Protein 2Z0J (pdb70)

Secondary structure (DSSP, 8-state):
-EEEEESS--TT---SSEEEEE-TTTHHHHHHHHHHTT-SEEEE-SSHHHHHTT--TT-EEEE-BTTBPPTT-SB-S-HHHHHHSS-TTSEEEEE-SSHHHHHHHHHTT-SEEEEE-STTHHHHHHHHHHH-SSEEEEEE--BTTB--HHHHHHHHHHHHHHHHTS--EE-HHHHHHHHHHHH-SSHHHHHHTSHHHHHHHHTT-TTHHHHHT--S-----EEEEEEETTEEEEEE-/-EEEEESS--TT---SSEEEEE-TTTHHHHHHHHHHTT-SEEEEESSHHHHHGGGGSSEEEEE-BTTB--TT-SB-S-HHHHHTSS-TT-EEEEE-SHHHHHHHHHHTT-SEEEEE-STTHHHHHHHHHHH-SSEEEEEE--BTTB--HHHHHHHHHHHHHHHHHS--EE-HHHHHHHHHHHH-S-HHHHHHTSHHHHHHHHTT-TTHHHHHT--S-----EEEEEEETTEEEEEE-/-EEEEESS--TT---SSEEEEE-TTTHHHHHHHHHHTT-SEEEE-SSHHHHHTT--TT-EEEE-BTTB--TT-SB-S-HHHHHHSS-TT-EEEEE-SSHHHHHHHHHTT-SEEEEE-STTHHHHHHHHHHH-SSEEEEEE--BTTB--HHHHHHHHHHHHHHHHTS--EE-HHHHHHHHHHHH-SSHHHHHHHSHHHHHHHHTT-TTHHHHHT--S-----EEEEEEETTEEEEEE-/-EEEEESS--TT---SSEEEEE-TTTHHHHHHHHHHTT-SEEEE-SSHHHHHTTTTSSSEEEE-BTTB--TT-SB-S-HHHHHTSS-TT-EEEEE-SSHHHHHHHHHTT-SEEEEE-STTHHHHHHHHHHH-SSEEEEEE--BTTB--HHHHHHHHHHHHHHHHHS--EE-HHHHHHHHHHHH-SSHHHHHHHSHHHHHHHHTT-TTHHHHHT--S-----EEEEEEETTEEEEEE-/-EEEEESS--TT---SSEEEEE-TTTHHHHHHHHHHTT-SEEEEESSHHHHHTTTTSSEEEE--BTTB--TT-SB-S-HHHHHHS--TT-EEEEE-HHHHHHHHHHHHH-SEEEEE-STTHHHHHHHHHHH-SSEEEEEE--BTTB--HHHHHHHHHHHHHHHHHS--EE-HHHHHHHHHHHH-SSHHHHHHHSHHHHHHHHTT-TTHHHHHT--S-----EEEEEEETTEEEEEE-/-EEEEESS--TT---SSEEEEE-TTTHHHHHHHHHHTT-SEEEEESSHHHHHTTTTSS-EEEE-BTTBPPTT-SB-S-HHHHHHSS-TT-EEEEE-HHHHHHHHHHHTT-SEEEEE-STTHHHHHHHHHHH-SSEEEEEE--BTTB--HHHHHHHHHHHHHHHHHS--EE-HHHHHHHHHHHH-SSHHHHHHHSHHHHHHHHTT-TTHHHHHT--S-----EEEEEEETTEEEEEE-/-EEEEESS--TT---SSEEEEE-TTTHHHHHHHHHHTT-SEEEEESSHHHHHTTTTSS-EEE--BTTB--TTSSB-S-HHHHHHS--TT-EEEEE-HHHHHHHHHHHTT-SEEEEE-STTHHHHHHHHHHH-SSEEEEEE--BTTB--HHHHHHHHHHHHHHHHHS--EE-HHHHHHHHHHHH-SSHHHHHHHSHHHHHHHHTT-TTHHHHHT--S-----EEEEEEETTEEEEEE-/-EEEEESS--TT---SSEEEEE-TTTHHHHHHHHHHTT-SEEEEESSHHHHHTTTTSS-EEE--BTTB--TT-SB-S-HHHHHHSS-TT-EEEEE-HHHHHHHHHHHTT-SEEEEE-STTHHHHHHHHHHH-SSEEEEEE--BTTB--HHHHHHHHHHHHHHHHHS--EE-HHHHHHHHHHHH-SSHHHHHHHSHHHHHHHHTT-TTHHHHHT--S-----EEEEE--EEEE-

Sequence (1892 aa):
MRLRVDVIPGEHLAYPDVVLVVDVIRATTTAAAFLEAGAEALYWTPSLESALAFKDEDVVLAGETGGLKPPRFDLGNSPREALSAQVAGRVVVMSTTNGTKAAHAAARTAKHVLLASLYNAHAAARLARELATEEVAILCAGKEGRAGLDDLYTAGVLAEYLGFLGEVEPEDGARVALAVKRAYPDPLEALSLSAAALALKQVGLEADVPFCAQVAKSAAVPVLRGRVGEALIFKRAMRLRVDVIPGEHLAYPDVVLVVDVIRATTTAAAFLEAGAEALYWTPSLESALAFKDEDVVLAGETGGLKPPRFDLGNSPREALSAQVAGRVVVMSTTNGTKAAHAAARTAKHVLLASLYNAHAAARLARELATEEVAILCAGKEGRAGLDDLYTAGVLAEYLGFLGEVEPEDGARVALAVKRAYPDPLEALSLSAAALALKQVGLEADVPFCAQVAKSAAVPVLRGRVGEALIFKRAMRLRVDVIPGEHLAYPDVVLVVDVIRATTTAAAFLEAGAEALYWTPSLESALAFKDEDVVLAGETGGLKPPRFDLGNSPREALSAQVAGRVVVMSTTNGTKAAHAAARTAKHVLLASLYNAHAAARLARELATEEVAILCAGKEGRAGLDDLYTAGVLAEYLGFLGEVEPEDGARVALAVKRAYPDPLEALSLSAAALALKQVGLEADVPFCAQVAKSAAVPVLRGRVGEALIFKRAMRLRVDVIPGEHLAYPDVVLVVDVIRATTTAAAFLEAGAEALYWTPSLESALAFKDEDVVLAGETGGLKPPRFDLGNSPREALSAQVAGRVVVMSTTNGTKAAHAAARTAKHVLLASLYNAHAAARLARELATEEVAILCAGKEGRAGLDDLYTAGVLAEYLGFLGEVEPEDGARVALAVKRAYPDPLEALSLSAAALALKQVGLEADVPFCAQVAKSAAVPVLRGRVGEALIFKRAMRLRVDVIPGEHLAYPDVVLVVDVIRATTTAAAFLEAGAEALYWTPSLESALAFKDEDVVLAGETGGLKPPRFDLGNSPREALSAQVAGRVVVMSTTNGTKAAHAAARTAKHVLLASLYNAHAAARLARELATEEVAILCAGKEGRAGLDDLYTAGVLAEYLGFLGEVEPEDGARVALAVKRAYPDPLEALSLSAAALALKQVGLEADVPFCAQVAKSAAVPVLRGRVGEALIFKRAMRLRVDVIPGEHLAYPDVVLVVDVIRATTTAAAFLEAGAEALYWTPSLESALAFKDEDVVLAGETGGLKPPRFDLGNSPREALSAQVAGRVVVMSTTNGTKAAHAAARTAKHVLLASLYNAHAAARLARELATEEVAILCAGKEGRAGLDDLYTAGVLAEYLGFLGEVEPEDGARVALAVKRAYPDPLEALSLSAAALALKQVGLEADVPFCAQVAKSAAVPVLRGRVGEALIFKRAMRLRVDVIPGEHLAYPDVVLVVDVIRATTTAAAFLEAGAEALYWTPSLESALAFKDEDVVLAGETGGLKPPRFDLGNSPREALSAQVAGRVVVMSTTNGTKAAHAAARTAKHVLLASLYNAHAAARLARELATEEVAILCAGKEGRAGLDDLYTAGVLAEYLGFLGEVEPEDGARVALAVKRAYPDPLEALSLSAAALALKQVGLEADVPFCAQVAKSAAVPVLRGRVGEALIFKRAMRLRVDVIPGEHLAYPDVVLVVDVIRATTTAAAFLEAGAEALYWTPSLESALAFKDEDVVLAGETGGLKPPRFDLGNSPREALSAQVAGRVVVMSTTNGTKAAHAAARTAKHVLLASLYNAHAAARLARELATEEVAILCAGKEGRAGLDDLYTAGVLAEYLGFLGEVEPEDGARVALAVKRAYPDPLEALSLSAAALALKQVGLEADVPFCAQVAKSAAVPVLRGRLIFKRA

Foldseek 3Di:
DAEAEDQAFDLPDADAEEEAEEDLLPQLLLVLLLVLLAAFKEWQFADPVVLVVPDDVQEAEEEDDLQDTDPPGPYYGFSVCSNVDPRHHHYYYYYYQFRSVRQVSHVVHYPKYKYDAQQAQLLRLVVQLVRGDDYYYYYYRDHDPDGKLLSLLSLLSSLVNNVVVDDYHYDDSNVSSVVSVVVDVQSLVSQCVIPSLVSCVVVVNNVRSVVSRHGNNGNFMFMFDAHDVRITITGTD/DAEAEAQADDLPDADAEAEAEEDLLPQLLLLLLLVLLAAFWEWEFAAPVVLVVCVPPQAAEEEDDLQDTDPSHRYYGFSVCSNPDDRRHHYYYYYYHLRSVQQVSHVVHYPKYKHDAQQQQLLRLVVQVVRDDDYYYYYYSAPDPDGKLLSLLRSLVNLVSNVVVDPYHYDVSNVVSVVSCVVPVQLLVSQCVIPSLVSCVVVPNNVRSVSSSHGNNGNWMWIFDDHDDRITITGTD/DAEAEAQAFDLPDADAEAEAEEDLLPALLLVLLLVLLAAFKEWQFADPVVLVVPDDPQEAEEEDDLQDTDPVGPYYTFSVCSNVDDRRHHYYYYYYQFRSVRQVSHVVHYPKYKYDAQQAQLLRLVVQLVRDDDYYYYYYRAHDPDGKLLSLLRLLSSLVNNVVVDDYDYDDSNVVSVVSVVVDPQSLVSQCVIPSLVSCVVVVNNVRSVVSRHGNNGSWMFMFDDHDVRTGITGTD/DAEAEAQAFDLPDADAEAEAEEDLLPQLVLVLLLVLLAAFKEWQFAAPVVQCVCLVPQAAEEEDDLQATDVSHRYYGQSVCSNVDPRRHGYYYYYYQFRSVRQVSHVVHYPKYKHDAQQAQLLRLVVQVVGDDDYYYYYYRAHDPDGKQLSLLRSLSNLVSNVVVHNYHYDDSNVVSVVSVVVDVQLLVSQCVIPSLVSCVVVPNNVSSVVSSHGNNGNWMWMFDQHDDRITMTGTD/DAEAEALAFDQPDADAEAEAEEDLLPVLVLVLLLVLLAAFKEKEFQAPVVLCVCLVPQEAEEDADLLHDPPSHRYYRQSVCSNPDNRRHHYYYYYDNLSLVRQVRHVVHYPKYKHAAQQAQLLRLVVQVVGDDDYYYYYYSAPDPDGKQLSLLSLLVNLVSNVVVDPYDYDDSNVVSVVSVVVPVQSLVSQCPIPSLVSCVVSPNNVSSVSSRHGNNGNWMWMFDDDDVSMTMTGTD/DAEAEDLAFDLPDADAEEEAEEDLLPALVLVLLLVLLAAQKEWEFQAPVSQCVCVVPQAAEEEEDLQDTDDPHRYYSQNVCSNPDPRHPHYYYYHDNLRCVQQVSHVVHYPKYKYDAQQAQVLRLVVQVVGDDPYYYYHYSDPDPDGKQLSLLSLLSSLVNNVVVDPYDYDDSNVVSVVSVVVDVQSLVSQCVIPSLVSCVVVVNNVSSVVSSHGNNGNFMWIFDQHDRNITMTGTD/DAEAEDQAFDLPDEDAEAEAEEDLLPVLVLVLLLVLLAAQKEKEFQALVVQCVCVVPQEAEEDDDLLHDDPSHRYYGFSVCNNPDNRRHHYYYYHHNQVLSRQVSHVVHYPKYKYDAQQAQLLRLVVQVVGDDDYYYYYYRDPPGDGKQLSLLRLLVNLVNNVVVDPYDYDVSNVVSVVSVVVDVQSLVSQCPIPSLVSCVVSPNNVSSVSSRHGNNGNWMWIFDQADDSITMTGTD/DAEAEAQAFDQPDADAEAEAEEPLLPVLVLVLLLVLLAAAKEAEAQAPVVLLVCLVDFAAEEDDDLLHTDDSHDYYRFNVCSNPDNRRHGYYYYYHNLRCVQQVRHVVHYPWYKYDAQQAQLLRLVVQVVGDDDYYYYHYSDPPPDGKLLSLLRSLVSLVSNVVVDPYDYDDSNVVSVVSVVVDVQSLVSQCPIPSLVSCVSSPNNVSSVVSRHGNNGNFMWIQDDPNMTGTD

Radius of gyration: 44.15 Å; Cα contacts (8 Å, |Δi|>4): 5075; chains: 8; bounding box: 100×85×127 Å

InterPro domains:
  IPR005238 ComB-like [MF_00490] (1-233)
  IPR005238 ComB-like [PF04029] (12-225)
  IPR005238 ComB-like [PTHR37311] (1-225)
  IPR036702 ComB-like superfamily [G3DSA:3.90.1560.10] (1-237)
  IPR036702 ComB-like superfamily [SSF142823] (2-226)

B-factor: mean 16.32, std 8.69, range [4.32, 59.66]

Nearest PDB structures (foldseek):
  2z0j-assembly4_G  TM=9.897E-01  e=1.572E-43  Thermus thermophilus HB8
  1vr0-assembly1_A  TM=9.118E-01  e=2.739E-18  Clostridium acetobutylicum
  2yzo-assembly1_A  TM=9.116E-01  e=6.630E-18  Thermotoga maritima MSB8
  2z0j-assembly4_G  TM=1.004E+00  e=1.680E-49  Thermus thermophilus HB8
  1vr0-assembly1_A  TM=8.993E-01  e=3.366E-17  Clostridium acetobutylicum

Organism: Thermus thermophilus (strain ATCC 27634 / DSM 579 / HB8) (NCBI:txid300852)

Solvent-accessible surface area: 69793 Å² total; per-residue (Å²): 38,102,1,17,3,2,2,6,39,24,141,153,22,51,5,53,1,0,0,0,0,0,9,0,17,10,0,0,0,0,0,0,0,1,1,69,23,34,8,87,4,0,42,0,0,35,36,48,84,0,0,44,2,19,81,79,148,84,34,15,1,0,0,12,70,63,12,87,91,8,118,160,9,84,37,11,6,7,0,100,83,0,69,96,23,157,0,78,60,79,35,0,0,0,2,2,49,36,0,0,100,3,0,33,33,0,13,139,49,19,131,58,0,0,0,0,0,0,8,0,0,64,19,0,0,142,31,0,49,136,52,16,113,72,8,0,0,0,0,0,5,8,116,109,22,74,9,9,0,5,5,0,4,0,0,0,10,0,2,55,43,0,34,137,75,32,146,45,86,36,48,10,2,0,59,0,0,25,3,0,44,155,34,22,122,73,29,73,81,0,0,41,56,0,54,29,1,94,54,10,113,160,59,57,48,69,56,0,8,78,24,0,11,62,46,36,141,8,69,0,4,0,16,43,172,28,129,36,20,57,0,0,34,0,58,108,84,67,86,2,15,2,1,2,7,39,14,164,106,14,55,5,54,1,0,0,0,0,0,8,0,16,11,0,0,0,0,0,0,0,0,1,64,22,34,8,84,5,0,41,1,0,59,48,62,125,3,0,40,74,35,105,128,126,108,20,16,6,0,0,11,48,52,13,4,71,5,22,79,9,88,37,10,6,10,0,100,84,1,70,81,22,160,1,79,53,79,29,0,0,2,6,10,58,42,0,4,137,0,0,48,29,0,14,141,51,20,129,57,4,0,0,0,0,0,8,0,0,60,23,0,0,120,28,0,57,133,55,13,107,69,8,1,0,0,0,0,5,9,117,130,31,74,9,9,0,5,5,0,2,0,0,0,9,0,2,72,36,1,31,145,49,21,151,44,110,33,48,7,2,0,57,0,0,29,2,0,37,134,38,27,109,70,31,75,85,0,0,61,68,1,57,28,6,100,50,11,126,100,20,33,50,81,55,0,8,71,24,0,8,62,48,34,143,10,67,0,5,0,15,36,163,25,145,66,80,103,1,2,32,0,56,106,89,36,102,1,16,2,1,2,8,39,24,145,160,20,53,4,52,1,0,0,0,0,0,9,0,17,11,0,0,0,0,0,0,0,1,1,67,24,34,7,95,5,0,44,0,0,35,39,50,148,20,0,47,84,48,106,107,148,82,34,14,1,0,0,12,74,64,12,86,87,5,117,161,9,82,37,10,6,9,0,99,85,1,73,83,20,142,0,80,53,85,36,0,0,0,3,3,48,36,0,0,93,3,0,33,30,0,14,139,50,19,134,57,1,0,0,0,0,0,8,0,0,64,20,0,0,142,30,0,48,137,54,16,115,71,7,0,0,0,0,0,4,8,117,124,30,75,10,9,0,5,5,0,7,0,0,0,14,0,2,48,45,0,34,139,73,31,143,44,88,34,45,7,2,0,56,0,0,23,3,0,52,153,39,23,77,56,32,73,79,0,0,40,57,0,52,29,1,95,52,10,113,154,61,57,47,72,54,0,5,77,24,0,10,64,46,35,142,8,70,0,4,0,16,42,170,29,130,66,64,93,0,1,34,0,64,107,86,58,97,1,15,2,2,2,8,39,21,140,154,18,53,4,51,1,0,0,0,0,0,8,0,18,11,0,0,0,0,0,0,0,1,2,65,21,34,8,84,4,0,21,0,0,37,48,58,127,15,0,26,81,26,108,136,104,118,18,14,5,0,0,11,69,64,12,84,89,5,124,143,8,85,40,13,4,14,0,59,96,1,71,83,18,160,1,80,59,80,29,0,0,0,6,14,54,33,0,1,126,0,0,33,27,0,16,139,49,20,129,34,2,0,0,0,0,0,10,0,0,61,24,0,0,125,12,0,63,97,15,14,108,72,7,2,0,0,0,0,5,7,116,125,30,74,10,8,0,5,5,0,3,0,0,0,10,0,2,74,33,1,35,147,50,24,152,38,108,37,46,8,2,0,57,0,0,27,3,0,42,149,41,26,93,20,24,33,81,0,0,53,58,0,53,31,6,93,50,10,136,154,60,57,51,84,35,7,8,14,8,0,1,24,24,34,73,6,68,0,5,0,2,43,36,19,112,25,64,102,0,0,2,0,30,112,72,79,106,2,18,3,2,3,11,33,19,137,156,21,56,2,51,1,1,0,0,0,0,14,0,17,31,8,0,0,0,0,0,0,0,1,69,21,33,7,91,4,0,42,0,0,33,42,42,145,32,0,51,83,37,96,130,110,115,23,3,6,0,0,34,82,61,19,92,45,24,62,161,2,46,1,4,16,1,0,62,6,1,68,37,3,78,0,79,58,77,37,0,0,0,9,14,69,44,0,5,118,0,0,50,4,0,14,106,67,20,126,64,5,1,0,0,0,0,8,0,0,63,24,0,0,142,32,0,104,89,58,12,103,68,9,5,0,0,0,0,3,10,135,114,22,73,10,9,0,5,5,0,6,0,0,0,11,1,2,81,48,5,38,153,48,29,151,44,87,38,49,9,2,0,58,0,0,57,4,0,66,143,35,22,125,74,29,71,85,0,0,50,56,0,53,29,6,98,56,16,137,157,66,56,24,84,53,0,6,72,25,0,12,55,55,38,148,7,70,0,6,0,9,39,153,25,124,79,71,114,5,2,25,0,81,112,79,56,103,2,14,3,2,2,7,27,16,170,107,13,52,3,51,1,0,0,0,0,0,15,0,16,10,1,0,0,0,0,0,0,1,0,67,24,33,6,102,2,0,36,0,0,50,47,34,139,23,0,28,85,27,109,135,105,108,19,15,11,0,1,38,71,73,12,88,112,2,138,182,13,83,33,11,9,7,0,112,84,1,66,90,22,167,0,75,50,75,21,0,0,2,1,2,78,41,0,0,134,0,0,54,31,0,17,155,50,20,131,62,5,1,0,0,0,0,8,0,0,20,9,0,0,77,30,0,99,136,54,13,110,72,7,2,0,0,0,0,4,10,135,136,29,73,9,9,0,5,6,0,8,0,0,0,10,0,1,14,36,7,21,25,15,4,142,41,83,32,46,8,2,0,55,0,0,19,2,0,30,118,22,24,127,77,25,60,87,0,0,51,58,0,54,30,7,104,55,9,137,158,48,56,50,83,60,3,8,70,27,0,10,60,61,43,157,7,64,0,5,0,7,40,151,27,134,53,75,126,1,0,29,0,82,110,76,63,106,2,14,3,2,2,2,40,16,57,63,17,58,5,53,1,0,0,0,0,0,16,0,16,26,11,0,0,0,0,0,0,0,1,67,22,33,7,96,2,0,34,0,0,30,39,46,144,15,0,43,77,26,100,126,109,116,21,11,6,0,0,33,79,65,16,128,81,24,131,174,5,79,23,7,25,11,0,109,88,0,69,84,21,167,3,76,56,86,33,0,0,2,14,15,88,54,0,6,129,7,0,23,8,1,11,15,25,2,118,64,6,1,0,0,0,0,4,0,0,26,26,0,0,42,33,0,54,60,60,16,105,69,9,3,0,0,3,0,2,11,136,138,31,72,10,8,0,5,5,0,8,0,0,0,15,0,2,55,22,6,27,40,1,7,124,44,92,38,48,7,2,0,58,0,0,22,5,0,59,145,47,23,122,71,31,68,84,0,0,51,59,0,54,29,6,98,49,14,142,158,68,56,42,82,53,1,6,70,24,0,10,54,49,9,122,6,44,0,5,0,9,38,149,30,44,64,46,98,0,2,27,0,70,105,77,45,104,0,15,3,1,2,15,31,19,143,151,19,53,3,52,2,0,0,0,0,0,15,0,16,24,13,0,0,1,0,0,0,0,0,62,19,38,8,105,3,0,57,2,8,64,31,43,76,39,0,48,75,55,88,143,108,117,24,14,4,0,0,39,82,59,20,134,94,22,121,136,7,84,30,9,29,11,0,128,63,0,69,80,17,156,0,73,54,83,22,0,0,6,13,20,65,31,0,10,124,0,0,98,20,0,34,146,49,20,134,66,7,1,0,0,0,0,7,0,0,68,9,0,0,106,33,0,106,125,62,16,117,70,7,0,0,0,0,0,4,11,124,104,19,74,10,9,0,5,5,0,8,0,0,0,12,0,2,19,52,2,34,160,75,18,148,39,94,36,48,6,2,0,60,0,0,20,6,0,53,146,46,26,124,75,26,60,86,0,0,53,59,0,52,28,6,102,55,13,122,142,58,57,47,80,62,1,6,70,28,0,10,63,60,41,153,6,66,0,5,0,9,40,154,29,224,32,37,0,83,113,78

Structure (mmCIF, N/CA/C/O backbone):
data_2Z0J
#
_entry.id   2Z0J
#
_cell.length_a   89.860
_cell.length_b   65.004
_cell.length_c   176.266
_cell.angle_alpha   90.00
_cell.angle_beta   97.83
_cell.angle_gamma   90.00
#
_symmetry.space_group_name_H-M   'P 1 21 1'
#
loop_
_entity.id
_entity.type
_entity.pdbx_description
1 polymer 'Putative uncharacterized protein TTHA1438'
2 non-polymer 'CALCIUM ION'
3 non-polymer '2-(N-MORPHOLINO)-ETHANESULFONIC ACID'
4 water water
#
loop_
_atom_site.group_PDB
_atom_site.id
_atom_site.type_symbol
_atom_site.label_atom_id
_atom_site.label_alt_id
_atom_site.label_comp_id
_atom_site.label_asym_id
_atom_site.label_entity_id
_atom_site.label_seq_id
_atom_site.pdbx_PDB_ins_code
_atom_site.Cartn_x
_atom_site.Cartn_y
_atom_site.Cartn_z
_atom_site.occupancy
_atom_site.B_iso_or_equiv
_atom_site.auth_seq_id
_atom_site.auth_comp_id
_atom_site.auth_asym_id
_atom_site.auth_atom_id
_atom_site.pdbx_PDB_model_num
ATOM 1 N N . MET A 1 1 ? 11.091 49.930 70.500 1.00 18.19 1 MET A N 1
ATOM 2 C CA . MET A 1 1 ? 12.397 49.259 70.794 1.00 16.38 1 MET A CA 1
ATOM 3 C C . MET A 1 1 ? 12.405 47.883 70.152 1.00 14.98 1 MET A C 1
ATOM 4 O O . MET A 1 1 ? 11.431 47.121 70.249 1.00 15.54 1 MET A O 1
ATOM 9 N N . ARG A 1 2 ? 13.498 47.544 69.504 1.00 12.73 2 ARG A N 1
ATOM 10 C CA . ARG A 1 2 ? 13.591 46.220 68.881 1.00 11.87 2 ARG A CA 1
ATOM 11 C C . ARG A 1 2 ? 13.839 45.241 69.997 1.00 10.75 2 ARG A C 1
ATOM 12 O O . ARG A 1 2 ? 14.534 45.554 70.968 1.00 11.26 2 ARG A O 1
ATOM 20 N N . LEU A 1 3 ? 13.255 44.056 69.841 1.00 9.60 3 LEU A N 1
ATOM 21 C CA . LEU A 1 3 ? 13.423 42.969 70.795 1.00 8.78 3 LEU A CA 1
ATOM 22 C C . LEU A 1 3 ? 13.945 41.807 69.938 1.00 9.44 3 LEU A C 1
ATOM 23 O O . LEU A 1 3 ? 13.306 41.356 68.990 1.00 8.56 3 LEU A O 1
ATOM 28 N N . ARG A 1 4 ? 15.117 41.319 70.316 1.00 7.93 4 ARG A N 1
ATOM 29 C CA . ARG A 1 4 ? 15.772 40.235 69.570 1.00 8.36 4 ARG A CA 1
ATOM 30 C C . ARG A 1 4 ? 16.138 39.089 70.459 1.00 8.51 4 ARG A C 1
ATOM 31 O O . ARG A 1 4 ? 16.481 39.299 71.606 1.00 8.22 4 ARG A O 1
ATOM 39 N N . VAL A 1 5 ? 15.966 37.869 69.974 1.00 6.75 5 VAL A N 1
ATOM 40 C CA . VAL A 1 5 ? 16.492 36.729 70.735 1.00 6.89 5 VAL A CA 1
ATOM 41 C C . VAL A 1 5 ? 17.319 35.937 69.751 1.00 7.18 5 VAL A C 1
ATOM 42 O O . VAL A 1 5 ? 16.851 35.594 68.652 1.00 8.12 5 VAL A O 1
ATOM 46 N N . ASP A 1 6 ? 18.548 35.622 70.167 1.00 6.10 6 ASP A N 1
ATOM 47 C CA . ASP A 1 6 ? 19.431 34.730 69.386 1.00 5.95 6 ASP A CA 1
ATOM 48 C C . ASP A 1 6 ? 19.330 33.393 70.123 1.00 5.80 6 ASP A C 1
ATOM 49 O O . ASP A 1 6 ? 19.687 33.296 71.319 1.00 6.61 6 ASP A O 1
ATOM 54 N N . VAL A 1 7 ? 18.811 32.379 69.452 1.00 6.65 7 VAL A N 1
ATOM 55 C CA . VAL A 1 7 ? 18.548 31.105 70.135 1.00 8.27 7 VAL A CA 1
ATOM 56 C C . VAL A 1 7 ? 19.780 30.316 70.484 1.00 8.84 7 VAL A C 1
ATOM 57 O O . VAL A 1 7 ? 19.701 29.415 71.331 1.00 9.54 7 VAL A O 1
ATOM 61 N N . ILE A 1 8 ? 20.906 30.681 69.854 1.00 8.66 8 ILE A N 1
ATOM 62 C CA . ILE A 1 8 ? 22.197 30.079 70.139 1.00 9.51 8 ILE A CA 1
ATOM 63 C C . ILE A 1 8 ? 23.247 31.149 69.772 1.00 9.26 8 ILE A C 1
ATOM 64 O O . ILE A 1 8 ? 22.940 32.067 68.995 1.00 9.13 8 ILE A O 1
ATOM 69 N N . PRO A 1 9 ? 24.435 31.117 70.388 1.00 8.76 9 PRO A N 1
ATOM 70 C CA . PRO A 1 9 ? 25.463 32.121 70.041 1.00 8.92 9 PRO A CA 1
ATOM 71 C C . PRO A 1 9 ? 26.044 31.738 68.663 1.00 9.00 9 PRO A C 1
ATOM 72 O O . PRO A 1 9 ? 25.836 30.623 68.132 1.00 10.30 9 PRO A O 1
ATOM 76 N N . GLY A 1 10 ? 26.799 32.682 68.129 1.00 10.07 10 GLY A N 1
ATOM 77 C CA . GLY A 1 10 ? 27.498 32.505 66.836 1.00 11.48 10 GLY A CA 1
ATOM 78 C C . GLY A 1 10 ? 28.651 33.463 66.889 1.00 13.64 10 GLY A C 1
ATOM 79 O O . GLY A 1 10 ? 28.504 34.639 67.218 1.00 12.79 10 GLY A O 1
ATOM 80 N N . GLU A 1 11 ? 29.829 32.974 66.478 1.00 16.36 11 GLU A N 1
ATOM 81 C CA . GLU A 1 11 ? 31.013 33.817 66.557 1.00 19.79 11 GLU A CA 1
ATOM 82 C C . GLU A 1 11 ? 30.882 35.159 65.838 1.00 19.15 11 GLU A C 1
ATOM 83 O O . GLU A 1 11 ? 31.380 36.180 66.313 1.00 19.37 11 GLU A O 1
ATOM 89 N N . HIS A 1 12 ? 30.209 35.171 64.698 1.00 17.63 12 HIS A N 1
ATOM 90 C CA . HIS A 1 12 ? 30.056 36.390 63.911 1.00 17.53 12 HIS A CA 1
ATOM 91 C C . HIS A 1 12 ? 28.907 37.281 64.255 1.00 15.97 12 HIS A C 1
ATOM 92 O O . HIS A 1 12 ? 28.757 38.367 63.696 1.00 16.51 12 HIS A O 1
ATOM 99 N N . LEU A 1 13 ? 28.071 36.844 65.188 1.00 13.28 13 LEU A N 1
ATOM 100 C CA . LEU A 1 13 ? 26.919 37.658 65.541 1.00 11.73 13 LEU A CA 1
ATOM 101 C C . LEU A 1 13 ? 27.335 38.893 66.349 1.00 10.93 13 LEU A C 1
ATOM 102 O O . LEU A 1 13 ? 28.187 38.811 67.231 1.00 11.81 13 LEU A O 1
ATOM 107 N N . ALA A 1 14 ? 26.701 40.009 66.018 1.00 10.34 14 ALA A N 1
ATOM 108 C CA . ALA A 1 14 ? 26.963 41.293 66.640 1.00 10.61 14 ALA A CA 1
ATOM 109 C C . ALA A 1 14 ? 25.709 41.851 67.327 1.00 10.46 14 ALA A C 1
ATOM 110 O O . ALA A 1 14 ? 24.598 41.534 66.938 1.00 12.36 14 ALA A O 1
ATOM 112 N N . TYR A 1 15 ? 25.898 42.696 68.337 1.00 9.79 15 TYR A N 1
ATOM 113 C CA . TYR A 1 15 ? 24.781 43.226 69.125 1.00 10.48 15 TYR A CA 1
ATOM 114 C C . TYR A 1 15 ? 24.944 44.708 69.176 1.00 11.31 15 TYR A C 1
ATOM 115 O O . TYR A 1 15 ? 25.946 45.162 69.719 1.00 11.93 15 TYR A O 1
ATOM 124 N N . PRO A 1 16 ? 23.958 45.473 68.680 1.00 10.84 16 PRO A N 1
ATOM 125 C CA . PRO A 1 16 ? 24.122 46.936 68.712 1.00 12.08 16 PRO A CA 1
ATOM 126 C C . PRO A 1 16 ? 23.858 47.652 70.020 1.00 11.71 16 PRO A C 1
ATOM 127 O O . PRO A 1 16 ? 24.306 48.820 70.241 1.00 12.54 16 PRO A O 1
ATOM 131 N N . ASP A 1 17 ? 23.176 46.992 70.949 1.00 10.29 17 ASP A N 1
ATOM 132 C CA . ASP A 1 17 ? 22.820 47.736 72.165 1.00 8.99 17 ASP A CA 1
ATOM 133 C C . ASP A 1 17 ? 22.901 46.835 73.413 1.00 8.18 17 ASP A C 1
ATOM 134 O O . ASP A 1 17 ? 24.007 46.432 73.823 1.00 8.43 17 ASP A O 1
ATOM 139 N N . VAL A 1 18 ? 21.763 46.507 74.034 1.00 7.85 18 VAL A N 1
ATOM 140 C CA . VAL A 1 18 ? 21.787 45.711 75.266 1.00 7.11 18 VAL A CA 1
ATOM 141 C C . VAL A 1 18 ? 21.683 44.224 74.991 1.00 6.93 18 VAL A C 1
ATOM 142 O O . VAL A 1 18 ? 20.936 43.853 74.086 1.00 7.43 18 VAL A O 1
ATOM 146 N N . VAL A 1 19 ? 22.448 43.408 75.725 1.00 6.19 19 VAL A N 1
ATOM 147 C CA . VAL A 1 19 ? 22.300 41.969 75.637 1.00 7.06 19 VAL A CA 1
ATOM 148 C C . VAL A 1 19 ? 22.066 41.388 76.994 1.00 6.86 19 VAL A C 1
ATOM 149 O O . VAL A 1 19 ? 22.820 41.654 77.931 1.00 7.01 19 VAL A O 1
ATOM 153 N N . LEU A 1 20 ? 20.982 40.613 77.134 1.00 6.17 20 LEU A N 1
ATOM 154 C CA . LEU A 1 20 ? 20.700 39.825 78.328 1.00 5.38 20 LEU A CA 1
ATOM 155 C C . LEU A 1 20 ? 21.232 38.411 77.977 1.00 5.22 20 LEU A C 1
ATOM 156 O O . LEU A 1 20 ? 20.694 37.740 77.083 1.00 6.87 20 LEU A O 1
ATOM 161 N N . VAL A 1 21 ? 22.293 37.938 78.637 1.00 4.51 21 VAL A N 1
ATOM 162 C CA . VAL A 1 21 ? 22.820 36.598 78.332 1.00 5.26 21 VAL A CA 1
ATOM 163 C C . VAL A 1 21 ? 22.124 35.623 79.301 1.00 5.12 21 VAL A C 1
ATOM 164 O O . VAL A 1 21 ? 21.997 35.899 80.505 1.00 6.64 21 VAL A O 1
ATOM 168 N N . VAL A 1 22 ? 21.658 34.509 78.734 1.00 5.29 22 VAL A N 1
ATOM 169 C CA . VAL A 1 22 ? 20.902 33.527 79.515 1.00 5.21 22 VAL A CA 1
ATOM 170 C C . VAL A 1 22 ? 21.500 32.128 79.470 1.00 5.77 22 VAL A C 1
ATOM 171 O O . VAL A 1 22 ? 21.730 31.574 78.389 1.00 6.08 22 VAL A O 1
ATOM 175 N N . ASP A 1 23 ? 21.809 31.565 80.643 1.00 5.81 23 ASP A N 1
ATOM 176 C CA . ASP A 1 23 ? 22.218 30.134 80.748 1.00 5.99 23 ASP A CA 1
ATOM 177 C C . ASP A 1 23 ? 21.551 29.761 82.065 1.00 6.05 23 ASP A C 1
ATOM 178 O O . ASP A 1 23 ? 22.156 29.783 83.143 1.00 6.81 23 ASP A O 1
ATOM 183 N N . VAL A 1 24 ? 20.255 29.458 81.960 1.00 5.58 24 VAL A N 1
ATOM 184 C CA . VAL A 1 24 ? 19.431 29.356 83.171 1.00 5.88 24 VAL A CA 1
ATOM 185 C C . VAL A 1 24 ? 19.769 28.135 84.025 1.00 5.70 24 VAL A C 1
ATOM 186 O O . VAL A 1 24 ? 19.718 28.179 85.223 1.00 6.34 24 VAL A O 1
ATOM 190 N N . ILE A 1 25 ? 20.107 27.040 83.369 1.00 5.87 25 ILE A N 1
ATOM 191 C CA . ILE A 1 25 ? 20.581 25.854 84.100 1.00 5.90 25 ILE A CA 1
ATOM 192 C C . ILE A 1 25 ? 22.049 25.725 83.592 1.00 7.00 25 ILE A C 1
ATOM 193 O O . ILE A 1 25 ? 22.296 25.078 82.603 1.00 6.00 25 ILE A O 1
ATOM 198 N N . ARG A 1 26 ? 23.045 26.291 84.277 1.00 6.05 26 ARG A N 1
ATOM 199 C CA . ARG A 1 26 ? 22.894 27.004 85.526 1.00 6.91 26 ARG A CA 1
ATOM 200 C C . ARG A 1 26 ? 23.704 28.295 85.579 1.00 6.69 26 ARG A C 1
ATOM 201 O O . ARG A 1 26 ? 23.445 29.131 86.440 1.00 7.81 26 ARG A O 1
ATOM 209 N N . ALA A 1 27 ? 24.665 28.494 84.683 1.00 5.88 27 ALA A N 1
ATOM 210 C CA . ALA A 1 27 ? 25.572 29.619 84.904 1.00 5.74 27 ALA A CA 1
ATOM 211 C C . ALA A 1 27 ? 25.029 30.985 85.212 1.00 6.44 27 ALA A C 1
ATOM 212 O O . ALA A 1 27 ? 25.570 31.642 86.112 1.00 5.84 27 ALA A O 1
ATOM 214 N N . THR A 1 28 ? 24.029 31.492 84.476 1.00 5.04 28 THR A N 1
ATOM 215 C CA . THR A 1 28 ? 23.585 32.834 84.857 1.00 5.19 28 THR A CA 1
ATOM 216 C C . THR A 1 28 ? 22.758 32.828 86.111 1.00 5.01 28 THR A C 1
ATOM 217 O O . THR A 1 28 ? 22.802 33.865 86.817 1.00 5.95 28 THR A O 1
ATOM 221 N N . THR A 1 29 ? 22.058 31.729 86.452 1.00 4.84 29 THR A N 1
ATOM 222 C CA . THR A 1 29 ? 21.366 31.687 87.766 1.00 5.36 29 THR A CA 1
ATOM 223 C C . THR A 1 29 ? 22.444 31.723 88.880 1.00 5.98 29 THR A C 1
ATOM 224 O O . THR A 1 29 ? 22.307 32.478 89.844 1.00 7.82 29 THR A O 1
ATOM 228 N N . THR A 1 30 ? 23.502 30.911 88.736 1.00 6.54 30 THR A N 1
ATOM 229 C CA . THR A 1 30 ? 24.584 30.843 89.719 1.00 6.79 30 THR A CA 1
ATOM 230 C C . THR A 1 30 ? 25.236 32.225 89.848 1.00 6.24 30 THR A C 1
ATOM 231 O O . THR A 1 30 ? 25.532 32.656 90.970 1.00 6.91 30 THR A O 1
ATOM 235 N N . ALA A 1 31 ? 25.412 32.932 88.739 1.00 6.02 31 ALA A N 1
ATOM 236 C CA . ALA A 1 31 ? 25.980 34.293 88.824 1.00 6.01 31 ALA A CA 1
ATOM 237 C C . ALA A 1 31 ? 25.151 35.195 89.709 1.00 6.94 31 ALA A C 1
ATOM 238 O O . ALA A 1 31 ? 25.695 35.913 90.592 1.00 8.19 31 ALA A O 1
ATOM 240 N N . ALA A 1 32 ? 23.852 35.230 89.470 1.00 6.62 32 ALA A N 1
ATOM 241 C CA . ALA A 1 32 ? 22.997 36.053 90.303 1.00 7.25 32 ALA A CA 1
ATOM 242 C C . ALA A 1 32 ? 23.025 35.608 91.758 1.00 7.90 32 ALA A C 1
ATOM 243 O O . ALA A 1 32 ? 23.020 36.469 92.646 1.00 9.03 32 ALA A O 1
ATOM 245 N N . ALA A 1 33 ? 23.061 34.290 92.015 1.00 7.68 33 ALA A N 1
ATOM 246 C CA . ALA A 1 33 ? 23.068 33.802 93.407 1.00 8.80 33 ALA A CA 1
ATOM 247 C C . ALA A 1 33 ? 24.341 34.278 94.119 1.00 8.83 33 ALA A C 1
ATOM 248 O O . ALA A 1 33 ? 24.305 34.626 95.281 1.00 9.06 33 ALA A O 1
ATOM 250 N N . PHE A 1 34 ? 25.482 34.262 93.429 1.00 7.78 34 PHE A N 1
ATOM 251 C CA . PHE A 1 34 ? 26.705 34.776 94.071 1.00 8.26 34 PHE A CA 1
ATOM 252 C C . PHE A 1 34 ? 26.564 36.225 94.444 1.00 9.48 34 PHE A C 1
ATOM 253 O O . PHE A 1 34 ? 26.988 36.599 95.547 1.00 10.31 34 PHE A O 1
ATOM 261 N N . LEU A 1 35 ? 25.964 37.047 93.558 1.00 8.68 35 LEU A N 1
ATOM 262 C CA . LEU A 1 35 ? 25.785 38.469 93.916 1.00 9.44 35 LEU A CA 1
ATOM 263 C C . LEU A 1 35 ? 24.738 38.597 94.998 1.00 10.58 35 LEU A C 1
ATOM 264 O O . LEU A 1 35 ? 24.878 39.467 95.872 1.00 10.63 35 LEU A O 1
ATOM 269 N N . GLU A 1 36 ? 23.699 37.768 94.994 1.00 10.25 36 GLU A N 1
ATOM 270 C CA . GLU A 1 36 ? 22.710 37.844 96.077 1.00 11.13 36 GLU A CA 1
ATOM 271 C C . GLU A 1 36 ? 23.389 37.535 97.434 1.00 12.03 36 GLU A C 1
ATOM 272 O O . GLU A 1 36 ? 23.013 38.130 98.495 1.00 13.79 36 GLU A O 1
ATOM 278 N N . ALA A 1 37 ? 24.402 36.674 97.412 1.00 12.08 37 ALA A N 1
ATOM 279 C CA . ALA A 1 37 ? 25.170 36.274 98.589 1.00 12.03 37 ALA A CA 1
ATOM 280 C C . ALA A 1 37 ? 26.205 37.340 98.986 1.00 12.46 37 ALA A C 1
ATOM 281 O O . ALA A 1 37 ? 26.922 37.158 99.970 1.00 13.74 37 ALA A O 1
ATOM 283 N N . GLY A 1 38 ? 26.286 38.412 98.231 1.00 11.38 38 GLY A N 1
ATOM 284 C CA . GLY A 1 38 ? 27.185 39.494 98.607 1.00 11.62 38 GLY A CA 1
ATOM 285 C C . GLY A 1 38 ? 28.541 39.559 97.961 1.00 11.84 38 GLY A C 1
ATOM 286 O O . GLY A 1 38 ? 29.374 40.395 98.356 1.00 11.87 38 GLY A O 1
ATOM 287 N N . ALA A 1 39 ? 28.807 38.710 96.972 1.00 11.62 39 ALA A N 1
ATOM 288 C CA . ALA A 1 39 ? 30.095 38.787 96.283 1.00 11.44 39 ALA A CA 1
ATOM 289 C C . ALA A 1 39 ? 30.337 40.198 95.767 1.00 12.48 39 ALA A C 1
ATOM 290 O O . ALA A 1 39 ? 29.415 40.876 95.327 1.00 13.13 39 ALA A O 1
ATOM 292 N N . GLU A 1 40 ? 31.580 40.654 95.827 1.00 12.09 40 GLU A N 1
ATOM 293 C CA . GLU A 1 40 ? 31.909 42.002 95.347 1.00 14.33 40 GLU A CA 1
ATOM 294 C C . GLU A 1 40 ? 31.898 42.072 93.813 1.00 12.58 40 GLU A C 1
ATOM 295 O O . GLU A 1 40 ? 31.494 43.075 93.224 1.00 13.39 40 GLU A O 1
ATOM 301 N N . ALA A 1 41 ? 32.346 40.995 93.165 1.00 10.22 41 ALA A N 1
ATOM 302 C CA . ALA A 1 41 ? 32.409 40.981 91.717 1.00 8.92 41 ALA A CA 1
ATOM 303 C C . ALA A 1 41 ? 32.452 39.561 91.251 1.00 8.36 41 ALA A C 1
ATOM 304 O O . ALA A 1 41 ? 32.862 38.674 92.014 1.00 8.76 41 ALA A O 1
ATOM 306 N N . LEU A 1 42 ? 32.044 39.363 90.008 1.00 7.19 42 LEU A N 1
ATOM 307 C CA . LEU A 1 42 ? 32.189 38.037 89.380 1.00 7.45 42 LEU A CA 1
ATOM 308 C C . LEU A 1 42 ? 33.139 38.254 88.214 1.00 7.36 42 LEU A C 1
ATOM 309 O O . LEU A 1 42 ? 32.890 39.153 87.384 1.00 8.70 42 LEU A O 1
ATOM 314 N N . TYR A 1 43 ? 34.175 37.429 88.099 1.00 6.51 43 TYR A N 1
ATOM 315 C CA . TYR A 1 43 ? 35.115 37.527 86.959 1.00 6.63 43 TYR A CA 1
ATOM 316 C C . TYR A 1 43 ? 34.784 36.297 86.107 1.00 7.24 43 TYR A C 1
ATOM 317 O O . TYR A 1 43 ? 34.988 35.161 86.579 1.00 9.27 43 TYR A O 1
ATOM 326 N N . TRP A 1 44 ? 34.277 36.497 84.896 1.00 6.32 44 TRP A N 1
ATOM 327 C CA . TRP A 1 44 ? 33.875 35.363 84.038 1.00 5.90 44 TRP A CA 1
ATOM 328 C C . TRP A 1 44 ? 34.933 35.171 82.991 1.00 6.49 44 TRP A C 1
ATOM 329 O O . TRP A 1 44 ? 35.182 36.070 82.180 1.00 6.75 44 TRP A O 1
ATOM 340 N N . THR A 1 45 ? 35.541 33.980 82.969 1.00 6.98 45 THR A N 1
ATOM 341 C CA . THR A 1 45 ? 36.583 33.729 81.947 1.00 7.49 45 THR A CA 1
ATOM 342 C C . THR A 1 45 ? 36.036 32.681 80.966 1.00 8.41 45 THR A C 1
ATOM 343 O O . THR A 1 45 ? 35.026 32.034 81.223 1.00 9.53 45 THR A O 1
ATOM 347 N N . PRO A 1 46 ? 36.728 32.501 79.855 1.00 8.34 46 PRO A N 1
ATOM 348 C CA . PRO A 1 46 ? 36.304 31.554 78.826 1.00 9.93 46 PRO A CA 1
ATOM 349 C C . PRO A 1 46 ? 36.940 30.199 78.860 1.00 10.00 46 PRO A C 1
ATOM 350 O O . PRO A 1 46 ? 36.780 29.429 77.890 1.00 11.58 46 PRO A O 1
ATOM 354 N N . SER A 1 47 ? 37.624 29.880 79.941 1.00 9.99 47 SER A N 1
ATOM 355 C CA . SER A 1 47 ? 38.233 28.570 80.102 1.00 9.68 47 SER A CA 1
ATOM 356 C C . SER A 1 47 ? 38.609 28.255 81.519 1.00 9.83 47 SER A C 1
ATOM 357 O O . SER A 1 47 ? 38.868 29.185 82.332 1.00 9.93 47 SER A O 1
ATOM 360 N N . LEU A 1 48 ? 38.728 26.955 81.841 1.00 9.67 48 LEU A N 1
ATOM 361 C CA . LEU A 1 48 ? 39.160 26.559 83.155 1.00 9.54 48 LEU A CA 1
ATOM 362 C C . LEU A 1 48 ? 40.569 27.082 83.462 1.00 9.27 48 LEU A C 1
ATOM 363 O O . LEU A 1 48 ? 40.816 27.591 84.525 1.00 8.59 48 LEU A O 1
ATOM 368 N N . GLU A 1 49 ? 41.449 26.951 82.475 1.00 9.43 49 GLU A N 1
ATOM 369 C CA . GLU A 1 49 ? 42.828 27.368 82.660 1.00 10.43 49 GLU A CA 1
ATOM 370 C C . GLU A 1 49 ? 42.925 28.860 82.982 1.00 8.77 49 GLU A C 1
ATOM 371 O O . GLU A 1 49 ? 43.664 29.272 83.876 1.00 9.07 49 GLU A O 1
ATOM 377 N N . SER A 1 50 ? 42.191 29.679 82.247 1.00 8.24 50 SER A N 1
ATOM 378 C CA . SER A 1 50 ? 42.272 31.119 82.503 1.00 8.58 50 SER A CA 1
ATOM 379 C C . SER A 1 50 ? 41.669 31.467 83.845 1.00 7.91 50 SER A C 1
ATOM 380 O O . SER A 1 50 ? 42.156 32.389 84.510 1.00 9.37 50 SER A O 1
ATOM 383 N N . ALA A 1 51 ? 40.622 30.766 84.278 1.00 7.46 51 ALA A N 1
ATOM 384 C CA . ALA A 1 51 ? 40.060 31.015 85.605 1.00 8.36 51 ALA A CA 1
ATOM 385 C C . ALA A 1 51 ? 41.055 30.682 86.709 1.00 8.84 51 ALA A C 1
ATOM 386 O O . ALA A 1 51 ? 41.234 31.426 87.669 1.00 9.69 51 ALA A O 1
ATOM 388 N N . LEU A 1 52 ? 41.765 29.569 86.538 1.00 8.96 52 LEU A N 1
ATOM 389 C CA . LEU A 1 52 ? 42.747 29.197 87.546 1.00 10.44 52 LEU A CA 1
ATOM 390 C C . LEU A 1 52 ? 43.864 30.234 87.716 1.00 10.83 52 LEU A C 1
ATOM 391 O O . LEU A 1 52 ? 44.445 30.354 88.775 1.00 11.61 52 LEU A O 1
ATOM 396 N N . ALA A 1 53 ? 44.146 30.982 86.653 1.00 10.22 53 ALA A N 1
ATOM 397 C CA . ALA A 1 53 ? 45.220 32.006 86.748 1.00 10.44 53 ALA A CA 1
ATOM 398 C C . ALA A 1 53 ? 44.881 33.090 87.754 1.00 10.90 53 ALA A C 1
ATOM 399 O O . ALA A 1 53 ? 45.756 33.782 88.275 1.00 11.11 53 ALA A O 1
ATOM 401 N N . PHE A 1 54 ? 43.589 33.253 88.064 1.00 10.34 54 PHE A N 1
ATOM 402 C CA . PHE A 1 54 ? 43.168 34.270 88.997 1.00 10.88 54 PHE A CA 1
ATOM 403 C C . PHE A 1 54 ? 43.157 33.841 90.465 1.00 12.26 54 PHE A C 1
ATOM 404 O O . PHE A 1 54 ? 42.778 34.626 91.346 1.00 12.22 54 PHE A O 1
ATOM 412 N N . LYS A 1 55 ? 43.604 32.614 90.752 1.00 12.99 55 LYS A N 1
ATOM 413 C CA . LYS A 1 55 ? 43.698 32.135 92.128 1.00 16.13 55 LYS A CA 1
ATOM 414 C C . LYS A 1 55 ? 44.497 33.128 92.990 1.00 18.13 55 LYS A C 1
ATOM 415 O O . LYS A 1 55 ? 45.571 33.605 92.589 1.00 18.61 55 LYS A O 1
ATOM 421 N N . ASP A 1 56 ? 43.990 33.452 94.163 1.00 19.30 56 ASP A N 1
ATOM 422 C CA . ASP A 1 56 ? 44.683 34.398 95.034 1.00 21.58 56 ASP A CA 1
ATOM 423 C C . ASP A 1 56 ? 44.012 34.328 96.393 1.00 23.18 56 ASP A C 1
ATOM 424 O O . ASP A 1 56 ? 42.924 33.762 96.565 1.00 22.87 56 ASP A O 1
ATOM 429 N N . GLU A 1 57 ? 44.683 34.900 97.377 1.00 24.14 57 GLU A N 1
ATOM 430 C CA . GLU A 1 57 ? 44.122 34.888 98.699 1.00 25.38 57 GLU A CA 1
ATOM 431 C C . GLU A 1 57 ? 42.743 35.525 98.667 1.00 24.62 57 GLU A C 1
ATOM 432 O O . GLU A 1 57 ? 42.545 36.592 98.110 1.00 25.06 57 GLU A O 1
ATOM 438 N N . ASP A 1 58 ? 41.795 34.851 99.284 1.00 24.45 58 ASP A N 1
ATOM 439 C CA . ASP A 1 58 ? 40.419 35.341 99.356 1.00 22.99 58 ASP A CA 1
ATOM 440 C C . ASP A 1 58 ? 39.637 35.432 98.041 1.00 20.40 58 ASP A C 1
ATOM 441 O O . ASP A 1 58 ? 38.596 36.085 98.023 1.00 19.81 58 ASP A O 1
ATOM 446 N N . VAL A 1 59 ? 40.139 34.840 96.959 1.00 16.84 59 VAL A N 1
ATOM 447 C CA . VAL A 1 59 ? 39.393 34.805 95.695 1.00 14.30 59 VAL A CA 1
ATOM 448 C C . VAL A 1 59 ? 38.727 33.409 95.668 1.00 13.39 59 VAL A C 1
ATOM 449 O O . VAL A 1 59 ? 39.380 32.432 96.053 1.00 13.56 59 VAL A O 1
ATOM 453 N N . VAL A 1 60 ? 37.437 33.301 95.287 1.00 11.10 60 VAL A N 1
ATOM 454 C CA . VAL A 1 60 ? 36.750 32.013 95.256 1.00 10.27 60 VAL A CA 1
ATOM 455 C C . VAL A 1 60 ? 36.614 31.563 93.798 1.00 9.90 60 VAL A C 1
ATOM 456 O O . VAL A 1 60 ? 36.181 32.344 92.960 1.00 9.99 60 VAL A O 1
ATOM 460 N N . LEU A 1 61 ? 37.030 30.339 93.496 1.00 9.46 61 LEU A N 1
ATOM 461 C CA . LEU A 1 61 ? 36.978 29.835 92.122 1.00 9.86 61 LEU A CA 1
ATOM 462 C C . LEU A 1 61 ? 35.822 28.872 92.011 1.00 10.56 61 LEU A C 1
ATOM 463 O O . LEU A 1 61 ? 35.725 27.891 92.768 1.00 9.70 61 LEU A O 1
ATOM 468 N N . ALA A 1 62 ? 34.939 29.144 91.061 1.00 8.58 62 ALA A N 1
ATOM 469 C CA . ALA A 1 62 ? 33.761 28.298 90.853 1.00 10.76 62 ALA A CA 1
ATOM 470 C C . ALA A 1 62 ? 33.628 27.940 89.388 1.00 12.50 62 ALA A C 1
ATOM 471 O O . ALA A 1 62 ? 33.988 28.702 88.489 1.00 13.03 62 ALA A O 1
ATOM 473 N N . GLY A 1 63 ? 33.088 26.756 89.118 1.00 13.32 63 GLY A N 1
ATOM 474 C CA . GLY A 1 63 ? 32.927 26.433 87.711 1.00 14.22 63 GLY A CA 1
ATOM 475 C C . GLY A 1 63 ? 32.654 24.991 87.520 1.00 12.35 63 GLY A C 1
ATOM 476 O O . GLY A 1 63 ? 32.409 24.256 88.496 1.00 12.04 63 GLY A O 1
ATOM 477 N N . GLU A 1 64 ? 32.626 24.613 86.256 1.00 11.46 64 GLU A N 1
ATOM 478 C CA . GLU A 1 64 ? 32.365 23.220 85.933 1.00 10.73 64 GLU A CA 1
ATOM 479 C C . GLU A 1 64 ? 32.811 22.829 84.566 1.00 10.69 64 GLU A C 1
ATOM 480 O O . GLU A 1 64 ? 32.952 23.694 83.711 1.00 12.47 64 GLU A O 1
ATOM 486 N N . THR A 1 65 ? 33.072 21.518 84.414 1.00 11.05 65 THR A N 1
ATOM 487 C CA . THR A 1 65 ? 33.184 20.923 83.091 1.00 11.13 65 THR A CA 1
ATOM 488 C C . THR A 1 65 ? 32.315 19.658 83.283 1.00 10.18 65 THR A C 1
ATOM 489 O O . THR A 1 65 ? 32.357 19.016 84.340 1.00 11.07 65 THR A O 1
ATOM 493 N N . GLY A 1 66 ? 31.463 19.377 82.286 1.00 11.48 66 GLY A N 1
ATOM 494 C CA . GLY A 1 66 ? 30.494 18.271 82.386 1.00 11.22 66 GLY A CA 1
ATOM 495 C C . GLY A 1 66 ? 29.534 18.450 83.568 1.00 11.15 66 GLY A C 1
ATOM 496 O O . GLY A 1 66 ? 28.932 17.491 84.068 1.00 11.92 66 GLY A O 1
ATOM 497 N N . GLY A 1 67 ? 29.348 19.706 83.986 1.00 9.96 67 GLY A N 1
ATOM 498 C CA . GLY A 1 67 ? 28.506 20.017 85.129 1.00 9.50 67 GLY A CA 1
ATOM 499 C C . GLY A 1 67 ? 29.130 19.806 86.504 1.00 8.02 67 GLY A C 1
ATOM 500 O O . GLY A 1 67 ? 28.555 20.176 87.521 1.00 8.55 67 GLY A O 1
ATOM 501 N N . LEU A 1 68 ? 30.302 19.189 86.522 1.00 8.68 68 LEU A N 1
ATOM 502 C CA . LEU A 1 68 ? 30.955 18.855 87.777 1.00 9.03 68 LEU A CA 1
ATOM 503 C C . LEU A 1 68 ? 32.060 19.829 88.152 1.00 8.13 68 LEU A C 1
ATOM 504 O O . LEU A 1 68 ? 32.808 20.252 87.305 1.00 8.70 68 LEU A O 1
ATOM 509 N N . LYS A 1 69 ? 32.173 20.104 89.437 1.00 8.06 69 LYS A N 1
ATOM 510 C CA . LYS A 1 69 ? 33.294 20.952 89.908 1.00 8.49 69 LYS A CA 1
ATOM 511 C C . LYS A 1 69 ? 34.645 20.384 89.494 1.00 9.50 69 LYS A C 1
ATOM 512 O O . LYS A 1 69 ? 34.891 19.186 89.724 1.00 9.47 69 LYS A O 1
ATOM 518 N N . PRO A 1 70 ? 35.533 21.193 88.897 1.00 9.72 70 PRO A N 1
ATOM 519 C CA . PRO A 1 70 ? 36.872 20.672 88.517 1.00 10.47 70 PRO A CA 1
ATOM 520 C C . PRO A 1 70 ? 37.650 20.482 89.861 1.00 10.90 70 PRO A C 1
ATOM 521 O O . PRO A 1 70 ? 37.434 21.165 90.866 1.00 10.77 70 PRO A O 1
ATOM 525 N N . PRO A 1 71 ? 38.623 19.543 89.882 1.00 11.99 71 PRO A N 1
ATOM 526 C CA . PRO A 1 71 ? 39.368 19.301 91.121 1.00 13.00 71 PRO A CA 1
ATOM 527 C C . PRO A 1 71 ? 39.988 20.472 91.879 1.00 12.76 71 PRO A C 1
ATOM 528 O O . PRO A 1 71 ? 39.901 20.520 93.115 1.00 14.05 71 PRO A O 1
ATOM 532 N N . ARG A 1 72 ? 40.556 21.415 91.116 1.00 12.70 72 ARG A N 1
ATOM 533 C CA . ARG A 1 72 ? 41.245 22.572 91.702 1.00 13.25 72 ARG A CA 1
ATOM 534 C C . ARG A 1 72 ? 40.355 23.751 92.069 1.00 13.28 72 ARG A C 1
ATOM 535 O O . ARG A 1 72 ? 40.850 24.767 92.535 1.00 14.63 72 ARG A O 1
ATOM 543 N N . PHE A 1 73 ? 39.046 23.638 91.847 1.00 10.98 73 PHE A N 1
ATOM 544 C CA . PHE A 1 73 ? 38.144 24.748 92.161 1.00 10.97 73 PHE A CA 1
ATOM 545 C C . PHE A 1 73 ? 37.547 24.635 93.550 1.00 10.47 73 PHE A C 1
ATOM 546 O O . PHE A 1 73 ? 37.500 23.542 94.171 1.00 10.46 73 PHE A O 1
ATOM 554 N N . ASP A 1 74 ? 37.144 25.766 94.100 1.00 9.63 74 ASP A N 1
ATOM 555 C CA . ASP A 1 74 ? 36.517 25.800 95.416 1.00 10.14 74 ASP A CA 1
ATOM 556 C C . ASP A 1 74 ? 35.032 25.320 95.384 1.00 9.95 74 ASP A C 1
ATOM 557 O O . ASP A 1 74 ? 34.571 24.620 96.300 1.00 11.20 74 ASP A O 1
ATOM 562 N N . LEU A 1 75 ? 34.310 25.711 94.328 1.00 9.42 75 LEU A N 1
ATOM 563 C CA . LEU A 1 75 ? 32.886 25.379 94.163 1.00 9.55 75 LEU A CA 1
ATOM 564 C C . LEU A 1 75 ? 32.621 24.971 92.761 1.00 7.68 75 LEU A C 1
ATOM 565 O O . LEU A 1 75 ? 33.387 25.263 91.860 1.00 7.64 75 LEU A O 1
ATOM 570 N N . GLY A 1 76 ? 31.504 24.253 92.611 1.00 8.50 76 GLY A N 1
ATOM 571 C CA . GLY A 1 76 ? 30.999 23.866 91.299 1.00 8.40 76 GLY A CA 1
ATOM 572 C C . GLY A 1 76 ? 30.064 24.982 90.786 1.00 7.99 76 GLY A C 1
ATOM 573 O O . GLY A 1 76 ? 30.274 26.167 91.115 1.00 8.60 76 GLY A O 1
ATOM 574 N N . ASN A 1 77 ? 29.044 24.586 90.003 1.00 7.24 77 ASN A N 1
ATOM 575 C CA . ASN A 1 77 ? 28.143 25.551 89.386 1.00 6.72 77 ASN A CA 1
ATOM 576 C C . ASN A 1 77 ? 26.754 25.470 89.949 1.00 6.74 77 ASN A C 1
ATOM 577 O O . ASN A 1 77 ? 25.785 25.870 89.262 1.00 7.61 77 ASN A O 1
ATOM 582 N N . SER A 1 78 ? 26.615 25.010 91.185 1.00 6.92 78 SER A N 1
ATOM 583 C CA . SER A 1 78 ? 25.302 24.996 91.805 1.00 6.26 78 SER A CA 1
ATOM 584 C C . SER A 1 78 ? 24.907 26.366 92.319 1.00 6.73 78 SER A C 1
ATOM 585 O O . SER A 1 78 ? 25.633 26.988 93.087 1.00 7.16 78 SER A O 1
ATOM 588 N N . PRO A 1 79 ? 23.713 26.865 91.961 1.00 6.41 79 PRO A N 1
ATOM 589 C CA . PRO A 1 79 ? 23.297 28.172 92.457 1.00 6.80 79 PRO A CA 1
ATOM 590 C C . PRO A 1 79 ? 22.886 28.093 93.932 1.00 7.63 79 PRO A C 1
ATOM 591 O O . PRO A 1 79 ? 22.921 29.086 94.621 1.00 8.45 79 PRO A O 1
ATOM 595 N N . ARG A 1 80 ? 22.495 26.899 94.376 1.00 8.62 80 ARG A N 1
ATOM 596 C CA . ARG A 1 80 ? 22.169 26.725 95.801 1.00 9.23 80 ARG A CA 1
ATOM 597 C C . ARG A 1 80 ? 23.428 26.869 96.622 1.00 9.31 80 ARG A C 1
ATOM 598 O O . ARG A 1 80 ? 23.445 27.569 97.626 1.00 10.35 80 ARG A O 1
ATOM 606 N N . GLU A 1 81 ? 24.488 26.227 96.174 1.00 8.95 81 GLU A N 1
ATOM 607 C CA . GLU A 1 81 ? 25.770 26.343 96.903 1.00 9.76 81 GLU A CA 1
ATOM 608 C C . GLU A 1 81 ? 26.327 27.744 96.756 1.00 9.81 81 GLU A C 1
ATOM 609 O O . GLU A 1 81 ? 26.976 28.264 97.672 1.00 11.41 81 GLU A O 1
ATOM 615 N N . ALA A 1 82 ? 26.093 28.416 95.635 1.00 9.35 82 ALA A N 1
ATOM 616 C CA . ALA A 1 82 ? 26.567 29.769 95.517 1.00 8.38 82 ALA A CA 1
ATOM 617 C C . ALA A 1 82 ? 25.888 30.711 96.518 1.00 9.36 82 ALA A C 1
ATOM 618 O O . ALA A 1 82 ? 26.540 31.506 97.201 1.00 10.61 82 ALA A O 1
ATOM 620 N N . LEU A 1 83 ? 24.584 30.530 96.674 1.00 10.00 83 LEU A N 1
ATOM 621 C CA . LEU A 1 83 ? 23.808 31.403 97.548 1.00 11.59 83 LEU A CA 1
ATOM 622 C C . LEU A 1 83 ? 24.243 31.250 99.002 1.00 11.67 83 LEU A C 1
ATOM 623 O O . LEU A 1 83 ? 24.276 32.243 99.747 1.00 13.42 83 LEU A O 1
ATOM 628 N N . SER A 1 84 ? 24.675 30.049 99.381 1.00 12.29 84 SER A N 1
ATOM 629 C CA . SER A 1 84 ? 25.073 29.834 100.775 1.00 13.64 84 SER A CA 1
ATOM 630 C C . SER A 1 84 ? 26.614 29.897 100.974 1.00 14.05 84 SER A C 1
ATOM 631 O O . SER A 1 84 ? 27.114 29.659 102.072 1.00 14.33 84 SER A O 1
ATOM 634 N N . ALA A 1 85 ? 27.354 30.263 99.939 1.00 12.89 85 ALA A N 1
ATOM 635 C CA . ALA A 1 85 ? 28.819 30.337 100.023 1.00 13.48 85 ALA A CA 1
ATOM 636 C C . ALA A 1 85 ? 29.340 31.550 100.799 1.00 14.24 85 ALA A C 1
ATOM 637 O O . ALA A 1 85 ? 28.701 32.610 100.878 1.00 13.79 85 ALA A O 1
ATOM 639 N N . GLN A 1 86 ? 30.578 31.382 101.268 1.00 14.62 86 GLN A N 1
ATOM 640 C CA . GLN A 1 86 ? 31.246 32.454 102.032 1.00 17.14 86 GLN A CA 1
ATOM 641 C C . GLN A 1 86 ? 31.935 33.337 101.000 1.00 16.36 86 GLN A C 1
ATOM 642 O O . GLN A 1 86 ? 33.115 33.141 100.670 1.00 17.93 86 GLN A O 1
ATOM 648 N N . VAL A 1 87 ? 31.176 34.276 100.449 1.00 14.36 87 VAL A N 1
ATOM 649 C CA . VAL A 1 87 ? 31.680 35.118 99.376 1.00 13.10 87 VAL A CA 1
ATOM 650 C C . VAL A 1 87 ? 31.436 36.594 99.598 1.00 12.26 87 VAL A C 1
ATOM 651 O O . VAL A 1 87 ? 31.791 37.435 98.763 1.00 11.79 87 VAL A O 1
ATOM 655 N N . ALA A 1 88 ? 30.792 36.950 100.707 1.00 12.79 88 ALA A N 1
ATOM 656 C CA . ALA A 1 88 ? 30.560 38.369 100.924 1.00 13.66 88 ALA A CA 1
ATOM 657 C C . ALA A 1 88 ? 31.838 39.215 100.832 1.00 13.85 88 ALA A C 1
ATOM 658 O O . ALA A 1 88 ? 32.897 38.912 101.465 1.00 14.57 88 ALA A O 1
ATOM 660 N N . GLY A 1 89 ? 31.770 40.230 99.991 1.00 13.29 89 GLY A N 1
ATOM 661 C CA . GLY A 1 89 ? 32.920 41.103 99.785 1.00 14.06 89 GLY A CA 1
ATOM 662 C C . GLY A 1 89 ? 34.104 40.526 99.004 1.00 14.59 89 GLY A C 1
ATOM 663 O O . GLY A 1 89 ? 35.167 41.171 98.872 1.00 15.97 89 GLY A O 1
ATOM 664 N N . ARG A 1 90 ? 33.945 39.322 98.445 1.00 14.02 90 ARG A N 1
ATOM 665 C CA . ARG A 1 90 ? 35.036 38.688 97.712 1.00 13.59 90 ARG A CA 1
ATOM 666 C C . ARG A 1 90 ? 34.763 38.651 96.229 1.00 11.78 90 ARG A C 1
ATOM 667 O O . ARG A 1 90 ? 33.641 38.845 95.765 1.00 12.07 90 ARG A O 1
ATOM 675 N N . VAL A 1 91 ? 35.826 38.424 95.474 1.00 10.48 91 VAL A N 1
ATOM 676 C CA . VAL A 1 91 ? 35.736 38.245 94.018 1.00 9.71 91 VAL A CA 1
ATOM 677 C C . VAL A 1 91 ? 35.506 36.741 93.774 1.00 8.23 91 VAL A C 1
ATOM 678 O O . VAL A 1 91 ? 36.187 35.894 94.354 1.00 8.83 91 VAL A O 1
ATOM 682 N N . VAL A 1 92 ? 34.496 36.407 92.972 1.00 7.68 92 VAL A N 1
ATOM 683 C CA . VAL A 1 92 ? 34.228 35.019 92.591 1.00 7.61 92 VAL A CA 1
ATOM 684 C C . VAL A 1 92 ? 34.611 34.898 91.122 1.00 8.43 92 VAL A C 1
ATOM 685 O O . VAL A 1 92 ? 34.105 35.665 90.289 1.00 8.95 92 VAL A O 1
ATOM 689 N N . VAL A 1 93 ? 35.529 33.989 90.780 1.00 7.64 93 VAL A N 1
ATOM 690 C CA . VAL A 1 93 ? 35.954 33.796 89.397 1.00 8.22 93 VAL A CA 1
ATOM 691 C C . VAL A 1 93 ? 35.197 32.581 88.893 1.00 8.30 93 VAL A C 1
ATOM 692 O O . VAL A 1 93 ? 35.188 31.556 89.563 1.00 10.70 93 VAL A O 1
ATOM 696 N N . MET A 1 94 ? 34.553 32.679 87.740 1.00 7.62 94 MET A N 1
ATOM 697 C CA . MET A 1 94 ? 33.854 31.511 87.166 1.00 8.14 94 MET A CA 1
ATOM 698 C C . MET A 1 94 ? 34.204 31.197 85.730 1.00 7.35 94 MET A C 1
ATOM 699 O O . MET A 1 94 ? 34.439 32.097 84.905 1.00 8.19 94 MET A O 1
ATOM 704 N N . SER A 1 95 ? 34.248 29.884 85.444 1.00 7.83 95 SER A N 1
ATOM 705 C CA . SER A 1 95 ? 34.376 29.391 84.045 1.00 8.48 95 SER A CA 1
ATOM 706 C C . SER A 1 95 ? 33.375 28.249 83.939 1.00 8.75 95 SER A C 1
ATOM 707 O O . SER A 1 95 ? 33.392 27.331 84.792 1.00 8.80 95 SER A O 1
ATOM 710 N N . THR A 1 96 ? 32.480 28.321 82.945 1.00 8.80 96 THR A N 1
ATOM 711 C CA . THR A 1 96 ? 31.497 27.236 82.754 1.00 10.44 96 THR A CA 1
ATOM 712 C C . THR A 1 96 ? 31.470 26.833 81.278 1.00 13.24 96 THR A C 1
ATOM 713 O O . THR A 1 96 ? 32.067 27.466 80.430 1.00 15.01 96 THR A O 1
ATOM 717 N N . THR A 1 97 ? 30.795 25.733 80.983 1.00 14.88 97 THR A N 1
ATOM 718 C CA . THR A 1 97 ? 30.722 25.239 79.626 1.00 17.04 97 THR A CA 1
ATOM 719 C C . THR A 1 97 ? 30.029 26.156 78.594 1.00 17.62 97 THR A C 1
ATOM 720 O O . THR A 1 97 ? 30.545 26.383 77.514 1.00 18.74 97 THR A O 1
ATOM 724 N N . ASN A 1 98 ? 28.871 26.679 78.935 1.00 17.50 98 ASN A N 1
ATOM 725 C CA . ASN A 1 98 ? 28.172 27.441 77.910 1.00 17.35 98 ASN A CA 1
ATOM 726 C C . ASN A 1 98 ? 28.065 28.910 78.202 1.00 16.39 98 ASN A C 1
ATOM 727 O O . ASN A 1 98 ? 28.386 29.747 77.351 1.00 18.01 98 ASN A O 1
ATOM 732 N N . GLY A 1 99 ? 27.615 29.224 79.400 1.00 15.42 99 GLY A N 1
ATOM 733 C CA . GLY A 1 99 ? 27.368 30.601 79.723 1.00 14.37 99 GLY A CA 1
ATOM 734 C C . GLY A 1 99 ? 28.525 31.575 79.681 1.00 12.54 99 GLY A C 1
ATOM 735 O O . GLY A 1 99 ? 28.372 32.664 79.130 1.00 12.00 99 GLY A O 1
ATOM 736 N N . THR A 1 100 ? 29.663 31.210 80.273 1.00 12.73 100 THR A N 1
ATOM 737 C CA . THR A 1 100 ? 30.713 32.224 80.346 1.00 11.90 100 THR A CA 1
ATOM 738 C C . THR A 1 100 ? 31.243 32.505 78.965 1.00 11.64 100 THR A C 1
ATOM 739 O O . THR A 1 100 ? 31.569 33.658 78.666 1.00 11.21 100 THR A O 1
ATOM 743 N N . LYS A 1 101 ? 31.270 31.522 78.056 1.00 13.27 101 LYS A N 1
ATOM 744 C CA . LYS A 1 101 ? 31.722 31.789 76.702 1.00 13.86 101 LYS A CA 1
ATOM 745 C C . LYS A 1 101 ? 30.706 32.648 75.924 1.00 12.53 101 LYS A C 1
ATOM 746 O O . LYS A 1 101 ? 31.064 33.540 75.135 1.00 13.43 101 LYS A O 1
ATOM 752 N N . ALA A 1 102 ? 29.423 32.409 76.186 1.00 10.93 102 ALA A N 1
ATOM 753 C CA . ALA A 1 102 ? 28.388 33.210 75.520 1.00 9.93 102 ALA A CA 1
ATOM 754 C C . ALA A 1 102 ? 28.517 34.696 75.913 1.00 10.23 102 ALA A C 1
ATOM 755 O O . ALA A 1 102 ? 28.339 35.618 75.067 1.00 9.95 102 ALA A O 1
ATOM 757 N N . ALA A 1 103 ? 28.842 34.944 77.176 1.00 9.01 103 ALA A N 1
ATOM 758 C CA . ALA A 1 103 ? 29.015 36.335 77.624 1.00 8.63 103 ALA A CA 1
ATOM 759 C C . ALA A 1 103 ? 30.185 36.983 76.903 1.00 8.89 103 ALA A C 1
ATOM 760 O O . ALA A 1 103 ? 30.102 38.139 76.487 1.00 8.27 103 ALA A O 1
ATOM 762 N N . HIS A 1 104 ? 31.281 36.237 76.737 1.00 9.16 104 HIS A N 1
ATOM 763 C CA . HIS A 1 104 ? 32.409 36.770 75.992 1.00 10.08 104 HIS A CA 1
ATOM 764 C C . HIS A 1 104 ? 32.025 37.058 74.529 1.00 10.47 104 HIS A C 1
ATOM 765 O O . HIS A 1 104 ? 32.449 38.058 73.925 1.00 9.77 104 HIS A O 1
ATOM 772 N N . ALA A 1 105 ? 31.195 36.204 73.939 1.00 10.93 105 ALA A N 1
ATOM 773 C CA . ALA A 1 105 ? 30.788 36.443 72.565 1.00 10.95 105 ALA A CA 1
ATOM 774 C C . ALA A 1 105 ? 29.965 37.740 72.471 1.00 10.68 105 ALA A C 1
ATOM 775 O O . ALA A 1 105 ? 30.204 38.570 71.576 1.00 12.27 105 ALA A O 1
ATOM 777 N N . ALA A 1 106 ? 29.028 37.946 73.403 1.00 10.27 106 ALA A N 1
ATOM 778 C CA . ALA A 1 106 ? 28.211 39.132 73.347 1.00 9.53 106 ALA A CA 1
ATOM 779 C C . ALA A 1 106 ? 29.057 40.386 73.605 1.00 10.18 106 ALA A C 1
ATOM 780 O O . ALA A 1 106 ? 28.839 41.393 72.962 1.00 10.15 106 ALA A O 1
ATOM 782 N N . ALA A 1 107 ? 29.994 40.306 74.564 1.00 9.81 107 ALA A N 1
ATOM 783 C CA . ALA A 1 107 ? 30.797 41.469 74.950 1.00 9.97 107 ALA A CA 1
ATOM 784 C C . ALA A 1 107 ? 31.720 41.964 73.877 1.00 10.81 107 ALA A C 1
ATOM 785 O O . ALA A 1 107 ? 32.209 43.060 74.000 1.00 12.11 107 ALA A O 1
ATOM 787 N N . ARG A 1 108 ? 31.901 41.198 72.818 1.00 10.51 108 ARG A N 1
ATOM 788 C CA . ARG A 1 108 ? 32.767 41.694 71.745 1.00 11.66 108 ARG A CA 1
ATOM 789 C C . ARG A 1 108 ? 32.175 42.937 71.110 1.00 11.36 108 ARG A C 1
ATOM 790 O O . ARG A 1 108 ? 32.901 43.831 70.646 1.00 13.65 108 ARG A O 1
ATOM 798 N N . THR A 1 109 ? 30.858 43.024 71.023 1.00 10.92 109 THR A N 1
ATOM 799 C CA . THR A 1 109 ? 30.201 44.149 70.356 1.00 10.19 109 THR A CA 1
ATOM 800 C C . THR A 1 109 ? 29.101 44.889 71.155 1.00 10.65 109 THR A C 1
ATOM 801 O O . THR A 1 109 ? 28.772 46.048 70.866 1.00 11.55 109 THR A O 1
ATOM 805 N N . ALA A 1 110 ? 28.508 44.258 72.180 1.00 10.06 110 ALA A N 1
ATOM 806 C CA . ALA A 1 110 ? 27.394 44.907 72.863 1.00 10.19 110 ALA A CA 1
ATOM 807 C C . ALA A 1 110 ? 27.751 46.177 73.615 1.00 10.07 110 ALA A C 1
ATOM 808 O O . ALA A 1 110 ? 28.867 46.316 74.116 1.00 11.45 110 ALA A O 1
ATOM 810 N N . LYS A 1 111 ? 26.796 47.094 73.673 1.00 10.45 111 LYS A N 1
ATOM 811 C CA . LYS A 1 111 ? 26.965 48.289 74.497 1.00 10.60 111 LYS A CA 1
ATOM 812 C C . LYS A 1 111 ? 26.815 47.900 76.024 1.00 10.65 111 LYS A C 1
ATOM 813 O O . LYS A 1 111 ? 27.532 48.459 76.876 1.00 11.03 111 LYS A O 1
ATOM 819 N N . HIS A 1 112 ? 25.897 46.986 76.359 1.00 9.38 112 HIS A N 1
ATOM 820 C CA . HIS A 1 112 ? 25.685 46.584 77.754 1.00 8.87 112 HIS A CA 1
ATOM 821 C C . HIS A 1 112 ? 25.488 45.096 77.743 1.00 8.16 112 HIS A C 1
ATOM 822 O O . HIS A 1 112 ? 24.803 44.556 76.859 1.00 8.20 112 HIS A O 1
ATOM 829 N N . VAL A 1 113 ? 26.032 44.416 78.742 1.00 8.49 113 VAL A N 1
ATOM 830 C CA . VAL A 1 113 ? 25.843 42.963 78.892 1.00 7.00 113 VAL A CA 1
ATOM 831 C C . VAL A 1 113 ? 25.359 42.691 80.311 1.00 8.07 113 VAL A C 1
ATOM 832 O O . VAL A 1 113 ? 26.008 43.074 81.304 1.00 8.32 113 VAL A O 1
ATOM 836 N N . LEU A 1 114 ? 24.210 42.020 80.442 1.00 6.94 114 LEU A N 1
ATOM 837 C CA . LEU A 1 114 ? 23.597 41.702 81.734 1.00 6.42 114 LEU A CA 1
ATOM 838 C C . LEU A 1 114 ? 23.424 40.210 81.781 1.00 6.95 114 LEU A C 1
ATOM 839 O O . LEU A 1 114 ? 23.156 39.616 80.739 1.00 7.59 114 LEU A O 1
ATOM 844 N N . LEU A 1 115 ? 23.553 39.592 82.976 1.00 6.07 115 LEU A N 1
ATOM 845 C CA . LEU A 1 115 ? 23.384 38.128 83.085 1.00 5.20 115 LEU A CA 1
ATOM 846 C C . LEU A 1 115 ? 22.000 37.892 83.683 1.00 5.45 115 LEU A C 1
ATOM 847 O O . LEU A 1 115 ? 21.703 38.281 84.830 1.00 7.25 115 LEU A O 1
ATOM 852 N N . ALA A 1 116 ? 21.183 37.216 82.889 1.00 6.60 116 ALA A N 1
ATOM 853 C CA . ALA A 1 116 ? 19.786 37.068 83.229 1.00 5.19 116 ALA A CA 1
ATOM 854 C C . ALA A 1 116 ? 19.369 35.618 83.425 1.00 5.59 116 ALA A C 1
ATOM 855 O O . ALA A 1 116 ? 19.893 34.696 82.766 1.00 5.24 116 ALA A O 1
ATOM 857 N N . SER A 1 117 ? 18.339 35.435 84.276 1.00 5.09 117 SER A N 1
ATOM 858 C CA . SER A 1 117 ? 17.852 34.077 84.575 1.00 5.49 117 SER A CA 1
ATOM 859 C C . SER A 1 117 ? 16.395 34.224 85.026 1.00 5.52 117 SER A C 1
ATOM 860 O O . SER A 1 117 ? 15.910 35.334 85.106 1.00 6.75 117 SER A O 1
ATOM 863 N N . LEU A 1 118 ? 15.702 33.106 85.238 1.00 5.38 118 LEU A N 1
ATOM 864 C CA . LEU A 1 118 ? 14.356 33.201 85.808 1.00 6.01 118 LEU A CA 1
ATOM 865 C C . LEU A 1 118 ? 14.461 33.830 87.210 1.00 5.66 118 LEU A C 1
ATOM 866 O O . LEU A 1 118 ? 13.701 34.734 87.558 1.00 6.59 118 LEU A O 1
ATOM 871 N N . TYR A 1 119 ? 15.482 33.398 87.960 1.00 6.55 119 TYR A N 1
ATOM 872 C CA . TYR A 1 119 ? 15.730 33.833 89.340 1.00 6.06 119 TYR A CA 1
ATOM 873 C C . TYR A 1 119 ? 15.763 35.346 89.492 1.00 5.60 119 TYR A C 1
ATOM 874 O O . TYR A 1 119 ? 15.216 35.854 90.458 1.00 7.20 119 TYR A O 1
ATOM 883 N N . ASN A 1 120 ? 16.381 36.059 88.556 1.00 6.26 120 ASN A N 1
ATOM 884 C CA . ASN A 1 120 ? 16.387 37.551 88.636 1.00 5.85 120 ASN A CA 1
ATOM 885 C C . ASN A 1 120 ? 15.668 38.184 87.462 1.00 6.01 120 ASN A C 1
ATOM 886 O O . ASN A 1 120 ? 15.959 39.321 87.098 1.00 7.01 120 ASN A O 1
ATOM 891 N N . ALA A 1 121 ? 14.676 37.475 86.899 1.00 6.40 121 ALA A N 1
ATOM 892 C CA . ALA A 1 121 ? 14.099 37.973 85.660 1.00 6.45 121 ALA A CA 1
ATOM 893 C C . ALA A 1 121 ? 13.523 39.346 85.593 1.00 5.85 121 ALA A C 1
ATOM 894 O O . ALA A 1 121 ? 13.758 40.075 84.623 1.00 7.26 121 ALA A O 1
ATOM 896 N N . HIS A 1 122 ? 12.737 39.695 86.609 1.00 6.26 122 HIS A N 1
ATOM 897 C CA . HIS A 1 122 ? 12.119 41.006 86.495 1.00 6.41 122 HIS A CA 1
ATOM 898 C C . HIS A 1 122 ? 13.124 42.106 86.665 1.00 5.88 122 HIS A C 1
ATOM 899 O O . HIS A 1 122 ? 13.086 43.086 85.914 1.00 7.09 122 HIS A O 1
ATOM 906 N N . ALA A 1 123 ? 14.049 41.954 87.614 1.00 6.97 123 ALA A N 1
ATOM 907 C CA . ALA A 1 123 ? 15.067 43.015 87.794 1.00 6.11 123 ALA A CA 1
ATOM 908 C C . ALA A 1 123 ? 15.939 43.121 86.532 1.00 6.25 123 ALA A C 1
ATOM 909 O O . ALA A 1 123 ? 16.310 44.230 86.089 1.00 7.35 123 ALA A O 1
ATOM 911 N N . ALA A 1 124 ? 16.229 41.980 85.914 1.00 6.63 124 ALA A N 1
ATOM 912 C CA . ALA A 1 124 ? 17.100 42.009 84.744 1.00 6.25 124 ALA A CA 1
ATOM 913 C C . ALA A 1 124 ? 16.375 42.661 83.564 1.00 6.81 124 ALA A C 1
ATOM 914 O O . ALA A 1 124 ? 16.981 43.445 82.814 1.00 7.69 124 ALA A O 1
ATOM 916 N N . ALA A 1 125 ? 15.099 42.278 83.340 1.00 6.89 125 ALA A N 1
ATOM 917 C CA . ALA A 1 125 ? 14.356 42.915 82.265 1.00 6.77 125 ALA A CA 1
ATOM 918 C C . ALA A 1 125 ? 14.186 44.400 82.486 1.00 7.20 125 ALA A C 1
ATOM 919 O O . ALA A 1 125 ? 14.310 45.179 81.530 1.00 7.06 125 ALA A O 1
ATOM 921 N N . ARG A 1 126 ? 13.895 44.809 83.723 1.00 6.69 126 ARG A N 1
ATOM 922 C CA . ARG A 1 126 ? 13.747 46.242 83.998 1.00 7.36 126 ARG A CA 1
ATOM 923 C C . ARG A 1 126 ? 15.031 46.998 83.743 1.00 6.88 126 ARG A C 1
ATOM 924 O O . ARG A 1 126 ? 14.998 48.084 83.167 1.00 8.82 126 ARG A O 1
ATOM 932 N N . LEU A 1 127 ? 16.181 46.459 84.161 1.00 7.82 127 LEU A N 1
ATOM 933 C CA . LEU A 1 127 ? 17.456 47.137 83.898 1.00 7.78 127 LEU A CA 1
ATOM 934 C C . LEU A 1 127 ? 17.778 47.188 82.389 1.00 7.19 127 LEU A C 1
ATOM 935 O O . LEU A 1 127 ? 18.242 48.221 81.880 1.00 8.20 127 LEU A O 1
ATOM 940 N N . ALA A 1 128 ? 17.455 46.106 81.668 1.00 6.83 128 ALA A N 1
ATOM 941 C CA . ALA A 1 128 ? 17.719 46.117 80.210 1.00 6.29 128 ALA A CA 1
ATOM 942 C C . ALA A 1 128 ? 16.890 47.220 79.560 1.00 7.14 128 ALA A C 1
ATOM 943 O O . ALA A 1 128 ? 17.380 47.918 78.707 1.00 7.19 128 ALA A O 1
ATOM 945 N N . ARG A 1 129 ? 15.622 47.322 79.922 1.00 7.73 129 ARG A N 1
ATOM 946 C CA . ARG A 1 129 ? 14.820 48.386 79.294 1.00 7.82 129 ARG A CA 1
ATOM 947 C C . ARG A 1 129 ? 15.321 49.759 79.668 1.00 8.66 129 ARG A C 1
ATOM 948 O O . ARG A 1 129 ? 15.318 50.662 78.822 1.00 8.92 129 ARG A O 1
ATOM 956 N N . GLU A 1 130 ? 15.754 49.921 80.921 1.00 9.09 130 GLU A N 1
ATOM 957 C CA . GLU A 1 130 ? 16.241 51.244 81.342 1.00 10.07 130 GLU A CA 1
ATOM 958 C C . GLU A 1 130 ? 17.499 51.625 80.550 1.00 10.40 130 GLU A C 1
ATOM 959 O O . GLU A 1 130 ? 17.623 52.787 80.139 1.00 11.41 130 GLU A O 1
ATOM 965 N N . LEU A 1 131 ? 18.392 50.683 80.290 1.00 9.24 131 LEU A N 1
ATOM 966 C CA . LEU A 1 131 ? 19.641 51.023 79.619 1.00 9.23 131 LEU A CA 1
ATOM 967 C C . LEU A 1 131 ? 19.537 51.073 78.131 1.00 10.24 131 LEU A C 1
ATOM 968 O O . LEU A 1 131 ? 20.357 51.733 77.508 1.00 11.50 131 LEU A O 1
ATOM 973 N N . ALA A 1 132 ? 18.546 50.386 77.543 1.00 9.70 132 ALA A N 1
ATOM 974 C CA . ALA A 1 132 ? 18.448 50.331 76.098 1.00 10.54 132 ALA A CA 1
ATOM 975 C C . ALA A 1 132 ? 17.941 51.608 75.442 1.00 12.20 132 ALA A C 1
ATOM 976 O O . ALA A 1 132 ? 17.114 52.342 76.048 1.00 12.82 132 ALA A O 1
ATOM 978 N N . THR A 1 133 ? 18.428 51.835 74.227 1.00 12.18 133 THR A N 1
ATOM 979 C CA . THR A 1 133 ? 17.989 53.001 73.461 1.00 15.30 133 THR A CA 1
ATOM 980 C C . THR A 1 133 ? 17.403 52.559 72.112 1.00 15.22 133 THR A C 1
ATOM 981 O O . THR A 1 133 ? 16.484 53.215 71.573 1.00 17.66 133 THR A O 1
ATOM 985 N N . GLU A 1 134 ? 17.906 51.457 71.553 1.00 14.06 134 GLU A N 1
ATOM 986 C CA . GLU A 1 134 ? 17.412 50.933 70.287 1.00 14.02 134 GLU A CA 1
ATOM 987 C C . GLU A 1 134 ? 17.065 49.466 70.284 1.00 12.23 134 GLU A C 1
ATOM 988 O O . GLU A 1 134 ? 16.169 49.056 69.516 1.00 12.22 134 GLU A O 1
ATOM 994 N N . GLU A 1 135 ? 17.707 48.674 71.157 1.00 10.80 135 GLU A N 1
ATOM 995 C CA . GLU A 1 135 ? 17.433 47.247 71.145 1.00 10.80 135 GLU A CA 1
ATOM 996 C C . GLU A 1 135 ? 17.783 46.510 72.398 1.00 9.44 135 GLU A C 1
ATOM 997 O O . GLU A 1 135 ? 18.767 46.817 73.050 1.00 9.65 135 GLU A O 1
ATOM 1003 N N . VAL A 1 136 ? 16.902 45.585 72.767 1.00 8.81 136 VAL A N 1
ATOM 1004 C CA . VAL A 1 136 ? 17.264 44.621 73.815 1.00 7.87 136 VAL A CA 1
ATOM 1005 C C . VAL A 1 136 ? 17.321 43.283 73.093 1.00 7.69 136 VAL A C 1
ATOM 1006 O O . VAL A 1 136 ? 16.318 42.823 72.507 1.00 8.51 136 VAL A O 1
ATOM 1010 N N . ALA A 1 137 ? 18.504 42.664 73.133 1.00 7.10 137 ALA A N 1
ATOM 1011 C CA . ALA A 1 137 ? 18.713 41.322 72.584 1.00 6.23 137 ALA A CA 1
ATOM 1012 C C . ALA A 1 137 ? 18.900 40.377 73.767 1.00 6.48 137 ALA A C 1
ATOM 1013 O O . ALA A 1 137 ? 19.431 40.758 74.811 1.00 8.24 137 ALA A O 1
ATOM 1015 N N . ILE A 1 138 ? 18.453 39.147 73.583 1.00 6.32 138 ILE A N 1
ATOM 1016 C CA . ILE A 1 138 ? 18.618 38.109 74.603 1.00 6.05 138 ILE A CA 1
ATOM 1017 C C . ILE A 1 138 ? 19.401 37.032 73.905 1.00 6.86 138 ILE A C 1
ATOM 1018 O O . ILE A 1 138 ? 18.952 36.514 72.881 1.00 7.49 138 ILE A O 1
ATOM 1023 N N . LEU A 1 139 ? 20.573 36.714 74.466 1.00 5.80 139 LEU A N 1
ATOM 1024 C CA . LEU A 1 139 ? 21.421 35.642 73.899 1.00 6.47 139 LEU A CA 1
ATOM 1025 C C . LEU A 1 139 ? 21.286 34.387 74.734 1.00 6.14 139 LEU A C 1
ATOM 1026 O O . LEU A 1 139 ? 21.694 34.374 75.894 1.00 6.46 139 LEU A O 1
ATOM 1031 N N . CYS A 1 140 ? 20.721 33.349 74.146 1.00 6.35 140 CYS A N 1
ATOM 1032 C CA . CYS A 1 140 ? 20.540 32.042 74.846 1.00 6.55 140 CYS A CA 1
ATOM 1033 C C . CYS A 1 140 ? 21.810 31.240 74.622 1.00 7.72 140 CYS A C 1
ATOM 1034 O O . CYS A 1 140 ? 22.235 31.061 73.466 1.00 9.87 140 CYS A O 1
ATOM 1037 N N . ALA A 1 141 ? 22.460 30.764 75.680 1.00 6.97 141 ALA A N 1
ATOM 1038 C CA . ALA A 1 141 ? 23.695 29.999 75.476 1.00 7.86 141 ALA A CA 1
ATOM 1039 C C . ALA A 1 141 ? 23.476 28.637 74.837 1.00 6.38 141 ALA A C 1
ATOM 1040 O O . ALA A 1 141 ? 24.333 28.161 74.071 1.00 8.82 141 ALA A O 1
ATOM 1042 N N . GLY A 1 142 ? 22.370 27.957 75.134 1.00 7.40 142 GLY A N 1
ATOM 1043 C CA . GLY A 1 142 ? 22.212 26.649 74.502 1.00 8.02 142 GLY A CA 1
ATOM 1044 C C . GLY A 1 142 ? 23.368 25.735 74.913 1.00 9.16 142 GLY A C 1
ATOM 1045 O O . GLY A 1 142 ? 23.990 25.883 75.989 1.00 8.31 142 GLY A O 1
ATOM 1046 N N . LYS A 1 143 ? 23.641 24.750 74.078 1.00 9.40 143 LYS A N 1
ATOM 1047 C CA . LYS A 1 143 ? 24.753 23.841 74.317 1.00 10.96 143 LYS A CA 1
ATOM 1048 C C . LYS A 1 143 ? 25.326 23.374 72.969 1.00 12.29 143 LYS A C 1
ATOM 1049 O O . LYS A 1 143 ? 24.613 22.769 72.143 1.00 11.61 143 LYS A O 1
ATOM 1055 N N . GLU A 1 144 ? 26.599 23.700 72.760 1.00 13.09 144 GLU A N 1
ATOM 1056 C CA . GLU A 1 144 ? 27.318 23.267 71.556 1.00 15.43 144 GLU A CA 1
ATOM 1057 C C . GLU A 1 144 ? 26.571 23.332 70.243 1.00 13.49 144 GLU A C 1
ATOM 1058 O O . GLU A 1 144 ? 26.514 22.356 69.451 1.00 14.19 144 GLU A O 1
ATOM 1064 N N . GLY A 1 145 ? 26.040 24.514 69.985 1.00 12.26 145 GLY A N 1
ATOM 1065 C CA . GLY A 1 145 ? 25.382 24.757 68.723 1.00 11.59 145 GLY A CA 1
ATOM 1066 C C . GLY A 1 145 ? 23.937 24.353 68.615 1.00 9.98 145 GLY A C 1
ATOM 1067 O O . GLY A 1 145 ? 23.396 24.504 67.522 1.00 10.43 145 GLY A O 1
ATOM 1068 N N . ARG A 1 146 ? 23.344 23.876 69.709 1.00 9.79 146 ARG A N 1
ATOM 1069 C CA . ARG A 1 146 ? 21.927 23.490 69.691 1.00 9.73 146 ARG A CA 1
ATOM 1070 C C . ARG A 1 146 ? 21.179 24.263 70.767 1.00 9.30 146 ARG A C 1
ATOM 1071 O O . ARG A 1 146 ? 21.696 24.546 71.861 1.00 10.68 146 ARG A O 1
ATOM 1079 N N . ALA A 1 147 ? 19.961 24.665 70.439 1.00 8.55 147 ALA A N 1
ATOM 1080 C CA . ALA A 1 147 ? 19.176 25.477 71.377 1.00 7.33 147 ALA A CA 1
ATOM 1081 C C . ALA A 1 147 ? 18.630 24.709 72.561 1.00 8.38 147 ALA A C 1
ATOM 1082 O O . ALA A 1 147 ? 18.314 23.528 72.459 1.00 9.95 147 ALA A O 1
ATOM 1084 N N . GLY A 1 148 ? 18.539 25.386 73.701 1.00 7.52 148 GLY A N 1
ATOM 1085 C CA . GLY A 1 148 ? 17.999 24.776 74.914 1.00 8.23 148 GLY A CA 1
ATOM 1086 C C . GLY A 1 148 ? 16.603 25.286 75.194 1.00 7.59 148 GLY A C 1
ATOM 1087 O O . GLY A 1 148 ? 16.317 26.486 75.101 1.00 7.92 148 GLY A O 1
ATOM 1088 N N . LEU A 1 149 ? 15.700 24.362 75.475 1.00 6.60 149 LEU A N 1
ATOM 1089 C CA . LEU A 1 149 ? 14.285 24.689 75.780 1.00 6.18 149 LEU A CA 1
ATOM 1090 C C . LEU A 1 149 ? 14.216 25.580 77.020 1.00 6.64 149 LEU A C 1
ATOM 1091 O O . LEU A 1 149 ? 13.386 26.496 77.095 1.00 6.41 149 LEU A O 1
ATOM 1096 N N . ASP A 1 150 ? 15.100 25.311 77.958 1.00 5.93 150 ASP A N 1
ATOM 1097 C CA . ASP A 1 150 ? 15.118 26.088 79.210 1.00 5.03 150 ASP A CA 1
ATOM 1098 C C . ASP A 1 150 ? 15.583 27.527 78.976 1.00 5.45 150 ASP A C 1
ATOM 1099 O O . ASP A 1 150 ? 14.937 28.432 79.503 1.00 6.23 150 ASP A O 1
ATOM 1104 N N . ASP A 1 151 ? 16.649 27.714 78.189 1.00 6.24 151 ASP A N 1
ATOM 1105 C CA . ASP A 1 151 ? 17.085 29.094 77.920 1.00 5.95 151 ASP A CA 1
ATOM 1106 C C . ASP A 1 151 ? 16.042 29.843 77.100 1.00 4.97 151 ASP A C 1
ATOM 1107 O O . ASP A 1 151 ? 15.771 31.012 77.385 1.00 6.88 151 ASP A O 1
ATOM 1112 N N . LEU A 1 152 ? 15.440 29.176 76.106 1.00 5.95 152 LEU A N 1
ATOM 1113 C CA . LEU A 1 152 ? 14.394 29.865 75.311 1.00 4.97 152 LEU A CA 1
ATOM 1114 C C . LEU A 1 152 ? 13.144 30.179 76.156 1.00 5.11 152 LEU A C 1
ATOM 1115 O O . LEU A 1 152 ? 12.584 31.251 75.970 1.00 5.00 152 LEU A O 1
ATOM 1120 N N . TYR A 1 153 ? 12.729 29.291 77.066 1.00 5.00 153 TYR A N 1
ATOM 1121 C CA . TYR A 1 153 ? 11.600 29.633 77.959 1.00 5.40 153 TYR A CA 1
ATOM 1122 C C . TYR A 1 153 ? 11.973 30.896 78.766 1.00 5.41 153 TYR A C 1
ATOM 1123 O O . TYR A 1 153 ? 11.143 31.823 78.893 1.00 6.32 153 TYR A O 1
ATOM 1132 N N . THR A 1 154 ? 13.193 30.956 79.278 1.00 5.75 154 THR A N 1
ATOM 1133 C CA . THR A 1 154 ? 13.623 32.086 80.089 1.00 5.68 154 THR A CA 1
ATOM 1134 C C . THR A 1 154 ? 13.607 33.353 79.222 1.00 5.66 154 THR A C 1
ATOM 1135 O O . THR A 1 154 ? 13.178 34.419 79.656 1.00 5.73 154 THR A O 1
ATOM 1139 N N . ALA A 1 155 ? 14.143 33.250 77.992 1.00 5.04 155 ALA A N 1
ATOM 1140 C CA . ALA A 1 155 ? 14.078 34.401 77.092 1.00 5.55 155 ALA A CA 1
ATOM 1141 C C . ALA A 1 155 ? 12.623 34.849 76.862 1.00 5.74 155 ALA A C 1
ATOM 1142 O O . ALA A 1 155 ? 12.368 36.065 76.743 1.00 7.25 155 ALA A O 1
ATOM 1144 N N . GLY A 1 156 ? 11.686 33.900 76.801 1.00 6.56 156 GLY A N 1
ATOM 1145 C CA . GLY A 1 156 ? 10.309 34.304 76.623 1.00 6.45 156 GLY A CA 1
ATOM 1146 C C . GLY A 1 156 ? 9.732 35.011 77.848 1.00 5.92 156 GLY A C 1
ATOM 1147 O O . GLY A 1 156 ? 8.978 35.980 77.654 1.00 7.05 156 GLY A O 1
ATOM 1148 N N . VAL A 1 157 ? 10.103 34.598 79.054 1.00 6.11 157 VAL A N 1
ATOM 1149 C CA . VAL A 1 157 ? 9.672 35.296 80.264 1.00 6.04 157 VAL A CA 1
ATOM 1150 C C . VAL A 1 157 ? 10.244 36.728 80.224 1.00 6.80 157 VAL A C 1
ATOM 1151 O O . VAL A 1 157 ? 9.539 37.707 80.502 1.00 7.37 157 VAL A O 1
ATOM 1155 N N . LEU A 1 158 ? 11.521 36.856 79.824 1.00 6.55 158 LEU A N 1
ATOM 1156 C CA . LEU A 1 158 ? 12.106 38.188 79.762 1.00 6.86 158 LEU A CA 1
ATOM 1157 C C . LEU A 1 158 ? 11.450 39.045 78.686 1.00 6.67 158 LEU A C 1
ATOM 1158 O O . LEU A 1 158 ? 11.194 40.267 78.912 1.00 7.16 158 LEU A O 1
ATOM 1163 N N . ALA A 1 159 ? 11.196 38.434 77.512 1.00 6.38 159 ALA A N 1
ATOM 1164 C CA . ALA A 1 159 ? 10.562 39.165 76.397 1.00 7.39 159 ALA A CA 1
ATOM 1165 C C . ALA A 1 159 ? 9.178 39.655 76.805 1.00 8.61 159 ALA A C 1
ATOM 1166 O O . ALA A 1 159 ? 8.799 40.805 76.436 1.00 9.31 159 ALA A O 1
ATOM 1168 N N . GLU A 1 160 ? 8.421 38.833 77.529 1.00 7.69 160 GLU A N 1
ATOM 1169 C CA . GLU A 1 160 ? 7.067 39.224 77.982 1.00 9.07 160 GLU A CA 1
ATOM 1170 C C . GLU A 1 160 ? 7.155 40.390 78.918 1.00 9.68 160 GLU A C 1
ATOM 1171 O O . GLU A 1 160 ? 6.388 41.380 78.799 1.00 10.67 160 GLU A O 1
ATOM 1177 N N . TYR A 1 161 ? 8.105 40.342 79.844 1.00 8.85 161 TYR A N 1
ATOM 1178 C CA . TYR A 1 161 ? 8.220 41.456 80.798 1.00 8.59 161 TYR A CA 1
ATOM 1179 C C . TYR A 1 161 ? 8.638 42.758 80.096 1.00 9.07 161 TYR A C 1
ATOM 1180 O O . TYR A 1 161 ? 8.138 43.859 80.437 1.00 9.07 161 TYR A O 1
ATOM 1189 N N . LEU A 1 162 ? 9.568 42.652 79.122 1.00 8.23 162 LEU A N 1
ATOM 1190 C CA . LEU A 1 162 ? 10.027 43.848 78.414 1.00 8.45 162 LEU A CA 1
ATOM 1191 C C . LEU A 1 162 ? 8.815 44.493 77.727 1.00 9.83 162 LEU A C 1
ATOM 1192 O O . LEU A 1 162 ? 8.711 45.734 77.624 1.00 10.81 162 LEU A O 1
ATOM 1197 N N . GLY A 1 163 ? 7.895 43.658 77.251 1.00 9.70 163 GLY A N 1
ATOM 1198 C CA . GLY A 1 163 ? 6.685 44.190 76.606 1.00 10.42 163 GLY A CA 1
ATOM 1199 C C . GLY A 1 163 ? 5.755 44.944 77.549 1.00 10.89 163 GLY A C 1
ATOM 1200 O O . GLY A 1 163 ? 4.965 45.810 77.090 1.00 12.68 163 GLY A O 1
ATOM 1201 N N . PHE A 1 164 ? 5.814 44.658 78.839 1.00 10.19 164 PHE A N 1
ATOM 1202 C CA . PHE A 1 164 ? 4.998 45.375 79.811 1.00 10.35 164 PHE A CA 1
ATOM 1203 C C . PHE A 1 164 ? 5.518 46.792 79.943 1.00 10.75 164 PHE A C 1
ATOM 1204 O O . PHE A 1 164 ? 4.797 47.672 80.431 1.00 10.85 164 PHE A O 1
ATOM 1212 N N . LEU A 1 165 ? 6.772 47.013 79.580 1.00 9.33 165 LEU A N 1
ATOM 1213 C CA . LEU A 1 165 ? 7.387 48.312 79.763 1.00 10.79 165 LEU A CA 1
ATOM 1214 C C . LEU A 1 165 ? 7.326 49.260 78.597 1.00 11.99 165 LEU A C 1
ATOM 1215 O O . LEU A 1 165 ? 7.779 50.390 78.670 1.00 12.49 165 LEU A O 1
ATOM 1220 N N . GLY A 1 166 ? 6.734 48.815 77.500 1.00 14.87 166 GLY A N 1
ATOM 1221 C CA . GLY A 1 166 ? 6.646 49.703 76.341 1.00 18.12 166 GLY A CA 1
ATOM 1222 C C . GLY A 1 166 ? 6.651 48.940 75.048 1.00 19.59 166 GLY A C 1
ATOM 1223 O O . GLY A 1 166 ? 6.816 47.725 75.053 1.00 19.62 166 GLY A O 1
ATOM 1224 N N . GLU A 1 167 ? 6.583 49.686 73.941 1.00 21.50 167 GLU A N 1
ATOM 1225 C CA . GLU A 1 167 ? 6.547 49.089 72.608 1.00 23.05 167 GLU A CA 1
ATOM 1226 C C . GLU A 1 167 ? 7.726 48.197 72.308 1.00 21.63 167 GLU A C 1
ATOM 1227 O O . GLU A 1 167 ? 8.873 48.592 72.543 1.00 21.56 167 GLU A O 1
ATOM 1233 N N . VAL A 1 168 ? 7.462 47.010 71.776 1.00 20.37 168 VAL A N 1
ATOM 1234 C CA . VAL A 1 168 ? 8.557 46.145 71.351 1.00 18.50 168 VAL A CA 1
ATOM 1235 C C . VAL A 1 168 ? 8.292 45.688 69.926 1.00 17.71 168 VAL A C 1
ATOM 1236 O O . VAL A 1 168 ? 7.131 45.450 69.511 1.00 18.45 168 VAL A O 1
ATOM 1240 N N . GLU A 1 169 ? 9.367 45.605 69.163 1.00 15.02 169 GLU A N 1
ATOM 1241 C CA . GLU A 1 169 ? 9.277 45.114 67.798 1.00 14.67 169 GLU A CA 1
ATOM 1242 C C . GLU A 1 169 ? 10.093 43.814 67.806 1.00 12.52 169 GLU A C 1
ATOM 1243 O O . GLU A 1 169 ? 11.311 43.852 67.649 1.00 11.52 169 GLU A O 1
ATOM 1249 N N . PRO A 1 170 ? 9.410 42.681 67.942 1.00 11.32 170 PRO A N 1
ATOM 1250 C CA . PRO A 1 170 ? 10.133 41.395 67.973 1.00 10.48 170 PRO A CA 1
ATOM 1251 C C . PRO A 1 170 ? 10.572 40.887 66.624 1.00 10.48 170 PRO A C 1
ATOM 1252 O O . PRO A 1 170 ? 9.901 41.179 65.609 1.00 12.08 170 PRO A O 1
ATOM 1256 N N . GLU A 1 171 ? 11.737 40.235 66.577 1.00 8.36 171 GLU A N 1
ATOM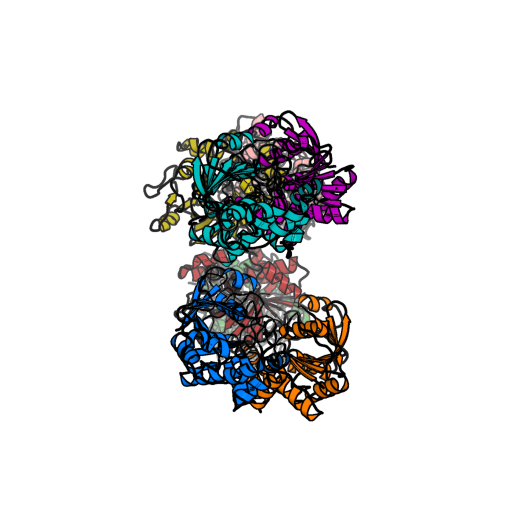 1257 C CA . GLU A 1 171 ? 12.129 39.532 65.377 1.00 8.14 171 GLU A CA 1
ATOM 1258 C C . GLU A 1 171 ? 11.872 38.017 65.550 1.00 7.15 171 GLU A C 1
ATOM 1259 O O . GLU A 1 171 ? 11.168 37.629 66.485 1.00 7.27 171 GLU A O 1
ATOM 1265 N N . ASP A 1 172 ? 12.371 37.193 64.649 1.00 7.43 172 ASP A N 1
ATOM 1266 C CA . ASP A 1 172 ? 11.992 35.773 64.658 1.00 7.21 172 ASP A CA 1
ATOM 1267 C C . ASP A 1 172 ? 12.321 35.078 65.978 1.00 6.45 172 ASP A C 1
ATOM 1268 O O . ASP A 1 172 ? 11.492 34.315 66.546 1.00 6.69 172 ASP A O 1
ATOM 1273 N N . GLY A 1 173 ? 13.533 35.255 66.462 1.00 6.62 173 GLY A N 1
ATOM 1274 C CA . GLY A 1 173 ? 13.892 34.593 67.712 1.00 6.99 173 GLY A CA 1
ATOM 1275 C C . GLY A 1 173 ? 13.026 34.989 68.874 1.00 6.31 173 GLY A C 1
ATOM 1276 O O . GLY A 1 173 ? 12.690 34.153 69.696 1.00 7.03 173 GLY A O 1
ATOM 1277 N N . ALA A 1 174 ? 12.678 36.258 68.952 1.00 6.89 174 ALA A N 1
ATOM 1278 C CA . ALA A 1 174 ? 11.834 36.719 70.038 1.00 6.45 174 ALA A CA 1
ATOM 1279 C C . ALA A 1 174 ? 10.440 36.076 69.930 1.00 6.32 174 ALA A C 1
ATOM 1280 O O . ALA A 1 174 ? 9.817 35.760 70.977 1.00 7.52 174 ALA A O 1
ATOM 1282 N N . ARG A 1 175 ? 9.910 35.914 68.701 1.00 6.65 175 ARG A N 1
ATOM 1283 C CA . ARG A 1 175 ? 8.580 35.262 68.591 1.00 7.17 175 ARG A CA 1
ATOM 1284 C C . ARG A 1 175 ? 8.693 33.787 68.976 1.00 6.49 175 ARG A C 1
ATOM 1285 O O . ARG A 1 175 ? 7.779 33.229 69.568 1.00 7.81 175 ARG A O 1
ATOM 1293 N N . VAL A 1 176 ? 9.816 33.134 68.654 1.00 6.69 176 VAL A N 1
ATOM 1294 C CA . VAL A 1 176 ? 10.021 31.739 69.073 1.00 6.82 176 VAL A CA 1
ATOM 1295 C C . VAL A 1 176 ? 10.063 31.679 70.626 1.00 6.26 176 VAL A C 1
ATOM 1296 O O . VAL A 1 176 ? 9.442 30.834 71.257 1.00 6.29 176 VAL A O 1
ATOM 1300 N N . ALA A 1 177 ? 10.812 32.595 71.262 1.00 6.24 177 ALA A N 1
ATOM 1301 C CA . ALA A 1 177 ? 10.924 32.573 72.730 1.00 6.98 177 ALA A CA 1
ATOM 1302 C C . ALA A 1 177 ? 9.564 32.781 73.373 1.00 6.36 177 ALA A C 1
ATOM 1303 O O . ALA A 1 177 ? 9.213 32.087 74.342 1.00 6.99 177 ALA A O 1
ATOM 1305 N N . LEU A 1 178 ? 8.795 33.736 72.846 1.00 6.13 178 LEU A N 1
ATOM 1306 C CA . LEU A 1 178 ? 7.457 33.972 73.432 1.00 7.13 178 LEU A CA 1
ATOM 1307 C C . LEU A 1 178 ? 6.571 32.758 73.203 1.00 7.01 178 LEU A C 1
ATOM 1308 O O . LEU A 1 178 ? 5.766 32.427 74.072 1.00 7.06 178 LEU A O 1
ATOM 1313 N N . ALA A 1 179 ? 6.725 32.059 72.078 1.00 6.81 179 ALA A N 1
ATOM 1314 C CA . ALA A 1 179 ? 5.902 30.864 71.870 1.00 7.99 179 ALA A CA 1
ATOM 1315 C C . ALA A 1 179 ? 6.246 29.786 72.922 1.00 8.04 179 ALA A C 1
ATOM 1316 O O . ALA A 1 179 ? 5.389 29.068 73.399 1.00 8.56 179 ALA A O 1
ATOM 1318 N N . VAL A 1 180 ? 7.537 29.616 73.214 1.00 7.89 180 VAL A N 1
ATOM 1319 C CA . VAL A 1 180 ? 7.938 28.631 74.225 1.00 7.40 180 VAL A CA 1
ATOM 1320 C C . VAL A 1 180 ? 7.361 29.019 75.585 1.00 6.89 180 VAL A C 1
ATOM 1321 O O . VAL A 1 180 ? 6.867 28.179 76.316 1.00 8.07 180 VAL A O 1
ATOM 1325 N N . LYS A 1 181 ? 7.421 30.302 75.932 1.00 6.69 181 LYS A N 1
ATOM 1326 C CA . LYS A 1 181 ? 6.847 30.733 77.216 1.00 8.26 181 LYS A CA 1
ATOM 1327 C C . LYS A 1 181 ? 5.357 30.378 77.240 1.00 10.27 181 LYS A C 1
ATOM 1328 O O . LYS A 1 181 ? 4.865 29.832 78.236 1.00 9.99 181 LYS A O 1
ATOM 1334 N N . ARG A 1 182 ? 4.634 30.710 76.165 1.00 10.56 182 ARG A N 1
ATOM 1335 C CA . ARG A 1 182 ? 3.179 30.435 76.156 1.00 11.96 182 ARG A CA 1
ATOM 1336 C C . ARG A 1 182 ? 2.850 28.963 76.263 1.00 11.13 182 ARG A C 1
ATOM 1337 O O . ARG A 1 182 ? 1.799 28.566 76.833 1.00 12.13 182 ARG A O 1
ATOM 1345 N N . ALA A 1 183 ? 3.757 28.121 75.790 1.00 8.90 183 ALA A N 1
ATOM 1346 C CA . ALA A 1 183 ? 3.541 26.669 75.808 1.00 9.63 183 ALA A CA 1
ATOM 1347 C C . ALA A 1 183 ? 3.685 26.026 77.189 1.00 8.52 183 ALA A C 1
ATOM 1348 O O . ALA A 1 183 ? 3.249 24.897 77.375 1.00 10.73 183 ALA A O 1
ATOM 1350 N N . TYR A 1 184 ? 4.345 26.716 78.128 1.00 8.87 184 TYR A N 1
ATOM 1351 C CA . TYR A 1 184 ? 4.589 26.169 79.470 1.00 9.37 184 TYR A CA 1
ATOM 1352 C C . TYR A 1 184 ? 4.218 27.120 80.584 1.00 9.97 184 TYR A C 1
ATOM 1353 O O . TYR A 1 184 ? 5.034 27.902 81.011 1.00 11.12 184 TYR A O 1
ATOM 1362 N N . PRO A 1 185 ? 2.989 27.046 81.077 1.00 12.42 185 PRO A N 1
ATOM 1363 C CA . PRO A 1 185 ? 2.482 27.878 82.175 1.00 12.77 185 PRO A CA 1
ATOM 1364 C C . PRO A 1 185 ? 3.319 27.693 83.447 1.00 11.97 185 PRO A C 1
ATOM 1365 O O . PRO A 1 185 ? 3.445 28.648 84.213 1.00 13.80 185 PRO A O 1
ATOM 1369 N N . ASP A 1 186 ? 3.917 26.501 83.634 1.00 10.31 186 ASP A N 1
ATOM 1370 C CA . ASP A 1 186 ? 4.746 26.226 84.818 1.00 10.80 186 ASP A CA 1
ATOM 1371 C C . ASP A 1 186 ? 6.235 26.244 84.380 1.00 9.15 186 ASP A C 1
ATOM 1372 O O . ASP A 1 186 ? 6.640 25.417 83.586 1.00 9.18 186 ASP A O 1
ATOM 1377 N N . PRO A 1 187 ? 7.025 27.197 84.901 1.00 8.55 187 PRO A N 1
ATOM 1378 C CA . PRO A 1 187 ? 8.446 27.259 84.519 1.00 8.71 187 PRO A CA 1
ATOM 1379 C C . PRO A 1 187 ? 9.157 25.964 84.865 1.00 8.13 187 PRO A C 1
ATOM 1380 O O . PRO A 1 187 ? 10.089 25.598 84.150 1.00 8.90 187 PRO A O 1
ATOM 1384 N N . LEU A 1 188 ? 8.755 25.280 85.934 1.00 8.59 188 LEU A N 1
ATOM 1385 C CA . LEU A 1 188 ? 9.437 24.042 86.291 1.00 8.62 188 LEU A CA 1
ATOM 1386 C C . LEU A 1 188 ? 9.243 22.970 85.236 1.00 9.36 188 LEU A C 1
ATOM 1387 O O . LEU A 1 188 ? 10.119 22.088 85.073 1.00 9.23 188 LEU A O 1
ATOM 1392 N N . GLU A 1 189 ? 8.125 23.002 84.501 1.00 9.38 189 GLU A N 1
ATOM 1393 C CA . GLU A 1 189 ? 7.931 21.957 83.463 1.00 10.63 189 GLU A CA 1
ATOM 1394 C C . GLU A 1 189 ? 8.866 22.197 82.293 1.00 10.98 189 GLU A C 1
ATOM 1395 O O . GLU A 1 189 ? 9.505 21.292 81.826 1.00 11.00 189 GLU A O 1
ATOM 1401 N N . ALA A 1 190 ? 8.983 23.443 81.842 1.00 8.89 190 ALA A N 1
ATOM 1402 C CA . ALA A 1 190 ? 9.889 23.732 80.740 1.00 9.86 190 ALA A CA 1
ATOM 1403 C C . ALA A 1 190 ? 11.303 23.344 81.141 1.00 8.60 190 ALA A C 1
ATOM 1404 O O . ALA A 1 190 ? 12.058 22.798 80.336 1.00 10.35 190 ALA A O 1
ATOM 1406 N N . LEU A 1 191 ? 11.692 23.690 82.351 1.00 7.51 191 LEU A N 1
ATOM 1407 C CA . LEU A 1 191 ? 13.045 23.374 82.782 1.00 6.44 191 LEU A CA 1
ATOM 1408 C C . LEU A 1 191 ? 13.284 21.898 83.006 1.00 6.16 191 LEU A C 1
ATOM 1409 O O . LEU A 1 191 ? 14.328 21.375 82.605 1.00 6.78 191 LEU A O 1
ATOM 1414 N N . SER A 1 192 ? 12.331 21.218 83.658 1.00 6.34 192 SER A N 1
ATOM 1415 C CA . SER A 1 192 ? 12.603 19.810 83.945 1.00 6.39 192 SER A CA 1
ATOM 1416 C C . SER A 1 192 ? 12.560 18.899 82.724 1.00 7.38 192 SER A C 1
ATOM 1417 O O . SER A 1 192 ? 13.149 17.824 82.759 1.00 7.52 192 SER A O 1
ATOM 1420 N N . LEU A 1 193 ? 11.872 19.312 81.666 1.00 7.41 193 LEU A N 1
ATOM 1421 C CA . LEU A 1 193 ? 11.895 18.537 80.381 1.00 6.86 193 LEU A CA 1
ATOM 1422 C C . LEU A 1 193 ? 13.172 18.797 79.573 1.00 5.70 193 LEU A C 1
ATOM 1423 O O . LEU A 1 193 ? 13.480 18.064 78.610 1.00 8.56 193 LEU A O 1
ATOM 1428 N N . SER A 1 194 ? 13.904 19.850 79.941 1.00 6.48 194 SER A N 1
ATOM 1429 C CA . SER A 1 194 ? 15.056 20.228 79.146 1.00 6.95 194 SER A CA 1
ATOM 1430 C C . SER A 1 194 ? 16.272 19.315 79.220 1.00 5.42 194 SER A C 1
ATOM 1431 O O . SER A 1 194 ? 16.527 18.691 80.237 1.00 7.30 194 SER A O 1
ATOM 1434 N N . ALA A 1 195 ? 17.038 19.282 78.137 1.00 7.00 195 ALA A N 1
ATOM 1435 C CA . ALA A 1 195 ? 18.261 18.495 78.130 1.00 6.28 195 ALA A CA 1
ATOM 1436 C C . ALA A 1 195 ? 19.193 18.904 79.275 1.00 6.11 195 ALA A C 1
ATOM 1437 O O . ALA A 1 195 ? 19.872 18.021 79.848 1.00 7.08 195 ALA A O 1
ATOM 1439 N N . ALA A 1 196 ? 19.238 20.199 79.625 1.00 6.34 196 ALA A N 1
ATOM 1440 C CA . ALA A 1 196 ? 20.109 20.630 80.699 1.00 6.94 196 ALA A CA 1
ATOM 1441 C C . ALA A 1 196 ? 19.717 20.011 82.018 1.00 7.16 196 ALA A C 1
ATOM 1442 O O . ALA A 1 196 ? 20.592 19.574 82.791 1.00 8.11 196 ALA A O 1
ATOM 1444 N N . ALA A 1 197 ? 18.411 19.876 82.291 1.00 7.54 197 ALA A N 1
ATOM 1445 C CA . ALA A 1 197 ? 17.974 19.241 83.544 1.00 6.54 197 ALA A CA 1
ATOM 1446 C C . ALA A 1 197 ? 18.280 17.763 83.511 1.00 6.82 197 ALA A C 1
ATOM 1447 O O . ALA A 1 197 ? 18.750 17.201 84.549 1.00 8.24 197 ALA A O 1
ATOM 1449 N N . LEU A 1 198 ? 18.068 17.105 82.371 1.00 7.78 198 LEU A N 1
ATOM 1450 C CA . LEU A 1 198 ? 18.346 15.676 82.279 1.00 8.23 198 LEU A CA 1
ATOM 1451 C C . LEU A 1 198 ? 19.847 15.411 82.432 1.00 7.64 198 LEU A C 1
ATOM 1452 O O . LEU A 1 198 ? 20.270 14.376 83.029 1.00 8.72 198 LEU A O 1
ATOM 1457 N N . ALA A 1 199 ? 20.659 16.349 81.947 1.00 7.37 199 ALA A N 1
ATOM 1458 C CA . ALA A 1 199 ? 22.110 16.166 82.090 1.00 7.82 199 ALA A CA 1
ATOM 1459 C C . ALA A 1 199 ? 22.511 16.283 83.547 1.00 8.17 199 ALA A C 1
ATOM 1460 O O . ALA A 1 199 ? 23.445 15.562 83.996 1.00 8.93 199 ALA A O 1
ATOM 1462 N N . LEU A 1 200 ? 21.848 17.126 84.326 1.00 7.41 200 LEU A N 1
ATOM 1463 C CA . LEU A 1 200 ? 22.165 17.208 85.756 1.00 7.50 200 LEU A CA 1
ATOM 1464 C C . LEU A 1 200 ? 21.760 15.898 86.454 1.00 9.18 200 LEU A C 1
ATOM 1465 O O . LEU A 1 200 ? 22.488 15.398 87.332 1.00 9.64 200 LEU A O 1
ATOM 1470 N N . LYS A 1 201 ? 20.612 15.332 86.077 1.00 9.56 201 LYS A N 1
ATOM 1471 C CA . LYS A 1 201 ? 20.174 14.060 86.668 1.00 9.81 201 LYS A CA 1
ATOM 1472 C C . LYS A 1 201 ? 21.201 12.971 86.392 1.00 10.70 201 LYS A C 1
ATOM 1473 O O . LYS A 1 201 ? 21.436 12.121 87.261 1.00 11.23 201 LYS A O 1
ATOM 1479 N N . GLN A 1 202 ? 21.812 12.974 85.221 1.00 10.12 202 GLN A N 1
ATOM 1480 C CA . GLN A 1 202 ? 22.833 11.938 84.926 1.00 10.90 202 GLN A CA 1
ATOM 1481 C C . GLN A 1 202 ? 23.982 11.943 85.932 1.00 10.39 202 GLN A C 1
ATOM 1482 O O . GLN A 1 202 ? 24.618 10.886 86.151 1.00 10.35 202 GLN A O 1
ATOM 1488 N N . VAL A 1 203 ? 24.277 13.111 86.506 1.00 9.52 203 VAL A N 1
ATOM 1489 C CA . VAL A 1 203 ? 25.395 13.228 87.440 1.00 10.02 203 VAL A CA 1
ATOM 1490 C C . VAL A 1 203 ? 25.024 13.594 88.854 1.00 9.71 203 VAL A C 1
ATOM 1491 O O . VAL A 1 203 ? 25.859 14.061 89.618 1.00 11.12 203 VAL A O 1
ATOM 1495 N N . GLY A 1 204 ? 23.751 13.433 89.193 1.00 9.02 204 GLY A N 1
ATOM 1496 C CA . GLY A 1 204 ? 23.286 13.636 90.548 1.00 9.68 204 GLY A CA 1
ATOM 1497 C C . GLY A 1 204 ? 23.151 15.060 91.059 1.00 8.82 204 GLY A C 1
ATOM 1498 O O . GLY A 1 204 ? 23.101 15.288 92.250 1.00 10.08 204 GLY A O 1
ATOM 1499 N N . LEU A 1 205 ? 23.052 16.020 90.133 1.00 8.17 205 LEU A N 1
ATOM 1500 C CA . LEU A 1 205 ? 22.977 17.428 90.519 1.00 8.83 205 LEU A CA 1
ATOM 1501 C C . LEU A 1 205 ? 21.584 18.030 90.287 1.00 7.79 205 LEU A C 1
ATOM 1502 O O . LEU A 1 205 ? 21.395 19.266 90.357 1.00 9.04 205 LEU A O 1
ATOM 1507 N N . GLU A 1 206 ? 20.591 17.181 90.085 1.00 9.28 206 GLU A N 1
ATOM 1508 C CA . GLU A 1 206 ? 19.259 17.697 89.775 1.00 8.79 206 GLU A CA 1
ATOM 1509 C C . GLU A 1 206 ? 18.549 18.524 90.838 1.00 8.01 206 GLU A C 1
ATOM 1510 O O . GLU A 1 206 ? 17.572 19.201 90.516 1.00 7.91 206 GLU A O 1
ATOM 1516 N N . ALA A 1 207 ? 19.078 18.558 92.073 1.00 8.98 207 ALA A N 1
ATOM 1517 C CA . ALA A 1 207 ? 18.458 19.389 93.103 1.00 8.32 207 ALA A CA 1
ATOM 1518 C C . ALA A 1 207 ? 18.562 20.873 92.729 1.00 8.52 207 ALA A C 1
ATOM 1519 O O . ALA A 1 207 ? 17.865 21.717 93.269 1.00 9.72 207 ALA A O 1
ATOM 1521 N N . ASP A 1 208 ? 19.472 21.209 91.804 1.00 7.81 208 ASP A N 1
ATOM 1522 C CA . ASP A 1 208 ? 19.580 22.600 91.377 1.00 7.37 208 ASP A CA 1
ATOM 1523 C C . ASP A 1 208 ? 18.434 23.030 90.439 1.00 7.01 208 ASP A C 1
ATOM 1524 O O . ASP A 1 208 ? 18.191 24.217 90.306 1.00 8.89 208 ASP A O 1
ATOM 1529 N N . VAL A 1 209 ? 17.693 22.086 89.843 1.00 8.10 209 VAL A N 1
ATOM 1530 C CA . VAL A 1 209 ? 16.676 22.524 88.891 1.00 8.15 209 VAL A CA 1
ATOM 1531 C C . VAL A 1 209 ? 15.568 23.358 89.550 1.00 7.78 209 VAL A C 1
ATOM 1532 O O . VAL A 1 209 ? 15.202 24.416 89.021 1.00 7.77 209 VAL A O 1
ATOM 1536 N N . PRO A 1 210 ? 15.030 22.929 90.701 1.00 8.93 210 PRO A N 1
ATOM 1537 C CA . PRO A 1 210 ? 13.986 23.790 91.286 1.00 8.90 210 PRO A CA 1
ATOM 1538 C C . PRO A 1 210 ? 14.464 25.206 91.593 1.00 7.78 210 PRO A C 1
ATOM 1539 O O . PRO A 1 210 ? 13.667 26.178 91.497 1.00 9.96 210 PRO A O 1
ATOM 1543 N N . PHE A 1 211 ? 15.736 25.344 91.993 1.00 7.30 211 PHE A N 1
ATOM 1544 C CA . PHE A 1 211 ? 16.268 26.647 92.301 1.00 6.44 211 PHE A CA 1
ATOM 1545 C C . PHE A 1 211 ? 16.221 27.492 91.020 1.00 6.65 211 PHE A C 1
ATOM 1546 O O . PHE A 1 211 ? 15.865 28.649 91.037 1.00 7.23 211 PHE A O 1
ATOM 1554 N N . CYS A 1 212 ? 16.624 26.864 89.925 1.00 6.38 212 CYS A N 1
ATOM 1555 C CA . CYS A 1 212 ? 16.654 27.571 88.623 1.00 6.94 212 CYS A CA 1
ATOM 1556 C C . CYS A 1 212 ? 15.311 27.945 88.071 1.00 6.21 212 CYS A C 1
ATOM 1557 O O . CYS A 1 212 ? 15.206 28.856 87.232 1.00 7.37 212 CYS A O 1
ATOM 1560 N N . ALA A 1 213 ? 14.266 27.253 88.566 1.00 7.10 213 ALA A N 1
ATOM 1561 C CA . ALA A 1 213 ? 12.908 27.549 88.144 1.00 7.37 213 ALA A CA 1
ATOM 1562 C C . ALA A 1 213 ? 12.225 28.639 88.932 1.00 8.80 213 ALA A C 1
ATOM 1563 O O . ALA A 1 213 ? 11.117 29.010 88.586 1.00 9.82 213 ALA A O 1
ATOM 1565 N N . GLN A 1 214 ? 12.889 29.190 89.948 1.00 7.86 214 GLN A N 1
ATOM 1566 C CA . GLN A 1 214 ? 12.315 30.317 90.718 1.00 7.70 214 GLN A CA 1
ATOM 1567 C C . GLN A 1 214 ? 12.242 31.543 89.825 1.00 8.22 214 GLN A C 1
ATOM 1568 O O . GLN A 1 214 ? 13.195 31.817 89.061 1.00 8.44 214 GLN A O 1
ATOM 1574 N N . VAL A 1 215 ? 11.120 32.250 89.894 1.00 7.83 215 VAL A N 1
ATOM 1575 C CA . VAL A 1 215 ? 10.944 33.431 89.098 1.00 7.97 215 VAL A CA 1
ATOM 1576 C C . VAL A 1 215 ? 10.947 34.694 89.911 1.00 8.64 215 VAL A C 1
ATOM 1577 O O . VAL A 1 215 ? 10.114 34.869 90.828 1.00 9.41 215 VAL A O 1
ATOM 1581 N N . ALA A 1 216 ? 11.905 35.551 89.590 1.00 7.67 216 ALA A N 1
ATOM 1582 C CA . ALA A 1 216 ? 12.024 36.883 90.206 1.00 8.67 216 ALA A CA 1
ATOM 1583 C C . ALA A 1 216 ? 12.115 36.848 91.728 1.00 9.21 216 ALA A C 1
ATOM 1584 O O . ALA A 1 216 ? 11.440 37.634 92.444 1.00 10.72 216 ALA A O 1
ATOM 1586 N N . LYS A 1 217 ? 12.980 35.955 92.231 1.00 9.38 217 LYS A N 1
ATOM 1587 C CA . LYS A 1 217 ? 13.218 35.865 93.685 1.00 10.70 217 LYS A CA 1
ATOM 1588 C C . LYS A 1 217 ? 14.384 36.749 94.086 1.00 10.93 217 LYS A C 1
ATOM 1589 O O . LYS A 1 217 ? 14.568 37.010 95.286 1.00 13.06 217 LYS A O 1
ATOM 1595 N N . SER A 1 218 ? 15.157 37.225 93.118 1.00 10.30 218 SER A N 1
ATOM 1596 C CA . SER A 1 218 ? 16.339 38.083 93.440 1.00 9.46 218 SER A CA 1
ATOM 1597 C C . SER A 1 218 ? 16.353 39.318 92.569 1.00 9.32 218 SER A C 1
ATOM 1598 O O . SER A 1 218 ? 15.978 39.261 91.377 1.00 8.66 218 SER A O 1
ATOM 1601 N N . ALA A 1 219 ? 16.804 40.411 93.153 1.00 8.41 219 ALA A N 1
ATOM 1602 C CA . ALA A 1 219 ? 16.970 41.669 92.436 1.00 8.24 219 ALA A CA 1
ATOM 1603 C C . ALA A 1 219 ? 18.391 41.843 91.939 1.00 8.79 219 ALA A C 1
ATOM 1604 O O . ALA A 1 219 ? 18.729 42.872 91.356 1.00 10.43 219 ALA A O 1
ATOM 1606 N N . ALA A 1 220 ? 19.227 40.853 92.193 1.00 7.85 220 ALA A N 1
ATOM 1607 C CA . ALA A 1 220 ? 20.648 40.989 91.825 1.00 7.05 220 ALA A CA 1
ATOM 1608 C C . ALA A 1 220 ? 20.862 40.744 90.331 1.00 7.44 220 ALA A C 1
ATOM 1609 O O . ALA A 1 220 ? 20.561 39.650 89.851 1.00 8.48 220 ALA A O 1
ATOM 1611 N N . VAL A 1 221 ? 21.354 41.760 89.650 1.00 7.48 221 VAL A N 1
ATOM 1612 C CA . VAL A 1 221 ? 21.639 41.659 88.225 1.00 7.09 221 VAL A CA 1
ATOM 1613 C C . VAL A 1 221 ? 23.103 41.931 87.951 1.00 7.50 221 VAL A C 1
ATOM 1614 O O . VAL A 1 221 ? 23.594 43.063 88.137 1.00 7.88 221 VAL A O 1
ATOM 1618 N N . PRO A 1 222 ? 23.857 40.891 87.563 1.00 7.18 222 PRO A N 1
ATOM 1619 C CA . PRO A 1 222 ? 25.282 41.030 87.218 1.00 6.59 222 PRO A CA 1
ATOM 1620 C C . PRO A 1 222 ? 25.322 41.915 85.932 1.00 6.82 222 PRO A C 1
ATOM 1621 O O . PRO A 1 222 ? 24.679 41.572 84.935 1.00 6.69 222 PRO A O 1
ATOM 1625 N N . VAL A 1 223 ? 26.048 43.035 85.972 1.00 6.56 223 VAL A N 1
ATOM 1626 C CA . VAL A 1 223 ? 26.159 43.909 84.814 1.00 7.07 223 VAL A CA 1
ATOM 1627 C C . VAL A 1 223 ? 27.646 44.052 84.479 1.00 6.44 223 VAL A C 1
ATOM 1628 O O . VAL A 1 223 ? 28.482 44.204 85.398 1.00 7.37 223 VAL A O 1
ATOM 1632 N N . LEU A 1 224 ? 27.997 43.928 83.212 1.00 6.34 224 LEU A N 1
ATOM 1633 C CA . LEU A 1 224 ? 29.375 44.048 82.825 1.00 6.87 224 LEU A CA 1
ATOM 1634 C C . LEU A 1 224 ? 29.887 45.480 83.012 1.00 7.08 224 LEU A C 1
ATOM 1635 O O . LEU A 1 224 ? 29.305 46.432 82.473 1.00 8.58 224 LEU A O 1
ATOM 1640 N N . ARG A 1 225 ? 31.000 45.607 83.737 1.00 8.28 225 ARG A N 1
ATOM 1641 C CA . ARG A 1 225 ? 31.589 46.926 83.949 1.00 8.56 225 ARG A CA 1
ATOM 1642 C C . ARG A 1 225 ? 33.041 47.050 83.604 1.00 9.41 225 ARG A C 1
ATOM 1643 O O . ARG A 1 225 ? 33.609 48.157 83.693 1.00 9.83 225 ARG A O 1
ATOM 1651 N N . GLY A 1 226 ? 33.680 45.944 83.245 1.00 8.04 226 GLY A N 1
ATOM 1652 C CA . GLY A 1 226 ? 35.079 46.047 82.877 1.00 8.78 226 GLY A CA 1
ATOM 1653 C C . GLY A 1 226 ? 35.630 44.712 82.404 1.00 8.34 226 GLY A C 1
ATOM 1654 O O . GLY A 1 226 ? 34.872 43.734 82.218 1.00 8.14 226 GLY A O 1
ATOM 1655 N N . ARG A 1 227 ? 36.944 44.689 82.165 1.00 7.76 227 ARG A N 1
ATOM 1656 C CA . ARG A 1 227 ? 37.610 43.480 81.698 1.00 8.98 227 ARG A CA 1
ATOM 1657 C C . ARG A 1 227 ? 39.040 43.558 82.198 1.00 8.77 227 ARG A C 1
ATOM 1658 O O . ARG A 1 227 ? 39.662 44.633 82.172 1.00 8.89 227 ARG A O 1
ATOM 1666 N N . VAL A 1 228 ? 39.562 42.450 82.674 1.00 7.59 228 VAL A N 1
ATOM 1667 C CA . VAL A 1 228 ? 40.978 42.418 83.104 1.00 8.05 228 VAL A CA 1
ATOM 1668 C C . VAL A 1 228 ? 41.528 41.087 82.569 1.00 8.58 228 VAL A C 1
ATOM 1669 O O . VAL A 1 228 ? 41.067 40.033 82.972 1.00 8.88 228 VAL A O 1
ATOM 1673 N N . GLY A 1 229 ? 42.482 41.160 81.629 1.00 8.53 229 GLY A N 1
ATOM 1674 C CA . GLY A 1 229 ? 42.989 39.913 81.036 1.00 8.07 229 GLY A CA 1
ATOM 1675 C C . GLY A 1 229 ? 41.845 39.161 80.357 1.00 7.78 229 GLY A C 1
ATOM 1676 O O . GLY A 1 229 ? 41.068 39.737 79.615 1.00 9.80 229 GLY A O 1
ATOM 1677 N N . GLU A 1 230 ? 41.719 37.887 80.714 1.00 8.54 230 GLU A N 1
ATOM 1678 C CA . GLU A 1 230 ? 40.690 37.008 80.171 1.00 8.37 230 GLU A CA 1
ATOM 1679 C C . GLU A 1 230 ? 39.378 37.066 80.950 1.00 8.85 230 GLU A C 1
ATOM 1680 O O . GLU A 1 230 ? 38.439 36.362 80.580 1.00 9.07 230 GLU A O 1
ATOM 1686 N N . ALA A 1 231 ? 39.283 37.919 81.978 1.00 7.98 231 ALA A N 1
ATOM 1687 C CA . ALA A 1 231 ? 38.056 38.012 82.759 1.00 8.12 231 ALA A CA 1
ATOM 1688 C C . ALA A 1 231 ? 37.181 39.193 82.410 1.00 8.18 231 ALA A C 1
ATOM 1689 O O . ALA A 1 231 ? 37.630 40.336 82.407 1.00 9.10 231 ALA A O 1
ATOM 1691 N N . LEU A 1 232 ? 35.908 38.900 82.186 1.00 7.31 232 LEU A N 1
ATOM 1692 C CA . LEU A 1 232 ? 34.893 39.945 82.093 1.00 7.20 232 LEU A CA 1
ATOM 1693 C C . LEU A 1 232 ? 34.555 40.233 83.561 1.00 6.81 232 LEU A C 1
ATOM 1694 O O . LEU A 1 232 ? 34.356 39.317 84.397 1.00 6.66 232 LEU A O 1
ATOM 1699 N N . ILE A 1 233 ? 34.468 41.515 83.888 1.00 6.52 233 ILE A N 1
ATOM 1700 C CA . ILE A 1 233 ? 34.146 41.891 85.263 1.00 6.17 233 ILE A CA 1
ATOM 1701 C C . ILE A 1 233 ? 32.707 42.296 85.420 1.00 6.50 233 ILE A C 1
ATOM 1702 O O . ILE A 1 233 ? 32.291 43.332 84.883 1.00 7.42 233 ILE A O 1
ATOM 1707 N N . PHE A 1 234 ? 31.965 41.510 86.180 1.00 6.68 234 PHE A N 1
ATOM 1708 C CA . PHE A 1 234 ? 30.532 41.806 86.440 1.00 6.92 234 PHE A CA 1
ATOM 1709 C C . PHE A 1 234 ? 30.342 42.272 87.866 1.00 7.70 234 PHE A C 1
ATOM 1710 O O . PHE A 1 234 ? 30.943 41.703 88.794 1.00 7.94 234 PHE A O 1
ATOM 1718 N N . LYS A 1 235 ? 29.514 43.316 88.044 1.00 8.03 235 LYS A N 1
ATOM 1719 C CA . LYS A 1 235 ? 29.207 43.820 89.365 1.00 9.00 235 LYS A CA 1
ATOM 1720 C C . LYS A 1 235 ? 27.703 43.801 89.546 1.00 8.41 235 LYS A C 1
ATOM 1721 O O . LYS A 1 235 ? 26.957 43.668 88.580 1.00 8.37 235 LYS A O 1
ATOM 1727 N N . ARG A 1 236 ? 27.245 43.933 90.779 1.00 8.89 236 ARG A N 1
ATOM 1728 C CA . ARG A 1 236 ? 25.808 43.967 91.012 1.00 9.46 236 ARG A CA 1
ATOM 1729 C C . ARG A 1 236 ? 25.300 45.346 90.567 1.00 9.28 236 ARG A C 1
ATOM 1730 O O . ARG A 1 236 ? 25.827 46.372 90.998 1.00 11.14 236 ARG A O 1
ATOM 1738 N N . ALA A 1 237 ? 24.266 45.376 89.727 1.00 9.12 237 ALA A N 1
ATOM 1739 C CA . ALA A 1 237 ? 23.753 46.633 89.263 1.00 9.50 237 ALA A CA 1
ATOM 1740 C C . ALA A 1 237 ? 23.138 47.403 90.392 1.00 11.61 237 ALA A C 1
ATOM 1741 O O . ALA A 1 237 ? 22.543 46.802 91.321 1.00 12.16 237 ALA A O 1
ATOM 1744 N N . MET B 1 1 ? 11.072 5.987 68.901 1.00 23.31 1 MET B N 1
ATOM 1745 C CA . MET B 1 1 ? 11.633 6.736 67.725 1.00 21.50 1 MET B CA 1
ATOM 1746 C C . MET B 1 1 ? 12.012 8.134 68.212 1.00 19.44 1 MET B C 1
ATOM 1747 O O . MET B 1 1 ? 11.132 8.911 68.573 1.00 20.35 1 MET B O 1
ATOM 1752 N N . ARG B 1 2 ? 13.290 8.451 68.230 1.00 17.29 2 ARG B N 1
ATOM 1753 C CA . ARG B 1 2 ? 13.650 9.787 68.687 1.00 15.34 2 ARG B CA 1
ATOM 1754 C C . ARG B 1 2 ? 13.198 10.824 67.654 1.00 13.86 2 ARG B C 1
ATOM 1755 O O . ARG B 1 2 ? 13.251 10.567 66.452 1.00 12.41 2 ARG B O 1
ATOM 1763 N N . LEU B 1 3 ? 12.806 12.000 68.146 1.00 11.71 3 LEU B N 1
ATOM 1764 C CA . LEU B 1 3 ? 12.356 13.114 67.316 1.00 10.31 3 LEU B CA 1
ATOM 1765 C C . LEU B 1 3 ? 13.235 14.318 67.712 1.00 9.02 3 LEU B C 1
ATOM 1766 O O . LEU B 1 3 ? 13.251 14.715 68.858 1.00 11.21 3 LEU B O 1
ATOM 1771 N N . ARG B 1 4 ? 13.989 14.806 66.751 1.00 8.76 4 ARG B N 1
ATOM 1772 C CA . ARG B 1 4 ? 14.968 15.872 67.013 1.00 8.25 4 ARG B CA 1
ATOM 1773 C C . ARG B 1 4 ? 14.792 17.014 66.049 1.00 8.91 4 ARG B C 1
ATOM 1774 O O . ARG B 1 4 ? 14.532 16.788 64.855 1.00 8.71 4 ARG B O 1
ATOM 1782 N N . VAL B 1 5 ? 14.912 18.243 66.551 1.00 7.92 5 VAL B N 1
ATOM 1783 C CA . VAL B 1 5 ? 14.928 19.405 65.650 1.00 8.57 5 VAL B CA 1
ATOM 1784 C C . VAL B 1 5 ? 16.173 20.199 65.948 1.00 7.00 5 VAL B C 1
ATOM 1785 O O . VAL B 1 5 ? 16.447 20.520 67.136 1.00 7.98 5 VAL B O 1
ATOM 1789 N N . ASP B 1 6 ? 16.969 20.480 64.915 1.00 7.01 6 ASP B N 1
ATOM 1790 C CA . ASP B 1 6 ? 18.117 21.401 65.094 1.00 7.23 6 ASP B CA 1
ATOM 1791 C C . ASP B 1 6 ? 17.630 22.712 64.519 1.00 7.40 6 ASP B C 1
ATOM 1792 O O . ASP B 1 6 ? 17.270 22.832 63.337 1.00 7.84 6 ASP B O 1
ATOM 1797 N N . VAL B 1 7 ? 17.597 23.749 65.373 1.00 6.91 7 VAL B N 1
ATOM 1798 C CA . VAL B 1 7 ? 17.043 25.035 64.953 1.00 8.52 7 VAL B CA 1
ATOM 1799 C C . VAL B 1 7 ? 17.879 25.825 63.993 1.00 9.04 7 VAL B C 1
ATOM 1800 O O . VAL B 1 7 ? 17.354 26.728 63.332 1.00 10.41 7 VAL B O 1
ATOM 1804 N N . ILE B 1 8 ? 19.138 25.447 63.875 1.00 9.55 8 ILE B N 1
ATOM 1805 C CA . ILE B 1 8 ? 20.068 26.040 62.921 1.00 11.45 8 ILE B CA 1
ATOM 1806 C C . ILE B 1 8 ? 21.128 24.972 62.622 1.00 10.71 8 ILE B C 1
ATOM 1807 O O . ILE B 1 8 ? 21.340 24.049 63.436 1.00 10.56 8 ILE B O 1
ATOM 1812 N N . PRO B 1 9 ? 21.782 25.029 61.449 1.00 11.13 9 PRO B N 1
ATOM 1813 C CA . PRO B 1 9 ? 22.810 24.008 61.202 1.00 11.85 9 PRO B CA 1
ATOM 1814 C C . PRO B 1 9 ? 24.084 24.326 62.007 1.00 12.18 9 PRO B C 1
ATOM 1815 O O . PRO B 1 9 ? 24.253 25.436 62.535 1.00 13.19 9 PRO B O 1
ATOM 1819 N N . GLY B 1 10 ? 24.968 23.343 62.060 1.00 13.87 10 GLY B N 1
ATOM 1820 C CA . GLY B 1 10 ? 26.253 23.496 62.741 1.00 17.18 10 GLY B CA 1
ATOM 1821 C C . GLY B 1 10 ? 27.241 22.589 62.029 1.00 20.37 10 GLY B C 1
ATOM 1822 O O . GLY B 1 10 ? 26.930 21.434 61.803 1.00 19.02 10 GLY B O 1
ATOM 1823 N N . GLU B 1 11 ? 28.431 23.099 61.715 1.00 23.28 11 GLU B N 1
ATOM 1824 C CA . GLU B 1 11 ? 29.402 22.278 60.989 1.00 25.75 11 GLU B CA 1
ATOM 1825 C C . GLU B 1 11 ? 29.717 20.976 61.696 1.00 24.89 11 GLU B C 1
ATOM 1826 O O . GLU B 1 11 ? 29.921 19.945 61.049 1.00 25.94 11 GLU B O 1
ATOM 1832 N N . HIS B 1 12 ? 29.757 21.030 63.018 1.00 23.56 12 HIS B N 1
ATOM 1833 C CA . HIS B 1 12 ? 30.069 19.870 63.863 1.00 22.42 12 HIS B CA 1
ATOM 1834 C C . HIS B 1 12 ? 28.896 18.924 64.188 1.00 20.16 12 HIS B C 1
ATOM 1835 O O . HIS B 1 12 ? 29.090 17.845 64.757 1.00 20.51 12 HIS B O 1
ATOM 1842 N N . LEU B 1 13 ? 27.667 19.331 63.882 1.00 17.32 13 LEU B N 1
ATOM 1843 C CA . LEU B 1 13 ? 26.550 18.484 64.222 1.00 16.04 13 LEU B CA 1
ATOM 1844 C C . LEU B 1 13 ? 26.452 17.231 63.366 1.00 15.27 13 LEU B C 1
ATOM 1845 O O . LEU B 1 13 ? 26.683 17.269 62.117 1.00 16.85 13 LEU B O 1
ATOM 1850 N N . ALA B 1 14 ? 26.074 16.159 64.032 1.00 14.51 14 ALA B N 1
ATOM 1851 C CA . ALA B 1 14 ? 25.965 14.869 63.377 1.00 15.77 14 ALA B CA 1
ATOM 1852 C C . ALA B 1 14 ? 24.572 14.300 63.478 1.00 15.45 14 ALA B C 1
ATOM 1853 O O . ALA B 1 14 ? 23.882 14.478 64.484 1.00 15.68 14 ALA B O 1
ATOM 1855 N N . TYR B 1 15 ? 24.199 13.558 62.444 1.00 15.50 15 TYR B N 1
ATOM 1856 C CA . TYR B 1 15 ? 22.871 12.933 62.368 1.00 15.25 15 TYR B CA 1
ATOM 1857 C C . TYR B 1 15 ? 22.998 11.435 62.205 1.00 16.06 15 TYR B C 1
ATOM 1858 O O . TYR B 1 15 ? 23.547 10.966 61.214 1.00 16.88 15 TYR B O 1
ATOM 1867 N N . PRO B 1 16 ? 22.465 10.678 63.155 1.00 16.32 16 PRO B N 1
ATOM 1868 C CA . PRO B 1 16 ? 22.581 9.219 63.040 1.00 16.57 16 PRO B CA 1
ATOM 1869 C C . PRO B 1 16 ? 21.638 8.491 62.091 1.00 16.37 16 PRO B C 1
ATOM 1870 O O . PRO B 1 16 ? 21.931 7.349 61.689 1.00 17.28 16 PRO B O 1
ATOM 1874 N N . ASP B 1 17 ? 20.536 9.126 61.688 1.00 14.35 17 ASP B N 1
ATOM 1875 C CA . ASP B 1 17 ? 19.563 8.387 60.883 1.00 13.32 17 ASP B CA 1
ATOM 1876 C C . ASP B 1 17 ? 18.952 9.288 59.803 1.00 11.90 17 ASP B C 1
ATOM 1877 O O . ASP B 1 17 ? 19.648 9.685 58.899 1.00 12.52 17 ASP B O 1
ATOM 1882 N N . VAL B 1 18 ? 17.694 9.663 59.956 1.00 11.75 18 VAL B N 1
ATOM 1883 C CA . VAL B 1 18 ? 17.014 10.448 58.937 1.00 10.23 18 VAL B CA 1
ATOM 1884 C C . VAL B 1 18 ? 17.088 11.937 59.210 1.00 11.12 18 VAL B C 1
ATOM 1885 O O . VAL B 1 18 ? 16.978 12.351 60.378 1.00 10.95 18 VAL B O 1
ATOM 1889 N N . VAL B 1 19 ? 17.232 12.727 58.154 1.00 10.07 19 VAL B N 1
ATOM 1890 C CA . VAL B 1 19 ? 17.206 14.186 58.354 1.00 10.06 19 VAL B CA 1
ATOM 1891 C C . VAL B 1 19 ? 16.283 14.811 57.315 1.00 10.26 19 VAL B C 1
ATOM 1892 O O . VAL B 1 19 ? 16.399 14.545 56.101 1.00 9.47 19 VAL B O 1
ATOM 1896 N N . LEU B 1 20 ? 15.279 15.524 57.828 1.00 8.63 20 LEU B N 1
ATOM 1897 C CA . LEU B 1 20 ? 14.405 16.313 56.980 1.00 8.70 20 LEU B CA 1
ATOM 1898 C C . LEU B 1 20 ? 14.989 17.758 56.954 1.00 8.81 20 LEU B C 1
ATOM 1899 O O . LEU B 1 20 ? 14.953 18.447 57.994 1.00 8.46 20 LEU B O 1
ATOM 1904 N N . VAL B 1 21 ? 15.524 18.208 55.814 1.00 8.48 21 VAL B N 1
ATOM 1905 C CA . VAL B 1 21 ? 16.085 19.575 55.725 1.00 8.71 21 VAL B CA 1
ATOM 1906 C C . VAL B 1 21 ? 14.969 20.541 55.357 1.00 9.52 21 VAL B C 1
ATOM 1907 O O . VAL B 1 21 ? 14.196 20.281 54.435 1.00 9.20 21 VAL B O 1
ATOM 1911 N N . VAL B 1 22 ? 14.871 21.632 56.112 1.00 7.80 22 VAL B N 1
ATOM 1912 C CA . VAL B 1 22 ? 13.818 22.619 55.890 1.00 8.17 22 VAL B CA 1
ATOM 1913 C C . VAL B 1 22 ? 14.306 24.017 55.600 1.00 9.55 22 VAL B C 1
ATOM 1914 O O . VAL B 1 22 ? 15.073 24.583 56.363 1.00 9.81 22 VAL B O 1
ATOM 1918 N N . ASP B 1 23 ? 13.897 24.573 54.452 1.00 8.41 23 ASP B N 1
ATOM 1919 C CA . ASP B 1 23 ? 14.168 25.991 54.110 1.00 8.61 23 ASP B CA 1
ATOM 1920 C C . ASP B 1 23 ? 12.841 26.323 53.423 1.00 9.55 23 ASP B C 1
ATOM 1921 O O . ASP B 1 23 ? 12.692 26.294 52.212 1.00 10.17 23 ASP B O 1
ATOM 1926 N N . VAL B 1 24 ? 11.825 26.601 54.239 1.00 8.25 24 VAL B N 1
ATOM 1927 C CA . VAL B 1 24 ? 10.466 26.714 53.723 1.00 9.36 24 VAL B CA 1
ATOM 1928 C C . VAL B 1 24 ? 10.255 27.942 52.837 1.00 9.40 24 VAL B C 1
ATOM 1929 O O . VAL B 1 24 ? 9.471 27.904 51.885 1.00 10.46 24 VAL B O 1
ATOM 1933 N N . ILE B 1 25 ? 10.916 29.039 53.151 1.00 10.18 25 ILE B N 1
ATOM 1934 C CA . ILE B 1 25 ? 10.843 30.214 52.265 1.00 9.29 25 ILE B CA 1
ATOM 1935 C C . ILE B 1 25 ? 12.297 30.388 51.816 1.00 10.42 25 ILE B C 1
ATOM 1936 O O . ILE B 1 25 ? 13.050 31.040 52.510 1.00 11.70 25 ILE B O 1
ATOM 1941 N N . ARG B 1 26 ? 12.697 29.852 50.656 1.00 9.56 26 ARG B N 1
ATOM 1942 C CA . ARG B 1 26 ? 11.851 29.098 49.717 1.00 9.87 26 ARG B CA 1
ATOM 1943 C C . ARG B 1 26 ? 12.456 27.795 49.218 1.00 11.20 26 ARG B C 1
ATOM 1944 O O . ARG B 1 26 ? 11.729 26.938 48.729 1.00 11.23 26 ARG B O 1
ATOM 1952 N N . ALA B 1 27 ? 13.768 27.620 49.367 1.00 10.55 27 ALA B N 1
ATOM 1953 C CA . ALA B 1 27 ? 14.427 26.481 48.723 1.00 11.15 27 ALA B CA 1
ATOM 1954 C C . ALA B 1 27 ? 13.823 25.094 48.766 1.00 10.48 27 ALA B C 1
ATOM 1955 O O . ALA B 1 27 ? 13.734 24.414 47.734 1.00 11.18 27 ALA B O 1
ATOM 1957 N N . THR B 1 28 ? 13.430 24.630 49.938 1.00 9.53 28 THR B N 1
ATOM 1958 C CA . THR B 1 28 ? 12.859 23.289 49.923 1.00 9.60 28 THR B CA 1
ATOM 1959 C C . THR B 1 28 ? 11.453 23.228 49.378 1.00 9.92 28 THR B C 1
ATOM 1960 O O . THR B 1 28 ? 11.051 22.191 48.841 1.00 9.94 28 THR B O 1
ATOM 1964 N N . THR B 1 29 ? 10.692 24.323 49.477 1.00 9.57 29 THR B N 1
ATOM 1965 C CA . THR B 1 29 ? 9.358 24.364 48.887 1.00 10.37 29 THR B CA 1
ATOM 1966 C C . THR B 1 29 ? 9.591 24.384 47.367 1.00 10.94 29 THR B C 1
ATOM 1967 O O . THR B 1 29 ? 8.940 23.637 46.624 1.00 12.01 29 THR B O 1
ATOM 1971 N N . THR B 1 30 ? 10.541 25.164 46.917 1.00 10.79 30 THR B N 1
ATOM 1972 C CA . THR B 1 30 ? 10.777 25.202 45.480 1.00 11.35 30 THR B CA 1
ATOM 1973 C C . THR B 1 30 ? 11.247 23.828 44.949 1.00 12.21 30 THR B C 1
ATOM 1974 O O . THR B 1 30 ? 10.874 23.385 43.840 1.00 11.65 30 THR B O 1
ATOM 1978 N N . ALA B 1 31 ? 12.087 23.154 45.723 1.00 11.29 31 ALA B N 1
ATOM 1979 C CA . ALA B 1 31 ? 12.566 21.834 45.298 1.00 11.49 31 ALA B CA 1
ATOM 1980 C C . ALA B 1 31 ? 11.389 20.885 45.110 1.00 12.55 31 ALA B C 1
ATOM 1981 O O . ALA B 1 31 ? 11.337 20.137 44.113 1.00 12.77 31 ALA B O 1
ATOM 1983 N N . ALA B 1 32 ? 10.451 20.888 46.049 1.00 12.59 32 ALA B N 1
ATOM 1984 C CA . ALA B 1 32 ? 9.327 19.975 45.914 1.00 13.59 32 ALA B CA 1
ATOM 1985 C C . ALA B 1 32 ? 8.468 20.373 44.717 1.00 14.35 32 ALA B C 1
ATOM 1986 O O . ALA B 1 32 ? 7.930 19.487 44.000 1.00 14.40 32 ALA B O 1
ATOM 1988 N N . ALA B 1 33 ? 8.341 21.672 44.473 1.00 14.00 33 ALA B N 1
ATOM 1989 C CA . ALA B 1 33 ? 7.513 22.144 43.338 1.00 14.97 33 ALA B CA 1
ATOM 1990 C C . ALA B 1 33 ? 8.119 21.703 42.008 1.00 15.81 33 ALA B C 1
ATOM 1991 O O . ALA B 1 33 ? 7.384 21.318 41.062 1.00 15.97 33 ALA B O 1
ATOM 1993 N N . PHE B 1 34 ? 9.441 21.724 41.893 1.00 15.47 34 PHE B N 1
ATOM 1994 C CA . PHE B 1 34 ? 10.035 21.250 40.650 1.00 15.22 34 PHE B CA 1
ATOM 1995 C C . PHE B 1 34 ? 9.741 19.756 40.436 1.00 15.90 34 PHE B C 1
ATOM 1996 O O . PHE B 1 34 ? 9.475 19.340 39.287 1.00 15.91 34 PHE B O 1
ATOM 2004 N N . LEU B 1 35 ? 9.800 18.947 41.488 1.00 15.39 35 LEU B N 1
ATOM 2005 C CA . LEU B 1 35 ? 9.520 17.531 41.337 1.00 16.46 35 LEU B CA 1
ATOM 2006 C C . LEU B 1 35 ? 8.030 17.315 41.119 1.00 17.79 35 LEU B C 1
ATOM 2007 O O . LEU B 1 35 ? 7.637 16.392 40.391 1.00 18.10 35 LEU B O 1
ATOM 2012 N N . GLU B 1 36 ? 7.185 18.155 41.711 1.00 17.81 36 GLU B N 1
ATOM 2013 C CA . GLU B 1 36 ? 5.750 18.030 41.469 1.00 19.41 36 GLU B CA 1
ATOM 2014 C C . GLU B 1 36 ? 5.472 18.335 39.981 1.00 19.98 36 GLU B C 1
ATOM 2015 O O . GLU B 1 36 ? 4.561 17.732 39.381 1.00 20.57 36 GLU B O 1
ATOM 2021 N N . ALA B 1 37 ? 6.268 19.227 39.380 1.00 20.71 37 ALA B N 1
ATOM 2022 C CA . ALA B 1 37 ? 6.124 19.588 37.956 1.00 21.14 37 ALA B CA 1
ATOM 2023 C C . ALA B 1 37 ? 6.710 18.529 37.029 1.00 22.02 37 ALA B C 1
ATOM 2024 O O . ALA B 1 37 ? 6.692 18.680 35.784 1.00 22.09 37 ALA B O 1
ATOM 2026 N N . GLY B 1 38 ? 7.263 17.477 37.625 1.00 21.75 38 GLY B N 1
ATOM 2027 C CA . GLY B 1 38 ? 7.799 16.379 36.834 1.00 21.95 38 GLY B CA 1
ATOM 2028 C C . GLY B 1 38 ? 9.280 16.355 36.524 1.00 21.90 38 GLY B C 1
ATOM 2029 O O . GLY B 1 38 ? 9.691 15.573 35.683 1.00 21.57 38 GLY B O 1
ATOM 2030 N N . ALA B 1 39 ? 10.091 17.205 37.167 1.00 21.80 39 ALA B N 1
ATOM 2031 C CA . ALA B 1 39 ? 11.525 17.189 36.910 1.00 22.91 39 ALA B CA 1
ATOM 2032 C C . ALA B 1 39 ? 12.095 15.820 37.207 1.00 23.65 39 ALA B C 1
ATOM 2033 O O . ALA B 1 39 ? 11.684 15.154 38.152 1.00 23.88 39 ALA B O 1
ATOM 2035 N N . GLU B 1 40 ? 13.032 15.400 36.365 1.00 24.07 40 GLU B N 1
ATOM 2036 C CA . GLU B 1 40 ? 13.712 14.120 36.477 1.00 25.71 40 GLU B CA 1
ATOM 2037 C C . GLU B 1 40 ? 14.599 14.073 37.733 1.00 24.30 40 GLU B C 1
ATOM 2038 O O . GLU B 1 40 ? 14.675 13.072 38.445 1.00 24.45 40 GLU B O 1
ATOM 2044 N N . ALA B 1 41 ? 15.280 15.173 37.994 1.00 21.84 41 ALA B N 1
ATOM 2045 C CA . ALA B 1 41 ? 16.122 15.242 39.167 1.00 20.25 41 ALA B CA 1
ATOM 2046 C C . ALA B 1 41 ? 16.465 16.673 39.460 1.00 18.98 41 ALA B C 1
ATOM 2047 O O . ALA B 1 41 ? 16.373 17.517 38.584 1.00 18.64 41 ALA B O 1
ATOM 2049 N N . LEU B 1 42 ? 16.847 16.949 40.712 1.00 16.93 42 LEU B N 1
ATOM 2050 C CA . LEU B 1 42 ? 17.319 18.270 41.095 1.00 17.16 42 LEU B CA 1
ATOM 2051 C C . LEU B 1 42 ? 18.780 18.117 41.483 1.00 16.35 42 LEU B C 1
ATOM 2052 O O . LEU B 1 42 ? 19.130 17.230 42.263 1.00 16.82 42 LEU B O 1
ATOM 2057 N N . TYR B 1 43 ? 19.628 18.966 40.960 1.00 16.60 43 TYR B N 1
ATOM 2058 C CA . TYR B 1 43 ? 21.030 18.945 41.345 1.00 16.66 43 TYR B CA 1
ATOM 2059 C C . TYR B 1 43 ? 21.241 20.197 42.191 1.00 17.37 43 TYR B C 1
ATOM 2060 O O . TYR B 1 43 ? 21.221 21.315 41.665 1.00 17.81 43 TYR B O 1
ATOM 2069 N N . TRP B 1 44 ? 21.476 20.019 43.482 1.00 16.36 44 TRP B N 1
ATOM 2070 C CA . TRP B 1 44 ? 21.703 21.168 44.363 1.00 17.75 44 TRP B CA 1
ATOM 2071 C C . TRP B 1 44 ? 23.200 21.415 44.436 1.00 19.87 44 TRP B C 1
ATOM 2072 O O . TRP B 1 44 ? 23.953 20.553 44.886 1.00 19.33 44 TRP B O 1
ATOM 2083 N N . THR B 1 45 ? 23.638 22.597 44.014 1.00 21.40 45 THR B N 1
ATOM 2084 C CA . THR B 1 45 ? 25.045 22.945 44.071 1.00 24.80 45 THR B CA 1
ATOM 2085 C C . THR B 1 45 ? 25.343 23.861 45.277 1.00 27.43 45 THR B C 1
ATOM 2086 O O . THR B 1 45 ? 24.444 24.549 45.790 1.00 28.50 45 THR B O 1
ATOM 2090 N N . PRO B 1 46 ? 26.604 23.843 45.764 1.00 29.47 46 PRO B N 1
ATOM 2091 C CA . PRO B 1 46 ? 27.086 24.627 46.916 1.00 30.35 46 PRO B CA 1
ATOM 2092 C C . PRO B 1 46 ? 27.433 26.063 46.625 1.00 31.00 46 PRO B C 1
ATOM 2093 O O . PRO B 1 46 ? 27.729 26.819 47.554 1.00 30.63 46 PRO B O 1
ATOM 2097 N N . SER B 1 47 ? 27.411 26.431 45.351 1.00 31.58 47 SER B N 1
ATOM 2098 C CA . SER B 1 47 ? 27.755 27.786 44.953 1.00 32.70 47 SER B CA 1
ATOM 2099 C C . SER B 1 47 ? 27.202 28.157 43.582 1.00 33.37 47 SER B C 1
ATOM 2100 O O . SER B 1 47 ? 26.887 27.304 42.748 1.00 32.72 47 SER B O 1
ATOM 2103 N N . LEU B 1 48 ? 27.108 29.459 43.354 1.00 33.49 48 LEU B N 1
ATOM 2104 C CA . LEU B 1 48 ? 26.610 29.987 42.107 1.00 34.25 48 LEU B CA 1
ATOM 2105 C C . LEU B 1 48 ? 27.500 29.561 40.922 1.00 35.15 48 LEU B C 1
ATOM 2106 O O . LEU B 1 48 ? 27.015 29.204 39.844 1.00 35.92 48 LEU B O 1
ATOM 2111 N N . GLU B 1 49 ? 28.810 29.605 41.120 1.00 35.66 49 GLU B N 1
ATOM 2112 C CA . GLU B 1 49 ? 29.727 29.231 40.063 1.00 35.23 49 GLU B CA 1
ATOM 2113 C C . GLU B 1 49 ? 29.598 27.745 39.706 1.00 33.89 49 GLU B C 1
ATOM 2114 O O . GLU B 1 49 ? 29.672 27.378 38.532 1.00 33.56 49 GLU B O 1
ATOM 2120 N N . SER B 1 50 ? 29.382 26.898 40.719 1.00 32.87 50 SER B N 1
ATOM 2121 C CA . SER B 1 50 ? 29.238 25.457 40.467 1.00 32.38 50 SER B CA 1
ATOM 2122 C C . SER B 1 50 ? 27.975 25.166 39.657 1.00 32.60 50 SER B C 1
ATOM 2123 O O . SER B 1 50 ? 27.945 24.222 38.853 1.00 31.64 50 SER B O 1
ATOM 2126 N N . ALA B 1 51 ? 26.928 25.965 39.859 1.00 32.61 51 ALA B N 1
ATOM 2127 C CA . ALA B 1 51 ? 25.715 25.751 39.082 1.00 33.66 51 ALA B CA 1
ATOM 2128 C C . ALA B 1 51 ? 25.981 26.285 37.675 1.00 34.40 51 ALA B C 1
ATOM 2129 O O . ALA B 1 51 ? 25.559 25.697 36.700 1.00 34.91 51 ALA B O 1
ATOM 2131 N N . LEU B 1 52 ? 26.712 27.387 37.572 1.00 35.75 52 LEU B N 1
ATOM 2132 C CA . LEU B 1 52 ? 26.993 27.932 36.249 1.00 36.78 52 LEU B CA 1
ATOM 2133 C C . LEU B 1 52 ? 27.774 26.940 35.385 1.00 36.93 52 LEU B C 1
ATOM 2134 O O . LEU B 1 52 ? 27.742 27.030 34.170 1.00 37.58 52 LEU B O 1
ATOM 2139 N N . ALA B 1 53 ? 28.456 25.980 36.005 1.00 38.53 53 ALA B N 1
ATOM 2140 C CA . ALA B 1 53 ? 29.247 24.987 35.260 1.00 38.91 53 ALA B CA 1
ATOM 2141 C C . ALA B 1 53 ? 28.408 24.030 34.385 1.00 38.84 53 ALA B C 1
ATOM 2142 O O . ALA B 1 53 ? 28.874 23.577 33.317 1.00 37.41 53 ALA B O 1
ATOM 2144 N N . PHE B 1 54 ? 27.194 23.704 34.844 1.00 38.16 54 PHE B N 1
ATOM 2145 C CA . PHE B 1 54 ? 26.279 22.829 34.107 1.00 38.79 54 PHE B CA 1
ATOM 2146 C C . PHE B 1 54 ? 25.581 23.687 33.045 1.00 39.76 54 PHE B C 1
ATOM 2147 O O . PHE B 1 54 ? 24.813 23.168 32.235 1.00 39.22 54 PHE B O 1
ATOM 2155 N N . LYS B 1 55 ? 25.843 24.993 33.052 1.00 41.10 55 LYS B N 1
ATOM 2156 C CA . LYS B 1 55 ? 25.153 25.905 32.138 1.00 42.38 55 LYS B CA 1
ATOM 2157 C C . LYS B 1 55 ? 25.232 25.540 30.668 1.00 42.95 55 LYS B C 1
ATOM 2158 O O . LYS B 1 55 ? 24.552 26.149 29.839 1.00 43.23 55 LYS B O 1
ATOM 2164 N N . ASP B 1 56 ? 26.039 24.530 30.355 1.00 44.04 56 ASP B N 1
ATOM 2165 C CA . ASP B 1 56 ? 26.182 24.077 28.981 1.00 44.58 56 ASP B CA 1
ATOM 2166 C C . ASP B 1 56 ? 25.456 22.748 28.769 1.00 44.26 56 ASP B C 1
ATOM 2167 O O . ASP B 1 56 ? 25.092 22.407 27.640 1.00 43.26 56 ASP B O 1
ATOM 2172 N N . GLU B 1 57 ? 25.238 21.996 29.840 1.00 43.26 57 GLU B N 1
ATOM 2173 C CA . GLU B 1 57 ? 24.550 20.732 29.671 1.00 43.07 57 GLU B CA 1
ATOM 2174 C C . GLU B 1 57 ? 23.059 20.935 29.484 1.00 41.88 57 GLU B C 1
ATOM 2175 O O . GLU B 1 57 ? 22.534 22.062 29.534 1.00 42.46 57 GLU B O 1
ATOM 2181 N N . ASP B 1 58 ? 22.381 19.821 29.260 1.00 40.03 58 ASP B N 1
ATOM 2182 C CA . ASP B 1 58 ? 20.960 19.825 29.038 1.00 37.34 58 ASP B CA 1
ATOM 2183 C C . ASP B 1 58 ? 20.230 19.924 30.381 1.00 34.78 58 ASP B C 1
ATOM 2184 O O . ASP B 1 58 ? 19.643 18.960 30.852 1.00 34.09 58 ASP B O 1
ATOM 2189 N N . VAL B 1 59 ? 20.283 21.103 30.987 1.00 31.60 59 VAL B N 1
ATOM 2190 C CA . VAL B 1 59 ? 19.629 21.333 32.266 1.00 29.45 59 VAL B CA 1
ATOM 2191 C C . VAL B 1 59 ? 18.915 22.674 32.284 1.00 28.16 59 VAL B C 1
ATOM 2192 O O . VAL B 1 59 ? 19.065 23.491 31.377 1.00 27.93 59 VAL B O 1
ATOM 2196 N N . VAL B 1 60 ? 18.103 22.880 33.315 1.00 26.76 60 VAL B N 1
ATOM 2197 C CA . VAL B 1 60 ? 17.423 24.146 33.511 1.00 24.50 60 VAL B CA 1
ATOM 2198 C C . VAL B 1 60 ? 18.171 24.707 34.714 1.00 24.54 60 VAL B C 1
ATOM 2199 O O . VAL B 1 60 ? 18.381 23.981 35.686 1.00 23.84 60 VAL B O 1
ATOM 2203 N N . LEU B 1 61 ? 18.620 25.951 34.635 1.00 24.07 61 LEU B N 1
ATOM 2204 C CA . LEU B 1 61 ? 19.366 26.569 35.726 1.00 24.55 61 LEU B CA 1
ATOM 2205 C C . LEU B 1 61 ? 18.404 27.439 36.571 1.00 23.52 61 LEU B C 1
ATOM 2206 O O . LEU B 1 61 ? 17.792 28.396 36.061 1.00 23.56 61 LEU B O 1
ATOM 2211 N N . ALA B 1 62 ? 18.239 27.088 37.856 1.00 21.58 62 ALA B N 1
ATOM 2212 C CA . ALA B 1 62 ? 17.327 27.836 38.724 1.00 20.63 62 ALA B CA 1
ATOM 2213 C C . ALA B 1 62 ? 18.083 28.270 39.970 1.00 20.60 62 ALA B C 1
ATOM 2214 O O . ALA B 1 62 ? 19.029 27.599 40.396 1.00 20.20 62 ALA B O 1
ATOM 2216 N N . GLY B 1 63 ? 17.701 29.395 40.560 1.00 19.63 63 GLY B N 1
ATOM 2217 C CA . GLY B 1 63 ? 18.420 29.809 41.748 1.00 19.28 63 GLY B CA 1
ATOM 2218 C C . GLY B 1 63 ? 18.287 31.287 42.062 1.00 18.32 63 GLY B C 1
ATOM 2219 O O . GLY B 1 63 ? 17.494 32.006 41.423 1.00 18.28 63 GLY B O 1
ATOM 2220 N N . GLU B 1 64 ? 19.082 31.735 43.032 1.00 17.81 64 GLU B N 1
ATOM 2221 C CA . GLU B 1 64 ? 19.002 33.120 43.466 1.00 17.55 64 GLU B CA 1
ATOM 2222 C C . GLU B 1 64 ? 20.203 33.610 44.245 1.00 18.20 64 GLU B C 1
ATOM 2223 O O . GLU B 1 64 ? 20.981 32.810 44.804 1.00 18.62 64 GLU B O 1
ATOM 2229 N N . THR B 1 65 ? 20.392 34.935 44.257 1.00 18.23 65 THR B N 1
ATOM 2230 C CA . THR B 1 65 ? 21.360 35.550 45.189 1.00 18.45 65 THR B CA 1
ATOM 2231 C C . THR B 1 65 ? 20.533 36.728 45.706 1.00 17.57 65 THR B C 1
ATOM 2232 O O . THR B 1 65 ? 19.915 37.456 44.915 1.00 18.18 65 THR B O 1
ATOM 2236 N N . GLY B 1 66 ? 20.466 36.874 47.026 1.00 17.84 66 GLY B N 1
ATOM 2237 C CA . GLY B 1 66 ? 19.647 37.930 47.587 1.00 16.69 66 GLY B CA 1
ATOM 2238 C C . GLY B 1 66 ? 18.177 37.722 47.254 1.00 16.47 66 GLY B C 1
ATOM 2239 O O . GLY B 1 66 ? 17.392 38.659 47.286 1.00 17.06 66 GLY B O 1
ATOM 2240 N N . GLY B 1 67 ? 17.808 36.490 46.910 1.00 15.80 67 GLY B N 1
ATOM 2241 C CA . GLY B 1 67 ? 16.445 36.151 46.565 1.00 14.93 67 GLY B CA 1
ATOM 2242 C C . GLY B 1 67 ? 16.066 36.383 45.102 1.00 14.72 67 GLY B C 1
ATOM 2243 O O . GLY B 1 67 ? 15.018 35.956 44.657 1.00 14.00 67 GLY B O 1
ATOM 2244 N N . LEU B 1 68 ? 16.962 37.041 44.363 1.00 14.91 68 LEU B N 1
ATOM 2245 C CA . LEU B 1 68 ? 16.653 37.394 42.972 1.00 15.90 68 LEU B CA 1
ATOM 2246 C C . LEU B 1 68 ? 17.364 36.502 41.966 1.00 16.60 68 LEU B C 1
ATOM 2247 O O . LEU B 1 68 ? 18.500 36.132 42.161 1.00 16.54 68 LEU B O 1
ATOM 2252 N N . LYS B 1 69 ? 16.674 36.149 40.890 1.00 17.25 69 LYS B N 1
ATOM 2253 C CA . LYS B 1 69 ? 17.325 35.327 39.874 1.00 18.35 69 LYS B CA 1
ATOM 2254 C C . LYS B 1 69 ? 18.617 35.974 39.345 1.00 20.41 69 LYS B C 1
ATOM 2255 O O . LYS B 1 69 ? 18.658 37.211 39.085 1.00 19.92 69 LYS B O 1
ATOM 2261 N N . PRO B 1 70 ? 19.696 35.183 39.173 1.00 21.02 70 PRO B N 1
ATOM 2262 C CA . PRO B 1 70 ? 20.968 35.703 38.640 1.00 22.24 70 PRO B CA 1
ATOM 2263 C C . PRO B 1 70 ? 20.695 35.916 37.142 1.00 23.65 70 PRO B C 1
ATOM 2264 O O . PRO B 1 70 ? 19.922 35.164 36.521 1.00 23.31 70 PRO B O 1
ATOM 2268 N N . PRO B 1 71 ? 21.344 36.926 36.543 1.00 24.68 71 PRO B N 1
ATOM 2269 C CA . PRO B 1 71 ? 21.148 37.224 35.130 1.00 26.33 71 PRO B CA 1
ATOM 2270 C C . PRO B 1 71 ? 21.248 36.035 34.184 1.00 27.22 71 PRO B C 1
ATOM 2271 O O . PRO B 1 71 ? 20.436 35.927 33.262 1.00 27.71 71 PRO B O 1
ATOM 2275 N N . ARG B 1 72 ? 22.217 35.143 34.398 1.00 27.99 72 ARG B N 1
ATOM 2276 C CA . ARG B 1 72 ? 22.407 34.014 33.475 1.00 29.44 72 ARG B CA 1
ATOM 2277 C C . ARG B 1 72 ? 21.560 32.767 33.741 1.00 28.89 72 ARG B C 1
ATOM 2278 O O . ARG B 1 72 ? 21.662 31.771 33.023 1.00 29.77 72 ARG B O 1
ATOM 2286 N N . PHE B 1 73 ? 20.727 32.812 34.773 1.00 27.73 73 PHE B N 1
ATOM 2287 C CA . PHE B 1 73 ? 19.874 31.669 35.078 1.00 26.70 73 PHE B CA 1
ATOM 2288 C C . PHE B 1 73 ? 18.549 31.694 34.339 1.00 25.75 73 PHE B C 1
ATOM 2289 O O . PHE B 1 73 ? 18.044 32.763 33.943 1.00 25.10 73 PHE B O 1
ATOM 2297 N N . ASP B 1 74 ? 17.956 30.518 34.180 1.00 23.88 74 ASP B N 1
ATOM 2298 C CA . ASP B 1 74 ? 16.682 30.384 33.510 1.00 22.72 74 ASP B CA 1
ATOM 2299 C C . ASP B 1 74 ? 15.506 30.788 34.412 1.00 21.81 74 ASP B C 1
ATOM 2300 O O . ASP B 1 74 ? 14.533 31.417 33.979 1.00 21.37 74 ASP B O 1
ATOM 2305 N N . LEU B 1 75 ? 15.609 30.418 35.688 1.00 19.61 75 LEU B N 1
ATOM 2306 C CA . LEU B 1 75 ? 14.574 30.693 36.671 1.00 18.55 75 LEU B CA 1
ATOM 2307 C C . LEU B 1 75 ? 15.194 31.145 37.984 1.00 16.62 75 LEU B C 1
ATOM 2308 O O . LEU B 1 75 ? 16.379 30.901 38.262 1.00 16.37 75 LEU B O 1
ATOM 2313 N N . GLY B 1 76 ? 14.358 31.796 38.782 1.00 16.33 76 GLY B N 1
ATOM 2314 C CA . GLY B 1 76 ? 14.730 32.258 40.102 1.00 15.76 76 GLY B CA 1
ATOM 2315 C C . GLY B 1 76 ? 14.407 31.163 41.113 1.00 15.37 76 GLY B C 1
ATOM 2316 O O . GLY B 1 76 ? 14.441 29.960 40.780 1.00 16.29 76 GLY B O 1
ATOM 2317 N N . ASN B 1 77 ? 14.041 31.580 42.333 1.00 14.60 77 ASN B N 1
ATOM 2318 C CA . ASN B 1 77 ? 13.751 30.582 43.365 1.00 14.01 77 ASN B CA 1
ATOM 2319 C C . ASN B 1 77 ? 12.286 30.599 43.771 1.00 14.01 77 ASN B C 1
ATOM 2320 O O . ASN B 1 77 ? 11.931 30.218 44.887 1.00 13.51 77 ASN B O 1
ATOM 2325 N N . SER B 1 78 ? 11.394 31.058 42.885 1.00 13.58 78 SER B N 1
ATOM 2326 C CA . SER B 1 78 ? 9.965 31.073 43.209 1.00 13.32 78 SER B CA 1
ATOM 2327 C C . SER B 1 78 ? 9.362 29.685 43.068 1.00 13.57 78 SER B C 1
ATOM 2328 O O . SER B 1 78 ? 9.537 29.062 42.015 1.00 14.00 78 SER B O 1
ATOM 2331 N N . PRO B 1 79 ? 8.676 29.168 44.088 1.00 13.12 79 PRO B N 1
ATOM 2332 C CA . PRO B 1 79 ? 8.078 27.820 43.937 1.00 13.82 79 PRO B CA 1
ATOM 2333 C C . PRO B 1 79 ? 6.893 27.838 42.957 1.00 15.40 79 PRO B C 1
ATOM 2334 O O . PRO B 1 79 ? 6.580 26.816 42.368 1.00 14.79 79 PRO B O 1
ATOM 2338 N N . ARG B 1 80 ? 6.241 28.994 42.838 1.00 15.94 80 ARG B N 1
ATOM 2339 C CA . ARG B 1 80 ? 5.106 29.169 41.910 1.00 17.55 80 ARG B CA 1
ATOM 2340 C C . ARG B 1 80 ? 5.636 29.044 40.493 1.00 17.67 80 ARG B C 1
ATOM 2341 O O . ARG B 1 80 ? 5.068 28.294 39.665 1.00 17.39 80 ARG B O 1
ATOM 2349 N N . GLU B 1 81 ? 6.740 29.728 40.206 1.00 17.70 81 GLU B N 1
ATOM 2350 C CA . GLU B 1 81 ? 7.333 29.673 38.869 1.00 17.65 81 GLU B CA 1
ATOM 2351 C C . GLU B 1 81 ? 7.892 28.265 38.632 1.00 17.97 81 GLU B C 1
ATOM 2352 O O . GLU B 1 81 ? 7.870 27.771 37.497 1.00 18.17 81 GLU B O 1
ATOM 2358 N N . ALA B 1 82 ? 8.356 27.585 39.691 1.00 17.65 82 ALA B N 1
ATOM 2359 C CA . ALA B 1 82 ? 8.874 26.219 39.498 1.00 17.32 82 ALA B CA 1
ATOM 2360 C C . ALA B 1 82 ? 7.750 25.235 39.138 1.00 17.92 82 ALA B C 1
ATOM 2361 O O . ALA B 1 82 ? 7.892 24.402 38.211 1.00 19.02 82 ALA B O 1
ATOM 2363 N N . LEU B 1 83 ? 6.625 25.343 39.831 1.00 17.52 83 LEU B N 1
ATOM 2364 C CA . LEU B 1 83 ? 5.518 24.440 39.593 1.00 19.19 83 LEU B CA 1
ATOM 2365 C C . LEU B 1 83 ? 4.931 24.567 38.185 1.00 20.24 83 LEU B C 1
ATOM 2366 O O . LEU B 1 83 ? 4.423 23.591 37.636 1.00 21.89 83 LEU B O 1
ATOM 2371 N N . SER B 1 84 ? 5.039 25.740 37.586 1.00 21.57 84 SER B N 1
ATOM 2372 C CA . SER B 1 84 ? 4.480 25.924 36.251 1.00 22.77 84 SER B CA 1
ATOM 2373 C C . SER B 1 84 ? 5.523 25.897 35.151 1.00 23.80 84 SER B C 1
ATOM 2374 O O . SER B 1 84 ? 5.205 26.119 33.976 1.00 23.80 84 SER B O 1
ATOM 2377 N N . ALA B 1 85 ? 6.769 25.602 35.499 1.00 24.34 85 ALA B N 1
ATOM 2378 C CA . ALA B 1 85 ? 7.813 25.606 34.502 1.00 25.95 85 ALA B CA 1
ATOM 2379 C C . ALA B 1 85 ? 7.805 24.350 33.644 1.00 27.29 85 ALA B C 1
ATOM 2380 O O . ALA B 1 85 ? 7.261 23.316 34.044 1.00 27.07 85 ALA B O 1
ATOM 2382 N N . GLN B 1 86 ? 8.437 24.451 32.471 1.00 28.40 86 GLN B N 1
ATOM 2383 C CA . GLN B 1 86 ? 8.506 23.315 31.560 1.00 29.67 86 GLN B CA 1
ATOM 2384 C C . GLN B 1 86 ? 9.739 22.510 31.921 1.00 28.59 86 GLN B C 1
ATOM 2385 O O . GLN B 1 86 ? 10.808 22.666 31.346 1.00 28.86 86 GLN B O 1
ATOM 2391 N N . VAL B 1 87 ? 9.575 21.635 32.895 1.00 27.48 87 VAL B N 1
ATOM 2392 C CA . VAL B 1 87 ? 10.691 20.860 33.370 1.00 26.38 87 VAL B CA 1
ATOM 2393 C C . VAL B 1 87 ? 10.387 19.376 33.415 1.00 26.48 87 VAL B C 1
ATOM 2394 O O . VAL B 1 87 ? 11.176 18.616 33.953 1.00 26.51 87 VAL B O 1
ATOM 2398 N N . ALA B 1 88 ? 9.259 18.939 32.860 1.00 26.58 88 ALA B N 1
ATOM 2399 C CA . ALA B 1 88 ? 8.952 17.512 32.939 1.00 26.45 88 ALA B CA 1
ATOM 2400 C C . ALA B 1 88 ? 10.070 16.686 32.271 1.00 26.70 88 ALA B C 1
ATOM 2401 O O . ALA B 1 88 ? 10.482 16.960 31.143 1.00 26.40 88 ALA B O 1
ATOM 2403 N N . GLY B 1 89 ? 10.575 15.693 32.992 1.00 26.27 89 GLY B N 1
ATOM 2404 C CA . GLY B 1 89 ? 11.648 14.859 32.479 1.00 27.03 89 GLY B CA 1
ATOM 2405 C C . GLY B 1 89 ? 13.022 15.515 32.400 1.00 27.26 89 GLY B C 1
ATOM 2406 O O . GLY B 1 89 ? 13.965 14.879 31.963 1.00 27.34 89 GLY B O 1
ATOM 2407 N N . ARG B 1 90 ? 13.138 16.775 32.824 1.00 26.91 90 ARG B N 1
ATOM 2408 C CA . ARG B 1 90 ? 14.381 17.541 32.783 1.00 26.55 90 ARG B CA 1
ATOM 2409 C C . ARG B 1 90 ? 15.141 17.553 34.113 1.00 25.31 90 ARG B C 1
ATOM 2410 O O . ARG B 1 90 ? 14.560 17.355 35.172 1.00 24.66 90 ARG B O 1
ATOM 2418 N N . VAL B 1 91 ? 16.438 17.828 34.032 1.00 23.87 91 VAL B N 1
ATOM 2419 C CA . VAL B 1 91 ? 17.274 17.966 35.218 1.00 22.27 91 VAL B CA 1
ATOM 2420 C C . VAL B 1 91 ? 17.308 19.458 35.536 1.00 20.86 91 VAL B C 1
ATOM 2421 O O . VAL B 1 91 ? 17.579 20.289 34.668 1.00 20.59 91 VAL B O 1
ATOM 2425 N N . VAL B 1 92 ? 16.960 19.802 36.768 1.00 19.00 92 VAL B N 1
ATOM 2426 C CA . VAL B 1 92 ? 16.999 21.196 37.178 1.00 18.79 92 VAL B CA 1
ATOM 2427 C C . VAL B 1 92 ? 18.177 21.346 38.130 1.00 18.76 92 VAL B C 1
ATOM 2428 O O . VAL B 1 92 ? 18.314 20.577 39.100 1.00 18.73 92 VAL B O 1
ATOM 2432 N N . VAL B 1 93 ? 19.038 22.316 37.867 1.00 18.92 93 VAL B N 1
ATOM 2433 C CA . VAL B 1 93 ? 20.164 22.611 38.719 1.00 19.93 93 VAL B CA 1
ATOM 2434 C C . VAL B 1 93 ? 19.729 23.805 39.574 1.00 20.91 93 VAL B C 1
ATOM 2435 O O . VAL B 1 93 ? 19.234 24.805 39.057 1.00 21.68 93 VAL B O 1
ATOM 2439 N N . MET B 1 94 ? 19.819 23.672 40.891 1.00 20.37 94 MET B N 1
ATOM 2440 C CA . MET B 1 94 ? 19.470 24.780 41.763 1.00 20.95 94 MET B CA 1
ATOM 2441 C C . MET B 1 94 ? 20.640 25.285 42.569 1.00 21.73 94 MET B C 1
ATOM 2442 O O . MET B 1 94 ? 21.369 24.499 43.176 1.00 21.82 94 MET B O 1
ATOM 2447 N N . SER B 1 95 ? 20.785 26.610 42.623 1.00 22.43 95 SER B N 1
ATOM 2448 C CA . SER B 1 95 ? 21.811 27.239 43.434 1.00 23.64 95 SER B CA 1
ATOM 2449 C C . SER B 1 95 ? 21.127 28.222 44.382 1.00 24.53 95 SER B C 1
ATOM 2450 O O . SER B 1 95 ? 20.697 29.299 43.956 1.00 24.90 95 SER B O 1
ATOM 2453 N N . THR B 1 96 ? 21.016 27.895 45.661 1.00 26.92 96 THR B N 1
ATOM 2454 C CA . THR B 1 96 ? 20.369 28.821 46.581 1.00 29.17 96 THR B CA 1
ATOM 2455 C C . THR B 1 96 ? 21.340 28.969 47.753 1.00 30.79 96 THR B C 1
ATOM 2456 O O . THR B 1 96 ? 22.295 28.195 47.869 1.00 31.15 96 THR B O 1
ATOM 2460 N N . THR B 1 97 ? 21.130 29.983 48.577 1.00 32.28 97 THR B N 1
ATOM 2461 C CA . THR B 1 97 ? 22.004 30.248 49.706 1.00 34.16 97 THR B CA 1
ATOM 2462 C C . THR B 1 97 ? 21.837 29.316 50.940 1.00 33.79 97 THR B C 1
ATOM 2463 O O . THR B 1 97 ? 22.491 28.256 51.024 1.00 34.45 97 THR B O 1
ATOM 2467 N N . ASN B 1 98 ? 20.960 29.716 51.875 1.00 32.77 98 ASN B N 1
ATOM 2468 C CA . ASN B 1 98 ? 20.709 28.990 53.146 1.00 31.11 98 ASN B CA 1
ATOM 2469 C C . ASN B 1 98 ? 20.367 27.495 53.014 1.00 30.29 98 ASN B C 1
ATOM 2470 O O . ASN B 1 98 ? 20.859 26.660 53.786 1.00 28.94 98 ASN B O 1
ATOM 2475 N N . GLY B 1 99 ? 19.530 27.153 52.041 1.00 29.04 99 GLY B N 1
ATOM 2476 C CA . GLY B 1 99 ? 19.133 25.765 51.862 1.00 28.99 99 GLY B CA 1
ATOM 2477 C C . GLY B 1 99 ? 20.228 24.780 51.483 1.00 28.24 99 GLY B C 1
ATOM 2478 O O . GLY B 1 99 ? 20.332 23.689 52.068 1.00 27.48 99 GLY B O 1
ATOM 2479 N N . THR B 1 100 ? 21.071 25.128 50.518 1.00 28.20 100 THR B N 1
ATOM 2480 C CA . THR B 1 100 ? 22.104 24.176 50.121 1.00 27.68 100 THR B CA 1
ATOM 2481 C C . THR B 1 100 ? 23.166 23.940 51.216 1.00 28.70 100 THR B C 1
ATOM 2482 O O . THR B 1 100 ? 23.710 22.851 51.345 1.00 29.16 100 THR B O 1
ATOM 2486 N N . LYS B 1 101 ? 23.463 24.957 52.011 1.00 28.67 101 LYS B N 1
ATOM 2487 C CA . LYS B 1 101 ? 24.429 24.736 53.074 1.00 28.65 101 LYS B CA 1
ATOM 2488 C C . LYS B 1 101 ? 23.903 23.688 54.066 1.00 26.45 101 LYS B C 1
ATOM 2489 O O . LYS B 1 101 ? 24.630 22.802 54.530 1.00 25.67 101 LYS B O 1
ATOM 2495 N N . ALA B 1 102 ? 22.622 23.788 54.374 1.00 24.71 102 ALA B N 1
ATOM 2496 C CA . ALA B 1 102 ? 22.019 22.896 55.357 1.00 22.62 102 ALA B CA 1
ATOM 2497 C C . ALA B 1 102 ? 22.020 21.465 54.831 1.00 21.66 102 ALA B C 1
ATOM 2498 O O . ALA B 1 102 ? 22.385 20.530 55.537 1.00 20.51 102 ALA B O 1
ATOM 2500 N N . ALA B 1 103 ? 21.667 21.299 53.552 1.00 20.61 103 ALA B N 1
ATOM 2501 C CA . ALA B 1 103 ? 21.643 19.942 53.012 1.00 21.31 103 ALA B CA 1
ATOM 2502 C C . ALA B 1 103 ? 23.014 19.305 52.940 1.00 22.08 103 ALA B C 1
ATOM 2503 O O . ALA B 1 103 ? 23.174 18.147 53.268 1.00 21.21 103 ALA B O 1
ATOM 2505 N N . HIS B 1 104 ? 23.998 20.069 52.464 1.00 23.72 104 HIS B N 1
ATOM 2506 C CA . HIS B 1 104 ? 25.361 19.552 52.383 1.00 25.51 104 HIS B CA 1
ATOM 2507 C C . HIS B 1 104 ? 25.842 19.209 53.803 1.00 24.85 104 HIS B C 1
ATOM 2508 O O . HIS B 1 104 ? 26.487 18.189 54.028 1.00 24.78 104 HIS B O 1
ATOM 2515 N N . ALA B 1 105 ? 25.468 20.026 54.790 1.00 23.88 105 ALA B N 1
ATOM 2516 C CA . ALA B 1 105 ? 25.879 19.712 56.154 1.00 23.03 105 ALA B CA 1
ATOM 2517 C C . ALA B 1 105 ? 25.278 18.400 56.671 1.00 22.04 105 ALA B C 1
ATOM 2518 O O . ALA B 1 105 ? 25.988 17.569 57.228 1.00 22.60 105 ALA B O 1
ATOM 2520 N N . ALA B 1 106 ? 23.973 18.213 56.491 1.00 20.98 106 ALA B N 1
ATOM 2521 C CA . ALA B 1 106 ? 23.320 16.998 56.969 1.00 20.21 106 ALA B CA 1
ATOM 2522 C C . ALA B 1 106 ? 23.853 15.761 56.237 1.00 20.87 106 ALA B C 1
ATOM 2523 O O . ALA B 1 106 ? 24.049 14.727 56.847 1.00 20.09 106 ALA B O 1
ATOM 2525 N N . ALA B 1 107 ? 24.096 15.932 54.935 1.00 20.91 107 ALA B N 1
ATOM 2526 C CA . ALA B 1 107 ? 24.543 14.841 54.056 1.00 22.67 107 ALA B CA 1
ATOM 2527 C C . ALA B 1 107 ? 25.895 14.309 54.500 1.00 23.45 107 ALA B C 1
ATOM 2528 O O . ALA B 1 107 ? 26.305 13.203 54.147 1.00 23.40 107 ALA B O 1
ATOM 2530 N N . ARG B 1 108 ? 26.599 15.098 55.294 1.00 24.08 108 ARG B N 1
ATOM 2531 C CA . ARG B 1 108 ? 27.874 14.625 55.768 1.00 25.00 108 ARG B CA 1
ATOM 2532 C C . ARG B 1 108 ? 27.791 13.369 56.610 1.00 24.12 108 ARG B C 1
ATOM 2533 O O . ARG B 1 108 ? 28.675 12.535 56.536 1.00 24.76 108 ARG B O 1
ATOM 2541 N N . THR B 1 109 ? 26.745 13.202 57.430 1.00 22.99 109 THR B N 1
ATOM 2542 C CA . THR B 1 109 ? 26.650 12.017 58.317 1.00 21.20 109 THR B CA 1
ATOM 2543 C C . THR B 1 109 ? 25.344 11.216 58.333 1.00 20.46 109 THR B C 1
ATOM 2544 O O . THR B 1 109 ? 25.320 10.082 58.810 1.00 21.12 109 THR B O 1
ATOM 2548 N N . ALA B 1 110 ? 24.255 11.810 57.827 1.00 19.72 110 ALA B N 1
ATOM 2549 C CA . ALA B 1 110 ? 22.946 11.170 57.861 1.00 17.88 110 ALA B CA 1
ATOM 2550 C C . ALA B 1 110 ? 22.830 9.942 56.991 1.00 17.20 110 ALA B C 1
ATOM 2551 O O . ALA B 1 110 ? 23.523 9.836 55.950 1.00 17.58 110 ALA B O 1
ATOM 2553 N N . LYS B 1 111 ? 21.951 9.038 57.388 1.00 16.13 111 LYS B N 1
ATOM 2554 C CA . LYS B 1 111 ? 21.698 7.871 56.558 1.00 16.86 111 LYS B CA 1
ATOM 2555 C C . LYS B 1 111 ? 20.730 8.261 55.422 1.00 15.79 111 LYS B C 1
ATOM 2556 O O . LYS B 1 111 ? 20.836 7.711 54.310 1.00 16.65 111 LYS B O 1
ATOM 2562 N N . HIS B 1 112 ? 19.779 9.177 55.683 1.00 13.45 112 HIS B N 1
ATOM 2563 C CA . HIS B 1 112 ? 18.791 9.599 54.670 1.00 12.63 112 HIS B CA 1
ATOM 2564 C C . HIS B 1 112 ? 18.589 11.090 54.768 1.00 12.38 112 HIS B C 1
ATOM 2565 O O . HIS B 1 112 ? 18.491 11.607 55.886 1.00 12.55 112 HIS B O 1
ATOM 2572 N N . VAL B 1 113 ? 18.566 11.789 53.635 1.00 11.35 113 VAL B N 1
ATOM 2573 C CA . VAL B 1 113 ? 18.339 13.228 53.626 1.00 10.76 113 VAL B CA 1
ATOM 2574 C C . VAL B 1 113 ? 17.160 13.517 52.721 1.00 11.32 113 VAL B C 1
ATOM 2575 O O . VAL B 1 113 ? 17.168 13.205 51.532 1.00 11.46 113 VAL B O 1
ATOM 2579 N N . LEU B 1 114 ? 16.116 14.112 53.301 1.00 9.88 114 LEU B N 1
ATOM 2580 C CA . LEU B 1 114 ? 14.888 14.449 52.625 1.00 10.37 114 LEU B CA 1
ATOM 2581 C C . LEU B 1 114 ? 14.716 15.963 52.617 1.00 10.94 114 LEU B C 1
ATOM 2582 O O . LEU B 1 114 ? 15.153 16.625 53.575 1.00 11.52 114 LEU B O 1
ATOM 2587 N N . LEU B 1 115 ? 14.128 16.554 51.571 1.00 10.55 115 LEU B N 1
ATOM 2588 C CA . LEU B 1 115 ? 13.916 18.029 51.601 1.00 9.92 115 LEU B CA 1
ATOM 2589 C C . LEU B 1 115 ? 12.444 18.227 51.928 1.00 10.36 115 LEU B C 1
ATOM 2590 O O . LEU B 1 115 ? 11.573 17.789 51.156 1.00 10.63 115 LEU B O 1
ATOM 2595 N N . ALA B 1 116 ? 12.151 18.842 53.087 1.00 8.94 116 ALA B N 1
ATOM 2596 C CA . ALA B 1 116 ? 10.777 19.030 53.591 1.00 9.80 116 ALA B CA 1
ATOM 2597 C C . ALA B 1 116 ? 10.331 20.458 53.640 1.00 9.25 116 ALA B C 1
ATOM 2598 O O . ALA B 1 116 ? 11.143 21.393 53.792 1.00 9.45 116 ALA B O 1
ATOM 2600 N N . SER B 1 117 ? 9.019 20.625 53.584 1.00 9.42 117 SER B N 1
ATOM 2601 C CA . SER B 1 117 ? 8.400 21.946 53.596 1.00 9.65 117 SER B CA 1
ATOM 2602 C C . SER B 1 117 ? 6.963 21.767 54.070 1.00 10.18 117 SER B C 1
ATOM 2603 O O . SER B 1 117 ? 6.525 20.660 54.276 1.00 10.69 117 SER B O 1
ATOM 2606 N N . LEU B 1 118 ? 6.247 22.868 54.241 1.00 10.02 118 LEU B N 1
ATOM 2607 C CA . LEU B 1 118 ? 4.828 22.761 54.607 1.00 10.33 118 LEU B CA 1
ATOM 2608 C C . LEU B 1 118 ? 4.123 22.117 53.386 1.00 10.29 118 LEU B C 1
ATOM 2609 O O . LEU B 1 118 ? 3.282 21.208 53.561 1.00 11.66 118 LEU B O 1
ATOM 2614 N N . TYR B 1 119 ? 4.536 22.552 52.188 1.00 11.30 119 TYR B N 1
ATOM 2615 C CA . TYR B 1 119 ? 3.953 22.088 50.913 1.00 11.87 119 TYR B CA 1
ATOM 2616 C C . TYR B 1 119 ? 3.896 20.560 50.764 1.00 13.03 119 TYR B C 1
ATOM 2617 O O . TYR B 1 119 ? 2.877 20.032 50.271 1.00 13.67 119 TYR B O 1
ATOM 2626 N N . ASN B 1 120 ? 4.925 19.831 51.201 1.00 11.71 120 ASN B N 1
ATOM 2627 C CA . ASN B 1 120 ? 4.916 18.359 51.081 1.00 11.21 120 ASN B CA 1
ATOM 2628 C C . ASN B 1 120 ? 5.025 17.721 52.446 1.00 10.39 120 ASN B C 1
ATOM 2629 O O . ASN B 1 120 ? 5.480 16.572 52.571 1.00 11.66 120 ASN B O 1
ATOM 2634 N N . ALA B 1 121 ? 4.538 18.400 53.503 1.00 10.64 121 ALA B N 1
ATOM 2635 C CA . ALA B 1 121 ? 4.777 17.940 54.848 1.00 11.31 121 ALA B CA 1
ATOM 2636 C C . ALA B 1 121 ? 4.332 16.563 55.228 1.00 11.19 121 ALA B C 1
ATOM 2637 O O . ALA B 1 121 ? 5.089 15.831 55.834 1.00 12.18 121 ALA B O 1
ATOM 2639 N N . HIS B 1 122 ? 3.086 16.196 54.893 1.00 12.92 122 HIS B N 1
ATOM 2640 C CA . HIS B 1 122 ? 2.619 14.890 55.297 1.00 12.53 122 HIS B CA 1
ATOM 2641 C C . HIS B 1 122 ? 3.378 13.761 54.586 1.00 12.65 122 HIS B C 1
ATOM 2642 O O . HIS B 1 122 ? 3.801 12.792 55.219 1.00 12.92 122 HIS B O 1
ATOM 2649 N N . ALA B 1 123 ? 3.632 13.952 53.309 1.00 12.29 123 ALA B N 1
ATOM 2650 C CA . ALA B 1 123 ? 4.356 12.919 52.578 1.00 12.31 123 ALA B CA 1
ATOM 2651 C C . ALA B 1 123 ? 5.816 12.829 53.060 1.00 12.96 123 ALA B C 1
ATOM 2652 O O . ALA B 1 123 ? 6.397 11.751 53.149 1.00 13.16 123 ALA B O 1
ATOM 2654 N N . ALA B 1 124 ? 6.423 13.982 53.320 1.00 12.21 124 ALA B N 1
ATOM 2655 C CA . ALA B 1 124 ? 7.804 13.971 53.780 1.00 11.21 124 ALA B CA 1
ATOM 2656 C C . ALA B 1 124 ? 7.897 13.284 55.166 1.00 11.21 124 ALA B C 1
ATOM 2657 O O . ALA B 1 124 ? 8.819 12.513 55.472 1.00 10.06 124 ALA B O 1
ATOM 2659 N N . ALA B 1 125 ? 6.926 13.560 56.028 1.00 11.45 125 ALA B N 1
ATOM 2660 C CA . ALA B 1 125 ? 6.936 12.961 57.366 1.00 12.63 125 ALA B CA 1
ATOM 2661 C C . ALA B 1 125 ? 6.725 11.437 57.290 1.00 12.91 125 ALA B C 1
ATOM 2662 O O . ALA B 1 125 ? 7.348 10.668 58.018 1.00 13.26 125 ALA B O 1
ATOM 2664 N N . ARG B 1 126 ? 5.818 11.028 56.417 1.00 14.01 126 ARG B N 1
ATOM 2665 C CA . ARG B 1 126 ? 5.529 9.608 56.248 1.00 14.66 126 ARG B CA 1
ATOM 2666 C C . ARG B 1 126 ? 6.725 8.853 55.723 1.00 14.54 126 ARG B C 1
ATOM 2667 O O . ARG B 1 126 ? 7.010 7.752 56.223 1.00 14.71 126 ARG B O 1
ATOM 2675 N N . LEU B 1 127 ? 7.444 9.421 54.748 1.00 13.72 127 LEU B N 1
ATOM 2676 C CA . LEU B 1 127 ? 8.630 8.756 54.219 1.00 13.27 127 LEU B CA 1
ATOM 2677 C C . LEU B 1 127 ? 9.709 8.732 55.298 1.00 13.68 127 LEU B C 1
ATOM 2678 O O . LEU B 1 127 ? 10.425 7.762 55.428 1.00 12.88 127 LEU B O 1
ATOM 2683 N N . ALA B 1 128 ? 9.826 9.819 56.077 1.00 12.33 128 ALA B N 1
ATOM 2684 C CA . ALA B 1 128 ? 10.852 9.838 57.120 1.00 14.59 128 ALA B CA 1
ATOM 2685 C C . ALA B 1 128 ? 10.608 8.700 58.085 1.00 14.89 128 ALA B C 1
ATOM 2686 O O . ALA B 1 128 ? 11.548 8.000 58.440 1.00 14.41 128 ALA B O 1
ATOM 2688 N N . ARG B 1 129 ? 9.350 8.540 58.511 1.00 17.17 129 ARG B N 1
ATOM 2689 C CA . ARG B 1 129 ? 9.032 7.492 59.451 1.00 19.89 129 ARG B CA 1
ATOM 2690 C C . ARG B 1 129 ? 9.267 6.119 58.843 1.00 20.52 129 ARG B C 1
ATOM 2691 O O . ARG B 1 129 ? 9.788 5.224 59.518 1.00 19.72 129 ARG B O 1
ATOM 2699 N N . GLU B 1 130 ? 8.936 5.958 57.576 1.00 20.42 130 GLU B N 1
ATOM 2700 C CA . GLU B 1 130 ? 9.156 4.679 56.915 1.00 21.79 130 GLU B CA 1
ATOM 2701 C C . GLU B 1 130 ? 10.642 4.289 56.800 1.00 20.66 130 GLU B C 1
ATOM 2702 O O . GLU B 1 130 ? 10.995 3.097 56.902 1.00 21.05 130 GLU B O 1
ATOM 2708 N N . LEU B 1 131 ? 11.523 5.276 56.601 1.00 17.86 131 LEU B N 1
ATOM 2709 C CA . LEU B 1 131 ? 12.948 5.041 56.474 1.00 17.18 131 LEU B CA 1
ATOM 2710 C C . LEU B 1 131 ? 13.734 4.968 57.781 1.00 17.28 131 LEU B C 1
ATOM 2711 O O . LEU B 1 131 ? 14.796 4.346 57.849 1.00 17.16 131 LEU B O 1
ATOM 2716 N N . ALA B 1 132 ? 13.186 5.561 58.830 1.00 16.25 132 ALA B N 1
ATOM 2717 C CA . ALA B 1 132 ? 13.884 5.624 60.121 1.00 16.52 132 ALA B CA 1
ATOM 2718 C C . ALA B 1 132 ? 13.937 4.337 60.915 1.00 16.75 132 ALA B C 1
ATOM 2719 O O . ALA B 1 132 ? 12.986 3.537 60.873 1.00 17.82 132 ALA B O 1
ATOM 2721 N N . THR B 1 133 ? 15.025 4.172 61.651 1.00 17.84 133 THR B N 1
ATOM 2722 C CA . THR B 1 133 ? 15.185 3.020 62.539 1.00 18.86 133 THR B CA 1
ATOM 2723 C C . THR B 1 133 ? 15.473 3.488 63.966 1.00 19.06 133 THR B C 1
ATOM 2724 O O . THR B 1 133 ? 15.162 2.782 64.919 1.00 20.17 133 THR B O 1
ATOM 2728 N N . GLU B 1 134 ? 16.060 4.671 64.118 1.00 18.55 134 GLU B N 1
ATOM 2729 C CA . GLU B 1 134 ? 16.298 5.172 65.453 1.00 18.84 134 GLU B CA 1
ATOM 2730 C C . GLU B 1 134 ? 15.965 6.653 65.619 1.00 17.77 134 GLU B C 1
ATOM 2731 O O . GLU B 1 134 ? 15.617 7.042 66.737 1.00 18.60 134 GLU B O 1
ATOM 2737 N N . GLU B 1 135 ? 16.041 7.458 64.552 1.00 16.22 135 GLU B N 1
ATOM 2738 C CA . GLU B 1 135 ? 15.765 8.874 64.749 1.00 14.51 135 GLU B CA 1
ATOM 2739 C C . GLU B 1 135 ? 15.307 9.601 63.524 1.00 13.45 135 GLU B C 1
ATOM 2740 O O . GLU B 1 135 ? 15.794 9.330 62.450 1.00 13.40 135 GLU B O 1
ATOM 2746 N N . VAL B 1 136 ? 14.315 10.476 63.690 1.00 12.00 136 VAL B N 1
ATOM 2747 C CA . VAL B 1 136 ? 13.968 11.393 62.604 1.00 10.36 136 VAL B CA 1
ATOM 2748 C C . VAL B 1 136 ? 14.405 12.778 63.160 1.00 10.50 136 VAL B C 1
ATOM 2749 O O . VAL B 1 136 ? 13.893 13.253 64.198 1.00 10.34 136 VAL B O 1
ATOM 2753 N N . ALA B 1 137 ? 15.362 13.395 62.485 1.00 10.20 137 ALA B N 1
ATOM 2754 C CA . ALA B 1 137 ? 15.819 14.735 62.816 1.00 9.65 137 ALA B CA 1
ATOM 2755 C C . ALA B 1 137 ? 15.307 15.692 61.749 1.00 9.30 137 ALA B C 1
ATOM 2756 O O . ALA B 1 137 ? 15.137 15.330 60.590 1.00 9.06 137 ALA B O 1
ATOM 2758 N N . ILE B 1 138 ? 15.019 16.916 62.150 1.00 7.59 138 ILE B N 1
ATOM 2759 C CA . ILE B 1 138 ? 14.576 17.963 61.235 1.00 7.70 138 ILE B CA 1
ATOM 2760 C C . ILE B 1 138 ? 15.611 19.067 61.391 1.00 7.01 138 ILE B C 1
ATOM 2761 O O . ILE B 1 138 ? 15.841 19.559 62.506 1.00 8.07 138 ILE B O 1
ATOM 2766 N N . LEU B 1 139 ? 16.230 19.471 60.275 1.00 6.64 139 LEU B N 1
ATOM 2767 C CA . LEU B 1 139 ? 17.285 20.511 60.306 1.00 7.41 139 LEU B CA 1
ATOM 2768 C C . LEU B 1 139 ? 16.732 21.776 59.678 1.00 8.22 139 LEU B C 1
ATOM 2769 O O . LEU B 1 139 ? 16.390 21.786 58.507 1.00 8.51 139 LEU B O 1
ATOM 2774 N N . CYS B 1 140 ? 16.643 22.835 60.462 1.00 8.36 140 CYS B N 1
ATOM 2775 C CA . CYS B 1 140 ? 16.095 24.089 59.962 1.00 9.26 140 CYS B CA 1
ATOM 2776 C C . CYS B 1 140 ? 17.257 24.898 59.417 1.00 10.62 140 CYS B C 1
ATOM 2777 O O . CYS B 1 140 ? 18.249 25.097 60.113 1.00 12.54 140 CYS B O 1
ATOM 2780 N N . ALA B 1 141 ? 17.171 25.383 58.184 1.00 9.80 141 ALA B N 1
ATOM 2781 C CA . ALA B 1 141 ? 18.297 26.141 57.637 1.00 10.23 141 ALA B CA 1
ATOM 2782 C C . ALA B 1 141 ? 18.521 27.519 58.294 1.00 9.87 141 ALA B C 1
ATOM 2783 O O . ALA B 1 141 ? 19.681 27.927 58.496 1.00 11.05 141 ALA B O 1
ATOM 2785 N N . GLY B 1 142 ? 17.434 28.171 58.692 1.00 10.41 142 GLY B N 1
ATOM 2786 C CA . GLY B 1 142 ? 17.531 29.508 59.249 1.00 10.71 142 GLY B CA 1
ATOM 2787 C C . GLY B 1 142 ? 18.308 30.409 58.314 1.00 10.42 142 GLY B C 1
ATOM 2788 O O . GLY B 1 142 ? 18.221 30.243 57.096 1.00 10.27 142 GLY B O 1
ATOM 2789 N N . LYS B 1 143 ? 19.044 31.373 58.881 1.00 9.41 143 LYS B N 1
ATOM 2790 C CA . LYS B 1 143 ? 19.835 32.310 58.075 1.00 11.72 143 LYS B CA 1
ATOM 2791 C C . LYS B 1 143 ? 21.036 32.795 58.865 1.00 11.06 143 LYS B C 1
ATOM 2792 O O . LYS B 1 143 ? 20.895 33.423 59.943 1.00 11.43 143 LYS B O 1
ATOM 2798 N N . GLU B 1 144 ? 22.207 32.462 58.325 1.00 11.63 144 GLU B N 1
ATOM 2799 C CA . GLU B 1 144 ? 23.455 32.914 58.892 1.00 13.24 144 GLU B CA 1
ATOM 2800 C C . GLU B 1 144 ? 23.580 32.798 60.408 1.00 12.45 144 GLU B C 1
ATOM 2801 O O . GLU B 1 144 ? 23.982 33.738 61.098 1.00 12.82 144 GLU B O 1
ATOM 2807 N N . GLY B 1 145 ? 23.249 31.612 60.894 1.00 11.49 145 GLY B N 1
ATOM 2808 C CA . GLY B 1 145 ? 23.421 31.377 62.321 1.00 9.89 145 GLY B CA 1
ATOM 2809 C C . GLY B 1 145 ? 22.308 31.808 63.232 1.00 9.21 145 GLY B C 1
ATOM 2810 O O . GLY B 1 145 ? 22.487 31.662 64.433 1.00 9.59 145 GLY B O 1
ATOM 2811 N N . ARG B 1 146 ? 21.210 32.301 62.667 1.00 8.85 146 ARG B N 1
ATOM 2812 C CA . ARG B 1 146 ? 20.065 32.701 63.488 1.00 8.31 146 ARG B CA 1
ATOM 2813 C C . ARG B 1 146 ? 18.871 31.891 63.009 1.00 8.73 146 ARG B C 1
ATOM 2814 O O . ARG B 1 146 ? 18.759 31.596 61.836 1.00 9.46 146 ARG B O 1
ATOM 2822 N N . ALA B 1 147 ? 18.002 31.533 63.944 1.00 8.38 147 ALA B N 1
ATOM 2823 C CA . ALA B 1 147 ? 16.884 30.680 63.568 1.00 8.03 147 ALA B CA 1
ATOM 2824 C C . ALA B 1 147 ? 15.760 31.415 62.895 1.00 8.69 147 ALA B C 1
ATOM 2825 O O . ALA B 1 147 ? 15.531 32.552 63.182 1.00 9.79 147 ALA B O 1
ATOM 2827 N N . GLY B 1 148 ? 15.065 30.710 62.005 1.00 8.75 148 GLY B N 1
ATOM 2828 C CA . GLY B 1 148 ? 13.936 31.353 61.361 1.00 8.71 148 GLY B CA 1
ATOM 2829 C C . GLY B 1 148 ? 12.615 30.854 61.946 1.00 7.92 148 GLY B C 1
ATOM 2830 O O . GLY B 1 148 ? 12.435 29.643 62.107 1.00 9.14 148 GLY B O 1
ATOM 2831 N N . LEU B 1 149 ? 11.704 31.774 62.202 1.00 8.12 149 LEU B N 1
ATOM 2832 C CA . LEU B 1 149 ? 10.377 31.456 62.719 1.00 7.54 149 LEU B CA 1
ATOM 2833 C C . LEU B 1 149 ? 9.631 30.556 61.715 1.00 7.19 149 LEU B C 1
ATOM 2834 O O . LEU B 1 149 ? 8.946 29.622 62.123 1.00 8.07 149 LEU B O 1
ATOM 2839 N N . ASP B 1 150 ? 9.808 30.831 60.422 1.00 8.28 150 ASP B N 1
ATOM 2840 C CA . ASP B 1 150 ? 9.133 30.012 59.388 1.00 7.73 150 ASP B CA 1
ATOM 2841 C C . ASP B 1 150 ? 9.672 28.577 59.349 1.00 7.81 150 ASP B C 1
ATOM 2842 O O . ASP B 1 150 ? 8.882 27.623 59.286 1.00 8.69 150 ASP B O 1
ATOM 2847 N N . ASP B 1 151 ? 10.994 28.432 59.392 1.00 7.42 151 ASP B N 1
ATOM 2848 C CA . ASP B 1 151 ? 11.530 27.041 59.369 1.00 8.01 151 ASP B CA 1
ATOM 2849 C C . ASP B 1 151 ? 11.154 26.293 60.643 1.00 7.17 151 ASP B C 1
ATOM 2850 O O . ASP B 1 151 ? 10.826 25.111 60.585 1.00 7.65 151 ASP B O 1
ATOM 2855 N N . LEU B 1 152 ? 11.172 26.994 61.784 1.00 7.65 152 LEU B N 1
ATOM 2856 C CA . LEU B 1 152 ? 10.804 26.306 63.025 1.00 8.00 152 LEU B CA 1
ATOM 2857 C C . LEU B 1 152 ? 9.325 25.955 63.048 1.00 8.97 152 LEU B C 1
ATOM 2858 O O . LEU B 1 152 ? 8.958 24.922 63.559 1.00 8.91 152 LEU B O 1
ATOM 2863 N N . TYR B 1 153 ? 8.478 26.807 62.496 1.00 8.26 153 TYR B N 1
ATOM 2864 C CA . TYR B 1 153 ? 7.052 26.471 62.438 1.00 9.04 153 TYR B CA 1
ATOM 2865 C C . TYR B 1 153 ? 6.886 25.206 61.585 1.00 8.23 153 TYR B C 1
ATOM 2866 O O . TYR B 1 153 ? 6.122 24.298 61.963 1.00 8.72 153 TYR B O 1
ATOM 2875 N N . THR B 1 154 ? 7.604 25.151 60.449 1.00 7.68 154 THR B N 1
ATOM 2876 C CA . THR B 1 154 ? 7.506 23.998 59.579 1.00 7.85 154 THR B CA 1
ATOM 2877 C C . THR B 1 154 ? 7.977 22.762 60.309 1.00 7.12 154 THR B C 1
ATOM 2878 O O . THR B 1 154 ? 7.355 21.707 60.220 1.00 7.98 154 THR B O 1
ATOM 2882 N N . ALA B 1 155 ? 9.066 22.887 61.047 1.00 7.52 155 ALA B N 1
ATOM 2883 C CA . ALA B 1 155 ? 9.549 21.747 61.836 1.00 6.96 155 ALA B CA 1
ATOM 2884 C C . ALA B 1 155 ? 8.477 21.329 62.895 1.00 6.97 155 ALA B C 1
ATOM 2885 O O . ALA B 1 155 ? 8.351 20.107 63.202 1.00 8.95 155 ALA B O 1
ATOM 2887 N N . GLY B 1 156 ? 7.743 22.300 63.442 1.00 7.71 156 GLY B N 1
ATOM 2888 C CA . GLY B 1 156 ? 6.678 21.978 64.374 1.00 7.54 156 GLY B CA 1
ATOM 2889 C C . GLY B 1 156 ? 5.541 21.225 63.677 1.00 9.07 156 GLY B C 1
ATOM 2890 O O . GLY B 1 156 ? 4.994 20.287 64.266 1.00 9.52 156 GLY B O 1
ATOM 2891 N N . VAL B 1 157 ? 5.176 21.641 62.469 1.00 9.35 157 VAL B N 1
ATOM 2892 C CA . VAL B 1 157 ? 4.126 20.901 61.726 1.00 9.51 157 VAL B CA 1
ATOM 2893 C C . VAL B 1 157 ? 4.619 19.479 61.470 1.00 9.97 157 VAL B C 1
ATOM 2894 O O . VAL B 1 157 ? 3.846 18.489 61.609 1.00 9.47 157 VAL B O 1
ATOM 2898 N N . LEU B 1 158 ? 5.870 19.344 61.064 1.00 8.85 158 LEU B N 1
ATOM 2899 C CA . LEU B 1 158 ? 6.390 17.992 60.796 1.00 9.52 158 LEU B CA 1
ATOM 2900 C C . LEU B 1 158 ? 6.423 17.186 62.070 1.00 10.68 158 LEU B C 1
ATOM 2901 O O . LEU B 1 158 ? 6.063 16.001 62.080 1.00 11.40 158 LEU B O 1
ATOM 2906 N N . ALA B 1 159 ? 6.861 17.820 63.172 1.00 10.23 159 ALA B N 1
ATOM 2907 C CA . ALA B 1 159 ? 6.973 17.105 64.460 1.00 11.29 159 ALA B CA 1
ATOM 2908 C C . ALA B 1 159 ? 5.598 16.634 64.919 1.00 12.46 159 ALA B C 1
ATOM 2909 O O . ALA B 1 159 ? 5.432 15.499 65.368 1.00 13.48 159 ALA B O 1
ATOM 2911 N N . GLU B 1 160 ? 4.622 17.501 64.788 1.00 12.36 160 GLU B N 1
ATOM 2912 C CA . GLU B 1 160 ? 3.270 17.135 65.211 1.00 14.81 160 GLU B CA 1
ATOM 2913 C C . GLU B 1 160 ? 2.762 15.981 64.369 1.00 14.65 160 GLU B C 1
ATOM 2914 O O . GLU B 1 160 ? 2.154 15.034 64.944 1.00 15.56 160 GLU B O 1
ATOM 2920 N N . TYR B 1 161 ? 3.010 16.024 63.054 1.00 14.63 161 TYR B N 1
ATOM 2921 C CA . TYR B 1 161 ? 2.509 14.953 62.176 1.00 15.45 161 TYR B CA 1
ATOM 2922 C C . TYR B 1 161 ? 3.194 13.646 62.490 1.00 15.54 161 TYR B C 1
ATOM 2923 O O . TYR B 1 161 ? 2.549 12.564 62.468 1.00 16.15 161 TYR B O 1
ATOM 2932 N N . LEU B 1 162 ? 4.498 13.699 62.765 1.00 15.18 162 LEU B N 1
ATOM 2933 C CA . LEU B 1 162 ? 5.224 12.483 63.107 1.00 15.13 162 LEU B CA 1
ATOM 2934 C C . LEU B 1 162 ? 4.666 11.871 64.402 1.00 16.28 162 LEU B C 1
ATOM 2935 O O . LEU B 1 162 ? 4.673 10.646 64.565 1.00 16.07 162 LEU B O 1
ATOM 2940 N N . GLY B 1 163 ? 4.190 12.718 65.316 1.00 16.35 163 GLY B N 1
ATOM 2941 C CA . GLY B 1 163 ? 3.621 12.244 66.569 1.00 18.03 163 GLY B CA 1
ATOM 2942 C C . GLY B 1 163 ? 2.260 11.638 66.330 1.00 19.86 163 GLY B C 1
ATOM 2943 O O . GLY B 1 163 ? 1.841 10.764 67.097 1.00 20.50 163 GLY B O 1
ATOM 2944 N N . PHE B 1 164 ? 1.578 12.127 65.302 1.00 20.43 164 PHE B N 1
ATOM 2945 C CA . PHE B 1 164 ? 0.274 11.612 64.930 1.00 22.43 164 PHE B CA 1
ATOM 2946 C C . PHE B 1 164 ? 0.465 10.220 64.349 1.00 21.82 164 PHE B C 1
ATOM 2947 O O . PHE B 1 164 ? -0.370 9.321 64.578 1.00 22.95 164 PHE B O 1
ATOM 2955 N N . LEU B 1 165 ? 1.562 10.026 63.622 1.00 20.37 165 LEU B N 1
ATOM 2956 C CA . LEU B 1 165 ? 1.856 8.735 62.978 1.00 20.19 165 LEU B CA 1
ATOM 2957 C C . LEU B 1 165 ? 2.343 7.616 63.904 1.00 20.71 165 LEU B C 1
ATOM 2958 O O . LEU B 1 165 ? 2.247 6.433 63.557 1.00 21.84 165 LEU B O 1
ATOM 2963 N N . GLY B 1 166 ? 2.888 7.976 65.055 1.00 20.39 166 GLY B N 1
ATOM 2964 C CA . GLY B 1 166 ? 3.413 6.983 65.972 1.00 21.16 166 GLY B CA 1
ATOM 2965 C C . GLY B 1 166 ? 4.068 7.647 67.170 1.00 22.12 166 GLY B C 1
ATOM 2966 O O . GLY B 1 166 ? 4.102 8.873 67.228 1.00 21.38 166 GLY B O 1
ATOM 2967 N N . GLU B 1 167 ? 4.587 6.856 68.101 1.00 22.89 167 GLU B N 1
ATOM 2968 C CA . GLU B 1 167 ? 5.210 7.442 69.270 1.00 23.68 167 GLU B CA 1
ATOM 2969 C C . GLU B 1 167 ? 6.545 8.068 68.889 1.00 22.03 167 GLU B C 1
ATOM 2970 O O . GLU B 1 167 ? 7.240 7.635 67.964 1.00 21.58 167 GLU B O 1
ATOM 2976 N N . VAL B 1 168 ? 6.870 9.144 69.596 1.00 20.60 168 VAL B N 1
ATOM 2977 C CA . VAL B 1 168 ? 8.094 9.891 69.340 1.00 19.39 168 VAL B CA 1
ATOM 2978 C C . VAL B 1 168 ? 8.649 10.308 70.684 1.00 18.80 168 VAL B C 1
ATOM 2979 O O . VAL B 1 168 ? 7.904 10.434 71.653 1.00 19.14 168 VAL B O 1
ATOM 2983 N N . GLU B 1 169 ? 9.964 10.437 70.746 1.00 17.92 169 GLU B N 1
ATOM 2984 C CA . GLU B 1 169 ? 10.670 10.864 71.964 1.00 17.42 169 GLU B CA 1
ATOM 2985 C C . GLU B 1 169 ? 11.321 12.181 71.563 1.00 14.78 169 GLU B C 1
ATOM 2986 O O . GLU B 1 169 ? 12.429 12.154 71.001 1.00 13.74 169 GLU B O 1
ATOM 2992 N N . PRO B 1 170 ? 10.689 13.325 71.871 1.00 12.54 170 PRO B N 1
ATOM 2993 C CA . PRO B 1 170 ? 11.313 14.593 71.454 1.00 11.32 170 PRO B CA 1
ATOM 2994 C C . PRO B 1 170 ? 12.406 15.102 72.356 1.00 10.59 170 PRO B C 1
ATOM 2995 O O . PRO B 1 170 ? 12.380 14.844 73.557 1.00 12.62 170 PRO B O 1
ATOM 2999 N N . GLU B 1 171 ? 13.345 15.832 71.754 1.00 9.04 171 GLU B N 1
ATOM 3000 C CA . GLU B 1 171 ? 14.356 16.536 72.561 1.00 8.53 171 GLU B CA 1
ATOM 3001 C C . GLU B 1 171 ? 14.031 18.039 72.539 1.00 8.66 171 GLU B C 1
ATOM 3002 O O . GLU B 1 171 ? 12.925 18.424 72.155 1.00 8.57 171 GLU B O 1
ATOM 3008 N N . ASP B 1 172 ? 14.954 18.887 72.972 1.00 8.45 172 ASP B N 1
ATOM 3009 C CA . ASP B 1 172 ? 14.613 20.306 73.123 1.00 7.38 172 ASP B CA 1
ATOM 3010 C C . ASP B 1 172 ? 14.157 20.994 71.873 1.00 6.68 172 ASP B C 1
ATOM 3011 O O . ASP B 1 172 ? 13.182 21.748 71.907 1.00 8.23 172 ASP B O 1
ATOM 3016 N N . GLY B 1 173 ? 14.884 20.793 70.783 1.00 6.59 173 GLY B N 1
ATOM 3017 C CA . GLY B 1 173 ? 14.508 21.495 69.590 1.00 7.20 173 GLY B CA 1
ATOM 3018 C C . GLY B 1 173 ? 13.123 21.142 69.141 1.00 6.61 173 GLY B C 1
ATOM 3019 O O . GLY B 1 173 ? 12.374 22.003 68.656 1.00 7.79 173 GLY B O 1
ATOM 3020 N N . ALA B 1 174 ? 12.793 19.869 69.275 1.00 7.31 174 ALA B N 1
ATOM 3021 C CA . ALA B 1 174 ? 11.462 19.447 68.867 1.00 7.33 174 ALA B CA 1
ATOM 3022 C C . ALA B 1 174 ? 10.367 20.055 69.761 1.00 8.07 174 ALA B C 1
ATOM 3023 O O . ALA B 1 174 ? 9.327 20.446 69.239 1.00 8.71 174 ALA B O 1
ATOM 3025 N N . ARG B 1 175 ? 10.629 20.171 71.072 1.00 8.27 175 ARG B N 1
ATOM 3026 C CA . ARG B 1 175 ? 9.652 20.815 71.966 1.00 7.63 175 ARG B CA 1
ATOM 3027 C C . ARG B 1 175 ? 9.543 22.313 71.588 1.00 7.34 175 ARG B C 1
ATOM 3028 O O . ARG B 1 175 ? 8.461 22.882 71.648 1.00 9.14 175 ARG B O 1
ATOM 3036 N N . VAL B 1 176 ? 10.649 22.956 71.206 1.00 7.02 176 VAL B N 1
ATOM 3037 C CA . VAL B 1 176 ? 10.576 24.332 70.780 1.00 7.06 176 VAL B CA 1
ATOM 3038 C C . VAL B 1 176 ? 9.747 24.447 69.520 1.00 7.44 176 VAL B C 1
ATOM 3039 O O . VAL B 1 176 ? 8.879 25.360 69.398 1.00 8.54 176 VAL B O 1
ATOM 3043 N N . ALA B 1 177 ? 10.027 23.553 68.537 1.00 7.67 177 ALA B N 1
ATOM 3044 C CA . ALA B 1 177 ? 9.248 23.595 67.294 1.00 8.16 177 ALA B CA 1
ATOM 3045 C C . ALA B 1 177 ? 7.730 23.379 67.487 1.00 7.23 177 ALA B C 1
ATOM 3046 O O . ALA B 1 177 ? 6.925 24.086 66.906 1.00 8.00 177 ALA B O 1
ATOM 3048 N N . LEU B 1 178 ? 7.395 22.468 68.385 1.00 7.91 178 LEU B N 1
ATOM 3049 C CA . LEU B 1 178 ? 5.974 22.207 68.710 1.00 8.79 178 LEU B CA 1
ATOM 3050 C C . LEU B 1 178 ? 5.389 23.431 69.374 1.00 9.74 178 LEU B C 1
ATOM 3051 O O . LEU B 1 178 ? 4.242 23.764 69.109 1.00 10.54 178 LEU B O 1
ATOM 3056 N N . ALA B 1 179 ? 6.159 24.124 70.221 1.00 8.89 179 ALA B N 1
ATOM 3057 C CA . ALA B 1 179 ? 5.627 25.339 70.861 1.00 9.00 179 ALA B CA 1
ATOM 3058 C C . ALA B 1 179 ? 5.340 26.430 69.799 1.00 8.33 179 ALA B C 1
ATOM 3059 O O . ALA B 1 179 ? 4.356 27.174 69.894 1.00 8.51 179 ALA B O 1
ATOM 3061 N N . VAL B 1 180 ? 6.223 26.542 68.789 1.00 8.03 180 VAL B N 1
ATOM 3062 C CA . VAL B 1 180 ? 6.008 27.525 67.714 1.00 8.30 180 VAL B CA 1
ATOM 3063 C C . VAL B 1 180 ? 4.732 27.174 66.928 1.00 8.93 180 VAL B C 1
ATOM 3064 O O . VAL B 1 180 ? 3.925 28.067 66.624 1.00 10.24 180 VAL B O 1
ATOM 3068 N N . LYS B 1 181 ? 4.582 25.890 66.597 1.00 10.30 181 LYS B N 1
ATOM 3069 C CA . LYS B 1 181 ? 3.334 25.448 65.925 1.00 12.01 181 LYS B CA 1
ATOM 3070 C C . LYS B 1 181 ? 2.110 25.768 66.778 1.00 11.63 181 LYS B C 1
ATOM 3071 O O . LYS B 1 181 ? 1.150 26.335 66.257 1.00 11.89 181 LYS B O 1
ATOM 3077 N N . ARG B 1 182 ? 2.153 25.471 68.062 1.00 11.81 182 ARG B N 1
ATOM 3078 C CA . ARG B 1 182 ? 1.012 25.742 68.929 1.00 13.21 182 ARG B CA 1
ATOM 3079 C C . ARG B 1 182 ? 0.690 27.230 68.998 1.00 13.22 182 ARG B C 1
ATOM 3080 O O . ARG B 1 182 ? -0.497 27.634 69.079 1.00 12.39 182 ARG B O 1
ATOM 3088 N N . ALA B 1 183 ? 1.694 28.082 68.950 1.00 11.75 183 ALA B N 1
ATOM 3089 C CA . ALA B 1 183 ? 1.466 29.518 69.049 1.00 12.08 183 ALA B CA 1
ATOM 3090 C C . ALA B 1 183 ? 0.851 30.146 67.786 1.00 13.20 183 ALA B C 1
ATOM 3091 O O . ALA B 1 183 ? 0.301 31.225 67.850 1.00 13.22 183 ALA B O 1
ATOM 3093 N N . TYR B 1 184 ? 1.060 29.479 66.635 1.00 14.50 184 TYR B N 1
ATOM 3094 C CA . TYR B 1 184 ? 0.519 29.922 65.351 1.00 16.32 184 TYR B CA 1
ATOM 3095 C C . TYR B 1 184 ? -0.361 28.815 64.660 1.00 16.55 184 TYR B C 1
ATOM 3096 O O . TYR B 1 184 ? 0.070 28.045 63.784 1.00 19.28 184 TYR B O 1
ATOM 3105 N N . PRO B 1 185 ? -1.591 28.664 65.095 1.00 17.51 185 PRO B N 1
ATOM 3106 C CA . PRO B 1 185 ? -2.348 27.608 64.382 1.00 16.53 185 PRO B CA 1
ATOM 3107 C C . PRO B 1 185 ? -2.437 27.875 62.849 1.00 17.75 185 PRO B C 1
ATOM 3108 O O . PRO B 1 185 ? -2.608 26.903 62.079 1.00 18.79 185 PRO B O 1
ATOM 3112 N N . ASP B 1 186 ? -2.272 29.134 62.419 1.00 16.53 186 ASP B N 1
ATOM 3113 C CA . ASP B 1 186 ? -2.366 29.549 60.994 1.00 15.04 186 ASP B CA 1
ATOM 3114 C C . ASP B 1 186 ? -0.993 29.598 60.346 1.00 14.22 186 ASP B C 1
ATOM 3115 O O . ASP B 1 186 ? -0.195 30.502 60.664 1.00 14.77 186 ASP B O 1
ATOM 3120 N N . PRO B 1 187 ? -0.721 28.697 59.377 1.00 12.71 187 PRO B N 1
ATOM 3121 C CA . PRO B 1 187 ? 0.592 28.685 58.715 1.00 12.98 187 PRO B CA 1
ATOM 3122 C C . PRO B 1 187 ? 0.949 29.960 58.010 1.00 14.31 187 PRO B C 1
ATOM 3123 O O . PRO B 1 187 ? 2.122 30.338 57.965 1.00 13.94 187 PRO B O 1
ATOM 3127 N N . LEU B 1 188 ? -0.039 30.652 57.423 1.00 13.06 188 LEU B N 1
ATOM 3128 C CA . LEU B 1 188 ? 0.256 31.880 56.706 1.00 13.75 188 LEU B CA 1
ATOM 3129 C C . LEU B 1 188 ? 0.651 33.003 57.678 1.00 13.02 188 LEU B C 1
ATOM 3130 O O . LEU B 1 188 ? 1.469 33.859 57.317 1.00 13.50 188 LEU B O 1
ATOM 3135 N N . GLU B 1 189 ? 0.093 32.968 58.888 1.00 13.14 189 GLU B N 1
ATOM 3136 C CA . GLU B 1 189 ? 0.472 33.967 59.896 1.00 13.35 189 GLU B CA 1
ATOM 3137 C C . GLU B 1 189 ? 1.949 33.759 60.324 1.00 12.70 189 GLU B C 1
ATOM 3138 O O . GLU B 1 189 ? 2.768 34.688 60.345 1.00 13.40 189 GLU B O 1
ATOM 3144 N N . ALA B 1 190 ? 2.281 32.529 60.689 1.00 12.03 190 ALA B N 1
ATOM 3145 C CA . ALA B 1 190 ? 3.652 32.224 61.102 1.00 10.42 190 ALA B CA 1
ATOM 3146 C C . ALA B 1 190 ? 4.654 32.615 60.007 1.00 11.14 190 ALA B C 1
ATOM 3147 O O . ALA B 1 190 ? 5.665 33.231 60.289 1.00 10.61 190 ALA B O 1
ATOM 3149 N N . LEU B 1 191 ? 4.380 32.244 58.757 1.00 9.63 191 LEU B N 1
ATOM 3150 C CA . LEU B 1 191 ? 5.298 32.593 57.701 1.00 9.40 191 LEU B CA 1
ATOM 3151 C C . LEU B 1 191 ? 5.349 34.064 57.381 1.00 9.52 191 LEU B C 1
ATOM 3152 O O . LEU B 1 191 ? 6.420 34.600 57.156 1.00 9.78 191 LEU B O 1
ATOM 3157 N N . SER B 1 192 ? 4.196 34.738 57.410 1.00 10.35 192 SER B N 1
ATOM 3158 C CA . SER B 1 192 ? 4.198 36.148 57.024 1.00 11.56 192 SER B CA 1
ATOM 3159 C C . SER B 1 192 ? 4.882 37.021 58.058 1.00 12.11 192 SER B C 1
ATOM 3160 O O . SER B 1 192 ? 5.326 38.120 57.711 1.00 12.34 192 SER B O 1
ATOM 3163 N N . LEU B 1 193 ? 4.937 36.557 59.304 1.00 10.53 193 LEU B N 1
ATOM 3164 C CA . LEU B 1 193 ? 5.597 37.355 60.364 1.00 9.98 193 LEU B CA 1
ATOM 3165 C C . LEU B 1 193 ? 7.108 37.174 60.314 1.00 10.40 193 LEU B C 1
ATOM 3166 O O . LEU B 1 193 ? 7.837 37.934 60.965 1.00 10.86 193 LEU B O 1
ATOM 3171 N N . SER B 1 194 ? 7.588 36.209 59.537 1.00 9.16 194 SER B N 1
ATOM 3172 C CA . SER B 1 194 ? 9.018 35.886 59.545 1.00 9.29 194 SER B CA 1
ATOM 3173 C C . SER B 1 194 ? 9.911 36.804 58.781 1.00 10.03 194 SER B C 1
ATOM 3174 O O . SER B 1 194 ? 9.502 37.444 57.801 1.00 8.80 194 SER B O 1
ATOM 3177 N N . ALA B 1 195 ? 11.185 36.840 59.165 1.00 8.36 195 ALA B N 1
ATOM 3178 C CA . ALA B 1 195 ? 12.170 37.642 58.500 1.00 8.76 195 ALA B CA 1
ATOM 3179 C C . ALA B 1 195 ? 12.291 37.215 57.022 1.00 9.24 195 ALA B C 1
ATOM 3180 O O . ALA B 1 195 ? 12.527 38.073 56.172 1.00 9.56 195 ALA B O 1
ATOM 3182 N N . ALA B 1 196 ? 12.129 35.936 56.717 1.00 8.81 196 ALA B N 1
ATOM 3183 C CA . ALA B 1 196 ? 12.265 35.493 55.323 1.00 9.90 196 ALA B CA 1
ATOM 3184 C C . ALA B 1 196 ? 11.140 36.091 54.459 1.00 11.34 196 ALA B C 1
ATOM 3185 O O . ALA B 1 196 ? 11.353 36.442 53.289 1.00 10.14 196 ALA B O 1
ATOM 3187 N N . ALA B 1 197 ? 9.940 36.191 55.037 1.00 10.55 197 ALA B N 1
ATOM 3188 C CA . ALA B 1 197 ? 8.826 36.774 54.267 1.00 10.96 197 ALA B CA 1
ATOM 3189 C C . ALA B 1 197 ? 9.083 38.257 54.071 1.00 12.22 197 ALA B C 1
ATOM 3190 O O . ALA B 1 197 ? 8.860 38.784 52.971 1.00 11.22 197 ALA B O 1
ATOM 3192 N N . LEU B 1 198 ? 9.582 38.945 55.089 1.00 11.75 198 LEU B N 1
ATOM 3193 C CA . LEU B 1 198 ? 9.854 40.367 54.957 1.00 12.18 198 LEU B CA 1
ATOM 3194 C C . LEU B 1 198 ? 10.938 40.564 53.895 1.00 12.43 198 LEU B C 1
ATOM 3195 O O . LEU B 1 198 ? 10.883 41.519 53.106 1.00 13.23 198 LEU B O 1
ATOM 3200 N N . ALA B 1 199 ? 11.944 39.701 53.866 1.00 10.27 199 ALA B N 1
ATOM 3201 C CA . ALA B 1 199 ? 13.039 39.840 52.876 1.00 11.16 199 ALA B CA 1
ATOM 3202 C C . ALA B 1 199 ? 12.480 39.758 51.466 1.00 11.75 199 ALA B C 1
ATOM 3203 O O . ALA B 1 199 ? 12.931 40.474 50.560 1.00 12.43 199 ALA B O 1
ATOM 3205 N N . LEU B 1 200 ? 11.486 38.905 51.275 1.00 10.98 200 LEU B N 1
ATOM 3206 C CA . LEU B 1 200 ? 10.893 38.788 49.925 1.00 11.75 200 LEU B CA 1
ATOM 3207 C C . LEU B 1 200 ? 10.042 40.015 49.634 1.00 12.88 200 LEU B C 1
ATOM 3208 O O . LEU B 1 200 ? 10.077 40.537 48.522 1.00 12.67 200 LEU B O 1
ATOM 3213 N N . LYS B 1 201 ? 9.324 40.517 50.617 1.00 12.65 201 LYS B N 1
ATOM 3214 C CA . LYS B 1 201 ? 8.519 41.711 50.340 1.00 14.12 201 LYS B CA 1
ATOM 3215 C C . LYS B 1 201 ? 9.449 42.881 49.943 1.00 15.38 201 LYS B C 1
ATOM 3216 O O . LYS B 1 201 ? 9.067 43.708 49.080 1.00 14.83 201 LYS B O 1
ATOM 3222 N N . GLN B 1 202 ? 10.657 42.934 50.498 1.00 14.77 202 GLN B N 1
ATOM 3223 C CA . GLN B 1 202 ? 11.577 44.054 50.207 1.00 16.90 202 GLN B CA 1
ATOM 3224 C C . GLN B 1 202 ? 12.123 44.033 48.785 1.00 16.65 202 GLN B C 1
ATOM 3225 O O . GLN B 1 202 ? 12.600 45.071 48.300 1.00 16.77 202 GLN B O 1
ATOM 3231 N N . VAL B 1 203 ? 12.028 42.886 48.112 1.00 15.26 203 VAL B N 1
ATOM 3232 C CA . VAL B 1 203 ? 12.477 42.786 46.734 1.00 15.17 203 VAL B CA 1
ATOM 3233 C C . VAL B 1 203 ? 11.339 42.423 45.779 1.00 15.37 203 VAL B C 1
ATOM 3234 O O . VAL B 1 203 ? 11.556 41.950 44.644 1.00 15.38 203 VAL B O 1
ATOM 3238 N N . GLY B 1 204 ? 10.122 42.628 46.271 1.00 14.77 204 GLY B N 1
ATOM 3239 C CA . GLY B 1 204 ? 8.927 42.426 45.469 1.00 15.54 204 GLY B CA 1
ATOM 3240 C C . GLY B 1 204 ? 8.497 41.028 45.137 1.00 15.67 204 GLY B C 1
ATOM 3241 O O . GLY B 1 204 ? 7.761 40.821 44.163 1.00 15.74 204 GLY B O 1
ATOM 3242 N N . LEU B 1 205 ? 8.904 40.063 45.959 1.00 14.47 205 LEU B N 1
ATOM 3243 C CA . LEU B 1 205 ? 8.557 38.680 45.689 1.00 14.55 205 LEU B CA 1
ATOM 3244 C C . LEU B 1 205 ? 7.662 38.041 46.755 1.00 14.50 205 LEU B C 1
ATOM 3245 O O . LEU B 1 205 ? 7.611 36.798 46.888 1.00 13.04 205 LEU B O 1
ATOM 3250 N N . GLU B 1 206 ? 6.939 38.870 47.497 1.00 14.87 206 GLU B N 1
ATOM 3251 C CA . GLU B 1 206 ? 6.052 38.364 48.539 1.00 15.48 206 GLU B CA 1
ATOM 3252 C C . GLU B 1 206 ? 4.911 37.450 48.049 1.00 15.22 206 GLU B C 1
ATOM 3253 O O . GLU B 1 206 ? 4.297 36.721 48.846 1.00 14.23 206 GLU B O 1
ATOM 3259 N N . ALA B 1 207 ? 4.613 37.483 46.748 1.00 14.60 207 ALA B N 1
ATOM 3260 C CA . ALA B 1 207 ? 3.568 36.581 46.248 1.00 14.92 207 ALA B CA 1
ATOM 3261 C C . ALA B 1 207 ? 3.927 35.125 46.499 1.00 14.63 207 ALA B C 1
ATOM 3262 O O . ALA B 1 207 ? 3.057 34.237 46.493 1.00 14.63 207 ALA B O 1
ATOM 3264 N N . ASP B 1 208 ? 5.208 34.844 46.695 1.00 13.63 208 ASP B N 1
ATOM 3265 C CA . ASP B 1 208 ? 5.592 33.458 46.958 1.00 13.46 208 ASP B CA 1
ATOM 3266 C C . ASP B 1 208 ? 5.223 32.938 48.352 1.00 13.07 208 ASP B C 1
ATOM 3267 O O . ASP B 1 208 ? 5.160 31.738 48.544 1.00 11.99 208 ASP B O 1
ATOM 3272 N N . VAL B 1 209 ? 5.017 33.841 49.314 1.00 12.91 209 VAL B N 1
ATOM 3273 C CA . VAL B 1 209 ? 4.747 33.400 50.682 1.00 13.57 209 VAL B CA 1
ATOM 3274 C C . VAL B 1 209 ? 3.468 32.539 50.821 1.00 13.89 209 VAL B C 1
ATOM 3275 O O . VAL B 1 209 ? 3.502 31.477 51.448 1.00 13.33 209 VAL B O 1
ATOM 3279 N N . PRO B 1 210 ? 2.349 32.937 50.188 1.00 13.13 210 PRO B N 1
ATOM 3280 C CA . PRO B 1 210 ? 1.180 32.057 50.366 1.00 13.31 210 PRO B CA 1
ATOM 3281 C C . PRO B 1 210 ? 1.425 30.631 49.808 1.00 12.62 210 PRO B C 1
ATOM 3282 O O . PRO B 1 210 ? 0.943 29.648 50.378 1.00 14.01 210 PRO B O 1
ATOM 3286 N N . PHE B 1 211 ? 2.186 30.518 48.709 1.00 13.47 211 PHE B N 1
ATOM 3287 C CA . PHE B 1 211 ? 2.502 29.199 48.172 1.00 13.52 211 PHE B CA 1
ATOM 3288 C C . PHE B 1 211 ? 3.259 28.378 49.219 1.00 13.34 211 PHE B C 1
ATOM 3289 O O . PHE B 1 211 ? 2.971 27.194 49.439 1.00 13.56 211 PHE B O 1
ATOM 3297 N N . CYS B 1 212 ? 4.253 29.016 49.840 1.00 13.06 212 CYS B N 1
ATOM 3298 C CA . CYS B 1 212 ? 5.037 28.325 50.860 1.00 12.62 212 CYS B CA 1
ATOM 3299 C C . CYS B 1 212 ? 4.201 27.985 52.092 1.00 12.73 212 CYS B C 1
ATOM 3300 O O . CYS B 1 212 ? 4.567 27.100 52.880 1.00 11.49 212 CYS B O 1
ATOM 3303 N N . ALA B 1 213 ? 3.082 28.677 52.310 1.00 12.61 213 ALA B N 1
ATOM 3304 C CA . ALA B 1 213 ? 2.237 28.416 53.485 1.00 12.27 213 ALA B CA 1
ATOM 3305 C C . ALA B 1 213 ? 1.209 27.281 53.248 1.00 13.05 213 ALA B C 1
ATOM 3306 O O . ALA B 1 213 ? 0.468 26.922 54.159 1.00 12.91 213 ALA B O 1
ATOM 3308 N N . GLN B 1 214 ? 1.179 26.768 52.019 1.00 13.57 214 GLN B N 1
ATOM 3309 C CA . GLN B 1 214 ? 0.288 25.641 51.720 1.00 13.89 214 GLN B CA 1
ATOM 3310 C C . GLN B 1 214 ? 0.724 24.402 52.518 1.00 14.35 214 GLN B C 1
ATOM 3311 O O . GLN B 1 214 ? 1.927 24.068 52.569 1.00 12.38 214 GLN B O 1
ATOM 3317 N N . VAL B 1 215 ? -0.240 23.672 53.083 1.00 13.79 215 VAL B N 1
ATOM 3318 C CA . VAL B 1 215 ? 0.091 22.491 53.834 1.00 13.44 215 VAL B CA 1
ATOM 3319 C C . VAL B 1 215 ? -0.315 21.171 53.220 1.00 14.93 215 VAL B C 1
ATOM 3320 O O . VAL B 1 215 ? -1.503 20.915 53.026 1.00 15.66 215 VAL B O 1
ATOM 3324 N N . ALA B 1 216 ? 0.672 20.339 52.883 1.00 13.91 216 ALA B N 1
ATOM 3325 C CA . ALA B 1 216 ? 0.402 19.000 52.360 1.00 15.87 216 ALA B CA 1
ATOM 3326 C C . ALA B 1 216 ? -0.380 18.973 51.062 1.00 15.92 216 ALA B C 1
ATOM 3327 O O . ALA B 1 216 ? -1.322 18.173 50.899 1.00 17.72 216 ALA B O 1
ATOM 3329 N N . LYS B 1 217 ? 0.009 19.854 50.151 1.00 16.28 217 LYS B N 1
ATOM 3330 C CA . LYS B 1 217 ? -0.630 19.918 48.855 1.00 16.33 217 LYS B CA 1
ATOM 3331 C C . LYS B 1 217 ? 0.151 19.155 47.784 1.00 17.75 217 LYS B C 1
ATOM 3332 O O . LYS B 1 217 ? -0.294 19.044 46.639 1.00 18.38 217 LYS B O 1
ATOM 3338 N N . SER B 1 218 ? 1.307 18.610 48.149 1.00 16.47 218 SER B N 1
ATOM 3339 C CA . SER B 1 218 ? 2.098 17.819 47.220 1.00 16.26 218 SER B CA 1
ATOM 3340 C C . SER B 1 218 ? 2.630 16.610 47.935 1.00 16.04 218 SER B C 1
ATOM 3341 O O . SER B 1 218 ? 2.983 16.671 49.129 1.00 15.21 218 SER B O 1
ATOM 3344 N N . ALA B 1 219 ? 2.687 15.480 47.231 1.00 15.86 219 ALA B N 1
ATOM 3345 C CA . ALA B 1 219 ? 3.257 14.272 47.819 1.00 15.31 219 ALA B CA 1
ATOM 3346 C C . ALA B 1 219 ? 4.691 14.097 47.303 1.00 14.88 219 ALA B C 1
ATOM 3347 O O . ALA B 1 219 ? 5.324 13.053 47.570 1.00 15.86 219 ALA B O 1
ATOM 3349 N N . ALA B 1 220 ? 5.208 15.101 46.584 1.00 14.49 220 ALA B N 1
ATOM 3350 C CA . ALA B 1 220 ? 6.566 14.985 46.021 1.00 13.69 220 ALA B CA 1
ATOM 3351 C C . ALA B 1 220 ? 7.622 15.278 47.114 1.00 14.23 220 ALA B C 1
ATOM 3352 O O . ALA B 1 220 ? 7.632 16.368 47.658 1.00 13.54 220 ALA B O 1
ATOM 3354 N N . VAL B 1 221 ? 8.465 14.279 47.415 1.00 12.97 221 VAL B N 1
ATOM 3355 C CA . VAL B 1 221 ? 9.523 14.399 48.440 1.00 13.07 221 VAL B CA 1
ATOM 3356 C C . VAL B 1 221 ? 10.919 14.225 47.833 1.00 12.37 221 VAL B C 1
ATOM 3357 O O . VAL B 1 221 ? 11.318 13.124 47.434 1.00 13.16 221 VAL B O 1
ATOM 3361 N N . PRO B 1 222 ? 11.673 15.303 47.711 1.00 11.99 222 PRO B N 1
ATOM 3362 C CA . PRO B 1 222 ? 13.010 15.164 47.163 1.00 12.01 222 PRO B CA 1
ATOM 3363 C C . PRO B 1 222 ? 13.837 14.341 48.155 1.00 11.84 222 PRO B C 1
ATOM 3364 O O . PRO B 1 222 ? 13.886 14.690 49.342 1.00 11.13 222 PRO B O 1
ATOM 3368 N N . VAL B 1 223 ? 14.518 13.288 47.680 1.00 12.60 223 VAL B N 1
ATOM 3369 C CA . VAL B 1 223 ? 15.376 12.497 48.549 1.00 13.19 223 VAL B CA 1
ATOM 3370 C C . VAL B 1 223 ? 16.752 12.470 47.935 1.00 13.17 223 VAL B C 1
ATOM 3371 O O . VAL B 1 223 ? 16.883 12.347 46.708 1.00 13.64 223 VAL B O 1
ATOM 3375 N N . LEU B 1 224 ? 17.776 12.597 48.776 1.00 12.37 224 LEU B N 1
ATOM 3376 C CA . LEU B 1 224 ? 19.166 12.585 48.312 1.00 12.71 224 LEU B CA 1
ATOM 3377 C C . LEU B 1 224 ? 19.500 11.158 47.853 1.00 13.59 224 LEU B C 1
ATOM 3378 O O . LEU B 1 224 ? 19.385 10.199 48.626 1.00 14.58 224 LEU B O 1
ATOM 3383 N N . ARG B 1 225 ? 19.891 11.015 46.581 1.00 14.05 225 ARG B N 1
ATOM 3384 C CA . ARG B 1 225 ? 20.141 9.657 46.037 1.00 14.94 225 ARG B CA 1
ATOM 3385 C C . ARG B 1 225 ? 21.507 9.501 45.438 1.00 14.97 225 ARG B C 1
ATOM 3386 O O . ARG B 1 225 ? 21.888 8.385 45.017 1.00 15.71 225 ARG B O 1
ATOM 3394 N N . GLY B 1 226 ? 22.250 10.595 45.333 1.00 14.36 226 GLY B N 1
ATOM 3395 C CA . GLY B 1 226 ? 23.566 10.488 44.725 1.00 15.22 226 GLY B CA 1
ATOM 3396 C C . GLY B 1 226 ? 24.279 11.804 44.669 1.00 16.48 226 GLY B C 1
ATOM 3397 O O . GLY B 1 226 ? 23.793 12.806 45.239 1.00 15.36 226 GLY B O 1
ATOM 3398 N N . ARG B 1 227 ? 25.445 11.829 44.034 1.00 17.11 227 ARG B N 1
ATOM 3399 C CA . ARG B 1 227 ? 26.195 13.081 43.867 1.00 19.91 227 ARG B CA 1
ATOM 3400 C C . ARG B 1 227 ? 26.990 13.039 42.587 1.00 20.27 227 ARG B C 1
ATOM 3401 O O . ARG B 1 227 ? 27.473 11.969 42.189 1.00 19.65 227 ARG B O 1
ATOM 3409 N N . VAL B 1 228 ? 27.111 14.180 41.928 1.00 20.66 228 VAL B N 1
ATOM 3410 C CA . VAL B 1 228 ? 27.914 14.233 40.711 1.00 21.83 228 VAL B CA 1
ATOM 3411 C C . VAL B 1 228 ? 28.682 15.537 40.844 1.00 23.62 228 VAL B C 1
ATOM 3412 O O . VAL B 1 228 ? 28.101 16.620 40.956 1.00 22.98 228 VAL B O 1
ATOM 3416 N N . GLY B 1 229 ? 30.005 15.415 40.879 1.00 25.00 229 GLY B N 1
ATOM 3417 C CA . GLY B 1 229 ? 30.835 16.595 41.040 1.00 26.74 229 GLY B CA 1
ATOM 3418 C C . GLY B 1 229 ? 30.451 17.276 42.353 1.00 27.79 229 GLY B C 1
ATOM 3419 O O . GLY B 1 229 ? 30.437 16.644 43.420 1.00 28.31 229 GLY B O 1
ATOM 3420 N N . GLU B 1 230 ? 30.118 18.566 42.277 1.00 29.04 230 GLU B N 1
ATOM 3421 C CA . GLU B 1 230 ? 29.759 19.319 43.473 1.00 29.39 230 GLU B CA 1
ATOM 3422 C C . GLU B 1 230 ? 28.275 19.289 43.777 1.00 27.23 230 GLU B C 1
ATOM 3423 O O . GLU B 1 230 ? 27.828 19.851 44.777 1.00 27.01 230 GLU B O 1
ATOM 3429 N N . ALA B 1 231 ? 27.513 18.619 42.934 1.00 24.00 231 ALA B N 1
ATOM 3430 C CA . ALA B 1 231 ? 26.087 18.600 43.127 1.00 21.87 231 ALA B CA 1
ATOM 3431 C C . ALA B 1 231 ? 25.524 17.425 43.910 1.00 20.12 231 ALA B C 1
ATOM 3432 O O . ALA B 1 231 ? 25.953 16.273 43.737 1.00 18.88 231 ALA B O 1
ATOM 3434 N N . LEU B 1 232 ? 24.536 17.720 44.765 1.00 17.27 232 LEU B N 1
ATOM 3435 C CA . LEU B 1 232 ? 23.808 16.675 45.454 1.00 15.00 232 LEU B CA 1
ATOM 3436 C C . LEU B 1 232 ? 22.654 16.337 44.522 1.00 14.75 232 LEU B C 1
ATOM 3437 O O . LEU B 1 232 ? 21.990 17.229 44.012 1.00 13.56 232 LEU B O 1
ATOM 3442 N N . ILE B 1 233 ? 22.373 15.058 44.319 1.00 13.58 233 ILE B N 1
ATOM 3443 C CA . ILE B 1 233 ? 21.319 14.676 43.408 1.00 13.05 233 ILE B CA 1
ATOM 3444 C C . ILE B 1 233 ? 20.090 14.253 44.173 1.00 12.75 233 ILE B C 1
ATOM 3445 O O . ILE B 1 233 ? 20.124 13.271 44.923 1.00 13.31 233 ILE B O 1
ATOM 3450 N N . PHE B 1 234 ? 19.002 14.971 43.990 1.00 12.78 234 PHE B N 1
ATOM 3451 C CA . PHE B 1 234 ? 17.764 14.624 44.630 1.00 14.04 234 PHE B CA 1
ATOM 3452 C C . PHE B 1 234 ? 16.780 14.075 43.599 1.00 15.59 234 PHE B C 1
ATOM 3453 O O . PHE B 1 234 ? 16.683 14.618 42.489 1.00 15.98 234 PHE B O 1
ATOM 3461 N N . LYS B 1 235 ? 16.037 13.037 43.970 1.00 15.82 235 LYS B N 1
ATOM 3462 C CA . LYS B 1 235 ? 15.022 12.471 43.079 1.00 17.58 235 LYS B CA 1
ATOM 3463 C C . LYS B 1 235 ? 13.727 12.393 43.854 1.00 17.93 235 LYS B C 1
ATOM 3464 O O . LYS B 1 235 ? 13.743 12.376 45.111 1.00 16.67 235 LYS B O 1
ATOM 3470 N N . ARG B 1 236 ? 12.615 12.328 43.110 1.00 18.04 236 ARG B N 1
ATOM 3471 C CA . ARG B 1 236 ? 11.298 12.265 43.733 1.00 19.64 236 ARG B CA 1
ATOM 3472 C C . ARG B 1 236 ? 11.052 10.877 44.318 1.00 20.76 236 ARG B C 1
ATOM 3473 O O . ARG B 1 236 ? 11.220 9.854 43.617 1.00 20.63 236 ARG B O 1
ATOM 3481 N N . ALA B 1 237 ? 10.616 10.820 45.569 1.00 21.54 237 ALA B N 1
ATOM 3482 C CA . ALA B 1 237 ? 10.409 9.503 46.173 1.00 24.05 237 ALA B CA 1
ATOM 3483 C C . ALA B 1 237 ? 9.111 8.786 45.752 1.00 25.61 237 ALA B C 1
ATOM 3484 O O . ALA B 1 237 ? 8.150 9.464 45.304 1.00 28.17 237 ALA B O 1
ATOM 3487 N N . MET C 1 1 ? 23.556 82.704 14.091 1.00 15.73 1 MET C N 1
ATOM 3488 C CA . MET C 1 1 ? 22.162 82.155 14.049 1.00 15.22 1 MET C CA 1
ATOM 3489 C C . MET C 1 1 ? 22.167 80.751 14.679 1.00 13.43 1 MET C C 1
ATOM 3490 O O . MET C 1 1 ? 23.087 79.969 14.411 1.00 14.87 1 MET C O 1
ATOM 3495 N N . ARG C 1 2 ? 21.171 80.424 15.484 1.00 12.87 2 ARG C N 1
ATOM 3496 C CA . ARG C 1 2 ? 21.137 79.074 16.082 1.00 12.44 2 ARG C CA 1
ATOM 3497 C C . ARG C 1 2 ? 20.841 78.084 14.944 1.00 12.09 2 ARG C C 1
ATOM 3498 O O . ARG C 1 2 ? 20.022 78.364 14.053 1.00 11.83 2 ARG C O 1
ATOM 3506 N N . LEU C 1 3 ? 21.487 76.926 15.052 1.00 10.66 3 LEU C N 1
ATOM 3507 C CA . LEU C 1 3 ? 21.266 75.822 14.117 1.00 9.78 3 LEU C CA 1
ATOM 3508 C C . LEU C 1 3 ? 20.852 74.628 14.988 1.00 9.99 3 LEU C C 1
ATOM 3509 O O . LEU C 1 3 ? 21.631 74.160 15.836 1.00 10.28 3 LEU C O 1
ATOM 3514 N N . ARG C 1 4 ? 19.657 74.111 14.698 1.00 9.00 4 ARG C N 1
ATOM 3515 C CA . ARG C 1 4 ? 19.115 73.021 15.533 1.00 9.28 4 ARG C CA 1
ATOM 3516 C C . ARG C 1 4 ? 18.656 71.853 14.658 1.00 9.27 4 ARG C C 1
ATOM 3517 O O . ARG C 1 4 ? 18.157 72.088 13.561 1.00 8.78 4 ARG C O 1
ATOM 3525 N N . VAL C 1 5 ? 18.871 70.609 15.107 1.00 8.74 5 VAL C N 1
ATOM 3526 C CA . VAL C 1 5 ? 18.297 69.484 14.395 1.00 9.25 5 VAL C CA 1
ATOM 3527 C C . VAL C 1 5 ? 17.565 68.664 15.452 1.00 9.11 5 VAL C C 1
ATOM 3528 O O . VAL C 1 5 ? 18.168 68.339 16.507 1.00 10.52 5 VAL C O 1
ATOM 3532 N N . ASP C 1 6 ? 16.307 68.349 15.183 1.00 8.36 6 ASP C N 1
ATOM 3533 C CA . ASP C 1 6 ? 15.521 67.488 16.098 1.00 8.05 6 ASP C CA 1
ATOM 3534 C C . ASP C 1 6 ? 15.536 66.176 15.359 1.00 9.41 6 ASP C C 1
ATOM 3535 O O . ASP C 1 6 ? 15.040 66.087 14.220 1.00 10.03 6 ASP C O 1
ATOM 3540 N N . VAL C 1 7 ? 16.131 65.149 15.958 1.00 8.83 7 VAL C N 1
ATOM 3541 C CA . VAL C 1 7 ? 16.300 63.852 15.257 1.00 11.11 7 VAL C CA 1
ATOM 3542 C C . VAL C 1 7 ? 15.040 63.070 15.044 1.00 11.52 7 VAL C C 1
ATOM 3543 O O . VAL C 1 7 ? 14.992 62.224 14.160 1.00 10.74 7 VAL C O 1
ATOM 3547 N N . ILE C 1 8 ? 14.001 63.424 15.781 1.00 10.65 8 ILE C N 1
ATOM 3548 C CA . ILE C 1 8 ? 12.691 62.815 15.616 1.00 10.31 8 ILE C CA 1
ATOM 3549 C C . ILE C 1 8 ? 11.680 63.887 16.133 1.00 9.56 8 ILE C C 1
ATOM 3550 O O . ILE C 1 8 ? 12.071 64.787 16.886 1.00 10.25 8 ILE C O 1
ATOM 3555 N N . PRO C 1 9 ? 10.421 63.848 15.685 1.00 9.25 9 PRO C N 1
ATOM 3556 C CA . PRO C 1 9 ? 9.434 64.816 16.167 1.00 10.30 9 PRO C CA 1
ATOM 3557 C C . PRO C 1 9 ? 9.034 64.480 17.588 1.00 12.08 9 PRO C C 1
ATOM 3558 O O . PRO C 1 9 ? 9.306 63.383 18.100 1.00 11.81 9 PRO C O 1
ATOM 3562 N N . GLY C 1 10 ? 8.351 65.424 18.200 1.00 12.63 10 GLY C N 1
ATOM 3563 C CA . GLY C 1 10 ? 7.806 65.233 19.550 1.00 15.39 10 GLY C CA 1
ATOM 3564 C C . GLY C 1 10 ? 6.640 66.184 19.649 1.00 17.44 10 GLY C C 1
ATOM 3565 O O . GLY C 1 10 ? 6.772 67.370 19.331 1.00 15.95 10 GLY C O 1
ATOM 3566 N N . GLU C 1 11 ? 5.497 65.668 20.114 1.00 19.34 11 GLU C N 1
ATOM 3567 C CA . GLU C 1 11 ? 4.295 66.479 20.275 1.00 21.94 11 GLU C CA 1
ATOM 3568 C C . GLU C 1 11 ? 4.502 67.812 21.022 1.00 21.58 11 GLU C C 1
ATOM 3569 O O . GLU C 1 11 ? 3.901 68.812 20.656 1.00 22.00 11 GLU C O 1
ATOM 3575 N N . HIS C 1 12 ? 5.349 67.838 22.045 1.00 20.26 12 HIS C N 1
ATOM 3576 C CA . HIS C 1 12 ? 5.606 69.070 22.815 1.00 20.15 12 HIS C CA 1
ATOM 3577 C C . HIS C 1 12 ? 6.711 69.967 22.327 1.00 18.30 12 HIS C C 1
ATOM 3578 O O . HIS C 1 12 ? 6.903 71.069 22.867 1.00 17.55 12 HIS C O 1
ATOM 3585 N N . LEU C 1 13 ? 7.461 69.530 21.314 1.00 15.09 13 LEU C N 1
ATOM 3586 C CA . LEU C 1 13 ? 8.568 70.331 20.822 1.00 12.96 13 LEU C CA 1
ATOM 3587 C C . LEU C 1 13 ? 8.065 71.564 20.111 1.00 12.12 13 LEU C C 1
ATOM 3588 O O . LEU C 1 13 ? 7.072 71.491 19.379 1.00 12.41 13 LEU C O 1
ATOM 3593 N N . ALA C 1 14 ? 8.715 72.687 20.395 1.00 11.64 14 ALA C N 1
ATOM 3594 C CA . ALA C 1 14 ? 8.352 73.965 19.767 1.00 11.26 14 ALA C CA 1
ATOM 3595 C C . ALA C 1 14 ? 9.528 74.527 18.980 1.00 12.61 14 ALA C C 1
ATOM 3596 O O . ALA C 1 14 ? 10.691 74.270 19.288 1.00 11.94 14 ALA C O 1
ATOM 3598 N N . TYR C 1 15 ? 9.192 75.373 17.995 1.00 10.40 15 TYR C N 1
ATOM 3599 C CA . TYR C 1 15 ? 10.149 75.961 17.077 1.00 11.35 15 TYR C CA 1
ATOM 3600 C C . TYR C 1 15 ? 9.916 77.457 17.042 1.00 11.00 15 TYR C C 1
ATOM 3601 O O . TYR C 1 15 ? 8.850 77.916 16.602 1.00 12.76 15 TYR C O 1
ATOM 3610 N N . PRO C 1 16 ? 10.936 78.232 17.417 1.00 12.15 16 PRO C N 1
ATOM 3611 C CA . PRO C 1 16 ? 10.776 79.685 17.431 1.00 12.07 16 PRO C CA 1
ATOM 3612 C C . PRO C 1 16 ? 10.834 80.426 16.096 1.00 12.25 16 PRO C C 1
ATOM 3613 O O . PRO C 1 16 ? 10.347 81.567 15.975 1.00 13.48 16 PRO C O 1
ATOM 3617 N N . ASP C 1 17 ? 11.417 79.798 15.082 1.00 10.95 17 ASP C N 1
ATOM 3618 C CA . ASP C 1 17 ? 11.650 80.504 13.812 1.00 9.81 17 ASP C CA 1
ATOM 3619 C C . ASP C 1 17 ? 11.426 79.589 12.593 1.00 8.81 17 ASP C C 1
ATOM 3620 O O . ASP C 1 17 ? 10.322 79.197 12.347 1.00 8.94 17 ASP C O 1
ATOM 3625 N N . VAL C 1 18 ? 12.483 79.258 11.848 1.00 8.70 18 VAL C N 1
ATOM 3626 C CA . VAL C 1 18 ? 12.291 78.463 10.628 1.00 9.62 18 VAL C CA 1
ATOM 3627 C C . VAL C 1 18 ? 12.467 76.972 10.894 1.00 8.78 18 VAL C C 1
ATOM 3628 O O . VAL C 1 18 ? 13.342 76.627 11.682 1.00 9.12 18 VAL C O 1
ATOM 3632 N N . VAL C 1 19 ? 11.631 76.132 10.256 1.00 8.41 19 VAL C N 1
ATOM 3633 C CA . VAL C 1 19 ? 11.840 74.688 10.351 1.00 9.32 19 VAL C CA 1
ATOM 3634 C C . VAL C 1 19 ? 11.917 74.110 8.951 1.00 8.37 19 VAL C C 1
ATOM 3635 O O . VAL C 1 19 ? 11.037 74.392 8.122 1.00 9.07 19 VAL C O 1
ATOM 3639 N N . LEU C 1 20 ? 12.982 73.355 8.682 1.00 8.36 20 LEU C N 1
ATOM 3640 C CA . LEU C 1 20 ? 13.097 72.591 7.422 1.00 7.53 20 LEU C CA 1
ATOM 3641 C C . LEU C 1 20 ? 12.641 71.175 7.835 1.00 7.37 20 LEU C C 1
ATOM 3642 O O . LEU C 1 20 ? 13.338 70.512 8.640 1.00 7.74 20 LEU C O 1
ATOM 3647 N N . VAL C 1 21 ? 11.499 70.697 7.307 1.00 6.91 21 VAL C N 1
ATOM 3648 C CA . VAL C 1 21 ? 10.988 69.343 7.642 1.00 7.76 21 VAL C CA 1
ATOM 3649 C C . VAL C 1 21 ? 11.617 68.386 6.655 1.00 7.70 21 VAL C C 1
ATOM 3650 O O . VAL C 1 21 ? 11.569 68.602 5.447 1.00 7.83 21 VAL C O 1
ATOM 3654 N N . VAL C 1 22 ? 12.153 67.279 7.161 1.00 7.51 22 VAL C N 1
ATOM 3655 C CA . VAL C 1 22 ? 12.837 66.308 6.304 1.00 7.87 22 VAL C CA 1
ATOM 3656 C C . VAL C 1 22 ? 12.268 64.893 6.410 1.00 7.46 22 VAL C C 1
ATOM 3657 O O . VAL C 1 22 ? 12.187 64.317 7.505 1.00 8.05 22 VAL C O 1
ATOM 3661 N N . ASP C 1 23 ? 11.848 64.320 5.272 1.00 7.78 23 ASP C N 1
ATOM 3662 C CA . ASP C 1 23 ? 11.424 62.884 5.216 1.00 7.56 23 ASP C CA 1
ATOM 3663 C C . ASP C 1 23 ? 11.944 62.529 3.806 1.00 7.57 23 ASP C C 1
ATOM 3664 O O . ASP C 1 23 ? 11.195 62.538 2.799 1.00 7.78 23 ASP C O 1
ATOM 3669 N N . VAL C 1 24 ? 13.255 62.256 3.758 1.00 7.61 24 VAL C N 1
ATOM 3670 C CA . VAL C 1 24 ? 13.938 62.118 2.460 1.00 8.25 24 VAL C CA 1
ATOM 3671 C C . VAL C 1 24 ? 13.503 60.911 1.647 1.00 8.26 24 VAL C C 1
ATOM 3672 O O . VAL C 1 24 ? 13.404 60.993 0.422 1.00 8.82 24 VAL C O 1
ATOM 3676 N N . ILE C 1 25 ? 13.247 59.795 2.317 1.00 8.68 25 ILE C N 1
ATOM 3677 C CA . ILE C 1 25 ? 12.684 58.624 1.663 1.00 7.82 25 ILE C CA 1
ATOM 3678 C C . ILE C 1 25 ? 11.305 58.483 2.338 1.00 8.02 25 ILE C C 1
ATOM 3679 O O . ILE C 1 25 ? 11.232 57.831 3.357 1.00 9.33 25 ILE C O 1
ATOM 3684 N N . ARG C 1 26 ? 10.220 59.033 1.783 1.00 7.79 26 ARG C N 1
ATOM 3685 C CA . ARG C 1 26 ? 10.192 59.768 0.522 1.00 8.53 26 ARG C CA 1
ATOM 3686 C C . ARG C 1 26 ? 9.396 61.075 0.555 1.00 8.42 26 ARG C C 1
ATOM 3687 O O . ARG C 1 26 ? 9.583 61.893 -0.322 1.00 8.47 26 ARG C O 1
ATOM 3695 N N . ALA C 1 27 ? 8.518 61.268 1.540 1.00 7.63 27 ALA C N 1
ATOM 3696 C CA . ALA C 1 27 ? 7.589 62.385 1.492 1.00 7.45 27 ALA C CA 1
ATOM 3697 C C . ALA C 1 27 ? 8.053 63.780 1.122 1.00 7.80 27 ALA C C 1
ATOM 3698 O O . ALA C 1 27 ? 7.402 64.408 0.277 1.00 7.93 27 ALA C O 1
ATOM 3700 N N . THR C 1 28 ? 9.133 64.283 1.721 1.00 6.91 28 THR C N 1
ATOM 3701 C CA . THR C 1 28 ? 9.538 65.626 1.316 1.00 7.08 28 THR C CA 1
ATOM 3702 C C . THR C 1 28 ? 10.210 65.624 -0.053 1.00 6.85 28 THR C C 1
ATOM 3703 O O . THR C 1 28 ? 10.114 66.663 -0.753 1.00 7.97 28 THR C O 1
ATOM 3707 N N . THR C 1 29 ? 10.843 64.538 -0.452 1.00 8.19 29 THR C N 1
ATOM 3708 C CA . THR C 1 29 ? 11.372 64.495 -1.835 1.00 6.90 29 THR C CA 1
ATOM 3709 C C . THR C 1 29 ? 10.187 64.506 -2.812 1.00 7.80 29 THR C C 1
ATOM 3710 O O . THR C 1 29 ? 10.163 65.241 -3.816 1.00 8.01 29 THR C O 1
ATOM 3714 N N . THR C 1 30 ? 9.179 63.681 -2.521 1.00 7.49 30 THR C N 1
ATOM 3715 C CA . THR C 1 30 ? 8.022 63.634 -3.354 1.00 7.98 30 THR C CA 1
ATOM 3716 C C . THR C 1 30 ? 7.310 65.008 -3.437 1.00 7.88 30 THR C C 1
ATOM 3717 O O . THR C 1 30 ? 6.857 65.414 -4.525 1.00 7.88 30 THR C O 1
ATOM 3721 N N . ALA C 1 31 ? 7.241 65.707 -2.299 1.00 7.78 31 ALA C N 1
ATOM 3722 C CA . ALA C 1 31 ? 6.643 67.034 -2.312 1.00 8.26 31 ALA C CA 1
ATOM 3723 C C . ALA C 1 31 ? 7.345 67.964 -3.286 1.00 8.72 31 ALA C C 1
ATOM 372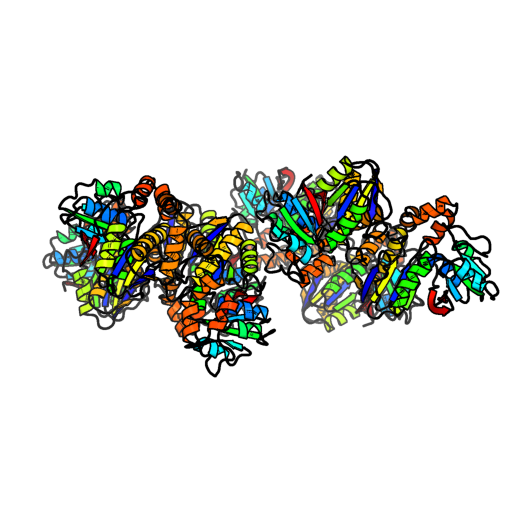4 O O . ALA C 1 31 ? 6.659 68.642 -4.085 1.00 8.21 31 ALA C O 1
ATOM 3726 N N . ALA C 1 32 ? 8.677 67.973 -3.261 1.00 8.42 32 ALA C N 1
ATOM 3727 C CA . ALA C 1 32 ? 9.426 68.826 -4.174 1.00 8.57 32 ALA C CA 1
ATOM 3728 C C . ALA C 1 32 ? 9.218 68.379 -5.598 1.00 9.78 32 ALA C C 1
ATOM 3729 O O . ALA C 1 32 ? 9.062 69.239 -6.485 1.00 9.79 32 ALA C O 1
ATOM 3731 N N . ALA C 1 33 ? 9.133 67.063 -5.839 1.00 8.69 33 ALA C N 1
ATOM 3732 C CA . ALA C 1 33 ? 8.929 66.598 -7.204 1.00 10.00 33 ALA C CA 1
ATOM 3733 C C . ALA C 1 33 ? 7.566 67.049 -7.750 1.00 10.38 33 ALA C C 1
ATOM 3734 O O . ALA C 1 33 ? 7.472 67.400 -8.929 1.00 10.60 33 ALA C O 1
ATOM 3736 N N . PHE C 1 34 ? 6.513 67.000 -6.938 1.00 8.96 34 PHE C N 1
ATOM 3737 C CA . PHE C 1 34 ? 5.219 67.485 -7.440 1.00 9.74 34 PHE C CA 1
ATOM 3738 C C . PHE C 1 34 ? 5.313 68.953 -7.824 1.00 11.24 34 PHE C C 1
ATOM 3739 O O . PHE C 1 34 ? 4.718 69.345 -8.817 1.00 11.16 34 PHE C O 1
ATOM 3747 N N . LEU C 1 35 ? 6.009 69.765 -7.032 1.00 9.96 35 LEU C N 1
ATOM 3748 C CA . LEU C 1 35 ? 6.136 71.197 -7.369 1.00 11.54 35 LEU C CA 1
ATOM 3749 C C . LEU C 1 35 ? 7.022 71.392 -8.591 1.00 12.69 35 LEU C C 1
ATOM 3750 O O . LEU C 1 35 ? 6.748 72.298 -9.410 1.00 13.24 35 LEU C O 1
ATOM 3755 N N . GLU C 1 36 ? 8.056 70.575 -8.743 1.00 12.20 36 GLU C N 1
ATOM 3756 C CA . GLU C 1 36 ? 8.917 70.644 -9.924 1.00 14.12 36 GLU C CA 1
ATOM 3757 C C . GLU C 1 36 ? 8.080 70.325 -11.183 1.00 14.04 36 GLU C C 1
ATOM 3758 O O . GLU C 1 36 ? 8.341 70.901 -12.256 1.00 15.98 36 GLU C O 1
ATOM 3764 N N . ALA C 1 37 ? 7.072 69.443 -11.046 1.00 13.96 37 ALA C N 1
ATOM 3765 C CA . ALA C 1 37 ? 6.185 69.036 -12.122 1.00 13.63 37 ALA C CA 1
ATOM 3766 C C . ALA C 1 37 ? 5.092 70.087 -12.390 1.00 13.91 37 ALA C C 1
ATOM 3767 O O . ALA C 1 37 ? 4.209 69.885 -13.249 1.00 15.01 37 ALA C O 1
ATOM 3769 N N . GLY C 1 38 ? 5.112 71.165 -11.612 1.00 13.11 38 GLY C N 1
ATOM 3770 C CA . GLY C 1 38 ? 4.172 72.269 -11.815 1.00 13.74 38 GLY C CA 1
ATOM 3771 C C . GLY C 1 38 ? 2.884 72.281 -11.035 1.00 14.38 38 GLY C C 1
ATOM 3772 O O . GLY C 1 38 ? 1.983 73.059 -11.349 1.00 13.61 38 GLY C O 1
ATOM 3773 N N . ALA C 1 39 ? 2.777 71.451 -10.002 1.00 13.95 39 ALA C N 1
ATOM 3774 C CA . ALA C 1 39 ? 1.575 71.462 -9.198 1.00 13.63 39 ALA C CA 1
ATOM 3775 C C . ALA C 1 39 ? 1.377 72.872 -8.625 1.00 14.05 39 ALA C C 1
ATOM 3776 O O . ALA C 1 39 ? 2.350 73.530 -8.252 1.00 15.30 39 ALA C O 1
ATOM 3778 N N . GLU C 1 40 ? 0.128 73.307 -8.503 1.00 14.20 40 GLU C N 1
ATOM 3779 C CA . GLU C 1 40 ? -0.147 74.659 -8.011 1.00 16.38 40 GLU C CA 1
ATOM 3780 C C . GLU C 1 40 ? 0.068 74.727 -6.494 1.00 14.65 40 GLU C C 1
ATOM 3781 O O . GLU C 1 40 ? 0.599 75.695 -5.959 1.00 14.77 40 GLU C O 1
ATOM 3787 N N . ALA C 1 41 ? -0.348 73.673 -5.803 1.00 12.61 41 ALA C N 1
ATOM 3788 C CA . ALA C 1 41 ? -0.207 73.659 -4.368 1.00 11.03 41 ALA C CA 1
ATOM 3789 C C . ALA C 1 41 ? -0.174 72.226 -3.897 1.00 10.22 41 ALA C C 1
ATOM 3790 O O . ALA C 1 41 ? -0.628 71.351 -4.609 1.00 9.74 41 ALA C O 1
ATOM 3792 N N . LEU C 1 42 ? 0.395 72.034 -2.728 1.00 10.38 42 LEU C N 1
ATOM 3793 C CA . LEU C 1 42 ? 0.352 70.741 -2.043 1.00 9.52 42 LEU C CA 1
ATOM 3794 C C . LEU C 1 42 ? -0.443 70.971 -0.742 1.00 10.11 42 LEU C C 1
ATOM 3795 O O . LEU C 1 42 ? -0.099 71.859 0.042 1.00 10.98 42 LEU C O 1
ATOM 3800 N N . TYR C 1 43 ? -1.463 70.161 -0.509 1.00 9.13 43 TYR C N 1
ATOM 3801 C CA . TYR C 1 43 ? -2.282 70.193 0.705 1.00 9.41 43 TYR C CA 1
ATOM 3802 C C . TYR C 1 43 ? -1.823 68.961 1.521 1.00 9.50 43 TYR C C 1
ATOM 3803 O O . TYR C 1 43 ? -2.083 67.807 1.101 1.00 10.38 43 TYR C O 1
ATOM 3812 N N . TRP C 1 44 ? -1.145 69.196 2.638 1.00 8.22 44 TRP C N 1
ATOM 3813 C CA . TRP C 1 44 ? -0.659 68.103 3.467 1.00 8.56 44 TRP C CA 1
ATOM 3814 C C . TRP C 1 44 ? -1.573 67.918 4.653 1.00 8.87 44 TRP C C 1
ATOM 3815 O O . TRP C 1 44 ? -1.711 68.820 5.496 1.00 9.67 44 TRP C O 1
ATOM 3826 N N . THR C 1 45 ? -2.188 66.731 4.768 1.00 9.74 45 THR C N 1
ATOM 3827 C CA . THR C 1 45 ? -3.107 66.474 5.886 1.00 10.49 45 THR C CA 1
ATOM 3828 C C . THR C 1 45 ? -2.437 65.426 6.775 1.00 11.41 45 THR C C 1
ATOM 3829 O O . THR C 1 45 ? -1.423 64.805 6.394 1.00 11.96 45 THR C O 1
ATOM 3833 N N . PRO C 1 46 ? -2.941 65.301 7.989 1.00 11.86 46 PRO C N 1
ATOM 3834 C CA . PRO C 1 46 ? -2.393 64.354 8.961 1.00 12.70 46 PRO C CA 1
ATOM 3835 C C . PRO C 1 46 ? -2.995 62.974 8.986 1.00 12.67 46 PRO C C 1
ATOM 3836 O O . PRO C 1 46 ? -2.669 62.212 9.897 1.00 13.43 46 PRO C O 1
ATOM 3840 N N . SER C 1 47 ? -3.857 62.650 8.037 1.00 12.71 47 SER C N 1
ATOM 3841 C CA . SER C 1 47 ? -4.490 61.312 8.028 1.00 11.72 47 SER C CA 1
ATOM 3842 C C . SER C 1 47 ? -5.036 60.990 6.643 1.00 11.51 47 SER C C 1
ATOM 3843 O O . SER C 1 47 ? -5.318 61.900 5.834 1.00 12.70 47 SER C O 1
ATOM 3846 N N . LEU C 1 48 ? -5.187 59.696 6.345 1.00 12.50 48 LEU C N 1
ATOM 3847 C CA . LEU C 1 48 ? -5.774 59.304 5.087 1.00 12.78 48 LEU C CA 1
ATOM 3848 C C . LEU C 1 48 ? -7.218 59.839 5.004 1.00 12.28 48 LEU C C 1
ATOM 3849 O O . LEU C 1 48 ? -7.624 60.334 4.004 1.00 11.42 48 LEU C O 1
ATOM 3854 N N . GLU C 1 49 ? -7.966 59.717 6.101 1.00 11.71 49 GLU C N 1
ATOM 3855 C CA . GLU C 1 49 ? -9.359 60.122 6.117 1.00 12.84 49 GLU C CA 1
ATOM 3856 C C . GLU C 1 49 ? -9.526 61.615 5.801 1.00 11.27 49 GLU C C 1
ATOM 3857 O O . GLU C 1 49 ? -10.362 61.995 4.991 1.00 12.26 49 GLU C O 1
ATOM 3863 N N . SER C 1 50 ? -8.665 62.435 6.389 1.00 10.67 50 SER C N 1
ATOM 3864 C CA . SER C 1 50 ? -8.780 63.867 6.143 1.00 11.13 50 SER C CA 1
ATOM 3865 C C . SER C 1 50 ? -8.308 64.222 4.724 1.00 11.61 50 SER C C 1
ATOM 3866 O O . SER C 1 50 ? -8.870 65.106 4.095 1.00 11.62 50 SER C O 1
ATOM 3869 N N . ALA C 1 51 ? -7.340 63.501 4.184 1.00 10.66 51 ALA C N 1
ATOM 3870 C CA . ALA C 1 51 ? -6.908 63.722 2.794 1.00 11.52 51 ALA C CA 1
ATOM 3871 C C . ALA C 1 51 ? -8.069 63.423 1.869 1.00 12.38 51 ALA C C 1
ATOM 3872 O O . ALA C 1 51 ? -8.358 64.180 0.926 1.00 13.16 51 ALA C O 1
ATOM 3874 N N . LEU C 1 52 ? -8.748 62.279 2.109 1.00 13.05 52 LEU C N 1
ATOM 3875 C CA . LEU C 1 52 ? -9.870 61.901 1.252 1.00 14.29 52 LEU C CA 1
ATOM 3876 C C . LEU C 1 52 ? -11.009 62.925 1.240 1.00 14.94 52 LEU C C 1
ATOM 3877 O O . LEU C 1 52 ? -11.693 63.075 0.231 1.00 16.76 52 LEU C O 1
ATOM 3882 N N . ALA C 1 53 ? -11.139 63.675 2.327 1.00 14.37 53 ALA C N 1
ATOM 3883 C CA . ALA C 1 53 ? -12.168 64.710 2.386 1.00 14.95 53 ALA C CA 1
ATOM 3884 C C . ALA C 1 53 ? -11.970 65.801 1.337 1.00 16.07 53 ALA C C 1
ATOM 3885 O O . ALA C 1 53 ? -12.900 66.500 0.989 1.00 16.20 53 ALA C O 1
ATOM 3887 N N . PHE C 1 54 ? -10.755 65.938 0.802 1.00 15.46 54 PHE C N 1
ATOM 3888 C CA . PHE C 1 54 ? -10.458 66.975 -0.201 1.00 16.55 54 PHE C CA 1
ATOM 3889 C C . PHE C 1 54 ? -10.626 66.540 -1.639 1.00 18.76 54 PHE C C 1
ATOM 3890 O O . PHE C 1 54 ? -10.331 67.305 -2.577 1.00 19.05 54 PHE C O 1
ATOM 3898 N N . LYS C 1 55 ? -11.065 65.311 -1.837 1.00 21.03 55 LYS C N 1
ATOM 3899 C CA . LYS C 1 55 ? -11.284 64.881 -3.209 1.00 24.33 55 LYS C CA 1
ATOM 3900 C C . LYS C 1 55 ? -12.197 65.870 -3.951 1.00 26.55 55 LYS C C 1
ATOM 3901 O O . LYS C 1 55 ? -13.206 66.374 -3.403 1.00 27.12 55 LYS C O 1
ATOM 3907 N N . ASP C 1 56 ? -11.854 66.154 -5.201 1.00 28.77 56 ASP C N 1
ATOM 3908 C CA . ASP C 1 56 ? -12.689 67.051 -5.988 1.00 30.57 56 ASP C CA 1
ATOM 3909 C C . ASP C 1 56 ? -12.181 66.905 -7.394 1.00 31.82 56 ASP C C 1
ATOM 3910 O O . ASP C 1 56 ? -11.194 66.193 -7.641 1.00 32.01 56 ASP C O 1
ATOM 3915 N N . GLU C 1 57 ? -12.879 67.572 -8.307 1.00 32.64 57 GLU C N 1
ATOM 3916 C CA . GLU C 1 57 ? -12.522 67.547 -9.714 1.00 33.01 57 GLU C CA 1
ATOM 3917 C C . GLU C 1 57 ? -11.175 68.208 -9.879 1.00 31.85 57 GLU C C 1
ATOM 3918 O O . GLU C 1 57 ? -10.910 69.283 -9.331 1.00 31.91 57 GLU C O 1
ATOM 3924 N N . ASP C 1 58 ? -10.334 67.556 -10.655 1.00 30.57 58 ASP C N 1
ATOM 3925 C CA . ASP C 1 58 ? -8.992 68.037 -10.936 1.00 28.75 58 ASP C CA 1
ATOM 3926 C C . ASP C 1 58 ? -8.029 68.082 -9.755 1.00 25.99 58 ASP C C 1
ATOM 3927 O O . ASP C 1 58 ? -6.967 68.662 -9.890 1.00 25.28 58 ASP C O 1
ATOM 3932 N N . VAL C 1 59 ? -8.410 67.502 -8.617 1.00 22.28 59 VAL C N 1
ATOM 3933 C CA . VAL C 1 59 ? -7.531 67.428 -7.431 1.00 18.57 59 VAL C CA 1
ATOM 3934 C C . VAL C 1 59 ? -6.935 66.043 -7.462 1.00 16.86 59 VAL C C 1
ATOM 3935 O O . VAL C 1 59 ? -7.654 65.079 -7.738 1.00 17.01 59 VAL C O 1
ATOM 3939 N N . VAL C 1 60 ? -5.633 65.945 -7.198 1.00 14.35 60 VAL C N 1
ATOM 3940 C CA . VAL C 1 60 ? -4.930 64.668 -7.240 1.00 12.88 60 VAL C CA 1
ATOM 3941 C C . VAL C 1 60 ? -4.579 64.214 -5.823 1.00 13.06 60 VAL C C 1
ATOM 3942 O O . VAL C 1 60 ? -3.999 64.966 -5.062 1.00 12.32 60 VAL C O 1
ATOM 3946 N N . LEU C 1 61 ? -4.979 62.998 -5.452 1.00 11.92 61 LEU C N 1
ATOM 3947 C CA . LEU C 1 61 ? -4.688 62.461 -4.144 1.00 12.24 61 LEU C CA 1
ATOM 3948 C C . LEU C 1 61 ? -3.491 61.503 -4.219 1.00 12.08 61 LEU C C 1
ATOM 3949 O O . LEU C 1 61 ? -3.491 60.541 -5.006 1.00 11.74 61 LEU C O 1
ATOM 3954 N N . ALA C 1 62 ? -2.463 61.816 -3.437 1.00 10.60 62 ALA C N 1
ATOM 3955 C CA . ALA C 1 62 ? -1.249 61.010 -3.385 1.00 11.92 62 ALA C CA 1
ATOM 3956 C C . ALA C 1 62 ? -0.921 60.647 -1.953 1.00 13.21 62 ALA C C 1
ATOM 3957 O O . ALA C 1 62 ? -1.213 61.392 -1.009 1.00 13.03 62 ALA C O 1
ATOM 3959 N N . GLY C 1 63 ? -0.304 59.489 -1.752 1.00 13.70 63 GLY C N 1
ATOM 3960 C CA . GLY C 1 63 ? 0.045 59.175 -0.386 1.00 14.09 63 GLY C CA 1
ATOM 3961 C C . GLY C 1 63 ? 0.374 57.715 -0.188 1.00 12.95 63 GLY C C 1
ATOM 3962 O O . GLY C 1 63 ? 0.566 56.984 -1.160 1.00 13.10 63 GLY C O 1
ATOM 3963 N N . GLU C 1 64 ? 0.445 57.296 1.061 1.00 12.63 64 GLU C N 1
ATOM 3964 C CA . GLU C 1 64 ? 0.799 55.898 1.326 1.00 12.38 64 GLU C CA 1
ATOM 3965 C C . GLU C 1 64 ? 0.546 55.521 2.760 1.00 13.31 64 GLU C C 1
ATOM 3966 O O . GLU C 1 64 ? 0.481 56.410 3.664 1.00 13.44 64 GLU C O 1
ATOM 3972 N N . THR C 1 65 ? 0.377 54.207 2.938 1.00 13.05 65 THR C N 1
ATOM 3973 C CA . THR C 1 65 ? 0.386 53.565 4.242 1.00 12.65 65 THR C CA 1
ATOM 3974 C C . THR C 1 65 ? 1.259 52.342 3.932 1.00 12.61 65 THR C C 1
ATOM 3975 O O . THR C 1 65 ? 1.079 51.673 2.909 1.00 12.23 65 THR C O 1
ATOM 3979 N N . GLY C 1 66 ? 2.244 52.086 4.783 1.00 13.06 66 GLY C N 1
ATOM 3980 C CA . GLY C 1 66 ? 3.183 50.998 4.542 1.00 13.31 66 GLY C CA 1
ATOM 3981 C C . GLY C 1 66 ? 4.006 51.181 3.268 1.00 12.95 66 GLY C C 1
ATOM 3982 O O . GLY C 1 66 ? 4.591 50.248 2.717 1.00 13.84 66 GLY C O 1
ATOM 3983 N N . GLY C 1 67 ? 4.091 52.435 2.829 1.00 11.21 67 GLY C N 1
ATOM 3984 C CA . GLY C 1 67 ? 4.812 52.745 1.599 1.00 10.94 67 GLY C CA 1
ATOM 3985 C C . GLY C 1 67 ? 4.005 52.516 0.321 1.00 10.04 67 GLY C C 1
ATOM 3986 O O . GLY C 1 67 ? 4.448 52.891 -0.785 1.00 10.49 67 GLY C O 1
ATOM 3987 N N . LEU C 1 68 ? 2.815 51.924 0.457 1.00 9.19 68 LEU C N 1
ATOM 3988 C CA . LEU C 1 68 ? 2.011 51.614 -0.736 1.00 10.00 68 LEU C CA 1
ATOM 3989 C C . LEU C 1 68 ? 0.843 52.540 -0.949 1.00 9.33 68 LEU C C 1
ATOM 3990 O O . LEU C 1 68 ? 0.220 52.984 0.032 1.00 9.70 68 LEU C O 1
ATOM 3995 N N . LYS C 1 69 ? 0.543 52.818 -2.204 1.00 9.23 69 LYS C N 1
ATOM 3996 C CA . LYS C 1 69 ? -0.649 53.665 -2.494 1.00 10.46 69 LYS C CA 1
ATOM 3997 C C . LYS C 1 69 ? -1.927 53.092 -1.883 1.00 11.46 69 LYS C C 1
ATOM 3998 O O . LYS C 1 69 ? -2.180 51.895 -2.045 1.00 11.59 69 LYS C O 1
ATOM 4004 N N . PRO C 1 70 ? -2.708 53.879 -1.136 1.00 11.87 70 PRO C N 1
ATOM 4005 C CA . PRO C 1 70 ? -3.973 53.403 -0.545 1.00 12.09 70 PRO C CA 1
ATOM 4006 C C . PRO C 1 70 ? -4.922 53.223 -1.772 1.00 12.95 70 PRO C C 1
ATOM 4007 O O . PRO C 1 70 ? -4.838 53.943 -2.787 1.00 11.69 70 PRO C O 1
ATOM 4011 N N . PRO C 1 71 ? -5.847 52.240 -1.710 1.00 13.70 71 PRO C N 1
ATOM 4012 C CA . PRO C 1 71 ? -6.769 51.974 -2.825 1.00 14.87 71 PRO C CA 1
ATOM 4013 C C . PRO C 1 71 ? -7.519 53.149 -3.527 1.00 14.57 71 PRO C C 1
ATOM 4014 O O . PRO C 1 71 ? -7.614 53.189 -4.768 1.00 16.08 71 PRO C O 1
ATOM 4018 N N . ARG C 1 72 ? -8.002 54.090 -2.719 1.00 13.74 72 ARG C N 1
ATOM 4019 C CA . ARG C 1 72 ? -8.824 55.230 -3.212 1.00 14.29 72 ARG C CA 1
ATOM 4020 C C . ARG C 1 72 ? -8.010 56.447 -3.617 1.00 14.26 72 ARG C C 1
ATOM 4021 O O . ARG C 1 72 ? -8.596 57.489 -3.969 1.00 15.82 72 ARG C O 1
ATOM 4029 N N . PHE C 1 73 ? -6.689 56.355 -3.503 1.00 13.75 73 PHE C N 1
ATOM 4030 C CA . PHE C 1 73 ? -5.794 57.451 -3.940 1.00 12.95 73 PHE C CA 1
ATOM 4031 C C . PHE C 1 73 ? -5.406 57.324 -5.421 1.00 12.33 73 PHE C C 1
ATOM 4032 O O . PHE C 1 73 ? -5.501 56.257 -6.045 1.00 12.86 73 PHE C O 1
ATOM 4040 N N . ASP C 1 74 ? -5.042 58.439 -6.041 1.00 11.50 74 ASP C N 1
ATOM 4041 C CA . ASP C 1 74 ? -4.603 58.438 -7.440 1.00 11.98 74 ASP C CA 1
ATOM 4042 C C . ASP C 1 74 ? -3.161 57.973 -7.593 1.00 12.31 74 ASP C C 1
ATOM 4043 O O . ASP C 1 74 ? -2.813 57.244 -8.557 1.00 14.11 74 ASP C O 1
ATOM 4048 N N . LEU C 1 75 ? -2.296 58.430 -6.682 1.00 11.03 75 LEU C N 1
ATOM 4049 C CA . LEU C 1 75 ? -0.864 58.109 -6.734 1.00 11.59 75 LEU C CA 1
ATOM 4050 C C . LEU C 1 75 ? -0.361 57.675 -5.393 1.00 10.81 75 LEU C C 1
ATOM 4051 O O . LEU C 1 75 ? -0.976 57.995 -4.364 1.00 9.73 75 LEU C O 1
ATOM 4056 N N . GLY C 1 76 ? 0.779 56.963 -5.388 1.00 10.25 76 GLY C N 1
ATOM 4057 C CA . GLY C 1 76 ? 1.371 56.582 -4.127 1.00 9.90 76 GLY C CA 1
ATOM 4058 C C . GLY C 1 76 ? 2.382 57.673 -3.733 1.00 9.12 76 GLY C C 1
ATOM 4059 O O . GLY C 1 76 ? 2.156 58.856 -4.046 1.00 10.82 76 GLY C O 1
ATOM 4060 N N . ASN C 1 77 ? 3.512 57.290 -3.133 1.00 9.25 77 ASN C N 1
ATOM 4061 C CA . ASN C 1 77 ? 4.490 58.253 -2.602 1.00 8.63 77 ASN C CA 1
ATOM 4062 C C . ASN C 1 77 ? 5.826 58.192 -3.338 1.00 8.23 77 ASN C C 1
ATOM 4063 O O . ASN C 1 77 ? 6.850 58.615 -2.780 1.00 8.41 77 ASN C O 1
ATOM 4068 N N . SER C 1 78 ? 5.828 57.718 -4.589 1.00 8.43 78 SER C N 1
ATOM 4069 C CA . SER C 1 78 ? 7.057 57.733 -5.377 1.00 8.92 78 SER C CA 1
ATOM 4070 C C . SER C 1 78 ? 7.384 59.137 -5.934 1.00 8.49 78 SER C C 1
ATOM 4071 O O . SER C 1 78 ? 6.534 59.761 -6.600 1.00 9.05 78 SER C O 1
ATOM 4074 N N . PRO C 1 79 ? 8.617 59.627 -5.715 1.00 8.07 79 PRO C N 1
ATOM 4075 C CA . PRO C 1 79 ? 8.945 60.962 -6.247 1.00 8.56 79 PRO C CA 1
ATOM 4076 C C . PRO C 1 79 ? 9.125 60.880 -7.743 1.00 10.27 79 PRO C C 1
ATOM 4077 O O . PRO C 1 79 ? 8.921 61.868 -8.433 1.00 10.12 79 PRO C O 1
ATOM 4081 N N . ARG C 1 80 ? 9.496 59.692 -8.253 1.00 10.12 80 ARG C N 1
ATOM 4082 C CA . ARG C 1 80 ? 9.663 59.528 -9.705 1.00 11.31 80 ARG C CA 1
ATOM 4083 C C . ARG C 1 80 ? 8.279 59.636 -10.362 1.00 11.36 80 ARG C C 1
ATOM 4084 O O . ARG C 1 80 ? 8.085 60.350 -11.383 1.00 12.50 80 ARG C O 1
ATOM 4092 N N . GLU C 1 81 ? 7.299 58.954 -9.762 1.00 11.66 81 GLU C N 1
ATOM 4093 C CA . GLU C 1 81 ? 5.954 59.056 -10.327 1.00 12.20 81 GLU C CA 1
ATOM 4094 C C . GLU C 1 81 ? 5.382 60.461 -10.135 1.00 12.74 81 GLU C C 1
ATOM 4095 O O . GLU C 1 81 ? 4.609 60.946 -10.975 1.00 13.80 81 GLU C O 1
ATOM 4101 N N . ALA C 1 82 ? 5.773 61.154 -9.058 1.00 11.32 82 ALA C N 1
ATOM 4102 C CA . ALA C 1 82 ? 5.263 62.516 -8.885 1.00 11.75 82 ALA C CA 1
ATOM 4103 C C . ALA C 1 82 ? 5.794 63.459 -9.951 1.00 11.82 82 ALA C C 1
ATOM 4104 O O . ALA C 1 82 ? 5.056 64.286 -10.489 1.00 12.29 82 ALA C O 1
ATOM 4106 N N . LEU C 1 83 ? 7.070 63.310 -10.280 1.00 12.14 83 LEU C N 1
ATOM 4107 C CA . LEU C 1 83 ? 7.703 64.192 -11.261 1.00 12.91 83 LEU C CA 1
ATOM 4108 C C . LEU C 1 83 ? 7.084 64.018 -12.647 1.00 13.72 83 LEU C C 1
ATOM 4109 O O . LEU C 1 83 ? 7.013 64.992 -13.430 1.00 14.03 83 LEU C O 1
ATOM 4114 N N . SER C 1 84 ? 6.588 62.816 -12.927 1.00 13.45 84 SER C N 1
ATOM 4115 C CA . SER C 1 84 ? 6.031 62.535 -14.254 1.00 15.00 84 SER C CA 1
ATOM 4116 C C . SER C 1 84 ? 4.513 62.631 -14.313 1.00 16.21 84 SER C C 1
ATOM 4117 O O . SER C 1 84 ? 3.894 62.380 -15.365 1.00 16.64 84 SER C O 1
ATOM 4120 N N . ALA C 1 85 ? 3.900 62.968 -13.177 1.00 15.43 85 ALA C N 1
ATOM 4121 C CA . ALA C 1 85 ? 2.441 63.052 -13.068 1.00 16.54 85 ALA C CA 1
ATOM 4122 C C . ALA C 1 85 ? 1.799 64.254 -13.728 1.00 17.14 85 ALA C C 1
ATOM 4123 O O . ALA C 1 85 ? 2.438 65.273 -13.928 1.00 17.19 85 ALA C O 1
ATOM 4125 N N . GLN C 1 86 ? 0.516 64.112 -14.070 1.00 18.86 86 GLN C N 1
ATOM 4126 C CA . GLN C 1 86 ? -0.185 65.231 -14.706 1.00 20.56 86 GLN C CA 1
ATOM 4127 C C . GLN C 1 86 ? -0.764 66.083 -13.602 1.00 18.49 86 GLN C C 1
ATOM 4128 O O . GLN C 1 86 ? -1.912 65.901 -13.182 1.00 19.00 86 GLN C O 1
ATOM 4134 N N . VAL C 1 87 ? 0.072 67.009 -13.115 1.00 16.12 87 VAL C N 1
ATOM 4135 C CA . VAL C 1 87 ? -0.320 67.866 -12.010 1.00 15.27 87 VAL C CA 1
ATOM 4136 C C . VAL C 1 87 ? -0.113 69.331 -12.275 1.00 15.21 87 VAL C C 1
ATOM 4137 O O . VAL C 1 87 ? -0.346 70.155 -11.394 1.00 14.62 87 VAL C O 1
ATOM 4141 N N . ALA C 1 88 ? 0.293 69.678 -13.500 1.00 15.29 88 ALA C N 1
ATOM 4142 C CA . ALA C 1 88 ? 0.508 71.078 -13.790 1.00 15.55 88 ALA C CA 1
ATOM 4143 C C . ALA C 1 88 ? -0.745 71.906 -13.491 1.00 15.11 88 ALA C C 1
ATOM 4144 O O . ALA C 1 88 ? -1.832 71.602 -13.977 1.00 16.14 88 ALA C O 1
ATOM 4146 N N . GLY C 1 89 ? -0.577 72.925 -12.650 1.00 15.36 89 GLY C N 1
ATOM 4147 C CA . GLY C 1 89 ? -1.663 73.811 -12.284 1.00 15.78 89 GLY C CA 1
ATOM 4148 C C . GLY C 1 89 ? -2.722 73.218 -11.354 1.00 15.87 89 GLY C C 1
ATOM 4149 O O . GLY C 1 89 ? -3.721 73.869 -11.047 1.00 16.54 89 GLY C O 1
ATOM 4150 N N . ARG C 1 90 ? -2.497 72.003 -10.875 1.00 15.47 90 ARG C N 1
ATOM 4151 C CA . ARG C 1 90 ? -3.466 71.367 -9.975 1.00 15.28 90 ARG C CA 1
ATOM 4152 C C . ARG C 1 90 ? -3.043 71.315 -8.525 1.00 13.75 90 ARG C C 1
ATOM 4153 O O . ARG C 1 90 ? -1.867 71.544 -8.187 1.00 14.65 90 ARG C O 1
ATOM 4161 N N . VAL C 1 91 ? -4.027 71.068 -7.667 1.00 12.55 91 VAL C N 1
ATOM 4162 C CA . VAL C 1 91 ? -3.741 70.873 -6.243 1.00 12.00 91 VAL C CA 1
ATOM 4163 C C . VAL C 1 91 ? -3.488 69.365 -6.026 1.00 10.68 91 VAL C C 1
ATOM 4164 O O . VAL C 1 91 ? -4.238 68.512 -6.551 1.00 11.72 91 VAL C O 1
ATOM 4168 N N . VAL C 1 92 ? -2.410 69.052 -5.296 1.00 10.19 92 VAL C N 1
ATOM 4169 C CA . VAL C 1 92 ? -2.073 67.682 -4.938 1.00 9.84 92 VAL C CA 1
ATOM 4170 C C . VAL C 1 92 ? -2.241 67.566 -3.427 1.00 9.70 92 VAL C C 1
ATOM 4171 O O . VAL C 1 92 ? -1.616 68.301 -2.657 1.00 10.44 92 VAL C O 1
ATOM 4175 N N . VAL C 1 93 ? -3.130 66.684 -2.997 1.00 10.07 93 VAL C N 1
ATOM 4176 C CA . VAL C 1 93 ? -3.371 66.452 -1.561 1.00 10.03 93 VAL C CA 1
ATOM 4177 C C . VAL C 1 93 ? -2.545 65.210 -1.181 1.00 11.10 93 VAL C C 1
ATOM 4178 O O . VAL C 1 93 ? -2.602 64.176 -1.864 1.00 12.14 93 VAL C O 1
ATOM 4182 N N . MET C 1 94 ? -1.769 65.317 -0.120 1.00 10.16 94 MET C N 1
ATOM 4183 C CA . MET C 1 94 ? -0.950 64.189 0.315 1.00 10.52 94 MET C CA 1
ATOM 4184 C C . MET C 1 94 ? -1.133 63.857 1.786 1.00 11.05 94 MET C C 1
ATOM 4185 O O . MET C 1 94 ? -1.230 64.755 2.637 1.00 11.79 94 MET C O 1
ATOM 4190 N N . SER C 1 95 ? -1.130 62.549 2.074 1.00 11.54 95 SER C N 1
ATOM 4191 C CA . SER C 1 95 ? -1.110 62.059 3.446 1.00 12.41 95 SER C CA 1
ATOM 4192 C C . SER C 1 95 ? -0.061 60.936 3.465 1.00 11.57 95 SER C C 1
ATOM 4193 O O . SER C 1 95 ? -0.160 59.985 2.659 1.00 11.43 95 SER C O 1
ATOM 4196 N N . THR C 1 96 ? 0.930 61.056 4.340 1.00 11.74 96 THR C N 1
ATOM 4197 C CA . THR C 1 96 ? 1.926 59.980 4.472 1.00 13.54 96 THR C CA 1
ATOM 4198 C C . THR C 1 96 ? 2.120 59.581 5.943 1.00 15.75 96 THR C C 1
ATOM 4199 O O . THR C 1 96 ? 1.634 60.241 6.855 1.00 16.84 96 THR C O 1
ATOM 4203 N N . THR C 1 97 ? 2.824 58.482 6.157 1.00 19.10 97 THR C N 1
ATOM 4204 C CA . THR C 1 97 ? 3.047 57.958 7.505 1.00 20.82 97 THR C CA 1
ATOM 4205 C C . THR C 1 97 ? 3.847 58.859 8.460 1.00 20.11 97 THR C C 1
ATOM 4206 O O . THR C 1 97 ? 3.461 59.061 9.613 1.00 20.89 97 THR C O 1
ATOM 4210 N N . ASN C 1 98 ? 4.950 59.405 7.981 1.00 20.28 98 ASN C N 1
ATOM 4211 C CA . ASN C 1 98 ? 5.790 60.157 8.890 1.00 19.78 98 ASN C CA 1
ATOM 4212 C C . ASN C 1 98 ? 5.878 61.644 8.578 1.00 18.79 98 ASN C C 1
ATOM 4213 O O . ASN C 1 98 ? 5.674 62.480 9.468 1.00 18.61 98 ASN C O 1
ATOM 4218 N N . GLY C 1 99 ? 6.172 61.947 7.321 1.00 16.83 99 GLY C N 1
ATOM 4219 C CA . GLY C 1 99 ? 6.363 63.316 6.920 1.00 16.11 99 GLY C CA 1
ATOM 4220 C C . GLY C 1 99 ? 5.217 64.281 7.088 1.00 14.63 99 GLY C C 1
ATOM 4221 O O . GLY C 1 99 ? 5.424 65.359 7.645 1.00 13.90 99 GLY C O 1
ATOM 4222 N N . THR C 1 100 ? 4.032 63.921 6.621 1.00 14.94 100 THR C N 1
ATOM 4223 C CA . THR C 1 100 ? 2.949 64.890 6.660 1.00 14.71 100 THR C CA 1
ATOM 4224 C C . THR C 1 100 ? 2.575 65.198 8.097 1.00 15.43 100 THR C C 1
ATOM 4225 O O . THR C 1 100 ? 2.303 66.350 8.436 1.00 15.26 100 THR C O 1
ATOM 4229 N N . LYS C 1 101 ? 2.641 64.217 8.991 1.00 15.20 101 LYS C N 1
ATOM 4230 C CA . LYS C 1 101 ? 2.392 64.477 10.400 1.00 16.76 101 LYS C CA 1
ATOM 4231 C C . LYS C 1 101 ? 3.524 65.340 11.039 1.00 15.83 101 LYS C C 1
ATOM 4232 O O . LYS C 1 101 ? 3.235 66.212 11.885 1.00 17.30 101 LYS C O 1
ATOM 4238 N N . ALA C 1 102 ? 4.800 65.116 10.664 1.00 14.33 102 ALA C N 1
ATOM 4239 C CA . ALA C 1 102 ? 5.902 65.933 11.208 1.00 12.33 102 ALA C CA 1
ATOM 4240 C C . ALA C 1 102 ? 5.704 67.419 10.818 1.00 11.54 102 ALA C C 1
ATOM 4241 O O . ALA C 1 102 ? 6.026 68.308 11.599 1.00 11.21 102 ALA C O 1
ATOM 4243 N N . ALA C 1 103 ? 5.194 67.647 9.607 1.00 10.49 103 ALA C N 1
ATOM 4244 C CA . ALA C 1 103 ? 4.948 69.023 9.161 1.00 10.87 103 ALA C CA 1
ATOM 4245 C C . ALA C 1 103 ? 3.873 69.675 10.046 1.00 10.82 103 ALA C C 1
ATOM 4246 O O . ALA C 1 103 ? 4.003 70.832 10.438 1.00 11.09 103 ALA C O 1
ATOM 4248 N N . HIS C 1 104 ? 2.829 68.923 10.377 1.00 10.30 104 HIS C N 1
ATOM 4249 C CA . HIS C 1 104 ? 1.796 69.464 11.247 1.00 10.58 104 HIS C CA 1
ATOM 4250 C C . HIS C 1 104 ? 2.358 69.750 12.624 1.00 10.84 104 HIS C C 1
ATOM 4251 O O . HIS C 1 104 ? 2.009 70.763 13.234 1.00 11.76 104 HIS C O 1
ATOM 4258 N N . ALA C 1 105 ? 3.255 68.894 13.126 1.00 10.86 105 ALA C N 1
ATOM 4259 C CA . ALA C 1 105 ? 3.836 69.149 14.449 1.00 12.52 105 ALA C CA 1
ATOM 4260 C C . ALA C 1 105 ? 4.633 70.456 14.444 1.00 12.76 105 ALA C C 1
ATOM 4261 O O . ALA C 1 105 ? 4.455 71.312 15.331 1.00 13.64 105 ALA C O 1
ATOM 4263 N N . ALA C 1 106 ? 5.490 70.623 13.442 1.00 11.94 106 ALA C N 1
ATOM 4264 C CA . ALA C 1 106 ? 6.286 71.845 13.312 1.00 11.51 106 ALA C CA 1
ATOM 4265 C C . ALA C 1 106 ? 5.412 73.093 13.157 1.00 11.61 106 ALA C C 1
ATOM 4266 O O . ALA C 1 106 ? 5.687 74.150 13.801 1.00 12.18 106 ALA C O 1
ATOM 4268 N N . ALA C 1 107 ? 4.359 72.967 12.349 1.00 11.06 107 ALA C N 1
ATOM 4269 C CA . ALA C 1 107 ? 3.494 74.128 12.038 1.00 11.62 107 ALA C CA 1
ATOM 4270 C C . ALA C 1 107 ? 2.718 74.639 13.250 1.00 12.15 107 ALA C C 1
ATOM 4271 O O . ALA C 1 107 ? 2.172 75.742 13.207 1.00 12.09 107 ALA C O 1
ATOM 4273 N N . ARG C 1 108 ? 2.652 73.859 14.328 1.00 11.91 108 ARG C N 1
ATOM 4274 C CA . ARG C 1 108 ? 1.952 74.341 15.506 1.00 13.09 108 ARG C CA 1
ATOM 4275 C C . ARG C 1 108 ? 2.598 75.613 16.064 1.00 12.87 108 ARG C C 1
ATOM 4276 O O . ARG C 1 108 ? 1.896 76.495 16.607 1.00 14.00 108 ARG C O 1
ATOM 4284 N N . THR C 1 109 ? 3.922 75.716 15.954 1.00 11.43 109 THR C N 1
ATOM 4285 C CA . THR C 1 109 ? 4.655 76.855 16.510 1.00 11.05 109 THR C CA 1
ATOM 4286 C C . THR C 1 109 ? 5.613 77.650 15.608 1.00 11.07 109 THR C C 1
ATOM 4287 O O . THR C 1 109 ? 5.934 78.815 15.904 1.00 11.55 109 THR C O 1
ATOM 4291 N N . ALA C 1 110 ? 6.077 77.023 14.523 1.00 10.71 110 ALA C N 1
ATOM 4292 C CA . ALA C 1 110 ? 7.096 77.632 13.674 1.00 10.38 110 ALA C CA 1
ATOM 4293 C C . ALA C 1 110 ? 6.605 78.893 13.005 1.00 9.89 110 ALA C C 1
ATOM 4294 O O . ALA C 1 110 ? 5.437 79.007 12.673 1.00 10.39 110 ALA C O 1
ATOM 4296 N N . LYS C 1 111 ? 7.546 79.793 12.762 1.00 10.50 111 LYS C N 1
ATOM 4297 C CA . LYS C 1 111 ? 7.252 80.995 11.990 1.00 11.49 111 LYS C CA 1
ATOM 4298 C C . LYS C 1 111 ? 7.243 80.602 10.476 1.00 11.15 111 LYS C C 1
ATOM 4299 O O . LYS C 1 111 ? 6.443 81.143 9.703 1.00 11.06 111 LYS C O 1
ATOM 4305 N N . HIS C 1 112 ? 8.128 79.681 10.058 1.00 10.10 112 HIS C N 1
ATOM 4306 C CA . HIS C 1 112 ? 8.199 79.295 8.629 1.00 10.06 112 HIS C CA 1
ATOM 4307 C C . HIS C 1 112 ? 8.412 77.792 8.598 1.00 8.88 112 HIS C C 1
ATOM 4308 O O . HIS C 1 112 ? 9.141 77.255 9.456 1.00 10.05 112 HIS C O 1
ATOM 4315 N N . VAL C 1 113 ? 7.733 77.109 7.656 1.00 9.05 113 VAL C N 1
ATOM 4316 C CA . VAL C 1 113 ? 7.875 75.642 7.519 1.00 8.68 113 VAL C CA 1
ATOM 4317 C C . VAL C 1 113 ? 8.181 75.392 6.032 1.00 8.11 113 VAL C C 1
ATOM 4318 O O . VAL C 1 113 ? 7.426 75.817 5.153 1.00 8.74 113 VAL C O 1
ATOM 4322 N N . LEU C 1 114 ? 9.307 74.721 5.766 1.00 8.21 114 LEU C N 1
ATOM 4323 C CA . LEU C 1 114 ? 9.767 74.451 4.410 1.00 7.56 114 LEU C CA 1
ATOM 4324 C C . LEU C 1 114 ? 9.953 72.937 4.346 1.00 8.29 114 LEU C C 1
ATOM 4325 O O . LEU C 1 114 ? 10.382 72.321 5.356 1.00 8.78 114 LEU C O 1
ATOM 4330 N N . LEU C 1 115 ? 9.677 72.328 3.197 1.00 7.78 115 LEU C N 1
ATOM 4331 C CA . LEU C 1 115 ? 9.841 70.851 3.061 1.00 6.88 115 LEU C CA 1
ATOM 4332 C C . LEU C 1 115 ? 11.155 70.647 2.309 1.00 6.25 115 LEU C C 1
ATOM 4333 O O . LEU C 1 115 ? 11.321 71.053 1.141 1.00 7.32 115 LEU C O 1
ATOM 4338 N N . ALA C 1 116 ? 12.109 69.986 2.969 1.00 6.64 116 ALA C N 1
ATOM 4339 C CA . ALA C 1 116 ? 13.453 69.839 2.452 1.00 7.27 116 ALA C CA 1
ATOM 4340 C C . ALA C 1 116 ? 13.862 68.410 2.227 1.00 6.50 116 ALA C C 1
ATOM 4341 O O . ALA C 1 116 ? 13.437 67.508 2.938 1.00 7.66 116 ALA C O 1
ATOM 4343 N N . SER C 1 117 ? 14.778 68.226 1.270 1.00 7.09 117 SER C N 1
ATOM 4344 C CA . SER C 1 117 ? 15.288 66.891 0.911 1.00 7.39 117 SER C CA 1
ATOM 4345 C C . SER C 1 117 ? 16.660 67.069 0.304 1.00 7.55 117 SER C C 1
ATOM 4346 O O . SER C 1 117 ? 17.131 68.180 0.180 1.00 8.10 117 SER C O 1
ATOM 4349 N N . LEU C 1 118 ? 17.339 65.972 -0.022 1.00 7.27 118 LEU C N 1
ATOM 4350 C CA . LEU C 1 118 ? 18.606 66.088 -0.709 1.00 7.22 118 LEU C CA 1
ATOM 4351 C C . LEU C 1 118 ? 18.293 66.676 -2.090 1.00 6.93 118 LEU C C 1
ATOM 4352 O O . LEU C 1 118 ? 19.009 67.548 -2.552 1.00 7.21 118 LEU C O 1
ATOM 4357 N N . TYR C 1 119 ? 17.199 66.227 -2.696 1.00 7.63 119 TYR C N 1
ATOM 4358 C CA . TYR C 1 119 ? 16.760 66.689 -4.038 1.00 7.59 119 TYR C CA 1
ATOM 4359 C C . TYR C 1 119 ? 16.713 68.200 -4.200 1.00 7.41 119 TYR C C 1
ATOM 4360 O O . TYR C 1 119 ? 17.106 68.728 -5.257 1.00 8.04 119 TYR C O 1
ATOM 4369 N N . ASN C 1 120 ? 16.208 68.918 -3.197 1.00 6.82 120 ASN C N 1
ATOM 4370 C CA . ASN C 1 120 ? 16.162 70.384 -3.277 1.00 7.74 120 ASN C CA 1
ATOM 4371 C C . ASN C 1 120 ? 17.001 71.032 -2.194 1.00 8.27 120 ASN C C 1
ATOM 4372 O O . ASN C 1 120 ? 16.766 72.196 -1.868 1.00 8.44 120 ASN C O 1
ATOM 4377 N N . ALA C 1 121 ? 18.066 70.334 -1.770 1.00 8.68 121 ALA C N 1
ATOM 4378 C CA . ALA C 1 121 ? 18.797 70.824 -0.598 1.00 8.25 121 ALA C CA 1
ATOM 4379 C C . ALA C 1 121 ? 19.328 72.213 -0.607 1.00 8.91 121 ALA C C 1
ATOM 4380 O O . ALA C 1 121 ? 19.154 72.943 0.378 1.00 8.62 121 ALA C O 1
ATOM 4382 N N . HIS C 1 122 ? 19.941 72.595 -1.716 1.00 8.46 122 HIS C N 1
ATOM 4383 C CA . HIS C 1 122 ? 20.596 73.913 -1.729 1.00 8.28 122 HIS C CA 1
ATOM 4384 C C . HIS C 1 122 ? 19.567 75.012 -1.741 1.00 8.37 122 HIS C C 1
ATOM 4385 O O . HIS C 1 122 ? 19.670 75.973 -0.979 1.00 9.26 122 HIS C O 1
ATOM 4392 N N . ALA C 1 123 ? 18.554 74.865 -2.575 1.00 8.45 123 ALA C N 1
ATOM 4393 C CA . ALA C 1 123 ? 17.477 75.867 -2.631 1.00 9.33 123 ALA C CA 1
ATOM 4394 C C . ALA C 1 123 ? 16.761 75.947 -1.266 1.00 8.49 123 ALA C C 1
ATOM 4395 O O . ALA C 1 123 ? 16.443 77.063 -0.800 1.00 9.57 123 ALA C O 1
ATOM 4397 N N . ALA C 1 124 ? 16.515 74.808 -0.604 1.00 7.95 124 ALA C N 1
ATOM 4398 C CA . ALA C 1 124 ? 15.844 74.841 0.694 1.00 7.51 124 ALA C CA 1
ATOM 4399 C C . ALA C 1 124 ? 16.672 75.517 1.761 1.00 7.91 124 ALA C C 1
ATOM 4400 O O . ALA C 1 124 ? 16.154 76.277 2.593 1.00 8.63 124 ALA C O 1
ATOM 4402 N N . ALA C 1 125 ? 17.935 75.163 1.816 1.00 8.15 125 ALA C N 1
ATOM 4403 C CA . ALA C 1 125 ? 18.832 75.774 2.799 1.00 8.57 125 ALA C CA 1
ATOM 4404 C C . ALA C 1 125 ? 18.954 77.253 2.577 1.00 8.25 125 ALA C C 1
ATOM 4405 O O . ALA C 1 125 ? 18.934 78.021 3.537 1.00 8.43 125 ALA C O 1
ATOM 4407 N N . ARG C 1 126 ? 19.049 77.672 1.316 1.00 8.54 126 ARG C N 1
ATOM 4408 C CA . ARG C 1 126 ? 19.195 79.105 1.047 1.00 8.94 126 ARG C CA 1
ATOM 4409 C C . ARG C 1 126 ? 17.931 79.847 1.445 1.00 8.52 126 ARG C C 1
ATOM 4410 O O . ARG C 1 126 ? 18.016 80.930 2.049 1.00 8.81 126 ARG C O 1
ATOM 4418 N N . LEU C 1 127 ? 16.760 79.269 1.167 1.00 8.90 127 LEU C N 1
ATOM 4419 C CA . LEU C 1 127 ? 15.530 79.936 1.541 1.00 9.25 127 LEU C CA 1
ATOM 4420 C C . LEU C 1 127 ? 15.387 80.010 3.077 1.00 9.26 127 LEU C C 1
ATOM 4421 O O . LEU C 1 127 ? 14.984 81.040 3.636 1.00 8.85 127 LEU C O 1
ATOM 4426 N N . ALA C 1 128 ? 15.792 78.930 3.749 1.00 8.98 128 ALA C N 1
ATOM 4427 C CA . ALA C 1 128 ? 15.703 78.914 5.219 1.00 8.77 128 ALA C CA 1
ATOM 4428 C C . ALA C 1 128 ? 16.571 80.040 5.821 1.00 8.97 128 ALA C C 1
ATOM 4429 O O . ALA C 1 128 ? 16.116 80.735 6.721 1.00 9.20 128 ALA C O 1
ATOM 4431 N N . ARG C 1 129 ? 17.802 80.194 5.329 1.00 9.20 129 ARG C N 1
ATOM 4432 C CA . ARG C 1 129 ? 18.689 81.249 5.857 1.00 9.52 129 ARG C CA 1
ATOM 4433 C C . ARG C 1 129 ? 18.125 82.620 5.539 1.00 10.49 129 ARG C C 1
ATOM 4434 O O . ARG C 1 129 ? 18.186 83.562 6.377 1.00 10.17 129 ARG C O 1
ATOM 4442 N N . GLU C 1 130 ? 17.575 82.742 4.351 1.00 9.18 130 GLU C N 1
ATOM 4443 C CA . GLU C 1 130 ? 16.992 84.049 3.970 1.00 11.26 130 GLU C CA 1
ATOM 4444 C C . GLU C 1 130 ? 15.868 84.467 4.896 1.00 11.01 130 GLU C C 1
ATOM 4445 O O . GLU C 1 130 ? 15.795 85.652 5.299 1.00 12.00 130 GLU C O 1
ATOM 4451 N N . LEU C 1 131 ? 14.974 83.521 5.206 1.00 10.53 131 LEU C N 1
ATOM 4452 C CA . LEU C 1 131 ? 13.834 83.814 6.051 1.00 10.51 131 LEU C CA 1
ATOM 4453 C C . LEU C 1 131 ? 14.109 83.882 7.545 1.00 11.85 131 LEU C C 1
ATOM 4454 O O . LEU C 1 131 ? 13.342 84.503 8.266 1.00 12.72 131 LEU C O 1
ATOM 4459 N N . ALA C 1 132 ? 15.171 83.245 7.998 1.00 11.56 132 ALA C N 1
ATOM 4460 C CA . ALA C 1 132 ? 15.479 83.191 9.413 1.00 12.64 132 ALA C CA 1
ATOM 4461 C C . ALA C 1 132 ? 16.047 84.476 9.987 1.00 13.50 132 ALA C C 1
ATOM 4462 O O . ALA C 1 132 ? 16.712 85.241 9.288 1.00 15.18 132 ALA C O 1
ATOM 4464 N N . THR C 1 133 ? 15.772 84.675 11.273 1.00 13.71 133 THR C N 1
ATOM 4465 C CA . THR C 1 133 ? 16.283 85.828 12.026 1.00 15.50 133 THR C CA 1
ATOM 4466 C C . THR C 1 133 ? 17.017 85.340 13.285 1.00 16.65 133 THR C C 1
ATOM 4467 O O . THR C 1 133 ? 18.025 85.937 13.693 1.00 18.01 133 THR C O 1
ATOM 4471 N N . GLU C 1 134 ? 16.537 84.260 13.898 1.00 14.55 134 GLU C N 1
ATOM 4472 C CA . GLU C 1 134 ? 17.187 83.762 15.083 1.00 15.47 134 GLU C CA 1
ATOM 4473 C C . GLU C 1 134 ? 17.557 82.269 15.008 1.00 13.71 134 GLU C C 1
ATOM 4474 O O . GLU C 1 134 ? 18.560 81.845 15.638 1.00 13.70 134 GLU C O 1
ATOM 4480 N N . GLU C 1 135 ? 16.814 81.480 14.229 1.00 12.26 135 GLU C N 1
ATOM 4481 C CA . GLU C 1 135 ? 17.137 80.045 14.207 1.00 11.17 135 GLU C CA 1
ATOM 4482 C C . GLU C 1 135 ? 16.633 79.288 12.996 1.00 9.08 135 GLU C C 1
ATOM 4483 O O . GLU C 1 135 ? 15.565 79.616 12.470 1.00 9.16 135 GLU C O 1
ATOM 4489 N N . VAL C 1 136 ? 17.435 78.335 12.500 1.00 9.00 136 VAL C N 1
ATOM 4490 C CA . VAL C 1 136 ? 16.902 77.414 11.530 1.00 9.00 136 VAL C CA 1
ATOM 4491 C C . VAL C 1 136 ? 16.995 76.074 12.262 1.00 8.10 136 VAL C C 1
ATOM 4492 O O . VAL C 1 136 ? 18.090 75.627 12.665 1.00 9.28 136 VAL C O 1
ATOM 4496 N N . ALA C 1 137 ? 15.840 75.431 12.344 1.00 8.27 137 ALA C N 1
ATOM 4497 C CA . ALA C 1 137 ? 15.755 74.074 12.910 1.00 7.34 137 ALA C CA 1
ATOM 4498 C C . ALA C 1 137 ? 15.461 73.106 11.756 1.00 8.24 137 ALA C C 1
ATOM 4499 O O . ALA C 1 137 ? 14.779 73.463 10.790 1.00 9.66 137 ALA C O 1
ATOM 4501 N N . ILE C 1 138 ? 16.016 71.913 11.854 1.00 7.84 138 ILE C N 1
ATOM 4502 C CA . ILE C 1 138 ? 15.725 70.875 10.844 1.00 7.56 138 ILE C CA 1
ATOM 4503 C C . ILE C 1 138 ? 15.016 69.766 11.614 1.00 7.84 138 ILE C C 1
ATOM 4504 O O . ILE C 1 138 ? 15.589 69.226 12.562 1.00 8.31 138 ILE C O 1
ATOM 4509 N N . LEU C 1 139 ? 13.784 69.434 11.217 1.00 7.94 139 LEU C N 1
ATOM 4510 C CA . LEU C 1 139 ? 12.986 68.394 11.909 1.00 8.19 139 LEU C CA 1
ATOM 4511 C C . LEU C 1 139 ? 13.037 67.154 11.033 1.00 9.19 139 LEU C C 1
ATOM 4512 O O . LEU C 1 139 ? 12.490 67.151 9.929 1.00 8.13 139 LEU C O 1
ATOM 4517 N N . CYS C 1 140 ? 13.695 66.114 11.563 1.00 7.89 140 CYS C N 1
ATOM 4518 C CA . CYS C 1 140 ? 13.767 64.820 10.846 1.00 9.13 140 CYS C CA 1
ATOM 4519 C C . CYS C 1 140 ? 12.537 64.026 11.211 1.00 9.87 140 CYS C C 1
ATOM 4520 O O . CYS C 1 140 ? 12.232 63.853 12.395 1.00 11.30 140 CYS C O 1
ATOM 4523 N N . ALA C 1 141 ? 11.812 63.507 10.220 1.00 9.09 141 ALA C N 1
ATOM 4524 C CA . ALA C 1 141 ? 10.593 62.759 10.542 1.00 9.66 141 ALA C CA 1
ATOM 4525 C C . ALA C 1 141 ? 10.873 61.401 11.157 1.00 9.85 141 ALA C C 1
ATOM 4526 O O . ALA C 1 141 ? 10.093 60.957 12.028 1.00 10.68 141 ALA C O 1
ATOM 4528 N N . GLY C 1 142 ? 11.991 60.778 10.775 1.00 10.19 142 GLY C N 1
ATOM 4529 C CA . GLY C 1 142 ? 12.251 59.444 11.323 1.00 11.49 142 GLY C CA 1
ATOM 4530 C C . GLY C 1 142 ? 11.086 58.489 11.074 1.00 11.40 142 GLY C C 1
ATOM 4531 O O . GLY C 1 142 ? 10.302 58.608 10.101 1.00 10.55 142 GLY C O 1
ATOM 4532 N N . LYS C 1 143 ? 10.926 57.495 11.955 1.00 11.62 143 LYS C N 1
ATOM 4533 C CA . LYS C 1 143 ? 9.831 56.546 11.801 1.00 13.79 143 LYS C CA 1
ATOM 4534 C C . LYS C 1 143 ? 9.399 56.030 13.171 1.00 14.64 143 LYS C C 1
ATOM 4535 O O . LYS C 1 143 ? 10.201 55.401 13.897 1.00 13.90 143 LYS C O 1
ATOM 4541 N N . GLU C 1 144 ? 8.164 56.343 13.534 1.00 15.75 144 GLU C N 1
ATOM 4542 C CA . GLU C 1 144 ? 7.582 55.864 14.786 1.00 18.27 144 GLU C CA 1
ATOM 4543 C C . GLU C 1 144 ? 8.448 55.953 16.012 1.00 16.58 144 GLU C C 1
ATOM 4544 O O . GLU C 1 144 ? 8.608 54.961 16.768 1.00 16.89 144 GLU C O 1
ATOM 4550 N N . GLY C 1 145 ? 9.014 57.137 16.203 1.00 14.87 145 GLY C N 1
ATOM 4551 C CA . GLY C 1 145 ? 9.808 57.406 17.391 1.00 13.38 145 GLY C CA 1
ATOM 4552 C C . GLY C 1 145 ? 11.268 57.020 17.317 1.00 11.63 145 GLY C C 1
ATOM 4553 O O . GLY C 1 145 ? 11.956 57.206 18.316 1.00 12.14 145 GLY C O 1
ATOM 4554 N N . ARG C 1 146 ? 11.745 56.529 16.168 1.00 10.96 146 ARG C N 1
ATOM 4555 C CA . ARG C 1 146 ? 13.166 56.155 16.024 1.00 10.36 146 ARG C CA 1
ATOM 4556 C C . ARG C 1 146 ? 13.781 56.963 14.872 1.00 10.23 146 ARG C C 1
ATOM 4557 O O . ARG C 1 146 ? 13.125 57.246 13.885 1.00 10.51 146 ARG C O 1
ATOM 4565 N N . ALA C 1 147 ? 15.008 57.411 15.071 1.00 10.26 147 ALA C N 1
ATOM 4566 C CA . ALA C 1 147 ? 15.661 58.226 14.068 1.00 9.40 147 ALA C CA 1
ATOM 4567 C C . ALA C 1 147 ? 16.083 57.464 12.812 1.00 10.18 147 ALA C C 1
ATOM 4568 O O . ALA C 1 147 ? 16.450 56.287 12.887 1.00 12.15 147 ALA C O 1
ATOM 4570 N N . GLY C 1 148 ? 16.011 58.152 11.673 1.00 10.53 148 GLY C N 1
ATOM 4571 C CA . GLY C 1 148 ? 16.418 57.571 10.388 1.00 9.81 148 GLY C CA 1
ATOM 4572 C C . GLY C 1 148 ? 17.790 58.046 9.987 1.00 10.53 148 GLY C C 1
ATOM 4573 O O . GLY C 1 148 ? 18.097 59.234 10.064 1.00 9.42 148 GLY C O 1
ATOM 4574 N N . LEU C 1 149 ? 18.667 57.126 9.573 1.00 8.92 149 LEU C N 1
ATOM 4575 C CA . LEU C 1 149 ? 20.031 57.475 9.132 1.00 8.57 149 LEU C CA 1
ATOM 4576 C C . LEU C 1 149 ? 19.929 58.390 7.884 1.00 7.30 149 LEU C C 1
ATOM 4577 O O . LEU C 1 149 ? 20.714 59.331 7.716 1.00 7.46 149 LEU C O 1
ATOM 4582 N N . ASP C 1 150 ? 18.976 58.070 7.025 1.00 7.71 150 ASP C N 1
ATOM 4583 C CA . ASP C 1 150 ? 18.774 58.875 5.771 1.00 7.57 150 ASP C CA 1
ATOM 4584 C C . ASP C 1 150 ? 18.317 60.305 6.100 1.00 8.05 150 ASP C C 1
ATOM 4585 O O . ASP C 1 150 ? 18.876 61.241 5.537 1.00 7.77 150 ASP C O 1
ATOM 4590 N N . ASP C 1 151 ? 17.370 60.462 7.047 1.00 8.36 151 ASP C N 1
ATOM 4591 C CA . ASP C 1 151 ? 16.922 61.829 7.387 1.00 7.73 151 ASP C CA 1
ATOM 4592 C C . ASP C 1 151 ? 18.047 62.589 8.070 1.00 7.71 151 ASP C C 1
ATOM 4593 O O . ASP C 1 151 ? 18.218 63.764 7.810 1.00 8.00 151 ASP C O 1
ATOM 4598 N N . LEU C 1 152 ? 18.817 61.942 8.958 1.00 7.83 152 LEU C N 1
ATOM 4599 C CA . LEU C 1 152 ? 19.907 62.623 9.632 1.00 8.26 152 LEU C CA 1
ATOM 4600 C C . LEU C 1 152 ? 21.042 62.996 8.697 1.00 8.25 152 LEU C C 1
ATOM 4601 O O . LEU C 1 152 ? 21.646 64.043 8.862 1.00 8.51 152 LEU C O 1
ATOM 4606 N N . TYR C 1 153 ? 21.334 62.154 7.685 1.00 7.27 153 TYR C N 1
ATOM 4607 C CA . TYR C 1 153 ? 22.358 62.468 6.723 1.00 6.81 153 TYR C CA 1
ATOM 4608 C C . TYR C 1 153 ? 21.891 63.740 5.975 1.00 7.22 153 TYR C C 1
ATOM 4609 O O . TYR C 1 153 ? 22.685 64.679 5.740 1.00 7.81 153 TYR C O 1
ATOM 4618 N N . THR C 1 154 ? 20.637 63.720 5.588 1.00 6.89 154 THR C N 1
ATOM 4619 C CA . THR C 1 154 ? 20.073 64.887 4.863 1.00 6.25 154 THR C CA 1
ATOM 4620 C C . THR C 1 154 ? 20.166 66.146 5.731 1.00 6.95 154 THR C C 1
ATOM 4621 O O . THR C 1 154 ? 20.529 67.217 5.222 1.00 7.66 154 THR C O 1
ATOM 4625 N N . ALA C 1 155 ? 19.787 66.021 7.006 1.00 7.02 155 ALA C N 1
ATOM 4626 C CA . ALA C 1 155 ? 19.923 67.164 7.909 1.00 7.16 155 ALA C CA 1
ATOM 4627 C C . ALA C 1 155 ? 21.362 67.632 7.980 1.00 8.11 155 ALA C C 1
ATOM 4628 O O . ALA C 1 155 ? 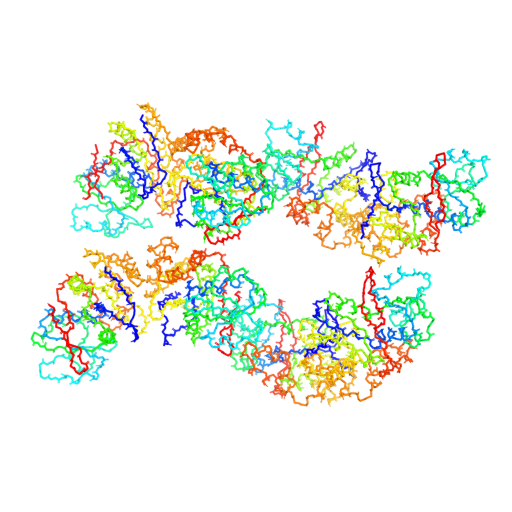21.604 68.838 8.146 1.00 8.80 155 ALA C O 1
ATOM 4630 N N . GLY C 1 156 ? 22.340 66.710 7.892 1.00 8.35 156 GLY C N 1
ATOM 4631 C CA . GLY C 1 156 ? 23.731 67.110 7.909 1.00 7.92 156 GLY C CA 1
ATOM 4632 C C . GLY C 1 156 ? 24.163 67.896 6.664 1.00 7.94 156 GLY C C 1
ATOM 4633 O O . GLY C 1 156 ? 24.947 68.857 6.742 1.00 8.51 156 GLY C O 1
ATOM 4634 N N . VAL C 1 157 ? 23.646 67.487 5.527 1.00 8.51 157 VAL C N 1
ATOM 4635 C CA . VAL C 1 157 ? 23.918 68.195 4.275 1.00 8.13 157 VAL C CA 1
ATOM 4636 C C . VAL C 1 157 ? 23.313 69.585 4.391 1.00 8.00 157 VAL C C 1
ATOM 4637 O O . VAL C 1 157 ? 23.963 70.569 4.035 1.00 8.48 157 VAL C O 1
ATOM 4641 N N . LEU C 1 158 ? 22.102 69.696 4.940 1.00 7.72 158 LEU C N 1
ATOM 4642 C CA . LEU C 1 158 ? 21.464 71.049 5.083 1.00 7.98 158 LEU C CA 1
ATOM 4643 C C . LEU C 1 158 ? 22.247 71.883 6.107 1.00 7.77 158 LEU C C 1
ATOM 4644 O O . LEU C 1 158 ? 22.490 73.088 5.902 1.00 9.30 158 LEU C O 1
ATOM 4649 N N . ALA C 1 159 ? 22.625 71.258 7.232 1.00 8.38 159 ALA C N 1
ATOM 4650 C CA . ALA C 1 159 ? 23.371 71.988 8.270 1.00 8.35 159 ALA C CA 1
ATOM 4651 C C . ALA C 1 159 ? 24.697 72.499 7.732 1.00 8.80 159 ALA C C 1
ATOM 4652 O O . ALA C 1 159 ? 25.094 73.649 8.027 1.00 10.10 159 ALA C O 1
ATOM 4654 N N . GLU C 1 160 ? 25.382 71.697 6.939 1.00 9.53 160 GLU C N 1
ATOM 4655 C CA . GLU C 1 160 ? 26.641 72.167 6.369 1.00 10.17 160 GLU C CA 1
ATOM 4656 C C . GLU C 1 160 ? 26.398 73.345 5.451 1.00 10.27 160 GLU C C 1
ATOM 4657 O O . GLU C 1 160 ? 27.132 74.334 5.496 1.00 10.59 160 GLU C O 1
ATOM 4663 N N . TYR C 1 161 ? 25.379 73.256 4.623 1.00 10.14 161 TYR C N 1
ATOM 4664 C CA . TYR C 1 161 ? 25.136 74.335 3.653 1.00 10.00 161 TYR C CA 1
ATOM 4665 C C . TYR C 1 161 ? 24.749 75.614 4.390 1.00 10.14 161 TYR C C 1
ATOM 4666 O O . TYR C 1 161 ? 25.199 76.731 4.019 1.00 10.56 161 TYR C O 1
ATOM 4675 N N . LEU C 1 162 ? 23.929 75.499 5.431 1.00 9.74 162 LEU C N 1
ATOM 4676 C CA . LEU C 1 162 ? 23.556 76.690 6.228 1.00 9.65 162 LEU C CA 1
ATOM 4677 C C . LEU C 1 162 ? 24.835 77.332 6.839 1.00 10.84 162 LEU C C 1
ATOM 4678 O O . LEU C 1 162 ? 24.913 78.570 6.939 1.00 11.59 162 LEU C O 1
ATOM 4683 N N . GLY C 1 163 ? 25.853 76.550 7.203 1.00 10.56 163 GLY C N 1
ATOM 4684 C CA . GLY C 1 163 ? 27.079 77.166 7.712 1.00 11.48 163 GLY C CA 1
ATOM 4685 C C . GLY C 1 163 ? 27.880 77.862 6.615 1.00 13.05 163 GLY C C 1
ATOM 4686 O O . GLY C 1 163 ? 28.762 78.694 6.930 1.00 14.12 163 GLY C O 1
ATOM 4687 N N . PHE C 1 164 ? 27.652 77.532 5.347 1.00 11.77 164 PHE C N 1
ATOM 4688 C CA . PHE C 1 164 ? 28.365 78.221 4.284 1.00 12.25 164 PHE C CA 1
ATOM 4689 C C . PHE C 1 164 ? 27.795 79.629 4.172 1.00 12.49 164 PHE C C 1
ATOM 4690 O O . PHE C 1 164 ? 28.450 80.529 3.586 1.00 13.75 164 PHE C O 1
ATOM 4698 N N . LEU C 1 165 ? 26.569 79.798 4.646 1.00 11.99 165 LEU C N 1
ATOM 4699 C CA . LEU C 1 165 ? 25.870 81.071 4.493 1.00 13.26 165 LEU C CA 1
ATOM 4700 C C . LEU C 1 165 ? 26.048 82.042 5.632 1.00 14.47 165 LEU C C 1
ATOM 4701 O O . LEU C 1 165 ? 25.579 83.187 5.567 1.00 16.23 165 LEU C O 1
ATOM 4706 N N . GLY C 1 166 ? 26.737 81.634 6.677 1.00 16.01 166 GLY C N 1
ATOM 4707 C CA . GLY C 1 166 ? 26.895 82.586 7.773 1.00 17.01 166 GLY C CA 1
ATOM 4708 C C . GLY C 1 166 ? 27.131 81.868 9.075 1.00 17.67 166 GLY C C 1
ATOM 4709 O O . GLY C 1 166 ? 27.154 80.656 9.126 1.00 16.93 166 GLY C O 1
ATOM 4710 N N . GLU C 1 167 ? 27.347 82.654 10.127 1.00 19.38 167 GLU C N 1
ATOM 4711 C CA . GLU C 1 167 ? 27.632 82.063 11.435 1.00 20.61 167 GLU C CA 1
ATOM 4712 C C . GLU C 1 167 ? 26.519 81.182 11.931 1.00 19.22 167 GLU C C 1
ATOM 4713 O O . GLU C 1 167 ? 25.327 81.489 11.779 1.00 20.34 167 GLU C O 1
ATOM 4719 N N . VAL C 1 168 ? 26.900 80.053 12.514 1.00 18.87 168 VAL C N 1
ATOM 4720 C CA . VAL C 1 168 ? 25.877 79.177 13.088 1.00 17.17 168 VAL C CA 1
ATOM 4721 C C . VAL C 1 168 ? 26.309 78.758 14.491 1.00 16.70 168 VAL C C 1
ATOM 4722 O O . VAL C 1 168 ? 27.513 78.660 14.794 1.00 17.51 168 VAL C O 1
ATOM 4726 N N . GLU C 1 169 ? 25.314 78.535 15.345 1.00 14.44 169 GLU C N 1
ATOM 4727 C CA . GLU C 1 169 ? 25.589 78.088 16.694 1.00 14.75 169 GLU C CA 1
ATOM 4728 C C . GLU C 1 169 ? 24.806 76.768 16.751 1.00 13.15 169 GLU C C 1
ATOM 4729 O O . GLU C 1 169 ? 23.612 76.759 17.050 1.00 12.95 169 GLU C O 1
ATOM 4735 N N . PRO C 1 170 ? 25.503 75.645 16.521 1.00 12.52 170 PRO C N 1
ATOM 4736 C CA . PRO C 1 170 ? 24.815 74.344 16.545 1.00 11.34 170 PRO C CA 1
ATOM 4737 C C . PRO C 1 170 ? 24.511 73.798 17.932 1.00 11.84 170 PRO C C 1
ATOM 4738 O O . PRO C 1 170 ? 25.292 74.042 18.855 1.00 13.01 170 PRO C O 1
ATOM 4742 N N . GLU C 1 171 ? 23.384 73.112 18.083 1.00 10.12 171 GLU C N 1
ATOM 4743 C CA . GLU C 1 171 ? 23.144 72.418 19.328 1.00 10.40 171 GLU C CA 1
ATOM 4744 C C . GLU C 1 171 ? 23.404 70.914 19.099 1.00 9.19 171 GLU C C 1
ATOM 4745 O O . GLU C 1 171 ? 23.999 70.531 18.085 1.00 8.36 171 GLU C O 1
ATOM 4751 N N . ASP C 1 172 ? 23.034 70.059 20.050 1.00 8.89 172 ASP C N 1
ATOM 4752 C CA . ASP C 1 172 ? 23.416 68.637 19.952 1.00 9.31 172 ASP C CA 1
ATOM 4753 C C . ASP C 1 172 ? 22.964 67.939 18.691 1.00 8.40 172 ASP C C 1
ATOM 4754 O O . ASP C 1 172 ? 23.750 67.230 18.049 1.00 8.93 172 ASP C O 1
ATOM 4759 N N . GLY C 1 173 ? 21.702 68.125 18.354 1.00 8.85 173 GLY C N 1
ATOM 4760 C CA . GLY C 1 173 ? 21.196 67.409 17.169 1.00 8.30 173 GLY C CA 1
ATOM 4761 C C . GLY C 1 173 ? 21.952 67.812 15.934 1.00 8.86 173 GLY C C 1
ATOM 4762 O O . GLY C 1 173 ? 22.261 66.976 15.073 1.00 7.82 173 GLY C O 1
ATOM 4763 N N . ALA C 1 174 ? 22.232 69.102 15.802 1.00 8.40 174 ALA C N 1
ATOM 4764 C CA . ALA C 1 174 ? 23.008 69.548 14.652 1.00 8.23 174 ALA C CA 1
ATOM 4765 C C . ALA C 1 174 ? 24.407 68.956 14.611 1.00 8.61 174 ALA C C 1
ATOM 4766 O O . ALA C 1 174 ? 24.926 68.627 13.523 1.00 8.96 174 ALA C O 1
ATOM 4768 N N . ARG C 1 175 ? 25.104 68.865 15.749 1.00 9.26 175 ARG C N 1
ATOM 4769 C CA . ARG C 1 175 ? 26.432 68.247 15.730 1.00 9.44 175 ARG C CA 1
ATOM 4770 C C . ARG C 1 175 ? 26.294 66.760 15.371 1.00 9.93 175 ARG C C 1
ATOM 4771 O O . ARG C 1 175 ? 27.172 66.199 14.714 1.00 9.97 175 ARG C O 1
ATOM 4779 N N . VAL C 1 176 ? 25.238 66.101 15.832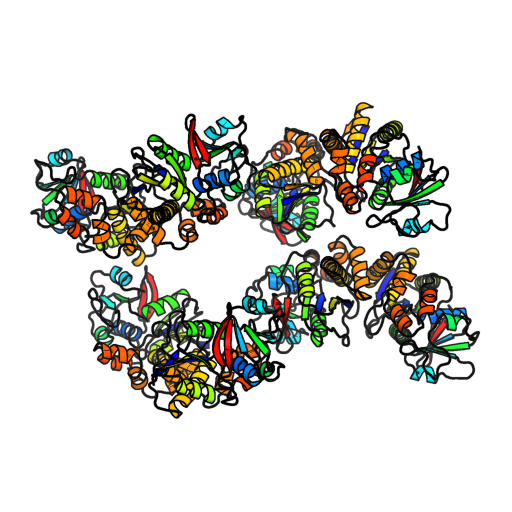 1.00 8.36 176 VAL C N 1
ATOM 4780 C CA . VAL C 1 176 ? 25.028 64.693 15.454 1.00 9.34 176 VAL C CA 1
ATOM 4781 C C . VAL C 1 176 ? 24.828 64.621 13.924 1.00 8.57 176 VAL C C 1
ATOM 4782 O O . VAL C 1 176 ? 25.444 63.760 13.255 1.00 9.49 176 VAL C O 1
ATOM 4786 N N . ALA C 1 177 ? 23.984 65.503 13.351 1.00 8.98 177 ALA C N 1
ATOM 4787 C CA . ALA C 1 177 ? 23.752 65.470 11.901 1.00 8.78 177 ALA C CA 1
ATOM 4788 C C . ALA C 1 177 ? 25.001 65.711 11.103 1.00 8.67 177 ALA C C 1
ATOM 4789 O O . ALA C 1 177 ? 25.244 65.031 10.094 1.00 8.77 177 ALA C O 1
ATOM 4791 N N . LEU C 1 178 ? 25.809 66.680 11.536 1.00 8.76 178 LEU C N 1
ATOM 4792 C CA . LEU C 1 178 ? 27.069 66.962 10.832 1.00 9.47 178 LEU C CA 1
ATOM 4793 C C . LEU C 1 178 ? 27.993 65.753 10.931 1.00 9.61 178 LEU C C 1
ATOM 4794 O O . LEU C 1 178 ? 28.677 65.419 9.964 1.00 10.28 178 LEU C O 1
ATOM 4799 N N . ALA C 1 179 ? 27.989 65.041 12.068 1.00 9.79 179 ALA C N 1
ATOM 4800 C CA . ALA C 1 179 ? 28.870 63.867 12.159 1.00 10.21 179 ALA C CA 1
ATOM 4801 C C . ALA C 1 179 ? 28.396 62.791 11.196 1.00 9.85 179 ALA C C 1
ATOM 4802 O O . ALA C 1 179 ? 29.228 62.067 10.657 1.00 10.97 179 ALA C O 1
ATOM 4804 N N . VAL C 1 180 ? 27.083 62.646 11.048 1.00 10.10 180 VAL C N 1
ATOM 4805 C CA . VAL C 1 180 ? 26.528 61.663 10.124 1.00 9.72 180 VAL C CA 1
ATOM 4806 C C . VAL C 1 180 ? 26.918 62.035 8.682 1.00 10.93 180 VAL C C 1
ATOM 4807 O O . VAL C 1 180 ? 27.364 61.174 7.918 1.00 10.53 180 VAL C O 1
ATOM 4811 N N . LYS C 1 181 ? 26.802 63.313 8.318 1.00 10.90 181 LYS C N 1
ATOM 4812 C CA . LYS C 1 181 ? 27.214 63.710 6.960 1.00 12.31 181 LYS C CA 1
ATOM 4813 C C . LYS C 1 181 ? 28.683 63.401 6.715 1.00 13.77 181 LYS C C 1
ATOM 4814 O O . LYS C 1 181 ? 29.077 62.861 5.645 1.00 13.44 181 LYS C O 1
ATOM 4820 N N . ARG C 1 182 ? 29.528 63.698 7.689 1.00 13.87 182 ARG C N 1
ATOM 4821 C CA . ARG C 1 182 ? 30.939 63.456 7.536 1.00 16.42 182 ARG C CA 1
ATOM 4822 C C . ARG C 1 182 ? 31.321 61.980 7.402 1.00 15.45 182 ARG C C 1
ATOM 4823 O O . ARG C 1 182 ? 32.345 61.666 6.744 1.00 16.25 182 ARG C O 1
ATOM 4831 N N . ALA C 1 183 ? 30.514 61.086 7.975 1.00 14.28 183 ALA C N 1
ATOM 4832 C CA . ALA C 1 183 ? 30.771 59.648 7.935 1.00 14.42 183 ALA C CA 1
ATOM 4833 C C . ALA C 1 183 ? 30.413 59.010 6.595 1.00 14.26 183 ALA C C 1
ATOM 4834 O O . ALA C 1 183 ? 30.861 57.879 6.284 1.00 15.90 183 ALA C O 1
ATOM 4836 N N . TYR C 1 184 ? 29.608 59.712 5.804 1.00 13.89 184 TYR C N 1
ATOM 4837 C CA . TYR C 1 184 ? 29.165 59.183 4.504 1.00 14.32 184 TYR C CA 1
ATOM 4838 C C . TYR C 1 184 ? 29.397 60.113 3.337 1.00 15.22 184 TYR C C 1
ATOM 4839 O O . TYR C 1 184 ? 28.538 60.941 2.986 1.00 16.21 184 TYR C O 1
ATOM 4848 N N . PRO C 1 185 ? 30.528 59.947 2.679 1.00 15.64 185 PRO C N 1
ATOM 4849 C CA . PRO C 1 185 ? 30.931 60.734 1.514 1.00 16.49 185 PRO C CA 1
ATOM 4850 C C . PRO C 1 185 ? 29.944 60.595 0.335 1.00 16.62 185 PRO C C 1
ATOM 4851 O O . PRO C 1 185 ? 29.801 61.528 -0.451 1.00 18.26 185 PRO C O 1
ATOM 4855 N N . ASP C 1 186 ? 29.239 59.469 0.237 1.00 15.13 186 ASP C N 1
ATOM 4856 C CA . ASP C 1 186 ? 28.316 59.205 -0.878 1.00 14.14 186 ASP C CA 1
ATOM 4857 C C . ASP C 1 186 ? 26.870 59.190 -0.355 1.00 12.31 186 ASP C C 1
ATOM 4858 O O . ASP C 1 186 ? 26.506 58.340 0.451 1.00 12.49 186 ASP C O 1
ATOM 4863 N N . PRO C 1 187 ? 26.047 60.122 -0.817 1.00 10.66 187 PRO C N 1
ATOM 4864 C CA . PRO C 1 187 ? 24.648 60.124 -0.329 1.00 9.79 187 PRO C CA 1
ATOM 4865 C C . PRO C 1 187 ? 23.904 58.832 -0.609 1.00 11.01 187 PRO C C 1
ATOM 4866 O O . PRO C 1 187 ? 23.058 58.424 0.183 1.00 10.24 187 PRO C O 1
ATOM 4870 N N . LEU C 1 188 ? 24.183 58.190 -1.735 1.00 10.94 188 LEU C N 1
ATOM 4871 C CA . LEU C 1 188 ? 23.477 56.943 -2.008 1.00 11.87 188 LEU C CA 1
ATOM 4872 C C . LEU C 1 188 ? 23.835 55.847 -0.978 1.00 12.39 188 LEU C C 1
ATOM 4873 O O . LEU C 1 188 ? 22.988 55.004 -0.711 1.00 11.91 188 LEU C O 1
ATOM 4878 N N . GLU C 1 189 ? 25.026 55.868 -0.373 1.00 14.04 189 GLU C N 1
ATOM 4879 C CA . GLU C 1 189 ? 25.380 54.865 0.657 1.00 14.81 189 GLU C CA 1
ATOM 4880 C C . GLU C 1 189 ? 24.610 55.124 1.949 1.00 14.38 189 GLU C C 1
ATOM 4881 O O . GLU C 1 189 ? 24.052 54.227 2.573 1.00 14.17 189 GLU C O 1
ATOM 4887 N N . ALA C 1 190 ? 24.603 56.369 2.408 1.00 12.80 190 ALA C N 1
ATOM 4888 C CA . ALA C 1 190 ? 23.865 56.672 3.592 1.00 13.21 190 ALA C CA 1
ATOM 4889 C C . ALA C 1 190 ? 22.405 56.273 3.410 1.00 12.20 190 ALA C C 1
ATOM 4890 O O . ALA C 1 190 ? 21.759 55.695 4.312 1.00 12.96 190 ALA C O 1
ATOM 4892 N N . LEU C 1 191 ? 21.843 56.611 2.258 1.00 10.00 191 LEU C N 1
ATOM 4893 C CA . LEU C 1 191 ? 20.457 56.266 2.043 1.00 9.40 191 LEU C CA 1
ATOM 4894 C C . LEU C 1 191 ? 20.212 54.783 1.828 1.00 8.82 191 LEU C C 1
ATOM 4895 O O . LEU C 1 191 ? 19.236 54.212 2.366 1.00 9.56 191 LEU C O 1
ATOM 4900 N N . SER C 1 192 ? 21.106 54.117 1.076 1.00 8.64 192 SER C N 1
ATOM 4901 C CA . SER C 1 192 ? 20.851 52.697 0.804 1.00 9.60 192 SER C CA 1
ATOM 4902 C C . SER C 1 192 ? 21.024 51.794 2.013 1.00 9.34 192 SER C C 1
ATOM 4903 O O . SER C 1 192 ? 20.376 50.755 2.090 1.00 10.47 192 SER C O 1
ATOM 4906 N N . LEU C 1 193 ? 21.830 52.217 2.980 1.00 10.03 193 LEU C N 1
ATOM 4907 C CA . LEU C 1 193 ? 21.999 51.445 4.230 1.00 9.36 193 LEU C CA 1
ATOM 4908 C C . LEU C 1 193 ? 20.835 51.662 5.204 1.00 10.20 193 LEU C C 1
ATOM 4909 O O . LEU C 1 193 ? 20.655 50.908 6.164 1.00 10.97 193 LEU C O 1
ATOM 4914 N N . SER C 1 194 ? 20.036 52.703 4.957 1.00 9.09 194 SER C N 1
ATOM 4915 C CA . SER C 1 194 ? 18.970 53.044 5.907 1.00 8.82 194 SER C CA 1
ATOM 4916 C C . SER C 1 194 ? 17.793 52.116 5.924 1.00 8.05 194 SER C C 1
ATOM 4917 O O . SER C 1 194 ? 17.478 51.484 4.903 1.00 8.85 194 SER C O 1
ATOM 4920 N N . ALA C 1 195 ? 17.117 52.030 7.073 1.00 8.07 195 ALA C N 1
ATOM 4921 C CA . ALA C 1 195 ? 15.928 51.244 7.200 1.00 8.71 195 ALA C CA 1
ATOM 4922 C C . ALA C 1 195 ? 14.861 51.639 6.178 1.00 9.86 195 ALA C C 1
ATOM 4923 O O . ALA C 1 195 ? 14.132 50.776 5.660 1.00 9.81 195 ALA C O 1
ATOM 4925 N N . ALA C 1 196 ? 14.775 52.921 5.835 1.00 8.78 196 ALA C N 1
ATOM 4926 C CA . ALA C 1 196 ? 13.743 53.355 4.891 1.00 8.76 196 ALA C CA 1
ATOM 4927 C C . ALA C 1 196 ? 13.992 52.733 3.502 1.00 8.60 196 ALA C C 1
ATOM 4928 O O . ALA C 1 196 ? 13.034 52.315 2.834 1.00 9.56 196 ALA C O 1
ATOM 4930 N N . ALA C 1 197 ? 15.242 52.660 3.068 1.00 9.60 197 ALA C N 1
ATOM 4931 C CA . ALA C 1 197 ? 15.560 52.054 1.769 1.00 9.49 197 ALA C CA 1
ATOM 4932 C C . ALA C 1 197 ? 15.277 50.553 1.810 1.00 10.07 197 ALA C C 1
ATOM 4933 O O . ALA C 1 197 ? 14.690 49.984 0.865 1.00 9.28 197 ALA C O 1
ATOM 4935 N N . LEU C 1 198 ? 15.670 49.903 2.898 1.00 10.06 198 LEU C N 1
ATOM 4936 C CA . LEU C 1 198 ? 15.434 48.449 3.017 1.00 10.83 198 LEU C CA 1
ATOM 4937 C C . LEU C 1 198 ? 13.912 48.193 3.034 1.00 11.59 198 LEU C C 1
ATOM 4938 O O . LEU C 1 198 ? 13.425 47.182 2.462 1.00 11.76 198 LEU C O 1
ATOM 4943 N N . ALA C 1 199 ? 13.135 49.098 3.658 1.00 10.54 199 ALA C N 1
ATOM 4944 C CA . ALA C 1 199 ? 11.676 48.918 3.693 1.00 11.39 199 ALA C CA 1
ATOM 4945 C C . ALA C 1 199 ? 11.066 49.034 2.302 1.00 10.68 199 ALA C C 1
ATOM 4946 O O . ALA C 1 199 ? 10.112 48.299 1.967 1.00 11.55 199 ALA C O 1
ATOM 4948 N N . LEU C 1 200 ? 11.620 49.893 1.450 1.00 10.78 200 LEU C N 1
ATOM 4949 C CA . LEU C 1 200 ? 11.098 49.989 0.094 1.00 9.52 200 LEU C CA 1
ATOM 4950 C C . LEU C 1 200 ? 11.484 48.721 -0.690 1.00 11.48 200 LEU C C 1
ATOM 4951 O O . LEU C 1 200 ? 10.681 48.246 -1.497 1.00 11.53 200 LEU C O 1
ATOM 4956 N N . LYS C 1 201 ? 12.673 48.181 -0.447 1.00 11.13 201 LYS C N 1
ATOM 4957 C CA . LYS C 1 201 ? 13.068 46.927 -1.143 1.00 12.90 201 LYS C CA 1
ATOM 4958 C C . LYS C 1 201 ? 12.088 45.816 -0.823 1.00 14.58 201 LYS C C 1
ATOM 4959 O O . LYS C 1 201 ? 11.727 45.003 -1.728 1.00 14.83 201 LYS C O 1
ATOM 4965 N N . GLN C 1 202 ? 11.620 45.750 0.417 1.00 14.09 202 GLN C N 1
ATOM 4966 C CA . GLN C 1 202 ? 10.647 44.725 0.809 1.00 16.70 202 GLN C CA 1
ATOM 4967 C C . GLN C 1 202 ? 9.346 44.745 0.013 1.00 15.87 202 GLN C C 1
ATOM 4968 O O . GLN C 1 202 ? 8.676 43.687 -0.115 1.00 15.87 202 GLN C O 1
ATOM 4974 N N . VAL C 1 203 ? 8.959 45.922 -0.495 1.00 13.64 203 VAL C N 1
ATOM 4975 C CA . VAL C 1 203 ? 7.716 46.030 -1.246 1.00 13.64 203 VAL C CA 1
ATOM 4976 C C . VAL C 1 203 ? 7.923 46.421 -2.689 1.00 12.07 203 VAL C C 1
ATOM 4977 O O . VAL C 1 203 ? 7.009 46.918 -3.369 1.00 12.38 203 VAL C O 1
ATOM 4981 N N . GLY C 1 204 ? 9.159 46.251 -3.159 1.00 11.83 204 GLY C N 1
ATOM 4982 C CA . GLY C 1 204 ? 9.474 46.479 -4.559 1.00 12.73 204 GLY C CA 1
ATOM 4983 C C . GLY C 1 204 ? 9.488 47.878 -5.081 1.00 12.52 204 GLY C C 1
ATOM 4984 O O . GLY C 1 204 ? 9.371 48.092 -6.263 1.00 13.59 204 GLY C O 1
ATOM 4985 N N . LEU C 1 205 ? 9.699 48.842 -4.197 1.00 11.93 205 LEU C N 1
ATOM 4986 C CA . LEU C 1 205 ? 9.710 50.238 -4.610 1.00 12.15 205 LEU C CA 1
ATOM 4987 C C . LEU C 1 205 ? 11.112 50.853 -4.511 1.00 11.90 205 LEU C C 1
ATOM 4988 O O . LEU C 1 205 ? 11.275 52.074 -4.547 1.00 11.79 205 LEU C O 1
ATOM 4993 N N . GLU C 1 206 ? 12.143 50.026 -4.437 1.00 12.27 206 GLU C N 1
ATOM 4994 C CA . GLU C 1 206 ? 13.510 50.530 -4.289 1.00 11.49 206 GLU C CA 1
ATOM 4995 C C . GLU C 1 206 ? 14.072 51.437 -5.403 1.00 11.37 206 GLU C C 1
ATOM 4996 O O . GLU C 1 206 ? 15.081 52.128 -5.215 1.00 11.03 206 GLU C O 1
ATOM 5002 N N . ALA C 1 207 ? 13.418 51.447 -6.562 1.00 11.53 207 ALA C N 1
ATOM 5003 C CA . ALA C 1 207 ? 13.873 52.318 -7.638 1.00 11.71 207 ALA C CA 1
ATOM 5004 C C . ALA C 1 207 ? 13.737 53.800 -7.229 1.00 10.36 207 ALA C C 1
ATOM 5005 O O . ALA C 1 207 ? 14.347 54.698 -7.798 1.00 12.02 207 ALA C O 1
ATOM 5007 N N . ASP C 1 208 ? 12.938 54.059 -6.197 1.00 10.37 208 ASP C N 1
ATOM 5008 C CA . ASP C 1 208 ? 12.851 55.448 -5.723 1.00 9.66 208 ASP C CA 1
ATOM 5009 C C . ASP C 1 208 ? 14.098 55.899 -4.958 1.00 9.51 208 ASP C C 1
ATOM 5010 O O . ASP C 1 208 ? 14.336 57.106 -4.818 1.00 9.77 208 ASP C O 1
ATOM 5015 N N . VAL C 1 209 ? 14.908 54.975 -4.456 1.00 9.78 209 VAL C N 1
ATOM 5016 C CA . VAL C 1 209 ? 16.037 55.426 -3.627 1.00 9.10 209 VAL C CA 1
ATOM 5017 C C . VAL C 1 209 ? 17.064 56.278 -4.390 1.00 9.57 209 VAL C C 1
ATOM 5018 O O . VAL C 1 209 ? 17.494 57.309 -3.878 1.00 9.11 209 VAL C O 1
ATOM 5022 N N . PRO C 1 210 ? 17.450 55.883 -5.597 1.00 9.64 210 PRO C N 1
ATOM 5023 C CA . PRO C 1 210 ? 18.419 56.717 -6.302 1.00 9.51 210 PRO C CA 1
ATOM 5024 C C . PRO C 1 210 ? 17.860 58.128 -6.556 1.00 9.58 210 PRO C C 1
ATOM 5025 O O . PRO C 1 210 ? 18.622 59.137 -6.546 1.00 9.86 210 PRO C O 1
ATOM 5029 N N . PHE C 1 211 ? 16.552 58.227 -6.769 1.00 8.49 211 PHE C N 1
ATOM 5030 C CA . PHE C 1 211 ? 15.949 59.533 -7.013 1.00 8.67 211 PHE C CA 1
ATOM 5031 C C . PHE C 1 211 ? 16.124 60.347 -5.751 1.00 8.42 211 PHE C C 1
ATOM 5032 O O . PHE C 1 211 ? 16.479 61.515 -5.787 1.00 8.59 211 PHE C O 1
ATOM 5040 N N . CYS C 1 212 ? 15.870 59.720 -4.613 1.00 8.61 212 CYS C N 1
ATOM 5041 C CA . CYS C 1 212 ? 16.019 60.461 -3.341 1.00 9.32 212 CYS C CA 1
ATOM 5042 C C . CYS C 1 212 ? 17.433 60.837 -2.935 1.00 8.50 212 CYS C C 1
ATOM 5043 O O . CYS C 1 212 ? 17.615 61.762 -2.133 1.00 7.68 212 CYS C O 1
ATOM 5046 N N . ALA C 1 213 ? 18.427 60.174 -3.548 1.00 8.37 213 ALA C N 1
ATOM 5047 C CA . ALA C 1 213 ? 19.829 60.454 -3.266 1.00 8.35 213 ALA C CA 1
ATOM 5048 C C . ALA C 1 213 ? 20.399 61.564 -4.170 1.00 8.72 213 ALA C C 1
ATOM 5049 O O . ALA C 1 213 ? 21.556 62.004 -3.945 1.00 10.31 213 ALA C O 1
ATOM 5051 N N . GLN C 1 214 ? 19.592 62.074 -5.098 1.00 8.04 214 GLN C N 1
ATOM 5052 C CA . GLN C 1 214 ? 20.045 63.214 -5.923 1.00 9.05 214 GLN C CA 1
ATOM 5053 C C . GLN C 1 214 ? 20.227 64.441 -5.026 1.00 9.79 214 GLN C C 1
ATOM 5054 O O . GLN C 1 214 ? 19.363 64.699 -4.173 1.00 9.86 214 GLN C O 1
ATOM 5060 N N . VAL C 1 215 ? 21.330 65.167 -5.224 1.00 9.47 215 VAL C N 1
ATOM 5061 C CA . VAL C 1 215 ? 21.589 66.346 -4.419 1.00 9.82 215 VAL C CA 1
ATOM 5062 C C . VAL C 1 215 ? 21.462 67.644 -5.220 1.00 10.31 215 VAL C C 1
ATOM 5063 O O . VAL C 1 215 ? 22.167 67.848 -6.230 1.00 11.18 215 VAL C O 1
ATOM 5067 N N . ALA C 1 216 ? 20.513 68.483 -4.805 1.00 9.71 216 ALA C N 1
ATOM 5068 C CA . ALA C 1 216 ? 20.322 69.819 -5.367 1.00 11.38 216 ALA C CA 1
ATOM 5069 C C . ALA C 1 216 ? 20.034 69.818 -6.839 1.00 11.56 216 ALA C C 1
ATOM 5070 O O . ALA C 1 216 ? 20.602 70.623 -7.619 1.00 13.95 216 ALA C O 1
ATOM 5072 N N . LYS C 1 217 ? 19.152 68.901 -7.209 1.00 11.78 217 LYS C N 1
ATOM 5073 C CA . LYS C 1 217 ? 18.725 68.788 -8.591 1.00 13.08 217 LYS C CA 1
ATOM 5074 C C . LYS C 1 217 ? 17.522 69.632 -8.904 1.00 13.21 217 LYS C C 1
ATOM 5075 O O . LYS C 1 217 ? 17.246 69.903 -10.092 1.00 14.68 217 LYS C O 1
ATOM 5081 N N . SER C 1 218 ? 16.776 70.046 -7.880 1.00 11.19 218 SER C N 1
ATOM 5082 C CA . SER C 1 218 ? 15.612 70.899 -8.080 1.00 10.26 218 SER C CA 1
ATOM 5083 C C . SER C 1 218 ? 15.709 72.174 -7.236 1.00 10.41 218 SER C C 1
ATOM 5084 O O . SER C 1 218 ? 16.256 72.149 -6.113 1.00 10.25 218 SER C O 1
ATOM 5087 N N . ALA C 1 219 ? 15.168 73.266 -7.769 1.00 10.11 219 ALA C N 1
ATOM 5088 C CA . ALA C 1 219 ? 15.134 74.520 -6.991 1.00 9.07 219 ALA C CA 1
ATOM 5089 C C . ALA C 1 219 ? 13.759 74.673 -6.351 1.00 10.10 219 ALA C C 1
ATOM 5090 O O . ALA C 1 219 ? 13.471 75.691 -5.696 1.00 11.97 219 ALA C O 1
ATOM 5092 N N . ALA C 1 220 ? 12.897 73.677 -6.531 1.00 9.77 220 ALA C N 1
ATOM 5093 C CA . ALA C 1 220 ? 11.539 73.765 -5.988 1.00 9.11 220 ALA C CA 1
ATOM 5094 C C . ALA C 1 220 ? 11.457 73.544 -4.483 1.00 9.53 220 ALA C C 1
ATOM 5095 O O . ALA C 1 220 ? 11.761 72.435 -4.028 1.00 9.33 220 ALA C O 1
ATOM 5097 N N . VAL C 1 221 ? 11.065 74.572 -3.725 1.00 8.74 221 VAL C N 1
ATOM 5098 C CA . VAL C 1 221 ? 10.951 74.437 -2.283 1.00 9.08 221 VAL C CA 1
ATOM 5099 C C . VAL C 1 221 ? 9.515 74.644 -1.803 1.00 8.79 221 VAL C C 1
ATOM 5100 O O . VAL C 1 221 ? 8.959 75.744 -1.951 1.00 8.95 221 VAL C O 1
ATOM 5104 N N . PRO C 1 222 ? 8.849 73.590 -1.301 1.00 7.81 222 PRO C N 1
ATOM 5105 C CA . PRO C 1 222 ? 7.498 73.724 -0.764 1.00 8.07 222 PRO C CA 1
ATOM 5106 C C . PRO C 1 222 ? 7.599 74.587 0.514 1.00 7.36 222 PRO C C 1
ATOM 5107 O O . PRO C 1 222 ? 8.355 74.280 1.446 1.00 7.92 222 PRO C O 1
ATOM 5111 N N . VAL C 1 223 ? 6.854 75.696 0.520 1.00 8.06 223 VAL C N 1
ATOM 5112 C CA . VAL C 1 223 ? 6.878 76.600 1.667 1.00 8.40 223 VAL C CA 1
ATOM 5113 C C . VAL C 1 223 ? 5.436 76.762 2.177 1.00 7.48 223 VAL C C 1
ATOM 5114 O O . VAL C 1 223 ? 4.478 76.951 1.374 1.00 8.60 223 VAL C O 1
ATOM 5118 N N . LEU C 1 224 ? 5.229 76.657 3.500 1.00 7.20 224 LEU C N 1
ATOM 5119 C CA . LEU C 1 224 ? 3.911 76.752 4.062 1.00 7.20 224 LEU C CA 1
ATOM 5120 C C . LEU C 1 224 ? 3.372 78.191 3.917 1.00 7.52 224 LEU C C 1
ATOM 5121 O O . LEU C 1 224 ? 4.011 79.152 4.361 1.00 9.45 224 LEU C O 1
ATOM 5126 N N . ARG C 1 225 ? 2.177 78.282 3.349 1.00 8.66 225 ARG C N 1
ATOM 5127 C CA . ARG C 1 225 ? 1.589 79.622 3.187 1.00 9.16 225 ARG C CA 1
ATOM 5128 C C . ARG C 1 225 ? 0.176 79.770 3.653 1.00 10.40 225 ARG C C 1
ATOM 5129 O O . ARG C 1 225 ? -0.361 80.883 3.625 1.00 11.06 225 ARG C O 1
ATOM 5137 N N . GLY C 1 226 ? -0.432 78.686 4.162 1.00 9.51 226 GLY C N 1
ATOM 5138 C CA . GLY C 1 226 ? -1.805 78.782 4.630 1.00 10.67 226 GLY C CA 1
ATOM 5139 C C . GLY C 1 226 ? -2.252 77.471 5.213 1.00 10.80 226 GLY C C 1
ATOM 5140 O O . GLY C 1 226 ? -1.442 76.516 5.295 1.00 9.58 226 GLY C O 1
ATOM 5141 N N . ARG C 1 227 ? -3.487 77.449 5.686 1.00 10.46 227 ARG C N 1
ATOM 5142 C CA . ARG C 1 227 ? -4.085 76.242 6.253 1.00 11.20 227 ARG C CA 1
ATOM 5143 C C . ARG C 1 227 ? -5.557 76.288 5.961 1.00 10.90 227 ARG C C 1
ATOM 5144 O O . ARG C 1 227 ? -6.182 77.338 6.106 1.00 11.27 227 ARG C O 1
ATOM 5152 N N . VAL C 1 228 ? -6.130 75.177 5.532 1.00 10.69 228 VAL C N 1
ATOM 5153 C CA . VAL C 1 228 ? -7.582 75.135 5.316 1.00 10.32 228 VAL C CA 1
ATOM 5154 C C . VAL C 1 228 ? -8.057 73.818 5.938 1.00 10.95 228 VAL C C 1
ATOM 5155 O O . VAL C 1 228 ? -7.695 72.736 5.496 1.00 10.46 228 VAL C O 1
ATOM 5159 N N . GLY C 1 229 ? -8.893 73.942 6.961 1.00 10.22 229 GLY C N 1
ATOM 5160 C CA . GLY C 1 229 ? -9.340 72.720 7.616 1.00 10.85 229 GLY C CA 1
ATOM 5161 C C . GLY C 1 229 ? -8.124 71.933 8.081 1.00 9.93 229 GLY C C 1
ATOM 5162 O O . GLY C 1 229 ? -7.220 72.460 8.725 1.00 10.83 229 GLY C O 1
ATOM 5163 N N . GLU C 1 230 ? -8.081 70.646 7.718 1.00 10.18 230 GLU C N 1
ATOM 5164 C CA . GLU C 1 230 ? -6.980 69.770 8.120 1.00 9.59 230 GLU C CA 1
ATOM 5165 C C . GLU C 1 230 ? -5.779 69.836 7.188 1.00 10.06 230 GLU C C 1
ATOM 5166 O O . GLU C 1 230 ? -4.817 69.141 7.420 1.00 9.78 230 GLU C O 1
ATOM 5172 N N . ALA C 1 231 ? -5.835 70.704 6.176 1.00 8.61 231 ALA C N 1
ATOM 5173 C CA . ALA C 1 231 ? -4.705 70.776 5.232 1.00 8.92 231 ALA C CA 1
ATOM 5174 C C . ALA C 1 231 ? -3.766 71.936 5.430 1.00 9.09 231 ALA C C 1
ATOM 5175 O O . ALA C 1 231 ? -4.199 73.077 5.518 1.00 10.08 231 ALA C O 1
ATOM 5177 N N . LEU C 1 232 ? -2.483 71.622 5.542 1.00 8.32 232 LEU C N 1
ATOM 5178 C CA . LEU C 1 232 ? -1.458 72.669 5.489 1.00 8.01 232 LEU C CA 1
ATOM 5179 C C . LEU C 1 232 ? -1.271 72.977 3.990 1.00 8.27 232 LEU C C 1
ATOM 5180 O O . LEU C 1 232 ? -1.168 72.039 3.167 1.00 8.77 232 LEU C O 1
ATOM 5185 N N . ILE C 1 233 ? -1.242 74.266 3.613 1.00 8.27 233 ILE C N 1
ATOM 5186 C CA . ILE C 1 233 ? -1.116 74.589 2.199 1.00 7.60 233 ILE C CA 1
ATOM 5187 C C . ILE C 1 233 ? 0.314 75.001 1.859 1.00 8.06 233 ILE C C 1
ATOM 5188 O O . ILE C 1 233 ? 0.805 76.021 2.348 1.00 8.29 233 ILE C O 1
ATOM 5193 N N . PHE C 1 234 ? 0.974 74.201 1.034 1.00 8.30 234 PHE C N 1
ATOM 5194 C CA . PHE C 1 234 ? 2.334 74.515 0.620 1.00 8.31 234 PHE C CA 1
ATOM 5195 C C . PHE C 1 234 ? 2.335 74.973 -0.838 1.00 9.90 234 PHE C C 1
ATOM 5196 O O . PHE C 1 234 ? 1.637 74.414 -1.666 1.00 9.85 234 PHE C O 1
ATOM 5204 N N . LYS C 1 235 ? 3.114 76.013 -1.126 1.00 9.48 235 LYS C N 1
ATOM 5205 C CA . LYS C 1 235 ? 3.252 76.514 -2.488 1.00 11.31 235 LYS C CA 1
ATOM 5206 C C . LYS C 1 235 ? 4.723 76.486 -2.821 1.00 10.32 235 LYS C C 1
ATOM 5207 O O . LYS C 1 235 ? 5.595 76.376 -1.951 1.00 9.67 235 LYS C O 1
ATOM 5213 N N . ARG C 1 236 ? 5.035 76.595 -4.101 1.00 10.32 236 ARG C N 1
ATOM 5214 C CA . ARG C 1 236 ? 6.435 76.605 -4.515 1.00 10.66 236 ARG C CA 1
ATOM 5215 C C . ARG C 1 236 ? 6.988 77.989 -4.157 1.00 9.56 236 ARG C C 1
ATOM 5216 O O . ARG C 1 236 ? 6.410 79.024 -4.549 1.00 11.19 236 ARG C O 1
ATOM 5224 N N . ALA C 1 237 ? 8.116 78.042 -3.465 1.00 9.46 237 ALA C N 1
ATOM 5225 C CA . ALA C 1 237 ? 8.698 79.342 -3.108 1.00 10.95 237 ALA C CA 1
ATOM 5226 C C . ALA C 1 237 ? 9.172 80.132 -4.323 1.00 12.87 237 ALA C C 1
ATOM 5227 O O . ALA C 1 237 ? 9.597 79.513 -5.326 1.00 14.26 237 ALA C O 1
ATOM 5230 N N . MET D 1 1 ? 24.598 38.920 15.495 1.00 25.15 1 MET D N 1
ATOM 5231 C CA . MET D 1 1 ? 24.185 39.674 16.707 1.00 23.17 1 MET D CA 1
ATOM 5232 C C . MET D 1 1 ? 23.721 41.080 16.289 1.00 21.08 1 MET D C 1
ATOM 5233 O O . MET D 1 1 ? 24.535 41.926 15.908 1.00 21.19 1 MET D O 1
ATOM 5238 N N . ARG D 1 2 ? 22.423 41.330 16.383 1.00 18.31 2 ARG D N 1
ATOM 5239 C CA . ARG D 1 2 ? 21.925 42.660 16.019 1.00 16.57 2 ARG D CA 1
ATOM 5240 C C . ARG D 1 2 ? 22.440 43.697 17.016 1.00 15.32 2 ARG D C 1
ATOM 5241 O O . ARG D 1 2 ? 22.552 43.442 18.227 1.00 15.44 2 ARG D O 1
ATOM 5249 N N . LEU D 1 3 ? 22.730 44.867 16.485 1.00 13.57 3 LEU D N 1
ATOM 5250 C CA . LEU D 1 3 ? 23.211 46.000 17.297 1.00 12.19 3 LEU D CA 1
ATOM 5251 C C . LEU D 1 3 ? 22.290 47.158 16.992 1.00 11.53 3 LEU D C 1
ATOM 5252 O O . LEU D 1 3 ? 22.179 47.579 15.859 1.00 11.94 3 LEU D O 1
ATOM 5257 N N . ARG D 1 4 ? 21.628 47.670 18.012 1.00 10.89 4 ARG D N 1
ATOM 5258 C CA . ARG D 1 4 ? 20.638 48.735 17.815 1.00 10.89 4 ARG D CA 1
ATOM 5259 C C . ARG D 1 4 ? 20.884 49.874 18.785 1.00 10.86 4 ARG D C 1
ATOM 5260 O O . ARG D 1 4 ? 21.266 49.649 19.939 1.00 11.02 4 ARG D O 1
ATOM 5268 N N . VAL D 1 5 ? 20.678 51.096 18.304 1.00 10.10 5 VAL D N 1
ATOM 5269 C CA . VAL D 1 5 ? 20.761 52.267 19.201 1.00 10.06 5 VAL D CA 1
ATOM 5270 C C . VAL D 1 5 ? 19.455 53.050 19.011 1.00 9.73 5 VAL D C 1
ATOM 5271 O O . VAL D 1 5 ? 19.053 53.353 17.868 1.00 9.85 5 VAL D O 1
ATOM 5275 N N . ASP D 1 6 ? 18.757 53.338 20.107 1.00 9.09 6 ASP D N 1
ATOM 5276 C CA . ASP D 1 6 ? 17.570 54.196 20.058 1.00 10.40 6 ASP D CA 1
ATOM 5277 C C . ASP D 1 6 ? 18.110 55.517 20.601 1.00 10.52 6 ASP D C 1
ATOM 5278 O O . ASP D 1 6 ? 18.606 55.592 21.746 1.00 11.08 6 ASP D O 1
ATOM 5283 N N . VAL D 1 7 ? 18.041 56.571 19.770 1.00 10.20 7 VAL D N 1
ATOM 5284 C CA . VAL D 1 7 ? 18.587 57.879 20.106 1.00 11.62 7 VAL D CA 1
ATOM 5285 C C . VAL D 1 7 ? 17.848 58.626 21.192 1.00 11.22 7 VAL D C 1
ATOM 5286 O O . VAL D 1 7 ? 18.430 59.507 21.827 1.00 12.17 7 VAL D O 1
ATOM 5290 N N . ILE D 1 8 ? 16.611 58.245 21.447 1.00 10.54 8 ILE D N 1
ATOM 5291 C CA . ILE D 1 8 ? 15.807 58.846 22.525 1.00 12.80 8 ILE D CA 1
ATOM 5292 C C . ILE D 1 8 ? 14.779 57.748 22.908 1.00 12.31 8 ILE D C 1
ATOM 5293 O O . ILE D 1 8 ? 14.506 56.854 22.109 1.00 12.13 8 ILE D O 1
ATOM 5298 N N . PRO D 1 9 ? 14.239 57.758 24.147 1.00 12.02 9 PRO D N 1
ATOM 5299 C CA . PRO D 1 9 ? 13.246 56.742 24.491 1.00 12.33 9 PRO D CA 1
ATOM 5300 C C . PRO D 1 9 ? 11.875 57.067 23.822 1.00 13.85 9 PRO D C 1
ATOM 5301 O O . PRO D 1 9 ? 11.650 58.191 23.317 1.00 13.66 9 PRO D O 1
ATOM 5305 N N . GLY D 1 10 ? 10.985 56.086 23.833 1.00 14.37 10 GLY D N 1
ATOM 5306 C CA . GLY D 1 10 ? 9.651 56.259 23.284 1.00 17.41 10 GLY D CA 1
ATOM 5307 C C . GLY D 1 10 ? 8.764 55.311 24.067 1.00 19.52 10 GLY D C 1
ATOM 5308 O O . GLY D 1 10 ? 9.133 54.152 24.274 1.00 18.02 10 GLY D O 1
ATOM 5309 N N . GLU D 1 11 ? 7.591 55.776 24.479 1.00 22.19 11 GLU D N 1
ATOM 5310 C CA . GLU D 1 11 ? 6.723 54.933 25.299 1.00 25.57 11 GLU D CA 1
ATOM 5311 C C . GLU D 1 11 ? 6.407 53.595 24.665 1.00 25.11 11 GLU D C 1
ATOM 5312 O O . GLU D 1 11 ? 6.369 52.559 25.344 1.00 25.20 11 GLU D O 1
ATOM 5318 N N . HIS D 1 12 ? 6.198 53.603 23.358 1.00 24.19 12 HIS D N 1
ATOM 5319 C CA . HIS D 1 12 ? 5.835 52.391 22.649 1.00 23.96 12 HIS D CA 1
ATOM 5320 C C . HIS D 1 12 ? 6.975 51.522 22.139 1.00 21.57 12 HIS D C 1
ATOM 5321 O O . HIS D 1 12 ? 6.716 50.447 21.579 1.00 20.92 12 HIS D O 1
ATOM 5328 N N . LEU D 1 13 ? 8.212 51.992 22.297 1.00 18.72 13 LEU D N 1
ATOM 5329 C CA . LEU D 1 13 ? 9.333 51.201 21.812 1.00 17.48 13 LEU D CA 1
ATOM 5330 C C . LEU D 1 13 ? 9.500 49.936 22.662 1.00 16.52 13 LEU D C 1
ATOM 5331 O O . LEU D 1 13 ? 9.368 49.969 23.885 1.00 17.01 13 LEU D O 1
ATOM 5336 N N . ALA D 1 14 ? 9.839 48.846 21.996 1.00 15.41 14 ALA D N 1
ATOM 5337 C CA . ALA D 1 14 ? 10.021 47.553 22.672 1.00 14.72 14 ALA D CA 1
ATOM 5338 C C . ALA D 1 14 ? 11.419 47.038 22.380 1.00 15.07 14 ALA D C 1
ATOM 5339 O O . ALA D 1 14 ? 11.970 47.325 21.317 1.00 15.25 14 ALA D O 1
ATOM 5341 N N . TYR D 1 15 ? 11.970 46.232 23.295 1.00 14.97 15 TYR D N 1
ATOM 5342 C CA . TYR D 1 15 ? 13.316 45.667 23.179 1.00 15.53 15 TYR D CA 1
ATOM 5343 C C . TYR D 1 15 ? 13.216 44.170 23.361 1.00 16.12 15 TYR D C 1
ATOM 5344 O O . TYR D 1 15 ? 12.764 43.728 24.401 1.00 16.63 15 TYR D O 1
ATOM 5353 N N . PRO D 1 16 ? 13.650 43.394 22.361 1.00 15.80 16 PRO D N 1
ATOM 5354 C CA . PRO D 1 16 ? 13.566 41.937 22.457 1.00 16.70 16 PRO D CA 1
ATOM 5355 C C . PRO D 1 16 ? 14.563 41.240 23.355 1.00 16.55 16 PRO D C 1
ATOM 5356 O O . PRO D 1 16 ? 14.289 40.121 23.796 1.00 18.30 16 PRO D O 1
ATOM 5360 N N . ASP D 1 17 ? 15.682 41.898 23.653 1.00 15.47 17 ASP D N 1
ATOM 5361 C CA . ASP D 1 17 ? 16.746 41.219 24.399 1.00 13.79 17 ASP D CA 1
ATOM 5362 C C . ASP D 1 17 ? 17.473 42.125 25.381 1.00 12.46 17 ASP D C 1
ATOM 5363 O O . ASP D 1 17 ? 16.880 42.538 26.388 1.00 12.99 17 ASP D O 1
ATOM 5368 N N . VAL D 1 18 ? 18.743 42.422 25.113 1.00 11.81 18 VAL D N 1
ATOM 5369 C CA . VAL D 1 18 ? 19.532 43.233 26.037 1.00 11.46 18 VAL D CA 1
ATOM 5370 C C . VAL D 1 18 ? 19.416 44.724 25.749 1.00 11.66 18 VAL D C 1
ATOM 5371 O O . VAL D 1 18 ? 19.374 45.129 24.608 1.00 11.07 18 VAL D O 1
ATOM 5375 N N . VAL D 1 19 ? 19.289 45.503 26.818 1.00 11.46 19 VAL D N 1
ATOM 5376 C CA . VAL D 1 19 ? 19.326 46.979 26.648 1.00 10.53 19 VAL D CA 1
ATOM 5377 C C . VAL D 1 19 ? 20.364 47.601 27.571 1.00 10.66 19 VAL D C 1
ATOM 5378 O O . VAL D 1 19 ? 20.332 47.374 28.806 1.00 11.49 19 VAL D O 1
ATOM 5382 N N . LEU D 1 20 ? 21.283 48.369 27.001 1.00 9.72 20 LEU D N 1
ATOM 5383 C CA . LEU D 1 20 ? 22.281 49.129 27.730 1.00 9.62 20 LEU D CA 1
ATOM 5384 C C . LEU D 1 20 ? 21.670 50.539 27.780 1.00 9.61 20 LEU D C 1
ATOM 5385 O O . LEU D 1 20 ? 21.593 51.223 26.731 1.00 10.45 20 LEU D O 1
ATOM 5390 N N . VAL D 1 21 ? 21.221 50.982 28.956 1.00 9.27 21 VAL D N 1
ATOM 5391 C CA . VAL D 1 21 ? 20.657 52.333 29.094 1.00 8.95 21 VAL D CA 1
ATOM 5392 C C . VAL D 1 21 ? 21.808 53.318 29.365 1.00 9.68 21 VAL D C 1
ATOM 5393 O O . VAL D 1 21 ? 22.649 53.102 30.239 1.00 9.13 21 VAL D O 1
ATOM 5397 N N . VAL D 1 22 ? 21.785 54.441 28.644 1.00 7.84 22 VAL D N 1
ATOM 5398 C CA . VAL D 1 22 ? 22.863 55.418 28.788 1.00 8.90 22 VAL D CA 1
ATOM 5399 C C . VAL D 1 22 ? 22.362 56.819 29.157 1.00 8.56 22 VAL D C 1
ATOM 5400 O O . VAL D 1 22 ? 21.508 57.372 28.475 1.00 9.10 22 VAL D O 1
ATOM 5404 N N . ASP D 1 23 ? 22.873 57.369 30.248 1.00 9.53 23 ASP D N 1
ATOM 5405 C CA . ASP D 1 23 ? 22.598 58.793 30.600 1.00 7.97 23 ASP D CA 1
ATOM 5406 C C . ASP D 1 23 ? 23.990 59.136 31.158 1.00 8.95 23 ASP D C 1
ATOM 5407 O O . ASP D 1 23 ? 24.269 59.071 32.376 1.00 9.37 23 ASP D O 1
ATOM 5412 N N . VAL D 1 24 ? 24.896 59.464 30.234 1.00 8.67 24 VAL D N 1
ATOM 5413 C CA . VAL D 1 24 ? 26.274 59.625 30.628 1.00 8.47 24 VAL D CA 1
ATOM 5414 C C . VAL D 1 24 ? 26.527 60.840 31.510 1.00 8.77 24 VAL D C 1
ATOM 5415 O O . VAL D 1 24 ? 27.373 60.787 32.380 1.00 10.18 24 VAL D O 1
ATOM 5419 N N . ILE D 1 25 ? 25.825 61.935 31.254 1.00 9.36 25 ILE D N 1
ATOM 5420 C CA . ILE D 1 25 ? 25.936 63.094 32.157 1.00 8.86 25 ILE D CA 1
ATOM 5421 C C . ILE D 1 25 ? 24.491 63.206 32.704 1.00 8.86 25 ILE D C 1
ATOM 5422 O O . ILE D 1 25 ? 23.694 63.874 32.106 1.00 10.15 25 ILE D O 1
ATOM 5427 N N . ARG D 1 26 ? 24.161 62.611 33.851 1.00 9.88 26 ARG D N 1
ATOM 5428 C CA . ARG D 1 26 ? 25.103 61.869 34.697 1.00 8.80 26 ARG D CA 1
ATOM 5429 C C . ARG D 1 26 ? 24.577 60.565 35.253 1.00 9.30 26 ARG D C 1
ATOM 5430 O O . ARG D 1 26 ? 25.364 59.760 35.693 1.00 9.96 26 ARG D O 1
ATOM 5438 N N . ALA D 1 27 ? 23.262 60.364 35.242 1.00 9.48 27 ALA D N 1
ATOM 5439 C CA . ALA D 1 27 ? 22.690 59.215 35.942 1.00 10.06 27 ALA D CA 1
ATOM 5440 C C . ALA D 1 27 ? 23.338 57.859 35.817 1.00 9.26 27 ALA D C 1
ATOM 5441 O O . ALA D 1 27 ? 23.565 57.194 36.846 1.00 10.47 27 ALA D O 1
ATOM 5443 N N . THR D 1 28 ? 23.642 57.392 34.603 1.00 8.30 28 THR D N 1
ATOM 5444 C CA . THR D 1 28 ? 24.237 56.058 34.600 1.00 9.39 28 THR D CA 1
ATOM 5445 C C . THR D 1 28 ? 25.686 56.058 35.043 1.00 9.06 28 THR D C 1
ATOM 5446 O O . THR D 1 28 ? 26.152 55.032 35.549 1.00 10.20 28 THR D O 1
ATOM 5450 N N . THR D 1 29 ? 26.411 57.152 34.857 1.00 9.59 29 THR D N 1
ATOM 5451 C CA . THR D 1 29 ? 27.792 57.249 35.361 1.00 8.91 29 THR D CA 1
ATOM 5452 C C . THR D 1 29 ? 27.683 57.232 36.905 1.00 10.26 29 THR D C 1
ATOM 5453 O O . THR D 1 29 ? 28.445 56.521 37.576 1.00 9.38 29 THR D O 1
ATOM 5457 N N . THR D 1 30 ? 26.747 58.009 37.442 1.00 9.54 30 THR D N 1
ATOM 5458 C CA . THR D 1 30 ? 26.557 58.013 38.890 1.00 9.96 30 THR D CA 1
ATOM 5459 C C . THR D 1 30 ? 26.187 56.642 39.436 1.00 10.61 30 THR D C 1
ATOM 5460 O O . THR D 1 30 ? 26.733 56.227 40.491 1.00 11.09 30 THR D O 1
ATOM 5464 N N . ALA D 1 31 ? 25.268 55.949 38.783 1.00 10.08 31 ALA D N 1
ATOM 5465 C CA . ALA D 1 31 ? 24.919 54.575 39.226 1.00 11.58 31 ALA D CA 1
ATOM 5466 C C . ALA D 1 31 ? 26.199 53.691 39.339 1.00 11.96 31 ALA D C 1
ATOM 5467 O O . ALA D 1 31 ? 26.401 53.002 40.343 1.00 12.48 31 ALA D O 1
ATOM 5469 N N . ALA D 1 32 ? 27.072 53.693 38.326 1.00 11.54 32 ALA D N 1
ATOM 5470 C CA . ALA D 1 32 ? 28.290 52.867 38.405 1.00 11.64 32 ALA D CA 1
ATOM 5471 C C . ALA D 1 32 ? 29.213 53.327 39.541 1.00 12.99 32 ALA D C 1
ATOM 5472 O O . ALA D 1 32 ? 29.830 52.523 40.239 1.00 13.72 32 ALA D O 1
ATOM 5474 N N . ALA D 1 33 ? 29.267 54.621 39.766 1.00 12.84 33 ALA D N 1
ATOM 5475 C CA . ALA D 1 33 ? 30.117 55.168 40.818 1.00 13.10 33 ALA D CA 1
ATOM 5476 C C . ALA D 1 33 ? 29.598 54.709 42.178 1.00 13.52 33 ALA D C 1
ATOM 5477 O O . ALA D 1 33 ? 30.416 54.401 43.038 1.00 13.75 33 ALA D O 1
ATOM 5479 N N . PHE D 1 34 ? 28.279 54.691 42.403 1.00 12.22 34 PHE D N 1
ATOM 5480 C CA . PHE D 1 34 ? 27.758 54.200 43.696 1.00 12.53 34 PHE D CA 1
ATOM 5481 C C . PHE D 1 34 ? 28.099 52.720 43.879 1.00 13.64 34 PHE D C 1
ATOM 5482 O O . PHE D 1 34 ? 28.394 52.281 45.022 1.00 13.64 34 PHE D O 1
ATOM 5490 N N . LEU D 1 35 ? 28.067 51.929 42.812 1.00 14.76 35 LEU D N 1
ATOM 5491 C CA . LEU D 1 35 ? 28.412 50.509 42.945 1.00 16.67 35 LEU D CA 1
ATOM 5492 C C . LEU D 1 35 ? 29.935 50.426 43.189 1.00 18.50 35 LEU D C 1
ATOM 5493 O O . LEU D 1 35 ? 30.401 49.596 43.995 1.00 19.14 35 LEU D O 1
ATOM 5498 N N . GLU D 1 36 ? 30.727 51.246 42.514 1.00 19.38 36 GLU D N 1
ATOM 5499 C CA . GLU D 1 36 ? 32.179 51.234 42.799 1.00 21.21 36 GLU D CA 1
ATOM 5500 C C . GLU D 1 36 ? 32.406 51.499 44.289 1.00 21.97 36 GLU D C 1
ATOM 5501 O O . GLU D 1 36 ? 33.295 50.885 44.913 1.00 23.36 36 GLU D O 1
ATOM 5507 N N . ALA D 1 37 ? 31.637 52.429 44.855 1.00 21.42 37 ALA D N 1
ATOM 5508 C CA . ALA D 1 37 ? 31.759 52.846 46.248 1.00 21.00 37 ALA D CA 1
ATOM 5509 C C . ALA D 1 37 ? 31.226 51.788 47.193 1.00 20.78 37 ALA D C 1
ATOM 5510 O O . ALA D 1 37 ? 31.225 51.993 48.411 1.00 21.16 37 ALA D O 1
ATOM 5512 N N . GLY D 1 38 ? 30.734 50.692 46.626 1.00 19.41 38 GLY D N 1
ATOM 5513 C CA . GLY D 1 38 ? 30.274 49.587 47.458 1.00 19.65 38 GLY D CA 1
ATOM 5514 C C . GLY D 1 38 ? 28.805 49.491 47.774 1.00 20.08 38 GLY D C 1
ATOM 5515 O O . GLY D 1 38 ? 28.416 48.637 48.599 1.00 20.60 38 GLY D O 1
ATOM 5516 N N . ALA D 1 39 ? 27.966 50.360 47.205 1.00 18.66 39 ALA D N 1
ATOM 5517 C CA . ALA D 1 39 ? 26.522 50.222 47.489 1.00 18.19 39 ALA D CA 1
ATOM 5518 C C . ALA D 1 39 ? 26.047 48.790 47.178 1.00 18.32 39 ALA D C 1
ATOM 5519 O O . ALA D 1 39 ? 26.522 48.136 46.244 1.00 17.45 39 ALA D O 1
ATOM 5521 N N . GLU D 1 40 ? 25.108 48.301 47.985 1.00 18.76 40 GLU D N 1
ATOM 5522 C CA . GLU D 1 40 ? 24.557 46.959 47.805 1.00 20.47 40 GLU D CA 1
ATOM 5523 C C . GLU D 1 40 ? 23.558 46.939 46.660 1.00 19.07 40 GLU D C 1
ATOM 5524 O O . GLU D 1 40 ? 23.478 45.976 45.903 1.00 19.00 40 GLU D O 1
ATOM 5530 N N . ALA D 1 41 ? 22.777 48.007 46.540 1.00 16.59 41 ALA D N 1
ATOM 5531 C CA . ALA D 1 41 ? 21.774 48.057 45.470 1.00 16.14 41 ALA D CA 1
ATOM 5532 C C . ALA D 1 41 ? 21.374 49.488 45.173 1.00 15.48 41 ALA D C 1
ATOM 5533 O O . ALA D 1 41 ? 21.501 50.390 46.026 1.00 15.63 41 ALA D O 1
ATOM 5535 N N . LEU D 1 42 ? 20.869 49.698 43.958 1.00 14.42 42 LEU D N 1
ATOM 5536 C CA . LEU D 1 42 ? 20.353 51.003 43.565 1.00 14.22 42 LEU D CA 1
ATOM 5537 C C . LEU D 1 42 ? 18.888 50.800 43.243 1.00 13.80 42 LEU D C 1
ATOM 5538 O O . LEU D 1 42 ? 18.557 49.884 42.501 1.00 13.91 42 LEU D O 1
ATOM 5543 N N . TYR D 1 43 ? 18.036 51.649 43.795 1.00 13.69 43 TYR D N 1
ATOM 5544 C CA . TYR D 1 43 ? 16.598 51.618 43.540 1.00 13.94 43 TYR D CA 1
ATOM 5545 C C . TYR D 1 43 ? 16.322 52.805 42.637 1.00 13.86 43 TYR D C 1
ATOM 5546 O O . TYR D 1 43 ? 16.412 53.940 43.074 1.00 14.00 43 TYR D O 1
ATOM 5555 N N . TRP D 1 44 ? 15.974 52.550 41.381 1.00 13.00 44 TRP D N 1
ATOM 5556 C CA . TRP D 1 44 ? 15.723 53.659 40.466 1.00 13.75 44 TRP D CA 1
ATOM 5557 C C . TRP D 1 44 ? 14.227 53.869 40.379 1.00 15.17 44 TRP D C 1
ATOM 5558 O O . TRP D 1 44 ? 13.526 53.006 39.851 1.00 14.56 44 TRP D O 1
ATOM 5569 N N . THR D 1 45 ? 13.745 55.025 40.850 1.00 17.00 45 THR D N 1
ATOM 5570 C CA . THR D 1 45 ? 12.315 55.323 40.830 1.00 19.64 45 THR D CA 1
ATOM 5571 C C . THR D 1 45 ? 12.032 56.228 39.659 1.00 20.43 45 THR D C 1
ATOM 5572 O O . THR D 1 45 ? 12.935 56.894 39.146 1.00 21.29 45 THR D O 1
ATOM 5576 N N . PRO D 1 46 ? 10.765 56.273 39.238 1.00 21.26 46 PRO D N 1
ATOM 5577 C CA . PRO D 1 46 ? 10.351 57.080 38.100 1.00 21.64 46 PRO D CA 1
ATOM 5578 C C . PRO D 1 46 ? 9.946 58.517 38.401 1.00 22.31 46 PRO D C 1
ATOM 5579 O O . PRO D 1 46 ? 9.630 59.262 37.485 1.00 22.43 46 PRO D O 1
ATOM 5583 N N . SER D 1 47 ? 9.970 58.900 39.672 1.00 22.19 47 SER D N 1
ATOM 5584 C CA . SER D 1 47 ? 9.594 60.264 40.012 1.00 23.01 47 SER D CA 1
ATOM 5585 C C . SER D 1 47 ? 10.188 60.633 41.343 1.00 22.92 47 SER D C 1
ATOM 5586 O O . SER D 1 47 ? 10.543 59.771 42.160 1.00 22.79 47 SER D O 1
ATOM 5589 N N . LEU D 1 48 ? 10.301 61.931 41.562 1.00 23.90 48 LEU D N 1
ATOM 5590 C CA . LEU D 1 48 ? 10.825 62.446 42.805 1.00 24.51 48 LEU D CA 1
ATOM 5591 C C . LEU D 1 48 ? 9.929 61.974 43.967 1.00 25.29 48 LEU D C 1
ATOM 5592 O O . LEU D 1 48 ? 10.417 61.564 45.012 1.00 23.79 48 LEU D O 1
ATOM 5597 N N . GLU D 1 49 ? 8.616 62.023 43.767 1.00 25.71 49 GLU D N 1
ATOM 5598 C CA . GLU D 1 49 ? 7.670 61.605 44.794 1.00 27.09 49 GLU D CA 1
ATOM 5599 C C . GLU D 1 49 ? 7.878 60.161 45.240 1.00 26.29 49 GLU D C 1
ATOM 5600 O O . GLU D 1 49 ? 7.939 59.876 46.455 1.00 26.17 49 GLU D O 1
ATOM 5606 N N . SER D 1 50 ? 8.001 59.258 44.262 1.00 25.06 50 SER D N 1
ATOM 5607 C CA . SER D 1 50 ? 8.191 57.862 44.589 1.00 24.31 50 SER D CA 1
ATOM 5608 C C . SER D 1 50 ? 9.518 57.647 45.304 1.00 23.98 50 SER D C 1
ATOM 5609 O O . SER D 1 50 ? 9.658 56.709 46.104 1.00 23.51 50 SER D O 1
ATOM 5612 N N . ALA D 1 51 ? 10.515 58.483 45.013 1.00 23.83 51 ALA D N 1
ATOM 5613 C CA . ALA D 1 51 ? 11.785 58.341 45.722 1.00 23.79 51 ALA D CA 1
ATOM 5614 C C . ALA D 1 51 ? 11.620 58.826 47.183 1.00 24.73 51 ALA D C 1
ATOM 5615 O O . ALA D 1 51 ? 12.041 58.142 48.116 1.00 24.74 51 ALA D O 1
ATOM 5617 N N . LEU D 1 52 ? 11.000 59.990 47.379 1.00 25.85 52 LEU D N 1
ATOM 5618 C CA . LEU D 1 52 ? 10.799 60.506 48.738 1.00 27.04 52 LEU D CA 1
ATOM 5619 C C . LEU D 1 52 ? 9.966 59.534 49.575 1.00 27.52 52 LEU D C 1
ATOM 5620 O O . LEU D 1 52 ? 9.999 59.576 50.807 1.00 27.61 52 LEU D O 1
ATOM 5625 N N . ALA D 1 53 ? 9.223 58.657 48.913 1.00 27.82 53 ALA D N 1
ATOM 5626 C CA . ALA D 1 53 ? 8.408 57.692 49.635 1.00 28.86 53 ALA D CA 1
ATOM 5627 C C . ALA D 1 53 ? 9.281 56.753 50.482 1.00 29.98 53 ALA D C 1
ATOM 5628 O O . ALA D 1 53 ? 8.808 56.182 51.469 1.00 29.99 53 ALA D O 1
ATOM 5630 N N . PHE D 1 54 ? 10.547 56.585 50.092 1.00 30.43 54 PHE D N 1
ATOM 5631 C CA . PHE D 1 54 ? 11.489 55.729 50.816 1.00 31.28 54 PHE D CA 1
ATOM 5632 C C . PHE D 1 54 ? 12.230 56.521 51.891 1.00 32.71 54 PHE D C 1
ATOM 5633 O O . PHE D 1 54 ? 13.066 55.972 52.633 1.00 32.78 54 PHE D O 1
ATOM 5641 N N . LYS D 1 55 ? 11.917 57.805 51.992 1.00 35.49 55 LYS D N 1
ATOM 5642 C CA . LYS D 1 55 ? 12.638 58.667 52.911 1.00 37.34 55 LYS D CA 1
ATOM 5643 C C . LYS D 1 55 ? 12.835 58.215 54.349 1.00 38.40 55 LYS D C 1
ATOM 5644 O O . LYS D 1 55 ? 13.936 58.389 54.871 1.00 39.15 55 LYS D O 1
ATOM 5650 N N . ASP D 1 56 ? 11.826 57.636 55.002 1.00 39.74 56 ASP D N 1
ATOM 5651 C CA . ASP D 1 56 ? 12.034 57.236 56.394 1.00 40.60 56 ASP D CA 1
ATOM 5652 C C . ASP D 1 56 ? 12.554 55.819 56.459 1.00 40.28 56 ASP D C 1
ATOM 5653 O O . ASP D 1 56 ? 12.628 55.218 57.535 1.00 39.71 56 ASP D O 1
ATOM 5658 N N . GLU D 1 57 ? 12.934 55.280 55.308 1.00 38.71 57 GLU D N 1
ATOM 5659 C CA . GLU D 1 57 ? 13.460 53.932 55.284 1.00 37.81 57 GLU D CA 1
ATOM 5660 C C . GLU D 1 57 ? 14.981 53.902 55.362 1.00 36.07 57 GLU D C 1
ATOM 5661 O O . GLU D 1 57 ? 15.628 54.951 55.337 1.00 36.18 57 GLU D O 1
ATOM 5667 N N . ASP D 1 58 ? 15.535 52.697 55.472 1.00 33.37 58 ASP D N 1
ATOM 5668 C CA . ASP D 1 58 ? 16.982 52.500 55.580 1.00 29.96 58 ASP D CA 1
ATOM 5669 C C . ASP D 1 58 ? 17.642 52.558 54.219 1.00 27.71 58 ASP D C 1
ATOM 5670 O O . ASP D 1 58 ? 18.105 51.541 53.695 1.00 27.19 58 ASP D O 1
ATOM 5675 N N . VAL D 1 59 ? 17.665 53.760 53.664 1.00 25.40 59 VAL D N 1
ATOM 5676 C CA . VAL D 1 59 ? 18.282 53.984 52.358 1.00 23.78 59 VAL D CA 1
ATOM 5677 C C . VAL D 1 59 ? 18.936 55.347 52.344 1.00 22.61 59 VAL D C 1
ATOM 5678 O O . VAL D 1 59 ? 18.695 56.194 53.209 1.00 22.71 59 VAL D O 1
ATOM 5682 N N . VAL D 1 60 ? 19.791 55.543 51.346 1.00 21.36 60 VAL D N 1
ATOM 5683 C CA . VAL D 1 60 ? 20.436 56.827 51.116 1.00 20.01 60 VAL D CA 1
ATOM 5684 C C . VAL D 1 60 ? 19.659 57.343 49.907 1.00 20.05 60 VAL D C 1
ATOM 5685 O O . VAL D 1 60 ? 19.469 56.603 48.945 1.00 18.50 60 VAL D O 1
ATOM 5689 N N . LEU D 1 61 ? 19.180 58.576 49.971 1.00 19.39 61 LEU D N 1
ATOM 5690 C CA . LEU D 1 61 ? 18.420 59.180 48.881 1.00 19.69 61 LEU D CA 1
ATOM 5691 C C . LEU D 1 61 ? 19.326 60.070 48.051 1.00 19.22 61 LEU D C 1
ATOM 5692 O O . LEU D 1 61 ? 19.893 61.037 48.567 1.00 17.77 61 LEU D O 1
ATOM 5697 N N . ALA D 1 62 ? 19.445 59.754 46.751 1.00 17.73 62 ALA D N 1
ATOM 5698 C CA . ALA D 1 62 ? 20.287 60.554 45.860 1.00 16.91 62 ALA D CA 1
ATOM 5699 C C . ALA D 1 62 ? 19.528 60.976 44.618 1.00 17.15 62 ALA D C 1
ATOM 5700 O O . ALA D 1 62 ? 18.585 60.298 44.171 1.00 16.68 62 ALA D O 1
ATOM 5702 N N . GLY D 1 63 ? 19.912 62.107 44.042 1.00 16.19 63 GLY D N 1
ATOM 5703 C CA . GLY D 1 63 ? 19.233 62.467 42.825 1.00 17.70 63 GLY D CA 1
ATOM 5704 C C . GLY D 1 63 ? 19.297 63.929 42.505 1.00 16.58 63 GLY D C 1
ATOM 5705 O O . GLY D 1 63 ? 20.075 64.665 43.084 1.00 15.66 63 GLY D O 1
ATOM 5706 N N . GLU D 1 64 ? 18.427 64.362 41.610 1.00 16.78 64 GLU D N 1
ATOM 5707 C CA . GLU D 1 64 ? 18.443 65.759 41.217 1.00 17.43 64 GLU D CA 1
ATOM 5708 C C . GLU D 1 64 ? 17.183 66.216 40.507 1.00 18.41 64 GLU D C 1
ATOM 5709 O O . GLU D 1 64 ? 16.425 65.383 39.976 1.00 19.50 64 GLU D O 1
ATOM 5715 N N . THR D 1 65 ? 16.945 67.539 40.584 1.00 18.20 65 THR D N 1
ATOM 5716 C CA . THR D 1 65 ? 15.935 68.212 39.773 1.00 19.24 65 THR D CA 1
ATOM 5717 C C . THR D 1 65 ? 16.709 69.440 39.295 1.00 18.01 65 THR D C 1
ATOM 5718 O O . THR D 1 65 ? 17.358 70.139 40.110 1.00 17.36 65 THR D O 1
ATOM 5722 N N . GLY D 1 66 ? 16.743 69.664 37.980 1.00 17.25 66 GLY D N 1
ATOM 5723 C CA . GLY D 1 66 ? 17.490 70.794 37.442 1.00 17.65 66 GLY D CA 1
ATOM 5724 C C . GLY D 1 66 ? 19.000 70.631 37.658 1.00 16.36 66 GLY D C 1
ATOM 5725 O O . GLY D 1 66 ? 19.742 71.605 37.608 1.00 17.29 66 GLY D O 1
ATOM 5726 N N . GLY D 1 67 ? 19.433 69.387 37.860 1.00 16.55 67 GLY D N 1
ATOM 5727 C CA . GLY D 1 67 ? 20.826 69.080 38.104 1.00 14.83 67 GLY D CA 1
ATOM 5728 C C . GLY D 1 67 ? 21.232 69.242 39.578 1.00 15.04 67 GLY D C 1
ATOM 5729 O O . GLY D 1 67 ? 22.323 68.817 39.965 1.00 13.09 67 GLY D O 1
ATOM 5730 N N . LEU D 1 68 ? 20.354 69.809 40.421 1.00 13.92 68 LEU D N 1
ATOM 5731 C CA . LEU D 1 68 ? 20.751 70.037 41.798 1.00 14.36 68 LEU D CA 1
ATOM 5732 C C . LEU D 1 68 ? 20.065 69.101 42.784 1.00 14.34 68 LEU D C 1
ATOM 5733 O O . LEU D 1 68 ? 18.934 68.665 42.563 1.00 14.72 68 LEU D O 1
ATOM 5738 N N . LYS D 1 69 ? 20.757 68.790 43.872 1.00 14.66 69 LYS D N 1
ATOM 5739 C CA . LYS D 1 69 ? 20.196 67.929 44.903 1.00 15.62 69 LYS D CA 1
ATOM 5740 C C . LYS D 1 69 ? 18.906 68.533 45.427 1.00 16.85 69 LYS D C 1
ATOM 5741 O O . LYS D 1 69 ? 18.866 69.742 45.674 1.00 16.72 69 LYS D O 1
ATOM 5747 N N . PRO D 1 70 ? 17.851 67.730 45.589 1.00 17.97 70 PRO D N 1
ATOM 5748 C CA . PRO D 1 70 ? 16.565 68.209 46.115 1.00 19.09 70 PRO D CA 1
ATOM 5749 C C . PRO D 1 70 ? 16.811 68.421 47.606 1.00 20.37 70 PRO D C 1
ATOM 5750 O O . PRO D 1 70 ? 17.594 67.714 48.230 1.00 20.10 70 PRO D O 1
ATOM 5754 N N . PRO D 1 71 ? 16.112 69.383 48.206 1.00 21.51 71 PRO D N 1
ATOM 5755 C CA . PRO D 1 71 ? 16.339 69.619 49.635 1.00 22.85 71 PRO D CA 1
ATOM 5756 C C . PRO D 1 71 ? 16.324 68.413 50.578 1.00 23.77 71 PRO D C 1
ATOM 5757 O O . PRO D 1 71 ? 17.217 68.299 51.418 1.00 24.56 71 PRO D O 1
ATOM 5761 N N . ARG D 1 72 ? 15.333 67.523 50.446 1.00 25.05 72 ARG D N 1
ATOM 5762 C CA . ARG D 1 72 ? 15.226 66.359 51.337 1.00 25.58 72 ARG D CA 1
ATOM 5763 C C . ARG D 1 72 ? 16.120 65.176 51.029 1.00 25.15 72 ARG D C 1
ATOM 5764 O O . ARG D 1 72 ? 16.069 64.156 51.741 1.00 25.40 72 ARG D O 1
ATOM 5772 N N . PHE D 1 73 ? 16.919 65.273 49.972 1.00 23.32 73 PHE D N 1
ATOM 5773 C CA . PHE D 1 73 ? 17.799 64.166 49.640 1.00 22.60 73 PHE D CA 1
ATOM 5774 C C . PHE D 1 73 ? 19.128 64.237 50.379 1.00 21.95 73 PHE D C 1
ATOM 5775 O O . PHE D 1 73 ? 19.552 65.296 50.841 1.00 22.36 73 PHE D O 1
ATOM 5783 N N . ASP D 1 74 ? 19.807 63.104 50.473 1.00 21.07 74 ASP D N 1
ATOM 5784 C CA . ASP D 1 74 ? 21.092 63.033 51.122 1.00 20.20 74 ASP D CA 1
ATOM 5785 C C . ASP D 1 74 ? 22.215 63.449 50.195 1.00 19.87 74 ASP D C 1
ATOM 5786 O O . ASP D 1 74 ? 23.176 64.076 50.631 1.00 19.83 74 ASP D O 1
ATOM 5791 N N . LEU D 1 75 ? 22.106 63.057 48.921 1.00 18.17 75 LEU D N 1
ATOM 5792 C CA . LEU D 1 75 ? 23.131 63.372 47.910 1.00 16.67 75 LEU D CA 1
ATOM 5793 C C . LEU D 1 75 ? 22.482 63.839 46.610 1.00 14.42 75 LEU D C 1
ATOM 5794 O O . LEU D 1 75 ? 21.301 63.583 46.388 1.00 13.76 75 LEU D O 1
ATOM 5799 N N . GLY D 1 76 ? 23.272 64.553 45.787 1.00 14.34 76 GLY D N 1
ATOM 5800 C CA . GLY D 1 76 ? 22.821 65.012 44.481 1.00 12.85 76 GLY D CA 1
ATOM 5801 C C . GLY D 1 76 ? 23.125 63.901 43.485 1.00 12.70 76 GLY D C 1
ATOM 5802 O O . GLY D 1 76 ? 23.176 62.720 43.834 1.00 12.87 76 GLY D O 1
ATOM 5803 N N . ASN D 1 77 ? 23.386 64.296 42.239 1.00 10.90 77 ASN D N 1
ATOM 5804 C CA . ASN D 1 77 ? 23.654 63.309 41.186 1.00 10.85 77 ASN D CA 1
ATOM 5805 C C . ASN D 1 77 ? 25.080 63.404 40.689 1.00 10.73 77 ASN D C 1
ATOM 5806 O O . ASN D 1 77 ? 25.373 63.030 39.524 1.00 10.48 77 ASN D O 1
ATOM 5811 N N . SER D 1 78 ? 26.002 63.946 41.490 1.00 10.47 78 SER D N 1
ATOM 5812 C CA . SER D 1 78 ? 27.419 63.963 41.059 1.00 11.27 78 SER D CA 1
ATOM 5813 C C . SER D 1 78 ? 28.063 62.585 41.178 1.00 12.45 78 SER D C 1
ATOM 5814 O O . SER D 1 78 ? 28.012 61.947 42.224 1.00 11.82 78 SER D O 1
ATOM 5817 N N . PRO D 1 79 ? 28.671 62.086 40.096 1.00 11.17 79 PRO D N 1
ATOM 5818 C CA . PRO D 1 79 ? 29.301 60.764 40.208 1.00 12.41 79 PRO D CA 1
ATOM 5819 C C . PRO D 1 79 ? 30.564 60.830 41.030 1.00 13.22 79 PRO D C 1
ATOM 5820 O O . PRO D 1 79 ? 30.971 59.794 41.575 1.00 13.28 79 PRO D O 1
ATOM 5824 N N . ARG D 1 80 ? 31.202 62.008 41.084 1.00 14.99 80 ARG D N 1
ATOM 5825 C CA . ARG D 1 80 ? 32.426 62.145 41.855 1.00 16.95 80 ARG D CA 1
ATOM 5826 C C . ARG D 1 80 ? 32.057 62.024 43.325 1.00 17.65 80 ARG D C 1
ATOM 5827 O O . ARG D 1 80 ? 32.741 61.331 44.087 1.00 17.31 80 ARG D O 1
ATOM 5835 N N . GLU D 1 81 ? 30.978 62.685 43.720 1.00 16.86 81 GLU D N 1
ATOM 5836 C CA . GLU D 1 81 ? 30.521 62.590 45.118 1.00 18.40 81 GLU D CA 1
ATOM 5837 C C . GLU D 1 81 ? 29.992 61.199 45.398 1.00 18.62 81 GLU D C 1
ATOM 5838 O O . GLU D 1 81 ? 30.080 60.687 46.533 1.00 19.15 81 GLU D O 1
ATOM 5844 N N . ALA D 1 82 ? 29.387 60.577 44.401 1.00 17.83 82 ALA D N 1
ATOM 5845 C CA . ALA D 1 82 ? 28.891 59.227 44.613 1.00 16.90 82 ALA D CA 1
ATOM 5846 C C . ALA D 1 82 ? 30.053 58.259 44.922 1.00 17.29 82 ALA D C 1
ATOM 5847 O O . ALA D 1 82 ? 29.974 57.466 45.862 1.00 17.92 82 ALA D O 1
ATOM 5849 N N . LEU D 1 83 ? 31.139 58.344 44.148 1.00 16.99 83 LEU D N 1
ATOM 5850 C CA . LEU D 1 83 ? 32.299 57.475 44.305 1.00 18.48 83 LEU D CA 1
ATOM 5851 C C . LEU D 1 83 ? 32.916 57.572 45.709 1.00 19.58 83 LEU D C 1
ATOM 5852 O O . LEU D 1 83 ? 33.419 56.585 46.247 1.00 20.39 83 LEU D O 1
ATOM 5857 N N . SER D 1 84 ? 32.859 58.749 46.302 1.00 21.50 84 SER D N 1
ATOM 5858 C CA . SER D 1 84 ? 33.464 58.925 47.619 1.00 22.99 84 SER D CA 1
ATOM 5859 C C . SER D 1 84 ? 32.435 58.947 48.743 1.00 23.47 84 SER D C 1
ATOM 5860 O O . SER D 1 84 ? 32.758 59.306 49.889 1.00 23.40 84 SER D O 1
ATOM 5863 N N . ALA D 1 85 ? 31.202 58.556 48.440 1.00 23.49 85 ALA D N 1
ATOM 5864 C CA . ALA D 1 85 ? 30.153 58.558 49.455 1.00 24.46 85 ALA D CA 1
ATOM 5865 C C . ALA D 1 85 ? 30.212 57.342 50.364 1.00 24.77 85 ALA D C 1
ATOM 5866 O O . ALA D 1 85 ? 30.739 56.301 49.999 1.00 24.83 85 ALA D O 1
ATOM 5868 N N . GLN D 1 86 ? 29.679 57.506 51.571 1.00 25.81 86 GLN D N 1
ATOM 5869 C CA . GLN D 1 86 ? 29.646 56.415 52.534 1.00 26.56 86 GLN D CA 1
ATOM 5870 C C . GLN D 1 86 ? 28.377 55.622 52.256 1.00 25.26 86 GLN D C 1
ATOM 5871 O O . GLN D 1 86 ? 27.321 55.874 52.844 1.00 25.50 86 GLN D O 1
ATOM 5877 N N . VAL D 1 87 ? 28.496 54.677 51.339 1.00 23.83 87 VAL D N 1
ATOM 5878 C CA . VAL D 1 87 ? 27.363 53.866 50.926 1.00 22.26 87 VAL D CA 1
ATOM 5879 C C . VAL D 1 87 ? 27.715 52.381 50.900 1.00 22.64 87 VAL D C 1
ATOM 5880 O O . VAL D 1 87 ? 26.915 51.579 50.433 1.00 21.18 87 VAL D O 1
ATOM 5884 N N . ALA D 1 88 ? 28.894 51.996 51.390 1.00 22.53 88 ALA D N 1
ATOM 5885 C CA . ALA D 1 88 ? 29.231 50.579 51.371 1.00 22.25 88 ALA D CA 1
ATOM 5886 C C . ALA D 1 88 ? 28.111 49.764 52.055 1.00 22.00 88 ALA D C 1
ATOM 5887 O O . ALA D 1 88 ? 27.661 50.114 53.153 1.00 21.63 88 ALA D O 1
ATOM 5889 N N . GLY D 1 89 ? 27.633 48.714 51.379 1.00 21.27 89 GLY D N 1
ATOM 5890 C CA . GLY D 1 89 ? 26.584 47.884 51.939 1.00 21.52 89 GLY D CA 1
ATOM 5891 C C . GLY D 1 89 ? 25.189 48.499 52.004 1.00 21.78 89 GLY D C 1
ATOM 5892 O O . GLY D 1 89 ? 24.250 47.835 52.456 1.00 22.81 89 GLY D O 1
ATOM 5893 N N . ARG D 1 90 ? 25.019 49.736 51.546 1.00 21.60 90 ARG D N 1
ATOM 5894 C CA . ARG D 1 90 ? 23.724 50.423 51.585 1.00 20.85 90 ARG D CA 1
ATOM 5895 C C . ARG D 1 90 ? 22.886 50.335 50.290 1.00 19.32 90 ARG D C 1
ATOM 5896 O O . ARG D 1 90 ? 23.380 50.003 49.224 1.00 18.46 90 ARG D O 1
ATOM 5904 N N . VAL D 1 91 ? 21.603 50.619 50.428 1.00 17.75 91 VAL D N 1
ATOM 5905 C CA . VAL D 1 91 ? 20.705 50.723 49.283 1.00 16.54 91 VAL D CA 1
ATOM 5906 C C . VAL D 1 91 ? 20.610 52.220 49.013 1.00 15.99 91 VAL D C 1
ATOM 5907 O O . VAL D 1 91 ? 20.367 53.018 49.915 1.00 15.62 91 VAL D O 1
ATOM 5911 N N . VAL D 1 92 ? 20.810 52.612 47.750 1.00 14.95 92 VAL D N 1
ATOM 5912 C CA . VAL D 1 92 ? 20.744 53.998 47.334 1.00 14.59 92 VAL D CA 1
ATOM 5913 C C . VAL D 1 92 ? 19.554 54.143 46.398 1.00 15.01 92 VAL D C 1
ATOM 5914 O O . VAL D 1 92 ? 19.509 53.473 45.319 1.00 15.44 92 VAL D O 1
ATOM 5918 N N . VAL D 1 93 ? 18.596 54.982 46.789 1.00 14.41 93 VAL D N 1
ATOM 5919 C CA . VAL D 1 93 ? 17.440 55.280 45.974 1.00 15.36 93 VAL D CA 1
ATOM 5920 C C . VAL D 1 93 ? 17.823 56.500 45.103 1.00 15.97 93 VAL D C 1
ATOM 5921 O O . VAL D 1 93 ? 18.307 57.503 45.616 1.00 16.80 93 VAL D O 1
ATOM 5925 N N . MET D 1 94 ? 17.646 56.400 43.781 1.00 16.18 94 MET D N 1
ATOM 5926 C CA . MET D 1 94 ? 17.962 57.504 42.891 1.00 16.30 94 MET D CA 1
ATOM 5927 C C . MET D 1 94 ? 16.765 57.927 42.071 1.00 16.83 94 MET D C 1
ATOM 5928 O O . MET D 1 94 ? 16.037 57.091 41.525 1.00 17.18 94 MET D O 1
ATOM 5933 N N . SER D 1 95 ? 16.578 59.246 41.994 1.00 17.66 95 SER D N 1
ATOM 5934 C CA . SER D 1 95 ? 15.547 59.853 41.174 1.00 18.97 95 SER D CA 1
ATOM 5935 C C . SER D 1 95 ? 16.246 60.923 40.318 1.00 18.85 95 SER D C 1
ATOM 5936 O O . SER D 1 95 ? 16.842 61.823 40.880 1.00 17.42 95 SER D O 1
ATOM 5939 N N . THR D 1 96 ? 16.206 60.812 38.969 1.00 19.45 96 THR D N 1
ATOM 5940 C CA . THR D 1 96 ? 16.863 61.804 38.091 1.00 21.60 96 THR D CA 1
ATOM 5941 C C . THR D 1 96 ? 15.966 62.313 36.901 1.00 23.50 96 THR D C 1
ATOM 5942 O O . THR D 1 96 ? 14.965 61.735 36.583 1.00 25.08 96 THR D O 1
ATOM 5946 N N . THR D 1 97 ? 16.351 63.379 36.226 1.00 25.00 97 THR D N 1
ATOM 5947 C CA . THR D 1 97 ? 15.490 63.908 35.164 1.00 25.93 97 THR D CA 1
ATOM 5948 C C . THR D 1 97 ? 15.231 63.017 33.913 1.00 24.88 97 THR D C 1
ATOM 5949 O O . THR D 1 97 ? 14.092 62.887 33.424 1.00 25.67 97 THR D O 1
ATOM 5953 N N . ASN D 1 98 ? 16.246 62.331 33.445 1.00 23.18 98 ASN D N 1
ATOM 5954 C CA . ASN D 1 98 ? 16.096 61.608 32.186 1.00 22.12 98 ASN D CA 1
ATOM 5955 C C . ASN D 1 98 ? 16.394 60.127 32.230 1.00 21.59 98 ASN D C 1
ATOM 5956 O O . ASN D 1 98 ? 15.683 59.318 31.607 1.00 20.70 98 ASN D O 1
ATOM 5961 N N . GLY D 1 99 ? 17.444 59.772 32.958 1.00 20.61 99 GLY D N 1
ATOM 5962 C CA . GLY D 1 99 ? 17.855 58.383 33.043 1.00 20.64 99 GLY D CA 1
ATOM 5963 C C . GLY D 1 99 ? 16.888 57.402 33.667 1.00 21.10 99 GLY D C 1
ATOM 5964 O O . GLY D 1 99 ? 16.682 56.313 33.120 1.00 19.28 99 GLY D O 1
ATOM 5965 N N . THR D 1 100 ? 16.313 57.757 34.810 1.00 21.98 100 THR D N 1
ATOM 5966 C CA . THR D 1 100 ? 15.446 56.791 35.455 1.00 23.52 100 THR D CA 1
ATOM 5967 C C . THR D 1 100 ? 14.196 56.488 34.642 1.00 24.84 100 THR D C 1
ATOM 5968 O O . THR D 1 100 ? 13.712 55.364 34.644 1.00 25.32 100 THR D O 1
ATOM 5972 N N . LYS D 1 101 ? 13.676 57.447 33.881 1.00 24.76 101 LYS D N 1
ATOM 5973 C CA . LYS D 1 101 ? 12.519 57.143 33.045 1.00 24.73 101 LYS D CA 1
ATOM 5974 C C . LYS D 1 101 ? 12.913 56.265 31.833 1.00 23.11 101 LYS D C 1
ATOM 5975 O O . LYS D 1 101 ? 12.132 55.449 31.355 1.00 23.57 101 LYS D O 1
ATOM 5981 N N . ALA D 1 102 ? 14.120 56.460 31.317 1.00 20.64 102 ALA D N 1
ATOM 5982 C CA . ALA D 1 102 ? 14.588 55.665 30.198 1.00 17.76 102 ALA D CA 1
ATOM 5983 C C . ALA D 1 102 ? 14.695 54.196 30.663 1.00 16.44 102 ALA D C 1
ATOM 5984 O O . ALA D 1 102 ? 14.276 53.252 29.958 1.00 14.52 102 ALA D O 1
ATOM 5986 N N . ALA D 1 103 ? 15.218 54.016 31.873 1.00 14.31 103 ALA D N 1
ATOM 5987 C CA . ALA D 1 103 ? 15.364 52.657 32.401 1.00 14.23 103 ALA D CA 1
ATOM 5988 C C . ALA D 1 103 ? 13.989 51.993 32.546 1.00 13.82 103 ALA D C 1
ATOM 5989 O O . ALA D 1 103 ? 13.804 50.824 32.201 1.00 12.89 103 ALA D O 1
ATOM 5991 N N . HIS D 1 104 ? 13.033 52.729 33.103 1.00 14.42 104 HIS D N 1
ATOM 5992 C CA . HIS D 1 104 ? 11.687 52.201 33.249 1.00 14.85 104 HIS D CA 1
ATOM 5993 C C . HIS D 1 104 ? 11.103 51.861 31.882 1.00 15.34 104 HIS D C 1
ATOM 5994 O O . HIS D 1 104 ? 10.468 50.821 31.722 1.00 14.95 104 HIS D O 1
ATOM 6001 N N . ALA D 1 105 ? 11.306 52.731 30.882 1.00 15.12 105 ALA D N 1
ATOM 6002 C CA . ALA D 1 105 ? 10.775 52.413 29.556 1.00 15.49 105 ALA D CA 1
ATOM 6003 C C . ALA D 1 105 ? 11.366 51.112 29.003 1.00 15.76 105 ALA D C 1
ATOM 6004 O O . ALA D 1 105 ? 10.650 50.224 28.503 1.00 15.81 105 ALA D O 1
ATOM 6006 N N . ALA D 1 106 ? 12.669 50.948 29.138 1.00 15.78 106 ALA D N 1
ATOM 6007 C CA . ALA D 1 106 ? 13.287 49.730 28.644 1.00 15.87 106 ALA D CA 1
ATOM 6008 C C . ALA D 1 106 ? 12.810 48.525 29.414 1.00 16.19 106 ALA D C 1
ATOM 6009 O O . ALA D 1 106 ? 12.527 47.493 28.824 1.00 16.18 106 ALA D O 1
ATOM 6011 N N . ALA D 1 107 ? 12.687 48.674 30.730 1.00 16.99 107 ALA D N 1
ATOM 6012 C CA . ALA D 1 107 ? 12.308 47.517 31.568 1.00 16.51 107 ALA D CA 1
ATOM 6013 C C . ALA D 1 107 ? 10.945 46.952 31.284 1.00 16.97 107 ALA D C 1
ATOM 6014 O O . ALA D 1 107 ? 10.613 45.840 31.716 1.00 17.25 107 ALA D O 1
ATOM 6016 N N . ARG D 1 108 ? 10.161 47.685 30.514 1.00 16.78 108 ARG D N 1
ATOM 6017 C CA . ARG D 1 108 ? 8.832 47.231 30.232 1.00 17.77 108 ARG D CA 1
ATOM 6018 C C . ARG D 1 108 ? 8.874 45.985 29.365 1.00 16.83 108 ARG D C 1
ATOM 6019 O O . ARG D 1 108 ? 7.999 45.096 29.488 1.00 19.29 108 ARG D O 1
ATOM 6027 N N . THR D 1 109 ? 9.894 45.852 28.520 1.00 16.01 109 THR D N 1
ATOM 6028 C CA . THR D 1 109 ? 9.935 44.715 27.616 1.00 14.91 109 THR D CA 1
ATOM 6029 C C . THR D 1 109 ? 11.256 43.974 27.542 1.00 14.45 109 THR D C 1
ATOM 6030 O O . THR D 1 109 ? 11.307 42.802 27.112 1.00 16.01 109 THR D O 1
ATOM 6034 N N . ALA D 1 110 ? 12.354 44.626 27.934 1.00 15.38 110 ALA D N 1
ATOM 6035 C CA . ALA D 1 110 ? 13.670 44.027 27.801 1.00 14.71 110 ALA D CA 1
ATOM 6036 C C . ALA D 1 110 ? 13.899 42.733 28.601 1.00 15.51 110 ALA D C 1
ATOM 6037 O O . ALA D 1 110 ? 13.308 42.571 29.668 1.00 15.94 110 ALA D O 1
ATOM 6039 N N . LYS D 1 111 ? 14.759 41.868 28.070 1.00 15.89 111 LYS D N 1
ATOM 6040 C CA . LYS D 1 111 ? 15.139 40.648 28.808 1.00 16.07 111 LYS D CA 1
ATOM 6041 C C . LYS D 1 111 ? 16.197 40.998 29.861 1.00 16.20 111 LYS D C 1
ATOM 6042 O O . LYS D 1 111 ? 16.238 40.387 30.940 1.00 16.77 111 LYS D O 1
ATOM 6048 N N . HIS D 1 112 ? 17.076 41.948 29.532 1.00 14.57 112 HIS D N 1
ATOM 6049 C CA . HIS D 1 112 ? 18.141 42.345 30.442 1.00 14.21 112 HIS D CA 1
ATOM 6050 C C . HIS D 1 112 ? 18.331 43.841 30.316 1.00 13.72 112 HIS D C 1
ATOM 6051 O O . HIS D 1 112 ? 18.321 44.351 29.196 1.00 14.01 112 HIS D O 1
ATOM 6058 N N . VAL D 1 113 ? 18.487 44.537 31.443 1.00 12.65 113 VAL D N 1
ATOM 6059 C CA . VAL D 1 113 ? 18.743 45.979 31.394 1.00 11.99 113 VAL D CA 1
ATOM 6060 C C . VAL D 1 113 ? 20.012 46.266 32.201 1.00 12.17 113 VAL D C 1
ATOM 6061 O O . VAL D 1 113 ? 20.136 45.868 33.376 1.00 12.17 113 VAL D O 1
ATOM 6065 N N . LEU D 1 114 ? 20.979 46.885 31.553 1.00 11.39 114 LEU D N 1
ATOM 6066 C CA . LEU D 1 114 ? 22.246 47.255 32.140 1.00 11.21 114 LEU D CA 1
ATOM 6067 C C . LEU D 1 114 ? 22.376 48.776 32.079 1.00 11.47 114 LEU D C 1
ATOM 6068 O O . LEU D 1 114 ? 21.900 49.384 31.111 1.00 11.74 114 LEU D O 1
ATOM 6073 N N . LEU D 1 115 ? 23.015 49.387 33.088 1.00 10.51 115 LEU D N 1
ATOM 6074 C CA . LEU D 1 115 ? 23.252 50.843 33.090 1.00 9.91 115 LEU D CA 1
ATOM 6075 C C . LEU D 1 115 ? 24.706 51.050 32.630 1.00 10.11 115 LEU D C 1
ATOM 6076 O O . LEU D 1 115 ? 25.684 50.600 33.286 1.00 10.03 115 LEU D O 1
ATOM 6081 N N . ALA D 1 116 ? 24.873 51.743 31.487 1.00 8.39 116 ALA D N 1
ATOM 6082 C CA . ALA D 1 116 ? 26.175 51.900 30.869 1.00 9.03 116 ALA D CA 1
ATOM 6083 C C . ALA D 1 116 ? 26.562 53.338 30.744 1.00 8.37 116 ALA D C 1
ATOM 6084 O O . ALA D 1 116 ? 25.710 54.240 30.596 1.00 9.74 116 ALA D O 1
ATOM 6086 N N . SER D 1 117 ? 27.877 53.567 30.700 1.00 8.98 117 SER D N 1
ATOM 6087 C CA . SER D 1 117 ? 28.416 54.908 30.607 1.00 9.28 117 SER D CA 1
ATOM 6088 C C . SER D 1 117 ? 29.799 54.793 29.978 1.00 8.58 117 SER D C 1
ATOM 6089 O O . SER D 1 117 ? 30.301 53.655 29.749 1.00 9.44 117 SER D O 1
ATOM 6092 N N . LEU D 1 118 ? 30.458 55.928 29.779 1.00 8.94 118 LEU D N 1
ATOM 6093 C CA . LEU D 1 118 ? 31.854 55.843 29.331 1.00 8.82 118 LEU D CA 1
ATOM 6094 C C . LEU D 1 118 ? 32.701 55.225 30.478 1.00 9.03 118 LEU D C 1
ATOM 6095 O O . LEU D 1 118 ? 33.578 54.368 30.250 1.00 9.57 118 LEU D O 1
ATOM 6100 N N . TYR D 1 119 ? 32.353 55.579 31.717 1.00 9.58 119 TYR D N 1
ATOM 6101 C CA . TYR D 1 119 ? 33.113 55.150 32.875 1.00 9.39 119 TYR D CA 1
ATOM 6102 C C . TYR D 1 119 ? 33.194 53.643 33.018 1.00 10.23 119 TYR D C 1
ATOM 6103 O O . TYR D 1 119 ? 34.260 53.126 33.413 1.00 10.30 119 TYR D O 1
ATOM 6112 N N . ASN D 1 120 ? 32.115 52.919 32.697 1.00 9.66 120 ASN D N 1
ATOM 6113 C CA . ASN D 1 120 ? 32.171 51.441 32.805 1.00 9.84 120 ASN D CA 1
ATOM 6114 C C . ASN D 1 120 ? 31.941 50.793 31.446 1.00 10.75 120 ASN D C 1
ATOM 6115 O O . ASN D 1 120 ? 31.478 49.647 31.359 1.00 11.95 120 ASN D O 1
ATOM 6120 N N . ALA D 1 121 ? 32.323 51.495 30.379 1.00 10.23 121 ALA D N 1
ATOM 6121 C CA . ALA D 1 121 ? 32.008 51.014 29.042 1.00 10.95 121 ALA D CA 1
ATOM 6122 C C . ALA D 1 121 ? 32.422 49.625 28.600 1.00 11.40 121 ALA D C 1
ATOM 6123 O O . ALA D 1 121 ? 31.616 48.901 28.009 1.00 10.40 121 ALA D O 1
ATOM 6125 N N . HIS D 1 122 ? 33.669 49.254 28.869 1.00 11.68 122 HIS D N 1
ATOM 6126 C CA . HIS D 1 122 ? 34.109 47.947 28.382 1.00 12.30 122 HIS D CA 1
ATOM 6127 C C . HIS D 1 122 ? 33.452 46.798 29.130 1.00 12.01 122 HIS D C 1
ATOM 6128 O O . HIS D 1 122 ? 33.006 45.809 28.543 1.00 13.27 122 HIS D O 1
ATOM 6135 N N . ALA D 1 123 ? 33.341 46.956 30.449 1.00 12.06 123 ALA D N 1
ATOM 6136 C CA . ALA D 1 123 ? 32.717 45.945 31.252 1.00 11.52 123 ALA D CA 1
ATOM 6137 C C . ALA D 1 123 ? 31.237 45.846 30.892 1.00 11.48 123 ALA D C 1
ATOM 6138 O O . ALA D 1 123 ? 30.713 44.748 30.787 1.00 12.66 123 ALA D O 1
ATOM 6140 N N . ALA D 1 124 ? 30.579 47.006 30.673 1.00 11.84 124 ALA D N 1
ATOM 6141 C CA . ALA D 1 124 ? 29.169 46.970 30.308 1.00 10.42 124 ALA D CA 1
ATOM 6142 C C . ALA D 1 124 ? 28.965 46.288 28.950 1.00 11.52 124 ALA D C 1
ATOM 6143 O O . ALA D 1 124 ? 28.023 45.514 28.793 1.00 11.50 124 ALA D O 1
ATOM 6145 N N . ALA D 1 125 ? 29.819 46.598 27.970 1.00 11.34 125 ALA D N 1
ATOM 6146 C CA . ALA D 1 125 ? 29.682 45.979 26.642 1.00 12.52 125 ALA D CA 1
ATOM 6147 C C . ALA D 1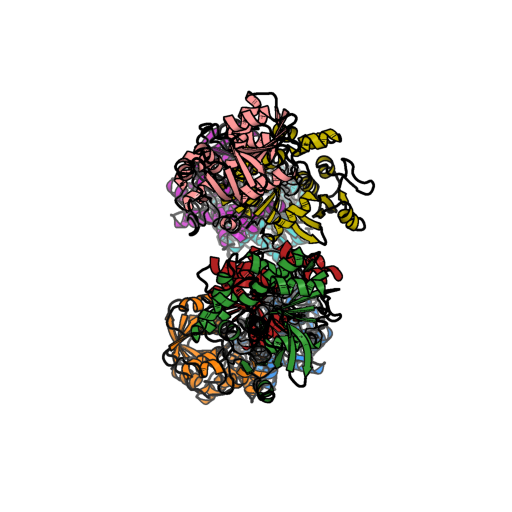 125 ? 29.984 44.487 26.731 1.00 13.52 125 ALA D C 1
ATOM 6148 O O . ALA D 1 125 ? 29.276 43.685 26.104 1.00 12.33 125 ALA D O 1
ATOM 6150 N N . ARG D 1 126 ? 31.005 44.114 27.523 1.00 13.82 126 ARG D N 1
ATOM 6151 C CA . ARG D 1 126 ? 31.303 42.668 27.643 1.00 15.04 126 ARG D CA 1
ATOM 6152 C C . ARG D 1 126 ? 30.145 41.904 28.270 1.00 14.58 126 ARG D C 1
ATOM 6153 O O . ARG D 1 126 ? 29.803 40.801 27.802 1.00 15.50 126 ARG D O 1
ATOM 6161 N N . LEU D 1 127 ? 29.497 42.460 29.294 1.00 13.76 127 LEU D N 1
ATOM 6162 C CA . LEU D 1 127 ? 28.353 41.754 29.896 1.00 13.48 127 LEU D CA 1
ATOM 6163 C C . LEU D 1 127 ? 27.173 41.677 28.936 1.00 14.15 127 LEU D C 1
ATOM 6164 O O . LEU D 1 127 ? 26.443 40.671 28.864 1.00 13.93 127 LEU D O 1
ATOM 6169 N N . ALA D 1 128 ? 26.943 42.779 28.220 1.00 12.62 128 ALA D N 1
ATOM 6170 C CA . ALA D 1 128 ? 25.855 42.782 27.274 1.00 14.71 128 ALA D CA 1
ATOM 6171 C C . ALA D 1 128 ? 26.038 41.654 26.251 1.00 15.29 128 ALA D C 1
ATOM 6172 O O . ALA D 1 128 ? 25.082 40.968 25.955 1.00 15.64 128 ALA D O 1
ATOM 6174 N N . ARG D 1 129 ? 27.245 41.486 25.716 1.00 18.01 129 ARG D N 1
ATOM 6175 C CA . ARG D 1 129 ? 27.493 40.436 24.731 1.00 20.36 129 ARG D CA 1
ATOM 6176 C C . ARG D 1 129 ? 27.391 39.046 25.387 1.00 20.82 129 ARG D C 1
ATOM 6177 O O . ARG D 1 129 ? 26.917 38.101 24.756 1.00 20.70 129 ARG D O 1
ATOM 6185 N N . GLU D 1 130 ? 27.796 38.918 26.644 1.00 20.88 130 GLU D N 1
ATOM 6186 C CA . GLU D 1 130 ? 27.683 37.627 27.327 1.00 23.03 130 GLU D CA 1
ATOM 6187 C C . GLU D 1 130 ? 26.206 37.234 27.511 1.00 22.32 130 GLU D C 1
ATOM 6188 O O . GLU D 1 130 ? 25.837 36.066 27.341 1.00 22.20 130 GLU D O 1
ATOM 6194 N N . LEU D 1 131 ? 25.334 38.198 27.814 1.00 20.45 131 LEU D N 1
ATOM 6195 C CA . LEU D 1 131 ? 23.935 37.896 28.047 1.00 19.22 131 LEU D CA 1
ATOM 6196 C C . LEU D 1 131 ? 23.050 37.802 26.822 1.00 19.03 131 LEU D C 1
ATOM 6197 O O . LEU D 1 131 ? 21.985 37.171 26.868 1.00 19.06 131 LEU D O 1
ATOM 6202 N N . ALA D 1 132 ? 23.467 38.446 25.738 1.00 18.55 132 ALA D N 1
ATOM 6203 C CA . ALA D 1 132 ? 22.633 38.479 24.548 1.00 18.97 132 ALA D CA 1
ATOM 6204 C C . ALA D 1 132 ? 22.497 37.191 23.776 1.00 19.74 132 ALA D C 1
ATOM 6205 O O . ALA D 1 132 ? 23.440 36.406 23.666 1.00 19.76 132 ALA D O 1
ATOM 6207 N N . THR D 1 133 ? 21.320 37.023 23.193 1.00 20.11 133 THR D N 1
ATOM 6208 C CA . THR D 1 133 ? 21.096 35.888 22.335 1.00 21.49 133 THR D CA 1
ATOM 6209 C C . THR D 1 133 ? 20.689 36.373 20.946 1.00 21.43 133 THR D C 1
ATOM 6210 O O . THR D 1 133 ? 21.024 35.734 19.953 1.00 22.10 133 THR D O 1
ATOM 6214 N N . GLU D 1 134 ? 20.007 37.512 20.838 1.00 20.87 134 GLU D N 1
ATOM 6215 C CA . GLU D 1 134 ? 19.634 37.997 19.507 1.00 20.76 134 GLU D CA 1
ATOM 6216 C C . GLU D 1 134 ? 19.925 39.487 19.269 1.00 18.87 134 GLU D C 1
ATOM 6217 O O . GLU D 1 134 ? 20.115 39.886 18.124 1.00 19.43 134 GLU D O 1
ATOM 6223 N N . GLU D 1 135 ? 20.036 40.290 20.330 1.00 17.08 135 GLU D N 1
ATOM 6224 C CA . GLU D 1 135 ? 20.262 41.723 20.115 1.00 15.29 135 GLU D CA 1
ATOM 6225 C C . GLU D 1 135 ? 20.797 42.452 21.344 1.00 14.28 135 GLU D C 1
ATOM 6226 O O . GLU D 1 135 ? 20.372 42.178 22.484 1.00 13.94 135 GLU D O 1
ATOM 6232 N N . VAL D 1 136 ? 21.716 43.388 21.090 1.00 13.26 136 VAL D N 1
ATOM 6233 C CA . VAL D 1 136 ? 22.175 44.298 22.139 1.00 12.06 136 VAL D CA 1
ATOM 6234 C C . VAL D 1 136 ? 21.662 45.649 21.607 1.00 11.49 136 VAL D C 1
ATOM 6235 O O . VAL D 1 136 ? 22.054 46.073 20.507 1.00 11.66 136 VAL D O 1
ATOM 6239 N N . ALA D 1 137 ? 20.810 46.279 22.392 1.00 11.00 137 ALA D N 1
ATOM 6240 C CA . ALA D 1 137 ? 20.235 47.584 22.053 1.00 10.91 137 ALA D CA 1
ATOM 6241 C C . ALA D 1 137 ? 20.836 48.546 23.055 1.00 10.65 137 ALA D C 1
ATOM 6242 O O . ALA D 1 137 ? 21.089 48.166 24.208 1.00 11.47 137 ALA D O 1
ATOM 6244 N N . ILE D 1 138 ? 21.116 49.771 22.617 1.00 9.61 138 ILE D N 1
ATOM 6245 C CA . ILE D 1 138 ? 21.622 50.826 23.482 1.00 9.11 138 ILE D CA 1
ATOM 6246 C C . ILE D 1 138 ? 20.557 51.922 23.465 1.00 9.42 138 ILE D C 1
ATOM 6247 O O . ILE D 1 138 ? 20.199 52.418 22.377 1.00 10.34 138 ILE D O 1
ATOM 6252 N N . LEU D 1 139 ? 20.033 52.305 24.630 1.00 9.21 139 LEU D N 1
ATOM 6253 C CA . LEU D 1 139 ? 18.978 53.313 24.700 1.00 8.54 139 LEU D CA 1
ATOM 6254 C C . LEU D 1 139 ? 19.561 54.550 25.304 1.00 10.05 139 LEU D C 1
ATOM 6255 O O . LEU D 1 139 ? 19.936 54.569 26.469 1.00 10.19 139 LEU D O 1
ATOM 6260 N N . CYS D 1 140 ? 19.625 55.615 24.511 1.00 9.01 140 CYS D N 1
ATOM 6261 C CA . CYS D 1 140 ? 20.149 56.876 25.016 1.00 10.35 140 CYS D CA 1
ATOM 6262 C C . CYS D 1 140 ? 18.996 57.632 25.658 1.00 10.37 140 CYS D C 1
ATOM 6263 O O . CYS D 1 140 ? 17.876 57.712 25.103 1.00 12.37 140 CYS D O 1
ATOM 6266 N N . ALA D 1 141 ? 19.217 58.169 26.850 1.00 10.25 141 ALA D N 1
ATOM 6267 C CA . ALA D 1 141 ? 18.105 58.865 27.527 1.00 9.55 141 ALA D CA 1
ATOM 6268 C C . ALA D 1 141 ? 17.760 60.240 26.914 1.00 10.44 141 ALA D C 1
ATOM 6269 O O . ALA D 1 141 ? 16.588 60.652 26.905 1.00 12.40 141 ALA D O 1
ATOM 6271 N N . GLY D 1 142 ? 18.786 60.947 26.429 1.00 10.84 142 GLY D N 1
ATOM 6272 C CA . GLY D 1 142 ? 18.558 62.285 25.857 1.00 11.57 142 GLY D CA 1
ATOM 6273 C C . GLY D 1 142 ? 17.879 63.164 26.882 1.00 12.75 142 GLY D C 1
ATOM 6274 O O . GLY D 1 142 ? 18.055 62.983 28.092 1.00 12.29 142 GLY D O 1
ATOM 6275 N N . LYS D 1 143 ? 17.090 64.119 26.411 1.00 12.76 143 LYS D N 1
ATOM 6276 C CA . LYS D 1 143 ? 16.363 65.000 27.338 1.00 13.58 143 LYS D CA 1
ATOM 6277 C C . LYS D 1 143 ? 15.083 65.489 26.702 1.00 14.41 143 LYS D C 1
ATOM 6278 O O . LYS D 1 143 ? 15.111 66.170 25.652 1.00 13.10 143 LYS D O 1
ATOM 6284 N N . GLU D 1 144 ? 13.976 65.176 27.359 1.00 14.69 144 GLU D N 1
ATOM 6285 C CA . GLU D 1 144 ? 12.640 65.600 26.962 1.00 16.32 144 GLU D CA 1
ATOM 6286 C C . GLU D 1 144 ? 12.345 65.493 25.476 1.00 15.84 144 GLU D C 1
ATOM 6287 O O . GLU D 1 144 ? 11.799 66.403 24.860 1.00 15.87 144 GLU D O 1
ATOM 6293 N N . GLY D 1 145 ? 12.705 64.351 24.912 1.00 13.30 145 GLY D N 1
ATOM 6294 C CA . GLY D 1 145 ? 12.371 64.104 23.528 1.00 12.95 145 GLY D CA 1
ATOM 6295 C C . GLY D 1 145 ? 13.384 64.554 22.500 1.00 11.03 145 GLY D C 1
ATOM 6296 O O . GLY D 1 145 ? 13.088 64.395 21.329 1.00 12.43 145 GLY D O 1
ATOM 6297 N N . ARG D 1 146 ? 14.508 65.076 22.946 1.00 10.32 146 ARG D N 1
ATOM 6298 C CA . ARG D 1 146 ? 15.589 65.518 22.024 1.00 10.39 146 ARG D CA 1
ATOM 6299 C C . ARG D 1 146 ? 16.866 64.714 22.355 1.00 10.93 146 ARG D C 1
ATOM 6300 O O . ARG D 1 146 ? 17.204 64.412 23.529 1.00 11.08 146 ARG D O 1
ATOM 6308 N N . ALA D 1 147 ? 17.599 64.345 21.311 1.00 10.71 147 ALA D N 1
ATOM 6309 C CA . ALA D 1 147 ? 18.782 63.502 21.544 1.00 10.62 147 ALA D CA 1
ATOM 6310 C C . ALA D 1 147 ? 19.954 64.280 22.098 1.00 10.42 147 ALA D C 1
ATOM 6311 O O . ALA D 1 147 ? 20.102 65.475 21.847 1.00 11.13 147 ALA D O 1
ATOM 6313 N N . GLY D 1 148 ? 20.785 63.583 22.879 1.00 9.64 148 GLY D N 1
ATOM 6314 C CA . GLY D 1 148 ? 21.976 64.209 23.409 1.00 9.60 148 GLY D CA 1
ATOM 6315 C C . GLY D 1 148 ? 23.237 63.772 22.717 1.00 9.13 148 GLY D C 1
ATOM 6316 O O . GLY D 1 148 ? 23.434 62.552 22.501 1.00 11.30 148 GLY D O 1
ATOM 6317 N N . LEU D 1 149 ? 24.129 64.722 22.424 1.00 9.16 149 LEU D N 1
ATOM 6318 C CA . LEU D 1 149 ? 25.392 64.436 21.751 1.00 9.67 149 LEU D CA 1
ATOM 6319 C C . LEU D 1 149 ? 26.249 63.543 22.640 1.00 10.11 149 LEU D C 1
ATOM 6320 O O . LEU D 1 149 ? 26.923 62.621 22.167 1.00 10.30 149 LEU D O 1
ATOM 6325 N N . ASP D 1 150 ? 26.230 63.856 23.928 1.00 10.13 150 ASP D N 1
ATOM 6326 C CA . ASP D 1 150 ? 26.992 63.059 24.894 1.00 9.49 150 ASP D CA 1
ATOM 6327 C C . ASP D 1 150 ? 26.502 61.619 24.974 1.00 9.09 150 ASP D C 1
ATOM 6328 O O . ASP D 1 150 ? 27.338 60.691 24.947 1.00 9.68 150 ASP D O 1
ATOM 6333 N N . ASP D 1 151 ? 25.191 61.387 25.072 1.00 8.17 151 ASP D N 1
ATOM 6334 C CA . ASP D 1 151 ? 24.669 60.005 25.126 1.00 8.61 151 ASP D CA 1
ATOM 6335 C C . ASP D 1 151 ? 24.946 59.250 23.791 1.00 8.73 151 ASP D C 1
ATOM 6336 O O . ASP D 1 151 ? 25.337 58.081 23.843 1.00 8.20 151 ASP D O 1
ATOM 6341 N N . LEU D 1 152 ? 24.846 59.948 22.656 1.00 8.51 152 LEU D N 1
ATOM 6342 C CA . LEU D 1 152 ? 25.107 59.253 21.403 1.00 9.51 152 LEU D CA 1
ATOM 6343 C C . LEU D 1 152 ? 26.576 58.941 21.228 1.00 9.17 152 LEU D C 1
ATOM 6344 O O . LEU D 1 152 ? 26.890 57.894 20.697 1.00 9.90 152 LEU D O 1
ATOM 6349 N N . TYR D 1 153 ? 27.464 59.828 21.696 1.00 9.60 153 TYR D N 1
ATOM 6350 C CA . TYR D 1 153 ? 28.874 59.559 21.622 1.00 8.98 153 TYR D CA 1
ATOM 6351 C C . TYR D 1 153 ? 29.158 58.299 22.410 1.00 9.31 153 TYR D C 1
ATOM 6352 O O . TYR D 1 153 ? 29.936 57.409 21.980 1.00 9.13 153 TYR D O 1
ATOM 6361 N N . THR D 1 154 ? 28.542 58.226 23.584 1.00 8.33 154 THR D N 1
ATOM 6362 C CA . THR D 1 154 ? 28.744 57.071 24.488 1.00 8.51 154 THR D CA 1
ATOM 6363 C C . THR D 1 154 ? 28.216 55.822 23.845 1.00 7.92 154 THR D C 1
ATOM 6364 O O . THR D 1 154 ? 28.879 54.777 23.905 1.00 9.04 154 THR D O 1
ATOM 6368 N N . ALA D 1 155 ? 27.051 55.908 23.215 1.00 8.61 155 ALA D N 1
ATOM 6369 C CA . ALA D 1 155 ? 26.462 54.744 22.492 1.00 9.61 155 ALA D CA 1
ATOM 6370 C C . ALA D 1 155 ? 27.432 54.341 21.377 1.00 9.30 155 ALA D C 1
ATOM 6371 O O . ALA D 1 155 ? 27.588 53.151 21.112 1.00 9.43 155 ALA D O 1
ATOM 6373 N N . GLY D 1 156 ? 28.110 55.327 20.757 1.00 8.75 156 GLY D N 1
ATOM 6374 C CA . GLY D 1 156 ? 29.083 55.046 19.694 1.00 10.21 156 GLY D CA 1
ATOM 6375 C C . GLY D 1 156 ? 30.294 54.293 20.245 1.00 10.68 156 GLY D C 1
ATOM 6376 O O . GLY D 1 156 ? 30.797 53.339 19.598 1.00 10.66 156 GLY D O 1
ATOM 6377 N N . VAL D 1 157 ? 30.769 54.700 21.429 1.00 9.97 157 VAL D N 1
ATOM 6378 C CA . VAL D 1 157 ? 31.910 54.002 22.051 1.00 10.63 157 VAL D CA 1
ATOM 6379 C C . VAL D 1 157 ? 31.492 52.575 22.370 1.00 10.91 157 VAL D C 1
ATOM 6380 O O . VAL D 1 157 ? 32.289 51.623 22.162 1.00 11.52 157 VAL D O 1
ATOM 6384 N N . LEU D 1 158 ? 30.286 52.376 22.897 1.00 8.80 158 LEU D N 1
ATOM 6385 C CA . LEU D 1 158 ? 29.801 51.025 23.199 1.00 9.77 158 LEU D CA 1
ATOM 6386 C C . LEU D 1 158 ? 29.658 50.180 21.934 1.00 10.17 158 LEU D C 1
ATOM 6387 O O . LEU D 1 158 ? 30.064 49.019 21.902 1.00 10.85 158 LEU D O 1
ATOM 6392 N N . ALA D 1 159 ? 29.034 50.759 20.910 1.00 11.11 159 ALA D N 1
ATOM 6393 C CA . ALA D 1 159 ? 28.864 50.062 19.634 1.00 11.64 159 ALA D CA 1
ATOM 6394 C C . ALA D 1 159 ? 30.198 49.646 19.047 1.00 12.88 159 ALA D C 1
ATOM 6395 O O . ALA D 1 159 ? 30.324 48.520 18.506 1.00 13.65 159 ALA D O 1
ATOM 6397 N N . GLU D 1 160 ? 31.192 50.523 19.100 1.00 13.16 160 GLU D N 1
ATOM 6398 C CA . GLU D 1 160 ? 32.482 50.172 18.556 1.00 15.26 160 GLU D CA 1
ATOM 6399 C C . GLU D 1 160 ? 33.086 49.031 19.344 1.00 15.33 160 GLU D C 1
ATOM 6400 O O . GLU D 1 160 ? 33.580 48.054 18.735 1.00 16.59 160 GLU D O 1
ATOM 6406 N N . TYR D 1 161 ? 33.010 49.093 20.671 1.00 14.20 161 TYR D N 1
ATOM 6407 C CA . TYR D 1 161 ? 33.599 48.042 21.495 1.00 14.33 161 TYR D CA 1
ATOM 6408 C C . TYR D 1 161 ? 32.899 46.737 21.223 1.00 14.88 161 TYR D C 1
ATOM 6409 O O . TYR D 1 161 ? 33.564 45.701 21.155 1.00 15.74 161 TYR D O 1
ATOM 6418 N N . LEU D 1 162 ? 31.583 46.747 21.074 1.00 14.39 162 LEU D N 1
ATOM 6419 C CA . LEU D 1 162 ? 30.835 45.522 20.789 1.00 14.54 162 LEU D CA 1
ATOM 6420 C C . LEU D 1 162 ? 31.271 44.870 19.485 1.00 16.14 162 LEU D C 1
ATOM 6421 O O . LEU D 1 162 ? 31.273 43.624 19.409 1.00 16.27 162 LEU D O 1
ATOM 6426 N N . GLY D 1 163 ? 31.618 45.681 18.486 1.00 16.11 163 GLY D N 1
ATOM 6427 C CA . GLY D 1 163 ? 32.089 45.142 17.216 1.00 19.33 163 GLY D CA 1
ATOM 6428 C C . GLY D 1 163 ? 33.537 44.684 17.335 1.00 20.91 163 GLY D C 1
ATOM 6429 O O . GLY D 1 163 ? 34.038 43.911 16.482 1.00 21.64 163 GLY D O 1
ATOM 6430 N N . PHE D 1 164 ? 34.267 45.199 18.319 1.00 22.47 164 PHE D N 1
ATOM 6431 C CA . PHE D 1 164 ? 35.646 44.757 18.515 1.00 24.04 164 PHE D CA 1
ATOM 6432 C C . PHE D 1 164 ? 35.588 43.357 19.137 1.00 23.49 164 PHE D C 1
ATOM 6433 O O . PHE D 1 164 ? 36.470 42.509 18.893 1.00 22.98 164 PHE D O 1
ATOM 6441 N N . LEU D 1 165 ? 34.525 43.101 19.895 1.00 22.47 165 LEU D N 1
ATOM 6442 C CA . LEU D 1 165 ? 34.315 41.827 20.600 1.00 22.68 165 LEU D CA 1
ATOM 6443 C C . LEU D 1 165 ? 33.753 40.719 19.703 1.00 22.89 165 LEU D C 1
ATOM 6444 O O . LEU D 1 165 ? 33.862 39.522 20.030 1.00 23.81 165 LEU D O 1
ATOM 6449 N N . GLY D 1 166 ? 33.141 41.095 18.586 1.00 22.83 166 GLY D N 1
ATOM 6450 C CA . GLY D 1 166 ? 32.566 40.100 17.699 1.00 22.87 166 GLY D CA 1
ATOM 6451 C C . GLY D 1 166 ? 31.725 40.746 16.612 1.00 23.70 166 GLY D C 1
ATOM 6452 O O . GLY D 1 166 ? 31.540 41.957 16.604 1.00 22.88 166 GLY D O 1
ATOM 6453 N N . GLU D 1 167 ? 31.201 39.958 15.680 1.00 23.82 167 GLU D N 1
ATOM 6454 C CA . GLU D 1 167 ? 30.412 40.555 14.613 1.00 24.27 167 GLU D CA 1
ATOM 6455 C C . GLU D 1 167 ? 29.116 41.178 15.124 1.00 23.61 167 GLU D C 1
ATOM 6456 O O . GLU D 1 167 ? 28.506 40.706 16.087 1.00 23.77 167 GLU D O 1
ATOM 6462 N N . VAL D 1 168 ? 28.694 42.243 14.459 1.00 23.21 168 VAL D N 1
ATOM 6463 C CA . VAL D 1 168 ? 27.453 42.895 14.854 1.00 22.51 168 VAL D CA 1
ATOM 6464 C C . VAL D 1 168 ? 26.750 43.320 13.580 1.00 21.97 168 VAL D C 1
ATOM 6465 O O . VAL D 1 168 ? 27.389 43.535 12.566 1.00 22.04 168 VAL D O 1
ATOM 6469 N N . GLU D 1 169 ? 25.429 43.425 13.652 1.00 20.82 169 GLU D N 1
ATOM 6470 C CA . GLU D 1 169 ? 24.623 43.848 12.517 1.00 21.11 169 GLU D CA 1
ATOM 6471 C C . GLU D 1 169 ? 23.936 45.148 12.975 1.00 17.88 169 GLU D C 1
ATOM 6472 O O . GLU D 1 169 ? 22.906 45.091 13.603 1.00 17.19 169 GLU D O 1
ATOM 6478 N N . PRO D 1 170 ? 24.474 46.296 12.596 1.00 15.61 170 PRO D N 1
ATOM 6479 C CA . PRO D 1 170 ? 23.835 47.550 13.035 1.00 14.03 170 PRO D CA 1
ATOM 6480 C C . PRO D 1 170 ? 22.633 48.012 12.254 1.00 14.10 170 PRO D C 1
ATOM 6481 O O . PRO D 1 170 ? 22.501 47.732 11.064 1.00 14.85 170 PRO D O 1
ATOM 6485 N N . GLU D 1 171 ? 21.750 48.722 12.930 1.00 11.34 171 GLU D N 1
ATOM 6486 C CA . GLU D 1 171 ? 20.642 49.392 12.265 1.00 10.93 171 GLU D CA 1
ATOM 6487 C C . GLU D 1 171 ? 20.929 50.914 12.270 1.00 9.81 171 GLU D C 1
ATOM 6488 O O . GLU D 1 171 ? 22.052 51.313 12.562 1.00 9.63 171 GLU D O 1
ATOM 6494 N N . ASP D 1 172 ? 19.939 51.733 11.912 1.00 10.26 172 ASP D N 1
ATOM 6495 C CA . ASP D 1 172 ? 20.198 53.176 11.735 1.00 9.66 172 ASP D CA 1
ATOM 6496 C C . ASP D 1 172 ? 20.779 53.890 12.929 1.00 8.45 172 ASP D C 1
ATOM 6497 O O . ASP D 1 172 ? 21.778 54.615 12.787 1.00 8.76 172 ASP D O 1
ATOM 6502 N N . GLY D 1 173 ? 20.136 53.687 14.084 1.00 9.20 173 GLY D N 1
ATOM 6503 C CA . GLY D 1 173 ? 20.650 54.351 15.294 1.00 9.64 173 GLY D CA 1
ATOM 6504 C C . GLY D 1 173 ? 22.102 54.024 15.595 1.00 9.07 173 GLY D C 1
ATOM 6505 O O . GLY D 1 173 ? 22.874 54.938 15.973 1.00 9.52 173 GLY D O 1
ATOM 6506 N N . ALA D 1 174 ? 22.498 52.748 15.442 1.00 9.41 174 ALA D N 1
ATOM 6507 C CA . ALA D 1 174 ? 23.862 52.342 15.696 1.00 10.33 174 ALA D CA 1
ATOM 6508 C C . ALA D 1 174 ? 24.823 52.972 14.697 1.00 8.73 174 ALA D C 1
ATOM 6509 O O . ALA D 1 174 ? 25.929 53.361 15.054 1.00 9.85 174 ALA D O 1
ATOM 6511 N N . ARG D 1 175 ? 24.406 53.094 13.426 1.00 9.90 175 ARG D N 1
ATOM 6512 C CA . ARG D 1 175 ? 25.272 53.746 12.443 1.00 9.95 175 ARG D CA 1
ATOM 6513 C C . ARG D 1 175 ? 25.411 55.250 12.791 1.00 9.27 175 ARG D C 1
ATOM 6514 O O . ARG D 1 175 ? 26.482 55.811 12.676 1.00 10.26 175 ARG D O 1
ATOM 6522 N N . VAL D 1 176 ? 24.343 55.871 13.269 1.00 9.54 176 VAL D N 1
ATOM 6523 C CA . VAL D 1 176 ? 24.433 57.276 13.705 1.00 9.37 176 VAL D CA 1
ATOM 6524 C C . VAL D 1 176 ? 25.401 57.399 14.926 1.00 9.58 176 VAL D C 1
ATOM 6525 O O . VAL D 1 176 ? 26.310 58.259 14.947 1.00 9.42 176 VAL D O 1
ATOM 6529 N N . ALA D 1 177 ? 25.258 56.497 15.911 1.00 9.92 177 ALA D N 1
ATOM 6530 C CA . ALA D 1 177 ? 26.170 56.534 17.076 1.00 10.63 177 ALA D CA 1
ATOM 6531 C C . ALA D 1 177 ? 27.629 56.347 16.701 1.00 9.99 177 ALA D C 1
ATOM 6532 O O . ALA D 1 177 ? 28.529 57.051 17.189 1.00 9.40 177 ALA D O 1
ATOM 6534 N N . LEU D 1 178 ? 27.877 55.388 15.797 1.00 9.96 178 LEU D N 1
ATOM 6535 C CA . LEU D 1 178 ? 29.219 55.171 15.319 1.00 10.11 178 LEU D CA 1
ATOM 6536 C C . LEU D 1 178 ? 29.780 56.397 14.596 1.00 10.45 178 LEU D C 1
ATOM 6537 O O . LEU D 1 178 ? 30.958 56.729 14.781 1.00 11.06 178 LEU D O 1
ATOM 6542 N N . ALA D 1 179 ? 28.948 57.118 13.824 1.00 10.01 179 ALA D N 1
ATOM 6543 C CA . ALA D 1 179 ? 29.415 58.345 13.139 1.00 11.19 179 ALA D CA 1
ATOM 6544 C C . ALA D 1 179 ? 29.803 59.426 14.162 1.00 10.01 179 ALA D C 1
ATOM 6545 O O . ALA D 1 179 ? 30.758 60.180 13.997 1.00 11.62 179 ALA D O 1
ATOM 6547 N N . VAL D 1 180 ? 29.008 59.537 15.228 1.00 10.73 180 VAL D N 1
ATOM 6548 C CA . VAL D 1 180 ? 29.312 60.523 16.285 1.00 10.45 180 VAL D CA 1
ATOM 6549 C C . VAL D 1 180 ? 30.615 60.148 16.979 1.00 10.64 180 VAL D C 1
ATOM 6550 O O . VAL D 1 180 ? 31.443 61.013 17.212 1.00 12.44 180 VAL D O 1
ATOM 6554 N N . LYS D 1 181 ? 30.780 58.879 17.331 1.00 11.88 181 LYS D N 1
ATOM 6555 C CA . LYS D 1 181 ? 32.065 58.462 17.932 1.00 13.70 181 LYS D CA 1
ATOM 6556 C C . LYS D 1 181 ? 33.233 58.792 16.991 1.00 15.01 181 LYS D C 1
ATOM 6557 O O . LYS D 1 181 ? 34.248 59.321 17.414 1.00 14.41 181 LYS D O 1
ATOM 6563 N N . ARG D 1 182 ? 33.086 58.492 15.719 1.00 15.76 182 ARG D N 1
ATOM 6564 C CA . ARG D 1 182 ? 34.146 58.760 14.780 1.00 17.95 182 ARG D CA 1
ATOM 6565 C C . ARG D 1 182 ? 34.483 60.226 14.616 1.00 17.11 182 ARG D C 1
ATOM 6566 O O . ARG D 1 182 ? 35.645 60.576 14.352 1.00 17.68 182 ARG D O 1
ATOM 6574 N N . ALA D 1 183 ? 33.506 61.090 14.844 1.00 14.97 183 ALA D N 1
ATOM 6575 C CA . ALA D 1 183 ? 33.718 62.546 14.714 1.00 14.97 183 ALA D CA 1
ATOM 6576 C C . ALA D 1 183 ? 34.479 63.204 15.859 1.00 14.08 183 ALA D C 1
ATOM 6577 O O . ALA D 1 183 ? 34.938 64.330 15.718 1.00 14.71 183 ALA D O 1
ATOM 6579 N N . TYR D 1 184 ? 34.582 62.513 17.003 1.00 13.38 184 TYR D N 1
ATOM 6580 C CA . TYR D 1 184 ? 35.265 63.057 18.174 1.00 13.13 184 TYR D CA 1
ATOM 6581 C C . TYR D 1 184 ? 36.326 62.122 18.785 1.00 13.38 184 TYR D C 1
ATOM 6582 O O . TYR D 1 184 ? 36.023 61.293 19.643 1.00 14.96 184 TYR D O 1
ATOM 6591 N N . PRO D 1 185 ? 37.604 62.270 18.395 1.00 14.31 185 PRO D N 1
ATOM 6592 C CA . PRO D 1 185 ? 38.636 61.406 18.983 1.00 14.27 185 PRO D CA 1
ATOM 6593 C C . PRO D 1 185 ? 38.844 61.648 20.503 1.00 14.03 185 PRO D C 1
ATOM 6594 O O . PRO D 1 185 ? 39.337 60.778 21.194 1.00 15.65 185 PRO D O 1
ATOM 6598 N N . ASP D 1 186 ? 38.429 62.814 21.001 1.00 13.34 186 ASP D N 1
ATOM 6599 C CA . ASP D 1 186 ? 38.598 63.141 22.417 1.00 13.02 186 ASP D CA 1
ATOM 6600 C C . ASP D 1 186 ? 37.231 63.055 23.102 1.00 12.57 186 ASP D C 1
ATOM 6601 O O . ASP D 1 186 ? 36.349 63.850 22.827 1.00 11.45 186 ASP D O 1
ATOM 6606 N N . PRO D 1 187 ? 37.008 62.049 23.969 1.00 11.86 187 PRO D N 1
ATOM 6607 C CA . PRO D 1 187 ? 35.716 61.932 24.649 1.00 12.16 187 PRO D CA 1
ATOM 6608 C C . PRO D 1 187 ? 35.288 63.190 25.412 1.00 12.62 187 PRO D C 1
ATOM 6609 O O . PRO D 1 187 ? 34.101 63.531 25.454 1.00 11.85 187 PRO D O 1
ATOM 6613 N N . LEU D 1 188 ? 36.249 63.888 26.002 1.00 12.34 188 LEU D N 1
ATOM 6614 C CA . LEU D 1 188 ? 35.889 65.079 26.734 1.00 12.75 188 LEU D CA 1
ATOM 6615 C C . LEU D 1 188 ? 35.394 66.188 25.807 1.00 12.33 188 LEU D C 1
ATOM 6616 O O . LEU D 1 188 ? 34.585 67.026 26.222 1.00 12.34 188 LEU D O 1
ATOM 6621 N N . GLU D 1 189 ? 35.865 66.212 24.551 1.00 12.35 189 GLU D N 1
ATOM 6622 C CA . GLU D 1 189 ? 35.399 67.236 23.615 1.00 13.06 189 GLU D CA 1
ATOM 6623 C C . GLU D 1 189 ? 33.908 66.991 23.295 1.00 12.60 189 GLU D C 1
ATOM 6624 O O . GLU D 1 189 ? 33.080 67.899 23.327 1.00 12.25 189 GLU D O 1
ATOM 6630 N N . ALA D 1 190 ? 33.542 65.744 22.982 1.00 11.74 190 ALA D N 1
ATOM 6631 C CA . ALA D 1 190 ? 32.166 65.425 22.664 1.00 11.42 190 ALA D CA 1
ATOM 6632 C C . ALA D 1 190 ? 31.276 65.765 23.853 1.00 10.98 190 ALA D C 1
ATOM 6633 O O . ALA D 1 190 ? 30.222 66.354 23.697 1.00 11.68 190 ALA D O 1
ATOM 6635 N N . LEU D 1 191 ? 31.704 65.380 25.032 1.00 10.30 191 LEU D N 1
ATOM 6636 C CA . LEU D 1 191 ? 30.875 65.631 26.234 1.00 9.00 191 LEU D CA 1
ATOM 6637 C C . LEU D 1 191 ? 30.834 67.117 26.593 1.00 9.61 191 LEU D C 1
ATOM 6638 O O . LEU D 1 191 ? 29.783 67.632 26.905 1.00 9.12 191 LEU D O 1
ATOM 6643 N N . SER D 1 192 ? 31.944 67.821 26.474 1.00 9.98 192 SER D N 1
ATOM 6644 C CA . SER D 1 192 ? 31.912 69.229 26.867 1.00 10.75 192 SER D CA 1
ATOM 6645 C C . SER D 1 192 ? 31.104 70.117 25.946 1.00 10.07 192 SER D C 1
ATOM 6646 O O . SER D 1 192 ? 30.635 71.180 26.350 1.00 11.94 192 SER D O 1
ATOM 6649 N N . LEU D 1 193 ? 30.993 69.717 24.676 1.00 10.41 193 LEU D N 1
ATOM 6650 C CA . LEU D 1 193 ? 30.167 70.488 23.731 1.00 10.09 193 LEU D CA 1
ATOM 6651 C C . LEU D 1 193 ? 28.672 70.245 23.912 1.00 10.53 193 LEU D C 1
ATOM 6652 O O . LEU D 1 193 ? 27.847 70.979 23.364 1.00 11.19 193 LEU D O 1
ATOM 6657 N N . SER D 1 194 ? 28.289 69.215 24.668 1.00 8.61 194 SER D N 1
ATOM 6658 C CA . SER D 1 194 ? 26.877 68.852 24.802 1.00 9.61 194 SER D CA 1
ATOM 6659 C C . SER D 1 194 ? 26.073 69.760 25.659 1.00 8.78 194 SER D C 1
ATOM 6660 O O . SER D 1 194 ? 26.611 70.399 26.583 1.00 9.67 194 SER D O 1
ATOM 6663 N N . ALA D 1 195 ? 24.778 69.776 25.398 1.00 9.58 195 ALA D N 1
ATOM 6664 C CA . ALA D 1 195 ? 23.849 70.571 26.173 1.00 9.38 195 ALA D CA 1
ATOM 6665 C C . ALA D 1 195 ? 23.892 70.148 27.645 1.00 9.71 195 ALA D C 1
ATOM 6666 O O . ALA D 1 195 ? 23.756 70.997 28.530 1.00 10.36 195 ALA D O 1
ATOM 6668 N N . ALA D 1 196 ? 24.060 68.860 27.919 1.00 9.61 196 ALA D N 1
ATOM 6669 C CA . ALA D 1 196 ? 24.098 68.401 29.323 1.00 10.52 196 ALA D CA 1
ATOM 6670 C C . ALA D 1 196 ? 25.260 68.985 30.097 1.00 10.52 196 ALA D C 1
ATOM 6671 O O . ALA D 1 196 ? 25.102 69.416 31.247 1.00 10.16 196 ALA D O 1
ATOM 6673 N N . ALA D 1 197 ? 26.408 69.096 29.445 1.00 10.52 197 ALA D N 1
ATOM 6674 C CA . ALA D 1 197 ? 27.597 69.705 30.060 1.00 9.28 197 ALA D CA 1
ATOM 6675 C C . ALA D 1 197 ? 27.377 71.194 30.259 1.00 11.47 197 ALA D C 1
ATOM 6676 O O . ALA D 1 197 ? 27.724 71.725 31.325 1.00 10.78 197 ALA D O 1
ATOM 6678 N N . LEU D 1 198 ? 26.813 71.876 29.273 1.00 10.76 198 LEU D N 1
ATOM 6679 C CA . LEU D 1 198 ? 26.533 73.306 29.424 1.00 12.47 198 LEU D CA 1
ATOM 6680 C C . LEU D 1 198 ? 25.525 73.524 30.580 1.00 11.91 198 LEU D C 1
ATOM 6681 O O . LEU D 1 198 ? 25.681 74.485 31.346 1.00 12.45 198 LEU D O 1
ATOM 6686 N N . ALA D 1 199 ? 24.531 72.660 30.719 1.00 11.17 199 ALA D N 1
ATOM 6687 C CA . ALA D 1 199 ? 23.562 72.850 31.838 1.00 12.27 199 ALA D CA 1
ATOM 6688 C C . ALA D 1 199 ? 24.270 72.710 33.199 1.00 12.31 199 ALA D C 1
ATOM 6689 O O . ALA D 1 199 ? 23.935 73.419 34.159 1.00 13.37 199 ALA D O 1
ATOM 6691 N N . LEU D 1 200 ? 25.223 71.795 33.318 1.00 11.70 200 LEU D N 1
ATOM 6692 C CA . LEU D 1 200 ? 25.963 71.662 34.600 1.00 11.18 200 LEU D CA 1
ATOM 6693 C C . LEU D 1 200 ? 26.833 72.869 34.863 1.00 12.48 200 LEU D C 1
ATOM 6694 O O . LEU D 1 200 ? 26.894 73.386 35.994 1.00 12.10 200 LEU D O 1
ATOM 6699 N N . LYS D 1 201 ? 27.484 73.372 33.820 1.00 12.49 201 LYS D N 1
ATOM 6700 C CA . LYS D 1 201 ? 28.351 74.514 34.003 1.00 13.94 201 LYS D CA 1
ATOM 6701 C C . LYS D 1 201 ? 27.537 75.712 34.511 1.00 14.43 201 LYS D C 1
ATOM 6702 O O . LYS D 1 201 ? 28.023 76.455 35.369 1.00 14.80 201 LYS D O 1
ATOM 6708 N N . GLN D 1 202 ? 26.300 75.875 34.018 1.00 15.22 202 GLN D N 1
ATOM 6709 C CA . GLN D 1 202 ? 25.460 77.007 34.433 1.00 16.66 202 GLN D CA 1
ATOM 6710 C C . GLN D 1 202 ? 25.118 76.959 35.929 1.00 16.07 202 GLN D C 1
ATOM 6711 O O . GLN D 1 202 ? 24.885 78.021 36.526 1.00 17.26 202 GLN D O 1
ATOM 6717 N N . VAL D 1 203 ? 25.094 75.775 36.532 1.00 14.61 203 VAL D N 1
ATOM 6718 C CA . VAL D 1 203 ? 24.816 75.679 37.966 1.00 13.50 203 VAL D CA 1
ATOM 6719 C C . VAL D 1 203 ? 26.035 75.290 38.788 1.00 13.81 203 VAL D C 1
ATOM 6720 O O . VAL D 1 203 ? 25.895 74.773 39.912 1.00 14.71 203 VAL D O 1
ATOM 6724 N N . GLY D 1 204 ? 27.234 75.491 38.239 1.00 13.37 204 GLY D N 1
ATOM 6725 C CA . GLY D 1 204 ? 28.427 75.263 39.038 1.00 13.11 204 GLY D CA 1
ATOM 6726 C C . GLY D 1 204 ? 28.900 73.849 39.212 1.00 13.95 204 GLY D C 1
ATOM 6727 O O . GLY D 1 204 ? 29.779 73.578 40.062 1.00 13.99 204 GLY D O 1
ATOM 6728 N N . LEU D 1 205 ? 28.361 72.939 38.395 1.00 13.14 205 LEU D N 1
ATOM 6729 C CA . LEU D 1 205 ? 28.755 71.546 38.500 1.00 13.60 205 LEU D CA 1
ATOM 6730 C C . LEU D 1 205 ? 29.586 71.032 37.335 1.00 12.73 205 LEU D C 1
ATOM 6731 O O . LEU D 1 205 ? 29.629 69.812 37.125 1.00 11.42 205 LEU D O 1
ATOM 6736 N N . GLU D 1 206 ? 30.296 71.906 36.640 1.00 12.77 206 GLU D N 1
ATOM 6737 C CA . GLU D 1 206 ? 31.112 71.500 35.477 1.00 14.12 206 GLU D CA 1
ATOM 6738 C C . GLU D 1 206 ? 32.202 70.469 35.825 1.00 13.60 206 GLU D C 1
ATOM 6739 O O . GLU D 1 206 ? 32.649 69.728 34.932 1.00 12.54 206 GLU D O 1
ATOM 6745 N N . ALA D 1 207 ? 32.623 70.385 37.088 1.00 12.51 207 ALA D N 1
ATOM 6746 C CA . ALA D 1 207 ? 33.649 69.402 37.446 1.00 12.23 207 ALA D CA 1
ATOM 6747 C C . ALA D 1 207 ? 33.174 67.968 37.253 1.00 11.58 207 ALA D C 1
ATOM 6748 O O . ALA D 1 207 ? 34.002 67.034 37.174 1.00 11.84 207 ALA D O 1
ATOM 6750 N N . ASP D 1 208 ? 31.855 67.742 37.174 1.00 11.33 208 ASP D N 1
ATOM 6751 C CA . ASP D 1 208 ? 31.402 66.390 36.945 1.00 10.74 208 ASP D CA 1
ATOM 6752 C C . ASP D 1 208 ? 31.635 65.937 35.499 1.00 11.26 208 ASP D C 1
ATOM 6753 O O . ASP D 1 208 ? 31.744 64.750 35.239 1.00 10.88 208 ASP D O 1
ATOM 6758 N N . VAL D 1 209 ? 31.729 66.884 34.574 1.00 10.80 209 VAL D N 1
ATOM 6759 C CA . VAL D 1 209 ? 31.890 66.488 33.167 1.00 10.66 209 VAL D CA 1
ATOM 6760 C C . VAL D 1 209 ? 33.184 65.677 32.915 1.00 11.09 209 VAL D C 1
ATOM 6761 O O . VAL D 1 209 ? 33.089 64.644 32.300 1.00 10.67 209 VAL D O 1
ATOM 6765 N N . PRO D 1 210 ? 34.364 66.119 33.414 1.00 10.57 210 PRO D N 1
ATOM 6766 C CA . PRO D 1 210 ? 35.536 65.251 33.121 1.00 10.98 210 PRO D CA 1
ATOM 6767 C C . PRO D 1 210 ? 35.418 63.893 33.812 1.00 11.22 210 PRO D C 1
ATOM 6768 O O . PRO D 1 210 ? 35.962 62.902 33.342 1.00 12.24 210 PRO D O 1
ATOM 6772 N N . PHE D 1 211 ? 34.727 63.804 34.955 1.00 9.96 211 PHE D N 1
ATOM 6773 C CA . PHE D 1 211 ? 34.536 62.477 35.548 1.00 9.39 211 PHE D CA 1
ATOM 6774 C C . PHE D 1 211 ? 33.717 61.603 34.586 1.00 9.95 211 PHE D C 1
ATOM 6775 O O . PHE D 1 211 ? 34.023 60.424 34.385 1.00 10.65 211 PHE D O 1
ATOM 6783 N N . CYS D 1 212 ? 32.681 62.179 33.970 1.00 9.56 212 CYS D N 1
ATOM 6784 C CA . CYS D 1 212 ? 31.849 61.399 33.039 1.00 8.76 212 CYS D CA 1
ATOM 6785 C C . CYS D 1 212 ? 32.568 61.058 31.719 1.00 9.40 212 CYS D C 1
ATOM 6786 O O . CYS D 1 212 ? 32.134 60.156 31.040 1.00 8.33 212 CYS D O 1
ATOM 6789 N N . ALA D 1 213 ? 33.659 61.760 31.412 1.00 9.28 213 ALA D N 1
ATOM 6790 C CA . ALA D 1 213 ? 34.420 61.494 30.188 1.00 9.87 213 ALA D CA 1
ATOM 6791 C C . ALA D 1 213 ? 35.514 60.444 30.438 1.00 10.79 213 ALA D C 1
ATOM 6792 O O . ALA D 1 213 ? 36.269 60.151 29.532 1.00 11.30 213 ALA D O 1
ATOM 6794 N N . GLN D 1 214 ? 35.611 59.882 31.643 1.00 9.61 214 GLN D N 1
ATOM 6795 C CA . GLN D 1 214 ? 36.567 58.793 31.919 1.00 10.15 214 GLN D CA 1
ATOM 6796 C C . GLN D 1 214 ? 36.071 57.573 31.119 1.00 10.07 214 GLN D C 1
ATOM 6797 O O . GLN D 1 214 ? 34.869 57.292 31.068 1.00 11.24 214 GLN D O 1
ATOM 6803 N N . VAL D 1 215 ? 36.996 56.823 30.524 1.00 10.10 215 VAL D N 1
ATOM 6804 C CA . VAL D 1 215 ? 36.606 55.655 29.733 1.00 10.40 215 VAL D CA 1
ATOM 6805 C C . VAL D 1 215 ? 37.152 54.355 30.305 1.00 12.23 215 VAL D C 1
ATOM 6806 O O . VAL D 1 215 ? 38.382 54.184 30.452 1.00 12.19 215 VAL D O 1
ATOM 6810 N N . ALA D 1 216 ? 36.209 53.469 30.622 1.00 11.36 216 ALA D N 1
ATOM 6811 C CA . ALA D 1 216 ? 36.501 52.115 31.132 1.00 13.82 216 ALA D CA 1
ATOM 6812 C C . ALA D 1 216 ? 37.363 52.087 32.374 1.00 15.10 216 ALA D C 1
ATOM 6813 O O . ALA D 1 216 ? 38.252 51.218 32.509 1.00 15.77 216 ALA D O 1
ATOM 6815 N N . LYS D 1 217 ? 37.143 53.040 33.276 1.00 14.47 217 LYS D N 1
ATOM 6816 C CA . LYS D 1 217 ? 37.909 53.039 34.519 1.00 15.75 217 LYS D CA 1
ATOM 6817 C C . LYS D 1 217 ? 37.233 52.162 35.582 1.00 15.91 217 LYS D C 1
ATOM 6818 O O . LYS D 1 217 ? 37.842 51.856 36.614 1.00 17.62 217 LYS D O 1
ATOM 6824 N N . SER D 1 218 ? 35.998 51.752 35.335 1.00 15.37 218 SER D N 1
ATOM 6825 C CA . SER D 1 218 ? 35.256 50.932 36.268 1.00 15.21 218 SER D CA 1
ATOM 6826 C C . SER D 1 218 ? 34.712 49.662 35.637 1.00 14.63 218 SER D C 1
ATOM 6827 O O . SER D 1 218 ? 34.259 49.688 34.483 1.00 13.67 218 SER D O 1
ATOM 6830 N N . ALA D 1 219 ? 34.768 48.557 36.390 1.00 14.36 219 ALA D N 1
ATOM 6831 C CA . ALA D 1 219 ? 34.177 47.316 35.910 1.00 13.55 219 ALA D CA 1
ATOM 6832 C C . ALA D 1 219 ? 32.819 47.071 36.571 1.00 14.04 219 ALA D C 1
ATOM 6833 O O . ALA D 1 219 ? 32.211 45.997 36.416 1.00 15.49 219 ALA D O 1
ATOM 6835 N N . ALA D 1 220 ? 32.310 48.056 37.303 1.00 13.21 220 ALA D N 1
ATOM 6836 C CA . ALA D 1 220 ? 31.014 47.894 37.983 1.00 12.71 220 ALA D CA 1
ATOM 6837 C C . ALA D 1 220 ? 29.882 48.137 37.008 1.00 12.80 220 ALA D C 1
ATOM 6838 O O . ALA D 1 220 ? 29.742 49.257 36.496 1.00 11.68 220 ALA D O 1
ATOM 6840 N N . VAL D 1 221 ? 29.068 47.112 36.782 1.00 12.15 221 VAL D N 1
ATOM 6841 C CA . VAL D 1 221 ? 27.964 47.239 35.874 1.00 11.47 221 VAL D CA 1
ATOM 6842 C C . VAL D 1 221 ? 26.636 47.034 36.581 1.00 11.49 221 VAL D C 1
ATOM 6843 O O . VAL D 1 221 ? 26.345 45.906 36.971 1.00 11.68 221 VAL D O 1
ATOM 6847 N N . PRO D 1 222 ? 25.824 48.104 36.775 1.00 10.32 222 PRO D N 1
ATOM 6848 C CA . PRO D 1 222 ? 24.504 47.948 37.418 1.00 10.16 222 PRO D CA 1
ATOM 6849 C C . PRO D 1 222 ? 23.633 47.106 36.476 1.00 11.40 222 PRO D C 1
ATOM 6850 O O . PRO D 1 222 ? 23.471 47.437 35.278 1.00 11.20 222 PRO D O 1
ATOM 6854 N N . VAL D 1 223 ? 23.055 46.022 36.983 1.00 11.49 223 VAL D N 1
ATOM 6855 C CA . VAL D 1 223 ? 22.189 45.159 36.215 1.00 12.52 223 VAL D CA 1
ATOM 6856 C C . VAL D 1 223 ? 20.840 45.045 36.900 1.00 11.75 223 VAL D C 1
ATOM 6857 O O . VAL D 1 223 ? 20.739 44.883 38.124 1.00 11.93 223 VAL D O 1
ATOM 6861 N N . LEU D 1 224 ? 19.768 45.143 36.130 1.00 11.92 224 LEU D N 1
ATOM 6862 C CA . LEU D 1 224 ? 18.410 45.063 36.661 1.00 12.18 224 LEU D CA 1
ATOM 6863 C C . LEU D 1 224 ? 18.134 43.654 37.174 1.00 13.16 224 LEU D C 1
ATOM 6864 O O . LEU D 1 224 ? 18.261 42.719 36.412 1.00 13.95 224 LEU D O 1
ATOM 6869 N N . ARG D 1 225 ? 17.758 43.517 38.451 1.00 12.80 225 ARG D N 1
ATOM 6870 C CA . ARG D 1 225 ? 17.539 42.178 39.037 1.00 13.96 225 ARG D CA 1
ATOM 6871 C C . ARG D 1 225 ? 16.134 42.011 39.586 1.00 14.18 225 ARG D C 1
ATOM 6872 O O . ARG D 1 225 ? 15.711 40.866 39.843 1.00 14.64 225 ARG D O 1
ATOM 6880 N N . GLY D 1 226 ? 15.397 43.103 39.778 1.00 13.47 226 GLY D N 1
ATOM 6881 C CA . GLY D 1 226 ? 14.057 42.959 40.319 1.00 13.75 226 GLY D CA 1
ATOM 6882 C C . GLY D 1 226 ? 13.343 44.271 40.372 1.00 14.03 226 GLY D C 1
ATOM 6883 O O . GLY D 1 226 ? 13.852 45.267 39.848 1.00 13.15 226 GLY D O 1
ATOM 6884 N N . ARG D 1 227 ? 12.179 44.288 41.005 1.00 14.80 227 ARG D N 1
ATOM 6885 C CA . ARG D 1 227 ? 11.385 45.505 41.100 1.00 16.02 227 ARG D CA 1
ATOM 6886 C C . ARG D 1 227 ? 10.587 45.493 42.415 1.00 16.15 227 ARG D C 1
ATOM 6887 O O . ARG D 1 227 ? 10.065 44.449 42.809 1.00 17.19 227 ARG D O 1
ATOM 6895 N N . VAL D 1 228 ? 10.574 46.593 43.153 1.00 15.54 228 VAL D N 1
ATOM 6896 C CA . VAL D 1 228 ? 9.759 46.630 44.354 1.00 15.79 228 VAL D CA 1
ATOM 6897 C C . VAL D 1 228 ? 8.994 47.935 44.299 1.00 17.33 228 VAL D C 1
ATOM 6898 O O . VAL D 1 228 ? 9.582 49.029 44.229 1.00 17.36 228 VAL D O 1
ATOM 6902 N N . GLY D 1 229 ? 7.667 47.824 44.277 1.00 17.87 229 GLY D N 1
ATOM 6903 C CA . GLY D 1 229 ? 6.866 49.043 44.183 1.00 19.63 229 GLY D CA 1
ATOM 6904 C C . GLY D 1 229 ? 7.242 49.781 42.896 1.00 20.47 229 GLY D C 1
ATOM 6905 O O . GLY D 1 229 ? 7.298 49.183 41.817 1.00 21.43 229 GLY D O 1
ATOM 6906 N N . GLU D 1 230 ? 7.517 51.073 43.010 1.00 20.46 230 GLU D N 1
ATOM 6907 C CA . GLU D 1 230 ? 7.883 51.862 41.833 1.00 22.09 230 GLU D CA 1
ATOM 6908 C C . GLU D 1 230 ? 9.347 51.790 41.494 1.00 20.71 230 GLU D C 1
ATOM 6909 O O . GLU D 1 230 ? 9.774 52.379 40.484 1.00 22.16 230 GLU D O 1
ATOM 6915 N N . ALA D 1 231 ? 10.144 51.096 42.305 1.00 17.82 231 ALA D N 1
ATOM 6916 C CA . ALA D 1 231 ? 11.595 51.056 42.077 1.00 15.90 231 ALA D CA 1
ATOM 6917 C C . ALA D 1 231 ? 12.100 49.872 41.257 1.00 15.43 231 ALA D C 1
ATOM 6918 O O . ALA D 1 231 ? 11.677 48.734 41.501 1.00 16.43 231 ALA D O 1
ATOM 6920 N N . LEU D 1 232 ? 12.996 50.149 40.318 1.00 13.68 232 LEU D N 1
ATOM 6921 C CA . LEU D 1 232 ? 13.696 49.109 39.617 1.00 13.62 232 LEU D CA 1
ATOM 6922 C C . LEU D 1 232 ? 14.900 48.856 40.540 1.00 12.46 232 LEU D C 1
ATOM 6923 O O . LEU D 1 232 ? 15.557 49.818 40.999 1.00 13.21 232 LEU D O 1
ATOM 6928 N N . ILE D 1 233 ? 15.234 47.576 40.788 1.00 12.78 233 ILE D N 1
ATOM 6929 C CA . ILE D 1 233 ? 16.351 47.195 41.650 1.00 12.78 233 ILE D CA 1
ATOM 6930 C C . ILE D 1 233 ? 17.565 46.803 40.824 1.00 12.20 233 ILE D C 1
ATOM 6931 O O . ILE D 1 233 ? 17.525 45.821 40.120 1.00 12.99 233 ILE D O 1
ATOM 6936 N N . PHE D 1 234 ? 18.653 47.577 40.930 1.00 12.31 234 PHE D N 1
ATOM 6937 C CA . PHE D 1 234 ? 19.868 47.270 40.190 1.00 12.83 234 PHE D CA 1
ATOM 6938 C C . PHE D 1 234 ? 20.917 46.815 41.185 1.00 13.40 234 PHE D C 1
ATOM 6939 O O . PHE D 1 234 ? 21.055 47.415 42.250 1.00 14.50 234 PHE D O 1
ATOM 6947 N N . LYS D 1 235 ? 21.678 45.797 40.802 1.00 14.23 235 LYS D N 1
ATOM 6948 C CA . LYS D 1 235 ? 22.759 45.306 41.659 1.00 15.67 235 LYS D CA 1
ATOM 6949 C C . LYS D 1 235 ? 24.019 45.193 40.828 1.00 16.70 235 LYS D C 1
ATOM 6950 O O . LYS D 1 235 ? 23.947 45.225 39.598 1.00 15.72 235 LYS D O 1
ATOM 6956 N N . ARG D 1 236 ? 25.185 45.110 41.461 1.00 16.67 236 ARG D N 1
ATOM 6957 C CA . ARG D 1 236 ? 26.397 44.997 40.682 1.00 17.63 236 ARG D CA 1
ATOM 6958 C C . ARG D 1 236 ? 26.464 43.618 40.038 1.00 18.14 236 ARG D C 1
ATOM 6959 O O . ARG D 1 236 ? 26.223 42.625 40.700 1.00 18.32 236 ARG D O 1
ATOM 6967 N N . ALA D 1 237 ? 26.821 43.556 38.763 1.00 18.60 237 ALA D N 1
ATOM 6968 C CA . ALA D 1 237 ? 26.921 42.282 38.070 1.00 20.40 237 ALA D CA 1
ATOM 6969 C C . ALA D 1 237 ? 28.152 41.532 38.562 1.00 21.38 237 ALA D C 1
ATOM 6970 O O . ALA D 1 237 ? 28.062 40.281 38.635 1.00 23.52 237 ALA D O 1
ATOM 6973 N N . MET E 1 1 ? 69.464 10.459 61.501 1.00 15.25 1 MET E N 1
ATOM 6974 C CA . MET E 1 1 ? 70.398 11.645 61.360 1.00 13.88 1 MET E CA 1
ATOM 6975 C C . MET E 1 1 ? 70.064 12.748 62.354 1.00 13.04 1 MET E C 1
ATOM 6976 O O . MET E 1 1 ? 68.886 13.159 62.443 1.00 12.90 1 MET E O 1
ATOM 6981 N N . ARG E 1 2 ? 71.079 13.223 63.072 1.00 12.33 2 ARG E N 1
ATOM 6982 C CA . ARG E 1 2 ? 70.834 14.304 64.062 1.00 11.37 2 ARG E CA 1
ATOM 6983 C C . ARG E 1 2 ? 70.244 15.527 63.354 1.00 10.83 2 ARG E C 1
ATOM 6984 O O . ARG E 1 2 ? 70.653 15.931 62.271 1.00 9.67 2 ARG E O 1
ATOM 6992 N N . LEU E 1 3 ? 69.280 16.123 64.033 1.00 10.34 3 LEU E N 1
ATOM 6993 C CA . LEU E 1 3 ? 68.590 17.318 63.581 1.00 9.79 3 LEU E CA 1
ATOM 6994 C C . LEU E 1 3 ? 68.718 18.353 64.678 1.00 10.02 3 LEU E C 1
ATOM 6995 O O . LEU E 1 3 ? 68.287 18.131 65.812 1.00 10.06 3 LEU E O 1
ATOM 7000 N N . ARG E 1 4 ? 69.300 19.490 64.341 1.00 9.91 4 ARG E N 1
ATOM 7001 C CA . ARG E 1 4 ? 69.586 20.554 65.307 1.00 9.77 4 ARG E CA 1
ATOM 7002 C C . ARG E 1 4 ? 69.080 21.904 64.817 1.00 9.71 4 ARG E C 1
ATOM 7003 O O . ARG E 1 4 ? 69.134 22.202 63.625 1.00 9.73 4 ARG E O 1
ATOM 7011 N N . VAL E 1 5 ? 68.511 22.707 65.714 1.00 9.01 5 VAL E N 1
ATOM 7012 C CA . VAL E 1 5 ? 68.237 24.084 65.332 1.00 8.25 5 VAL E CA 1
ATOM 7013 C C . VAL E 1 5 ? 68.904 24.994 66.381 1.00 8.10 5 VAL E C 1
ATOM 7014 O O . VAL E 1 5 ? 68.745 24.771 67.590 1.00 8.41 5 VAL E O 1
ATOM 7018 N N . ASP E 1 6 ? 69.674 25.987 65.899 1.00 7.73 6 ASP E N 1
ATOM 7019 C CA . ASP E 1 6 ? 70.232 27.019 66.767 1.00 8.22 6 ASP E CA 1
ATOM 7020 C C . ASP E 1 6 ? 69.314 28.238 66.510 1.00 8.58 6 ASP E C 1
ATOM 7021 O O . ASP E 1 6 ? 69.124 28.736 65.376 1.00 9.47 6 ASP E O 1
ATOM 7026 N N . VAL E 1 7 ? 68.672 28.699 67.597 1.00 9.54 7 VAL E N 1
ATOM 7027 C CA . VAL E 1 7 ? 67.682 29.770 67.467 1.00 10.21 7 VAL E CA 1
ATOM 7028 C C . VAL E 1 7 ? 68.286 31.135 67.170 1.00 10.83 7 VAL E C 1
ATOM 7029 O O . VAL E 1 7 ? 67.581 32.035 66.713 1.00 11.29 7 VAL E O 1
ATOM 7033 N N . ILE E 1 8 ? 69.585 31.309 67.404 1.00 10.13 8 ILE E N 1
ATOM 7034 C CA . ILE E 1 8 ? 70.334 32.527 67.007 1.00 11.02 8 ILE E CA 1
ATOM 7035 C C . ILE E 1 8 ? 71.801 32.100 66.864 1.00 10.71 8 ILE E C 1
ATOM 7036 O O . ILE E 1 8 ? 72.212 31.067 67.382 1.00 11.17 8 ILE E O 1
ATOM 7041 N N . PRO E 1 9 ? 72.587 32.863 66.122 1.00 10.97 9 PRO E N 1
ATOM 7042 C CA . PRO E 1 9 ? 73.988 32.509 65.987 1.00 12.07 9 PRO E CA 1
ATOM 7043 C C . PRO E 1 9 ? 74.715 32.845 67.301 1.00 13.12 9 PRO E C 1
ATOM 7044 O O . PRO E 1 9 ? 74.219 33.603 68.179 1.00 14.73 9 PRO E O 1
ATOM 7048 N N . GLY E 1 10 ? 75.896 32.271 67.440 1.00 14.31 10 GLY E N 1
ATOM 7049 C CA . GLY E 1 10 ? 76.725 32.571 68.592 1.00 15.84 10 GLY E CA 1
ATOM 7050 C C . GLY E 1 10 ? 78.174 32.532 68.129 1.00 18.40 10 GLY E C 1
ATOM 7051 O O . GLY E 1 10 ? 78.552 31.688 67.321 1.00 17.50 10 GLY E O 1
ATOM 7052 N N . GLU E 1 11 ? 78.984 33.421 68.676 1.00 19.92 11 GLU E N 1
ATOM 7053 C CA . GLU E 1 11 ? 80.398 33.506 68.278 1.00 22.67 11 GLU E CA 1
ATOM 7054 C C . GLU E 1 11 ? 81.164 32.189 68.313 1.00 21.81 11 GLU E C 1
ATOM 7055 O O . GLU E 1 11 ? 82.032 31.971 67.458 1.00 21.93 11 GLU E O 1
ATOM 7061 N N . HIS E 1 12 ? 80.872 31.332 69.304 1.00 20.34 12 HIS E N 1
ATOM 7062 C CA . HIS E 1 12 ? 81.566 30.059 69.531 1.00 19.88 12 HIS E CA 1
ATOM 7063 C C . HIS E 1 12 ? 80.843 28.784 69.135 1.00 17.44 12 HIS E C 1
ATOM 7064 O O . HIS E 1 12 ? 81.350 27.678 69.362 1.00 18.17 12 HIS E O 1
ATOM 7071 N N . LEU E 1 13 ? 79.659 28.902 68.549 1.00 15.01 13 LEU E N 1
ATOM 7072 C CA . LEU E 1 13 ? 78.939 27.717 68.159 1.00 13.54 13 LEU E CA 1
ATOM 7073 C C . LEU E 1 13 ? 79.584 27.137 66.908 1.00 13.47 13 LEU E C 1
ATOM 7074 O O . LEU E 1 13 ? 79.993 27.891 66.028 1.00 14.94 13 LEU E O 1
ATOM 7079 N N . ALA E 1 14 ? 79.664 25.813 66.862 1.00 12.30 14 ALA E N 1
ATOM 7080 C CA . ALA E 1 14 ? 80.262 25.111 65.751 1.00 11.73 14 ALA E CA 1
ATOM 7081 C C . ALA E 1 14 ? 79.260 24.145 65.153 1.00 12.16 14 ALA E C 1
ATOM 7082 O O . ALA E 1 14 ? 78.371 23.653 65.859 1.00 11.87 14 ALA E O 1
ATOM 7084 N N . TYR E 1 15 ? 79.465 23.829 63.883 1.00 12.17 15 TYR E N 1
ATOM 7085 C CA . TYR E 1 15 ? 78.591 22.959 63.081 1.00 11.49 15 TYR E CA 1
ATOM 7086 C C . TYR E 1 15 ? 79.468 21.899 62.424 1.00 12.39 15 TYR E C 1
ATOM 7087 O O . TYR E 1 15 ? 80.329 22.220 61.617 1.00 12.80 15 TYR E O 1
ATOM 7096 N N . PRO E 1 16 ? 79.219 20.638 62.740 1.00 11.73 16 PRO E N 1
ATOM 7097 C CA . PRO E 1 16 ? 80.051 19.579 62.166 1.00 12.48 16 PRO E CA 1
ATOM 7098 C C . PRO E 1 16 ? 79.770 19.176 60.759 1.00 12.62 16 PRO E C 1
ATOM 7099 O O . PRO E 1 16 ? 80.662 18.619 60.087 1.00 14.28 16 PRO E O 1
ATOM 7103 N N . ASP E 1 17 ? 78.580 19.497 60.257 1.00 12.07 17 ASP E N 1
ATOM 7104 C CA . ASP E 1 17 ? 78.217 19.002 58.963 1.00 10.66 17 ASP E CA 1
ATOM 7105 C C . ASP E 1 17 ? 77.423 20.014 58.123 1.00 10.04 17 ASP E C 1
ATOM 7106 O O . ASP E 1 17 ? 77.991 20.986 57.657 1.00 10.76 17 ASP E O 1
ATOM 7111 N N . VAL E 1 18 ? 76.135 19.792 57.920 1.00 8.86 18 VAL E N 1
ATOM 7112 C CA . VAL E 1 18 ? 75.328 20.670 57.071 1.00 8.73 18 VAL E CA 1
ATOM 7113 C C . VAL E 1 18 ? 74.625 21.747 57.860 1.00 8.55 18 VAL E C 1
ATOM 7114 O O . VAL E 1 18 ? 74.162 21.477 58.973 1.00 9.66 18 VAL E O 1
ATOM 7118 N N . VAL E 1 19 ? 74.603 22.956 57.329 1.00 8.35 19 VAL E N 1
ATOM 7119 C CA . VAL E 1 19 ? 73.813 24.035 57.939 1.00 8.40 19 VAL E CA 1
ATOM 7120 C C . VAL E 1 19 ? 72.879 24.684 56.932 1.00 9.65 19 VAL E C 1
ATOM 7121 O O . VAL E 1 19 ? 73.294 25.070 55.837 1.00 10.08 19 VAL E O 1
ATOM 7125 N N . LEU E 1 20 ? 71.607 24.764 57.311 1.00 9.47 20 LEU E N 1
ATOM 7126 C CA . LEU E 1 20 ? 70.578 25.454 56.553 1.00 9.19 20 LEU E CA 1
ATOM 7127 C C . LEU E 1 20 ? 70.482 26.802 57.263 1.00 8.71 20 LEU E C 1
ATOM 7128 O O . LEU E 1 20 ? 69.990 26.876 58.438 1.00 9.79 20 LEU E O 1
ATOM 7133 N N . VAL E 1 21 ? 70.949 27.874 56.619 1.00 7.38 21 VAL E N 1
ATOM 7134 C CA . VAL E 1 21 ? 70.906 29.220 57.227 1.00 8.16 21 VAL E CA 1
ATOM 7135 C C . VAL E 1 21 ? 69.590 29.849 56.842 1.00 8.11 21 VAL E C 1
ATOM 7136 O O . VAL E 1 21 ? 69.211 29.880 55.688 1.00 8.81 21 VAL E O 1
ATOM 7140 N N . VAL E 1 22 ? 68.922 30.438 57.856 1.00 8.38 22 VAL E N 1
ATOM 7141 C CA . VAL E 1 22 ? 67.597 31.014 57.634 1.00 9.29 22 VAL E CA 1
ATOM 7142 C C . VAL E 1 22 ? 67.490 32.492 58.018 1.00 8.61 22 VAL E C 1
ATOM 7143 O O . VAL E 1 22 ? 67.744 32.878 59.166 1.00 9.08 22 VAL E O 1
ATOM 7147 N N . ASP E 1 23 ? 67.135 33.348 57.050 1.00 9.89 23 ASP E N 1
ATOM 7148 C CA . ASP E 1 23 ? 66.823 34.782 57.366 1.00 9.36 23 ASP E CA 1
ATOM 7149 C C . ASP E 1 23 ? 65.631 34.968 56.418 1.00 8.91 23 ASP E C 1
ATOM 7150 O O . ASP E 1 23 ? 65.774 35.492 55.295 1.00 8.59 23 ASP E O 1
ATOM 7155 N N . VAL E 1 24 ? 64.439 34.545 56.863 1.00 7.61 24 VAL E N 1
ATOM 7156 C CA . VAL E 1 24 ? 63.293 34.448 55.986 1.00 8.33 24 VAL E CA 1
ATOM 7157 C C . VAL E 1 24 ? 62.731 35.759 55.521 1.00 7.79 24 VAL E C 1
ATOM 7158 O O . VAL E 1 24 ? 62.280 35.876 54.374 1.00 8.98 24 VAL E O 1
ATOM 7162 N N . ILE E 1 25 ? 62.718 36.732 56.425 1.00 8.40 25 ILE E N 1
ATOM 7163 C CA . ILE E 1 25 ? 62.356 38.097 56.038 1.00 8.23 25 ILE E CA 1
ATOM 7164 C C . ILE E 1 25 ? 63.637 38.936 56.218 1.00 9.13 25 ILE E C 1
ATOM 7165 O O . ILE E 1 25 ? 63.903 39.388 57.298 1.00 8.71 25 ILE E O 1
ATOM 7170 N N . ARG E 1 26 ? 64.440 39.159 55.163 1.00 10.30 26 ARG E N 1
ATOM 7171 C CA . ARG E 1 26 ? 64.177 38.677 53.804 1.00 9.60 26 ARG E CA 1
ATOM 7172 C C . ARG E 1 26 ? 65.371 37.986 53.130 1.00 8.92 26 ARG E C 1
ATOM 7173 O O . ARG E 1 26 ? 65.185 37.308 52.137 1.00 9.38 26 ARG E O 1
ATOM 7181 N N . ALA E 1 27 ? 66.563 38.163 53.686 1.00 8.77 27 ALA E N 1
ATOM 7182 C CA . ALA E 1 27 ? 67.769 37.741 52.971 1.00 10.20 27 ALA E CA 1
ATOM 7183 C C . ALA E 1 27 ? 67.813 36.397 52.310 1.00 8.70 27 ALA E C 1
ATOM 7184 O O . ALA E 1 27 ? 68.154 36.300 51.135 1.00 9.15 27 ALA E O 1
ATOM 7186 N N . THR E 1 28 ? 67.480 35.339 53.030 1.00 9.45 28 THR E N 1
ATOM 7187 C CA . THR E 1 28 ? 67.583 34.066 52.344 1.00 8.78 28 THR E CA 1
ATOM 7188 C C . THR E 1 28 ? 66.484 33.845 51.322 1.00 8.80 28 THR E C 1
ATOM 7189 O O . THR E 1 28 ? 66.726 33.133 50.336 1.00 9.07 28 THR E O 1
ATOM 7193 N N . THR E 1 29 ? 65.305 34.457 51.511 1.00 8.00 29 THR E N 1
ATOM 7194 C CA . THR E 1 29 ? 64.268 34.347 50.534 1.00 8.13 29 THR E CA 1
ATOM 7195 C C . THR E 1 29 ? 64.760 35.067 49.272 1.00 8.38 29 THR E C 1
ATOM 7196 O O . THR E 1 29 ? 64.639 34.529 48.153 1.00 8.61 29 THR E O 1
ATOM 7200 N N . THR E 1 30 ? 65.287 36.281 49.467 1.00 9.16 30 THR E N 1
ATOM 7201 C CA . THR E 1 30 ? 65.795 37.065 48.319 1.00 8.82 30 THR E CA 1
ATOM 7202 C C . THR E 1 30 ? 66.934 36.344 47.591 1.00 9.47 30 THR E C 1
ATOM 7203 O O . THR E 1 30 ? 66.990 36.359 46.366 1.00 8.98 30 THR E O 1
ATOM 7207 N N . ALA E 1 31 ? 67.821 35.707 48.343 1.00 9.56 31 ALA E N 1
ATOM 7208 C CA . ALA E 1 31 ? 68.911 34.948 47.699 1.00 8.30 31 ALA E CA 1
ATOM 7209 C C . ALA E 1 31 ? 68.330 33.845 46.807 1.00 8.75 31 ALA E C 1
ATOM 7210 O O . ALA E 1 31 ? 68.795 33.650 45.649 1.00 9.55 31 ALA E O 1
ATOM 7212 N N . ALA E 1 32 ? 67.361 33.077 47.303 1.00 9.33 32 ALA E N 1
ATOM 7213 C CA . ALA E 1 32 ? 66.765 32.053 46.467 1.00 9.99 32 ALA E CA 1
ATOM 7214 C C . ALA E 1 32 ? 66.077 32.644 45.230 1.00 10.54 32 ALA E C 1
ATOM 7215 O O . ALA E 1 32 ? 66.185 32.079 44.136 1.00 10.78 32 ALA E O 1
ATOM 7217 N N . ALA E 1 33 ? 65.386 33.777 45.369 1.00 8.85 33 ALA E N 1
ATOM 7218 C CA . ALA E 1 33 ? 64.732 34.402 44.218 1.00 9.98 33 ALA E CA 1
ATOM 7219 C C . ALA E 1 33 ? 65.795 34.848 43.181 1.00 10.01 33 ALA E C 1
ATOM 7220 O O . ALA E 1 33 ? 65.522 34.735 41.993 1.00 10.99 33 ALA E O 1
ATOM 7222 N N . PHE E 1 34 ? 66.962 35.333 43.600 1.00 9.63 34 PHE E N 1
ATOM 7223 C CA . PHE E 1 34 ? 67.958 35.741 42.590 1.00 10.27 34 PHE E CA 1
ATOM 7224 C C . PHE E 1 34 ? 68.421 34.546 41.815 1.00 10.98 34 PHE E C 1
ATOM 7225 O O . PHE E 1 34 ? 68.669 34.652 40.600 1.00 11.35 34 PHE E O 1
ATOM 7233 N N . LEU E 1 35 ? 68.599 33.418 42.508 1.00 10.26 35 LEU E N 1
ATOM 7234 C CA . LEU E 1 35 ? 69.043 32.216 41.796 1.00 10.89 35 LEU E CA 1
ATOM 7235 C C . LEU E 1 35 ? 67.906 31.620 40.954 1.00 13.02 35 LEU E C 1
ATOM 7236 O O . LEU E 1 35 ? 68.156 31.067 39.882 1.00 13.70 35 LEU E O 1
ATOM 7241 N N . GLU E 1 36 ? 66.654 31.761 41.393 1.00 12.88 36 GLU E N 1
ATOM 7242 C CA . GLU E 1 36 ? 65.494 31.304 40.628 1.00 13.90 36 GLU E CA 1
ATOM 7243 C C . GLU E 1 36 ? 65.463 32.132 39.331 1.00 14.73 36 GLU E C 1
ATOM 7244 O O . GLU E 1 36 ? 65.148 31.594 38.254 1.00 16.15 36 GLU E O 1
ATOM 7250 N N . ALA E 1 37 ? 65.820 33.414 39.425 1.00 14.04 37 ALA E N 1
ATOM 7251 C CA . ALA E 1 37 ? 65.874 34.303 38.260 1.00 15.24 37 ALA E CA 1
ATOM 7252 C C . ALA E 1 37 ? 67.081 34.015 37.345 1.00 14.88 37 ALA E C 1
ATOM 7253 O O . ALA E 1 37 ? 67.236 34.631 36.301 1.00 16.91 37 ALA E O 1
ATOM 7255 N N . GLY E 1 38 ? 67.918 33.069 37.731 1.00 14.32 38 GLY E N 1
ATOM 7256 C CA . GLY E 1 38 ? 69.049 32.733 36.856 1.00 13.67 38 GLY E CA 1
ATOM 7257 C C . GLY E 1 38 ? 70.406 33.347 37.125 1.00 13.58 38 GLY E C 1
ATOM 7258 O O . GLY E 1 38 ? 71.349 33.190 36.309 1.00 13.84 38 GLY E O 1
ATOM 7259 N N . ALA E 1 39 ? 70.564 34.063 38.232 1.00 13.57 39 ALA E N 1
ATOM 7260 C CA . ALA E 1 39 ? 71.882 34.672 38.522 1.00 13.00 39 ALA E CA 1
ATOM 7261 C C . ALA E 1 39 ? 72.943 33.596 38.531 1.00 14.70 39 ALA E C 1
ATOM 7262 O O . ALA E 1 39 ? 72.718 32.478 39.009 1.00 15.16 39 ALA E O 1
ATOM 7264 N N . GLU E 1 40 ? 74.104 33.922 37.976 1.00 14.81 40 GLU E N 1
ATOM 7265 C CA . GLU E 1 40 ? 75.199 32.947 37.946 1.00 16.82 40 GLU E CA 1
ATOM 7266 C C . GLU E 1 40 ? 75.821 32.753 39.326 1.00 15.49 40 GLU E C 1
ATOM 7267 O O . GLU E 1 40 ? 76.210 31.637 39.710 1.00 16.47 40 GLU E O 1
ATOM 7273 N N . ALA E 1 41 ? 75.902 33.835 40.085 1.00 14.00 41 ALA E N 1
ATOM 7274 C CA . ALA E 1 41 ? 76.469 33.722 41.409 1.00 13.00 41 ALA E CA 1
ATOM 7275 C C . ALA E 1 41 ? 75.935 34.844 42.236 1.00 12.19 41 ALA E C 1
ATOM 7276 O O . ALA E 1 41 ? 75.526 35.893 41.714 1.00 12.24 41 ALA E O 1
ATOM 7278 N N . LEU E 1 42 ? 75.852 34.605 43.533 1.00 12.02 42 LEU E N 1
ATOM 7279 C CA . LEU E 1 42 ? 75.388 35.627 44.440 1.00 12.30 42 LEU E CA 1
ATOM 7280 C C . LEU E 1 42 ? 76.455 35.853 45.502 1.00 12.01 42 LEU E C 1
ATOM 7281 O O . LEU E 1 42 ? 76.870 34.880 46.166 1.00 13.85 42 LEU E O 1
ATOM 7286 N N . TYR E 1 43 ? 76.943 37.079 45.646 1.00 12.48 43 TYR E N 1
ATOM 7287 C CA . TYR E 1 43 ? 77.937 37.386 46.683 1.00 13.56 43 TYR E CA 1
ATOM 7288 C C . TYR E 1 43 ? 77.199 38.059 47.822 1.00 13.70 43 TYR E C 1
ATOM 7289 O O . TYR E 1 43 ? 76.405 38.949 47.568 1.00 16.15 43 TYR E O 1
ATOM 7298 N N . TRP E 1 44 ? 77.423 37.623 49.062 1.00 12.96 44 TRP E N 1
ATOM 7299 C CA . TRP E 1 44 ? 76.844 38.290 50.231 1.00 12.33 44 TRP E CA 1
ATOM 7300 C C . TRP E 1 44 ? 77.976 39.036 50.913 1.00 13.50 44 TRP E C 1
ATOM 7301 O O . TRP E 1 44 ? 79.028 38.454 51.182 1.00 13.16 44 TRP E O 1
ATOM 7312 N N . THR E 1 45 ? 77.750 40.318 51.157 1.00 12.86 45 THR E N 1
ATOM 7313 C CA . THR E 1 45 ? 78.716 41.163 51.824 1.00 14.35 45 THR E CA 1
ATOM 7314 C C . THR E 1 45 ? 78.049 41.708 53.082 1.00 15.59 45 THR E C 1
ATOM 7315 O O . THR E 1 45 ? 76.800 41.805 53.211 1.00 14.65 45 THR E O 1
ATOM 7319 N N . PRO E 1 46 ? 78.877 42.094 54.052 1.00 16.22 46 PRO E N 1
ATOM 7320 C CA . PRO E 1 46 ? 78.345 42.610 55.314 1.00 17.73 46 PRO E CA 1
ATOM 7321 C C . PRO E 1 46 ? 77.869 44.039 55.339 1.00 18.11 46 PRO E C 1
ATOM 7322 O O . PRO E 1 46 ? 77.233 44.444 56.300 1.00 20.28 46 PRO E O 1
ATOM 7326 N N . SER E 1 47 ? 78.183 44.803 54.308 1.00 18.33 47 SER E N 1
ATOM 7327 C CA . SER E 1 47 ? 77.821 46.213 54.322 1.00 18.76 47 SER E CA 1
ATOM 7328 C C . SER E 1 47 ? 77.709 46.796 52.927 1.00 19.17 47 SER E C 1
ATOM 7329 O O . SER E 1 47 ? 78.147 46.187 51.967 1.00 19.07 47 SER E O 1
ATOM 7332 N N . LEU E 1 48 ? 77.129 47.995 52.838 1.00 20.29 48 LEU E N 1
ATOM 7333 C CA . LEU E 1 48 ? 76.997 48.661 51.564 1.00 22.07 48 LEU E CA 1
ATOM 7334 C C . LEU E 1 48 ? 78.380 48.999 51.066 1.00 23.31 48 LEU E C 1
ATOM 7335 O O . LEU E 1 48 ? 78.677 48.826 49.882 1.00 23.45 48 LEU E O 1
ATOM 7340 N N . GLU E 1 49 ? 79.246 49.478 51.961 1.00 25.07 49 GLU E N 1
ATOM 7341 C CA . GLU E 1 49 ? 80.591 49.831 51.522 1.00 27.63 49 GLU E CA 1
ATOM 7342 C C . GLU E 1 49 ? 81.294 48.631 50.915 1.00 26.76 49 GLU E C 1
ATOM 7343 O O . GLU E 1 49 ? 81.949 48.757 49.888 1.00 27.47 49 GLU E O 1
ATOM 7349 N N . SER E 1 50 ? 81.164 47.457 51.520 1.00 26.41 50 SER E N 1
ATOM 7350 C CA . SER E 1 50 ? 81.845 46.293 50.947 1.00 25.06 50 SER E CA 1
ATOM 7351 C C . SER E 1 50 ? 81.196 45.842 49.654 1.00 24.48 50 SER E C 1
ATOM 7352 O O . SER E 1 50 ? 81.885 45.321 48.767 1.00 23.79 50 SER E O 1
ATOM 7355 N N . ALA E 1 51 ? 79.880 46.032 49.513 1.00 24.34 51 ALA E N 1
ATOM 7356 C CA . ALA E 1 51 ? 79.264 45.647 48.257 1.00 25.26 51 ALA E CA 1
ATOM 7357 C C . ALA E 1 51 ? 79.762 46.609 47.153 1.00 26.29 51 ALA E C 1
ATOM 7358 O O . ALA E 1 51 ? 80.009 46.191 46.017 1.00 26.10 51 ALA E O 1
ATOM 7360 N N . LEU E 1 52 ? 79.893 47.895 47.490 1.00 28.11 52 LEU E N 1
ATOM 7361 C CA . LEU E 1 52 ? 80.384 48.897 46.537 1.00 30.11 52 LEU E CA 1
ATOM 7362 C C . LEU E 1 52 ? 81.806 48.625 46.094 1.00 30.14 52 LEU E C 1
ATOM 7363 O O . LEU E 1 52 ? 82.232 49.101 45.049 1.00 31.06 52 LEU E O 1
ATOM 7368 N N . ALA E 1 53 ? 82.543 47.837 46.864 1.00 31.33 53 ALA E N 1
ATOM 7369 C CA . ALA E 1 53 ? 83.926 47.519 46.500 1.00 31.39 53 ALA E CA 1
ATOM 7370 C C . ALA E 1 53 ? 83.939 46.730 45.194 1.00 31.19 53 ALA E C 1
ATOM 7371 O O . ALA E 1 53 ? 84.989 46.551 44.563 1.00 30.12 53 ALA E O 1
ATOM 7373 N N . PHE E 1 54 ? 82.761 46.257 44.795 1.00 30.42 54 PHE E N 1
ATOM 7374 C CA . PHE E 1 54 ? 82.601 45.485 43.572 1.00 31.19 54 PHE E CA 1
ATOM 7375 C C . PHE E 1 54 ? 81.961 46.308 42.441 1.00 32.50 54 PHE E C 1
ATOM 7376 O O . PHE E 1 54 ? 81.787 45.803 41.341 1.00 32.49 54 PHE E O 1
ATOM 7384 N N . LYS E 1 55 ? 81.633 47.566 42.728 1.00 34.28 55 LYS E N 1
ATOM 7385 C CA . LYS E 1 55 ? 80.949 48.468 41.790 1.00 35.19 55 LYS E CA 1
ATOM 7386 C C . LYS E 1 55 ? 81.515 48.617 40.388 1.00 35.60 55 LYS E C 1
ATOM 7387 O O . LYS E 1 55 ? 80.760 48.853 39.444 1.00 35.69 55 LYS E O 1
ATOM 7393 N N . ASP E 1 56 ? 82.828 48.474 40.233 1.00 36.70 56 ASP E N 1
ATOM 7394 C CA . ASP E 1 56 ? 83.401 48.625 38.900 1.00 37.51 56 ASP E CA 1
ATOM 7395 C C . ASP E 1 56 ? 83.611 47.301 38.189 1.00 37.05 56 ASP E C 1
ATOM 7396 O O . ASP E 1 56 ? 84.210 47.235 37.112 1.00 36.41 56 ASP E O 1
ATOM 7401 N N . GLU E 1 57 ? 83.091 46.242 38.807 1.00 36.06 57 GLU E N 1
ATOM 7402 C CA . GLU E 1 57 ? 83.161 44.914 38.236 1.00 35.39 57 GLU E CA 1
ATOM 7403 C C . GLU E 1 57 ? 81.848 44.685 37.499 1.00 34.05 57 GLU E C 1
ATOM 7404 O O . GLU E 1 57 ? 80.890 45.465 37.618 1.00 33.93 57 GLU E O 1
ATOM 7410 N N . ASP E 1 58 ? 81.796 43.614 36.733 1.00 31.92 58 ASP E N 1
ATOM 7411 C CA . ASP E 1 58 ? 80.595 43.327 35.981 1.00 29.29 58 ASP E CA 1
ATOM 7412 C C . ASP E 1 58 ? 79.596 42.672 36.932 1.00 26.46 58 ASP E C 1
ATOM 7413 O O . ASP E 1 58 ? 79.472 41.451 36.937 1.00 26.24 58 ASP E O 1
ATOM 7418 N N . VAL E 1 59 ? 78.904 43.496 37.722 1.00 22.88 59 VAL E N 1
ATOM 7419 C CA . VAL E 1 59 ? 77.946 42.959 38.689 1.00 19.90 59 VAL E CA 1
ATOM 7420 C C . VAL E 1 59 ? 76.687 43.793 38.882 1.00 18.52 59 VAL E C 1
ATOM 7421 O O . VAL E 1 59 ? 76.612 44.967 38.479 1.00 18.32 59 VAL E O 1
ATOM 7425 N N . VAL E 1 60 ? 75.674 43.158 39.474 1.00 16.10 60 VAL E N 1
ATOM 7426 C CA . VAL E 1 60 ? 74.424 43.818 39.845 1.00 15.39 60 VAL E CA 1
ATOM 7427 C C . VAL E 1 60 ? 74.539 44.068 41.354 1.00 15.28 60 VAL E C 1
ATOM 7428 O O . VAL E 1 60 ? 74.875 43.141 42.088 1.00 15.24 60 VAL E O 1
ATOM 7432 N N . LEU E 1 61 ? 74.227 45.270 41.830 1.00 13.75 61 LEU E N 1
ATOM 7433 C CA . LEU E 1 61 ? 74.348 45.552 43.265 1.00 13.82 61 LEU E CA 1
ATOM 7434 C C . LEU E 1 61 ? 72.981 45.647 43.938 1.00 13.50 61 LEU E C 1
ATOM 7435 O O . LEU E 1 61 ? 72.095 46.389 43.456 1.00 12.44 61 LEU E O 1
ATOM 7440 N N . ALA E 1 62 ? 72.772 44.903 45.036 1.00 12.60 62 ALA E N 1
ATOM 7441 C CA . ALA E 1 62 ? 71.516 44.955 45.728 1.00 12.72 62 ALA E CA 1
ATOM 7442 C C . ALA E 1 62 ? 71.774 45.343 47.187 1.00 14.22 62 ALA E C 1
ATOM 7443 O O . ALA E 1 62 ? 72.695 44.823 47.809 1.00 14.25 62 ALA E O 1
ATOM 7445 N N . GLY E 1 63 ? 70.984 46.261 47.727 1.00 13.29 63 GLY E N 1
ATOM 7446 C CA . GLY E 1 63 ? 71.169 46.633 49.128 1.00 14.91 63 GLY E CA 1
ATOM 7447 C C . GLY E 1 63 ? 70.222 47.739 49.511 1.00 16.22 63 GLY E C 1
ATOM 7448 O O . GLY E 1 63 ? 69.643 48.424 48.649 1.00 15.00 63 GLY E O 1
ATOM 7449 N N . GLU E 1 64 ? 70.058 47.923 50.820 1.00 16.54 64 GLU E N 1
ATOM 7450 C CA . GLU E 1 64 ? 69.203 49.000 51.337 1.00 18.69 64 GLU E CA 1
ATOM 7451 C C . GLU E 1 64 ? 69.737 49.490 52.674 1.00 20.39 64 GLU E C 1
ATOM 7452 O O . GLU E 1 64 ? 70.560 48.839 53.307 1.00 21.40 64 GLU E O 1
ATOM 7458 N N . THR E 1 65 ? 69.237 50.651 53.079 1.00 21.11 65 THR E N 1
ATOM 7459 C CA . THR E 1 65 ? 69.517 51.208 54.398 1.00 23.44 65 THR E CA 1
ATOM 7460 C C . THR E 1 65 ? 68.219 51.932 54.775 1.00 23.73 65 THR E C 1
ATOM 7461 O O . THR E 1 65 ? 67.705 52.754 54.013 1.00 23.99 65 THR E O 1
ATOM 7465 N N . GLY E 1 66 ? 67.643 51.552 55.914 1.00 23.62 66 GLY E N 1
ATOM 7466 C CA . GLY E 1 66 ? 66.411 52.177 56.360 1.00 23.08 66 GLY E CA 1
ATOM 7467 C C . GLY E 1 66 ? 65.267 51.952 55.389 1.00 22.35 66 GLY E C 1
ATOM 7468 O O . GLY E 1 66 ? 64.398 52.816 55.232 1.00 22.44 66 GLY E O 1
ATOM 7469 N N . GLY E 1 67 ? 65.276 50.805 54.714 1.00 21.70 67 GLY E N 1
ATOM 7470 C CA . GLY E 1 67 ? 64.231 50.504 53.761 1.00 21.58 67 GLY E CA 1
ATOM 7471 C C . GLY E 1 67 ? 64.385 51.213 52.425 1.00 21.20 67 GLY E C 1
ATOM 7472 O O . GLY E 1 67 ? 63.458 51.225 51.641 1.00 22.02 67 GLY E O 1
ATOM 7473 N N . LEU E 1 68 ? 65.550 51.789 52.178 1.00 20.54 68 LEU E N 1
ATOM 7474 C CA . LEU E 1 68 ? 65.778 52.542 50.941 1.00 20.59 68 LEU E CA 1
ATOM 7475 C C . LEU E 1 68 ? 67.038 52.134 50.212 1.00 19.48 68 LEU E C 1
ATOM 7476 O O . LEU E 1 68 ? 68.101 52.060 50.791 1.00 18.55 68 LEU E O 1
ATOM 7481 N N . LYS E 1 69 ? 66.906 51.882 48.911 1.00 18.17 69 LYS E N 1
ATOM 7482 C CA . LYS E 1 69 ? 68.040 51.516 48.068 1.00 16.92 69 LYS E CA 1
ATOM 7483 C C . LYS E 1 69 ? 68.959 52.747 47.837 1.00 16.72 69 LYS E C 1
ATOM 7484 O O . LYS E 1 69 ? 68.447 53.807 47.511 1.00 17.26 69 LYS E O 1
ATOM 7490 N N . PRO E 1 70 ? 70.283 52.640 48.016 1.00 16.39 70 PRO E N 1
ATOM 7491 C CA . PRO E 1 70 ? 71.114 53.845 47.755 1.00 16.35 70 PRO E CA 1
ATOM 7492 C C . PRO E 1 70 ? 71.077 54.103 46.252 1.00 16.22 70 PRO E C 1
ATOM 7493 O O . PRO E 1 70 ? 70.906 53.162 45.451 1.00 14.45 70 PRO E O 1
ATOM 7497 N N . PRO E 1 71 ? 71.269 55.361 45.839 1.00 15.91 71 PRO E N 1
ATOM 7498 C CA . PRO E 1 71 ? 71.239 55.679 44.408 1.00 17.37 71 PRO E CA 1
ATOM 7499 C C . PRO E 1 71 ? 72.147 54.838 43.532 1.00 18.84 71 PRO E C 1
ATOM 7500 O O . PRO E 1 71 ? 71.749 54.468 42.413 1.00 19.56 71 PRO E O 1
ATOM 7504 N N . ARG E 1 72 ? 73.355 54.517 44.037 1.00 19.45 72 ARG E N 1
ATOM 7505 C CA . ARG E 1 72 ? 74.327 53.728 43.272 1.00 21.57 72 ARG E CA 1
ATOM 7506 C C . ARG E 1 72 ? 74.028 52.231 43.130 1.00 20.08 72 ARG E C 1
ATOM 7507 O O . ARG E 1 72 ? 74.689 51.515 42.359 1.00 21.33 72 ARG E O 1
ATOM 7515 N N . PHE E 1 73 ? 73.051 51.731 43.872 1.00 18.06 73 PHE E N 1
ATOM 7516 C CA . PHE E 1 73 ? 72.722 50.321 43.773 1.00 16.62 73 PHE E CA 1
ATOM 7517 C C . PHE E 1 73 ? 71.652 50.105 42.729 1.00 15.82 73 PHE E C 1
ATOM 7518 O O . PHE E 1 73 ? 70.889 51.032 42.423 1.00 15.90 73 PHE E O 1
ATOM 7526 N N . ASP E 1 74 ? 71.618 48.900 42.150 1.00 14.43 74 ASP E N 1
ATOM 7527 C CA . ASP E 1 74 ? 70.616 48.557 41.129 1.00 13.88 74 ASP E CA 1
ATOM 7528 C C . ASP E 1 74 ? 69.290 48.110 41.707 1.00 12.45 74 ASP E C 1
ATOM 7529 O O . ASP E 1 74 ? 68.243 48.388 41.118 1.00 12.76 74 ASP E O 1
ATOM 7534 N N . LEU E 1 75 ? 69.314 47.399 42.828 1.00 12.18 75 LEU E N 1
ATOM 7535 C CA . LEU E 1 75 ? 68.089 46.879 43.456 1.00 11.95 75 LEU E CA 1
ATOM 7536 C C . LEU E 1 75 ? 68.218 46.991 44.971 1.00 12.73 75 LEU E C 1
ATOM 7537 O O . LEU E 1 75 ? 69.298 47.246 45.474 1.00 12.75 75 LEU E O 1
ATOM 7542 N N . GLY E 1 76 ? 67.091 46.881 45.667 1.00 11.57 76 GLY E N 1
ATOM 7543 C CA . GLY E 1 76 ? 67.073 46.793 47.118 1.00 12.31 76 GLY E CA 1
ATOM 7544 C C . GLY E 1 76 ? 67.068 45.302 47.462 1.00 12.35 76 GLY E C 1
ATOM 7545 O O . GLY E 1 76 ? 67.581 44.466 46.692 1.00 11.91 76 GLY E O 1
ATOM 7546 N N . ASN E 1 77 ? 66.484 44.933 48.599 1.00 12.31 77 ASN E N 1
ATOM 7547 C CA . ASN E 1 77 ? 66.485 43.527 48.977 1.00 14.03 77 ASN E CA 1
ATOM 7548 C C . ASN E 1 77 ? 65.143 42.833 48.986 1.00 12.31 77 ASN E C 1
ATOM 7549 O O . ASN E 1 77 ? 64.951 41.832 49.674 1.00 13.31 77 ASN E O 1
ATOM 7554 N N . SER E 1 78 ? 64.216 43.337 48.187 1.00 11.59 78 SER E N 1
ATOM 7555 C CA . SER E 1 78 ? 62.915 42.735 48.057 1.00 10.66 78 SER E CA 1
ATOM 7556 C C . SER E 1 78 ? 63.005 41.474 47.206 1.00 11.18 78 SER E C 1
ATOM 7557 O O . SER E 1 78 ? 63.584 41.487 46.101 1.00 11.42 78 SER E O 1
ATOM 7560 N N . PRO E 1 79 ? 62.455 40.345 47.693 1.00 10.41 79 PRO E N 1
ATOM 7561 C CA . PRO E 1 79 ? 62.532 39.141 46.872 1.00 10.13 79 PRO E CA 1
ATOM 7562 C C . PRO E 1 79 ? 61.661 39.181 45.621 1.00 11.05 79 PRO E C 1
ATOM 7563 O O . PRO E 1 79 ? 61.941 38.495 44.644 1.00 9.88 79 PRO E O 1
ATOM 7567 N N . ARG E 1 80 ? 60.609 39.996 45.659 1.00 12.13 80 ARG E N 1
ATOM 7568 C CA . ARG E 1 80 ? 59.709 40.138 44.505 1.00 14.00 80 ARG E CA 1
ATOM 7569 C C . ARG E 1 80 ? 60.510 40.816 43.380 1.00 13.48 80 ARG E C 1
ATOM 7570 O O . ARG E 1 80 ? 60.440 40.392 42.214 1.00 13.75 80 ARG E O 1
ATOM 7578 N N . GLU E 1 81 ? 61.238 41.851 43.767 1.00 13.76 81 GLU E N 1
ATOM 7579 C CA . GLU E 1 81 ? 62.050 42.547 42.768 1.00 14.03 81 GLU E CA 1
ATOM 7580 C C . GLU E 1 81 ? 63.189 41.686 42.269 1.00 13.33 81 GLU E C 1
ATOM 7581 O O . GLU E 1 81 ? 63.510 41.704 41.063 1.00 11.77 81 GLU E O 1
ATOM 7587 N N . ALA E 1 82 ? 63.797 40.897 43.142 1.00 11.17 82 ALA E N 1
ATOM 7588 C CA . ALA E 1 82 ? 64.906 40.048 42.743 1.00 10.72 82 ALA E CA 1
ATOM 7589 C C . ALA E 1 82 ? 64.430 38.996 41.729 1.00 10.50 82 ALA E C 1
ATOM 7590 O O . ALA E 1 82 ? 65.085 38.711 40.736 1.00 10.69 82 ALA E O 1
ATOM 7592 N N . LEU E 1 83 ? 63.240 38.434 41.950 1.00 10.76 83 LEU E N 1
ATOM 7593 C CA . LEU E 1 83 ? 62.751 37.390 41.045 1.00 10.46 83 LEU E CA 1
ATOM 7594 C C . LEU E 1 83 ? 62.472 37.887 39.627 1.00 11.18 83 LEU E C 1
ATOM 7595 O O . LEU E 1 83 ? 62.670 37.163 38.667 1.00 11.38 83 LEU E O 1
ATOM 7600 N N . SER E 1 84 ? 62.006 39.135 39.531 1.00 10.71 84 SER E N 1
ATOM 7601 C CA . SER E 1 84 ? 61.660 39.732 38.243 1.00 10.41 84 SER E CA 1
ATOM 7602 C C . SER E 1 84 ? 62.876 40.265 37.520 1.00 10.36 84 SER E C 1
ATOM 7603 O O . SER E 1 84 ? 62.860 40.336 36.298 1.00 10.45 84 SER E O 1
ATOM 7606 N N . ALA E 1 85 ? 63.891 40.683 38.275 1.00 9.36 85 ALA E N 1
ATOM 7607 C CA . ALA E 1 85 ? 65.051 41.370 37.664 1.00 9.46 85 ALA E CA 1
ATOM 7608 C C . ALA E 1 85 ? 65.754 40.518 36.630 1.00 10.88 85 ALA E C 1
ATOM 7609 O O . ALA E 1 85 ? 65.840 39.285 36.731 1.00 10.63 85 ALA E O 1
ATOM 7611 N N . GLN E 1 86 ? 66.270 41.213 35.618 1.00 10.64 86 GLN E N 1
ATOM 7612 C CA . GLN E 1 86 ? 66.963 40.566 34.499 1.00 12.38 86 GLN E CA 1
ATOM 7613 C C . GLN E 1 86 ? 68.412 40.310 34.853 1.00 12.48 86 GLN E C 1
ATOM 7614 O O . GLN E 1 86 ? 69.343 40.949 34.367 1.00 15.56 86 GLN E O 1
ATOM 7620 N N . VAL E 1 87 ? 68.587 39.315 35.717 1.00 12.42 87 VAL E N 1
ATOM 7621 C CA . VAL E 1 87 ? 69.885 38.940 36.226 1.00 12.40 87 VAL E CA 1
ATOM 7622 C C . VAL E 1 87 ? 70.365 37.586 35.705 1.00 12.34 87 VAL E C 1
ATOM 7623 O O . VAL E 1 87 ? 71.364 37.065 36.206 1.00 11.79 87 VAL E O 1
ATOM 7627 N N . ALA E 1 88 ? 69.701 37.024 34.694 1.00 12.24 88 ALA E N 1
ATOM 7628 C CA . ALA E 1 88 ? 70.197 35.740 34.178 1.00 13.08 88 ALA E CA 1
ATOM 7629 C C . ALA E 1 88 ? 71.654 35.824 33.728 1.00 13.87 88 ALA E C 1
ATOM 7630 O O . ALA E 1 88 ? 72.046 36.676 32.932 1.00 14.57 88 ALA E O 1
ATOM 7632 N N . GLY E 1 89 ? 72.447 34.907 34.265 1.00 14.10 89 GLY E N 1
ATOM 7633 C CA . GLY E 1 89 ? 73.855 34.847 33.914 1.00 14.73 89 GLY E CA 1
ATOM 7634 C C . GLY E 1 89 ? 74.711 35.914 34.546 1.00 15.77 89 GLY E C 1
ATOM 7635 O O . GLY E 1 89 ? 75.914 35.973 34.272 1.00 17.70 89 GLY E O 1
ATOM 7636 N N . ARG E 1 90 ? 74.122 36.778 35.381 1.00 14.86 90 ARG E N 1
ATOM 7637 C CA . ARG E 1 90 ? 74.892 37.836 36.005 1.00 15.78 90 ARG E CA 1
ATOM 7638 C C . ARG E 1 90 ? 75.344 37.452 37.424 1.00 14.79 90 ARG E C 1
ATOM 7639 O O . ARG E 1 90 ? 74.762 36.565 38.094 1.00 15.42 90 ARG E O 1
ATOM 7647 N N . VAL E 1 91 ? 76.312 38.214 37.916 1.00 14.26 91 VAL E N 1
ATOM 7648 C CA . VAL E 1 91 ? 76.798 38.054 39.288 1.00 14.45 91 VAL E CA 1
ATOM 7649 C C . VAL E 1 91 ? 76.088 39.147 40.079 1.00 13.97 91 VAL E C 1
ATOM 7650 O O . VAL E 1 91 ? 76.100 40.314 39.693 1.00 14.94 91 VAL E O 1
ATOM 7654 N N . VAL E 1 92 ? 75.405 38.758 41.157 1.00 13.29 92 VAL E N 1
ATOM 7655 C CA . VAL E 1 92 ? 74.676 39.691 41.981 1.00 13.40 92 VAL E CA 1
ATOM 7656 C C . VAL E 1 92 ? 75.417 39.817 43.278 1.00 13.95 92 VAL E C 1
ATOM 7657 O O . VAL E 1 92 ? 75.733 38.801 43.893 1.00 14.90 92 VAL E O 1
ATOM 7661 N N . VAL E 1 93 ? 75.693 41.062 43.695 1.00 14.01 93 VAL E N 1
ATOM 7662 C CA . VAL E 1 93 ? 76.407 41.319 44.944 1.00 15.27 93 VAL E CA 1
ATOM 7663 C C . VAL E 1 93 ? 75.344 41.965 45.828 1.00 15.73 93 VAL E C 1
ATOM 7664 O O . VAL E 1 93 ? 74.822 43.041 45.519 1.00 15.78 93 VAL E O 1
ATOM 7668 N N . MET E 1 94 ? 75.039 41.284 46.907 1.00 14.93 94 MET E N 1
ATOM 7669 C CA . MET E 1 94 ? 74.016 41.669 47.845 1.00 15.14 94 MET E CA 1
ATOM 7670 C C . MET E 1 94 ? 74.580 42.041 49.219 1.00 15.72 94 MET E C 1
ATOM 7671 O O . MET E 1 94 ? 75.282 41.238 49.858 1.00 13.72 94 MET E O 1
ATOM 7676 N N . SER E 1 95 ? 74.237 43.239 49.684 1.00 15.28 95 SER E N 1
ATOM 7677 C CA . SER E 1 95 ? 74.691 43.651 51.004 1.00 15.68 95 SER E CA 1
ATOM 7678 C C . SER E 1 95 ? 73.625 43.245 51.990 1.00 15.73 95 SER E C 1
ATOM 7679 O O . SER E 1 95 ? 72.462 43.635 51.854 1.00 16.17 95 SER E O 1
ATOM 7682 N N . THR E 1 96 ? 73.981 42.377 52.937 1.00 15.43 96 THR E N 1
ATOM 7683 C CA . THR E 1 96 ? 73.052 41.981 53.955 1.00 15.30 96 THR E CA 1
ATOM 7684 C C . THR E 1 96 ? 73.855 41.804 55.234 1.00 15.61 96 THR E C 1
ATOM 7685 O O . THR E 1 96 ? 74.567 40.796 55.449 1.00 15.35 96 THR E O 1
ATOM 7689 N N . THR E 1 97 ? 73.784 42.827 56.083 1.00 15.96 97 THR E N 1
ATOM 7690 C CA . THR E 1 97 ? 74.557 42.734 57.311 1.00 16.54 97 THR E CA 1
ATOM 7691 C C . THR E 1 97 ? 74.218 41.525 58.181 1.00 17.19 97 THR E C 1
ATOM 7692 O O . THR E 1 97 ? 75.113 40.772 58.578 1.00 17.02 97 THR E O 1
ATOM 7696 N N . ASN E 1 98 ? 72.948 41.315 58.465 1.00 16.23 98 ASN E N 1
ATOM 7697 C CA . ASN E 1 98 ? 72.557 40.192 59.295 1.00 17.31 98 ASN E CA 1
ATOM 7698 C C . ASN E 1 98 ? 72.602 38.834 58.583 1.00 16.61 98 ASN E C 1
ATOM 7699 O O . ASN E 1 98 ? 72.945 37.820 59.184 1.00 16.53 98 ASN E O 1
ATOM 7704 N N . GLY E 1 99 ? 72.204 38.797 57.318 1.00 16.01 99 GLY E N 1
ATOM 7705 C CA . GLY E 1 99 ? 72.265 37.515 56.627 1.00 15.20 99 GLY E CA 1
ATOM 7706 C C . GLY E 1 99 ? 73.728 37.107 56.559 1.00 14.03 99 GLY E C 1
ATOM 7707 O O . GLY E 1 99 ? 74.050 35.914 56.723 1.00 14.36 99 GLY E O 1
ATOM 7708 N N . THR E 1 100 ? 74.623 38.057 56.302 1.00 13.94 100 THR E N 1
ATOM 7709 C CA . THR E 1 100 ? 76.042 37.688 56.198 1.00 15.33 100 THR E CA 1
ATOM 7710 C C . THR E 1 100 ? 76.561 37.256 57.555 1.00 15.15 100 THR E C 1
ATOM 7711 O O . THR E 1 100 ? 77.385 36.347 57.635 1.00 15.53 100 THR E O 1
ATOM 7715 N N . LYS E 1 101 ? 76.082 37.879 58.635 1.00 15.80 101 LYS E N 1
ATOM 7716 C CA . LYS E 1 101 ? 76.536 37.458 59.969 1.00 15.69 101 LYS E CA 1
ATOM 7717 C C . LYS E 1 101 ? 76.177 36.004 60.245 1.00 14.70 101 LYS E C 1
ATOM 7718 O O . LYS E 1 101 ? 77.033 35.214 60.733 1.00 14.06 101 LYS E O 1
ATOM 7724 N N . ALA E 1 102 ? 74.948 35.596 59.900 1.00 12.95 102 ALA E N 1
ATOM 7725 C CA . ALA E 1 102 ? 74.571 34.219 60.142 1.00 11.56 102 ALA E CA 1
ATOM 7726 C C . ALA E 1 102 ? 75.296 33.240 59.231 1.00 11.11 102 ALA E C 1
ATOM 7727 O O . ALA E 1 102 ? 75.758 32.180 59.678 1.00 10.63 102 ALA E O 1
ATOM 7729 N N . ALA E 1 103 ? 75.387 33.590 57.954 1.00 9.83 103 ALA E N 1
ATOM 7730 C CA . ALA E 1 103 ? 76.059 32.679 57.022 1.00 10.59 103 ALA E CA 1
ATOM 7731 C C . ALA E 1 103 ? 77.544 32.555 57.356 1.00 9.81 103 ALA E C 1
ATOM 7732 O O . ALA E 1 103 ? 78.131 31.460 57.227 1.00 11.31 103 ALA E O 1
ATOM 7734 N N . HIS E 1 104 ? 78.161 33.656 57.783 1.00 10.38 104 HIS E N 1
ATOM 7735 C CA . HIS E 1 104 ? 79.553 33.640 58.169 1.00 11.69 104 HIS E CA 1
ATOM 7736 C C . HIS E 1 104 ? 79.751 32.716 59.364 1.00 11.61 104 HIS E C 1
ATOM 7737 O O . HIS E 1 104 ? 80.683 31.893 59.415 1.00 11.23 104 HIS E O 1
ATOM 7744 N N . ALA E 1 105 ? 78.851 32.816 60.355 1.00 10.44 105 ALA E N 1
ATOM 7745 C CA . ALA E 1 105 ? 78.950 31.959 61.516 1.00 9.78 105 ALA E CA 1
ATOM 7746 C C . ALA E 1 105 ? 78.902 30.498 61.094 1.00 9.26 105 ALA E C 1
ATOM 7747 O O . ALA E 1 105 ? 79.713 29.681 61.536 1.00 11.35 105 ALA E O 1
ATOM 7749 N N . ALA E 1 106 ? 77.963 30.143 60.216 1.00 9.75 106 ALA E N 1
ATOM 7750 C CA . ALA E 1 106 ? 77.916 28.760 59.765 1.00 9.69 106 ALA E CA 1
ATOM 7751 C C . ALA E 1 106 ? 79.218 28.365 59.033 1.00 10.23 106 ALA E C 1
ATOM 7752 O O . ALA E 1 106 ? 79.740 27.264 59.252 1.00 11.23 106 ALA E O 1
ATOM 7754 N N . ALA E 1 107 ? 79.669 29.256 58.159 1.00 10.56 107 ALA E N 1
ATOM 7755 C CA . ALA E 1 107 ? 80.833 29.005 57.287 1.00 11.20 107 ALA E CA 1
ATOM 7756 C C . ALA E 1 107 ? 82.137 28.808 58.049 1.00 11.13 107 ALA E C 1
ATOM 7757 O O . ALA E 1 107 ? 83.097 28.247 57.478 1.00 12.59 107 ALA E O 1
ATOM 7759 N N . ARG E 1 108 ? 82.194 29.212 59.317 1.00 12.35 108 ARG E N 1
ATOM 7760 C CA . ARG E 1 108 ? 83.437 29.025 60.060 1.00 12.21 108 ARG E CA 1
ATOM 7761 C C . ARG E 1 108 ? 83.782 27.561 60.191 1.00 13.20 108 ARG E C 1
ATOM 7762 O O . ARG E 1 108 ? 84.954 27.177 60.101 1.00 13.23 108 ARG E O 1
ATOM 7770 N N . THR E 1 109 ? 82.772 26.718 60.343 1.00 11.86 109 THR E N 1
ATOM 7771 C CA . THR E 1 109 ? 83.020 25.287 60.607 1.00 12.12 109 THR E CA 1
ATOM 7772 C C . THR E 1 109 ? 82.279 24.266 59.781 1.00 10.66 109 THR E C 1
ATOM 7773 O O . THR E 1 109 ? 82.698 23.089 59.697 1.00 12.83 109 THR E O 1
ATOM 7777 N N . ALA E 1 110 ? 81.144 24.665 59.206 1.00 11.69 110 ALA E N 1
ATOM 7778 C CA . ALA E 1 110 ? 80.335 23.714 58.474 1.00 11.27 110 ALA E CA 1
ATOM 7779 C C . ALA E 1 110 ? 80.962 23.098 57.250 1.00 10.88 110 ALA E C 1
ATOM 7780 O O . ALA E 1 110 ? 81.775 23.731 56.569 1.00 12.57 110 ALA E O 1
ATOM 7782 N N . LYS E 1 111 ? 80.538 21.875 56.959 1.00 11.77 111 LYS E N 1
ATOM 7783 C CA . LYS E 1 111 ? 80.977 21.236 55.702 1.00 11.45 111 LYS E CA 1
ATOM 7784 C C . LYS E 1 111 ? 80.178 21.743 54.499 1.00 11.31 111 LYS E C 1
ATOM 7785 O O . LYS E 1 111 ? 80.690 21.753 53.392 1.00 12.33 111 LYS E O 1
ATOM 7791 N N . HIS E 1 112 ? 78.925 22.149 54.717 1.00 10.86 112 HIS E N 1
ATOM 7792 C CA . HIS E 1 112 ? 78.042 22.618 53.638 1.00 10.29 112 HIS E CA 1
ATOM 7793 C C . HIS E 1 112 ? 77.155 23.712 54.224 1.00 10.32 112 HIS E C 1
ATOM 7794 O O . HIS E 1 112 ? 76.603 23.543 55.322 1.00 11.56 112 HIS E O 1
ATOM 7801 N N . VAL E 1 113 ? 77.047 24.834 53.521 1.00 10.41 113 VAL E N 1
ATOM 7802 C CA . VAL E 1 113 ? 76.192 25.953 53.943 1.00 10.02 113 VAL E CA 1
ATOM 7803 C C . VAL E 1 113 ? 75.185 26.211 52.846 1.00 10.18 113 VAL E C 1
ATOM 7804 O O . VAL E 1 113 ? 75.534 26.488 51.696 1.00 9.70 113 VAL E O 1
ATOM 7808 N N . LEU E 1 114 ? 73.903 26.074 53.188 1.00 8.87 114 LEU E N 1
ATOM 7809 C CA . LEU E 1 114 ? 72.808 26.234 52.260 1.00 8.61 114 LEU E CA 1
ATOM 7810 C C . LEU E 1 114 ? 71.924 27.366 52.746 1.00 8.84 114 LEU E C 1
ATOM 7811 O O . LEU E 1 114 ? 71.671 27.441 53.947 1.00 10.06 114 LEU E O 1
ATOM 7816 N N . LEU E 1 115 ? 71.437 28.202 51.842 1.00 8.53 115 LEU E N 1
ATOM 7817 C CA . LEU E 1 115 ? 70.522 29.288 52.244 1.00 8.06 115 LEU E CA 1
ATOM 7818 C C . LEU E 1 115 ? 69.101 28.774 52.053 1.00 7.57 115 LEU E C 1
ATOM 7819 O O . LEU E 1 115 ? 68.647 28.503 50.931 1.00 9.41 115 LEU E O 1
ATOM 7824 N N . ALA E 1 116 ? 68.351 28.731 53.180 1.00 7.93 116 ALA E N 1
ATOM 7825 C CA . ALA E 1 116 ? 66.993 28.139 53.179 1.00 8.15 116 ALA E CA 1
ATOM 7826 C C . ALA E 1 116 ? 65.935 29.156 53.614 1.00 7.70 116 ALA E C 1
ATOM 7827 O O . ALA E 1 116 ? 66.210 30.053 54.399 1.00 9.29 116 ALA E O 1
ATOM 7829 N N . SER E 1 117 ? 64.747 28.961 53.090 1.00 9.03 117 SER E N 1
ATOM 7830 C CA . SER E 1 117 ? 63.643 29.885 53.374 1.00 8.25 117 SER E CA 1
ATOM 7831 C C . SER E 1 117 ? 62.351 29.097 53.199 1.00 8.20 117 SER E C 1
ATOM 7832 O O . SER E 1 117 ? 62.368 27.913 52.842 1.00 8.28 117 SER E O 1
ATOM 7835 N N . LEU E 1 118 ? 61.199 29.698 53.521 1.00 7.79 118 LEU E N 1
ATOM 7836 C CA . LEU E 1 118 ? 59.984 28.944 53.229 1.00 8.68 118 LEU E CA 1
ATOM 7837 C C . LEU E 1 118 ? 59.877 28.746 51.689 1.00 9.14 118 LEU E C 1
ATOM 7838 O O . LEU E 1 118 ? 59.467 27.699 51.227 1.00 8.93 118 LEU E O 1
ATOM 7843 N N . TYR E 1 119 ? 60.197 29.796 50.909 1.00 8.92 119 TYR E N 1
ATOM 7844 C CA . TYR E 1 119 ? 60.160 29.828 49.455 1.00 9.17 119 TYR E CA 1
ATOM 7845 C C . TYR E 1 119 ? 60.842 28.619 48.778 1.00 9.22 119 TYR E C 1
ATOM 7846 O O . TYR E 1 119 ? 60.289 28.058 47.810 1.00 9.05 119 TYR E O 1
ATOM 7855 N N . ASN E 1 120 ? 61.996 28.205 49.295 1.00 8.89 120 ASN E N 1
ATOM 7856 C CA . ASN E 1 120 ? 62.648 26.983 48.733 1.00 8.51 120 ASN E CA 1
ATOM 7857 C C . ASN E 1 120 ? 62.761 25.869 49.743 1.00 9.13 120 ASN E C 1
ATOM 7858 O O . ASN E 1 120 ? 63.648 25.013 49.632 1.00 10.22 120 ASN E O 1
ATOM 7863 N N . ALA E 1 121 ? 61.871 25.878 50.726 1.00 9.57 121 ALA E N 1
ATOM 7864 C CA . ALA E 1 121 ? 62.016 24.944 51.835 1.00 9.99 121 ALA E CA 1
ATOM 7865 C C . ALA E 1 121 ? 62.189 23.472 51.533 1.00 9.19 121 ALA E C 1
ATOM 7866 O O . ALA E 1 121 ? 63.091 22.814 52.096 1.00 9.83 121 ALA E O 1
ATOM 7868 N N . HIS E 1 122 ? 61.328 22.932 50.666 1.00 10.38 122 HIS E N 1
ATOM 7869 C CA . HIS E 1 122 ? 61.401 21.479 50.432 1.00 9.82 122 HIS E CA 1
ATOM 7870 C C . HIS E 1 122 ? 62.662 21.082 49.699 1.00 10.09 122 HIS E C 1
ATOM 7871 O O . HIS E 1 122 ? 63.260 20.068 50.060 1.00 10.21 122 HIS E O 1
ATOM 7878 N N . ALA E 1 123 ? 63.066 21.882 48.733 1.00 9.81 123 ALA E N 1
ATOM 7879 C CA . ALA E 1 123 ? 64.294 21.617 47.978 1.00 9.29 123 ALA E CA 1
ATOM 7880 C C . ALA E 1 123 ? 65.505 21.779 48.880 1.00 9.06 123 ALA E C 1
ATOM 7881 O O . ALA E 1 123 ? 66.478 21.024 48.799 1.00 10.62 123 ALA E O 1
ATOM 7883 N N . ALA E 1 124 ? 65.509 22.815 49.720 1.00 10.16 124 ALA E N 1
ATOM 7884 C CA . ALA E 1 124 ? 66.640 23.027 50.595 1.00 8.28 124 ALA E CA 1
ATOM 7885 C C . ALA E 1 124 ? 66.800 21.868 51.600 1.00 9.39 124 ALA E C 1
ATOM 7886 O O . ALA E 1 124 ? 67.895 21.348 51.851 1.00 9.35 124 ALA E O 1
ATOM 7888 N N . ALA E 1 125 ? 65.671 21.439 52.170 1.00 9.76 125 ALA E N 1
ATOM 7889 C CA . ALA E 1 125 ? 65.703 20.294 53.093 1.00 9.67 125 ALA E CA 1
ATOM 7890 C C . ALA E 1 125 ? 66.143 19.016 52.338 1.00 9.48 125 ALA E C 1
ATOM 7891 O O . ALA E 1 125 ? 66.915 18.226 52.896 1.00 9.94 125 ALA E O 1
ATOM 7893 N N . ARG E 1 126 ? 65.634 18.804 51.128 1.00 9.71 126 ARG E N 1
ATOM 7894 C CA . ARG E 1 126 ? 66.041 17.582 50.390 1.00 10.57 126 ARG E CA 1
ATOM 7895 C C . ARG E 1 126 ? 67.559 17.583 50.178 1.00 10.51 126 ARG E C 1
ATOM 7896 O O . ARG E 1 126 ? 68.255 16.570 50.469 1.00 10.10 126 ARG E O 1
ATOM 7904 N N . LEU E 1 127 ? 68.101 18.687 49.678 1.00 10.44 127 LEU E N 1
ATOM 7905 C CA . LEU E 1 127 ? 69.560 18.756 49.477 1.00 9.86 127 LEU E CA 1
ATOM 7906 C C . LEU E 1 127 ? 70.306 18.566 50.803 1.00 10.06 127 LEU E C 1
ATOM 7907 O O . LEU E 1 127 ? 71.337 17.879 50.869 1.00 11.29 127 LEU E O 1
ATOM 7912 N N . ALA E 1 128 ? 69.813 19.154 51.893 1.00 10.12 128 ALA E N 1
ATOM 7913 C CA . ALA E 1 128 ? 70.513 18.975 53.172 1.00 10.05 128 ALA E CA 1
ATOM 7914 C C . ALA E 1 128 ? 70.586 17.495 53.577 1.00 11.18 128 ALA E C 1
ATOM 7915 O O . ALA E 1 128 ? 71.633 17.045 54.044 1.00 10.94 128 ALA E O 1
ATOM 7917 N N . ARG E 1 129 ? 69.463 16.769 53.429 1.00 11.75 129 ARG E N 1
ATOM 7918 C CA . ARG E 1 129 ? 69.453 15.340 53.770 1.00 13.09 129 ARG E CA 1
ATOM 7919 C C . ARG E 1 129 ? 70.440 14.573 52.888 1.00 14.01 129 ARG E C 1
ATOM 7920 O O . ARG E 1 129 ? 71.178 13.685 53.380 1.00 15.20 129 ARG E O 1
ATOM 7928 N N . GLU E 1 130 ? 70.465 14.944 51.613 1.00 13.70 130 GLU E N 1
ATOM 7929 C CA . GLU E 1 130 ? 71.339 14.265 50.644 1.00 14.52 130 GLU E CA 1
ATOM 7930 C C . GLU E 1 130 ? 72.813 14.464 50.980 1.00 14.49 130 GLU E C 1
ATOM 7931 O O . GLU E 1 130 ? 73.634 13.528 50.842 1.00 15.27 130 GLU E O 1
ATOM 7937 N N . LEU E 1 131 ? 73.169 15.664 51.430 1.00 13.44 131 LEU E N 1
ATOM 7938 C CA . LEU E 1 131 ? 74.557 15.957 51.742 1.00 13.51 131 LEU E CA 1
ATOM 7939 C C . LEU E 1 131 ? 75.039 15.482 53.078 1.00 13.82 131 LEU E C 1
ATOM 7940 O O . LEU E 1 131 ? 76.226 15.191 53.270 1.00 15.48 131 LEU E O 1
ATOM 7945 N N . ALA E 1 132 ? 74.133 15.408 54.044 1.00 13.28 132 ALA E N 1
ATOM 7946 C CA . ALA E 1 132 ? 74.553 15.062 55.381 1.00 12.80 132 ALA E CA 1
ATOM 7947 C C . ALA E 1 132 ? 75.035 13.639 55.644 1.00 14.08 132 ALA E C 1
ATOM 7948 O O . ALA E 1 132 ? 74.514 12.681 55.051 1.00 14.22 132 ALA E O 1
ATOM 7950 N N . THR E 1 133 ? 75.999 13.563 56.554 1.00 13.64 133 THR E N 1
ATOM 7951 C CA . THR E 1 133 ? 76.516 12.276 57.034 1.00 16.04 133 THR E CA 1
ATOM 7952 C C . THR E 1 133 ? 76.403 12.145 58.554 1.00 16.43 133 THR E C 1
ATOM 7953 O O . THR E 1 133 ? 76.372 11.037 59.068 1.00 17.30 133 THR E O 1
ATOM 7957 N N . GLU E 1 134 ? 76.365 13.251 59.293 1.00 16.87 134 GLU E N 1
ATOM 7958 C CA . GLU E 1 134 ? 76.187 13.150 60.717 1.00 17.05 134 GLU E CA 1
ATOM 7959 C C . GLU E 1 134 ? 75.191 14.159 61.270 1.00 15.90 134 GLU E C 1
ATOM 7960 O O . GLU E 1 134 ? 74.658 13.932 62.368 1.00 16.17 134 GLU E O 1
ATOM 7966 N N . GLU E 1 135 ? 74.937 15.256 60.559 1.00 13.95 135 GLU E N 1
ATOM 7967 C CA . GLU E 1 135 ? 73.983 16.221 61.143 1.00 12.84 135 GLU E CA 1
ATOM 7968 C C . GLU E 1 135 ? 73.447 17.263 60.192 1.00 11.94 135 GLU E C 1
ATOM 7969 O O . GLU E 1 135 ? 74.139 17.737 59.312 1.00 11.39 135 GLU E O 1
ATOM 7975 N N . VAL E 1 136 ? 72.167 17.563 60.331 1.00 10.03 136 VAL E N 1
ATOM 7976 C CA . VAL E 1 136 ? 71.612 18.695 59.623 1.00 9.50 136 VAL E CA 1
ATOM 7977 C C . VAL E 1 136 ? 71.267 19.700 60.706 1.00 9.14 136 VAL E C 1
ATOM 7978 O O . VAL E 1 136 ? 70.422 19.397 61.610 1.00 10.22 136 VAL E O 1
ATOM 7982 N N . ALA E 1 137 ? 71.895 20.866 60.653 1.00 9.01 137 ALA E N 1
ATOM 7983 C CA . ALA E 1 137 ? 71.605 21.957 61.576 1.00 8.68 137 ALA E CA 1
ATOM 7984 C C . ALA E 1 137 ? 70.921 23.087 60.808 1.00 8.91 137 ALA E C 1
ATOM 7985 O O . ALA E 1 137 ? 71.190 23.311 59.611 1.00 9.38 137 ALA E O 1
ATOM 7987 N N . ILE E 1 138 ? 69.991 23.755 61.474 1.00 8.24 138 ILE E N 1
ATOM 7988 C CA . ILE E 1 138 ? 69.321 24.933 60.924 1.00 8.69 138 ILE E CA 1
ATOM 7989 C C . ILE E 1 138 ? 69.733 26.091 61.822 1.00 8.86 138 ILE E C 1
ATOM 7990 O O . ILE E 1 138 ? 69.552 26.056 63.047 1.00 9.02 138 ILE E O 1
ATOM 7995 N N . LEU E 1 139 ? 70.307 27.120 61.225 1.00 8.55 139 LEU E N 1
ATOM 7996 C CA . LEU E 1 139 ? 70.745 28.268 61.999 1.00 8.16 139 LEU E CA 1
ATOM 7997 C C . LEU E 1 139 ? 69.824 29.435 61.638 1.00 9.03 139 LEU E C 1
ATOM 7998 O O . LEU E 1 139 ? 69.821 29.902 60.477 1.00 9.06 139 LEU E O 1
ATOM 8003 N N . CYS E 1 140 ? 69.098 29.919 62.641 1.00 9.41 140 CYS E N 1
ATOM 8004 C CA . CYS E 1 140 ? 68.178 31.076 62.501 1.00 9.49 140 CYS E CA 1
ATOM 8005 C C . CYS E 1 140 ? 68.953 32.357 62.752 1.00 11.33 140 CYS E C 1
ATOM 8006 O O . CYS E 1 140 ? 69.617 32.485 63.778 1.00 12.26 140 CYS E O 1
ATOM 8009 N N . ALA E 1 141 ? 68.892 33.317 61.826 1.00 9.50 141 ALA E N 1
ATOM 8010 C CA . ALA E 1 141 ? 69.656 34.525 62.029 1.00 10.13 141 ALA E CA 1
ATOM 8011 C C . ALA E 1 141 ? 69.129 35.405 63.165 1.00 8.71 141 ALA E C 1
ATOM 8012 O O . ALA E 1 141 ? 69.931 36.049 63.857 1.00 9.31 141 ALA E O 1
ATOM 8014 N N . GLY E 1 142 ? 67.795 35.424 63.354 1.00 9.05 142 GLY E N 1
ATOM 8015 C CA . GLY E 1 142 ? 67.176 36.301 64.361 1.00 10.34 142 GLY E CA 1
ATOM 8016 C C . GLY E 1 142 ? 67.651 37.741 64.114 1.00 10.40 142 GLY E C 1
ATOM 8017 O O . GLY E 1 142 ? 67.901 38.159 62.980 1.00 9.93 142 GLY E O 1
ATOM 8018 N N . LYS E 1 143 ? 67.753 38.525 65.182 1.00 10.13 143 LYS E N 1
ATOM 8019 C CA . LYS E 1 143 ? 68.227 39.908 65.028 1.00 11.59 143 LYS E CA 1
ATOM 8020 C C . LYS E 1 143 ? 68.909 40.378 66.315 1.00 11.29 143 LYS E C 1
ATOM 8021 O O . LYS E 1 143 ? 68.312 40.365 67.412 1.00 11.30 143 LYS E O 1
ATOM 8027 N N . GLU E 1 144 ? 70.175 40.730 66.182 1.00 12.99 144 GLU E N 1
ATOM 8028 C CA . GLU E 1 144 ? 70.956 41.239 67.279 1.00 13.44 144 GLU E CA 1
ATOM 8029 C C . GLU E 1 144 ? 70.851 40.519 68.588 1.00 12.91 144 GLU E C 1
ATOM 8030 O O . GLU E 1 144 ? 70.616 41.111 69.645 1.00 13.07 144 GLU E O 1
ATOM 8036 N N . GLY E 1 145 ? 71.016 39.204 68.488 1.00 10.88 145 GLY E N 1
ATOM 8037 C CA . GLY E 1 145 ? 71.065 38.409 69.693 1.00 10.55 145 GLY E CA 1
ATOM 8038 C C . GLY E 1 145 ? 69.716 37.926 70.208 1.00 10.42 145 GLY E C 1
ATOM 8039 O O . GLY E 1 145 ? 69.708 37.274 71.240 1.00 9.68 145 GLY E O 1
ATOM 8040 N N . ARG E 1 146 ? 68.645 38.261 69.506 1.00 8.88 146 ARG E N 1
ATOM 8041 C CA . ARG E 1 146 ? 67.289 37.779 69.910 1.00 8.57 146 ARG E CA 1
ATOM 8042 C C . ARG E 1 146 ? 66.660 36.957 68.805 1.00 7.84 146 ARG E C 1
ATOM 8043 O O . ARG E 1 146 ? 66.887 37.223 67.638 1.00 8.70 146 ARG E O 1
ATOM 8051 N N . ALA E 1 147 ? 65.899 35.943 69.178 1.00 8.35 147 ALA E N 1
ATOM 8052 C CA . ALA E 1 147 ? 65.310 35.075 68.153 1.00 7.50 147 ALA E CA 1
ATOM 8053 C C . ALA E 1 147 ? 64.145 35.715 67.382 1.00 8.50 147 ALA E C 1
ATOM 8054 O O . ALA E 1 147 ? 63.372 36.507 67.928 1.00 9.88 147 ALA E O 1
ATOM 8056 N N . GLY E 1 148 ? 64.024 35.321 66.130 1.00 7.62 148 GLY E N 1
ATOM 8057 C CA . GLY E 1 148 ? 62.933 35.799 65.310 1.00 9.24 148 GLY E CA 1
ATOM 8058 C C . GLY E 1 148 ? 61.874 34.707 65.192 1.00 9.05 148 GLY E C 1
ATOM 8059 O O . GLY E 1 148 ? 62.157 33.514 64.907 1.00 8.98 148 GLY E O 1
ATOM 8060 N N . LEU E 1 149 ? 60.609 35.085 65.418 1.00 8.04 149 LEU E N 1
ATOM 8061 C CA . LEU E 1 149 ? 59.502 34.126 65.273 1.00 7.72 149 LEU E CA 1
ATOM 8062 C C . LEU E 1 149 ? 59.402 33.564 63.855 1.00 7.77 149 LEU E C 1
ATOM 8063 O O . LEU E 1 149 ? 59.071 32.382 63.652 1.00 7.62 149 LEU E O 1
ATOM 8068 N N . ASP E 1 150 ? 59.649 34.442 62.883 1.00 7.59 150 ASP E N 1
ATOM 8069 C CA . ASP E 1 150 ? 59.609 34.062 61.481 1.00 7.66 150 ASP E CA 1
ATOM 8070 C C . ASP E 1 150 ? 60.703 33.066 61.126 1.00 7.63 150 ASP E C 1
ATOM 8071 O O . ASP E 1 150 ? 60.420 32.073 60.468 1.00 7.67 150 ASP E O 1
ATOM 8076 N N . ASP E 1 151 ? 61.900 33.322 61.587 1.00 8.03 151 ASP E N 1
ATOM 8077 C CA . ASP E 1 151 ? 63.014 32.388 61.313 1.00 7.69 151 ASP E CA 1
ATOM 8078 C C . ASP E 1 151 ? 62.770 31.052 62.007 1.00 7.41 151 ASP E C 1
ATOM 8079 O O . ASP E 1 151 ? 62.962 30.004 61.398 1.00 8.56 151 ASP E O 1
ATOM 8084 N N . LEU E 1 152 ? 62.293 31.081 63.244 1.00 8.37 152 LEU E N 1
ATOM 8085 C CA . LEU E 1 152 ? 62.082 29.829 63.963 1.00 8.35 152 LEU E CA 1
ATOM 8086 C C . LEU E 1 152 ? 60.900 29.085 63.358 1.00 8.43 152 LEU E C 1
ATOM 8087 O O . LEU E 1 152 ? 60.896 27.863 63.334 1.00 9.34 152 LEU E O 1
ATOM 8092 N N . TYR E 1 153 ? 59.857 29.794 62.920 1.00 7.84 153 TYR E N 1
ATOM 8093 C CA . TYR E 1 153 ? 58.776 29.083 62.254 1.00 7.97 153 TYR E CA 1
ATOM 8094 C C . TYR E 1 153 ? 59.310 28.370 60.992 1.00 8.22 153 TYR E C 1
ATOM 8095 O O . TYR E 1 153 ? 58.929 27.228 60.701 1.00 8.00 153 TYR E O 1
ATOM 8104 N N . THR E 1 154 ? 60.139 29.066 60.238 1.00 7.67 154 THR E N 1
ATOM 8105 C CA . THR E 1 154 ? 60.747 28.488 59.017 1.00 7.48 154 THR E CA 1
ATOM 8106 C C . THR E 1 154 ? 61.595 27.282 59.388 1.00 8.31 154 THR E C 1
ATOM 8107 O O . THR E 1 154 ? 61.508 26.237 58.738 1.00 7.61 154 THR E O 1
ATOM 8111 N N . ALA E 1 155 ? 62.375 27.404 60.448 1.00 7.06 155 ALA E N 1
ATOM 8112 C CA . ALA E 1 155 ? 63.158 26.252 60.922 1.00 8.83 155 ALA E CA 1
ATOM 8113 C C . ALA E 1 155 ? 62.222 25.108 61.290 1.00 8.03 155 ALA E C 1
ATOM 8114 O O . ALA E 1 155 ? 62.562 23.931 61.079 1.00 8.30 155 ALA E O 1
ATOM 8116 N N . GLY E 1 156 ? 61.031 25.415 61.839 1.00 8.55 156 GLY E N 1
ATOM 8117 C CA . GLY E 1 156 ? 60.089 24.363 62.176 1.00 8.91 156 GLY E CA 1
ATOM 8118 C C . GLY E 1 156 ? 59.531 23.664 60.946 1.00 7.52 156 GLY E C 1
ATOM 8119 O O . GLY E 1 156 ? 59.298 22.447 60.954 1.00 7.92 156 GLY E O 1
ATOM 8120 N N . VAL E 1 157 ? 59.269 24.431 59.898 1.00 9.11 157 VAL E N 1
ATOM 8121 C CA . VAL E 1 157 ? 58.783 23.840 58.630 1.00 8.92 157 VAL E CA 1
ATOM 8122 C C . VAL E 1 157 ? 59.882 22.929 58.079 1.00 9.34 157 VAL E C 1
ATOM 8123 O O . VAL E 1 157 ? 59.608 21.821 57.651 1.00 9.35 157 VAL E O 1
ATOM 8127 N N . LEU E 1 158 ? 61.114 23.403 58.103 1.00 8.38 158 LEU E N 1
ATOM 8128 C CA . LEU E 1 158 ? 62.257 22.584 57.595 1.00 8.71 158 LEU E CA 1
ATOM 8129 C C . LEU E 1 158 ? 62.402 21.327 58.448 1.00 9.26 158 LEU E C 1
ATOM 8130 O O . LEU E 1 158 ? 62.544 20.236 57.898 1.00 9.84 158 LEU E O 1
ATOM 8135 N N . ALA E 1 159 ? 62.321 21.470 59.798 1.00 8.65 159 ALA E N 1
ATOM 8136 C CA . ALA E 1 159 ? 62.477 20.335 60.694 1.00 8.88 159 ALA E CA 1
ATOM 8137 C C . ALA E 1 159 ? 61.403 19.289 60.510 1.00 9.07 159 ALA E C 1
ATOM 8138 O O . ALA E 1 159 ? 61.685 18.077 60.480 1.00 9.23 159 ALA E O 1
ATOM 8140 N N . GLU E 1 160 ? 60.158 19.750 60.362 1.00 9.11 160 GLU E N 1
ATOM 8141 C CA . GLU E 1 160 ? 59.074 18.793 60.205 1.00 10.52 160 GLU E CA 1
ATOM 8142 C C . GLU E 1 160 ? 59.230 18.061 58.869 1.00 10.15 160 GLU E C 1
ATOM 8143 O O . GLU E 1 160 ? 59.036 16.825 58.773 1.00 10.35 160 GLU E O 1
ATOM 8149 N N . TYR E 1 161 ? 59.614 18.800 57.831 1.00 9.77 161 TYR E N 1
ATOM 8150 C CA . TYR E 1 161 ? 59.748 18.158 56.515 1.00 9.89 161 TYR E CA 1
ATOM 8151 C C . TYR E 1 161 ? 60.957 17.219 56.513 1.00 10.26 161 TYR E C 1
ATOM 8152 O O . TYR E 1 161 ? 60.887 16.146 55.892 1.00 10.59 161 TYR E O 1
ATOM 8161 N N . LEU E 1 162 ? 62.072 17.615 57.132 1.00 9.67 162 LEU E N 1
ATOM 8162 C CA . LEU E 1 162 ? 63.232 16.712 57.216 1.00 9.80 162 LEU E CA 1
ATOM 8163 C C . LEU E 1 162 ? 62.843 15.400 57.904 1.00 10.40 162 LEU E C 1
ATOM 8164 O O . LEU E 1 162 ? 63.335 14.295 57.514 1.00 10.80 162 LEU E O 1
ATOM 8169 N N . GLY E 1 163 ? 61.951 15.490 58.885 1.00 9.78 163 GLY E N 1
ATOM 8170 C CA . GLY E 1 163 ? 61.538 14.285 59.601 1.00 10.80 163 GLY E CA 1
ATOM 8171 C C . GLY E 1 163 ? 60.604 13.386 58.831 1.00 10.39 163 GLY E C 1
ATOM 8172 O O . GLY E 1 163 ? 60.348 12.253 59.259 1.00 12.03 163 GLY E O 1
ATOM 8173 N N . PHE E 1 164 ? 60.096 13.886 57.709 1.00 10.79 164 PHE E N 1
ATOM 8174 C CA . PHE E 1 164 ? 59.263 13.117 56.793 1.00 11.67 164 PHE E CA 1
ATOM 8175 C C . PHE E 1 164 ? 60.215 12.574 55.709 1.00 11.99 164 PHE E C 1
ATOM 8176 O O . PHE E 1 164 ? 60.067 11.416 55.264 1.00 12.05 164 PHE E O 1
ATOM 8184 N N . LEU E 1 165 ? 61.222 13.349 55.312 1.00 10.41 165 LEU E N 1
ATOM 8185 C CA . LEU E 1 165 ? 62.141 12.859 54.253 1.00 10.76 165 LEU E CA 1
ATOM 8186 C C . LEU E 1 165 ? 63.012 11.711 54.692 1.00 10.73 165 LEU E C 1
ATOM 8187 O O . LEU E 1 165 ? 63.519 10.951 53.824 1.00 11.03 165 LEU E O 1
ATOM 8192 N N . GLY E 1 166 ? 63.223 11.571 55.986 1.00 9.89 166 GLY E N 1
ATOM 8193 C CA . GLY E 1 166 ? 64.055 10.508 56.530 1.00 10.52 166 GLY E CA 1
ATOM 8194 C C . GLY E 1 166 ? 64.007 10.498 58.041 1.00 11.64 166 GLY E C 1
ATOM 8195 O O . GLY E 1 166 ? 63.261 11.291 58.654 1.00 12.10 166 GLY E O 1
ATOM 8196 N N . GLU E 1 167 ? 64.736 9.564 58.635 1.00 11.52 167 GLU E N 1
ATOM 8197 C CA . GLU E 1 167 ? 64.773 9.495 60.103 1.00 13.11 167 GLU E CA 1
ATOM 8198 C C . GLU E 1 167 ? 65.586 10.635 60.686 1.00 13.06 167 GLU E C 1
ATOM 8199 O O . GLU E 1 167 ? 66.675 10.930 60.216 1.00 13.85 167 GLU E O 1
ATOM 8205 N N . VAL E 1 168 ? 65.056 11.300 61.714 1.00 12.30 168 VAL E N 1
ATOM 8206 C CA . VAL E 1 168 ? 65.830 12.350 62.363 1.00 12.09 168 VAL E CA 1
ATOM 8207 C C . VAL E 1 168 ? 65.723 12.225 63.867 1.00 12.26 168 VAL E C 1
ATOM 8208 O O . VAL E 1 168 ? 64.710 11.722 64.390 1.00 13.26 168 VAL E O 1
ATOM 8212 N N . GLU E 1 169 ? 66.769 12.699 64.534 1.00 12.00 169 GLU E N 1
ATOM 8213 C CA . GLU E 1 169 ? 66.850 12.737 66.009 1.00 12.22 169 GLU E CA 1
ATOM 8214 C C . GLU E 1 169 ? 67.046 14.197 66.399 1.00 10.83 169 GLU E C 1
ATOM 8215 O O . GLU E 1 169 ? 68.148 14.751 66.375 1.00 10.87 169 GLU E O 1
ATOM 8221 N N . PRO E 1 170 ? 65.971 14.809 66.884 1.00 9.96 170 PRO E N 1
ATOM 8222 C CA . PRO E 1 170 ? 66.039 16.221 67.242 1.00 10.22 170 PRO E CA 1
ATOM 8223 C C . PRO E 1 170 ? 66.633 16.535 68.598 1.00 10.45 170 PRO E C 1
ATOM 8224 O O . PRO E 1 170 ? 66.607 15.744 69.535 1.00 12.41 170 PRO E O 1
ATOM 8228 N N . GLU E 1 171 ? 67.213 17.717 68.693 1.00 10.03 171 GLU E N 1
ATOM 8229 C CA . GLU E 1 171 ? 67.629 18.194 70.000 1.00 8.77 171 GLU E CA 1
ATOM 8230 C C . GLU E 1 171 ? 66.680 19.343 70.437 1.00 8.76 171 GLU E C 1
ATOM 8231 O O . GLU E 1 171 ? 65.624 19.563 69.795 1.00 9.18 171 GLU E O 1
ATOM 8237 N N . ASP E 1 172 ? 67.066 20.084 71.466 1.00 8.41 172 ASP E N 1
ATOM 8238 C CA . ASP E 1 172 ? 66.161 21.126 71.992 1.00 8.15 172 ASP E CA 1
ATOM 8239 C C . ASP E 1 172 ? 65.669 22.157 71.026 1.00 8.35 172 ASP E C 1
ATOM 8240 O O . ASP E 1 172 ? 64.480 22.456 70.986 1.00 8.18 172 ASP E O 1
ATOM 8245 N N . GLY E 1 173 ? 66.581 22.761 70.288 1.00 7.88 173 GLY E N 1
ATOM 8246 C CA . GLY E 1 173 ? 66.156 23.782 69.341 1.00 8.60 173 GLY E CA 1
ATOM 8247 C C . GLY E 1 173 ? 65.194 23.280 68.300 1.00 8.12 173 GLY E C 1
ATOM 8248 O O . GLY E 1 173 ? 64.256 23.994 67.917 1.00 7.66 173 GLY E O 1
ATOM 8249 N N . ALA E 1 174 ? 65.402 22.050 67.811 1.00 7.26 174 ALA E N 1
ATOM 8250 C CA . ALA E 1 174 ? 64.521 21.486 66.783 1.00 7.44 174 ALA E CA 1
ATOM 8251 C C . ALA E 1 174 ? 63.147 21.265 67.432 1.00 7.17 174 ALA E C 1
ATOM 8252 O O . ALA E 1 174 ? 62.139 21.500 66.778 1.00 8.81 174 ALA E O 1
ATOM 8254 N N . ARG E 1 175 ? 63.096 20.808 68.689 1.00 8.96 175 ARG E N 1
ATOM 8255 C CA . ARG E 1 175 ? 61.776 20.629 69.316 1.00 8.39 175 ARG E CA 1
ATOM 8256 C C . ARG E 1 175 ? 61.089 21.995 69.469 1.00 8.89 175 ARG E C 1
ATOM 8257 O O . ARG E 1 175 ? 59.863 22.076 69.328 1.00 9.44 175 ARG E O 1
ATOM 8265 N N . VAL E 1 176 ? 61.853 23.031 69.839 1.00 8.03 176 VAL E N 1
ATOM 8266 C CA . VAL E 1 176 ? 61.281 24.384 69.926 1.00 7.70 176 VAL E CA 1
ATOM 8267 C C . VAL E 1 176 ? 60.720 24.797 68.577 1.00 7.70 176 VAL E C 1
ATOM 8268 O O . VAL E 1 176 ? 59.565 25.250 68.461 1.00 8.51 176 VAL E O 1
ATOM 8272 N N . ALA E 1 177 ? 61.525 24.593 67.525 1.00 7.97 177 ALA E N 1
ATOM 8273 C CA . ALA E 1 177 ? 61.065 25.009 66.216 1.00 7.07 177 ALA E CA 1
ATOM 8274 C C . ALA E 1 177 ? 59.802 24.258 65.785 1.00 7.10 177 ALA E C 1
ATOM 8275 O O . ALA E 1 177 ? 58.915 24.831 65.149 1.00 7.60 177 ALA E O 1
ATOM 8277 N N . LEU E 1 178 ? 59.722 22.949 66.082 1.00 7.59 178 LEU E N 1
ATOM 8278 C CA . LEU E 1 178 ? 58.556 22.158 65.705 1.00 8.71 178 LEU E CA 1
ATOM 8279 C C . LEU E 1 178 ? 57.315 22.674 66.442 1.00 8.25 178 LEU E C 1
ATOM 8280 O O . LEU E 1 178 ? 56.239 22.747 65.854 1.00 8.88 178 LEU E O 1
ATOM 8285 N N . ALA E 1 179 ? 57.505 23.091 67.682 1.00 8.96 179 ALA E N 1
ATOM 8286 C CA . ALA E 1 179 ? 56.362 23.642 68.454 1.00 8.79 179 ALA E CA 1
ATOM 8287 C C . ALA E 1 179 ? 55.906 24.957 67.822 1.00 8.58 179 ALA E C 1
ATOM 8288 O O . ALA E 1 179 ? 54.677 25.275 67.761 1.00 9.34 179 ALA E O 1
ATOM 8290 N N . VAL E 1 180 ? 56.863 25.774 67.342 1.00 8.90 180 VAL E N 1
ATOM 8291 C CA . VAL E 1 180 ? 56.462 27.014 66.669 1.00 8.65 180 VAL E CA 1
ATOM 8292 C C . VAL E 1 180 ? 55.684 26.716 65.379 1.00 9.37 180 VAL E C 1
ATOM 8293 O O . VAL E 1 180 ? 54.687 27.367 65.089 1.00 8.79 180 VAL E O 1
ATOM 8297 N N . LYS E 1 181 ? 56.147 25.742 64.578 1.00 8.80 181 LYS E N 1
ATOM 8298 C CA . LYS E 1 181 ? 55.413 25.405 63.359 1.00 10.86 181 LYS E CA 1
ATOM 8299 C C . LYS E 1 181 ? 54.003 24.944 63.714 1.00 10.86 181 LYS E C 1
ATOM 8300 O O . LYS E 1 181 ? 53.036 25.373 63.079 1.00 10.92 181 LYS E O 1
ATOM 8306 N N . ARG E 1 182 ? 53.900 24.119 64.760 1.00 10.71 182 ARG E N 1
ATOM 8307 C CA . ARG E 1 182 ? 52.597 23.582 65.197 1.00 12.52 182 ARG E CA 1
ATOM 8308 C C . ARG E 1 182 ? 51.617 24.691 65.596 1.00 12.53 182 ARG E C 1
ATOM 8309 O O . ARG E 1 182 ? 50.396 24.566 65.385 1.00 13.29 182 ARG E O 1
ATOM 8317 N N . ALA E 1 183 ? 52.154 25.776 66.124 1.00 12.13 183 ALA E N 1
ATOM 8318 C CA . ALA E 1 183 ? 51.322 26.903 66.569 1.00 11.05 183 ALA E CA 1
ATOM 8319 C C . ALA E 1 183 ? 50.693 27.746 65.468 1.00 12.61 183 ALA E C 1
ATOM 8320 O O . ALA E 1 183 ? 49.756 28.492 65.725 1.00 12.99 183 ALA E O 1
ATOM 8322 N N . TYR E 1 184 ? 51.221 27.644 64.239 1.00 10.76 184 TYR E N 1
ATOM 8323 C CA . TYR E 1 184 ? 50.732 28.469 63.155 1.00 12.17 184 TYR E CA 1
ATOM 8324 C C . TYR E 1 184 ? 50.522 27.703 61.881 1.00 13.16 184 TYR E C 1
ATOM 8325 O O . TYR E 1 184 ? 51.402 27.627 61.024 1.00 12.07 184 TYR E O 1
ATOM 8334 N N . PRO E 1 185 ? 49.341 27.123 61.718 1.00 13.64 185 PRO E N 1
ATOM 8335 C CA . PRO E 1 185 ? 49.002 26.370 60.514 1.00 15.17 185 PRO E CA 1
ATOM 8336 C C . PRO E 1 185 ? 49.201 27.229 59.245 1.00 15.20 185 PRO E C 1
ATOM 8337 O O . PRO E 1 185 ? 49.540 26.682 58.172 1.00 16.86 185 PRO E O 1
ATOM 8341 N N . ASP E 1 186 ? 48.987 28.546 59.350 1.00 14.74 186 ASP E N 1
ATOM 8342 C CA . ASP E 1 186 ? 49.162 29.458 58.208 1.00 14.61 186 ASP E CA 1
ATOM 8343 C C . ASP E 1 186 ? 50.489 30.181 58.290 1.00 12.87 186 ASP E C 1
ATOM 8344 O O . ASP E 1 186 ? 50.721 30.956 59.193 1.00 13.19 186 ASP E O 1
ATOM 8349 N N . PRO E 1 187 ? 51.422 29.904 57.351 1.00 12.19 187 PRO E N 1
ATOM 8350 C CA . PRO E 1 187 ? 52.724 30.590 57.400 1.00 11.28 187 PRO E CA 1
ATOM 8351 C C . PRO E 1 187 ? 52.630 32.096 57.395 1.00 10.65 187 PRO E C 1
ATOM 8352 O O . PRO E 1 187 ? 53.468 32.788 58.011 1.00 10.90 187 PRO E O 1
ATOM 8356 N N . LEU E 1 188 ? 51.588 32.645 56.760 1.00 11.46 188 LEU E N 1
ATOM 8357 C CA . LEU E 1 188 ? 51.454 34.090 56.689 1.00 11.64 188 LEU E CA 1
ATOM 8358 C C . LEU E 1 188 ? 51.178 34.673 58.055 1.00 11.56 188 LEU E C 1
ATOM 8359 O O . LEU E 1 188 ? 51.570 35.772 58.323 1.00 11.47 188 LEU E O 1
ATOM 8364 N N . GLU E 1 189 ? 50.493 33.928 58.931 1.00 11.59 189 GLU E N 1
ATOM 8365 C CA . GLU E 1 189 ? 50.249 34.471 60.261 1.00 12.37 189 GLU E CA 1
ATOM 8366 C C . GLU E 1 189 ? 51.536 34.545 61.073 1.00 11.06 189 GLU E C 1
ATOM 8367 O O . GLU E 1 189 ? 51.841 35.552 61.697 1.00 11.81 189 GLU E O 1
ATOM 8373 N N . ALA E 1 190 ? 52.307 33.460 61.071 1.00 10.61 190 ALA E N 1
ATOM 8374 C CA . ALA E 1 190 ? 53.559 33.469 61.804 1.00 10.11 190 ALA E CA 1
ATOM 8375 C C . ALA E 1 190 ? 54.448 34.595 61.327 1.00 10.44 190 ALA E C 1
ATOM 8376 O O . ALA E 1 190 ? 55.043 35.310 62.130 1.00 11.97 190 ALA E O 1
ATOM 8378 N N . LEU E 1 191 ? 54.564 34.731 59.995 1.00 9.91 191 LEU E N 1
ATOM 8379 C CA . LEU E 1 191 ? 55.437 35.757 59.502 1.00 9.58 191 LEU E CA 1
ATOM 8380 C C . LEU E 1 191 ? 54.885 37.165 59.746 1.00 9.03 191 LEU E C 1
ATOM 8381 O O . LEU E 1 191 ? 55.640 38.068 60.137 1.00 9.22 191 LEU E O 1
ATOM 8386 N N . SER E 1 192 ? 53.566 37.325 59.596 1.00 10.57 192 SER E N 1
ATOM 8387 C CA . SER E 1 192 ? 53.018 38.680 59.727 1.00 11.29 192 SER E CA 1
ATOM 8388 C C . SER E 1 192 ? 53.064 39.204 61.145 1.00 11.31 192 SER E C 1
ATOM 8389 O O . SER E 1 192 ? 53.073 40.431 61.356 1.00 11.80 192 SER E O 1
ATOM 8392 N N . LEU E 1 193 ? 53.099 38.294 62.116 1.00 10.92 193 LEU E N 1
ATOM 8393 C CA . LEU E 1 193 ? 53.186 38.707 63.530 1.00 10.40 193 LEU E CA 1
ATOM 8394 C C . LEU E 1 193 ? 54.613 38.996 63.975 1.00 10.07 193 LEU E C 1
ATOM 8395 O O . LEU E 1 193 ? 54.837 39.560 65.031 1.00 11.22 193 LEU E O 1
ATOM 8400 N N . SER E 1 194 ? 55.599 38.664 63.145 1.00 10.29 194 SER E N 1
ATOM 8401 C CA . SER E 1 194 ? 56.974 38.833 63.593 1.00 9.59 194 SER E CA 1
ATOM 8402 C C . SER E 1 194 ? 57.541 40.238 63.596 1.00 9.82 194 SER E C 1
ATOM 8403 O O . SER E 1 194 ? 57.074 41.107 62.851 1.00 9.65 194 SER E O 1
ATOM 8406 N N . ALA E 1 195 ? 58.521 40.467 64.437 1.00 9.13 195 ALA E N 1
ATOM 8407 C CA . ALA E 1 195 ? 59.181 41.761 64.473 1.00 9.90 195 ALA E CA 1
ATOM 8408 C C . ALA E 1 195 ? 59.696 42.147 63.082 1.00 10.54 195 ALA E C 1
ATOM 8409 O O . ALA E 1 195 ? 59.648 43.316 62.733 1.00 11.63 195 ALA E O 1
ATOM 8411 N N . ALA E 1 196 ? 60.204 41.192 62.325 1.00 10.03 196 ALA E N 1
ATOM 8412 C CA . ALA E 1 196 ? 60.744 41.511 60.992 1.00 9.41 196 ALA E CA 1
ATOM 8413 C C . ALA E 1 196 ? 59.676 42.085 60.084 1.00 11.04 196 ALA E C 1
ATOM 8414 O O . ALA E 1 196 ? 59.941 42.995 59.322 1.00 11.28 196 ALA E O 1
ATOM 8416 N N . ALA E 1 197 ? 58.460 41.544 60.130 1.00 9.69 197 ALA E N 1
ATOM 8417 C CA . ALA E 1 197 ? 57.359 41.994 59.277 1.00 10.99 197 ALA E CA 1
ATOM 8418 C C . ALA E 1 197 ? 56.938 43.378 59.742 1.00 12.82 197 ALA E C 1
ATOM 8419 O O . ALA E 1 197 ? 56.678 44.284 58.909 1.00 13.35 197 ALA E O 1
ATOM 8421 N N . LEU E 1 198 ? 56.886 43.565 61.061 1.00 12.93 198 LEU E N 1
ATOM 8422 C CA . LEU E 1 198 ? 56.542 44.864 61.611 1.00 14.68 198 LEU E CA 1
ATOM 8423 C C . LEU E 1 198 ? 57.558 45.914 61.223 1.00 14.77 198 LEU E C 1
ATOM 8424 O O . LEU E 1 198 ? 57.182 47.081 60.948 1.00 15.67 198 LEU E O 1
ATOM 8429 N N . ALA E 1 199 ? 58.833 45.549 61.161 1.00 13.92 199 ALA E N 1
ATOM 8430 C CA . ALA E 1 199 ? 59.857 46.522 60.759 1.00 14.64 199 ALA E CA 1
ATOM 8431 C C . ALA E 1 199 ? 59.677 46.871 59.286 1.00 15.53 199 ALA E C 1
ATOM 8432 O O . ALA E 1 199 ? 59.908 48.027 58.883 1.00 15.41 199 ALA E O 1
ATOM 8434 N N . LEU E 1 200 ? 59.277 45.918 58.454 1.00 15.15 200 LEU E N 1
ATOM 8435 C CA . LEU E 1 200 ? 59.056 46.271 57.040 1.00 15.22 200 LEU E CA 1
ATOM 8436 C C . LEU E 1 200 ? 57.855 47.209 56.902 1.00 17.34 200 LEU E C 1
ATOM 8437 O O . LEU E 1 200 ? 57.869 48.139 56.075 1.00 17.08 200 LEU E O 1
ATOM 8442 N N . LYS E 1 201 ? 56.837 47.004 57.736 1.00 18.58 201 LYS E N 1
ATOM 8443 C CA . LYS E 1 201 ? 55.636 47.859 57.676 1.00 21.41 201 LYS E CA 1
ATOM 8444 C C . LYS E 1 201 ? 56.004 49.307 58.039 1.00 22.52 201 LYS E C 1
ATOM 8445 O O . LYS E 1 201 ? 55.482 50.259 57.418 1.00 22.77 201 LYS E O 1
ATOM 8451 N N . GLN E 1 202 ? 56.915 49.479 58.990 1.00 21.95 202 GLN E N 1
ATOM 8452 C CA . GLN E 1 202 ? 57.354 50.801 59.415 1.00 23.48 202 GLN E CA 1
ATOM 8453 C C . GLN E 1 202 ? 57.944 51.597 58.249 1.00 22.90 202 GLN E C 1
ATOM 8454 O O . GLN E 1 202 ? 57.784 52.810 58.177 1.00 23.50 202 GLN E O 1
ATOM 8460 N N . VAL E 1 203 ? 58.633 50.905 57.339 1.00 20.97 203 VAL E N 1
ATOM 8461 C CA . VAL E 1 203 ? 59.220 51.570 56.180 1.00 19.69 203 VAL E CA 1
ATOM 8462 C C . VAL E 1 203 ? 58.484 51.320 54.839 1.00 19.38 203 VAL E C 1
ATOM 8463 O O . VAL E 1 203 ? 59.049 51.503 53.765 1.00 19.17 203 VAL E O 1
ATOM 8467 N N . GLY E 1 204 ? 57.230 50.883 54.914 1.00 18.55 204 GLY E N 1
ATOM 8468 C CA . GLY E 1 204 ? 56.407 50.684 53.734 1.00 18.31 204 GLY E CA 1
ATOM 8469 C C . GLY E 1 204 ? 56.729 49.540 52.796 1.00 18.18 204 GLY E C 1
ATOM 8470 O O . GLY E 1 204 ? 56.289 49.518 51.653 1.00 18.44 204 GLY E O 1
ATOM 8471 N N . LEU E 1 205 ? 57.447 48.551 53.314 1.00 17.68 205 LEU E N 1
ATOM 8472 C CA . LEU E 1 205 ? 57.865 47.399 52.507 1.00 17.71 205 LEU E CA 1
ATOM 8473 C C . LEU E 1 205 ? 57.120 46.098 52.875 1.00 17.74 205 LEU E C 1
ATOM 8474 O O . LEU E 1 205 ? 57.529 44.983 52.465 1.00 16.52 205 LEU E O 1
ATOM 8479 N N . GLU E 1 206 ? 56.012 46.229 53.594 1.00 18.07 206 GLU E N 1
ATOM 8480 C CA . GLU E 1 206 ? 55.267 45.046 54.027 1.00 18.11 206 GLU E CA 1
ATOM 8481 C C . GLU E 1 206 ? 54.760 44.142 52.921 1.00 17.02 206 GLU E C 1
ATOM 8482 O O . GLU E 1 206 ? 54.462 42.987 53.164 1.00 16.45 206 GLU E O 1
ATOM 8488 N N . ALA E 1 207 ? 54.671 44.629 51.685 1.00 16.08 207 ALA E N 1
ATOM 8489 C CA . ALA E 1 207 ? 54.248 43.770 50.599 1.00 14.78 207 ALA E CA 1
ATOM 8490 C C . ALA E 1 207 ? 55.216 42.613 50.321 1.00 14.03 207 ALA E C 1
ATOM 8491 O O . ALA E 1 207 ? 54.894 41.649 49.612 1.00 14.27 207 ALA E O 1
ATOM 8493 N N . ASP E 1 208 ? 56.419 42.722 50.880 1.00 13.33 208 ASP E N 1
ATOM 8494 C CA . ASP E 1 208 ? 57.357 41.616 50.703 1.00 13.08 208 ASP E CA 1
ATOM 8495 C C . ASP E 1 208 ? 56.970 40.395 51.557 1.00 13.08 208 ASP E C 1
ATOM 8496 O O . ASP E 1 208 ? 57.354 39.263 51.258 1.00 13.55 208 ASP E O 1
ATOM 8501 N N . VAL E 1 209 ? 56.201 40.606 52.633 1.00 11.73 209 VAL E N 1
ATOM 8502 C CA . VAL E 1 209 ? 55.912 39.500 53.534 1.00 11.95 209 VAL E CA 1
ATOM 8503 C C . VAL E 1 209 ? 55.151 38.332 52.901 1.00 12.32 209 VAL E C 1
ATOM 8504 O O . VAL E 1 209 ? 55.542 37.144 53.109 1.00 12.86 209 VAL E O 1
ATOM 8508 N N . PRO E 1 210 ? 54.095 38.583 52.108 1.00 12.58 210 PRO E N 1
ATOM 8509 C CA . PRO E 1 210 ? 53.412 37.441 51.506 1.00 12.14 210 PRO E CA 1
ATOM 8510 C C . PRO E 1 210 ? 54.324 36.640 50.576 1.00 12.29 210 PRO E C 1
ATOM 8511 O O . PRO E 1 210 ? 54.165 35.417 50.496 1.00 12.51 210 PRO E O 1
ATOM 8515 N N . PHE E 1 211 ? 55.285 37.302 49.901 1.00 11.59 211 PHE E N 1
ATOM 8516 C CA . PHE E 1 211 ? 56.199 36.544 49.068 1.00 11.14 211 PHE E CA 1
ATOM 8517 C C . PHE E 1 211 ? 57.017 35.559 49.939 1.00 9.55 211 PHE E C 1
ATOM 8518 O O . PHE E 1 211 ? 57.231 34.410 49.563 1.00 9.83 211 PHE E O 1
ATOM 8526 N N . CYS E 1 212 ? 57.509 36.079 51.051 1.00 9.86 212 CYS E N 1
ATOM 8527 C CA . CYS E 1 212 ? 58.327 35.308 52.011 1.00 9.42 212 CYS E CA 1
ATOM 8528 C C . CYS E 1 212 ? 57.534 34.185 52.678 1.00 10.24 212 CYS E C 1
ATOM 8529 O O . CYS E 1 212 ? 58.144 33.208 53.175 1.00 9.99 212 CYS E O 1
ATOM 8532 N N . ALA E 1 213 ? 56.209 34.307 52.693 1.00 10.47 213 ALA E N 1
ATOM 8533 C CA . ALA E 1 213 ? 55.359 33.266 53.299 1.00 10.71 213 ALA E CA 1
ATOM 8534 C C . ALA E 1 213 ? 55.005 32.128 52.319 1.00 10.73 213 ALA E C 1
ATOM 8535 O O . ALA E 1 213 ? 54.340 31.137 52.657 1.00 11.63 213 ALA E O 1
ATOM 8537 N N . GLN E 1 214 ? 55.447 32.238 51.063 1.00 9.62 214 GLN E N 1
ATOM 8538 C CA . GLN E 1 214 ? 55.225 31.127 50.126 1.00 9.84 214 GLN E CA 1
ATOM 8539 C C . GLN E 1 214 ? 56.087 29.925 50.529 1.00 9.94 214 GLN E C 1
ATOM 8540 O O . GLN E 1 214 ? 57.246 30.107 50.883 1.00 10.86 214 GLN E O 1
ATOM 8546 N N . VAL E 1 215 ? 55.522 28.723 50.410 1.00 10.41 215 VAL E N 1
ATOM 8547 C CA . VAL E 1 215 ? 56.220 27.500 50.769 1.00 10.73 215 VAL E CA 1
ATOM 8548 C C . VAL E 1 215 ? 56.507 26.586 49.597 1.00 11.73 215 VAL E C 1
ATOM 8549 O O . VAL E 1 215 ? 55.609 26.165 48.872 1.00 13.14 215 VAL E O 1
ATOM 8553 N N . ALA E 1 216 ? 57.791 26.306 49.402 1.00 11.70 216 ALA E N 1
ATOM 8554 C CA . ALA E 1 216 ? 58.236 25.354 48.384 1.00 11.16 216 ALA E CA 1
ATOM 8555 C C . ALA E 1 216 ? 57.857 25.696 46.951 1.00 12.42 216 ALA E C 1
ATOM 8556 O O . ALA E 1 216 ? 57.515 24.816 46.155 1.00 12.01 216 ALA E O 1
ATOM 8558 N N . LYS E 1 217 ? 57.924 26.989 46.647 1.00 12.65 217 LYS E N 1
ATOM 8559 C CA . LYS E 1 217 ? 57.627 27.473 45.307 1.00 14.70 217 LYS E CA 1
ATOM 8560 C C . LYS E 1 217 ? 58.827 27.310 44.386 1.00 15.27 217 LYS E C 1
ATOM 8561 O O . LYS E 1 217 ? 58.667 27.114 43.162 1.00 16.62 217 LYS E O 1
ATOM 8567 N N . SER E 1 218 ? 60.032 27.381 44.967 1.00 13.00 218 SER E N 1
ATOM 8568 C CA . SER E 1 218 ? 61.287 27.313 44.199 1.00 11.64 218 SER E CA 1
ATOM 8569 C C . SER E 1 218 ? 62.166 26.136 44.616 1.00 12.21 218 SER E C 1
ATOM 8570 O O . SER E 1 218 ? 62.196 25.767 45.801 1.00 11.64 218 SER E O 1
ATOM 8573 N N . ALA E 1 219 ? 62.853 25.528 43.662 1.00 10.89 219 ALA E N 1
ATOM 8574 C CA . ALA E 1 219 ? 63.791 24.460 43.981 1.00 11.75 219 ALA E CA 1
ATOM 8575 C C . ALA E 1 219 ? 65.221 25.002 43.931 1.00 11.60 219 ALA E C 1
ATOM 8576 O O . ALA E 1 219 ? 66.173 24.228 44.033 1.00 13.24 219 ALA E O 1
ATOM 8578 N N . ALA E 1 220 ? 65.392 26.311 43.800 1.00 11.50 220 ALA E N 1
ATOM 8579 C CA . ALA E 1 220 ? 66.733 26.894 43.773 1.00 11.02 220 ALA E CA 1
ATOM 8580 C C . ALA E 1 220 ? 67.324 26.956 45.180 1.00 11.08 220 ALA E C 1
ATOM 8581 O O . ALA E 1 220 ? 66.766 27.623 46.092 1.00 11.18 220 ALA E O 1
ATOM 8583 N N . VAL E 1 221 ? 68.467 26.309 45.372 1.00 10.89 221 VAL E N 1
ATOM 8584 C CA . VAL E 1 221 ? 69.106 26.302 46.685 1.00 9.08 221 VAL E CA 1
ATOM 8585 C C . VAL E 1 221 ? 70.491 26.915 46.632 1.00 10.36 221 VAL E C 1
ATOM 8586 O O . VAL E 1 221 ? 71.403 26.305 46.019 1.00 10.75 221 VAL E O 1
ATOM 8590 N N . PRO E 1 222 ? 70.672 28.137 47.178 1.00 9.27 222 PRO E N 1
ATOM 8591 C CA . PRO E 1 222 ? 71.999 28.767 47.178 1.00 9.01 222 PRO E CA 1
ATOM 8592 C C . PRO E 1 222 ? 72.905 27.947 48.103 1.00 9.77 222 PRO E C 1
ATOM 8593 O O . PRO E 1 222 ? 72.531 27.616 49.258 1.00 10.51 222 PRO E O 1
ATOM 8597 N N . VAL E 1 223 ? 74.083 27.598 47.581 1.00 9.28 223 VAL E N 1
ATOM 8598 C CA . VAL E 1 223 ? 75.083 26.864 48.370 1.00 10.67 223 VAL E CA 1
ATOM 8599 C C . VAL E 1 223 ? 76.394 27.593 48.371 1.00 10.97 223 VAL E C 1
ATOM 8600 O O . VAL E 1 223 ? 76.798 28.150 47.338 1.00 10.29 223 VAL E O 1
ATOM 8604 N N . LEU E 1 224 ? 77.063 27.633 49.523 1.00 10.05 224 LEU E N 1
ATOM 8605 C CA . LEU E 1 224 ? 78.345 28.347 49.629 1.00 11.41 224 LEU E CA 1
ATOM 8606 C C . LEU E 1 224 ? 79.434 27.609 48.839 1.00 11.73 224 LEU E C 1
ATOM 8607 O O . LEU E 1 224 ? 79.626 26.412 49.033 1.00 11.71 224 LEU E O 1
ATOM 8612 N N . ARG E 1 225 ? 80.095 28.361 47.942 1.00 11.63 225 ARG E N 1
ATOM 8613 C CA . ARG E 1 225 ? 81.142 27.804 47.071 1.00 13.97 225 ARG E CA 1
ATOM 8614 C C . ARG E 1 225 ? 82.461 28.527 47.191 1.00 14.31 225 ARG E C 1
ATOM 8615 O O . ARG E 1 225 ? 83.480 27.997 46.724 1.00 15.90 225 ARG E O 1
ATOM 8623 N N . GLY E 1 226 ? 82.496 29.730 47.742 1.00 14.31 226 GLY E N 1
ATOM 8624 C CA . GLY E 1 226 ? 83.787 30.405 47.834 1.00 15.43 226 GLY E CA 1
ATOM 8625 C C . GLY E 1 226 ? 83.728 31.603 48.748 1.00 16.50 226 GLY E C 1
ATOM 8626 O O . GLY E 1 226 ? 82.650 31.953 49.250 1.00 13.87 226 GLY E O 1
ATOM 8627 N N . ARG E 1 227 ? 84.888 32.218 48.970 1.00 17.07 227 ARG E N 1
ATOM 8628 C CA . ARG E 1 227 ? 84.988 33.359 49.877 1.00 20.35 227 ARG E CA 1
ATOM 8629 C C . ARG E 1 227 ? 86.022 34.353 49.360 1.00 22.77 227 ARG E C 1
ATOM 8630 O O . ARG E 1 227 ? 86.958 33.978 48.646 1.00 22.25 227 ARG E O 1
ATOM 8638 N N . VAL E 1 228 ? 85.798 35.620 49.700 1.00 24.55 228 VAL E N 1
ATOM 8639 C CA . VAL E 1 228 ? 86.701 36.703 49.346 1.00 27.03 228 VAL E CA 1
ATOM 8640 C C . VAL E 1 228 ? 86.585 37.684 50.493 1.00 28.13 228 VAL E C 1
ATOM 8641 O O . VAL E 1 228 ? 85.545 38.319 50.668 1.00 28.74 228 VAL E O 1
ATOM 8645 N N . GLY E 1 229 ? 87.652 37.813 51.273 1.00 29.25 229 GLY E N 1
ATOM 8646 C CA . GLY E 1 229 ? 87.615 38.726 52.391 1.00 30.29 229 GLY E CA 1
ATOM 8647 C C . GLY E 1 229 ? 86.408 38.439 53.266 1.00 30.75 229 GLY E C 1
ATOM 8648 O O . GLY E 1 229 ? 86.244 37.336 53.790 1.00 30.59 229 GLY E O 1
ATOM 8649 N N . GLU E 1 230 ? 85.541 39.438 53.418 1.00 30.44 230 GLU E N 1
ATOM 8650 C CA . GLU E 1 230 ? 84.351 39.296 54.246 1.00 30.51 230 GLU E CA 1
ATOM 8651 C C . GLU E 1 230 ? 83.135 38.795 53.427 1.00 28.43 230 GLU E C 1
ATOM 8652 O O . GLU E 1 230 ? 82.109 38.482 54.018 1.00 28.96 230 GLU E O 1
ATOM 8658 N N . ALA E 1 231 ? 83.276 38.703 52.105 1.00 25.25 231 ALA E N 1
ATOM 8659 C CA . ALA E 1 231 ? 82.189 38.236 51.205 1.00 22.03 231 ALA E CA 1
ATOM 8660 C C . ALA E 1 231 ? 82.100 36.712 51.025 1.00 19.36 231 ALA E C 1
ATOM 8661 O O . ALA E 1 231 ? 83.118 36.004 50.956 1.00 19.44 231 ALA E O 1
ATOM 8663 N N . LEU E 1 232 ? 80.867 36.230 50.900 1.00 14.94 232 LEU E N 1
ATOM 8664 C CA . LEU E 1 232 ? 80.576 34.800 50.744 1.00 12.85 232 LEU E CA 1
ATOM 8665 C C . LEU E 1 232 ? 80.004 34.588 49.370 1.00 12.95 232 LEU E C 1
ATOM 8666 O O . LEU E 1 232 ? 79.110 35.357 48.968 1.00 14.00 232 LEU E O 1
ATOM 8671 N N . ILE E 1 233 ? 80.511 33.619 48.620 1.00 11.99 233 ILE E N 1
ATOM 8672 C CA . ILE E 1 233 ? 80.016 33.389 47.257 1.00 11.92 233 ILE E CA 1
ATOM 8673 C C . ILE E 1 233 ? 79.100 32.187 47.202 1.00 10.65 233 ILE E C 1
ATOM 8674 O O . ILE E 1 233 ? 79.502 31.083 47.572 1.00 11.33 233 ILE E O 1
ATOM 8679 N N . PHE E 1 234 ? 77.841 32.385 46.798 1.00 10.99 234 PHE E N 1
ATOM 8680 C CA . PHE E 1 234 ? 76.889 31.287 46.650 1.00 11.28 234 PHE E CA 1
ATOM 8681 C C . PHE E 1 234 ? 76.541 31.026 45.200 1.00 11.32 234 PHE E C 1
ATOM 8682 O O . PHE E 1 234 ? 76.474 31.980 44.399 1.00 12.18 234 PHE E O 1
ATOM 8690 N N . LYS E 1 235 ? 76.302 29.759 44.872 1.00 11.76 235 LYS E N 1
ATOM 8691 C CA . LYS E 1 235 ? 75.855 29.397 43.529 1.00 12.19 235 LYS E CA 1
ATOM 8692 C C . LYS E 1 235 ? 74.666 28.450 43.668 1.00 12.17 235 LYS E C 1
ATOM 8693 O O . LYS E 1 235 ? 74.377 27.941 44.764 1.00 12.31 235 LYS E O 1
ATOM 8699 N N . ARG E 1 236 ? 73.918 28.250 42.581 1.00 12.82 236 ARG E N 1
ATOM 8700 C CA . ARG E 1 236 ? 72.734 27.381 42.666 1.00 13.07 236 ARG E CA 1
ATOM 8701 C C . ARG E 1 236 ? 73.174 25.928 42.683 1.00 14.85 236 ARG E C 1
ATOM 8702 O O . ARG E 1 236 ? 73.947 25.501 41.822 1.00 14.83 236 ARG E O 1
ATOM 8710 N N . ALA E 1 237 ? 72.710 25.152 43.654 1.00 13.75 237 ALA E N 1
ATOM 8711 C CA . ALA E 1 237 ? 73.098 23.736 43.707 1.00 15.64 237 ALA E CA 1
ATOM 8712 C C . ALA E 1 237 ? 72.526 22.980 42.514 1.00 16.91 237 ALA E C 1
ATOM 8713 O O . ALA E 1 237 ? 71.426 23.358 42.017 1.00 18.05 237 ALA E O 1
ATOM 8716 N N . MET F 1 1 ? 50.454 45.706 78.293 1.00 16.84 1 MET F N 1
ATOM 8717 C CA . MET F 1 1 ? 51.874 45.825 78.816 1.00 17.09 1 MET F CA 1
ATOM 8718 C C . MET F 1 1 ? 52.730 44.928 77.956 1.00 15.63 1 MET F C 1
ATOM 8719 O O . MET F 1 1 ? 52.287 43.838 77.618 1.00 14.76 1 MET F O 1
ATOM 8724 N N . ARG F 1 2 ? 53.926 45.370 77.616 1.00 13.34 2 ARG F N 1
ATOM 8725 C CA . ARG F 1 2 ? 54.805 44.532 76.795 1.00 12.64 2 ARG F CA 1
ATOM 8726 C C . ARG F 1 2 ? 55.175 43.244 77.521 1.00 11.19 2 ARG F C 1
ATOM 8727 O O . ARG F 1 2 ? 55.498 43.271 78.708 1.00 9.89 2 ARG F O 1
ATOM 8735 N N . LEU F 1 3 ? 55.180 42.143 76.771 1.00 8.09 3 LEU F N 1
ATOM 8736 C CA . LEU F 1 3 ? 55.540 40.811 77.295 1.00 8.43 3 LEU F CA 1
ATOM 8737 C C . LEU F 1 3 ? 56.660 40.331 76.349 1.00 7.77 3 LEU F C 1
ATOM 8738 O O . LEU F 1 3 ? 56.455 40.179 75.124 1.00 9.15 3 LEU F O 1
ATOM 8743 N N . ARG F 1 4 ? 57.813 40.093 76.958 1.00 6.95 4 ARG F N 1
ATOM 8744 C CA . ARG F 1 4 ? 59.025 39.743 76.184 1.00 7.99 4 ARG F CA 1
ATOM 8745 C C . ARG F 1 4 ? 59.681 38.499 76.709 1.00 7.94 4 ARG F C 1
ATOM 8746 O O . ARG F 1 4 ? 59.683 38.286 77.911 1.00 8.08 4 ARG F O 1
ATOM 8754 N N . VAL F 1 5 ? 60.142 37.631 75.796 1.00 6.97 5 VAL F N 1
ATOM 8755 C CA . VAL F 1 5 ? 60.984 36.532 76.233 1.00 6.78 5 VAL F CA 1
ATOM 8756 C C . VAL F 1 5 ? 62.293 36.587 75.427 1.00 7.06 5 VAL F C 1
ATOM 8757 O O . VAL F 1 5 ? 62.265 36.695 74.189 1.00 7.83 5 VAL F O 1
ATOM 8761 N N . ASP F 1 6 ? 63.398 36.551 76.167 1.00 7.43 6 ASP F N 1
ATOM 8762 C CA . ASP F 1 6 ? 64.743 36.431 75.523 1.00 7.44 6 ASP F CA 1
ATOM 8763 C C . ASP F 1 6 ? 65.087 34.958 75.719 1.00 8.80 6 ASP F C 1
ATOM 8764 O O . ASP F 1 6 ? 65.221 34.439 76.844 1.00 8.04 6 ASP F O 1
ATOM 8769 N N . VAL F 1 7 ? 65.198 34.287 74.583 1.00 8.49 7 VAL F N 1
ATOM 8770 C CA . VAL F 1 7 ? 65.427 32.826 74.596 1.00 10.76 7 VAL F CA 1
ATOM 8771 C C . VAL F 1 7 ? 66.774 32.413 75.093 1.00 10.50 7 VAL F C 1
ATOM 8772 O O . VAL F 1 7 ? 66.940 31.266 75.559 1.00 11.47 7 VAL F O 1
ATOM 8776 N N . ILE F 1 8 ? 67.720 33.321 75.021 1.00 10.86 8 ILE F N 1
ATOM 8777 C CA . ILE F 1 8 ? 69.042 33.131 75.641 1.00 11.57 8 ILE F CA 1
ATOM 8778 C C . ILE F 1 8 ? 69.541 34.514 76.032 1.00 11.44 8 ILE F C 1
ATOM 8779 O O . ILE F 1 8 ? 69.063 35.541 75.513 1.00 10.53 8 ILE F O 1
ATOM 8784 N N . PRO F 1 9 ? 70.492 34.586 76.938 1.00 10.30 9 PRO F N 1
ATOM 8785 C CA . PRO F 1 9 ? 71.009 35.911 77.309 1.00 11.75 9 PRO F CA 1
ATOM 8786 C C . PRO F 1 9 ? 71.957 36.455 76.247 1.00 12.20 9 PRO F C 1
ATOM 8787 O O . PRO F 1 9 ? 72.393 35.717 75.338 1.00 12.24 9 PRO F O 1
ATOM 8791 N N . GLY F 1 10 ? 72.228 37.752 76.365 1.00 12.46 10 GLY F N 1
ATOM 8792 C CA . GLY F 1 10 ? 73.187 38.387 75.454 1.00 14.33 10 GLY F CA 1
ATOM 8793 C C . GLY F 1 10 ? 73.831 39.524 76.226 1.00 17.20 10 GLY F C 1
ATOM 8794 O O . GLY F 1 10 ? 73.109 40.276 76.893 1.00 17.03 10 GLY F O 1
ATOM 8795 N N . GLU F 1 11 ? 75.159 39.683 76.068 1.00 19.18 11 GLU F N 1
ATOM 8796 C CA . GLU F 1 11 ? 75.919 40.720 76.783 1.00 21.79 11 GLU F CA 1
ATOM 8797 C C . GLU F 1 11 ? 75.357 42.122 76.584 1.00 21.24 11 GLU F C 1
ATOM 8798 O O . GLU F 1 11 ? 75.330 42.968 77.503 1.00 23.24 11 GLU F O 1
ATOM 8804 N N . HIS F 1 12 ? 74.886 42.373 75.383 1.00 18.89 12 HIS F N 1
ATOM 8805 C CA . HIS F 1 12 ? 74.379 43.695 75.047 1.00 18.48 12 HIS F CA 1
ATOM 8806 C C . HIS F 1 12 ? 72.892 43.937 75.293 1.00 18.10 12 HIS F C 1
ATOM 8807 O O . HIS F 1 12 ? 72.405 45.053 75.150 1.00 17.74 12 HIS F O 1
ATOM 8814 N N . LEU F 1 13 ? 72.145 42.901 75.640 1.00 15.50 13 LEU F N 1
ATOM 8815 C CA . LEU F 1 13 ? 70.708 43.095 75.839 1.00 13.58 13 LEU F CA 1
ATOM 8816 C C . LEU F 1 13 ? 70.341 43.881 77.080 1.00 13.63 13 LEU F C 1
ATOM 8817 O O . LEU F 1 13 ? 70.931 43.720 78.117 1.00 12.74 13 LEU F O 1
ATOM 8822 N N . ALA F 1 14 ? 69.362 44.761 76.937 1.00 12.46 14 ALA F N 1
ATOM 8823 C CA . ALA F 1 14 ? 68.922 45.570 78.086 1.00 13.49 14 ALA F CA 1
ATOM 8824 C C . ALA F 1 14 ? 67.482 45.250 78.417 1.00 11.89 14 ALA F C 1
ATOM 8825 O O . ALA F 1 14 ? 66.725 44.866 77.533 1.00 13.25 14 ALA F O 1
ATOM 8827 N N . TYR F 1 15 ? 67.111 45.548 79.662 1.00 12.30 15 TYR F N 1
ATOM 8828 C CA . TYR F 1 15 ? 65.749 45.297 80.195 1.00 11.15 15 TYR F CA 1
ATOM 8829 C C . TYR F 1 15 ? 65.268 46.592 80.850 1.00 10.88 15 TYR F C 1
ATOM 8830 O O . TYR F 1 15 ? 65.816 46.993 81.826 1.00 12.14 15 TYR F O 1
ATOM 8839 N N . PRO F 1 16 ? 64.173 47.181 80.342 1.00 10.41 16 PRO F N 1
ATOM 8840 C CA . PRO F 1 16 ? 63.711 48.448 80.936 1.00 11.30 16 PRO F CA 1
ATOM 8841 C C . PRO F 1 16 ? 62.895 48.342 82.192 1.00 10.92 16 PRO F C 1
ATOM 8842 O O . PRO F 1 16 ? 62.701 49.352 82.890 1.00 12.42 16 PRO F O 1
ATOM 8846 N N . ASP F 1 17 ? 62.431 47.131 82.526 1.00 9.96 17 ASP F N 1
ATOM 8847 C CA . ASP F 1 17 ? 61.538 47.023 83.677 1.00 9.03 17 ASP F CA 1
ATOM 8848 C C . ASP F 1 17 ? 61.761 45.717 84.463 1.00 8.63 17 ASP F C 1
ATOM 8849 O O . ASP F 1 17 ? 62.767 45.563 85.118 1.00 9.27 17 ASP F O 1
ATOM 8854 N N . VAL F 1 18 ? 60.807 44.786 84.436 1.00 8.34 18 VAL F N 1
ATOM 8855 C CA . VAL F 1 18 ? 60.929 43.583 85.234 1.00 8.62 18 VAL F CA 1
ATOM 8856 C C . VAL F 1 18 ? 61.518 42.457 84.423 1.00 6.97 18 VAL F C 1
ATOM 8857 O O . VAL F 1 18 ? 61.234 42.342 83.261 1.00 9.07 18 VAL F O 1
ATOM 8861 N N . VAL F 1 19 ? 62.376 41.670 85.059 1.00 8.12 19 VAL F N 1
ATOM 8862 C CA . VAL F 1 19 ? 62.919 40.471 84.406 1.00 7.79 19 VAL F CA 1
ATOM 8863 C C . VAL F 1 19 ? 62.745 39.257 85.336 1.00 8.41 19 VAL F C 1
ATOM 8864 O O . VAL F 1 19 ? 63.128 39.301 86.501 1.00 8.05 19 VAL F O 1
ATOM 8868 N N . LEU F 1 20 ? 62.123 38.209 84.787 1.00 7.38 20 LEU F N 1
ATOM 8869 C CA . LEU F 1 20 ? 61.980 36.926 85.459 1.00 8.06 20 LEU F CA 1
ATOM 8870 C C . LEU F 1 20 ? 63.121 36.078 84.816 1.00 7.79 20 LEU F C 1
ATOM 8871 O O . LEU F 1 20 ? 63.079 35.765 83.591 1.00 8.67 20 LEU F O 1
ATOM 8876 N N . VAL F 1 21 ? 64.099 35.703 85.651 1.00 8.01 21 VAL F N 1
ATOM 8877 C CA . VAL F 1 21 ? 65.218 34.853 85.155 1.00 8.41 21 VAL F CA 1
ATOM 8878 C C . VAL F 1 21 ? 64.866 33.379 85.365 1.00 7.61 21 VAL F C 1
ATOM 8879 O O . VAL F 1 21 ? 64.467 32.997 86.454 1.00 7.84 21 VAL F O 1
ATOM 8883 N N . VAL F 1 22 ? 65.049 32.582 84.316 1.00 7.37 22 VAL F N 1
ATOM 8884 C CA . VAL F 1 22 ? 64.686 31.138 84.357 1.00 6.91 22 VAL F CA 1
ATOM 8885 C C . VAL F 1 22 ? 65.820 30.198 84.078 1.00 8.14 22 VAL F C 1
ATOM 8886 O O . VAL F 1 22 ? 66.447 30.308 83.036 1.00 7.85 22 VAL F O 1
ATOM 8890 N N . ASP F 1 23 ? 66.091 29.262 84.975 1.00 8.20 23 ASP F N 1
ATOM 8891 C CA . ASP F 1 23 ? 67.076 28.148 84.759 1.00 8.17 23 ASP F CA 1
ATOM 8892 C C . ASP F 1 23 ? 66.322 27.065 85.531 1.00 7.26 23 ASP F C 1
ATOM 8893 O O . ASP F 1 23 ? 66.627 26.792 86.671 1.00 8.40 23 ASP F O 1
ATOM 8898 N N . VAL F 1 24 ? 65.390 26.429 84.846 1.00 7.26 24 VAL F N 1
ATOM 8899 C CA . VAL F 1 24 ? 64.443 25.548 85.568 1.00 6.98 24 VAL F CA 1
ATOM 8900 C C . VAL F 1 24 ? 65.069 24.244 86.017 1.00 7.04 24 VAL F C 1
ATOM 8901 O O . VAL F 1 24 ? 64.696 23.685 87.058 1.00 7.71 24 VAL F O 1
ATOM 8905 N N . ILE F 1 25 ? 65.997 23.737 85.212 1.00 7.84 25 ILE F N 1
ATOM 8906 C CA . ILE F 1 25 ? 66.748 22.538 85.636 1.00 8.53 25 ILE F CA 1
ATOM 8907 C C . ILE F 1 25 ? 68.188 23.057 85.741 1.00 8.76 25 ILE F C 1
ATOM 8908 O O . ILE F 1 25 ? 68.869 23.040 84.780 1.00 9.90 25 ILE F O 1
ATOM 8913 N N . ARG F 1 26 ? 68.643 23.499 86.910 1.00 8.03 26 ARG F N 1
ATOM 8914 C CA . ARG F 1 26 ? 67.891 23.502 88.146 1.00 8.10 26 ARG F CA 1
ATOM 8915 C C . ARG F 1 26 ? 67.982 24.782 88.953 1.00 7.89 26 ARG F C 1
ATOM 8916 O O . ARG F 1 26 ? 67.193 24.973 89.854 1.00 9.29 26 ARG F O 1
ATOM 8924 N N . ALA F 1 27 ? 68.954 25.638 88.664 1.00 8.04 27 ALA F N 1
ATOM 8925 C CA . ALA F 1 27 ? 69.181 26.761 89.555 1.00 8.34 27 ALA F CA 1
ATOM 8926 C C . ALA F 1 27 ? 68.041 27.615 90.081 1.00 7.88 27 ALA F C 1
ATOM 8927 O O . ALA F 1 27 ? 68.031 27.842 91.271 1.00 8.88 27 ALA F O 1
ATOM 8929 N N . THR F 1 28 ? 67.109 28.091 89.236 1.00 7.19 28 THR F N 1
ATOM 8930 C CA . THR F 1 28 ? 66.044 28.918 89.825 1.00 8.17 28 THR F CA 1
ATOM 8931 C C . THR F 1 28 ? 65.055 28.061 90.572 1.00 7.12 28 THR F C 1
ATOM 8932 O O . THR F 1 28 ? 64.479 28.561 91.527 1.00 8.01 28 THR F O 1
ATOM 8936 N N . THR F 1 29 ? 64.892 26.780 90.201 1.00 7.64 29 THR F N 1
ATOM 8937 C CA . THR F 1 29 ? 64.028 25.915 91.022 1.00 7.02 29 THR F CA 1
ATOM 8938 C C . THR F 1 29 ? 64.679 25.745 92.431 1.00 6.59 29 THR F C 1
ATOM 8939 O O . THR F 1 29 ? 63.982 25.824 93.471 1.00 7.52 29 THR F O 1
ATOM 8943 N N . THR F 1 30 ? 65.979 25.414 92.461 1.00 8.27 30 THR F N 1
ATOM 8944 C CA . THR F 1 30 ? 66.676 25.271 93.709 1.00 9.09 30 THR F CA 1
ATOM 8945 C C . THR F 1 30 ? 66.659 26.520 94.571 1.00 9.19 30 THR F C 1
ATOM 8946 O O . THR F 1 30 ? 66.474 26.430 95.785 1.00 10.09 30 THR F O 1
ATOM 8950 N N . ALA F 1 31 ? 66.777 27.671 93.924 1.00 9.06 31 ALA F N 1
ATOM 8951 C CA . ALA F 1 31 ? 66.717 28.954 94.626 1.00 8.14 31 ALA F CA 1
ATOM 8952 C C . ALA F 1 31 ? 65.365 29.093 95.348 1.00 7.78 31 ALA F C 1
ATOM 8953 O O . ALA F 1 31 ? 65.317 29.453 96.526 1.00 9.37 31 ALA F O 1
ATOM 8955 N N . ALA F 1 32 ? 64.252 28.804 94.653 1.00 8.09 32 ALA F N 1
ATOM 8956 C CA . ALA F 1 32 ? 62.947 28.896 95.306 1.00 8.00 32 ALA F CA 1
ATOM 8957 C C . ALA F 1 32 ? 62.853 27.878 96.421 1.00 9.50 32 ALA F C 1
ATOM 8958 O O . ALA F 1 32 ? 62.255 28.182 97.464 1.00 9.76 32 ALA F O 1
ATOM 8960 N N . ALA F 1 33 ? 63.356 26.662 96.189 1.00 9.78 33 ALA F N 1
ATOM 8961 C CA . ALA F 1 33 ? 63.321 25.645 97.251 1.00 10.29 33 ALA F CA 1
ATOM 8962 C C . ALA F 1 33 ? 64.089 26.092 98.508 1.00 11.00 33 ALA F C 1
ATOM 8963 O O . ALA F 1 33 ? 63.603 25.889 99.623 1.00 11.41 33 ALA F O 1
ATOM 8965 N N . PHE F 1 34 ? 65.273 26.720 98.366 1.00 10.41 34 PHE F N 1
ATOM 8966 C CA . PHE F 1 34 ? 65.969 27.187 99.568 1.00 11.31 34 PHE F CA 1
ATOM 8967 C C . PHE F 1 34 ? 65.151 28.254 100.331 1.00 11.80 34 PHE F C 1
ATOM 8968 O O . PHE F 1 34 ? 65.126 28.273 101.551 1.00 11.57 34 PHE F O 1
ATOM 8976 N N . LEU F 1 35 ? 64.439 29.116 99.606 1.00 11.00 35 LEU F N 1
ATOM 8977 C CA . LEU F 1 35 ? 63.629 30.132 100.287 1.00 12.22 35 LEU F CA 1
ATOM 8978 C C . LEU F 1 35 ? 62.350 29.532 100.868 1.00 13.18 35 LEU F C 1
ATOM 8979 O O . LEU F 1 35 ? 61.891 29.991 101.925 1.00 14.37 35 LEU F O 1
ATOM 8984 N N . GLU F 1 36 ? 61.774 28.528 100.201 1.00 13.08 36 GLU F N 1
ATOM 8985 C CA . GLU F 1 36 ? 60.592 27.840 100.694 1.00 14.73 36 GLU F CA 1
ATOM 8986 C C . GLU F 1 36 ? 60.974 27.173 102.020 1.00 16.10 36 GLU F C 1
ATOM 8987 O O . GLU F 1 36 ? 60.139 27.102 102.934 1.00 17.59 36 GLU F O 1
ATOM 8993 N N . ALA F 1 37 ? 62.224 26.715 102.141 1.00 16.13 37 ALA F N 1
ATOM 8994 C CA . ALA F 1 37 ? 62.754 26.091 103.360 1.00 17.52 37 ALA F CA 1
ATOM 8995 C C . ALA F 1 37 ? 63.087 27.124 104.449 1.00 18.30 37 ALA F C 1
ATOM 8996 O O . ALA F 1 37 ? 63.478 26.766 105.556 1.00 18.89 37 ALA F O 1
ATOM 8998 N N . GLY F 1 38 ? 62.904 28.397 104.130 1.00 17.92 38 GLY F N 1
ATOM 8999 C CA . GLY F 1 38 ? 63.120 29.461 105.121 1.00 18.68 38 GLY F CA 1
ATOM 9000 C C . GLY F 1 38 ? 64.492 30.107 105.199 1.00 19.32 38 GLY F C 1
ATOM 9001 O O . GLY F 1 38 ? 64.794 30.813 106.191 1.00 19.61 38 GLY F O 1
ATOM 9002 N N . ALA F 1 39 ? 65.335 29.910 104.200 1.00 18.44 39 ALA F N 1
ATOM 9003 C CA . ALA F 1 39 ? 66.636 30.551 104.249 1.00 19.71 39 ALA F CA 1
ATOM 9004 C C . ALA F 1 39 ? 66.384 32.048 104.340 1.00 20.37 39 ALA F C 1
ATOM 9005 O O . ALA F 1 39 ? 65.445 32.593 103.752 1.00 19.20 39 ALA F O 1
ATOM 9007 N N . GLU F 1 40 ? 67.197 32.708 105.142 1.00 21.31 40 GLU F N 1
ATOM 9008 C CA . GLU F 1 40 ? 67.093 34.154 105.304 1.00 22.93 40 GLU F CA 1
ATOM 9009 C C . GLU F 1 40 ? 67.473 34.898 104.010 1.00 21.55 40 GLU F C 1
ATOM 9010 O O . GLU F 1 40 ? 66.851 35.902 103.707 1.00 21.55 40 GLU F O 1
ATOM 9016 N N . ALA F 1 41 ? 68.488 34.430 103.273 1.00 20.50 41 ALA F N 1
ATOM 9017 C CA . ALA F 1 41 ? 68.917 35.036 102.019 1.00 20.85 41 ALA F CA 1
ATOM 9018 C C . ALA F 1 41 ? 69.659 34.033 101.164 1.00 20.63 41 ALA F C 1
ATOM 9019 O O . ALA F 1 41 ? 70.142 33.019 101.678 1.00 21.83 41 ALA F O 1
ATOM 9021 N N . LEU F 1 42 ? 69.771 34.321 99.881 1.00 20.76 42 LEU F N 1
ATOM 9022 C CA . LEU F 1 42 ? 70.468 33.473 98.933 1.00 20.70 42 LEU F CA 1
ATOM 9023 C C . LEU F 1 42 ? 71.538 34.326 98.243 1.00 21.19 42 LEU F C 1
ATOM 9024 O O . LEU F 1 42 ? 71.243 35.385 97.676 1.00 20.40 42 LEU F O 1
ATOM 9029 N N . TYR F 1 43 ? 72.803 33.941 98.327 1.00 20.33 43 TYR F N 1
ATOM 9030 C CA . TYR F 1 43 ? 73.837 34.685 97.639 1.00 20.60 43 TYR F CA 1
ATOM 9031 C C . TYR F 1 43 ? 74.155 33.855 96.416 1.00 20.98 43 TYR F C 1
ATOM 9032 O O . TYR F 1 43 ? 74.460 32.654 96.578 1.00 23.51 43 TYR F O 1
ATOM 9041 N N . TRP F 1 44 ? 74.051 34.444 95.227 1.00 20.53 44 TRP F N 1
ATOM 9042 C CA . TRP F 1 44 ? 74.359 33.732 93.989 1.00 20.64 44 TRP F CA 1
ATOM 9043 C C . TRP F 1 44 ? 75.787 34.161 93.618 1.00 23.71 44 TRP F C 1
ATOM 9044 O O . TRP F 1 44 ? 76.029 35.350 93.413 1.00 23.91 44 TRP F O 1
ATOM 9055 N N . THR F 1 45 ? 76.711 33.193 93.566 1.00 25.18 45 THR F N 1
ATOM 9056 C CA . THR F 1 45 ? 78.118 33.482 93.217 1.00 28.08 45 THR F CA 1
ATOM 9057 C C . THR F 1 45 ? 78.432 32.723 91.948 1.00 29.68 45 THR F C 1
ATOM 9058 O O . THR F 1 45 ? 77.826 31.675 91.688 1.00 29.58 45 THR F O 1
ATOM 9062 N N . PRO F 1 46 ? 79.366 33.242 91.133 1.00 31.47 46 PRO F N 1
ATOM 9063 C CA . PRO F 1 46 ? 79.722 32.571 89.880 1.00 31.83 46 PRO F CA 1
ATOM 9064 C C . PRO F 1 46 ? 80.588 31.315 89.948 1.00 32.26 46 PRO F C 1
ATOM 9065 O O . PRO F 1 46 ? 80.680 30.593 88.945 1.00 31.04 46 PRO F O 1
ATOM 9069 N N . SER F 1 47 ? 81.213 31.029 91.090 1.00 32.03 47 SER F N 1
ATOM 9070 C CA . SER F 1 47 ? 82.026 29.815 91.152 1.00 33.77 47 SER F CA 1
ATOM 9071 C C . SER F 1 47 ? 82.095 29.212 92.537 1.00 34.66 47 SER F C 1
ATOM 9072 O O . SER F 1 47 ? 81.659 29.807 93.517 1.00 34.90 47 SER F O 1
ATOM 9075 N N . LEU F 1 48 ? 82.673 28.020 92.616 1.00 35.54 48 LEU F N 1
ATOM 9076 C CA . LEU F 1 48 ? 82.840 27.335 93.889 1.00 35.84 48 LEU F CA 1
ATOM 9077 C C . LEU F 1 48 ? 83.779 28.144 94.777 1.00 36.87 48 LEU F C 1
ATOM 9078 O O . LEU F 1 48 ? 83.557 28.275 95.985 1.00 37.36 48 LEU F O 1
ATOM 9083 N N . GLU F 1 49 ? 84.821 28.704 94.176 1.00 38.68 49 GLU F N 1
ATOM 9084 C CA . GLU F 1 49 ? 85.778 29.468 94.970 1.00 39.80 49 GLU F CA 1
ATOM 9085 C C . GLU F 1 49 ? 85.240 30.826 95.402 1.00 39.34 49 GLU F C 1
ATOM 9086 O O . GLU F 1 49 ? 85.570 31.293 96.493 1.00 39.18 49 GLU F O 1
ATOM 9092 N N . SER F 1 50 ? 84.416 31.449 94.558 1.00 38.73 50 SER F N 1
ATOM 9093 C CA . SER F 1 50 ? 83.801 32.744 94.883 1.00 38.23 50 SER F CA 1
ATOM 9094 C C . SER F 1 50 ? 82.894 32.454 96.071 1.00 38.27 50 SER F C 1
ATOM 9095 O O . SER F 1 50 ? 82.793 33.244 97.008 1.00 37.76 50 SER F O 1
ATOM 9098 N N . ALA F 1 51 ? 82.240 31.289 96.031 1.00 37.46 51 ALA F N 1
ATOM 9099 C CA . ALA F 1 51 ? 81.349 30.881 97.106 1.00 37.55 51 ALA F CA 1
ATOM 9100 C C . ALA F 1 51 ? 82.101 30.530 98.388 1.00 37.16 51 ALA F C 1
ATOM 9101 O O . ALA F 1 51 ? 81.661 30.890 99.494 1.00 37.39 51 ALA F O 1
ATOM 9103 N N . LEU F 1 52 ? 83.211 29.805 98.260 1.00 37.59 52 LEU F N 1
ATOM 9104 C CA . LEU F 1 52 ? 84.006 29.414 99.436 1.00 37.27 52 LEU F CA 1
ATOM 9105 C C . LEU F 1 52 ? 84.561 30.615 100.202 1.00 36.85 52 LEU F C 1
ATOM 9106 O O . LEU F 1 52 ? 84.816 30.522 101.402 1.00 37.08 52 LEU F O 1
ATOM 9111 N N . ALA F 1 53 ? 84.723 31.738 99.507 1.00 36.93 53 ALA F N 1
ATOM 9112 C CA . ALA F 1 53 ? 85.216 32.955 100.136 1.00 36.82 53 ALA F CA 1
ATOM 9113 C C . ALA F 1 53 ? 84.252 33.351 101.238 1.00 36.91 53 ALA F C 1
ATOM 9114 O O . ALA F 1 53 ? 84.561 34.238 102.041 1.00 35.81 53 ALA F O 1
ATOM 9116 N N . PHE F 1 54 ? 83.073 32.725 101.257 1.00 35.96 54 PHE F N 1
ATOM 9117 C CA . PHE F 1 54 ? 82.081 33.040 102.284 1.00 36.82 54 PHE F CA 1
ATOM 9118 C C . PHE F 1 54 ? 82.070 31.948 103.357 1.00 37.86 54 PHE F C 1
ATOM 9119 O O . PHE F 1 54 ? 81.330 32.030 104.342 1.00 38.68 54 PHE F O 1
ATOM 9127 N N . LYS F 1 55 ? 82.924 30.943 103.181 1.00 40.21 55 LYS F N 1
ATOM 9128 C CA . LYS F 1 55 ? 83.022 29.792 104.099 1.00 41.02 55 LYS F CA 1
ATOM 9129 C C . LYS F 1 55 ? 83.284 30.034 105.575 1.00 41.49 55 LYS F C 1
ATOM 9130 O O . LYS F 1 55 ? 82.773 29.292 106.431 1.00 40.95 55 LYS F O 1
ATOM 9136 N N . ASP F 1 56 ? 84.118 31.029 105.882 1.00 43.01 56 ASP F N 1
ATOM 9137 C CA . ASP F 1 56 ? 84.446 31.336 107.261 1.00 44.46 56 ASP F CA 1
ATOM 9138 C C . ASP F 1 56 ? 83.308 32.145 107.833 1.00 45.11 56 ASP F C 1
ATOM 9139 O O . ASP F 1 56 ? 83.237 32.395 109.050 1.00 44.91 56 ASP F O 1
ATOM 9144 N N . GLU F 1 57 ? 82.388 32.516 106.937 1.00 44.87 57 GLU F N 1
ATOM 9145 C CA . GLU F 1 57 ? 81.217 33.290 107.294 1.00 44.64 57 GLU F CA 1
ATOM 9146 C C . GLU F 1 57 ? 80.123 32.364 107.821 1.00 43.98 57 GLU F C 1
ATOM 9147 O O . GLU F 1 57 ? 80.179 31.142 107.628 1.00 43.89 57 GLU F O 1
ATOM 9153 N N . ASP F 1 58 ? 79.141 32.941 108.508 1.00 42.97 58 ASP F N 1
ATOM 9154 C CA . ASP F 1 58 ? 78.050 32.151 109.040 1.00 41.56 58 ASP F CA 1
ATOM 9155 C C . ASP F 1 58 ? 77.069 31.849 107.906 1.00 39.99 58 ASP F C 1
ATOM 9156 O O . ASP F 1 58 ? 76.076 32.560 107.742 1.00 39.92 58 ASP F O 1
ATOM 9161 N N . VAL F 1 59 ? 77.374 30.813 107.122 1.00 37.91 59 VAL F N 1
ATOM 9162 C CA . VAL F 1 59 ? 76.521 30.411 106.011 1.00 35.81 59 VAL F CA 1
ATOM 9163 C C . VAL F 1 59 ? 76.531 28.908 105.743 1.00 34.23 59 VAL F C 1
ATOM 9164 O O . VAL F 1 59 ? 77.221 28.128 106.415 1.00 32.87 59 VAL F O 1
ATOM 9168 N N . VAL F 1 60 ? 75.742 28.531 104.739 1.00 32.65 60 VAL F N 1
ATOM 9169 C CA . VAL F 1 60 ? 75.604 27.157 104.274 1.00 32.08 60 VAL F CA 1
ATOM 9170 C C . VAL F 1 60 ? 76.001 27.251 102.811 1.00 31.00 60 VAL F C 1
ATOM 9171 O O . VAL F 1 60 ? 75.465 28.098 102.073 1.00 31.09 60 VAL F O 1
ATOM 9175 N N . LEU F 1 61 ? 76.950 26.418 102.372 1.00 29.46 61 LEU F N 1
ATOM 9176 C CA . LEU F 1 61 ? 77.421 26.459 100.996 1.00 28.01 61 LEU F CA 1
ATOM 9177 C C . LEU F 1 61 ? 76.841 25.404 100.064 1.00 27.05 61 LEU F C 1
ATOM 9178 O O . LEU F 1 61 ? 76.860 24.223 100.416 1.00 27.19 61 LEU F O 1
ATOM 9183 N N . ALA F 1 62 ? 76.330 25.836 98.899 1.00 24.81 62 ALA F N 1
ATOM 9184 C CA . ALA F 1 62 ? 75.753 24.952 97.805 1.00 23.64 62 ALA F CA 1
ATOM 9185 C C . ALA F 1 62 ? 76.301 25.239 96.412 1.00 23.43 62 ALA F C 1
ATOM 9186 O O . ALA F 1 62 ? 76.605 26.381 96.098 1.00 22.90 62 ALA F O 1
ATOM 9188 N N . GLY F 1 63 ? 76.314 24.236 95.492 1.00 24.36 63 GLY F N 1
ATOM 9189 C CA . GLY F 1 63 ? 76.796 24.447 94.124 1.00 26.17 63 GLY F CA 1
ATOM 9190 C C . GLY F 1 63 ? 76.916 23.248 93.171 1.00 27.17 63 GLY F C 1
ATOM 9191 O O . GLY F 1 63 ? 76.525 22.125 93.538 1.00 26.48 63 GLY F O 1
ATOM 9192 N N . GLU F 1 64 ? 77.445 23.485 91.953 1.00 29.93 64 GLU F N 1
ATOM 9193 C CA . GLU F 1 64 ? 77.599 22.376 91.008 1.00 31.84 64 GLU F CA 1
ATOM 9194 C C . GLU F 1 64 ? 78.664 22.615 89.928 1.00 32.82 64 GLU F C 1
ATOM 9195 O O . GLU F 1 64 ? 78.891 23.761 89.497 1.00 33.66 64 GLU F O 1
ATOM 9201 N N . THR F 1 65 ? 79.225 21.518 89.411 1.00 33.40 65 THR F N 1
ATOM 9202 C CA . THR F 1 65 ? 80.244 21.529 88.351 1.00 33.21 65 THR F CA 1
ATOM 9203 C C . THR F 1 65 ? 79.875 20.302 87.491 1.00 32.64 65 THR F C 1
ATOM 9204 O O . THR F 1 65 ? 79.912 19.150 88.003 1.00 33.18 65 THR F O 1
ATOM 9208 N N . GLY F 1 66 ? 79.426 20.538 86.245 1.00 32.28 66 GLY F N 1
ATOM 9209 C CA . GLY F 1 66 ? 78.967 19.452 85.364 1.00 30.90 66 GLY F CA 1
ATOM 9210 C C . GLY F 1 66 ? 77.756 18.781 86.101 1.00 30.95 66 GLY F C 1
ATOM 9211 O O . GLY F 1 66 ? 77.523 17.532 86.032 1.00 29.08 66 GLY F O 1
ATOM 9212 N N . GLY F 1 67 ? 77.001 19.569 86.884 1.00 30.58 67 GLY F N 1
ATOM 9213 C CA . GLY F 1 67 ? 75.815 19.054 87.616 1.00 31.12 67 GLY F CA 1
ATOM 9214 C C . GLY F 1 67 ? 76.016 18.409 88.989 1.00 30.69 67 GLY F C 1
ATOM 9215 O O . GLY F 1 67 ? 75.041 18.207 89.830 1.00 30.11 67 GLY F O 1
ATOM 9216 N N . LEU F 1 68 ? 77.280 18.065 89.250 1.00 31.58 68 LEU F N 1
ATOM 9217 C CA . LEU F 1 68 ? 77.686 17.412 90.436 1.00 31.44 68 LEU F CA 1
ATOM 9218 C C . LEU F 1 68 ? 78.177 18.391 91.540 1.00 31.13 68 LEU F C 1
ATOM 9219 O O . LEU F 1 68 ? 78.802 19.462 91.238 1.00 30.83 68 LEU F O 1
ATOM 9224 N N . LYS F 1 69 ? 77.870 18.054 92.772 1.00 31.20 69 LYS F N 1
ATOM 9225 C CA . LYS F 1 69 ? 78.339 18.869 93.899 1.00 32.15 69 LYS F CA 1
ATOM 9226 C C . LYS F 1 69 ? 79.769 18.735 94.195 1.00 32.81 69 LYS F C 1
ATOM 9227 O O . LYS F 1 69 ? 80.209 17.592 94.528 1.00 31.51 69 LYS F O 1
ATOM 9233 N N . PRO F 1 70 ? 80.458 19.912 94.254 1.00 33.08 70 PRO F N 1
ATOM 9234 C CA . PRO F 1 70 ? 81.893 20.105 94.529 1.00 33.73 70 PRO F CA 1
ATOM 9235 C C . PRO F 1 70 ? 82.299 19.619 95.931 1.00 34.33 70 PRO F C 1
ATOM 9236 O O . PRO F 1 70 ? 81.459 19.522 96.933 1.00 33.76 70 PRO F O 1
ATOM 9240 N N . PRO F 1 71 ? 83.600 19.211 96.031 1.00 36.10 71 PRO F N 1
ATOM 9241 C CA . PRO F 1 71 ? 84.260 18.683 97.230 1.00 37.26 71 PRO F CA 1
ATOM 9242 C C . PRO F 1 71 ? 84.041 19.262 98.613 1.00 37.75 71 PRO F C 1
ATOM 9243 O O . PRO F 1 71 ? 83.736 18.473 99.522 1.00 37.23 71 PRO F O 1
ATOM 9247 N N . ARG F 1 72 ? 84.248 20.567 98.755 1.00 38.93 72 ARG F N 1
ATOM 9248 C CA . ARG F 1 72 ? 84.153 21.354 100.010 1.00 40.22 72 ARG F CA 1
ATOM 9249 C C . ARG F 1 72 ? 82.801 22.050 100.228 1.00 39.19 72 ARG F C 1
ATOM 9250 O O . ARG F 1 72 ? 82.699 22.930 101.083 1.00 38.05 72 ARG F O 1
ATOM 9258 N N . PHE F 1 73 ? 81.777 21.652 99.466 1.00 37.39 73 PHE F N 1
ATOM 9259 C CA . PHE F 1 73 ? 80.433 22.262 99.578 1.00 35.81 73 PHE F CA 1
ATOM 9260 C C . PHE F 1 73 ? 79.497 21.470 100.412 1.00 34.58 73 PHE F C 1
ATOM 9261 O O . PHE F 1 73 ? 79.607 20.187 100.451 1.00 34.26 73 PHE F O 1
ATOM 9269 N N . ASP F 1 74 ? 78.551 22.172 101.056 1.00 32.52 74 ASP F N 1
ATOM 9270 C CA . ASP F 1 74 ? 77.577 21.554 101.924 1.00 31.11 74 ASP F CA 1
ATOM 9271 C C . ASP F 1 74 ? 76.520 20.838 101.045 1.00 29.17 74 ASP F C 1
ATOM 9272 O O . ASP F 1 74 ? 76.184 19.663 101.293 1.00 29.31 74 ASP F O 1
ATOM 9277 N N . LEU F 1 75 ? 76.136 21.465 99.924 1.00 26.67 75 LEU F N 1
ATOM 9278 C CA . LEU F 1 75 ? 75.099 20.882 99.099 1.00 23.51 75 LEU F CA 1
ATOM 9279 C C . LEU F 1 75 ? 75.397 21.000 97.625 1.00 22.94 75 LEU F C 1
ATOM 9280 O O . LEU F 1 75 ? 76.238 21.788 97.200 1.00 21.89 75 LEU F O 1
ATOM 9285 N N . GLY F 1 76 ? 74.672 20.193 96.860 1.00 20.22 76 GLY F N 1
ATOM 9286 C CA . GLY F 1 76 ? 74.764 20.185 95.408 1.00 20.42 76 GLY F CA 1
ATOM 9287 C C . GLY F 1 76 ? 73.673 21.121 94.889 1.00 19.19 76 GLY F C 1
ATOM 9288 O O . GLY F 1 76 ? 73.338 22.093 95.551 1.00 21.30 76 GLY F O 1
ATOM 9289 N N . ASN F 1 77 ? 73.137 20.873 93.697 1.00 19.33 77 ASN F N 1
ATOM 9290 C CA . ASN F 1 77 ? 72.143 21.836 93.173 1.00 18.21 77 ASN F CA 1
ATOM 9291 C C . ASN F 1 77 ? 70.747 21.149 93.116 1.00 18.04 77 ASN F C 1
ATOM 9292 O O . ASN F 1 77 ? 69.898 21.615 92.348 1.00 18.52 77 ASN F O 1
ATOM 9297 N N . SER F 1 78 ? 70.530 20.070 93.887 1.00 16.44 78 SER F N 1
ATOM 9298 C CA . SER F 1 78 ? 69.227 19.382 93.815 1.00 14.52 78 SER F CA 1
ATOM 9299 C C . SER F 1 78 ? 68.172 20.149 94.594 1.00 13.70 78 SER F C 1
ATOM 9300 O O . SER F 1 78 ? 68.317 20.413 95.772 1.00 14.48 78 SER F O 1
ATOM 9303 N N . PRO F 1 79 ? 67.041 20.475 93.920 1.00 12.17 79 PRO F N 1
ATOM 9304 C CA . PRO F 1 79 ? 66.011 21.235 94.662 1.00 12.24 79 PRO F CA 1
ATOM 9305 C C . PRO F 1 79 ? 65.353 20.480 95.803 1.00 12.88 79 PRO F C 1
ATOM 9306 O O . PRO F 1 79 ? 64.983 21.055 96.830 1.00 11.63 79 PRO F O 1
ATOM 9310 N N . ARG F 1 80 ? 65.215 19.158 95.645 1.00 14.64 80 ARG F N 1
ATOM 9311 C CA . ARG F 1 80 ? 64.611 18.384 96.717 1.00 18.04 80 ARG F CA 1
ATOM 9312 C C . ARG F 1 80 ? 65.514 18.431 97.964 1.00 17.89 80 ARG F C 1
ATOM 9313 O O . ARG F 1 80 ? 65.016 18.494 99.077 1.00 16.70 80 ARG F O 1
ATOM 9321 N N . GLU F 1 81 ? 66.824 18.380 97.719 1.00 18.71 81 GLU F N 1
ATOM 9322 C CA . GLU F 1 81 ? 67.776 18.415 98.821 1.00 20.18 81 GLU F CA 1
ATOM 9323 C C . GLU F 1 81 ? 67.732 19.765 99.494 1.00 18.80 81 GLU F C 1
ATOM 9324 O O . GLU F 1 81 ? 67.817 19.858 100.721 1.00 18.87 81 GLU F O 1
ATOM 9330 N N . ALA F 1 82 ? 67.596 20.818 98.689 1.00 16.72 82 ALA F N 1
ATOM 9331 C CA . ALA F 1 82 ? 67.532 22.184 99.257 1.00 15.65 82 ALA F CA 1
ATOM 9332 C C . ALA F 1 82 ? 66.311 22.335 100.150 1.00 16.01 82 ALA F C 1
ATOM 9333 O O . ALA F 1 82 ? 66.352 22.903 101.223 1.00 15.94 82 ALA F O 1
ATOM 9335 N N . LEU F 1 83 ? 65.173 21.841 99.652 1.00 15.48 83 LEU F N 1
ATOM 9336 C CA . LEU F 1 83 ? 63.923 21.975 100.356 1.00 16.19 83 LEU F CA 1
ATOM 9337 C C . LEU F 1 83 ? 63.960 21.351 101.759 1.00 17.93 83 LEU F C 1
ATOM 9338 O O . LEU F 1 83 ? 63.317 21.840 102.682 1.00 18.81 83 LEU F O 1
ATOM 9343 N N . SER F 1 84 ? 64.703 20.264 101.898 1.00 19.74 84 SER F N 1
ATOM 9344 C CA . SER F 1 84 ? 64.773 19.594 103.195 1.00 21.71 84 SER F CA 1
ATOM 9345 C C . SER F 1 84 ? 66.030 19.939 103.994 1.00 23.15 84 SER F C 1
ATOM 9346 O O . SER F 1 84 ? 66.225 19.420 105.114 1.00 23.34 84 SER F O 1
ATOM 9349 N N . ALA F 1 85 ? 66.868 20.825 103.459 1.00 24.22 85 ALA F N 1
ATOM 9350 C CA . ALA F 1 85 ? 68.106 21.184 104.153 1.00 25.36 85 ALA F CA 1
ATOM 9351 C C . ALA F 1 85 ? 67.850 22.018 105.403 1.00 26.05 85 ALA F C 1
ATOM 9352 O O . ALA F 1 85 ? 66.812 22.648 105.546 1.00 26.16 85 ALA F O 1
ATOM 9354 N N . GLN F 1 86 ? 68.795 21.991 106.341 1.00 27.26 86 GLN F N 1
ATOM 9355 C CA . GLN F 1 86 ? 68.652 22.779 107.570 1.00 28.81 86 GLN F CA 1
ATOM 9356 C C . GLN F 1 86 ? 69.170 24.184 107.285 1.00 28.38 86 GLN F C 1
ATOM 9357 O O . GLN F 1 86 ? 70.291 24.520 107.640 1.00 28.60 86 GLN F O 1
ATOM 9363 N N . VAL F 1 87 ? 68.334 24.993 106.633 1.00 27.53 87 VAL F N 1
ATOM 9364 C CA . VAL F 1 87 ? 68.713 26.357 106.245 1.00 26.43 87 VAL F CA 1
ATOM 9365 C C . VAL F 1 87 ? 67.794 27.451 106.807 1.00 26.67 87 VAL F C 1
ATOM 9366 O O . VAL F 1 87 ? 67.980 28.623 106.506 1.00 26.59 87 VAL F O 1
ATOM 9370 N N . ALA F 1 88 ? 66.817 27.109 107.636 1.00 27.11 88 ALA F N 1
ATOM 9371 C CA . ALA F 1 88 ? 65.939 28.159 108.133 1.00 27.37 88 ALA F CA 1
ATOM 9372 C C . ALA F 1 88 ? 66.705 29.227 108.900 1.00 27.94 88 ALA F C 1
ATOM 9373 O O . ALA F 1 88 ? 67.517 28.934 109.784 1.00 28.75 88 ALA F O 1
ATOM 9375 N N . GLY F 1 89 ? 66.458 30.475 108.536 1.00 28.39 89 GLY F N 1
ATOM 9376 C CA . GLY F 1 89 ? 67.126 31.570 109.206 1.00 28.16 89 GLY F CA 1
ATOM 9377 C C . GLY F 1 89 ? 68.587 31.680 108.835 1.00 28.72 89 GLY F C 1
ATOM 9378 O O . GLY F 1 89 ? 69.326 32.483 109.406 1.00 29.20 89 GLY F O 1
ATOM 9379 N N . ARG F 1 90 ? 69.029 30.886 107.877 1.00 28.67 90 ARG F N 1
ATOM 9380 C CA . ARG F 1 90 ? 70.434 30.936 107.460 1.00 29.14 90 ARG F CA 1
ATOM 9381 C C . ARG F 1 90 ? 70.642 31.576 106.106 1.00 28.41 90 ARG F C 1
ATOM 9382 O O . ARG F 1 90 ? 69.705 31.715 105.304 1.00 28.25 90 ARG F O 1
ATOM 9390 N N . VAL F 1 91 ? 71.879 31.974 105.835 1.00 26.93 91 VAL F N 1
ATOM 9391 C CA . VAL F 1 91 ? 72.230 32.545 104.544 1.00 25.29 91 VAL F CA 1
ATOM 9392 C C . VAL F 1 91 ? 72.788 31.414 103.709 1.00 24.62 91 VAL F C 1
ATOM 9393 O O . VAL F 1 91 ? 73.705 30.694 104.121 1.00 25.18 91 VAL F O 1
ATOM 9397 N N . VAL F 1 92 ? 72.235 31.226 102.527 1.00 23.48 92 VAL F N 1
ATOM 9398 C CA . VAL F 1 92 ? 72.735 30.158 101.679 1.00 22.23 92 VAL F CA 1
ATOM 9399 C C . VAL F 1 92 ? 73.501 30.747 100.524 1.00 22.41 92 VAL F C 1
ATOM 9400 O O . VAL F 1 92 ? 72.996 31.588 99.779 1.00 21.93 92 VAL F O 1
ATOM 9404 N N . VAL F 1 93 ? 74.733 30.286 100.348 1.00 22.66 93 VAL F N 1
ATOM 9405 C CA . VAL F 1 93 ? 75.571 30.757 99.297 1.00 23.07 93 VAL F CA 1
ATOM 9406 C C . VAL F 1 93 ? 75.531 29.702 98.200 1.00 23.74 93 VAL F C 1
ATOM 9407 O O . VAL F 1 93 ? 75.971 28.571 98.402 1.00 25.07 93 VAL F O 1
ATOM 9411 N N . MET F 1 94 ? 75.001 30.082 97.048 1.00 23.87 94 MET F N 1
ATOM 9412 C CA . MET F 1 94 ? 74.848 29.177 95.914 1.00 24.20 94 MET F CA 1
ATOM 9413 C C . MET F 1 94 ? 75.783 29.409 94.755 1.00 24.16 94 MET F C 1
ATOM 9414 O O . MET F 1 94 ? 75.714 30.424 94.059 1.00 24.85 94 MET F O 1
ATOM 9419 N N . SER F 1 95 ? 76.666 28.453 94.514 1.00 24.41 95 SER F N 1
ATOM 9420 C CA . SER F 1 95 ? 77.483 28.593 93.353 1.00 24.81 95 SER F CA 1
ATOM 9421 C C . SER F 1 95 ? 76.676 28.018 92.208 1.00 24.80 95 SER F C 1
ATOM 9422 O O . SER F 1 95 ? 76.289 26.837 92.217 1.00 25.28 95 SER F O 1
ATOM 9425 N N . THR F 1 96 ? 76.355 28.873 91.258 1.00 24.92 96 THR F N 1
ATOM 9426 C CA . THR F 1 96 ? 75.670 28.450 90.059 1.00 24.73 96 THR F CA 1
ATOM 9427 C C . THR F 1 96 ? 76.200 29.428 89.040 1.00 25.24 96 THR F C 1
ATOM 9428 O O . THR F 1 96 ? 75.871 30.617 89.039 1.00 25.59 96 THR F O 1
ATOM 9432 N N . THR F 1 97 ? 77.057 28.914 88.174 1.00 24.74 97 THR F N 1
ATOM 9433 C CA . THR F 1 97 ? 77.715 29.730 87.184 1.00 24.94 97 THR F CA 1
ATOM 9434 C C . THR F 1 97 ? 76.786 30.313 86.145 1.00 24.72 97 THR F C 1
ATOM 9435 O O . THR F 1 97 ? 76.837 31.524 85.824 1.00 24.84 97 THR F O 1
ATOM 9439 N N . ASN F 1 98 ? 75.917 29.452 85.622 1.00 23.99 98 ASN F N 1
ATOM 9440 C CA . ASN F 1 98 ? 75.016 29.846 84.573 1.00 24.14 98 ASN F CA 1
ATOM 9441 C C . ASN F 1 98 ? 73.901 30.746 85.098 1.00 24.29 98 ASN F C 1
ATOM 9442 O O . ASN F 1 98 ? 73.499 31.707 84.432 1.00 24.77 98 ASN F O 1
ATOM 9447 N N . GLY F 1 99 ? 73.408 30.412 86.290 1.00 24.79 99 GLY F N 1
ATOM 9448 C CA . GLY F 1 99 ? 72.335 31.196 86.861 1.00 24.73 99 GLY F CA 1
ATOM 9449 C C . GLY F 1 99 ? 72.798 32.594 87.158 1.00 24.69 99 GLY F C 1
ATOM 9450 O O . GLY F 1 99 ? 72.119 33.581 86.804 1.00 23.56 99 GLY F O 1
ATOM 9451 N N . THR F 1 100 ? 73.945 32.682 87.817 1.00 24.60 100 THR F N 1
ATOM 9452 C CA . THR F 1 100 ? 74.511 33.977 88.180 1.00 25.37 100 THR F CA 1
ATOM 9453 C C . THR F 1 100 ? 74.792 34.765 86.889 1.00 25.55 100 THR F C 1
ATOM 9454 O O . THR F 1 100 ? 74.564 35.962 86.857 1.00 26.56 100 THR F O 1
ATOM 9458 N N . LYS F 1 101 ? 75.259 34.103 85.827 1.00 25.36 101 LYS F N 1
ATOM 9459 C CA . LYS F 1 101 ? 75.526 34.760 84.534 1.00 24.69 101 LYS F CA 1
ATOM 9460 C C . LYS F 1 101 ? 74.278 35.419 83.922 1.00 23.11 101 LYS F C 1
ATOM 9461 O O . LYS F 1 101 ? 74.305 36.556 83.434 1.00 21.90 101 LYS F O 1
ATOM 9467 N N . ALA F 1 102 ? 73.168 34.700 83.953 1.00 19.62 102 ALA F N 1
ATOM 9468 C CA . ALA F 1 102 ? 71.955 35.249 83.382 1.00 17.54 102 ALA F CA 1
ATOM 9469 C C . ALA F 1 102 ? 71.427 36.366 84.276 1.00 17.23 102 ALA F C 1
ATOM 9470 O O . ALA F 1 102 ? 71.042 37.428 83.776 1.00 15.13 102 ALA F O 1
ATOM 9472 N N . ALA F 1 103 ? 71.403 36.111 85.581 1.00 15.97 103 ALA F N 1
ATOM 9473 C CA . ALA F 1 103 ? 70.915 37.111 86.553 1.00 16.29 103 ALA F CA 1
ATOM 9474 C C . ALA F 1 103 ? 71.798 38.345 86.535 1.00 16.86 103 ALA F C 1
ATOM 9475 O O . ALA F 1 103 ? 71.285 39.450 86.556 1.00 14.94 103 ALA F O 1
ATOM 9477 N N . HIS F 1 104 ? 73.119 38.140 86.475 1.00 17.64 104 HIS F N 1
ATOM 9478 C CA . HIS F 1 104 ? 74.030 39.298 86.392 1.00 20.06 104 HIS F CA 1
ATOM 9479 C C . HIS F 1 104 ? 73.779 40.135 85.149 1.00 18.82 104 HIS F C 1
ATOM 9480 O O . HIS F 1 104 ? 73.715 41.390 85.234 1.00 18.39 104 HIS F O 1
ATOM 9487 N N . ALA F 1 105 ? 73.611 39.460 84.016 1.00 17.67 105 ALA F N 1
ATOM 9488 C CA . ALA F 1 105 ? 73.371 40.144 82.747 1.00 17.71 105 ALA F CA 1
ATOM 9489 C C . ALA F 1 105 ? 72.130 41.025 82.862 1.00 16.91 105 ALA F C 1
ATOM 9490 O O . ALA F 1 105 ? 72.179 42.236 82.577 1.00 17.98 105 ALA F O 1
ATOM 9492 N N . ALA F 1 106 ? 71.039 40.448 83.360 1.00 15.78 106 ALA F N 1
ATOM 9493 C CA . ALA F 1 106 ? 69.803 41.197 83.505 1.00 15.79 106 ALA F CA 1
ATOM 9494 C C . ALA F 1 106 ? 69.893 42.336 84.513 1.00 15.93 106 ALA F C 1
ATOM 9495 O O . ALA F 1 106 ? 69.346 43.409 84.272 1.00 14.64 106 ALA F O 1
ATOM 9497 N N . ALA F 1 107 ? 70.587 42.082 85.616 1.00 15.65 107 ALA F N 1
ATOM 9498 C CA . ALA F 1 107 ? 70.706 43.045 86.706 1.00 17.26 107 ALA F CA 1
ATOM 9499 C C . ALA F 1 107 ? 71.434 44.297 86.320 1.00 18.16 107 ALA F C 1
ATOM 9500 O O . ALA F 1 107 ? 71.351 45.286 87.047 1.00 18.97 107 ALA F O 1
ATOM 9502 N N . ARG F 1 108 ? 72.124 44.274 85.197 1.00 19.21 108 ARG F N 1
ATOM 9503 C CA . ARG F 1 108 ? 72.827 45.482 84.791 1.00 20.18 108 ARG F CA 1
ATOM 9504 C C . ARG F 1 108 ? 71.858 46.608 84.476 1.00 19.01 108 ARG F C 1
ATOM 9505 O O . ARG F 1 108 ? 72.161 47.794 84.702 1.00 18.31 108 ARG F O 1
ATOM 9513 N N . THR F 1 109 ? 70.671 46.248 83.974 1.00 17.10 109 THR F N 1
ATOM 9514 C CA . THR F 1 109 ? 69.706 47.259 83.573 1.00 14.85 109 THR F CA 1
ATOM 9515 C C . THR F 1 109 ? 68.288 47.157 84.153 1.00 14.70 109 THR F C 1
ATOM 9516 O O . THR F 1 109 ? 67.577 48.170 84.212 1.00 14.43 109 THR F O 1
ATOM 9520 N N . ALA F 1 110 ? 67.864 45.946 84.539 1.00 13.60 110 ALA F N 1
ATOM 9521 C CA . ALA F 1 110 ? 66.485 45.817 84.991 1.00 13.13 110 ALA F CA 1
ATOM 9522 C C . ALA F 1 110 ? 66.126 46.613 86.238 1.00 12.50 110 ALA F C 1
ATOM 9523 O O . ALA F 1 1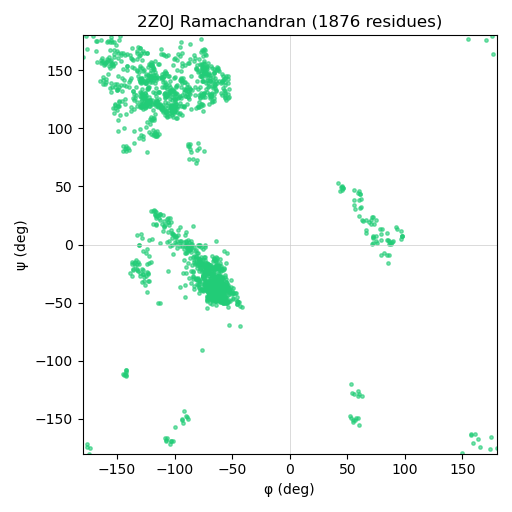10 ? 66.959 46.862 87.128 1.00 12.86 110 ALA F O 1
ATOM 9525 N N . LYS F 1 111 ? 64.844 46.970 86.335 1.00 11.43 111 LYS F N 1
ATOM 9526 C CA . LYS F 1 111 ? 64.380 47.608 87.554 1.00 11.66 111 LYS F CA 1
ATOM 9527 C C . LYS F 1 111 ? 64.155 46.555 88.645 1.00 11.30 111 LYS F C 1
ATOM 9528 O O . LYS F 1 111 ? 64.290 46.832 89.833 1.00 11.75 111 LYS F O 1
ATOM 9534 N N . HIS F 1 112 ? 63.768 45.330 88.230 1.00 9.44 112 HIS F N 1
ATOM 9535 C CA . HIS F 1 112 ? 63.462 44.269 89.205 1.00 10.22 112 HIS F CA 1
ATOM 9536 C C . HIS F 1 112 ? 63.932 42.951 88.603 1.00 8.92 112 HIS F C 1
ATOM 9537 O O . HIS F 1 112 ? 63.726 42.721 87.407 1.00 8.82 112 HIS F O 1
ATOM 9544 N N . VAL F 1 113 ? 64.570 42.119 89.431 1.00 9.80 113 VAL F N 1
ATOM 9545 C CA . VAL F 1 113 ? 65.006 40.793 88.966 1.00 8.72 113 VAL F CA 1
ATOM 9546 C C . VAL F 1 113 ? 64.433 39.712 89.894 1.00 8.85 113 VAL F C 1
ATOM 9547 O O . VAL F 1 113 ? 64.690 39.694 91.082 1.00 8.70 113 VAL F O 1
ATOM 9551 N N . LEU F 1 114 ? 63.608 38.843 89.307 1.00 7.96 114 LEU F N 1
ATOM 9552 C CA . LEU F 1 114 ? 62.924 37.772 90.054 1.00 8.11 114 LEU F CA 1
ATOM 9553 C C . LEU F 1 114 ? 63.443 36.428 89.500 1.00 7.29 114 LEU F C 1
ATOM 9554 O O . LEU F 1 114 ? 63.670 36.326 88.282 1.00 8.69 114 LEU F O 1
ATOM 9559 N N . LEU F 1 115 ? 63.645 35.445 90.366 1.00 7.92 115 LEU F N 1
ATOM 9560 C CA . LEU F 1 115 ? 64.073 34.128 89.906 1.00 7.60 115 LEU F CA 1
ATOM 9561 C C . LEU F 1 115 ? 62.814 33.247 89.790 1.00 7.42 115 LEU F C 1
ATOM 9562 O O . LEU F 1 115 ? 62.113 33.005 90.791 1.00 8.37 115 LEU F O 1
ATOM 9567 N N . ALA F 1 116 ? 62.554 32.782 88.583 1.00 7.81 116 ALA F N 1
ATOM 9568 C CA . ALA F 1 116 ? 61.315 32.049 88.297 1.00 7.53 116 ALA F CA 1
ATOM 9569 C C . ALA F 1 116 ? 61.581 30.635 87.819 1.00 7.32 116 ALA F C 1
ATOM 9570 O O . ALA F 1 116 ? 62.603 30.344 87.150 1.00 7.43 116 ALA F O 1
ATOM 9572 N N . SER F 1 117 ? 60.621 29.765 88.136 1.00 7.40 117 SER F N 1
ATOM 9573 C CA . SER F 1 117 ? 60.715 28.348 87.763 1.00 6.60 117 SER F CA 1
ATOM 9574 C C . SER F 1 117 ? 59.296 27.812 87.633 1.00 6.66 117 SER F C 1
ATOM 9575 O O . SER F 1 117 ? 58.325 28.542 87.923 1.00 7.64 117 SER F O 1
ATOM 9578 N N . LEU F 1 118 ? 59.139 26.564 87.175 1.00 5.79 118 LEU F N 1
ATOM 9579 C CA . LEU F 1 118 ? 57.756 26.076 87.174 1.00 5.70 118 LEU F CA 1
ATOM 9580 C C . LEU F 1 118 ? 57.286 25.994 88.637 1.00 6.60 118 LEU F C 1
ATOM 9581 O O . LEU F 1 118 ? 56.132 26.315 88.930 1.00 7.23 118 LEU F O 1
ATOM 9586 N N . TYR F 1 119 ? 58.191 25.585 89.546 1.00 6.49 119 TYR F N 1
ATOM 9587 C CA . TYR F 1 119 ? 57.872 25.351 90.936 1.00 6.76 119 TYR F CA 1
ATOM 9588 C C . TYR F 1 119 ? 57.195 26.546 91.591 1.00 6.85 119 TYR F C 1
ATOM 9589 O O . TYR F 1 119 ? 56.230 26.364 92.386 1.00 7.48 119 TYR F O 1
ATOM 9598 N N . ASN F 1 120 ? 57.664 27.766 91.258 1.00 6.48 120 ASN F N 1
ATOM 9599 C CA . ASN F 1 120 ? 57.031 28.970 91.839 1.00 7.40 120 ASN F CA 1
ATOM 9600 C C . ASN F 1 120 ? 56.382 29.830 90.781 1.00 6.53 120 ASN F C 1
ATOM 9601 O O . ASN F 1 120 ? 56.137 31.024 91.014 1.00 7.14 120 ASN F O 1
ATOM 9606 N N . ALA F 1 121 ? 56.001 29.229 89.649 1.00 6.46 121 ALA F N 1
ATOM 9607 C CA . ALA F 1 121 ? 55.609 30.053 88.515 1.00 6.15 121 ALA F CA 1
ATOM 9608 C C . ALA F 1 121 ? 54.441 31.030 88.686 1.00 6.72 121 ALA F C 1
ATOM 9609 O O . ALA F 1 121 ? 54.489 32.184 88.204 1.00 7.18 121 ALA F O 1
ATOM 9611 N N . HIS F 1 122 ? 53.400 30.560 89.356 1.00 7.76 122 HIS F N 1
ATOM 9612 C CA . HIS F 1 122 ? 52.258 31.461 89.481 1.00 7.57 122 HIS F CA 1
ATOM 9613 C C . HIS F 1 122 ? 52.547 32.662 90.396 1.00 6.70 122 HIS F C 1
ATOM 9614 O O . HIS F 1 122 ? 52.226 33.793 90.020 1.00 7.45 122 HIS F O 1
ATOM 9621 N N . ALA F 1 123 ? 53.176 32.447 91.524 1.00 6.79 123 ALA F N 1
ATOM 9622 C CA . ALA F 1 123 ? 53.558 33.552 92.417 1.00 7.63 123 ALA F CA 1
ATOM 9623 C C . ALA F 1 123 ? 54.562 34.463 91.686 1.00 7.18 123 ALA F C 1
ATOM 9624 O O . ALA F 1 123 ? 54.496 35.684 91.823 1.00 8.46 123 ALA F O 1
ATOM 9626 N N . ALA F 1 124 ? 55.471 33.883 90.904 1.00 7.60 124 ALA F N 1
ATOM 9627 C CA . ALA F 1 124 ? 56.432 34.740 90.219 1.00 7.99 124 ALA F CA 1
ATOM 9628 C C . ALA F 1 124 ? 55.748 35.628 89.187 1.00 7.81 124 ALA F C 1
ATOM 9629 O O . ALA F 1 124 ? 56.070 36.804 89.073 1.00 8.26 124 ALA F O 1
ATOM 9631 N N . ALA F 1 125 ? 54.780 35.061 88.465 1.00 7.47 125 ALA F N 1
ATOM 9632 C CA . ALA F 1 125 ? 54.067 35.834 87.457 1.00 7.39 125 ALA F CA 1
ATOM 9633 C C . ALA F 1 125 ? 53.237 36.903 88.142 1.00 8.30 125 ALA F C 1
ATOM 9634 O O . ALA F 1 125 ? 53.225 38.036 87.693 1.00 9.00 125 ALA F O 1
ATOM 9636 N N . ARG F 1 126 ? 52.545 36.541 89.241 1.00 8.58 126 ARG F N 1
ATOM 9637 C CA . ARG F 1 126 ? 51.705 37.539 89.917 1.00 9.94 126 ARG F CA 1
ATOM 9638 C C . ARG F 1 126 ? 52.540 38.694 90.416 1.00 8.93 126 ARG F C 1
ATOM 9639 O O . ARG F 1 126 ? 52.137 39.859 90.261 1.00 9.72 126 ARG F O 1
ATOM 9647 N N . LEU F 1 127 ? 53.718 38.408 90.969 1.00 8.11 127 LEU F N 1
ATOM 9648 C CA . LEU F 1 127 ? 54.584 39.484 91.465 1.00 7.33 127 LEU F CA 1
ATOM 9649 C C . LEU F 1 127 ? 55.118 40.316 90.316 1.00 6.97 127 LEU F C 1
ATOM 9650 O O . LEU F 1 127 ? 55.200 41.547 90.435 1.00 8.12 127 LEU F O 1
ATOM 9655 N N . ALA F 1 128 ? 55.477 39.683 89.189 1.00 7.09 128 ALA F N 1
ATOM 9656 C CA . ALA F 1 128 ? 55.979 40.454 88.055 1.00 7.05 128 ALA F CA 1
ATOM 9657 C C . ALA F 1 128 ? 54.923 41.435 87.589 1.00 7.05 128 ALA F C 1
ATOM 9658 O O . ALA F 1 128 ? 55.237 42.614 87.332 1.00 8.17 128 ALA F O 1
ATOM 9660 N N . ARG F 1 129 ? 53.670 40.975 87.528 1.00 7.68 129 ARG F N 1
ATOM 9661 C CA . ARG F 1 129 ? 52.591 41.870 87.093 1.00 8.38 129 ARG F CA 1
ATOM 9662 C C . ARG F 1 129 ? 52.424 43.007 88.093 1.00 8.03 129 ARG F C 1
ATOM 9663 O O . ARG F 1 129 ? 52.213 44.154 87.681 1.00 8.73 129 ARG F O 1
ATOM 9671 N N . GLU F 1 130 ? 52.461 42.697 89.394 1.00 7.54 130 GLU F N 1
ATOM 9672 C CA . GLU F 1 130 ? 52.320 43.748 90.428 1.00 8.22 130 GLU F CA 1
ATOM 9673 C C . GLU F 1 130 ? 53.404 44.825 90.259 1.00 8.39 130 GLU F C 1
ATOM 9674 O O . GLU F 1 130 ? 53.152 46.029 90.393 1.00 8.28 130 GLU F O 1
ATOM 9680 N N . LEU F 1 131 ? 54.628 44.403 89.974 1.00 7.51 131 LEU F N 1
ATOM 9681 C CA . LEU F 1 131 ? 55.724 45.369 89.882 1.00 7.41 131 LEU F CA 1
ATOM 9682 C C . LEU F 1 131 ? 55.863 46.146 88.581 1.00 8.23 131 LEU F C 1
ATOM 9683 O O . LEU F 1 131 ? 56.333 47.300 88.597 1.00 10.17 131 LEU F O 1
ATOM 9688 N N . ALA F 1 132 ? 55.467 45.547 87.467 1.00 9.00 132 ALA F N 1
ATOM 9689 C CA . ALA F 1 132 ? 55.722 46.139 86.175 1.00 9.05 132 ALA F CA 1
ATOM 9690 C C . ALA F 1 132 ? 54.878 47.333 85.772 1.00 10.66 132 ALA F C 1
ATOM 9691 O O . ALA F 1 132 ? 53.748 47.429 86.157 1.00 11.91 132 ALA F O 1
ATOM 9693 N N . THR F 1 133 ? 55.451 48.189 84.944 1.00 10.90 133 THR F N 1
ATOM 9694 C CA . THR F 1 133 ? 54.718 49.327 84.413 1.00 13.49 133 THR F CA 1
ATOM 9695 C C . THR F 1 133 ? 54.801 49.426 82.908 1.00 14.14 133 THR F C 1
ATOM 9696 O O . THR F 1 133 ? 53.900 50.064 82.286 1.00 18.76 133 THR F O 1
ATOM 9700 N N . GLU F 1 134 ? 55.913 49.004 82.317 1.00 12.06 134 GLU F N 1
ATOM 9701 C CA . GLU F 1 134 ? 55.988 49.025 80.874 1.00 11.95 134 GLU F CA 1
ATOM 9702 C C . GLU F 1 134 ? 56.298 47.645 80.299 1.00 11.49 134 GLU F C 1
ATOM 9703 O O . GLU F 1 134 ? 55.922 47.355 79.152 1.00 12.26 134 GLU F O 1
ATOM 9709 N N . GLU F 1 135 ? 56.945 46.770 81.077 1.00 10.18 135 GLU F N 1
ATOM 9710 C CA . GLU F 1 135 ? 57.290 45.488 80.495 1.00 9.89 135 GLU F CA 1
ATOM 9711 C C . GLU F 1 135 ? 57.622 44.404 81.494 1.00 8.89 135 GLU F C 1
ATOM 9712 O O . GLU F 1 135 ? 58.230 44.652 82.529 1.00 7.94 135 GLU F O 1
ATOM 9718 N N . VAL F 1 136 ? 57.218 43.173 81.155 1.00 8.06 136 VAL F N 1
ATOM 9719 C CA . VAL F 1 136 ? 57.692 41.997 81.906 1.00 8.34 136 VAL F CA 1
ATOM 9720 C C . VAL F 1 136 ? 58.450 41.162 80.841 1.00 7.75 136 VAL F C 1
ATOM 9721 O O . VAL F 1 136 ? 57.908 40.782 79.785 1.00 9.11 136 VAL F O 1
ATOM 9725 N N . ALA F 1 137 ? 59.748 41.041 81.099 1.00 7.78 137 ALA F N 1
ATOM 9726 C CA . ALA F 1 137 ? 60.629 40.230 80.269 1.00 7.34 137 ALA F CA 1
ATOM 9727 C C . ALA F 1 137 ? 60.970 38.947 81.041 1.00 7.53 137 ALA F C 1
ATOM 9728 O O . ALA F 1 137 ? 61.095 38.967 82.260 1.00 8.24 137 ALA F O 1
ATOM 9730 N N . ILE F 1 138 ? 61.096 37.853 80.308 1.00 6.70 138 ILE F N 1
ATOM 9731 C CA . ILE F 1 138 ? 61.493 36.556 80.881 1.00 7.00 138 ILE F CA 1
ATOM 9732 C C . ILE F 1 138 ? 62.806 36.204 80.138 1.00 7.42 138 ILE F C 1
ATOM 9733 O O . ILE F 1 138 ? 62.874 36.162 78.888 1.00 8.32 138 ILE F O 1
ATOM 9738 N N . LEU F 1 139 ? 63.851 36.049 80.929 1.00 7.15 139 LEU F N 1
ATOM 9739 C CA . LEU F 1 139 ? 65.194 35.676 80.387 1.00 7.26 139 LEU F CA 1
ATOM 9740 C C . LEU F 1 139 ? 65.504 34.183 80.646 1.00 7.60 139 LEU F C 1
ATOM 9741 O O . LEU F 1 139 ? 65.672 33.759 81.785 1.00 7.41 139 LEU F O 1
ATOM 9746 N N . CYS F 1 140 ? 65.606 33.432 79.557 1.00 7.40 140 CYS F N 1
ATOM 9747 C CA . CYS F 1 140 ? 65.908 32.003 79.673 1.00 8.50 140 CYS F CA 1
ATOM 9748 C C . CYS F 1 140 ? 67.407 31.845 79.688 1.00 9.63 140 CYS F C 1
ATOM 9749 O O . CYS F 1 140 ? 68.059 32.322 78.787 1.00 12.70 140 CYS F O 1
ATOM 9752 N N . ALA F 1 141 ? 67.954 31.160 80.665 1.00 8.96 141 ALA F N 1
ATOM 9753 C CA . ALA F 1 141 ? 69.404 31.000 80.687 1.00 9.34 141 ALA F CA 1
ATOM 9754 C C . ALA F 1 141 ? 69.971 30.152 79.561 1.00 9.32 141 ALA F C 1
ATOM 9755 O O . ALA F 1 141 ? 71.065 30.453 79.065 1.00 9.94 141 ALA F O 1
ATOM 9757 N N . GLY F 1 142 ? 69.257 29.083 79.206 1.00 9.09 142 GLY F N 1
ATOM 9758 C CA . GLY F 1 142 ? 69.745 28.191 78.184 1.00 9.24 142 GLY F CA 1
ATOM 9759 C C . GLY F 1 142 ? 71.076 27.622 78.609 1.00 10.09 142 GLY F C 1
ATOM 9760 O O . GLY F 1 142 ? 71.350 27.410 79.764 1.00 9.60 142 GLY F O 1
ATOM 9761 N N . LYS F 1 143 ? 71.920 27.330 77.620 1.00 10.23 143 LYS F N 1
ATOM 9762 C CA . LYS F 1 143 ? 73.244 26.762 77.952 1.00 11.62 143 LYS F CA 1
ATOM 9763 C C . LYS F 1 143 ? 74.230 27.112 76.839 1.00 11.34 143 LYS F C 1
ATOM 9764 O O . LYS F 1 143 ? 74.033 26.705 75.682 1.00 11.86 143 LYS F O 1
ATOM 9770 N N . GLU F 1 144 ? 75.256 27.885 77.219 1.00 12.80 144 GLU F N 1
ATOM 9771 C CA . GLU F 1 144 ? 76.344 28.269 76.295 1.00 14.22 144 GLU F CA 1
ATOM 9772 C C . GLU F 1 144 ? 75.912 28.758 74.937 1.00 13.14 144 GLU F C 1
ATOM 9773 O O . GLU F 1 144 ? 76.413 28.320 73.897 1.00 13.08 144 GLU F O 1
ATOM 9779 N N . GLY F 1 145 ? 74.946 29.685 74.926 1.00 11.98 145 GLY F N 1
ATOM 9780 C CA . GLY F 1 145 ? 74.484 30.269 73.704 1.00 11.69 145 GLY F CA 1
ATOM 9781 C C . GLY F 1 145 ? 73.393 29.568 72.947 1.00 10.03 145 GLY F C 1
ATOM 9782 O O . GLY F 1 145 ? 73.074 30.089 71.884 1.00 11.62 145 GLY F O 1
ATOM 9783 N N . ARG F 1 146 ? 72.869 28.432 73.451 1.00 9.61 146 ARG F N 1
ATOM 9784 C CA . ARG F 1 146 ? 71.799 27.707 72.750 1.00 8.97 146 ARG F CA 1
ATOM 9785 C C . ARG F 1 146 ? 70.614 27.635 73.701 1.00 9.26 146 ARG F C 1
ATOM 9786 O O . ARG F 1 146 ? 70.809 27.540 74.911 1.00 10.97 146 ARG F O 1
ATOM 9794 N N . ALA F 1 147 ? 69.419 27.720 73.120 1.00 9.73 147 ALA F N 1
ATOM 9795 C CA . ALA F 1 147 ? 68.196 27.750 73.913 1.00 9.20 147 ALA F CA 1
ATOM 9796 C C . ALA F 1 147 ? 67.840 26.396 74.468 1.00 9.47 147 ALA F C 1
ATOM 9797 O O . ALA F 1 147 ? 68.122 25.338 73.839 1.00 10.63 147 ALA F O 1
ATOM 9799 N N . GLY F 1 148 ? 67.234 26.416 75.652 1.00 9.19 148 GLY F N 1
ATOM 9800 C CA . GLY F 1 148 ? 66.860 25.137 76.241 1.00 8.92 148 GLY F CA 1
ATOM 9801 C C . GLY F 1 148 ? 65.342 24.966 76.159 1.00 9.22 148 GLY F C 1
ATOM 9802 O O . GLY F 1 148 ? 64.574 25.918 76.462 1.00 9.88 148 GLY F O 1
ATOM 9803 N N . LEU F 1 149 ? 64.889 23.785 75.758 1.00 8.40 149 LEU F N 1
ATOM 9804 C CA . LEU F 1 149 ? 63.446 23.486 75.693 1.00 7.58 149 LEU F CA 1
ATOM 9805 C C . LEU F 1 149 ? 62.759 23.666 77.042 1.00 7.67 149 LEU F C 1
ATOM 9806 O O . LEU F 1 149 ? 61.603 24.145 77.084 1.00 8.35 149 LEU F O 1
ATOM 9811 N N . ASP F 1 150 ? 63.423 23.205 78.100 1.00 6.91 150 ASP F N 1
ATOM 9812 C CA . ASP F 1 150 ? 62.908 23.327 79.459 1.00 7.86 150 ASP F CA 1
ATOM 9813 C C . ASP F 1 150 ? 62.730 24.773 79.882 1.00 8.24 150 ASP F C 1
ATOM 9814 O O . ASP F 1 150 ? 61.670 25.122 80.440 1.00 7.86 150 ASP F O 1
ATOM 9819 N N . ASP F 1 151 ? 63.727 25.625 79.663 1.00 8.06 151 ASP F N 1
ATOM 9820 C CA . ASP F 1 151 ? 63.584 27.036 80.048 1.00 7.93 151 ASP F CA 1
ATOM 9821 C C . ASP F 1 151 ? 62.533 27.733 79.202 1.00 7.77 151 ASP F C 1
ATOM 9822 O O . ASP F 1 151 ? 61.747 28.537 79.738 1.00 7.78 151 ASP F O 1
ATOM 9827 N N . LEU F 1 152 ? 62.481 27.433 77.907 1.00 8.25 152 LEU F N 1
ATOM 9828 C CA . LEU F 1 152 ? 61.463 28.073 77.062 1.00 8.20 152 LEU F CA 1
ATOM 9829 C C . LEU F 1 152 ? 60.052 27.596 77.454 1.00 7.32 152 LEU F C 1
ATOM 9830 O O . LEU F 1 152 ? 59.104 28.391 77.432 1.00 7.77 152 LEU F O 1
ATOM 9835 N N . TYR F 1 153 ? 59.880 26.317 77.806 1.00 7.88 153 TYR F N 1
ATOM 9836 C CA . TYR F 1 153 ? 58.551 25.827 78.244 1.00 6.74 153 TYR F CA 1
ATOM 9837 C C . TYR F 1 153 ? 58.112 26.624 79.492 1.00 6.94 153 TYR F C 1
ATOM 9838 O O . TYR F 1 153 ? 56.945 27.084 79.593 1.00 7.19 153 TYR F O 1
ATOM 9847 N N . THR F 1 154 ? 59.073 26.802 80.404 1.00 6.46 154 THR F N 1
ATOM 9848 C CA . THR F 1 154 ? 58.817 27.538 81.666 1.00 6.29 154 THR F CA 1
ATOM 9849 C C . THR F 1 154 ? 58.447 28.992 81.340 1.00 6.46 154 THR F C 1
ATOM 9850 O O . THR F 1 154 ? 57.518 29.561 81.913 1.00 7.18 154 THR F O 1
ATOM 9854 N N . ALA F 1 155 ? 59.201 29.610 80.432 1.00 6.49 155 ALA F N 1
ATOM 9855 C CA . ALA F 1 155 ? 58.834 30.969 80.006 1.00 5.91 155 ALA F CA 1
ATOM 9856 C C . ALA F 1 155 ? 57.447 30.988 79.433 1.00 5.86 155 ALA F C 1
ATOM 9857 O O . ALA F 1 155 ? 56.740 31.992 79.665 1.00 6.64 155 ALA F O 1
ATOM 9859 N N . GLY F 1 156 ? 57.019 29.951 78.705 1.00 6.04 156 GLY F N 1
ATOM 9860 C CA . GLY F 1 156 ? 55.662 29.941 78.153 1.00 6.37 156 GLY F CA 1
ATOM 9861 C C . GLY F 1 156 ? 54.592 29.871 79.239 1.00 7.22 156 GLY F C 1
ATOM 9862 O O . GLY F 1 156 ? 53.526 30.414 79.062 1.00 7.33 156 GLY F O 1
ATOM 9863 N N . VAL F 1 157 ? 54.869 29.113 80.283 1.00 6.67 157 VAL F N 1
ATOM 9864 C CA . VAL F 1 157 ? 53.944 29.012 81.415 1.00 5.81 157 VAL F CA 1
ATOM 9865 C C . VAL F 1 157 ? 53.808 30.390 82.050 1.00 6.72 157 VAL F C 1
ATOM 9866 O O . VAL F 1 157 ? 52.665 30.841 82.282 1.00 7.11 157 VAL F O 1
ATOM 9870 N N . LEU F 1 158 ? 54.930 31.088 82.244 1.00 6.80 158 LEU F N 1
ATOM 9871 C CA . LEU F 1 158 ? 54.854 32.424 82.864 1.00 6.63 158 LEU F CA 1
ATOM 9872 C C . LEU F 1 158 ? 54.117 33.375 81.940 1.00 7.37 158 LEU F C 1
ATOM 9873 O O . LEU F 1 158 ? 53.242 34.154 82.384 1.00 6.93 158 LEU F O 1
ATOM 9878 N N . ALA F 1 159 ? 54.459 33.339 80.651 1.00 6.21 159 ALA F N 1
ATOM 9879 C CA . ALA F 1 159 ? 53.785 34.203 79.669 1.00 6.40 159 ALA F CA 1
ATOM 9880 C C . ALA F 1 159 ? 52.293 33.955 79.583 1.00 6.75 159 ALA F C 1
ATOM 9881 O O . ALA F 1 159 ? 51.535 34.905 79.416 1.00 7.56 159 ALA F O 1
ATOM 9883 N N . GLU F 1 160 ? 51.875 32.677 79.677 1.00 6.83 160 GLU F N 1
ATOM 9884 C CA . GLU F 1 160 ? 50.450 32.349 79.616 1.00 6.33 160 GLU F CA 1
ATOM 9885 C C . GLU F 1 160 ? 49.755 32.919 80.840 1.00 6.57 160 GLU F C 1
ATOM 9886 O O . GLU F 1 160 ? 48.692 33.535 80.695 1.00 7.25 160 GLU F O 1
ATOM 9892 N N . TYR F 1 161 ? 50.351 32.787 82.006 1.00 6.72 161 TYR F N 1
ATOM 9893 C CA . TYR F 1 161 ? 49.671 33.378 83.168 1.00 7.17 161 TYR F CA 1
ATOM 9894 C C . TYR F 1 161 ? 49.537 34.887 82.975 1.00 7.24 161 TYR F C 1
ATOM 9895 O O . TYR F 1 161 ? 48.480 35.477 83.292 1.00 8.47 161 TYR F O 1
ATOM 9904 N N . LEU F 1 162 ? 50.618 35.542 82.545 1.00 7.80 162 LEU F N 1
ATOM 9905 C CA . LEU F 1 162 ? 50.528 37.000 82.388 1.00 7.98 162 LEU F CA 1
ATOM 9906 C C . LEU F 1 162 ? 49.484 37.466 81.406 1.00 8.65 162 LEU F C 1
ATOM 9907 O O . LEU F 1 162 ? 48.826 38.510 81.653 1.00 8.67 162 LEU F O 1
ATOM 9912 N N . GLY F 1 163 ? 49.308 36.718 80.329 1.00 8.22 163 GLY F N 1
ATOM 9913 C CA . GLY F 1 163 ? 48.309 37.068 79.344 1.00 9.26 163 GLY F CA 1
ATOM 9914 C C . GLY F 1 163 ? 46.905 36.727 79.805 1.00 9.69 163 GLY F C 1
ATOM 9915 O O . GLY F 1 163 ? 46.003 37.244 79.241 1.00 12.30 163 GLY F O 1
ATOM 9916 N N . PHE F 1 164 ? 46.702 35.903 80.817 1.00 9.02 164 PHE F N 1
ATOM 9917 C CA . PHE F 1 164 ? 45.349 35.689 81.318 1.00 9.13 164 PHE F CA 1
ATOM 9918 C C . PHE F 1 164 ? 45.037 36.742 82.372 1.00 10.13 164 PHE F C 1
ATOM 9919 O O . PHE F 1 164 ? 43.874 37.117 82.545 1.00 10.04 164 PHE F O 1
ATOM 9927 N N . LEU F 1 165 ? 46.061 37.227 83.068 1.00 9.06 165 LEU F N 1
ATOM 9928 C CA . LEU F 1 165 ? 45.835 38.214 84.164 1.00 9.92 165 LEU F CA 1
ATOM 9929 C C . LEU F 1 165 ? 45.744 39.659 83.709 1.00 9.60 165 LEU F C 1
ATOM 9930 O O . LEU F 1 165 ? 45.277 40.508 84.475 1.00 10.47 165 LEU F O 1
ATOM 9935 N N . GLY F 1 166 ? 46.205 39.969 82.498 1.00 9.02 166 GLY F N 1
ATOM 9936 C CA . GLY F 1 166 ? 46.138 41.345 82.022 1.00 9.53 166 GLY F CA 1
ATOM 9937 C C . GLY F 1 166 ? 46.330 41.435 80.526 1.00 10.33 166 GLY F C 1
ATOM 9938 O O . GLY F 1 166 ? 46.555 40.415 79.838 1.00 10.21 166 GLY F O 1
ATOM 9939 N N . GLU F 1 167 ? 46.208 42.628 79.976 1.00 11.14 167 GLU F N 1
ATOM 9940 C CA . GLU F 1 167 ? 46.402 42.818 78.548 1.00 13.11 167 GLU F CA 1
ATOM 9941 C C . GLU F 1 167 ? 47.914 42.795 78.293 1.00 12.42 167 GLU F C 1
ATOM 9942 O O . GLU F 1 167 ? 48.664 43.474 78.987 1.00 12.69 167 GLU F O 1
ATOM 9948 N N . VAL F 1 168 ? 48.357 42.003 77.321 1.00 11.33 168 VAL F N 1
ATOM 9949 C CA . VAL F 1 168 ? 49.783 41.946 77.046 1.00 11.27 168 VAL F CA 1
ATOM 9950 C C . VAL F 1 168 ? 50.042 42.130 75.567 1.00 11.19 168 VAL F C 1
ATOM 9951 O O . VAL F 1 168 ? 49.168 41.813 74.731 1.00 12.02 168 VAL F O 1
ATOM 9955 N N . GLU F 1 169 ? 51.219 42.678 75.230 1.00 10.45 169 GLU F N 1
ATOM 9956 C CA . GLU F 1 169 ? 51.626 42.786 73.811 1.00 11.34 169 GLU F CA 1
ATOM 9957 C C . GLU F 1 169 ? 52.876 41.945 73.679 1.00 10.39 169 GLU F C 1
ATOM 9958 O O . GLU F 1 169 ? 53.973 42.377 74.009 1.00 10.36 169 GLU F O 1
ATOM 9964 N N . PRO F 1 170 ? 52.697 40.705 73.271 1.00 9.75 170 PRO F N 1
ATOM 9965 C CA . PRO F 1 170 ? 53.904 39.858 73.159 1.00 9.38 170 PRO F CA 1
ATOM 9966 C C . PRO F 1 170 ? 54.784 40.158 71.981 1.00 9.88 170 PRO F C 1
ATOM 9967 O O . PRO F 1 170 ? 54.294 40.535 70.907 1.00 12.74 170 PRO F O 1
ATOM 9971 N N . GLU F 1 171 ? 56.067 39.950 72.184 1.00 8.14 171 GLU F N 1
ATOM 9972 C CA . GLU F 1 171 ? 56.968 40.063 71.036 1.00 7.74 171 GLU F CA 1
ATOM 9973 C C . GLU F 1 171 ? 57.374 38.644 70.583 1.00 7.53 171 GLU F C 1
ATOM 9974 O O . GLU F 1 171 ? 56.765 37.652 71.022 1.00 8.37 171 GLU F O 1
ATOM 9980 N N . ASP F 1 172 ? 58.331 38.533 69.660 1.00 8.06 172 ASP F N 1
ATOM 9981 C CA . ASP F 1 172 ? 58.657 37.227 69.089 1.00 6.92 172 ASP F CA 1
ATOM 9982 C C . ASP F 1 172 ? 59.004 36.133 70.084 1.00 7.83 172 ASP F C 1
ATOM 9983 O O . ASP F 1 172 ? 58.480 35.019 69.981 1.00 7.55 172 ASP F O 1
ATOM 9988 N N . GLY F 1 173 ? 59.918 36.444 70.999 1.00 7.90 173 GLY F N 1
ATOM 9989 C CA . GLY F 1 173 ? 60.343 35.421 71.962 1.00 7.82 173 GLY F CA 1
ATOM 9990 C C . GLY F 1 173 ? 59.141 34.938 72.779 1.00 7.03 173 GLY F C 1
ATOM 9991 O O . GLY F 1 173 ? 59.040 33.740 73.056 1.00 7.95 173 GLY F O 1
ATOM 9992 N N . ALA F 1 174 ? 58.240 35.855 73.144 1.00 7.65 174 ALA F N 1
ATOM 9993 C CA . ALA F 1 174 ? 57.053 35.450 73.937 1.00 8.04 174 ALA F CA 1
ATOM 9994 C C . ALA F 1 174 ? 56.132 34.552 73.135 1.00 7.98 174 ALA F C 1
ATOM 9995 O O . ALA F 1 174 ? 55.569 33.632 73.660 1.00 8.07 174 ALA F O 1
ATOM 9997 N N . ARG F 1 175 ? 55.978 34.815 71.841 1.00 8.44 175 ARG F N 1
ATOM 9998 C CA . ARG F 1 175 ? 55.152 33.964 70.986 1.00 7.45 175 ARG F CA 1
ATOM 9999 C C . ARG F 1 175 ? 55.783 32.588 70.838 1.00 8.13 175 ARG F C 1
ATOM 10000 O O . ARG F 1 175 ? 55.094 31.563 70.871 1.00 8.22 175 ARG F O 1
ATOM 10008 N N . VAL F 1 176 ? 57.113 32.566 70.701 1.00 7.58 176 VAL F N 1
ATOM 10009 C CA . VAL F 1 176 ? 57.841 31.286 70.643 1.00 7.29 176 VAL F CA 1
ATOM 10010 C C . VAL F 1 176 ? 57.639 30.495 71.983 1.00 7.33 176 VAL F C 1
ATOM 10011 O O . VAL F 1 176 ? 57.267 29.303 71.959 1.00 7.17 176 VAL F O 1
ATOM 10015 N N . ALA F 1 177 ? 57.809 31.166 73.133 1.00 7.68 177 ALA F N 1
ATOM 10016 C CA . ALA F 1 177 ? 57.685 30.484 74.434 1.00 6.96 177 ALA F CA 1
ATOM 10017 C C . ALA F 1 177 ? 56.237 29.963 74.592 1.00 6.46 177 ALA F C 1
ATOM 10018 O O . ALA F 1 177 ? 56.047 28.825 75.073 1.00 7.51 177 ALA F O 1
ATOM 10020 N N . LEU F 1 178 ? 55.260 30.784 74.200 1.00 6.52 178 LEU F N 1
ATOM 10021 C CA . LEU F 1 178 ? 53.892 30.287 74.311 1.00 6.91 178 LEU F CA 1
ATOM 10022 C C . LEU F 1 178 ? 53.647 29.067 73.433 1.00 6.79 178 LEU F C 1
ATOM 10023 O O . LEU F 1 178 ? 52.908 28.139 73.857 1.00 7.68 178 LEU F O 1
ATOM 10028 N N . ALA F 1 179 ? 54.230 29.084 72.225 1.00 6.99 179 ALA F N 1
ATOM 10029 C CA . ALA F 1 179 ? 54.082 27.926 71.352 1.00 7.52 179 ALA F CA 1
ATOM 10030 C C . ALA F 1 179 ? 54.692 26.669 72.025 1.00 8.24 179 ALA F C 1
ATOM 10031 O O . ALA F 1 179 ? 54.132 25.542 71.856 1.00 8.52 179 ALA F O 1
ATOM 10033 N N . VAL F 1 180 ? 55.842 26.821 72.716 1.00 7.05 180 VAL F N 1
ATOM 10034 C CA . VAL F 1 180 ? 56.422 25.659 73.391 1.00 7.37 180 VAL F CA 1
ATOM 10035 C C . VAL F 1 180 ? 55.516 25.156 74.502 1.00 7.34 180 VAL F C 1
ATOM 10036 O O . VAL F 1 180 ? 55.290 23.945 74.635 1.00 7.87 180 VAL F O 1
ATOM 10040 N N . LYS F 1 181 ? 55.015 26.061 75.335 1.00 6.36 181 LYS F N 1
ATOM 10041 C CA . LYS F 1 181 ? 54.161 25.633 76.427 1.00 6.16 181 LYS F CA 1
ATOM 10042 C C . LYS F 1 181 ? 52.900 24.950 75.904 1.00 7.49 181 LYS F C 1
ATOM 10043 O O . LYS F 1 181 ? 52.497 23.904 76.463 1.00 8.32 181 LYS F O 1
ATOM 10049 N N . ARG F 1 182 ? 52.320 25.480 74.836 1.00 7.52 182 ARG F N 1
ATOM 10050 C CA . ARG F 1 182 ? 51.072 24.905 74.341 1.00 8.50 182 ARG F CA 1
ATOM 10051 C C . ARG F 1 182 ? 51.284 23.588 73.634 1.00 9.85 182 ARG F C 1
ATOM 10052 O O . ARG F 1 182 ? 50.339 22.779 73.491 1.00 11.24 182 ARG F O 1
ATOM 10060 N N . ALA F 1 183 ? 52.529 23.312 73.254 1.00 9.14 183 ALA F N 1
ATOM 10061 C CA . ALA F 1 183 ? 52.803 22.052 72.574 1.00 9.06 183 ALA F CA 1
ATOM 10062 C C . ALA F 1 183 ? 52.937 20.878 73.540 1.00 10.34 183 ALA F C 1
ATOM 10063 O O . ALA F 1 183 ? 52.879 19.708 73.096 1.00 10.46 183 ALA F O 1
ATOM 10065 N N . TYR F 1 184 ? 53.149 21.157 74.826 1.00 9.86 184 TYR F N 1
ATOM 10066 C CA . TYR F 1 184 ? 53.372 20.094 75.816 1.00 11.24 184 TYR F CA 1
ATOM 10067 C C . TYR F 1 184 ? 52.448 20.236 76.997 1.00 11.49 184 TYR F C 1
ATOM 10068 O O . TYR F 1 184 ? 52.803 20.838 78.001 1.00 12.22 184 TYR F O 1
ATOM 10077 N N . PRO F 1 185 ? 51.285 19.594 76.926 1.00 12.88 185 PRO F N 1
ATOM 10078 C CA . PRO F 1 185 ? 50.350 19.702 78.056 1.00 13.76 185 PRO F CA 1
ATOM 10079 C C . PRO F 1 185 ? 50.943 19.195 79.390 1.00 13.53 185 PRO F C 1
ATOM 10080 O O . PRO F 1 185 ? 50.557 19.686 80.470 1.00 15.44 185 PRO F O 1
ATOM 10084 N N . ASP F 1 186 ? 51.876 18.226 79.319 1.00 12.48 186 ASP F N 1
ATOM 10085 C CA . ASP F 1 186 ? 52.515 17.701 80.511 1.00 10.87 186 ASP F CA 1
ATOM 10086 C C . ASP F 1 186 ? 53.910 18.326 80.626 1.00 10.48 186 ASP F C 1
ATOM 10087 O O . ASP F 1 186 ? 54.816 18.046 79.823 1.00 9.30 186 ASP F O 1
ATOM 10092 N N . PRO F 1 187 ? 54.115 19.188 81.621 1.00 9.12 187 PRO F N 1
ATOM 10093 C CA . PRO F 1 187 ? 55.435 19.833 81.811 1.00 9.41 187 PRO F CA 1
ATOM 10094 C C . PRO F 1 187 ? 56.566 18.819 81.904 1.00 9.48 187 PRO F C 1
ATOM 10095 O O . PRO F 1 187 ? 57.657 19.103 81.449 1.00 9.30 187 PRO F O 1
ATOM 10099 N N . LEU F 1 188 ? 56.304 17.655 82.508 1.00 8.92 188 LEU F N 1
ATOM 10100 C CA . LEU F 1 188 ? 57.357 16.646 82.635 1.00 9.56 188 LEU F CA 1
ATOM 10101 C C . LEU F 1 188 ? 57.794 16.092 81.276 1.00 9.71 188 LEU F C 1
ATOM 10102 O O . LEU F 1 188 ? 58.970 15.698 81.133 1.00 10.35 188 LEU F O 1
ATOM 10107 N N . GLU F 1 189 ? 56.911 16.108 80.272 1.00 10.17 189 GLU F N 1
ATOM 10108 C CA . GLU F 1 189 ? 57.341 15.644 78.932 1.00 11.59 189 GLU F CA 1
ATOM 10109 C C . GLU F 1 189 ? 58.349 16.665 78.363 1.00 12.15 189 GLU F C 1
ATOM 10110 O O . GLU F 1 189 ? 59.439 16.302 77.928 1.00 12.29 189 GLU F O 1
ATOM 10116 N N . ALA F 1 190 ? 58.020 17.949 78.365 1.00 10.16 190 ALA F N 1
ATOM 10117 C CA . ALA F 1 190 ? 58.946 18.933 77.858 1.00 11.43 190 ALA F CA 1
ATOM 10118 C C . ALA F 1 190 ? 60.264 18.887 78.626 1.00 9.56 190 ALA F C 1
ATOM 10119 O O . ALA F 1 190 ? 61.357 18.928 78.050 1.00 11.48 190 ALA F O 1
ATOM 10121 N N . LEU F 1 191 ? 60.213 18.830 79.948 1.00 8.87 191 LEU F N 1
ATOM 10122 C CA . LEU F 1 191 ? 61.449 18.834 80.707 1.00 7.53 191 LEU F CA 1
ATOM 10123 C C . LEU F 1 191 ? 62.274 17.559 80.532 1.00 9.17 191 LEU F C 1
ATOM 10124 O O . LEU F 1 191 ? 63.484 17.659 80.393 1.00 9.78 191 LEU F O 1
ATOM 10129 N N . SER F 1 192 ? 61.620 16.389 80.523 1.00 9.53 192 SER F N 1
ATOM 10130 C CA . SER F 1 192 ? 62.362 15.130 80.375 1.00 11.30 192 SER F CA 1
ATOM 10131 C C . SER F 1 192 ? 63.039 14.975 79.028 1.00 10.53 192 SER F C 1
ATOM 10132 O O . SER F 1 192 ? 64.047 14.272 78.930 1.00 12.34 192 SER F O 1
ATOM 10135 N N . LEU F 1 193 ? 62.517 15.633 78.002 1.00 10.28 193 LEU F N 1
ATOM 10136 C CA . LEU F 1 193 ? 63.103 15.549 76.667 1.00 9.30 193 LEU F CA 1
ATOM 10137 C C . LEU F 1 193 ? 64.264 16.513 76.534 1.00 9.68 193 LEU F C 1
ATOM 10138 O O . LEU F 1 193 ? 65.047 16.390 75.567 1.00 10.26 193 LEU F O 1
ATOM 10143 N N . SER F 1 194 ? 64.411 17.461 77.474 1.00 9.55 194 SER F N 1
ATOM 10144 C CA . SER F 1 194 ? 65.428 18.508 77.316 1.00 8.80 194 SER F CA 1
ATOM 10145 C C . SER F 1 194 ? 66.837 18.064 77.575 1.00 9.39 194 SER F C 1
ATOM 10146 O O . SER F 1 194 ? 67.064 17.106 78.298 1.00 9.51 194 SER F O 1
ATOM 10149 N N . ALA F 1 195 ? 67.764 18.757 76.931 1.00 9.99 195 ALA F N 1
ATOM 10150 C CA . ALA F 1 195 ? 69.206 18.483 77.099 1.00 10.51 195 ALA F CA 1
ATOM 10151 C C . ALA F 1 195 ? 69.554 18.581 78.579 1.00 10.84 195 ALA F C 1
ATOM 10152 O O . ALA F 1 195 ? 70.364 17.818 79.072 1.00 12.15 195 ALA F O 1
ATOM 10154 N N . ALA F 1 196 ? 68.975 19.523 79.313 1.00 10.68 196 ALA F N 1
ATOM 10155 C CA . ALA F 1 196 ? 69.297 19.624 80.715 1.00 10.70 196 ALA F CA 1
ATOM 10156 C C . ALA F 1 196 ? 68.922 18.404 81.525 1.00 10.36 196 ALA F C 1
ATOM 10157 O O . ALA F 1 196 ? 69.665 18.023 82.457 1.00 10.41 196 ALA F O 1
ATOM 10159 N N . ALA F 1 197 ? 67.778 17.792 81.215 1.00 9.93 197 ALA F N 1
ATOM 10160 C CA . ALA F 1 197 ? 67.355 16.583 81.931 1.00 10.28 197 ALA F CA 1
ATOM 10161 C C . ALA F 1 197 ? 68.284 15.446 81.519 1.00 11.64 197 ALA F C 1
ATOM 10162 O O . ALA F 1 197 ? 68.663 14.637 82.381 1.00 12.27 197 ALA F O 1
ATOM 10164 N N . LEU F 1 198 ? 68.670 15.395 80.246 1.00 12.21 198 LEU F N 1
ATOM 10165 C CA . LEU F 1 198 ? 69.541 14.282 79.815 1.00 14.27 198 LEU F CA 1
ATOM 10166 C C . LEU F 1 198 ? 70.880 14.390 80.507 1.00 14.19 198 LEU F C 1
ATOM 10167 O O . LEU F 1 198 ? 71.492 13.360 80.877 1.00 15.70 198 LEU F O 1
ATOM 10172 N N . ALA F 1 199 ? 71.358 15.610 80.724 1.00 14.57 199 ALA F N 1
ATOM 10173 C CA . ALA F 1 199 ? 72.641 15.809 81.374 1.00 14.21 199 ALA F CA 1
ATOM 10174 C C . ALA F 1 199 ? 72.583 15.359 82.829 1.00 15.49 199 ALA F C 1
ATOM 10175 O O . ALA F 1 199 ? 73.568 14.794 83.384 1.00 15.99 199 ALA F O 1
ATOM 10177 N N . LEU F 1 200 ? 71.426 15.512 83.473 1.00 15.13 200 LEU F N 1
ATOM 10178 C CA . LEU F 1 200 ? 71.312 15.050 84.844 1.00 15.91 200 LEU F CA 1
ATOM 10179 C C . LEU F 1 200 ? 71.256 13.527 84.847 1.00 17.27 200 LEU F C 1
ATOM 10180 O O . LEU F 1 200 ? 71.771 12.896 85.768 1.00 16.50 200 LEU F O 1
ATOM 10185 N N . LYS F 1 201 ? 70.628 12.929 83.842 1.00 19.23 201 LYS F N 1
ATOM 10186 C CA . LYS F 1 201 ? 70.541 11.489 83.822 1.00 21.84 201 LYS F CA 1
ATOM 10187 C C . LYS F 1 201 ? 71.953 10.931 83.731 1.00 23.29 201 LYS F C 1
ATOM 10188 O O . LYS F 1 201 ? 72.265 9.922 84.382 1.00 23.48 201 LYS F O 1
ATOM 10194 N N . GLN F 1 202 ? 72.808 11.597 82.957 1.00 23.78 202 GLN F N 1
ATOM 10195 C CA . GLN F 1 202 ? 74.190 11.139 82.793 1.00 25.57 202 GLN F CA 1
ATOM 10196 C C . GLN F 1 202 ? 74.919 10.960 84.117 1.00 25.86 202 GLN F C 1
ATOM 10197 O O . GLN F 1 202 ? 75.767 10.062 84.244 1.00 26.45 202 GLN F O 1
ATOM 10203 N N . VAL F 1 203 ? 74.627 11.824 85.086 1.00 25.82 203 VAL F N 1
ATOM 10204 C CA . VAL F 1 203 ? 75.275 11.768 86.390 1.00 25.15 203 VAL F CA 1
ATOM 10205 C C . VAL F 1 203 ? 74.427 11.240 87.542 1.00 24.64 203 VAL F C 1
ATOM 10206 O O . VAL F 1 203 ? 74.702 11.493 88.725 1.00 24.13 203 VAL F O 1
ATOM 10210 N N . GLY F 1 204 ? 73.394 10.477 87.195 1.00 23.61 204 GLY F N 1
ATOM 10211 C CA . GLY F 1 204 ? 72.529 9.889 88.201 1.00 23.13 204 GLY F CA 1
ATOM 10212 C C . GLY F 1 204 ? 71.604 10.807 88.974 1.00 22.71 204 GLY F C 1
ATOM 10213 O O . GLY F 1 204 ? 71.096 10.422 90.026 1.00 22.49 204 GLY F O 1
ATOM 10214 N N . LEU F 1 205 ? 71.366 12.025 88.459 1.00 21.91 205 LEU F N 1
ATOM 10215 C CA . LEU F 1 205 ? 70.496 12.960 89.169 1.00 20.80 205 LEU F CA 1
ATOM 10216 C C . LEU F 1 205 ? 69.116 13.140 88.541 1.00 20.18 205 LEU F C 1
ATOM 10217 O O . LEU F 1 205 ? 68.435 14.147 88.807 1.00 18.73 205 LEU F O 1
ATOM 10222 N N . GLU F 1 206 ? 68.679 12.153 87.758 1.00 19.13 206 GLU F N 1
ATOM 10223 C CA . GLU F 1 206 ? 67.380 12.220 87.096 1.00 19.44 206 GLU F CA 1
ATOM 10224 C C . GLU F 1 206 ? 66.199 12.441 88.003 1.00 17.57 206 GLU F C 1
ATOM 10225 O O . GLU F 1 206 ? 65.217 12.998 87.548 1.00 16.14 206 GLU F O 1
ATOM 10231 N N . ALA F 1 207 ? 66.267 12.020 89.272 1.00 16.43 207 ALA F N 1
ATOM 10232 C CA . ALA F 1 207 ? 65.104 12.189 90.146 1.00 14.85 207 ALA F CA 1
ATOM 10233 C C . ALA F 1 207 ? 64.838 13.659 90.442 1.00 14.31 207 ALA F C 1
ATOM 10234 O O . ALA F 1 207 ? 63.798 14.019 90.971 1.00 14.61 207 ALA F O 1
ATOM 10236 N N . ASP F 1 208 ? 65.774 14.529 90.070 1.00 12.92 208 ASP F N 1
ATOM 10237 C CA . ASP F 1 208 ? 65.528 15.947 90.302 1.00 12.27 208 ASP F CA 1
ATOM 10238 C C . ASP F 1 208 ? 64.525 16.485 89.261 1.00 12.54 208 ASP F C 1
ATOM 10239 O O . ASP F 1 208 ? 63.843 17.488 89.508 1.00 11.20 208 ASP F O 1
ATOM 10244 N N . VAL F 1 209 ? 64.414 15.841 88.104 1.00 11.75 209 VAL F N 1
ATOM 10245 C CA . VAL F 1 209 ? 63.539 16.385 87.062 1.00 11.17 209 VAL F CA 1
ATOM 10246 C C . VAL F 1 209 ? 62.066 16.444 87.433 1.00 11.48 209 VAL F C 1
ATOM 10247 O O . VAL F 1 209 ? 61.421 17.450 87.189 1.00 10.27 209 VAL F O 1
ATOM 10251 N N . PRO F 1 210 ? 61.485 15.368 88.003 1.00 10.37 210 PRO F N 1
ATOM 10252 C CA . PRO F 1 210 ? 60.052 15.430 88.380 1.00 9.60 210 PRO F CA 1
ATOM 10253 C C . PRO F 1 210 ? 59.782 16.579 89.387 1.00 9.85 210 PRO F C 1
ATOM 10254 O O . PRO F 1 210 ? 58.723 17.235 89.342 1.00 10.17 210 PRO F O 1
ATOM 10258 N N . PHE F 1 211 ? 60.726 16.824 90.317 1.00 8.90 211 PHE F N 1
ATOM 10259 C CA . PHE F 1 211 ? 60.547 17.949 91.218 1.00 9.04 211 PHE F CA 1
ATOM 10260 C C . PHE F 1 211 ? 60.440 19.251 90.427 1.00 9.00 211 PHE F C 1
ATOM 10261 O O . PHE F 1 211 ? 59.576 20.108 90.702 1.00 8.08 211 PHE F O 1
ATOM 10269 N N . CYS F 1 212 ? 61.317 19.396 89.441 1.00 8.53 212 CYS F N 1
ATOM 10270 C CA . CYS F 1 212 ? 61.342 20.654 88.632 1.00 8.04 212 CYS F CA 1
ATOM 10271 C C . CYS F 1 212 ? 60.135 20.844 87.762 1.00 9.08 212 CYS F C 1
ATOM 10272 O O . CYS F 1 212 ? 59.864 21.958 87.312 1.00 8.55 212 CYS F O 1
ATOM 10275 N N . ALA F 1 213 ? 59.407 19.761 87.488 1.00 8.18 213 ALA F N 1
ATOM 10276 C CA . ALA F 1 213 ? 58.227 19.862 86.617 1.00 7.76 213 ALA F CA 1
ATOM 10277 C C . ALA F 1 213 ? 56.989 20.216 87.387 1.00 7.32 213 ALA F C 1
ATOM 10278 O O . ALA F 1 213 ? 55.922 20.403 86.753 1.00 9.01 213 ALA F O 1
ATOM 10280 N N . GLN F 1 214 ? 57.082 20.300 88.711 1.00 7.57 214 GLN F N 1
ATOM 10281 C CA . GLN F 1 214 ? 55.898 20.735 89.498 1.00 8.51 214 GLN F CA 1
ATOM 10282 C C . GLN F 1 214 ? 55.550 22.167 89.165 1.00 9.38 214 GLN F C 1
ATOM 10283 O O . GLN F 1 214 ? 56.441 23.029 89.072 1.00 9.38 214 GLN F O 1
ATOM 10289 N N . VAL F 1 215 ? 54.246 22.458 89.029 1.00 8.30 215 VAL F N 1
ATOM 10290 C CA . VAL F 1 215 ? 53.869 23.811 88.665 1.00 8.77 215 VAL F CA 1
ATOM 10291 C C . VAL F 1 215 ? 53.121 24.534 89.793 1.00 9.78 215 VAL F C 1
ATOM 10292 O O . VAL F 1 215 ? 52.080 24.092 90.256 1.00 10.88 215 VAL F O 1
ATOM 10296 N N . ALA F 1 216 ? 53.698 25.657 90.219 1.00 8.41 216 ALA F N 1
ATOM 10297 C CA . ALA F 1 216 ? 53.067 26.555 91.164 1.00 9.48 216 ALA F CA 1
ATOM 10298 C C . ALA F 1 216 ? 52.763 25.925 92.485 1.00 10.11 216 ALA F C 1
ATOM 10299 O O . ALA F 1 216 ? 51.651 26.100 93.062 1.00 12.28 216 ALA F O 1
ATOM 10301 N N . LYS F 1 217 ? 53.734 25.205 93.015 1.00 9.94 217 LYS F N 1
ATOM 10302 C CA . LYS F 1 217 ? 53.564 24.567 94.318 1.00 11.89 217 LYS F CA 1
ATOM 10303 C C . LYS F 1 217 ? 54.081 25.490 95.430 1.00 12.14 217 LYS F C 1
ATOM 10304 O O . LYS F 1 217 ? 53.635 25.403 96.581 1.00 14.91 217 LYS F O 1
ATOM 10310 N N . SER F 1 218 ? 55.017 26.405 95.089 1.00 10.93 218 SER F N 1
ATOM 10311 C CA . SER F 1 218 ? 55.594 27.336 96.050 1.00 10.12 218 SER F CA 1
ATOM 10312 C C . SER F 1 218 ? 55.275 28.794 95.749 1.00 9.62 218 SER F C 1
ATOM 10313 O O . SER F 1 218 ? 55.267 29.200 94.567 1.00 9.59 218 SER F O 1
ATOM 10316 N N . ALA F 1 219 ? 55.057 29.600 96.797 1.00 10.25 219 ALA F N 1
ATOM 10317 C CA . ALA F 1 219 ? 54.873 31.025 96.583 1.00 9.90 219 ALA F CA 1
ATOM 10318 C C . ALA F 1 219 ? 56.119 31.827 96.842 1.00 10.21 219 ALA F C 1
ATOM 10319 O O . ALA F 1 219 ? 56.093 33.087 96.779 1.00 11.58 219 ALA F O 1
ATOM 10321 N N . ALA F 1 220 ? 57.227 31.136 97.090 1.00 10.08 220 ALA F N 1
ATOM 10322 C CA . ALA F 1 220 ? 58.488 31.830 97.397 1.00 9.55 220 ALA F CA 1
ATOM 10323 C C . ALA F 1 220 ? 59.138 32.337 96.110 1.00 9.19 220 ALA F C 1
ATOM 10324 O O . ALA F 1 220 ? 59.508 31.556 95.229 1.00 8.96 220 ALA F O 1
ATOM 10326 N N . VAL F 1 221 ? 59.300 33.655 96.031 1.00 8.66 221 VAL F N 1
ATOM 10327 C CA . VAL F 1 221 ? 59.901 34.261 94.853 1.00 8.76 221 VAL F CA 1
ATOM 10328 C C . VAL F 1 221 ? 61.185 34.998 95.221 1.00 7.70 221 VAL F C 1
ATOM 10329 O O . VAL F 1 221 ? 61.186 36.037 95.886 1.00 9.50 221 VAL F O 1
ATOM 10333 N N . PRO F 1 222 ? 62.332 34.461 94.815 1.00 8.69 222 PRO F N 1
ATOM 10334 C CA . PRO F 1 222 ? 63.604 35.140 95.123 1.00 9.03 222 PRO F CA 1
ATOM 10335 C C . PRO F 1 222 ? 63.668 36.434 94.325 1.00 8.53 222 PRO F C 1
ATOM 10336 O O . PRO F 1 222 ? 63.434 36.412 93.100 1.00 8.90 222 PRO F O 1
ATOM 10340 N N . VAL F 1 223 ? 63.959 37.560 95.004 1.00 8.99 223 VAL F N 1
ATOM 10341 C CA . VAL F 1 223 ? 64.066 38.864 94.328 1.00 10.14 223 VAL F CA 1
ATOM 10342 C C . VAL F 1 223 ? 65.452 39.463 94.633 1.00 10.39 223 VAL F C 1
ATOM 10343 O O . VAL F 1 223 ? 65.935 39.339 95.760 1.00 9.70 223 VAL F O 1
ATOM 10347 N N . LEU F 1 224 ? 66.060 40.113 93.641 1.00 11.02 224 LEU F N 1
ATOM 10348 C CA . LEU F 1 224 ? 67.376 40.712 93.787 1.00 12.45 224 LEU F CA 1
ATOM 10349 C C . LEU F 1 224 ? 67.258 41.914 94.745 1.00 14.80 224 LEU F C 1
ATOM 10350 O O . LEU F 1 224 ? 66.424 42.778 94.540 1.00 12.96 224 LEU F O 1
ATOM 10355 N N . ARG F 1 225 ? 68.103 41.933 95.764 1.00 14.62 225 ARG F N 1
ATOM 10356 C CA . ARG F 1 225 ? 68.043 43.005 96.769 1.00 17.25 225 ARG F CA 1
ATOM 10357 C C . ARG F 1 225 ? 69.349 43.728 96.919 1.00 19.33 225 ARG F C 1
ATOM 10358 O O . ARG F 1 225 ? 69.429 44.709 97.672 1.00 21.70 225 ARG F O 1
ATOM 10366 N N . GLY F 1 226 ? 70.374 43.286 96.215 1.00 20.02 226 GLY F N 1
ATOM 10367 C CA . GLY F 1 226 ? 71.648 43.975 96.352 1.00 20.77 226 GLY F CA 1
ATOM 10368 C C . GLY F 1 226 ? 72.803 43.078 95.963 1.00 22.02 226 GLY F C 1
ATOM 10369 O O . GLY F 1 226 ? 72.608 42.045 95.321 1.00 20.38 226 GLY F O 1
ATOM 10370 N N . ARG F 1 227 ? 74.009 43.461 96.377 1.00 22.03 227 ARG F N 1
ATOM 10371 C CA . ARG F 1 227 ? 75.191 42.689 96.026 1.00 23.83 227 ARG F CA 1
ATOM 10372 C C . ARG F 1 227 ? 76.110 42.673 97.238 1.00 23.54 227 ARG F C 1
ATOM 10373 O O . ARG F 1 227 ? 76.051 43.564 98.090 1.00 23.69 227 ARG F O 1
ATOM 10381 N N . VAL F 1 228 ? 76.924 41.640 97.343 1.00 24.06 228 VAL F N 1
ATOM 10382 C CA . VAL F 1 228 ? 77.903 41.586 98.412 1.00 24.79 228 VAL F CA 1
ATOM 10383 C C . VAL F 1 228 ? 79.109 40.937 97.767 1.00 25.81 228 VAL F C 1
ATOM 10384 O O . VAL F 1 228 ? 79.027 39.832 97.269 1.00 25.59 228 VAL F O 1
ATOM 10388 N N . GLY F 1 229 ? 80.247 41.628 97.762 1.00 26.92 229 GLY F N 1
ATOM 10389 C CA . GLY F 1 229 ? 81.387 41.063 97.071 1.00 28.38 229 GLY F CA 1
ATOM 10390 C C . GLY F 1 229 ? 81.002 40.723 95.640 1.00 28.70 229 GLY F C 1
ATOM 10391 O O . GLY F 1 229 ? 80.443 41.539 94.886 1.00 28.71 229 GLY F O 1
ATOM 10392 N N . GLU F 1 230 ? 81.287 39.478 95.283 1.00 30.62 230 GLU F N 1
ATOM 10393 C CA . GLU F 1 230 ? 80.997 38.916 93.972 1.00 31.47 230 GLU F CA 1
ATOM 10394 C C . GLU F 1 230 ? 79.584 38.277 93.963 1.00 29.85 230 GLU F C 1
ATOM 10395 O O . GLU F 1 230 ? 79.168 37.701 92.973 1.00 29.99 230 GLU F O 1
ATOM 10401 N N . ALA F 1 231 ? 78.863 38.373 95.065 1.00 27.92 231 ALA F N 1
ATOM 10402 C CA . ALA F 1 231 ? 77.534 37.749 95.129 1.00 26.50 231 ALA F CA 1
ATOM 10403 C C . ALA F 1 231 ? 76.349 38.656 94.766 1.00 25.03 231 ALA F C 1
ATOM 10404 O O . ALA F 1 231 ? 76.406 39.886 94.885 1.00 24.91 231 ALA F O 1
ATOM 10406 N N . LEU F 1 232 ? 75.267 38.029 94.293 1.00 22.55 232 LEU F N 1
ATOM 10407 C CA . LEU F 1 232 ? 74.022 38.750 94.007 1.00 18.84 232 LEU F CA 1
ATOM 10408 C C . LEU F 1 232 ? 73.212 38.318 95.190 1.00 17.00 232 LEU F C 1
ATOM 10409 O O . LEU F 1 232 ? 73.211 37.142 95.495 1.00 16.70 232 LEU F O 1
ATOM 10414 N N . ILE F 1 233 ? 72.548 39.229 95.891 1.00 15.39 233 ILE F N 1
ATOM 10415 C CA . ILE F 1 233 ? 71.782 38.840 97.068 1.00 14.79 233 ILE F CA 1
ATOM 10416 C C . ILE F 1 233 ? 70.283 38.739 96.753 1.00 15.20 233 ILE F C 1
ATOM 10417 O O . ILE F 1 233 ? 69.679 39.703 96.295 1.00 15.49 233 ILE F O 1
ATOM 10422 N N . PHE F 1 234 ? 69.706 37.562 96.965 1.00 13.66 234 PHE F N 1
ATOM 10423 C CA . PHE F 1 234 ? 68.268 37.365 96.778 1.00 13.45 234 PHE F CA 1
ATOM 10424 C C . PHE F 1 234 ? 67.605 37.150 98.105 1.00 13.67 234 PHE F C 1
ATOM 10425 O O . PHE F 1 234 ? 68.116 36.452 98.976 1.00 14.39 234 PHE F O 1
ATOM 10433 N N . LYS F 1 235 ? 66.405 37.701 98.242 1.00 13.39 235 LYS F N 1
ATOM 10434 C CA . LYS F 1 235 ? 65.599 37.513 99.456 1.00 13.82 235 LYS F CA 1
ATOM 10435 C C . LYS F 1 235 ? 64.190 37.068 98.994 1.00 13.96 235 LYS F C 1
ATOM 10436 O O . LYS F 1 235 ? 63.832 37.214 97.811 1.00 12.78 235 LYS F O 1
ATOM 10442 N N . ARG F 1 236 ? 63.418 36.516 99.928 1.00 14.68 236 ARG F N 1
ATOM 10443 C CA . ARG F 1 236 ? 62.069 36.008 99.621 1.00 16.17 236 ARG F CA 1
ATOM 10444 C C . ARG F 1 236 ? 61.097 37.170 99.504 1.00 18.19 236 ARG F C 1
ATOM 10445 O O . ARG F 1 236 ? 60.869 37.888 100.492 1.00 18.73 236 ARG F O 1
ATOM 10453 N N . ALA F 1 237 ? 60.464 37.360 98.346 1.00 19.55 237 ALA F N 1
ATOM 10454 C CA . ALA F 1 237 ? 59.611 38.555 98.260 1.00 22.65 237 ALA F CA 1
ATOM 10455 C C . ALA F 1 237 ? 58.383 38.524 99.141 1.00 23.74 237 ALA F C 1
ATOM 10456 O O . ALA F 1 237 ? 58.026 37.440 99.625 1.00 26.11 237 ALA F O 1
ATOM 10459 N N . MET G 1 1 ? 56.116 42.795 29.459 1.00 17.49 1 MET G N 1
ATOM 10460 C CA . MET G 1 1 ? 55.202 43.963 29.712 1.00 16.21 1 MET G CA 1
ATOM 10461 C C . MET G 1 1 ? 55.387 45.057 28.667 1.00 14.85 1 MET G C 1
ATOM 10462 O O . MET G 1 1 ? 56.499 45.443 28.403 1.00 14.56 1 MET G O 1
ATOM 10467 N N . ARG G 1 2 ? 54.308 45.559 28.079 1.00 12.92 2 ARG G N 1
ATOM 10468 C CA . ARG G 1 2 ? 54.494 46.654 27.090 1.00 11.32 2 ARG G CA 1
ATOM 10469 C C . ARG G 1 2 ? 55.116 47.851 27.739 1.00 11.38 2 ARG G C 1
ATOM 10470 O O . ARG G 1 2 ? 54.746 48.256 28.867 1.00 10.62 2 ARG G O 1
ATOM 10478 N N . LEU G 1 3 ? 56.021 48.466 26.983 1.00 9.48 3 LEU G N 1
ATOM 10479 C CA . LEU G 1 3 ? 56.712 49.689 27.411 1.00 8.93 3 LEU G CA 1
ATOM 10480 C C . LEU G 1 3 ? 56.439 50.714 26.320 1.00 8.59 3 LEU G C 1
ATOM 10481 O O . LEU G 1 3 ? 56.812 50.529 25.140 1.00 9.48 3 LEU G O 1
ATOM 10486 N N . ARG G 1 4 ? 55.847 51.822 26.737 1.00 8.25 4 ARG G N 1
ATOM 10487 C CA . ARG G 1 4 ? 55.471 52.906 25.818 1.00 7.64 4 ARG G CA 1
ATOM 10488 C C . ARG G 1 4 ? 55.946 54.258 26.287 1.00 8.95 4 ARG G C 1
ATOM 10489 O O . ARG G 1 4 ? 55.935 54.557 27.485 1.00 9.02 4 ARG G O 1
ATOM 10497 N N . VAL G 1 5 ? 56.378 55.095 25.350 1.00 7.76 5 VAL G N 1
ATOM 10498 C CA . VAL G 1 5 ? 56.679 56.474 25.665 1.00 7.94 5 VAL G CA 1
ATOM 10499 C C . VAL G 1 5 ? 55.916 57.338 24.658 1.00 7.71 5 VAL G C 1
ATOM 10500 O O . VAL G 1 5 ? 56.029 57.130 23.427 1.00 8.43 5 VAL G O 1
ATOM 10504 N N . ASP G 1 6 ? 55.145 58.292 25.207 1.00 8.30 6 ASP G N 1
ATOM 10505 C CA . ASP G 1 6 ? 54.457 59.306 24.361 1.00 8.46 6 ASP G CA 1
ATOM 10506 C C . ASP G 1 6 ? 55.402 60.520 24.567 1.00 9.84 6 ASP G C 1
ATOM 10507 O O . ASP G 1 6 ? 55.588 61.045 25.688 1.00 10.08 6 ASP G O 1
ATOM 10512 N N . VAL G 1 7 ? 56.006 60.946 23.459 1.00 8.84 7 VAL G N 1
ATOM 10513 C CA . VAL G 1 7 ? 57.016 61.977 23.546 1.00 10.53 7 VAL G CA 1
ATOM 10514 C C . VAL G 1 7 ? 56.483 63.362 23.732 1.00 10.70 7 VAL G C 1
ATOM 10515 O O . VAL G 1 7 ? 57.255 64.293 23.996 1.00 12.03 7 VAL G O 1
ATOM 10519 N N . ILE G 1 8 ? 55.169 63.499 23.577 1.00 10.82 8 ILE G N 1
ATOM 10520 C CA . ILE G 1 8 ? 54.492 64.773 23.809 1.00 12.39 8 ILE G CA 1
ATOM 10521 C C . ILE G 1 8 ? 53.052 64.388 24.156 1.00 11.46 8 ILE G C 1
ATOM 10522 O O . ILE G 1 8 ? 52.584 63.309 23.769 1.00 11.43 8 ILE G O 1
ATOM 10527 N N . PRO G 1 9 ? 52.331 65.244 24.896 1.00 10.76 9 PRO G N 1
ATOM 10528 C CA . PRO G 1 9 ? 50.943 64.883 25.228 1.00 11.47 9 PRO G CA 1
ATOM 10529 C C . PRO G 1 9 ? 49.990 65.048 24.027 1.00 13.34 9 PRO G C 1
ATOM 10530 O O . PRO G 1 9 ? 50.292 65.749 23.057 1.00 14.62 9 PRO G O 1
ATOM 10534 N N . GLY G 1 10 ? 48.830 64.401 24.151 1.00 13.27 10 GLY G N 1
ATOM 10535 C CA . GLY G 1 10 ? 47.762 64.552 23.156 1.00 14.99 10 GLY G CA 1
ATOM 10536 C C . GLY G 1 10 ? 46.481 64.399 23.969 1.00 16.04 10 GLY G C 1
ATOM 10537 O O . GLY G 1 10 ? 46.301 63.358 24.602 1.00 14.93 10 GLY G O 1
ATOM 10538 N N . GLU G 1 11 ? 45.575 65.389 23.933 1.00 17.36 11 GLU G N 1
ATOM 10539 C CA . GLU G 1 11 ? 44.350 65.269 24.743 1.00 19.05 11 GLU G CA 1
ATOM 10540 C C . GLU G 1 11 ? 43.582 63.994 24.477 1.00 18.08 11 GLU G C 1
ATOM 10541 O O . GLU G 1 11 ? 43.024 63.395 25.406 1.00 19.82 11 GLU G O 1
ATOM 10547 N N . HIS G 1 12 ? 43.563 63.563 23.219 1.00 16.83 12 HIS G N 1
ATOM 10548 C CA . HIS G 1 12 ? 42.852 62.358 22.796 1.00 16.24 12 HIS G CA 1
ATOM 10549 C C . HIS G 1 12 ? 43.516 61.018 23.095 1.00 15.89 12 HIS G C 1
ATOM 10550 O O . HIS G 1 12 ? 42.865 59.958 22.915 1.00 16.91 12 HIS G O 1
ATOM 10557 N N . LEU G 1 13 ? 44.802 61.024 23.484 1.00 14.06 13 LEU G N 1
ATOM 10558 C CA . LEU G 1 13 ? 45.541 59.776 23.744 1.00 14.10 13 LEU G CA 1
ATOM 10559 C C . LEU G 1 13 ? 45.004 59.041 24.953 1.00 12.77 13 LEU G C 1
ATOM 10560 O O . LEU G 1 13 ? 44.724 59.647 26.001 1.00 14.03 13 LEU G O 1
ATOM 10565 N N . ALA G 1 14 ? 44.847 57.736 24.781 1.00 12.71 14 ALA G N 1
ATOM 10566 C CA . ALA G 1 14 ? 44.328 56.843 25.821 1.00 12.88 14 ALA G CA 1
ATOM 10567 C C . ALA G 1 14 ? 45.459 55.977 26.364 1.00 12.47 14 ALA G C 1
ATOM 10568 O O . ALA G 1 14 ? 46.338 55.584 25.613 1.00 13.73 14 ALA G O 1
ATOM 10570 N N . TYR G 1 15 ? 45.377 55.650 27.639 1.00 12.94 15 TYR G N 1
ATOM 10571 C CA . TYR G 1 15 ? 46.391 54.839 28.362 1.00 13.01 15 TYR G CA 1
ATOM 10572 C C . TYR G 1 15 ? 45.642 53.722 29.017 1.00 13.81 15 TYR G C 1
ATOM 10573 O O . TYR G 1 15 ? 44.793 53.940 29.886 1.00 15.15 15 TYR G O 1
ATOM 10582 N N . PRO G 1 16 ? 45.979 52.485 28.686 1.00 14.03 16 PRO G N 1
ATOM 10583 C CA . PRO G 1 16 ? 45.211 51.410 29.313 1.00 14.76 16 PRO G CA 1
ATOM 10584 C C . PRO G 1 16 ? 45.592 50.988 30.702 1.00 14.71 16 PRO G C 1
ATOM 10585 O O . PRO G 1 16 ? 44.798 50.332 31.419 1.00 16.31 16 PRO G O 1
ATOM 10589 N N . ASP G 1 17 ? 46.780 51.390 31.130 1.00 13.63 17 ASP G N 1
ATOM 10590 C CA . ASP G 1 17 ? 47.227 50.884 32.406 1.00 12.85 17 ASP G CA 1
ATOM 10591 C C . ASP G 1 17 ? 47.980 51.940 33.220 1.00 13.08 17 ASP G C 1
ATOM 10592 O O . ASP G 1 17 ? 47.387 52.914 33.657 1.00 13.19 17 ASP G O 1
ATOM 10597 N N . VAL G 1 18 ? 49.293 51.785 33.388 1.00 10.75 18 VAL G N 1
ATOM 10598 C CA . VAL G 1 18 ? 50.047 52.750 34.190 1.00 10.13 18 VAL G CA 1
ATOM 10599 C C . VAL G 1 18 ? 50.653 53.870 33.344 1.00 9.86 18 VAL G C 1
ATOM 10600 O O . VAL G 1 18 ? 51.097 53.620 32.234 1.00 9.76 18 VAL G O 1
ATOM 10604 N N . VAL G 1 19 ? 50.682 55.083 33.885 1.00 9.82 19 VAL G N 1
ATOM 10605 C CA . VAL G 1 19 ? 51.343 56.190 33.184 1.00 10.21 19 VAL G CA 1
ATOM 10606 C C . VAL G 1 19 ? 52.224 56.950 34.174 1.00 9.96 19 VAL G C 1
ATOM 10607 O O . VAL G 1 19 ? 51.794 57.324 35.265 1.00 9.46 19 VAL G O 1
ATOM 10611 N N . LEU G 1 20 ? 53.483 57.144 33.773 1.00 10.16 20 LEU G N 1
ATOM 10612 C CA . LEU G 1 20 ? 54.487 57.900 34.466 1.00 9.76 20 LEU G CA 1
ATOM 10613 C C . LEU G 1 20 ? 54.548 59.253 33.739 1.00 9.40 20 LEU G C 1
ATOM 10614 O O . LEU G 1 20 ? 55.022 59.301 32.587 1.00 9.78 20 LEU G O 1
ATOM 10619 N N . VAL G 1 21 ? 54.088 60.339 34.373 1.00 9.00 21 VAL G N 1
ATOM 10620 C CA . VAL G 1 21 ? 54.136 61.678 33.767 1.00 8.51 21 VAL G CA 1
ATOM 10621 C C . VAL G 1 21 ? 55.471 62.298 34.114 1.00 8.85 21 VAL G C 1
ATOM 10622 O O . VAL G 1 21 ? 55.903 62.281 35.256 1.00 8.53 21 VAL G O 1
ATOM 10626 N N . VAL G 1 22 ? 56.152 62.857 33.110 1.00 8.63 22 VAL G N 1
ATOM 10627 C CA . VAL G 1 22 ? 57.469 63.439 33.311 1.00 8.24 22 VAL G CA 1
ATOM 10628 C C . VAL G 1 22 ? 57.566 64.918 32.893 1.00 8.60 22 VAL G C 1
ATOM 10629 O O . VAL G 1 22 ? 57.229 65.279 31.748 1.00 8.96 22 VAL G O 1
ATOM 10633 N N . ASP G 1 23 ? 57.980 65.799 33.811 1.00 9.45 23 ASP G N 1
ATOM 10634 C CA . ASP G 1 23 ? 58.241 67.222 33.487 1.00 9.41 23 ASP G CA 1
ATOM 10635 C C . ASP G 1 23 ? 59.476 67.392 34.387 1.00 9.85 23 ASP G C 1
ATOM 10636 O O . ASP G 1 23 ? 59.390 67.891 35.546 1.00 9.75 23 ASP G O 1
ATOM 10641 N N . VAL G 1 24 ? 60.644 67.018 33.852 1.00 9.31 24 VAL G N 1
ATOM 10642 C CA . VAL G 1 24 ? 61.804 66.958 34.720 1.00 8.17 24 VAL G CA 1
ATOM 10643 C C . VAL G 1 24 ? 62.396 68.273 35.160 1.00 8.56 24 VAL G C 1
ATOM 10644 O O . VAL G 1 24 ? 62.911 68.375 36.265 1.00 9.17 24 VAL G O 1
ATOM 10648 N N . ILE G 1 25 ? 62.314 69.287 34.312 1.00 8.15 25 ILE G N 1
ATOM 10649 C CA . ILE G 1 25 ? 62.730 70.636 34.681 1.00 9.05 25 ILE G CA 1
ATOM 10650 C C . ILE G 1 25 ? 61.419 71.451 34.542 1.00 8.84 25 ILE G C 1
ATOM 10651 O O . ILE G 1 25 ? 61.107 71.905 33.483 1.00 11.55 25 ILE G O 1
ATOM 10656 N N . ARG G 1 26 ? 60.644 71.653 35.610 1.00 9.85 26 ARG G N 1
ATOM 10657 C CA . ARG G 1 26 ? 60.946 71.200 36.963 1.00 9.77 26 ARG G CA 1
ATOM 10658 C C . ARG G 1 26 ? 59.763 70.527 37.667 1.00 9.12 26 ARG G C 1
ATOM 10659 O O . ARG G 1 26 ? 59.973 69.895 38.675 1.00 10.56 26 ARG G O 1
ATOM 10667 N N . ALA G 1 27 ? 58.558 70.661 37.135 1.00 10.26 27 ALA G N 1
ATOM 10668 C CA . ALA G 1 27 ? 57.341 70.210 37.843 1.00 8.59 27 ALA G CA 1
ATOM 10669 C C . ALA G 1 27 ? 57.303 68.851 38.512 1.00 9.41 27 ALA G C 1
ATOM 10670 O O . ALA G 1 27 ? 56.920 68.737 39.686 1.00 9.80 27 ALA G O 1
ATOM 10672 N N . THR G 1 28 ? 57.661 67.791 37.809 1.00 8.85 28 THR G N 1
ATOM 10673 C CA . THR G 1 28 ? 57.599 66.528 38.524 1.00 9.48 28 THR G CA 1
ATOM 10674 C C . THR G 1 28 ? 58.719 66.330 39.511 1.00 9.34 28 THR G C 1
ATOM 10675 O O . THR G 1 28 ? 58.543 65.633 40.496 1.00 9.71 28 THR G O 1
ATOM 10679 N N . THR G 1 29 ? 59.882 66.916 39.259 1.00 9.95 29 THR G N 1
ATOM 10680 C CA . THR G 1 29 ? 60.982 66.850 40.214 1.00 8.63 29 THR G CA 1
ATOM 10681 C C . THR G 1 29 ? 60.536 67.590 41.492 1.00 9.61 29 THR G C 1
ATOM 10682 O O . THR G 1 29 ? 60.704 67.061 42.617 1.00 9.05 29 THR G O 1
ATOM 10686 N N . THR G 1 30 ? 59.971 68.786 41.305 1.00 8.96 30 THR G N 1
ATOM 10687 C CA . THR G 1 30 ? 59.514 69.568 42.455 1.00 8.73 30 THR G CA 1
ATOM 10688 C C . THR G 1 30 ? 58.416 68.839 43.184 1.00 9.22 30 THR G C 1
ATOM 10689 O O . THR G 1 30 ? 58.410 68.866 44.432 1.00 9.06 30 THR G O 1
ATOM 10693 N N . ALA G 1 31 ? 57.503 68.185 42.440 1.00 9.09 31 ALA G N 1
ATOM 10694 C CA . ALA G 1 31 ? 56.435 67.431 43.127 1.00 9.02 31 ALA G CA 1
ATOM 10695 C C . ALA G 1 31 ? 57.034 66.377 44.042 1.00 8.91 31 ALA G C 1
ATOM 10696 O O . ALA G 1 31 ? 56.619 66.232 45.217 1.00 10.21 31 ALA G O 1
ATOM 10698 N N . ALA G 1 32 ? 58.011 65.627 43.550 1.00 8.94 32 ALA G N 1
ATOM 10699 C CA . ALA G 1 32 ? 58.641 64.598 44.356 1.00 9.84 32 ALA G CA 1
ATOM 10700 C C . ALA G 1 32 ? 59.374 65.192 45.550 1.00 10.30 32 ALA G C 1
ATOM 10701 O O . ALA G 1 32 ? 59.328 64.640 46.653 1.00 10.41 32 ALA G O 1
ATOM 10703 N N . ALA G 1 33 ? 60.028 66.344 45.361 1.00 10.26 33 ALA G N 1
ATOM 10704 C CA . ALA G 1 33 ? 60.758 66.964 46.452 1.00 9.83 33 ALA G CA 1
ATOM 10705 C C . ALA G 1 33 ? 59.771 67.384 47.536 1.00 9.91 33 ALA G C 1
ATOM 10706 O O . ALA G 1 33 ? 60.115 67.246 48.692 1.00 10.53 33 ALA G O 1
ATOM 10708 N N . PHE G 1 34 ? 58.605 67.921 47.183 1.00 9.54 34 PHE G N 1
ATOM 10709 C CA . PHE G 1 34 ? 57.679 68.278 48.252 1.00 10.75 34 PHE G CA 1
ATOM 10710 C C . PHE G 1 34 ? 57.243 67.084 49.053 1.00 11.69 34 PHE G C 1
ATOM 10711 O O . PHE G 1 34 ? 57.059 67.178 50.309 1.00 11.68 34 PHE G O 1
ATOM 10719 N N . LEU G 1 35 ? 56.992 65.962 48.387 1.00 11.14 35 LEU G N 1
ATOM 10720 C CA . LEU G 1 35 ? 56.593 64.781 49.136 1.00 11.60 35 LEU G CA 1
ATOM 10721 C C . LEU G 1 35 ? 57.763 64.241 49.961 1.00 12.72 35 LEU G C 1
ATOM 10722 O O . LEU G 1 35 ? 57.580 63.678 51.076 1.00 13.15 35 LEU G O 1
ATOM 10727 N N . GLU G 1 36 ? 58.983 64.370 49.428 1.00 12.20 36 GLU G N 1
ATOM 10728 C CA . GLU G 1 36 ? 60.159 63.940 50.146 1.00 13.44 36 GLU G CA 1
ATOM 10729 C C . GLU G 1 36 ? 60.302 64.765 51.435 1.00 14.23 36 GLU G C 1
ATOM 10730 O O . GLU G 1 36 ? 60.712 64.229 52.460 1.00 15.90 36 GLU G O 1
ATOM 10736 N N . ALA G 1 37 ? 59.900 66.045 51.370 1.00 14.05 37 ALA G N 1
ATOM 10737 C CA . ALA G 1 37 ? 59.924 66.980 52.502 1.00 14.31 37 ALA G CA 1
ATOM 10738 C C . ALA G 1 37 ? 58.781 66.671 53.468 1.00 15.04 37 ALA G C 1
ATOM 10739 O O . ALA G 1 37 ? 58.664 67.329 54.483 1.00 16.37 37 ALA G O 1
ATOM 10741 N N . GLY G 1 38 ? 57.928 65.706 53.119 1.00 13.83 38 GLY G N 1
ATOM 10742 C CA . GLY G 1 38 ? 56.849 65.318 54.043 1.00 14.02 38 GLY G CA 1
ATOM 10743 C C . GLY G 1 38 ? 55.476 65.892 53.837 1.00 14.31 38 GLY G C 1
ATOM 10744 O O . GLY G 1 38 ? 54.610 65.645 54.707 1.00 13.94 38 GLY G O 1
ATOM 10745 N N . ALA G 1 39 ? 55.232 66.617 52.745 1.00 14.41 39 ALA G N 1
ATOM 10746 C CA . ALA G 1 39 ? 53.913 67.173 52.526 1.00 14.36 39 ALA G CA 1
ATOM 10747 C C . ALA G 1 39 ? 52.893 66.046 52.544 1.00 15.66 39 ALA G C 1
ATOM 10748 O O . ALA G 1 39 ? 53.159 64.921 52.120 1.00 16.47 39 ALA G O 1
ATOM 10750 N N . GLU G 1 40 ? 51.731 66.354 53.105 1.00 16.94 40 GLU G N 1
ATOM 10751 C CA . GLU G 1 40 ? 50.657 65.371 53.211 1.00 19.21 40 GLU G CA 1
ATOM 10752 C C . GLU G 1 40 ? 50.055 65.103 51.857 1.00 18.27 40 GLU G C 1
ATOM 10753 O O . GLU G 1 40 ? 49.677 63.967 51.541 1.00 18.53 40 GLU G O 1
ATOM 10759 N N . ALA G 1 41 ? 49.920 66.168 51.068 1.00 16.76 41 ALA G N 1
ATOM 10760 C CA . ALA G 1 41 ? 49.369 66.091 49.734 1.00 15.85 41 ALA G CA 1
ATOM 10761 C C . ALA G 1 41 ? 49.923 67.176 48.835 1.00 16.11 41 ALA G C 1
ATOM 10762 O O . ALA G 1 41 ? 50.386 68.247 49.299 1.00 14.91 41 ALA G O 1
ATOM 10764 N N . LEU G 1 42 ? 49.885 66.904 47.540 1.00 16.04 42 LEU G N 1
ATOM 10765 C CA . LEU G 1 42 ? 50.369 67.857 46.575 1.00 17.28 42 LEU G CA 1
ATOM 10766 C C . LEU G 1 42 ? 49.282 68.055 45.526 1.00 17.28 42 LEU G C 1
ATOM 10767 O O . LEU G 1 42 ? 48.852 67.100 44.868 1.00 17.88 42 LEU G O 1
ATOM 10772 N N . TYR G 1 43 ? 48.794 69.275 45.393 1.00 16.56 43 TYR G N 1
ATOM 10773 C CA . TYR G 1 43 ? 47.777 69.556 44.396 1.00 17.23 43 TYR G CA 1
ATOM 10774 C C . TYR G 1 43 ? 48.434 70.185 43.172 1.00 16.73 43 TYR G C 1
ATOM 10775 O O . TYR G 1 43 ? 49.399 70.959 43.293 1.00 19.48 43 TYR G O 1
ATOM 10784 N N . TRP G 1 44 ? 47.925 69.855 41.997 1.00 15.69 44 TRP G N 1
ATOM 10785 C CA . TRP G 1 44 ? 48.381 70.463 40.770 1.00 15.68 44 TRP G CA 1
ATOM 10786 C C . TRP G 1 44 ? 47.184 71.219 40.203 1.00 17.01 44 TRP G C 1
ATOM 10787 O O . TRP G 1 44 ? 46.120 70.616 39.957 1.00 16.49 44 TRP G O 1
ATOM 10798 N N . THR G 1 45 ? 47.352 72.538 40.068 1.00 18.69 45 THR G N 1
ATOM 10799 C CA . THR G 1 45 ? 46.310 73.377 39.532 1.00 20.63 45 THR G CA 1
ATOM 10800 C C . THR G 1 45 ? 46.768 73.953 38.221 1.00 22.37 45 THR G C 1
ATOM 10801 O O . THR G 1 45 ? 47.960 74.097 37.936 1.00 22.59 45 THR G O 1
ATOM 10805 N N . PRO G 1 46 ? 45.810 74.314 37.375 1.00 23.51 46 PRO G N 1
ATOM 10806 C CA . PRO G 1 46 ? 46.236 74.852 36.084 1.00 24.09 46 PRO G CA 1
ATOM 10807 C C . PRO G 1 46 ? 46.715 76.300 36.011 1.00 24.92 46 PRO G C 1
ATOM 10808 O O . PRO G 1 46 ? 47.300 76.693 35.024 1.00 25.43 46 PRO G O 1
ATOM 10812 N N . SER G 1 47 ? 46.500 77.103 37.036 1.00 25.15 47 SER G N 1
ATOM 10813 C CA . SER G 1 47 ? 46.948 78.494 36.899 1.00 25.39 47 SER G CA 1
ATOM 10814 C C . SER G 1 47 ? 47.251 79.074 38.267 1.00 25.30 47 SER G C 1
ATOM 10815 O O . SER G 1 47 ? 46.885 78.491 39.292 1.00 24.35 47 SER G O 1
ATOM 10818 N N . LEU G 1 48 ? 47.905 80.228 38.278 1.00 25.97 48 LEU G N 1
ATOM 10819 C CA . LEU G 1 48 ? 48.225 80.883 39.534 1.00 27.35 48 LEU G CA 1
ATOM 10820 C C . LEU G 1 48 ? 46.887 81.266 40.143 1.00 28.63 48 LEU G C 1
ATOM 10821 O O . LEU G 1 48 ? 46.668 81.146 41.365 1.00 28.34 48 LEU G O 1
ATOM 10826 N N . GLU G 1 49 ? 45.945 81.648 39.285 1.00 30.56 49 GLU G N 1
ATOM 10827 C CA . GLU G 1 49 ? 44.623 82.008 39.779 1.00 32.58 49 GLU G CA 1
ATOM 10828 C C . GLU G 1 49 ? 43.887 80.848 40.449 1.00 32.03 49 GLU G C 1
ATOM 10829 O O . GLU G 1 49 ? 43.235 81.033 41.485 1.00 33.41 49 GLU G O 1
ATOM 10835 N N . SER G 1 50 ? 44.003 79.644 39.895 1.00 31.38 50 SER G N 1
ATOM 10836 C CA . SER G 1 50 ? 43.311 78.504 40.504 1.00 29.85 50 SER G CA 1
ATOM 10837 C C . SER G 1 50 ? 44.019 78.099 41.774 1.00 29.12 50 SER G C 1
ATOM 10838 O O . SER G 1 50 ? 43.392 77.628 42.714 1.00 28.34 50 SER G O 1
ATOM 10841 N N . ALA G 1 51 ? 45.336 78.299 41.812 1.00 28.64 51 ALA G N 1
ATOM 10842 C CA . ALA G 1 51 ? 46.084 77.969 43.013 1.00 29.58 51 ALA G CA 1
ATOM 10843 C C . ALA G 1 51 ? 45.647 78.921 44.116 1.00 29.75 51 ALA G C 1
ATOM 10844 O O . ALA G 1 51 ? 45.445 78.518 45.255 1.00 29.24 51 ALA G O 1
ATOM 10846 N N . LEU G 1 52 ? 45.484 80.196 43.761 1.00 31.95 52 LEU G N 1
ATOM 10847 C CA . LEU G 1 52 ? 45.081 81.207 44.741 1.00 33.16 52 LEU G CA 1
ATOM 10848 C C . LEU G 1 52 ? 43.722 80.949 45.380 1.00 33.38 52 LEU G C 1
ATOM 10849 O O . LEU G 1 52 ? 43.487 81.359 46.508 1.00 33.62 52 LEU G O 1
ATOM 10854 N N . ALA G 1 53 ? 42.833 80.267 44.668 1.00 34.41 53 ALA G N 1
ATOM 10855 C CA . ALA G 1 53 ? 41.506 79.956 45.210 1.00 35.22 53 ALA G CA 1
ATOM 10856 C C . ALA G 1 53 ? 41.664 79.207 46.520 1.00 35.85 53 ALA G C 1
ATOM 10857 O O . ALA G 1 53 ? 40.795 79.242 47.397 1.00 35.32 53 ALA G O 1
ATOM 10859 N N . PHE G 1 54 ? 42.793 78.522 46.650 1.00 35.45 54 PHE G N 1
ATOM 10860 C CA . PHE G 1 54 ? 43.078 77.779 47.855 1.00 36.06 54 PHE G CA 1
ATOM 10861 C C . PHE G 1 54 ? 43.793 78.648 48.891 1.00 37.03 54 PHE G C 1
ATOM 10862 O O . PHE G 1 54 ? 44.041 78.201 50.013 1.00 37.43 54 PHE G O 1
ATOM 10870 N N . LYS G 1 55 ? 44.108 79.887 48.508 1.00 39.08 55 LYS G N 1
ATOM 10871 C CA . LYS G 1 55 ? 44.852 80.832 49.364 1.00 40.37 55 LYS G CA 1
ATOM 10872 C C . LYS G 1 55 ? 44.244 81.089 50.725 1.00 40.87 55 LYS G C 1
ATOM 10873 O O . LYS G 1 55 ? 44.905 81.628 51.619 1.00 41.36 55 LYS G O 1
ATOM 10879 N N . ASP G 1 56 ? 42.982 80.724 50.890 1.00 42.17 56 ASP G N 1
ATOM 10880 C CA . ASP G 1 56 ? 42.320 80.952 52.157 1.00 43.20 56 ASP G CA 1
ATOM 10881 C C . ASP G 1 56 ? 42.263 79.674 52.953 1.00 43.24 56 ASP G C 1
ATOM 10882 O O . ASP G 1 56 ? 41.893 79.667 54.138 1.00 42.38 56 ASP G O 1
ATOM 10887 N N . GLU G 1 57 ? 42.646 78.586 52.303 1.00 42.47 57 GLU G N 1
ATOM 10888 C CA . GLU G 1 57 ? 42.651 77.305 52.976 1.00 42.13 57 GLU G CA 1
ATOM 10889 C C . GLU G 1 57 ? 43.985 77.112 53.704 1.00 40.76 57 GLU G C 1
ATOM 10890 O O . GLU G 1 57 ? 44.908 77.925 53.578 1.00 41.34 57 GLU G O 1
ATOM 10896 N N . ASP G 1 58 ? 44.069 76.048 54.484 1.00 38.74 58 ASP G N 1
ATOM 10897 C CA . ASP G 1 58 ? 45.302 75.747 55.187 1.00 36.15 58 ASP G CA 1
ATOM 10898 C C . ASP G 1 58 ? 46.203 75.084 54.147 1.00 33.13 58 ASP G C 1
ATOM 10899 O O . ASP G 1 58 ? 46.176 73.856 54.022 1.00 32.23 58 ASP G O 1
ATOM 10904 N N . VAL G 1 59 ? 46.952 75.884 53.386 1.00 28.62 59 VAL G N 1
ATOM 10905 C CA . VAL G 1 59 ? 47.835 75.345 52.334 1.00 25.29 59 VAL G CA 1
ATOM 10906 C C . VAL G 1 59 ? 49.033 76.213 52.039 1.00 23.24 59 VAL G C 1
ATOM 10907 O O . VAL G 1 59 ? 49.055 77.410 52.348 1.00 22.72 59 VAL G O 1
ATOM 10911 N N . VAL G 1 60 ? 50.017 75.588 51.397 1.00 19.84 60 VAL G N 1
ATOM 10912 C CA . VAL G 1 60 ? 51.250 76.232 50.964 1.00 18.09 60 VAL G CA 1
ATOM 10913 C C . VAL G 1 60 ? 51.075 76.411 49.449 1.00 17.13 60 VAL G C 1
ATOM 10914 O O . VAL G 1 60 ? 50.685 75.459 48.778 1.00 17.22 60 VAL G O 1
ATOM 10918 N N . LEU G 1 61 ? 51.322 77.613 48.925 1.00 16.04 61 LEU G N 1
ATOM 10919 C CA . LEU G 1 61 ? 51.182 77.904 47.483 1.00 15.59 61 LEU G CA 1
ATOM 10920 C C . LEU G 1 61 ? 52.535 78.044 46.797 1.00 15.11 61 LEU G C 1
ATOM 10921 O O . LEU G 1 61 ? 53.369 78.865 47.193 1.00 13.99 61 LEU G O 1
ATOM 10926 N N . ALA G 1 62 ? 52.729 77.298 45.705 1.00 13.93 62 ALA G N 1
ATOM 10927 C CA . ALA G 1 62 ? 53.989 77.314 44.978 1.00 13.86 62 ALA G CA 1
ATOM 10928 C C . ALA G 1 62 ? 53.681 77.638 43.507 1.00 14.07 62 ALA G C 1
ATOM 10929 O O . ALA G 1 62 ? 52.796 76.984 42.878 1.00 14.87 62 ALA G O 1
ATOM 10931 N N . GLY G 1 63 ? 54.404 78.602 42.948 1.00 14.31 63 GLY G N 1
ATOM 10932 C CA . GLY G 1 63 ? 54.156 78.998 41.561 1.00 15.76 63 GLY G CA 1
ATOM 10933 C C . GLY G 1 63 ? 55.071 80.100 41.102 1.00 16.58 63 GLY G C 1
ATOM 10934 O O . GLY G 1 63 ? 55.650 80.772 41.917 1.00 15.78 63 GLY G O 1
ATOM 10935 N N . GLU G 1 64 ? 55.208 80.272 39.784 1.00 18.37 64 GLU G N 1
ATOM 10936 C CA . GLU G 1 64 ? 56.082 81.319 39.222 1.00 20.01 64 GLU G CA 1
ATOM 10937 C C . GLU G 1 64 ? 55.517 81.860 37.927 1.00 21.73 64 GLU G C 1
ATOM 10938 O O . GLU G 1 64 ? 54.701 81.231 37.252 1.00 22.14 64 GLU G O 1
ATOM 10944 N N . THR G 1 65 ? 55.950 83.064 37.599 1.00 23.52 65 THR G N 1
ATOM 10945 C CA . THR G 1 65 ? 55.576 83.676 36.351 1.00 25.30 65 THR G CA 1
ATOM 10946 C C . THR G 1 65 ? 56.842 84.391 35.977 1.00 25.15 65 THR G C 1
ATOM 10947 O O . THR G 1 65 ? 57.376 85.152 36.789 1.00 25.67 65 THR G O 1
ATOM 10951 N N . GLY G 1 66 ? 57.358 84.127 34.779 1.00 24.59 66 GLY G N 1
ATOM 10952 C CA . GLY G 1 66 ? 58.590 84.789 34.378 1.00 23.55 66 GLY G CA 1
ATOM 10953 C C . GLY G 1 66 ? 59.804 84.615 35.291 1.00 22.73 66 GLY G C 1
ATOM 10954 O O . GLY G 1 66 ? 60.667 85.494 35.385 1.00 22.92 66 GLY G O 1
ATOM 10955 N N . GLY G 1 67 ? 59.872 83.470 35.965 1.00 21.92 67 GLY G N 1
ATOM 10956 C CA . GLY G 1 67 ? 61.003 83.194 36.839 1.00 20.90 67 GLY G CA 1
ATOM 10957 C C . GLY G 1 67 ? 60.875 83.770 38.249 1.00 20.51 67 GLY G C 1
ATOM 10958 O O . GLY G 1 67 ? 61.833 83.723 39.011 1.00 20.84 67 GLY G O 1
ATOM 10959 N N . LEU G 1 68 ? 59.696 84.273 38.598 1.00 19.93 68 LEU G N 1
ATOM 10960 C CA . LEU G 1 68 ? 59.483 84.909 39.906 1.00 21.11 68 LEU G CA 1
ATOM 10961 C C . LEU G 1 68 ? 58.172 84.465 40.542 1.00 20.20 68 LEU G C 1
ATOM 10962 O O . LEU G 1 68 ? 57.136 84.507 39.890 1.00 19.96 68 LEU G O 1
ATOM 10967 N N . LYS G 1 69 ? 58.167 84.077 41.820 1.00 19.85 69 LYS G N 1
ATOM 10968 C CA . LYS G 1 69 ? 56.878 83.696 42.403 1.00 18.90 69 LYS G CA 1
ATOM 10969 C C . LYS G 1 69 ? 56.109 84.982 42.704 1.00 18.29 69 LYS G C 1
ATOM 10970 O O . LYS G 1 69 ? 56.693 86.019 43.020 1.00 18.49 69 LYS G O 1
ATOM 10976 N N . PRO G 1 70 ? 54.777 84.919 42.594 1.00 17.87 70 PRO G N 1
ATOM 10977 C CA . PRO G 1 70 ? 53.919 86.074 42.879 1.00 17.40 70 PRO G CA 1
ATOM 10978 C C . PRO G 1 70 ? 54.154 86.409 44.353 1.00 17.65 70 PRO G C 1
ATOM 10979 O O . PRO G 1 70 ? 54.457 85.520 45.176 1.00 15.74 70 PRO G O 1
ATOM 10983 N N . PRO G 1 71 ? 54.035 87.700 44.716 1.00 17.42 71 PRO G N 1
ATOM 10984 C CA . PRO G 1 71 ? 54.264 88.058 46.115 1.00 18.40 71 PRO G CA 1
ATOM 10985 C C . PRO G 1 71 ? 53.428 87.292 47.109 1.00 18.91 71 PRO G C 1
ATOM 10986 O O . PRO G 1 71 ? 53.904 86.990 48.204 1.00 18.69 71 PRO G O 1
ATOM 10990 N N . ARG G 1 72 ? 52.199 86.940 46.716 1.00 19.88 72 ARG G N 1
ATOM 10991 C CA . ARG G 1 72 ? 51.302 86.233 47.630 1.00 22.28 72 ARG G CA 1
ATOM 10992 C C . ARG G 1 72 ? 51.555 84.750 47.755 1.00 21.35 72 ARG G C 1
ATOM 10993 O O . ARG G 1 72 ? 50.946 84.087 48.601 1.00 22.06 72 ARG G O 1
ATOM 11001 N N . PHE G 1 73 ? 52.383 84.207 46.874 1.00 18.95 73 PHE G N 1
ATOM 11002 C CA . PHE G 1 73 ? 52.694 82.789 46.971 1.00 17.52 73 PHE G CA 1
ATOM 11003 C C . PHE G 1 73 ? 53.794 82.580 47.994 1.00 15.97 73 PHE G C 1
ATOM 11004 O O . PHE G 1 73 ? 54.585 83.491 48.275 1.00 15.29 73 PHE G O 1
ATOM 11012 N N . ASP G 1 74 ? 53.867 81.367 48.521 1.00 14.26 74 ASP G N 1
ATOM 11013 C CA . ASP G 1 74 ? 54.889 81.032 49.527 1.00 13.37 74 ASP G CA 1
ATOM 11014 C C . ASP G 1 74 ? 56.226 80.597 48.912 1.00 13.12 74 ASP G C 1
ATOM 11015 O O . ASP G 1 74 ? 57.282 80.869 49.456 1.00 13.05 74 ASP G O 1
ATOM 11020 N N . LEU G 1 75 ? 56.163 79.946 47.766 1.00 13.43 75 LEU G N 1
ATOM 11021 C CA . LEU G 1 75 ? 57.366 79.446 47.100 1.00 12.91 75 LEU G CA 1
ATOM 11022 C C . LEU G 1 75 ? 57.198 79.514 45.586 1.00 12.37 75 LEU G C 1
ATOM 11023 O O . LEU G 1 75 ? 56.081 79.687 45.079 1.00 12.38 75 LEU G O 1
ATOM 11028 N N . GLY G 1 76 ? 58.336 79.391 44.893 1.00 12.32 76 GLY G N 1
ATOM 11029 C CA . GLY G 1 76 ? 58.378 79.305 43.430 1.00 12.56 76 GLY G CA 1
ATOM 11030 C C . GLY G 1 76 ? 58.348 77.816 43.077 1.00 11.55 76 GLY G C 1
ATOM 11031 O O . GLY G 1 76 ? 57.872 77.001 43.838 1.00 12.47 76 GLY G O 1
ATOM 11032 N N . ASN G 1 77 ? 58.908 77.467 41.922 1.00 11.08 77 ASN G N 1
ATOM 11033 C CA . ASN G 1 77 ? 58.893 76.097 41.395 1.00 11.86 77 ASN G CA 1
ATOM 11034 C C . ASN G 1 77 ? 60.203 75.362 41.588 1.00 10.96 77 ASN G C 1
ATOM 11035 O O . ASN G 1 77 ? 60.426 74.273 41.002 1.00 11.96 77 ASN G O 1
ATOM 11040 N N . SER G 1 78 ? 61.119 75.920 42.365 1.00 9.44 78 SER G N 1
ATOM 11041 C CA . SER G 1 78 ? 62.396 75.239 42.571 1.00 10.52 78 SER G CA 1
ATOM 11042 C C . SER G 1 78 ? 62.302 73.986 43.415 1.00 10.15 78 SER G C 1
ATOM 11043 O O . SER G 1 78 ? 61.723 74.035 44.525 1.00 9.81 78 SER G O 1
ATOM 11046 N N . PRO G 1 79 ? 62.860 72.859 42.933 1.00 9.53 79 PRO G N 1
ATOM 11047 C CA . PRO G 1 79 ? 62.820 71.635 43.733 1.00 9.97 79 PRO G CA 1
ATOM 11048 C C . PRO G 1 79 ? 63.768 71.760 44.938 1.00 9.43 79 PRO G C 1
ATOM 11049 O O . PRO G 1 79 ? 63.592 71.030 45.950 1.00 10.80 79 PRO G O 1
ATOM 11053 N N . ARG G 1 80 ? 64.797 72.631 44.845 1.00 10.25 80 ARG G N 1
ATOM 11054 C CA . ARG G 1 80 ? 65.698 72.830 45.977 1.00 10.54 80 ARG G CA 1
ATOM 11055 C C . ARG G 1 80 ? 64.961 73.519 47.123 1.00 10.94 80 ARG G C 1
ATOM 11056 O O . ARG G 1 80 ? 65.052 73.105 48.273 1.00 11.34 80 ARG G O 1
ATOM 11064 N N . GLU G 1 81 ? 64.228 74.567 46.800 1.00 10.57 81 GLU G N 1
ATOM 11065 C CA . GLU G 1 81 ? 63.432 75.236 47.849 1.00 11.56 81 GLU G CA 1
ATOM 11066 C C . GLU G 1 81 ? 62.371 74.270 48.377 1.00 11.16 81 GLU G C 1
ATOM 11067 O O . GLU G 1 81 ? 62.093 74.254 49.599 1.00 10.82 81 GLU G O 1
ATOM 11073 N N . ALA G 1 82 ? 61.768 73.453 47.513 1.00 10.37 82 ALA G N 1
ATOM 11074 C CA . ALA G 1 82 ? 60.733 72.543 47.964 1.00 10.13 82 ALA G CA 1
ATOM 11075 C C . ALA G 1 82 ? 61.265 71.528 48.955 1.00 10.62 82 ALA G C 1
ATOM 11076 O O . ALA G 1 82 ? 60.613 71.237 49.972 1.00 11.82 82 ALA G O 1
ATOM 11078 N N . LEU G 1 83 ? 62.428 70.961 48.681 1.00 11.07 83 LEU G N 1
ATOM 11079 C CA . LEU G 1 83 ? 62.987 69.932 49.547 1.00 10.43 83 LEU G CA 1
ATOM 11080 C C . LEU G 1 83 ? 63.262 70.480 50.946 1.00 11.71 83 LEU G C 1
ATOM 11081 O O . LEU G 1 83 ? 63.046 69.794 51.945 1.00 11.66 83 LEU G O 1
ATOM 11086 N N . SER G 1 84 ? 63.722 71.720 50.999 1.00 10.04 84 SER G N 1
ATOM 11087 C CA . SER G 1 84 ? 64.064 72.349 52.281 1.00 11.34 84 SER G CA 1
ATOM 11088 C C . SER G 1 84 ? 62.834 72.871 53.047 1.00 11.12 84 SER G C 1
ATOM 11089 O O . SER G 1 84 ? 62.881 72.915 54.264 1.00 12.42 84 SER G O 1
ATOM 11092 N N . ALA G 1 85 ? 61.770 73.265 52.351 1.00 10.70 85 ALA G N 1
ATOM 11093 C CA . ALA G 1 85 ? 60.591 73.875 52.997 1.00 10.80 85 ALA G CA 1
ATOM 11094 C C . ALA G 1 85 ? 59.969 73.026 54.101 1.00 11.69 85 ALA G C 1
ATOM 11095 O O . ALA G 1 85 ? 59.864 71.784 53.998 1.00 11.92 85 ALA G O 1
ATOM 11097 N N . GLN G 1 86 ? 59.465 73.707 55.123 1.00 12.05 86 GLN G N 1
ATOM 11098 C CA . GLN G 1 86 ? 58.893 72.984 56.267 1.00 12.77 86 GLN G CA 1
ATOM 11099 C C . GLN G 1 86 ? 57.419 72.679 55.986 1.00 13.84 86 GLN G C 1
ATOM 11100 O O . GLN G 1 86 ? 56.497 73.268 56.561 1.00 14.78 86 GLN G O 1
ATOM 11106 N N . VAL G 1 87 ? 57.206 71.716 55.092 1.00 13.51 87 VAL G N 1
ATOM 11107 C CA . VAL G 1 87 ? 55.882 71.373 54.666 1.00 13.81 87 VAL G CA 1
ATOM 11108 C C . VAL G 1 87 ? 55.369 70.073 55.236 1.00 13.56 87 VAL G C 1
ATOM 11109 O O . VAL G 1 87 ? 54.339 69.567 54.786 1.00 14.20 87 VAL G O 1
ATOM 11113 N N . ALA G 1 88 ? 56.072 69.513 56.205 1.00 14.91 88 ALA G N 1
ATOM 11114 C CA . ALA G 1 88 ? 55.602 68.233 56.764 1.00 16.17 88 ALA G CA 1
ATOM 11115 C C . ALA G 1 88 ? 54.160 68.308 57.218 1.00 17.17 88 ALA G C 1
ATOM 11116 O O . ALA G 1 88 ? 53.759 69.232 57.955 1.00 18.20 88 ALA G O 1
ATOM 11118 N N . GLY G 1 89 ? 53.371 67.367 56.703 1.00 17.93 89 GLY G N 1
ATOM 11119 C CA . GLY G 1 89 ? 51.958 67.297 57.072 1.00 18.54 89 GLY G CA 1
ATOM 11120 C C . GLY G 1 89 ? 51.070 68.359 56.449 1.00 18.79 89 GLY G C 1
ATOM 11121 O O . GLY G 1 89 ? 49.860 68.418 56.747 1.00 19.90 89 GLY G O 1
ATOM 11122 N N . ARG G 1 90 ? 51.640 69.211 55.582 1.00 18.33 90 ARG G N 1
ATOM 11123 C CA . ARG G 1 90 ? 50.869 70.287 54.974 1.00 18.77 90 ARG G CA 1
ATOM 11124 C C . ARG G 1 90 ? 50.429 69.945 53.574 1.00 17.30 90 ARG G C 1
ATOM 11125 O O . ARG G 1 90 ? 51.008 69.039 52.925 1.00 16.44 90 ARG G O 1
ATOM 11133 N N . VAL G 1 91 ? 49.408 70.654 53.097 1.00 16.64 91 VAL G N 1
ATOM 11134 C CA . VAL G 1 91 ? 48.947 70.479 51.725 1.00 15.32 91 VAL G CA 1
ATOM 11135 C C . VAL G 1 91 ? 49.682 71.545 50.923 1.00 14.79 91 VAL G C 1
ATOM 11136 O O . VAL G 1 91 ? 49.728 72.706 51.299 1.00 14.96 91 VAL G O 1
ATOM 11140 N N . VAL G 1 92 ? 50.320 71.139 49.835 1.00 12.96 92 VAL G N 1
ATOM 11141 C CA . VAL G 1 92 ? 51.049 72.098 48.985 1.00 13.85 92 VAL G CA 1
ATOM 11142 C C . VAL G 1 92 ? 50.327 72.167 47.645 1.00 13.57 92 VAL G C 1
ATOM 11143 O O . VAL G 1 92 ? 50.043 71.135 47.060 1.00 14.79 92 VAL G O 1
ATOM 11147 N N . VAL G 1 93 ? 50.049 73.364 47.144 1.00 13.37 93 VAL G N 1
ATOM 11148 C CA . VAL G 1 93 ? 49.339 73.526 45.873 1.00 14.36 93 VAL G CA 1
ATOM 11149 C C . VAL G 1 93 ? 50.312 74.123 44.885 1.00 15.18 93 VAL G C 1
ATOM 11150 O O . VAL G 1 93 ? 50.796 75.226 45.151 1.00 14.67 93 VAL G O 1
ATOM 11154 N N . MET G 1 94 ? 50.580 73.409 43.780 1.00 14.11 94 MET G N 1
ATOM 11155 C CA . MET G 1 94 ? 51.528 73.873 42.733 1.00 14.99 94 MET G CA 1
ATOM 11156 C C . MET G 1 94 ? 50.740 74.300 41.517 1.00 16.03 94 MET G C 1
ATOM 11157 O O . MET G 1 94 ? 49.825 73.582 41.084 1.00 15.51 94 MET G O 1
ATOM 11162 N N . SER G 1 95 ? 51.083 75.454 40.952 1.00 16.30 95 SER G N 1
ATOM 11163 C CA . SER G 1 95 ? 50.454 75.897 39.718 1.00 18.52 95 SER G CA 1
ATOM 11164 C C . SER G 1 95 ? 51.315 75.398 38.553 1.00 20.24 95 SER G C 1
ATOM 11165 O O . SER G 1 95 ? 52.509 75.691 38.477 1.00 19.44 95 SER G O 1
ATOM 11168 N N . THR G 1 96 ? 50.726 74.562 37.690 1.00 21.84 96 THR G N 1
ATOM 11169 C CA . THR G 1 96 ? 51.406 74.077 36.501 1.00 24.60 96 THR G CA 1
ATOM 11170 C C . THR G 1 96 ? 50.319 73.848 35.451 1.00 27.22 96 THR G C 1
ATOM 11171 O O . THR G 1 96 ? 49.603 72.840 35.469 1.00 27.19 96 THR G O 1
ATOM 11175 N N . THR G 1 97 ? 50.169 74.845 34.580 1.00 29.62 97 THR G N 1
ATOM 11176 C CA . THR G 1 97 ? 49.159 74.850 33.512 1.00 31.62 97 THR G CA 1
ATOM 11177 C C . THR G 1 97 ? 49.308 73.576 32.688 1.00 32.15 97 THR G C 1
ATOM 11178 O O . THR G 1 97 ? 48.353 72.816 32.488 1.00 32.89 97 THR G O 1
ATOM 11182 N N . ASN G 1 98 ? 50.546 73.412 32.232 1.00 32.48 98 ASN G N 1
ATOM 11183 C CA . ASN G 1 98 ? 51.112 72.325 31.446 1.00 32.28 98 ASN G CA 1
ATOM 11184 C C . ASN G 1 98 ? 50.820 70.952 32.120 1.00 30.81 98 ASN G C 1
ATOM 11185 O O . ASN G 1 98 ? 50.032 70.110 31.627 1.00 30.14 98 ASN G O 1
ATOM 11190 N N . GLY G 1 99 ? 51.478 70.748 33.252 1.00 28.74 99 GLY G N 1
ATOM 11191 C CA . GLY G 1 99 ? 51.355 69.501 33.981 1.00 26.04 99 GLY G CA 1
ATOM 11192 C C . GLY G 1 99 ? 49.944 69.089 34.306 1.00 24.53 99 GLY G C 1
ATOM 11193 O O . GLY G 1 99 ? 49.607 67.916 34.118 1.00 23.17 99 GLY G O 1
ATOM 11194 N N . THR G 1 100 ? 49.119 70.024 34.755 1.00 22.65 100 THR G N 1
ATOM 11195 C CA . THR G 1 100 ? 47.760 69.677 35.136 1.00 21.69 100 THR G CA 1
ATOM 11196 C C . THR G 1 100 ? 46.909 69.168 33.959 1.00 21.68 100 THR G C 1
ATOM 11197 O O . THR G 1 100 ? 46.276 68.117 34.067 1.00 19.65 100 THR G O 1
ATOM 11201 N N . LYS G 1 101 ? 46.910 69.883 32.840 1.00 21.20 101 LYS G N 1
ATOM 11202 C CA . LYS G 1 101 ? 46.111 69.458 31.697 1.00 21.81 101 LYS G CA 1
ATOM 11203 C C . LYS G 1 101 ? 46.565 68.087 31.211 1.00 20.62 101 LYS G C 1
ATOM 11204 O O . LYS G 1 101 ? 45.716 67.198 30.965 1.00 19.72 101 LYS G O 1
ATOM 11210 N N . ALA G 1 102 ? 47.887 67.917 31.046 1.00 19.12 102 ALA G N 1
ATOM 11211 C CA . ALA G 1 102 ? 48.409 66.636 30.589 1.00 17.94 102 ALA G CA 1
ATOM 11212 C C . ALA G 1 102 ? 48.140 65.456 31.552 1.00 17.23 102 ALA G C 1
ATOM 11213 O O . ALA G 1 102 ? 47.762 64.351 31.115 1.00 15.87 102 ALA G O 1
ATOM 11215 N N . ALA G 1 103 ? 48.367 65.640 32.855 1.00 15.78 103 ALA G N 1
ATOM 11216 C CA . ALA G 1 103 ? 48.100 64.540 33.751 1.00 15.09 103 ALA G CA 1
ATOM 11217 C C . ALA G 1 103 ? 46.608 64.298 33.820 1.00 15.78 103 ALA G C 1
ATOM 11218 O O . ALA G 1 103 ? 46.201 63.163 33.913 1.00 15.09 103 ALA G O 1
ATOM 11220 N N . HIS G 1 104 ? 45.798 65.358 33.735 1.00 15.43 104 HIS G N 1
ATOM 11221 C CA . HIS G 1 104 ? 44.361 65.156 33.825 1.00 15.89 104 HIS G CA 1
ATOM 11222 C C . HIS G 1 104 ? 43.876 64.326 32.626 1.00 15.13 104 HIS G C 1
ATOM 11223 O O . HIS G 1 104 ? 43.094 63.377 32.781 1.00 16.40 104 HIS G O 1
ATOM 11230 N N . ALA G 1 105 ? 44.399 64.626 31.448 1.00 14.60 105 ALA G N 1
ATOM 11231 C CA . ALA G 1 105 ? 43.926 63.911 30.252 1.00 13.85 105 ALA G CA 1
ATOM 11232 C C . ALA G 1 105 ? 44.354 62.444 30.390 1.00 14.21 105 ALA G C 1
ATOM 11233 O O . ALA G 1 105 ? 43.551 61.518 30.133 1.00 13.64 105 ALA G O 1
ATOM 11235 N N . ALA G 1 106 ? 45.600 62.202 30.787 1.00 14.23 106 ALA G N 1
ATOM 11236 C CA . ALA G 1 106 ? 46.013 60.801 30.938 1.00 13.50 106 ALA G CA 1
ATOM 11237 C C . ALA G 1 106 ? 45.151 60.063 31.974 1.00 13.96 106 ALA G C 1
ATOM 11238 O O . ALA G 1 106 ? 44.821 58.888 31.802 1.00 13.49 106 ALA G O 1
ATOM 11240 N N . ALA G 1 107 ? 44.801 60.766 33.050 1.00 13.67 107 ALA G N 1
ATOM 11241 C CA . ALA G 1 107 ? 43.989 60.221 34.131 1.00 13.79 107 ALA G CA 1
ATOM 11242 C C . ALA G 1 107 ? 42.598 59.771 33.719 1.00 14.08 107 ALA G C 1
ATOM 11243 O O . ALA G 1 107 ? 42.003 58.928 34.424 1.00 14.75 107 ALA G O 1
ATOM 11245 N N . ARG G 1 108 ? 42.091 60.296 32.599 1.00 13.64 108 ARG G N 1
ATOM 11246 C CA . ARG G 1 108 ? 40.743 59.920 32.174 1.00 13.75 108 ARG G CA 1
ATOM 11247 C C . ARG G 1 108 ? 40.672 58.530 31.622 1.00 13.98 108 ARG G C 1
ATOM 11248 O O . ARG G 1 108 ? 39.574 57.961 31.503 1.00 13.03 108 ARG G O 1
ATOM 11256 N N . THR G 1 109 ? 41.843 57.934 31.332 1.00 12.54 109 THR G N 1
ATOM 11257 C CA . THR G 1 109 ? 41.865 56.535 30.910 1.00 12.70 109 THR G CA 1
ATOM 11258 C C . THR G 1 109 ? 42.804 55.646 31.718 1.00 11.80 109 THR G C 1
ATOM 11259 O O . THR G 1 109 ? 42.521 54.472 31.935 1.00 12.53 109 THR G O 1
ATOM 11263 N N . ALA G 1 110 ? 43.893 56.221 32.208 1.00 12.29 110 ALA G N 1
ATOM 11264 C CA . ALA G 1 110 ? 44.849 55.401 32.931 1.00 12.61 110 ALA G CA 1
ATOM 11265 C C . ALA G 1 110 ? 44.342 54.820 34.238 1.00 12.56 110 ALA G C 1
ATOM 11266 O O . ALA G 1 110 ? 43.554 55.465 34.949 1.00 14.29 110 ALA G O 1
ATOM 11268 N N . LYS G 1 111 ? 44.840 53.631 34.565 1.00 13.07 111 LYS G N 1
ATOM 11269 C CA . LYS G 1 111 ? 44.502 52.974 35.836 1.00 13.31 111 LYS G CA 1
ATOM 11270 C C . LYS G 1 111 ? 45.292 53.602 36.969 1.00 13.13 111 LYS G C 1
ATOM 11271 O O . LYS G 1 111 ? 44.833 53.680 38.109 1.00 14.62 111 LYS G O 1
ATOM 11277 N N . HIS G 1 112 ? 46.499 54.078 36.665 1.00 11.77 112 HIS G N 1
ATOM 11278 C CA . HIS G 1 112 ? 47.361 54.686 37.680 1.00 11.45 112 HIS G CA 1
ATOM 11279 C C . HIS G 1 112 ? 48.173 55.800 37.045 1.00 11.55 112 HIS G C 1
ATOM 11280 O O . HIS G 1 112 ? 48.693 55.636 35.917 1.00 11.62 112 HIS G O 1
ATOM 11287 N N . VAL G 1 113 ? 48.301 56.936 37.737 1.00 10.97 113 VAL G N 1
ATOM 11288 C CA . VAL G 1 113 ? 49.101 58.067 37.223 1.00 10.39 113 VAL G CA 1
ATOM 11289 C C . VAL G 1 113 ? 50.133 58.416 38.291 1.00 9.99 113 VAL G C 1
ATOM 11290 O O . VAL G 1 113 ? 49.821 58.738 39.449 1.00 10.39 113 VAL G O 1
ATOM 11294 N N . LEU G 1 114 ? 51.409 58.306 37.909 1.00 9.79 114 LEU G N 1
ATOM 11295 C CA . LEU G 1 114 ? 52.523 58.551 38.831 1.00 9.39 114 LEU G CA 1
ATOM 11296 C C . LEU G 1 114 ? 53.344 59.743 38.298 1.00 10.51 114 LEU G C 1
ATOM 11297 O O . LEU G 1 114 ? 53.411 59.890 37.074 1.00 11.07 114 LEU G O 1
ATOM 11302 N N . LEU G 1 115 ? 53.919 60.575 39.180 1.00 9.36 115 LEU G N 1
ATOM 11303 C CA . LEU G 1 115 ? 54.758 61.696 38.700 1.00 8.45 115 LEU G CA 1
ATOM 11304 C C . LEU G 1 115 ? 56.210 61.223 38.824 1.00 8.71 115 LEU G C 1
ATOM 11305 O O . LEU G 1 115 ? 56.710 60.935 39.905 1.00 10.31 115 LEU G O 1
ATOM 11310 N N . ALA G 1 116 ? 56.899 61.206 37.685 1.00 7.94 116 ALA G N 1
ATOM 11311 C CA . ALA G 1 116 ? 58.266 60.665 37.642 1.00 8.55 116 ALA G CA 1
ATOM 11312 C C . ALA G 1 116 ? 59.298 61.683 37.189 1.00 8.40 116 ALA G C 1
ATOM 11313 O O . ALA G 1 116 ? 58.964 62.583 36.432 1.00 8.94 116 ALA G O 1
ATOM 11315 N N . SER G 1 117 ? 60.536 61.476 37.607 1.00 7.60 117 SER G N 1
ATOM 11316 C CA . SER G 1 117 ? 61.647 62.400 37.278 1.00 7.85 117 SER G CA 1
ATOM 11317 C C . SER G 1 117 ? 62.951 61.623 37.438 1.00 7.36 117 SER G C 1
ATOM 11318 O O . SER G 1 117 ? 62.963 60.463 37.786 1.00 8.86 117 SER G O 1
ATOM 11321 N N . LEU G 1 118 ? 64.067 62.235 37.073 1.00 7.31 118 LEU G N 1
ATOM 11322 C CA . LEU G 1 118 ? 65.312 61.517 37.350 1.00 8.65 118 LEU G CA 1
ATOM 11323 C C . LEU G 1 118 ? 65.473 61.373 38.871 1.00 8.22 118 LEU G C 1
ATOM 11324 O O . LEU G 1 118 ? 65.884 60.313 39.359 1.00 9.03 118 LEU G O 1
ATOM 11329 N N . TYR G 1 119 ? 65.112 62.406 39.623 1.00 8.66 119 TYR G N 1
ATOM 11330 C CA . TYR G 1 119 ? 65.237 62.428 41.066 1.00 9.47 119 TYR G CA 1
ATOM 11331 C C . TYR G 1 119 ? 64.589 61.238 41.784 1.00 8.81 119 TYR G C 1
ATOM 11332 O O . TYR G 1 119 ? 65.183 60.719 42.722 1.00 9.13 119 TYR G O 1
ATOM 11341 N N . ASN G 1 120 ? 63.427 60.764 41.306 1.00 8.82 120 ASN G N 1
ATOM 11342 C CA . ASN G 1 120 ? 62.809 59.576 41.908 1.00 9.32 120 ASN G CA 1
ATOM 11343 C C . ASN G 1 120 ? 62.711 58.427 40.919 1.00 9.15 120 ASN G C 1
ATOM 11344 O O . ASN G 1 120 ? 61.895 57.541 41.102 1.00 9.40 120 ASN G O 1
ATOM 11349 N N . ALA G 1 121 ? 63.601 58.409 39.928 1.00 8.89 121 ALA G N 1
ATOM 11350 C CA . ALA G 1 121 ? 63.416 57.456 38.855 1.00 8.46 121 ALA G CA 1
ATOM 11351 C C . ALA G 1 121 ? 63.265 56.008 39.183 1.00 8.53 121 ALA G C 1
ATOM 11352 O O . ALA G 1 121 ? 62.349 55.358 38.658 1.00 9.28 121 ALA G O 1
ATOM 11354 N N . HIS G 1 122 ? 64.174 55.502 40.008 1.00 9.19 122 HIS G N 1
ATOM 11355 C CA . HIS G 1 122 ? 64.099 54.071 40.315 1.00 9.51 122 HIS G CA 1
ATOM 11356 C C . HIS G 1 122 ? 62.866 53.633 41.078 1.00 9.41 122 HIS G C 1
ATOM 11357 O O . HIS G 1 122 ? 62.283 52.600 40.762 1.00 9.94 122 HIS G O 1
ATOM 11364 N N . ALA G 1 123 ? 62.463 54.473 42.011 1.00 9.51 123 ALA G N 1
ATOM 11365 C CA . ALA G 1 123 ? 61.277 54.192 42.826 1.00 9.71 123 ALA G CA 1
ATOM 11366 C C . ALA G 1 123 ? 60.039 54.313 41.960 1.00 10.04 123 ALA G C 1
ATOM 11367 O O . ALA G 1 123 ? 59.091 53.524 42.080 1.00 11.06 123 ALA G O 1
ATOM 11369 N N . ALA G 1 124 ? 60.004 55.328 41.092 1.00 9.08 124 ALA G N 1
ATOM 11370 C CA . ALA G 1 124 ? 58.852 55.507 40.221 1.00 9.80 124 ALA G CA 1
ATOM 11371 C C . ALA G 1 124 ? 58.729 54.303 39.288 1.00 10.05 124 ALA G C 1
ATOM 11372 O O . ALA G 1 124 ? 57.637 53.784 39.042 1.00 9.76 124 ALA G O 1
ATOM 11374 N N . ALA G 1 125 ? 59.852 53.883 38.705 1.00 10.04 125 ALA G N 1
ATOM 11375 C CA . ALA G 1 125 ? 59.813 52.707 37.833 1.00 9.94 125 ALA G CA 1
ATOM 11376 C C . ALA G 1 125 ? 59.435 51.439 38.601 1.00 11.20 125 ALA G C 1
ATOM 11377 O O . ALA G 1 125 ? 58.697 50.614 38.066 1.00 10.47 125 ALA G O 1
ATOM 11379 N N . ARG G 1 126 ? 59.968 51.275 39.802 1.00 10.76 126 ARG G N 1
ATOM 11380 C CA . ARG G 1 126 ? 59.603 50.063 40.545 1.00 12.44 126 ARG G CA 1
ATOM 11381 C C . ARG G 1 126 ? 58.120 50.028 40.865 1.00 12.17 126 ARG G C 1
ATOM 11382 O O . ARG G 1 126 ? 57.494 48.983 40.698 1.00 12.46 126 ARG G O 1
ATOM 11390 N N . LEU G 1 127 ? 57.567 51.148 41.322 1.00 11.53 127 LEU G N 1
ATOM 11391 C CA . LEU G 1 127 ? 56.144 51.171 41.586 1.00 10.57 127 LEU G CA 1
ATOM 11392 C C . LEU G 1 127 ? 55.330 50.920 40.330 1.00 11.06 127 LEU G C 1
ATOM 11393 O O . LEU G 1 127 ? 54.332 50.194 40.342 1.00 11.27 127 LEU G O 1
ATOM 11398 N N . ALA G 1 128 ? 55.748 51.529 39.203 1.00 10.62 128 ALA G N 1
ATOM 11399 C CA . ALA G 1 128 ? 55.053 51.313 37.954 1.00 12.53 128 ALA G CA 1
ATOM 11400 C C . ALA G 1 128 ? 54.936 49.813 37.585 1.00 13.78 128 ALA G C 1
ATOM 11401 O O . ALA G 1 128 ? 53.864 49.333 37.197 1.00 13.48 128 ALA G O 1
ATOM 11403 N N . ARG G 1 129 ? 56.058 49.114 37.672 1.00 15.17 129 ARG G N 1
ATOM 11404 C CA . ARG G 1 129 ? 56.110 47.693 37.376 1.00 17.70 129 ARG G CA 1
ATOM 11405 C C . ARG G 1 129 ? 55.154 46.946 38.292 1.00 18.82 129 ARG G C 1
ATOM 11406 O O . ARG G 1 129 ? 54.418 46.058 37.835 1.00 20.84 129 ARG G O 1
ATOM 11414 N N . GLU G 1 130 ? 55.224 47.265 39.566 1.00 18.10 130 GLU G N 1
ATOM 11415 C CA . GLU G 1 130 ? 54.376 46.627 40.580 1.00 18.50 130 GLU G CA 1
ATOM 11416 C C . GLU G 1 130 ? 52.923 46.782 40.289 1.00 17.48 130 GLU G C 1
ATOM 11417 O O . GLU G 1 130 ? 52.158 45.811 40.403 1.00 18.61 130 GLU G O 1
ATOM 11423 N N . LEU G 1 131 ? 52.533 47.973 39.877 1.00 15.31 131 LEU G N 1
ATOM 11424 C CA . LEU G 1 131 ? 51.131 48.209 39.603 1.00 15.12 131 LEU G CA 1
ATOM 11425 C C . LEU G 1 131 ? 50.634 47.688 38.297 1.00 15.00 131 LEU G C 1
ATOM 11426 O O . LEU G 1 131 ? 49.483 47.279 38.197 1.00 16.57 131 LEU G O 1
ATOM 11431 N N . ALA G 1 132 ? 51.508 47.644 37.284 1.00 14.96 132 ALA G N 1
ATOM 11432 C CA . ALA G 1 132 ? 51.061 47.266 35.973 1.00 15.44 132 ALA G CA 1
ATOM 11433 C C . ALA G 1 132 ? 50.726 45.811 35.762 1.00 15.65 132 ALA G C 1
ATOM 11434 O O . ALA G 1 132 ? 51.320 44.911 36.402 1.00 17.35 132 ALA G O 1
ATOM 11436 N N . THR G 1 133 ? 49.793 45.611 34.853 1.00 16.16 133 THR G N 1
ATOM 11437 C CA . THR G 1 133 ? 49.367 44.283 34.438 1.00 17.74 133 THR G CA 1
ATOM 11438 C C . THR G 1 133 ? 49.502 44.119 32.936 1.00 18.17 133 THR G C 1
ATOM 11439 O O . THR G 1 133 ? 49.591 42.991 32.474 1.00 19.03 133 THR G O 1
ATOM 11443 N N . GLU G 1 134 ? 49.497 45.219 32.169 1.00 17.82 134 GLU G N 1
ATOM 11444 C CA . GLU G 1 134 ? 49.679 45.120 30.727 1.00 17.85 134 GLU G CA 1
ATOM 11445 C C . GLU G 1 134 ? 50.565 46.175 30.103 1.00 16.66 134 GLU G C 1
ATOM 11446 O O . GLU G 1 134 ? 51.111 45.952 29.020 1.00 16.85 134 GLU G O 1
ATOM 11452 N N . GLU G 1 135 ? 50.701 47.328 30.732 1.00 14.34 135 GLU G N 1
ATOM 11453 C CA . GLU G 1 135 ? 51.534 48.371 30.121 1.00 12.28 135 GLU G CA 1
ATOM 11454 C C . GLU G 1 135 ? 52.020 49.434 31.066 1.00 11.81 135 GLU G C 1
ATOM 11455 O O . GLU G 1 135 ? 51.294 49.862 31.971 1.00 10.89 135 GLU G O 1
ATOM 11461 N N . VAL G 1 136 ? 53.287 49.810 30.899 1.00 10.43 136 VAL G N 1
ATOM 11462 C CA . VAL G 1 136 ? 53.795 50.983 31.589 1.00 9.87 136 VAL G CA 1
ATOM 11463 C C . VAL G 1 136 ? 54.053 51.992 30.471 1.00 10.51 136 VAL G C 1
ATOM 11464 O O . VAL G 1 136 ? 54.870 51.726 29.538 1.00 11.27 136 VAL G O 1
ATOM 11468 N N . ALA G 1 137 ? 53.369 53.129 30.542 1.00 10.81 137 ALA G N 1
ATOM 11469 C CA . ALA G 1 137 ? 53.555 54.246 29.607 1.00 9.34 137 ALA G CA 1
ATOM 11470 C C . ALA G 1 137 ? 54.230 55.393 30.306 1.00 9.50 137 ALA G C 1
ATOM 11471 O O . ALA G 1 137 ? 54.018 55.615 31.491 1.00 9.94 137 ALA G O 1
ATOM 11473 N N . ILE G 1 138 ? 55.069 56.112 29.579 1.00 8.98 138 ILE G N 1
ATOM 11474 C CA . ILE G 1 138 ? 55.751 57.292 30.119 1.00 9.20 138 ILE G CA 1
ATOM 11475 C C . ILE G 1 138 ? 55.298 58.452 29.235 1.00 8.79 138 ILE G C 1
ATOM 11476 O O . ILE G 1 138 ? 55.411 58.372 28.010 1.00 9.94 138 ILE G O 1
ATOM 11481 N N . LEU G 1 139 ? 54.741 59.491 29.837 1.00 8.20 139 LEU G N 1
ATOM 11482 C CA . LEU G 1 139 ? 54.240 60.681 29.093 1.00 8.19 139 LEU G CA 1
ATOM 11483 C C . LEU G 1 139 ? 55.156 61.861 29.367 1.00 9.03 139 LEU G C 1
ATOM 11484 O O . LEU G 1 139 ? 55.215 62.367 30.494 1.00 10.10 139 LEU G O 1
ATOM 11489 N N . CYS G 1 140 ? 55.828 62.308 28.318 1.00 8.82 140 CYS G N 1
ATOM 11490 C CA . CYS G 1 140 ? 56.758 63.453 28.397 1.00 10.20 140 CYS G CA 1
ATOM 11491 C C . CYS G 1 140 ? 55.995 64.744 28.132 1.00 10.19 140 CYS G C 1
ATOM 11492 O O . CYS G 1 140 ? 55.379 64.908 27.081 1.00 12.17 140 CYS G O 1
ATOM 11495 N N . ALA G 1 141 ? 56.014 65.658 29.076 1.00 11.34 141 ALA G N 1
ATOM 11496 C CA . ALA G 1 141 ? 55.223 66.884 28.939 1.00 10.42 141 ALA G CA 1
ATOM 11497 C C . ALA G 1 141 ? 55.715 67.828 27.879 1.00 10.50 141 ALA G C 1
ATOM 11498 O O . ALA G 1 141 ? 54.918 68.457 27.227 1.00 10.80 141 ALA G O 1
ATOM 11500 N N . GLY G 1 142 ? 57.027 67.911 27.693 1.00 11.83 142 GLY G N 1
ATOM 11501 C CA . GLY G 1 142 ? 57.548 68.847 26.715 1.00 12.54 142 GLY G CA 1
ATOM 11502 C C . GLY G 1 142 ? 57.031 70.258 27.004 1.00 13.20 142 GLY G C 1
ATOM 11503 O O . GLY G 1 142 ? 56.774 70.624 28.160 1.00 12.00 142 GLY G O 1
ATOM 11504 N N . LYS G 1 143 ? 56.899 71.072 25.954 1.00 13.11 143 LYS G N 1
ATOM 11505 C CA . LYS G 1 143 ? 56.421 72.443 26.151 1.00 14.79 143 LYS G CA 1
ATOM 11506 C C . LYS G 1 143 ? 55.655 72.913 24.926 1.00 15.34 143 LYS G C 1
ATOM 11507 O O . LYS G 1 143 ? 56.208 72.972 23.800 1.00 13.89 143 LYS G O 1
ATOM 11513 N N . GLU G 1 144 ? 54.375 73.231 25.157 1.00 16.28 144 GLU G N 1
ATOM 11514 C CA . GLU G 1 144 ? 53.473 73.744 24.135 1.00 17.79 144 GLU G CA 1
ATOM 11515 C C . GLU G 1 144 ? 53.510 72.980 22.822 1.00 16.52 144 GLU G C 1
ATOM 11516 O O . GLU G 1 144 ? 53.635 73.554 21.736 1.00 17.27 144 GLU G O 1
ATOM 11522 N N . GLY G 1 145 ? 53.415 71.658 22.935 1.00 15.08 145 GLY G N 1
ATOM 11523 C CA . GLY G 1 145 ? 53.344 70.813 21.767 1.00 13.53 145 GLY G CA 1
ATOM 11524 C C . GLY G 1 145 ? 54.657 70.366 21.134 1.00 11.68 145 GLY G C 1
ATOM 11525 O O . GLY G 1 145 ? 54.600 69.663 20.135 1.00 13.40 145 GLY G O 1
ATOM 11526 N N . ARG G 1 146 ? 55.774 70.789 21.709 1.00 11.18 146 ARG G N 1
ATOM 11527 C CA . ARG G 1 146 ? 57.090 70.365 21.185 1.00 11.22 146 ARG G CA 1
ATOM 11528 C C . ARG G 1 146 ? 57.800 69.560 22.286 1.00 11.49 146 ARG G C 1
ATOM 11529 O O . ARG G 1 146 ? 57.728 69.881 23.471 1.00 12.14 146 ARG G O 1
ATOM 11537 N N . ALA G 1 147 ? 58.521 68.524 21.861 1.00 10.14 147 ALA G N 1
ATOM 11538 C CA . ALA G 1 147 ? 59.213 67.625 22.796 1.00 9.96 147 ALA G CA 1
ATOM 11539 C C . ALA G 1 147 ? 60.451 68.251 23.451 1.00 9.53 147 ALA G C 1
ATOM 11540 O O . ALA G 1 147 ? 61.218 69.050 22.840 1.00 11.25 147 ALA G O 1
ATOM 11542 N N . GLY G 1 148 ? 60.657 67.883 24.697 1.00 9.80 148 GLY G N 1
ATOM 11543 C CA . GLY G 1 148 ? 61.827 68.350 25.419 1.00 9.02 148 GLY G CA 1
ATOM 11544 C C . GLY G 1 148 ? 62.867 67.258 25.498 1.00 8.95 148 GLY G C 1
ATOM 11545 O O . GLY G 1 148 ? 62.568 66.084 25.809 1.00 8.89 148 GLY G O 1
ATOM 11546 N N . LEU G 1 149 ? 64.099 67.644 25.197 1.00 8.78 149 LEU G N 1
ATOM 11547 C CA . LEU G 1 149 ? 65.233 66.740 25.243 1.00 8.17 149 LEU G CA 1
ATOM 11548 C C . LEU G 1 149 ? 65.396 66.195 26.660 1.00 8.46 149 LEU G C 1
ATOM 11549 O O . LEU G 1 149 ? 65.744 65.031 26.837 1.00 8.86 149 LEU G O 1
ATOM 11554 N N . ASP G 1 150 ? 65.215 67.078 27.649 1.00 8.35 150 ASP G N 1
ATOM 11555 C CA . ASP G 1 150 ? 65.322 66.664 29.088 1.00 8.64 150 ASP G CA 1
ATOM 11556 C C . ASP G 1 150 ? 64.233 65.645 29.473 1.00 7.87 150 ASP G C 1
ATOM 11557 O O . ASP G 1 150 ? 64.550 64.665 30.098 1.00 7.98 150 ASP G O 1
ATOM 11562 N N . ASP G 1 151 ? 63.004 65.850 29.069 1.00 8.47 151 ASP G N 1
ATOM 11563 C CA . ASP G 1 151 ? 61.926 64.903 29.405 1.00 9.23 151 ASP G CA 1
ATOM 11564 C C . ASP G 1 151 ? 62.169 63.581 28.668 1.00 8.54 151 ASP G C 1
ATOM 11565 O O . ASP G 1 151 ? 61.966 62.517 29.233 1.00 8.93 151 ASP G O 1
ATOM 11570 N N . LEU G 1 152 ? 62.639 63.633 27.412 1.00 8.34 152 LEU G N 1
ATOM 11571 C CA . LEU G 1 152 ? 62.857 62.380 26.693 1.00 9.38 152 LEU G CA 1
ATOM 11572 C C . LEU G 1 152 ? 64.031 61.605 27.263 1.00 7.85 152 LEU G C 1
ATOM 11573 O O . LEU G 1 152 ? 64.002 60.370 27.297 1.00 8.91 152 LEU G O 1
ATOM 11578 N N . TYR G 1 153 ? 65.108 62.339 27.632 1.00 8.01 153 TYR G N 1
ATOM 11579 C CA . TYR G 1 153 ? 66.255 61.702 28.268 1.00 7.50 153 TYR G CA 1
ATOM 11580 C C . TYR G 1 153 ? 65.762 60.981 29.545 1.00 8.13 153 TYR G C 1
ATOM 11581 O O . TYR G 1 153 ? 66.141 59.845 29.799 1.00 7.57 153 TYR G O 1
ATOM 11590 N N . THR G 1 154 ? 64.927 61.662 30.312 1.00 8.67 154 THR G N 1
ATOM 11591 C CA . THR G 1 154 ? 64.407 61.073 31.550 1.00 7.89 154 THR G CA 1
ATOM 11592 C C . THR G 1 154 ? 63.581 59.830 31.219 1.00 7.61 154 THR G C 1
ATOM 11593 O O . THR G 1 154 ? 63.684 58.790 31.895 1.00 7.50 154 THR G O 1
ATOM 11597 N N . ALA G 1 155 ? 62.762 59.917 30.181 1.00 7.35 155 ALA G N 1
ATOM 11598 C CA . ALA G 1 155 ? 61.985 58.746 29.801 1.00 7.16 155 ALA G CA 1
ATOM 11599 C C . ALA G 1 155 ? 62.931 57.586 29.400 1.00 7.98 155 ALA G C 1
ATOM 11600 O O . ALA G 1 155 ? 62.590 56.405 29.616 1.00 8.42 155 ALA G O 1
ATOM 11602 N N . GLY G 1 156 ? 64.071 57.917 28.776 1.00 7.34 156 GLY G N 1
ATOM 11603 C CA . GLY G 1 156 ? 65.004 56.885 28.384 1.00 8.63 156 GLY G CA 1
ATOM 11604 C C . GLY G 1 156 ? 65.647 56.231 29.606 1.00 7.71 156 GLY G C 1
ATOM 11605 O O . GLY G 1 156 ? 65.874 55.003 29.604 1.00 8.42 156 GLY G O 1
ATOM 11606 N N . VAL G 1 157 ? 65.986 57.049 30.613 1.00 7.61 157 VAL G N 1
ATOM 11607 C CA . VAL G 1 157 ? 66.488 56.476 31.867 1.00 7.92 157 VAL G CA 1
ATOM 11608 C C . VAL G 1 157 ? 65.432 55.514 32.482 1.00 8.02 157 VAL G C 1
ATOM 11609 O O . VAL G 1 157 ? 65.763 54.405 32.883 1.00 8.86 157 VAL G O 1
ATOM 11613 N N . LEU G 1 158 ? 64.170 55.935 32.553 1.00 8.01 158 LEU G N 1
ATOM 11614 C CA . LEU G 1 158 ? 63.114 55.109 33.109 1.00 7.49 158 LEU G CA 1
ATOM 11615 C C . LEU G 1 158 ? 62.946 53.838 32.247 1.00 7.78 158 LEU G C 1
ATOM 11616 O O . LEU G 1 158 ? 62.841 52.726 32.799 1.00 8.67 158 LEU G O 1
ATOM 11621 N N . ALA G 1 159 ? 62.947 53.981 30.901 1.00 7.91 159 ALA G N 1
ATOM 11622 C CA . ALA G 1 159 ? 62.763 52.819 30.036 1.00 7.70 159 ALA G CA 1
ATOM 11623 C C . ALA G 1 159 ? 63.888 51.815 30.232 1.00 8.24 159 ALA G C 1
ATOM 11624 O O . ALA G 1 159 ? 63.644 50.589 30.259 1.00 9.09 159 ALA G O 1
ATOM 11626 N N . GLU G 1 160 ? 65.127 52.291 30.283 1.00 8.19 160 GLU G N 1
ATOM 11627 C CA . GLU G 1 160 ? 66.284 51.402 30.442 1.00 9.79 160 GLU G CA 1
ATOM 11628 C C . GLU G 1 160 ? 66.165 50.641 31.767 1.00 9.06 160 GLU G C 1
ATOM 11629 O O . GLU G 1 160 ? 66.322 49.408 31.818 1.00 9.89 160 GLU G O 1
ATOM 11635 N N . TYR G 1 161 ? 65.834 51.355 32.829 1.00 8.51 161 TYR G N 1
ATOM 11636 C CA . TYR G 1 161 ? 65.718 50.732 34.163 1.00 9.11 161 TYR G CA 1
ATOM 11637 C C . TYR G 1 161 ? 64.539 49.757 34.209 1.00 9.42 161 TYR G C 1
ATOM 11638 O O . TYR G 1 161 ? 64.677 48.675 34.787 1.00 9.62 161 TYR G O 1
ATOM 11647 N N . LEU G 1 162 ? 63.410 50.111 33.603 1.00 9.79 162 LEU G N 1
ATOM 11648 C CA . LEU G 1 162 ? 62.251 49.201 33.532 1.00 9.55 162 LEU G CA 1
ATOM 11649 C C . LEU G 1 162 ? 62.616 47.911 32.822 1.00 10.21 162 LEU G C 1
ATOM 11650 O O . LEU G 1 162 ? 62.083 46.832 33.188 1.00 10.43 162 LEU G O 1
ATOM 11655 N N . GLY G 1 163 ? 63.530 47.991 31.851 1.00 9.17 163 GLY G N 1
ATOM 11656 C CA . GLY G 1 163 ? 63.930 46.797 31.115 1.00 10.02 163 GLY G CA 1
ATOM 11657 C C . GLY G 1 163 ? 64.914 45.925 31.885 1.00 9.44 163 GLY G C 1
ATOM 11658 O O . GLY G 1 163 ? 65.263 44.814 31.431 1.00 10.46 163 GLY G O 1
ATOM 11659 N N . PHE G 1 164 ? 65.464 46.494 32.950 1.00 9.88 164 PHE G N 1
ATOM 11660 C CA . PHE G 1 164 ? 66.304 45.694 33.870 1.00 10.49 164 PHE G CA 1
ATOM 11661 C C . PHE G 1 164 ? 65.386 45.108 35.002 1.00 9.94 164 PHE G C 1
ATOM 11662 O O . PHE G 1 164 ? 65.608 43.997 35.459 1.00 9.94 164 PHE G O 1
ATOM 11670 N N . LEU G 1 165 ? 64.363 45.842 35.431 1.00 9.98 165 LEU G N 1
ATOM 11671 C CA . LEU G 1 165 ? 63.450 45.379 36.488 1.00 9.17 165 LEU G CA 1
ATOM 11672 C C . LEU G 1 165 ? 62.621 44.195 36.029 1.00 10.93 165 LEU G C 1
ATOM 11673 O O . LEU G 1 165 ? 62.154 43.407 36.864 1.00 11.33 165 LEU G O 1
ATOM 11678 N N . GLY G 1 166 ? 62.413 44.075 34.722 1.00 10.63 166 GLY G N 1
ATOM 11679 C CA . GLY G 1 166 ? 61.629 42.955 34.216 1.00 10.49 166 GLY G CA 1
ATOM 11680 C C . GLY G 1 166 ? 61.678 42.954 32.700 1.00 12.40 166 GLY G C 1
ATOM 11681 O O . GLY G 1 166 ? 62.370 43.791 32.097 1.00 11.58 166 GLY G O 1
ATOM 11682 N N . GLU G 1 167 ? 60.922 42.044 32.082 1.00 12.65 167 GLU G N 1
ATOM 11683 C CA . GLU G 1 167 ? 60.878 41.983 30.628 1.00 13.95 167 GLU G CA 1
ATOM 11684 C C . GLU G 1 167 ? 60.026 43.104 30.091 1.00 13.34 167 GLU G C 1
ATOM 11685 O O . GLU G 1 167 ? 58.988 43.424 30.669 1.00 12.79 167 GLU G O 1
ATOM 11691 N N . VAL G 1 168 ? 60.440 43.709 28.983 1.00 11.89 168 VAL G N 1
ATOM 11692 C CA . VAL G 1 168 ? 59.630 44.794 28.391 1.00 12.33 168 VAL G CA 1
ATOM 11693 C C . VAL G 1 168 ? 59.573 44.627 26.871 1.00 12.05 168 VAL G C 1
ATOM 11694 O O . VAL G 1 168 ? 60.512 44.052 26.272 1.00 13.92 168 VAL G O 1
ATOM 11698 N N . GLU G 1 169 ? 58.493 45.129 26.266 1.00 11.56 169 GLU G N 1
ATOM 11699 C CA . GLU G 1 169 ? 58.317 45.092 24.805 1.00 11.87 169 GLU G CA 1
ATOM 11700 C C . GLU G 1 169 ? 58.078 46.569 24.440 1.00 10.40 169 GLU G C 1
ATOM 11701 O O . GLU G 1 169 ? 56.990 47.110 24.604 1.00 9.30 169 GLU G O 1
ATOM 11707 N N . PRO G 1 170 ? 59.111 47.220 23.936 1.00 9.59 170 PRO G N 1
ATOM 11708 C CA . PRO G 1 170 ? 59.016 48.644 23.585 1.00 9.85 170 PRO G CA 1
ATOM 11709 C C . PRO G 1 170 ? 58.351 48.977 22.279 1.00 10.02 170 PRO G C 1
ATOM 11710 O O . PRO G 1 170 ? 58.414 48.186 21.322 1.00 12.99 170 PRO G O 1
ATOM 11714 N N . GLU G 1 171 ? 57.703 50.139 22.261 1.00 8.86 171 GLU G N 1
ATOM 11715 C CA . GLU G 1 171 ? 57.151 50.644 21.002 1.00 8.75 171 GLU G CA 1
ATOM 11716 C C . GLU G 1 171 ? 58.001 51.831 20.527 1.00 9.27 171 GLU G C 1
ATOM 11717 O O . GLU G 1 171 ? 59.099 52.052 21.046 1.00 8.40 171 GLU G O 1
ATOM 11723 N N . ASP G 1 172 ? 57.527 52.583 19.536 1.00 8.59 172 ASP G N 1
ATOM 11724 C CA . ASP G 1 172 ? 58.418 53.635 18.984 1.00 8.55 172 ASP G CA 1
ATOM 11725 C C . ASP G 1 172 ? 58.999 54.669 19.919 1.00 9.22 172 ASP G C 1
ATOM 11726 O O . ASP G 1 172 ? 60.173 54.999 19.857 1.00 9.33 172 ASP G O 1
ATOM 11731 N N . GLY G 1 173 ? 58.124 55.264 20.701 1.00 8.57 173 GLY G N 1
ATOM 11732 C CA . GLY G 1 173 ? 58.578 56.279 21.617 1.00 8.49 173 GLY G CA 1
ATOM 11733 C C . GLY G 1 173 ? 59.631 55.770 22.573 1.00 7.17 173 GLY G C 1
ATOM 11734 O O . GLY G 1 173 ? 60.556 56.511 22.935 1.00 8.88 173 GLY G O 1
ATOM 11735 N N . ALA G 1 174 ? 59.418 54.567 23.079 1.00 8.30 174 ALA G N 1
ATOM 11736 C CA . ALA G 1 174 ? 60.352 53.965 24.004 1.00 7.13 174 ALA G CA 1
ATOM 11737 C C . ALA G 1 174 ? 61.713 53.786 23.288 1.00 8.30 174 ALA G C 1
ATOM 11738 O O . ALA G 1 174 ? 62.786 54.012 23.908 1.00 8.39 174 ALA G O 1
ATOM 11740 N N . ARG G 1 175 ? 61.705 53.352 22.020 1.00 7.37 175 ARG G N 1
ATOM 11741 C CA . ARG G 1 175 ? 62.986 53.224 21.332 1.00 7.97 175 ARG G CA 1
ATOM 11742 C C . ARG G 1 175 ? 63.623 54.608 21.134 1.00 8.12 175 ARG G C 1
ATOM 11743 O O . ARG G 1 175 ? 64.838 54.731 21.209 1.00 8.63 175 ARG G O 1
ATOM 11751 N N . VAL G 1 176 ? 62.837 55.636 20.836 1.00 7.93 176 VAL G N 1
ATOM 11752 C CA . VAL G 1 176 ? 63.375 56.977 20.703 1.00 8.16 176 VAL G CA 1
ATOM 11753 C C . VAL G 1 176 ? 63.993 57.395 22.030 1.00 8.52 176 VAL G C 1
ATOM 11754 O O . VAL G 1 176 ? 65.118 57.914 22.084 1.00 7.82 176 VAL G O 1
ATOM 11758 N N . ALA G 1 177 ? 63.265 57.159 23.118 1.00 8.19 177 ALA G N 1
ATOM 11759 C CA . ALA G 1 177 ? 63.779 57.573 24.411 1.00 7.58 177 ALA G CA 1
ATOM 11760 C C . ALA G 1 177 ? 65.061 56.868 24.796 1.00 8.39 177 ALA G C 1
ATOM 11761 O O . ALA G 1 177 ? 65.979 57.459 25.335 1.00 8.01 177 ALA G O 1
ATOM 11763 N N . LEU G 1 178 ? 65.150 55.581 24.460 1.00 8.68 178 LEU G N 1
ATOM 11764 C CA . LEU G 1 178 ? 66.338 54.814 24.761 1.00 8.03 178 LEU G CA 1
ATOM 11765 C C . LEU G 1 178 ? 67.505 55.349 23.921 1.00 8.23 178 LEU G C 1
ATOM 11766 O O . LEU G 1 178 ? 68.624 55.419 24.423 1.00 9.07 178 LEU G O 1
ATOM 11771 N N . ALA G 1 179 ? 67.248 55.766 22.677 1.00 7.90 179 ALA G N 1
ATOM 11772 C CA . ALA G 1 179 ? 68.359 56.301 21.877 1.00 8.26 179 ALA G CA 1
ATOM 11773 C C . ALA G 1 179 ? 68.850 57.623 22.478 1.00 9.06 179 ALA G C 1
ATOM 11774 O O . ALA G 1 179 ? 70.048 57.926 22.388 1.00 10.01 179 ALA G O 1
ATOM 11776 N N . VAL G 1 180 ? 67.939 58.447 23.010 1.00 7.76 180 VAL G N 1
ATOM 11777 C CA . VAL G 1 180 ? 68.327 59.712 23.624 1.00 9.03 180 VAL G CA 1
ATOM 11778 C C . VAL G 1 180 ? 69.167 59.446 24.857 1.00 10.25 180 VAL G C 1
ATOM 11779 O O . VAL G 1 180 ? 70.205 60.114 25.067 1.00 10.04 180 VAL G O 1
ATOM 11783 N N . LYS G 1 181 ? 68.736 58.495 25.690 1.00 10.61 181 LYS G N 1
ATOM 11784 C CA . LYS G 1 181 ? 69.527 58.193 26.885 1.00 12.06 181 LYS G CA 1
ATOM 11785 C C . LYS G 1 181 ? 70.913 57.679 26.513 1.00 13.87 181 LYS G C 1
ATOM 11786 O O . LYS G 1 181 ? 71.918 58.048 27.138 1.00 13.96 181 LYS G O 1
ATOM 11792 N N . ARG G 1 182 ? 70.974 56.845 25.495 1.00 13.18 182 ARG G N 1
ATOM 11793 C CA . ARG G 1 182 ? 72.257 56.285 25.107 1.00 16.10 182 ARG G CA 1
ATOM 11794 C C . ARG G 1 182 ? 73.186 57.323 24.477 1.00 15.57 182 ARG G C 1
ATOM 11795 O O . ARG G 1 182 ? 74.417 57.147 24.530 1.00 17.45 182 ARG G O 1
ATOM 11803 N N . ALA G 1 183 ? 72.655 58.448 23.991 1.00 13.97 183 ALA G N 1
ATOM 11804 C CA . ALA G 1 183 ? 73.453 59.519 23.369 1.00 13.95 183 ALA G CA 1
ATOM 11805 C C . ALA G 1 183 ? 74.149 60.413 24.430 1.00 14.87 183 ALA G C 1
ATOM 11806 O O . ALA G 1 183 ? 75.059 61.185 24.098 1.00 16.08 183 ALA G O 1
ATOM 11808 N N . TYR G 1 184 ? 73.695 60.331 25.679 1.00 14.61 184 TYR G N 1
ATOM 11809 C CA . TYR G 1 184 ? 74.236 61.194 26.739 1.00 15.82 184 TYR G CA 1
ATOM 11810 C C . TYR G 1 184 ? 74.514 60.434 28.001 1.00 17.15 184 TYR G C 1
ATOM 11811 O O . TYR G 1 184 ? 73.638 60.282 28.859 1.00 17.37 184 TYR G O 1
ATOM 11820 N N . PRO G 1 185 ? 75.762 60.050 28.182 1.00 17.48 185 PRO G N 1
ATOM 11821 C CA . PRO G 1 185 ? 76.205 59.305 29.355 1.00 18.22 185 PRO G CA 1
ATOM 11822 C C . PRO G 1 185 ? 76.007 60.076 30.667 1.00 18.82 185 PRO G C 1
ATOM 11823 O O . PRO G 1 185 ? 75.743 59.466 31.708 1.00 20.31 185 PRO G O 1
ATOM 11827 N N . ASP G 1 186 ? 76.067 61.394 30.596 1.00 17.70 186 ASP G N 1
ATOM 11828 C CA . ASP G 1 186 ? 75.910 62.225 31.795 1.00 18.18 186 ASP G CA 1
ATOM 11829 C C . ASP G 1 186 ? 74.558 62.924 31.817 1.00 16.08 186 ASP G C 1
ATOM 11830 O O . ASP G 1 186 ? 74.261 63.724 30.926 1.00 15.08 186 ASP G O 1
ATOM 11835 N N . PRO G 1 187 ? 73.691 62.635 32.824 1.00 14.95 187 PRO G N 1
ATOM 11836 C CA . PRO G 1 187 ? 72.379 63.311 32.857 1.00 14.02 187 PRO G CA 1
ATOM 11837 C C . PRO G 1 187 ? 72.461 64.806 32.862 1.00 13.50 187 PRO G C 1
ATOM 11838 O O . PRO G 1 187 ? 71.600 65.485 32.294 1.00 12.76 187 PRO G O 1
ATOM 11842 N N . LEU G 1 188 ? 73.477 65.337 33.514 1.00 14.10 188 LEU G N 1
ATOM 11843 C CA . LEU G 1 188 ? 73.576 66.781 33.538 1.00 14.71 188 LEU G CA 1
ATOM 11844 C C . LEU G 1 188 ? 73.844 67.376 32.163 1.00 14.50 188 LEU G C 1
ATOM 11845 O O . LEU G 1 188 ? 73.385 68.478 31.868 1.00 13.59 188 LEU G O 1
ATOM 11850 N N . GLU G 1 189 ? 74.530 66.639 31.292 1.00 16.07 189 GLU G N 1
ATOM 11851 C CA . GLU G 1 189 ? 74.763 67.162 29.945 1.00 16.52 189 GLU G CA 1
ATOM 11852 C C . GLU G 1 189 ? 73.470 67.208 29.156 1.00 15.69 189 GLU G C 1
ATOM 11853 O O . GLU G 1 189 ? 73.138 68.210 28.528 1.00 15.52 189 GLU G O 1
ATOM 11859 N N . ALA G 1 190 ? 72.692 66.132 29.214 1.00 13.32 190 ALA G N 1
ATOM 11860 C CA . ALA G 1 190 ? 71.457 66.134 28.468 1.00 12.55 190 ALA G CA 1
ATOM 11861 C C . ALA G 1 190 ? 70.568 67.241 28.970 1.00 12.11 190 ALA G C 1
ATOM 11862 O O . ALA G 1 190 ? 69.955 67.962 28.196 1.00 12.73 190 ALA G O 1
ATOM 11864 N N . LEU G 1 191 ? 70.425 67.342 30.299 1.00 11.73 191 LEU G N 1
ATOM 11865 C CA . LEU G 1 191 ? 69.548 68.381 30.778 1.00 10.85 191 LEU G CA 1
ATOM 11866 C C . LEU G 1 191 ? 70.032 69.795 30.523 1.00 10.86 191 LEU G C 1
ATOM 11867 O O . LEU G 1 191 ? 69.239 70.684 30.219 1.00 10.57 191 LEU G O 1
ATOM 11872 N N . SER G 1 192 ? 71.335 70.001 30.669 1.00 11.74 192 SER G N 1
ATOM 11873 C CA . SER G 1 192 ? 71.877 71.356 30.461 1.00 12.74 192 SER G CA 1
ATOM 11874 C C . SER G 1 192 ? 71.763 71.877 29.026 1.00 12.72 192 SER G C 1
ATOM 11875 O O . SER G 1 192 ? 71.707 73.083 28.791 1.00 12.86 192 SER G O 1
ATOM 11878 N N . LEU G 1 193 ? 71.736 70.973 28.069 1.00 11.98 193 LEU G N 1
ATOM 11879 C CA . LEU G 1 193 ? 71.553 71.386 26.679 1.00 12.02 193 LEU G CA 1
ATOM 11880 C C . LEU G 1 193 ? 70.111 71.652 26.297 1.00 12.38 193 LEU G C 1
ATOM 11881 O O . LEU G 1 193 ? 69.826 72.223 25.239 1.00 12.95 193 LEU G O 1
ATOM 11886 N N . SER G 1 194 ? 69.171 71.294 27.165 1.00 10.88 194 SER G N 1
ATOM 11887 C CA . SER G 1 194 ? 67.764 71.401 26.823 1.00 10.20 194 SER G CA 1
ATOM 11888 C C . SER G 1 194 ? 67.170 72.796 26.855 1.00 8.93 194 SER G C 1
ATOM 11889 O O . SER G 1 194 ? 67.671 73.648 27.585 1.00 10.98 194 SER G O 1
ATOM 11892 N N . ALA G 1 195 ? 66.100 73.002 26.096 1.00 10.00 195 ALA G N 1
ATOM 11893 C CA . ALA G 1 195 ? 65.427 74.309 26.064 1.00 9.49 195 ALA G CA 1
ATOM 11894 C C . ALA G 1 195 ? 65.010 74.705 27.481 1.00 10.64 195 ALA G C 1
ATOM 11895 O O . ALA G 1 195 ? 65.155 75.868 27.845 1.00 12.06 195 ALA G O 1
ATOM 11897 N N . ALA G 1 196 ? 64.547 73.732 28.266 1.00 10.11 196 ALA G N 1
ATOM 11898 C CA . ALA G 1 196 ? 64.086 74.040 29.626 1.00 9.74 196 ALA G CA 1
ATOM 11899 C C . ALA G 1 196 ? 65.219 74.604 30.486 1.00 10.31 196 ALA G C 1
ATOM 11900 O O . ALA G 1 196 ? 64.996 75.522 31.286 1.00 10.99 196 ALA G O 1
ATOM 11902 N N . ALA G 1 197 ? 66.414 74.023 30.405 1.00 10.38 197 ALA G N 1
ATOM 11903 C CA . ALA G 1 197 ? 67.548 74.510 31.175 1.00 11.55 197 ALA G CA 1
ATOM 11904 C C . ALA G 1 197 ? 67.954 75.919 30.679 1.00 12.57 197 ALA G C 1
ATOM 11905 O O . ALA G 1 197 ? 68.249 76.831 31.496 1.00 13.23 197 ALA G O 1
ATOM 11907 N N . LEU G 1 198 ? 67.982 76.103 29.358 1.00 13.15 198 LEU G N 1
ATOM 11908 C CA . LEU G 1 198 ? 68.321 77.420 28.821 1.00 14.87 198 LEU G CA 1
ATOM 11909 C C . LEU G 1 198 ? 67.304 78.487 29.286 1.00 14.64 198 LEU G C 1
ATOM 11910 O O . LEU G 1 198 ? 67.693 79.643 29.552 1.00 15.57 198 LEU G O 1
ATOM 11915 N N . ALA G 1 199 ? 66.026 78.125 29.388 1.00 13.33 199 ALA G N 1
ATOM 11916 C CA . ALA G 1 199 ? 64.997 79.052 29.845 1.00 13.22 199 ALA G CA 1
ATOM 11917 C C . ALA G 1 199 ? 65.247 79.442 31.304 1.00 14.16 199 ALA G C 1
ATOM 11918 O O . ALA G 1 199 ? 65.067 80.627 31.696 1.00 14.81 199 ALA G O 1
ATOM 11920 N N . LEU G 1 200 ? 65.699 78.491 32.116 1.00 13.49 200 LEU G N 1
ATOM 11921 C CA . LEU G 1 200 ? 65.996 78.827 33.518 1.00 13.75 200 LEU G CA 1
ATOM 11922 C C . LEU G 1 200 ? 67.219 79.731 33.587 1.00 14.95 200 LEU G C 1
ATOM 11923 O O . LEU G 1 200 ? 67.270 80.672 34.407 1.00 15.89 200 LEU G O 1
ATOM 11928 N N . LYS G 1 201 ? 68.180 79.526 32.685 1.00 15.96 201 LYS G N 1
ATOM 11929 C CA . LYS G 1 201 ? 69.371 80.352 32.730 1.00 18.71 201 LYS G CA 1
ATOM 11930 C C . LYS G 1 201 ? 69.005 81.775 32.382 1.00 19.79 201 LYS G C 1
ATOM 11931 O O . LYS G 1 201 ? 69.587 82.713 32.970 1.00 20.36 201 LYS G O 1
ATOM 11937 N N . GLN G 1 202 ? 68.050 81.953 31.473 1.00 20.30 202 GLN G N 1
ATOM 11938 C CA . GLN G 1 202 ? 67.598 83.293 31.042 1.00 22.22 202 GLN G CA 1
ATOM 11939 C C . GLN G 1 202 ? 67.033 84.099 32.208 1.00 21.75 202 GLN G C 1
ATOM 11940 O O . GLN G 1 202 ? 67.109 85.341 32.194 1.00 23.31 202 GLN G O 1
ATOM 11946 N N . VAL G 1 203 ? 66.414 83.433 33.186 1.00 19.67 203 VAL G N 1
ATOM 11947 C CA . VAL G 1 203 ? 65.871 84.159 34.353 1.00 18.11 203 VAL G CA 1
ATOM 11948 C C . VAL G 1 203 ? 66.684 83.930 35.652 1.00 16.96 203 VAL G C 1
ATOM 11949 O O . VAL G 1 203 ? 66.210 84.182 36.764 1.00 17.12 203 VAL G O 1
ATOM 11953 N N . GLY G 1 204 ? 67.906 83.433 35.507 1.00 16.62 204 GLY G N 1
ATOM 11954 C CA . GLY G 1 204 ? 68.797 83.223 36.640 1.00 16.11 204 GLY G CA 1
ATOM 11955 C C . GLY G 1 204 ? 68.529 82.078 37.604 1.00 16.37 204 GLY G C 1
ATOM 11956 O O . GLY G 1 204 ? 69.073 82.048 38.711 1.00 16.26 204 GLY G O 1
ATOM 11957 N N . LEU G 1 205 ? 67.718 81.121 37.159 1.00 15.53 205 LEU G N 1
ATOM 11958 C CA . LEU G 1 205 ? 67.345 79.965 37.975 1.00 15.13 205 LEU G CA 1
ATOM 11959 C C . LEU G 1 205 ? 68.093 78.668 37.599 1.00 15.56 205 LEU G C 1
ATOM 11960 O O . LEU G 1 205 ? 67.705 77.571 38.024 1.00 14.38 205 LEU G O 1
ATOM 11965 N N . GLU G 1 206 ? 69.217 78.784 36.905 1.00 16.06 206 GLU G N 1
ATOM 11966 C CA . GLU G 1 206 ? 69.913 77.594 36.444 1.00 16.15 206 GLU G CA 1
ATOM 11967 C C . GLU G 1 206 ? 70.465 76.646 37.495 1.00 15.16 206 GLU G C 1
ATOM 11968 O O . GLU G 1 206 ? 70.673 75.483 37.205 1.00 14.22 206 GLU G O 1
ATOM 11974 N N . ALA G 1 207 ? 70.641 77.104 38.743 1.00 14.34 207 ALA G N 1
ATOM 11975 C CA . ALA G 1 207 ? 71.114 76.216 39.795 1.00 13.38 207 ALA G CA 1
ATOM 11976 C C . ALA G 1 207 ? 70.085 75.105 40.112 1.00 12.82 207 ALA G C 1
ATOM 11977 O O . ALA G 1 207 ? 70.423 74.137 40.781 1.00 13.31 207 ALA G O 1
ATOM 11979 N N . ASP G 1 208 ? 68.864 75.249 39.605 1.00 12.46 208 ASP G N 1
ATOM 11980 C CA . ASP G 1 208 ? 67.871 74.177 39.772 1.00 12.11 208 ASP G CA 1
ATOM 11981 C C . ASP G 1 208 ? 68.201 72.966 38.874 1.00 12.51 208 ASP G C 1
ATOM 11982 O O . ASP G 1 208 ? 67.798 71.845 39.164 1.00 11.75 208 ASP G O 1
ATOM 11987 N N . VAL G 1 209 ? 68.949 73.184 37.798 1.00 11.66 209 VAL G N 1
ATOM 11988 C CA . VAL G 1 209 ? 69.215 72.074 36.858 1.00 11.84 209 VAL G CA 1
ATOM 11989 C C . VAL G 1 209 ? 70.031 70.938 37.485 1.00 11.71 209 VAL G C 1
ATOM 11990 O O . VAL G 1 209 ? 69.682 69.778 37.333 1.00 11.57 209 VAL G O 1
ATOM 11994 N N . PRO G 1 210 ? 71.112 71.220 38.211 1.00 11.04 210 PRO G N 1
ATOM 11995 C CA . PRO G 1 210 ? 71.833 70.075 38.789 1.00 11.50 210 PRO G CA 1
ATOM 11996 C C . PRO G 1 210 ? 70.942 69.258 39.746 1.00 10.69 210 PRO G C 1
ATOM 11997 O O . PRO G 1 210 ? 71.053 68.031 39.819 1.00 12.09 210 PRO G O 1
ATOM 12001 N N . PHE G 1 211 ? 70.034 69.915 40.466 1.00 11.18 211 PHE G N 1
ATOM 12002 C CA . PHE G 1 211 ? 69.160 69.127 41.319 1.00 10.99 211 PHE G CA 1
ATOM 12003 C C . PHE G 1 211 ? 68.309 68.173 40.465 1.00 10.30 211 PHE G C 1
ATOM 12004 O O . PHE G 1 211 ? 68.073 67.020 40.839 1.00 10.62 211 PHE G O 1
ATOM 12012 N N . CYS G 1 212 ? 67.781 68.704 39.355 1.00 9.87 212 CYS G N 1
ATOM 12013 C CA . CYS G 1 212 ? 66.931 67.903 38.464 1.00 8.88 212 CYS G CA 1
ATOM 12014 C C . CYS G 1 212 ? 67.712 66.772 37.800 1.00 9.51 212 CYS G C 1
ATOM 12015 O O . CYS G 1 212 ? 67.074 65.806 37.368 1.00 9.05 212 CYS G O 1
ATOM 12018 N N . ALA G 1 213 ? 69.035 66.923 37.701 1.00 10.09 213 ALA G N 1
ATOM 12019 C CA . ALA G 1 213 ? 69.866 65.843 37.116 1.00 9.68 213 ALA G CA 1
ATOM 12020 C C . ALA G 1 213 ? 70.228 64.721 38.050 1.00 10.22 213 ALA G C 1
ATOM 12021 O O . ALA G 1 213 ? 70.843 63.738 37.638 1.00 11.80 213 ALA G O 1
ATOM 12023 N N . GLN G 1 214 ? 69.886 64.835 39.337 1.00 9.63 214 GLN G N 1
ATOM 12024 C CA . GLN G 1 214 ? 70.159 63.745 40.266 1.00 9.65 214 GLN G CA 1
ATOM 12025 C C . GLN G 1 214 ? 69.332 62.536 39.924 1.00 9.12 214 GLN G C 1
ATOM 12026 O O . GLN G 1 214 ? 68.160 62.678 39.574 1.00 9.23 214 GLN G O 1
ATOM 12032 N N . VAL G 1 215 ? 69.912 61.349 40.034 1.00 9.73 215 VAL G N 1
ATOM 12033 C CA . VAL G 1 215 ? 69.202 60.110 39.691 1.00 10.21 215 VAL G CA 1
ATOM 12034 C C . VAL G 1 215 ? 68.969 59.201 40.893 1.00 11.34 215 VAL G C 1
ATOM 12035 O O . VAL G 1 215 ? 69.934 58.773 41.571 1.00 11.27 215 VAL G O 1
ATOM 12039 N N . ALA G 1 216 ? 67.673 58.945 41.151 1.00 10.85 216 ALA G N 1
ATOM 12040 C CA . ALA G 1 216 ? 67.221 57.980 42.174 1.00 11.33 216 ALA G CA 1
ATOM 12041 C C . ALA G 1 216 ? 67.650 58.358 43.576 1.00 12.29 216 ALA G C 1
ATOM 12042 O O . ALA G 1 216 ? 68.025 57.518 44.384 1.00 12.92 216 ALA G O 1
ATOM 12044 N N . LYS G 1 217 ? 67.590 59.637 43.854 1.00 13.08 217 LYS G N 1
ATOM 12045 C CA . LYS G 1 217 ? 67.954 60.158 45.153 1.00 14.86 217 LYS G CA 1
ATOM 12046 C C . LYS G 1 217 ? 66.794 60.054 46.137 1.00 14.75 217 LYS G C 1
ATOM 12047 O O . LYS G 1 217 ? 67.015 59.966 47.367 1.00 17.41 217 LYS G O 1
ATOM 12053 N N . SER G 1 218 ? 65.567 60.060 45.617 1.00 13.42 218 SER G N 1
ATOM 12054 C CA . SER G 1 218 ? 64.349 60.009 46.459 1.00 13.44 218 SER G CA 1
ATOM 12055 C C . SER G 1 218 ? 63.476 58.844 46.104 1.00 12.75 218 SER G C 1
ATOM 12056 O O . SER G 1 218 ? 63.383 58.447 44.908 1.00 12.69 218 SER G O 1
ATOM 12059 N N . ALA G 1 219 ? 62.890 58.240 47.135 1.00 12.57 219 ALA G N 1
ATOM 12060 C CA . ALA G 1 219 ? 61.937 57.157 46.910 1.00 11.87 219 ALA G CA 1
ATOM 12061 C C . ALA G 1 219 ? 60.498 57.670 46.901 1.00 11.88 219 ALA G C 1
ATOM 12062 O O . ALA G 1 219 ? 59.550 56.866 46.797 1.00 13.43 219 ALA G O 1
ATOM 12064 N N . ALA G 1 220 ? 60.314 58.987 47.026 1.00 12.05 220 ALA G N 1
ATOM 12065 C CA . ALA G 1 220 ? 58.938 59.531 47.051 1.00 12.19 220 ALA G CA 1
ATOM 12066 C C . ALA G 1 220 ? 58.288 59.552 45.664 1.00 12.11 220 ALA G C 1
ATOM 12067 O O . ALA G 1 220 ? 58.773 60.198 44.753 1.00 12.56 220 ALA G O 1
ATOM 12069 N N . VAL G 1 221 ? 57.179 58.859 45.519 1.00 11.43 221 VAL G N 1
ATOM 12070 C CA . VAL G 1 221 ? 56.509 58.854 44.226 1.00 10.67 221 VAL G CA 1
ATOM 12071 C C . VAL G 1 221 ? 55.084 59.401 44.337 1.00 10.61 221 VAL G C 1
ATOM 12072 O O . VAL G 1 221 ? 54.198 58.743 44.938 1.00 10.30 221 VAL G O 1
ATOM 12076 N N . PRO G 1 222 ? 54.841 60.622 43.832 1.00 9.81 222 PRO G N 1
ATOM 12077 C CA . PRO G 1 222 ? 53.479 61.165 43.867 1.00 9.28 222 PRO G CA 1
ATOM 12078 C C . PRO G 1 222 ? 52.568 60.285 43.002 1.00 9.81 222 PRO G C 1
ATOM 12079 O O . PRO G 1 222 ? 52.882 59.989 41.826 1.00 10.33 222 PRO G O 1
ATOM 12083 N N . VAL G 1 223 ? 51.413 59.916 43.544 1.00 10.05 223 VAL G N 1
ATOM 12084 C CA . VAL G 1 223 ? 50.441 59.141 42.789 1.00 11.17 223 VAL G CA 1
ATOM 12085 C C . VAL G 1 223 ? 49.097 59.865 42.808 1.00 10.41 223 VAL G C 1
ATOM 12086 O O . VAL G 1 223 ? 48.675 60.436 43.864 1.00 11.79 223 VAL G O 1
ATOM 12090 N N . LEU G 1 224 ? 48.405 59.886 41.680 1.00 11.32 224 LEU G N 1
ATOM 12091 C CA . LEU G 1 224 ? 47.117 60.592 41.625 1.00 12.18 224 LEU G CA 1
ATOM 12092 C C . LEU G 1 224 ? 46.055 59.864 42.453 1.00 13.19 224 LEU G C 1
ATOM 12093 O O . LEU G 1 224 ? 45.870 58.670 42.297 1.00 12.81 224 LEU G O 1
ATOM 12098 N N . ARG G 1 225 ? 45.393 60.615 43.339 1.00 14.85 225 ARG G N 1
ATOM 12099 C CA . ARG G 1 225 ? 44.373 60.030 44.223 1.00 16.98 225 ARG G CA 1
ATOM 12100 C C . ARG G 1 225 ? 42.995 60.642 44.063 1.00 17.90 225 ARG G C 1
ATOM 12101 O O . ARG G 1 225 ? 42.003 60.079 44.566 1.00 18.71 225 ARG G O 1
ATOM 12109 N N . GLY G 1 226 ? 42.901 61.793 43.421 1.00 17.93 226 GLY G N 1
ATOM 12110 C CA . GLY G 1 226 ? 41.581 62.393 43.268 1.00 19.36 226 GLY G CA 1
ATOM 12111 C C . GLY G 1 226 ? 41.671 63.757 42.626 1.00 19.69 226 GLY G C 1
ATOM 12112 O O . GLY G 1 226 ? 42.710 64.123 42.070 1.00 18.60 226 GLY G O 1
ATOM 12113 N N . ARG G 1 227 ? 40.589 64.525 42.696 1.00 20.42 227 ARG G N 1
ATOM 12114 C CA . ARG G 1 227 ? 40.559 65.838 42.068 1.00 20.54 227 ARG G CA 1
ATOM 12115 C C . ARG G 1 227 ? 39.541 66.667 42.825 1.00 20.46 227 ARG G C 1
ATOM 12116 O O . ARG G 1 227 ? 38.472 66.179 43.144 1.00 20.93 227 ARG G O 1
ATOM 12124 N N . VAL G 1 228 ? 39.890 67.907 43.125 1.00 20.37 228 VAL G N 1
ATOM 12125 C CA . VAL G 1 228 ? 38.977 68.810 43.826 1.00 20.74 228 VAL G CA 1
ATOM 12126 C C . VAL G 1 228 ? 38.975 70.089 42.984 1.00 21.37 228 VAL G C 1
ATOM 12127 O O . VAL G 1 228 ? 40.001 70.711 42.782 1.00 21.42 228 VAL G O 1
ATOM 12131 N N . GLY G 1 229 ? 37.804 70.465 42.459 1.00 21.99 229 GLY G N 1
ATOM 12132 C CA . GLY G 1 229 ? 37.745 71.612 41.594 1.00 22.63 229 GLY G CA 1
ATOM 12133 C C . GLY G 1 229 ? 38.606 71.274 40.388 1.00 22.97 229 GLY G C 1
ATOM 12134 O O . GLY G 1 229 ? 38.467 70.183 39.801 1.00 22.87 229 GLY G O 1
ATOM 12135 N N . GLU G 1 230 ? 39.511 72.190 40.044 1.00 23.61 230 GLU G N 1
ATOM 12136 C CA . GLU G 1 230 ? 40.425 72.023 38.912 1.00 24.15 230 GLU G CA 1
ATOM 12137 C C . GLU G 1 230 ? 41.778 71.447 39.344 1.00 22.94 230 GLU G C 1
ATOM 12138 O O . GLU G 1 230 ? 42.710 71.301 38.526 1.00 23.33 230 GLU G O 1
ATOM 12144 N N . ALA G 1 231 ? 41.888 71.138 40.623 1.00 20.43 231 ALA G N 1
ATOM 12145 C CA . ALA G 1 231 ? 43.135 70.624 41.154 1.00 19.00 231 ALA G CA 1
ATOM 12146 C C . ALA G 1 231 ? 43.203 69.116 41.225 1.00 17.73 231 ALA G C 1
ATOM 12147 O O . ALA G 1 231 ? 42.330 68.477 41.806 1.00 19.10 231 ALA G O 1
ATOM 12149 N N . LEU G 1 232 ? 44.258 68.557 40.663 1.00 15.58 232 LEU G N 1
ATOM 12150 C CA . LEU G 1 232 ? 44.506 67.109 40.780 1.00 15.20 232 LEU G CA 1
ATOM 12151 C C . LEU G 1 232 ? 45.147 66.894 42.151 1.00 14.62 232 LEU G C 1
ATOM 12152 O O . LEU G 1 232 ? 46.004 67.694 42.582 1.00 15.87 232 LEU G O 1
ATOM 12157 N N . ILE G 1 233 ? 44.779 65.823 42.834 1.00 12.98 233 ILE G N 1
ATOM 12158 C CA . ILE G 1 233 ? 45.336 65.540 44.138 1.00 12.97 233 ILE G CA 1
ATOM 12159 C C . ILE G 1 233 ? 46.322 64.383 44.109 1.00 13.09 233 ILE G C 1
ATOM 12160 O O . ILE G 1 233 ? 45.963 63.273 43.707 1.00 13.16 233 ILE G O 1
ATOM 12165 N N . PHE G 1 234 ? 47.573 64.660 44.495 1.00 13.15 234 PHE G N 1
ATOM 12166 C CA . PHE G 1 234 ? 48.593 63.607 44.547 1.00 12.54 234 PHE G CA 1
ATOM 12167 C C . PHE G 1 234 ? 49.016 63.370 45.968 1.00 12.67 234 PHE G C 1
ATOM 12168 O O . PHE G 1 234 ? 49.108 64.305 46.784 1.00 13.57 234 PHE G O 1
ATOM 12176 N N . LYS G 1 235 ? 49.272 62.115 46.267 1.00 13.34 235 LYS G N 1
ATOM 12177 C CA . LYS G 1 235 ? 49.773 61.754 47.583 1.00 14.71 235 LYS G CA 1
ATOM 12178 C C . LYS G 1 235 ? 50.986 60.875 47.384 1.00 15.06 235 LYS G C 1
ATOM 12179 O O . LYS G 1 235 ? 51.277 60.398 46.277 1.00 13.76 235 LYS G O 1
ATOM 12185 N N . ARG G 1 236 ? 51.720 60.627 48.457 1.00 14.50 236 ARG G N 1
ATOM 12186 C CA . ARG G 1 236 ? 52.918 59.810 48.344 1.00 16.44 236 ARG G CA 1
ATOM 12187 C C . ARG G 1 236 ? 52.515 58.357 48.369 1.00 16.74 236 ARG G C 1
ATOM 12188 O O . ARG G 1 236 ? 51.781 57.919 49.280 1.00 17.46 236 ARG G O 1
ATOM 12196 N N . ALA G 1 237 ? 52.983 57.576 47.400 1.00 16.78 237 ALA G N 1
ATOM 12197 C CA . ALA G 1 237 ? 52.656 56.156 47.394 1.00 18.04 237 ALA G CA 1
ATOM 12198 C C . ALA G 1 237 ? 53.281 55.462 48.601 1.00 19.44 237 ALA G C 1
ATOM 12199 O O . ALA G 1 237 ? 54.372 55.874 49.042 1.00 20.83 237 ALA G O 1
ATOM 12202 N N . MET H 1 1 ? 73.003 78.373 11.142 1.00 19.44 1 MET H N 1
ATOM 12203 C CA . MET H 1 1 ? 71.558 78.440 10.797 1.00 18.25 1 MET H CA 1
ATOM 12204 C C . MET H 1 1 ? 70.813 77.594 11.830 1.00 17.17 1 MET H C 1
ATOM 12205 O O . MET H 1 1 ? 71.319 76.519 12.182 1.00 16.48 1 MET H O 1
ATOM 12210 N N . ARG H 1 2 ? 69.651 78.037 12.316 1.00 15.36 2 ARG H N 1
ATOM 12211 C CA . ARG H 1 2 ? 68.933 77.197 13.302 1.00 14.56 2 ARG H CA 1
ATOM 12212 C C . ARG H 1 2 ? 68.492 75.899 12.626 1.00 13.87 2 ARG H C 1
ATOM 12213 O O . ARG H 1 2 ? 68.079 75.877 11.455 1.00 13.56 2 ARG H O 1
ATOM 12221 N N . LEU H 1 3 ? 68.560 74.814 13.395 1.00 11.62 3 LEU H N 1
ATOM 12222 C CA . LEU H 1 3 ? 68.172 73.470 12.934 1.00 10.49 3 LEU H CA 1
ATOM 12223 C C . LEU H 1 3 ? 67.124 72.985 13.948 1.00 9.59 3 LEU H C 1
ATOM 12224 O O . LEU H 1 3 ? 67.428 72.856 15.121 1.00 11.23 3 LEU H O 1
ATOM 12229 N N . ARG H 1 4 ? 65.925 72.708 13.459 1.00 8.82 4 ARG H N 1
ATOM 12230 C CA . ARG H 1 4 ? 64.817 72.331 14.327 1.00 8.98 4 ARG H CA 1
ATOM 12231 C C . ARG H 1 4 ? 64.139 71.077 13.857 1.00 9.57 4 ARG H C 1
ATOM 12232 O O . ARG H 1 4 ? 64.029 70.842 12.696 1.00 9.30 4 ARG H O 1
ATOM 12240 N N . VAL H 1 5 ? 63.702 70.236 14.787 1.00 9.59 5 VAL H N 1
ATOM 12241 C CA . VAL H 1 5 ? 62.884 69.107 14.379 1.00 8.59 5 VAL H CA 1
ATOM 12242 C C . VAL H 1 5 ? 61.661 69.137 15.294 1.00 9.08 5 VAL H C 1
ATOM 12243 O O . VAL H 1 5 ? 61.818 69.251 16.523 1.00 8.96 5 VAL H O 1
ATOM 12247 N N . ASP H 1 6 ? 60.463 69.031 14.699 1.00 9.58 6 ASP H N 1
ATOM 12248 C CA . ASP H 1 6 ? 59.207 68.920 15.472 1.00 9.23 6 ASP H CA 1
ATOM 12249 C C . ASP H 1 6 ? 58.822 67.447 15.326 1.00 10.78 6 ASP H C 1
ATOM 12250 O O . ASP H 1 6 ? 58.608 66.924 14.209 1.00 10.13 6 ASP H O 1
ATOM 12255 N N . VAL H 1 7 ? 58.697 66.783 16.489 1.00 9.53 7 VAL H N 1
ATOM 12256 C CA . VAL H 1 7 ? 58.393 65.319 16.490 1.00 10.63 7 VAL H CA 1
ATOM 12257 C C . VAL H 1 7 ? 57.024 64.962 15.982 1.00 11.52 7 VAL H C 1
ATOM 12258 O O . VAL H 1 7 ? 56.830 63.853 15.506 1.00 11.06 7 VAL H O 1
ATOM 12262 N N . ILE H 1 8 ? 56.074 65.883 16.086 1.00 11.35 8 ILE H N 1
ATOM 12263 C CA . ILE H 1 8 ? 54.729 65.701 15.492 1.00 12.61 8 ILE H CA 1
ATOM 12264 C C . ILE H 1 8 ? 54.216 67.111 15.216 1.00 13.54 8 ILE H C 1
ATOM 12265 O O . ILE H 1 8 ? 54.788 68.091 15.724 1.00 12.60 8 ILE H O 1
ATOM 12270 N N . PRO H 1 9 ? 53.168 67.240 14.376 1.00 14.67 9 PRO H N 1
ATOM 12271 C CA . PRO H 1 9 ? 52.586 68.552 14.069 1.00 16.84 9 PRO H CA 1
ATOM 12272 C C . PRO H 1 9 ? 51.807 69.035 15.288 1.00 19.00 9 PRO H C 1
ATOM 12273 O O . PRO H 1 9 ? 51.452 68.272 16.180 1.00 19.00 9 PRO H O 1
ATOM 12277 N N . GLY H 1 10 ? 51.531 70.332 15.296 1.00 20.58 10 GLY H N 1
ATOM 12278 C CA . GLY H 1 10 ? 50.786 70.936 16.377 1.00 23.65 10 GLY H CA 1
ATOM 12279 C C . GLY H 1 10 ? 50.044 72.092 15.738 1.00 25.78 10 GLY H C 1
ATOM 12280 O O . GLY H 1 10 ? 50.627 72.885 15.007 1.00 26.16 10 GLY H O 1
ATOM 12281 N N . GLU H 1 11 ? 48.757 72.189 16.040 1.00 27.85 11 GLU H N 1
ATOM 12282 C CA . GLU H 1 11 ? 47.890 73.232 15.511 1.00 29.04 11 GLU H CA 1
ATOM 12283 C C . GLU H 1 11 ? 48.486 74.643 15.564 1.00 28.37 11 GLU H C 1
ATOM 12284 O O . GLU H 1 11 ? 48.425 75.405 14.591 1.00 28.22 11 GLU H O 1
ATOM 12290 N N . HIS H 1 12 ? 49.079 74.977 16.696 1.00 26.94 12 HIS H N 1
ATOM 12291 C CA . HIS H 1 12 ? 49.601 76.310 16.920 1.00 27.02 12 HIS H CA 1
ATOM 12292 C C . HIS H 1 12 ? 51.075 76.527 16.633 1.00 24.69 12 HIS H C 1
ATOM 12293 O O . HIS H 1 12 ? 51.557 77.629 16.804 1.00 24.47 12 HIS H O 1
ATOM 12300 N N . LEU H 1 13 ? 51.791 75.489 16.223 1.00 21.15 13 LEU H N 1
ATOM 12301 C CA . LEU H 1 13 ? 53.233 75.651 15.971 1.00 18.69 13 LEU H CA 1
ATOM 12302 C C . LEU H 1 13 ? 53.449 76.485 14.693 1.00 17.16 13 LEU H C 1
ATOM 12303 O O . LEU H 1 13 ? 52.739 76.295 13.733 1.00 18.11 13 LEU H O 1
ATOM 12308 N N . ALA H 1 14 ? 54.448 77.363 14.701 1.00 17.07 14 ALA H N 1
ATOM 12309 C CA . ALA H 1 14 ? 54.738 78.208 13.547 1.00 16.64 14 ALA H CA 1
ATOM 12310 C C . ALA H 1 14 ? 56.156 77.921 13.064 1.00 16.22 14 ALA H C 1
ATOM 12311 O O . ALA H 1 14 ? 57.025 77.500 13.833 1.00 16.75 14 ALA H O 1
ATOM 12313 N N . TYR H 1 15 ? 56.388 78.173 11.785 1.00 15.34 15 TYR H N 1
ATOM 12314 C CA . TYR H 1 15 ? 57.682 77.957 11.172 1.00 15.20 15 TYR H CA 1
ATOM 12315 C C . TYR H 1 15 ? 58.094 79.219 10.453 1.00 15.37 15 TYR H C 1
ATOM 12316 O O . TYR H 1 15 ? 57.435 79.604 9.488 1.00 16.80 15 TYR H O 1
ATOM 12325 N N . PRO H 1 16 ? 59.197 79.836 10.861 1.00 15.70 16 PRO H N 1
ATOM 12326 C CA . PRO H 1 16 ? 59.640 81.073 10.204 1.00 15.99 16 PRO H CA 1
ATOM 12327 C C . PRO H 1 16 ? 60.313 80.983 8.854 1.00 15.97 16 PRO H C 1
ATOM 12328 O O . PRO H 1 16 ? 60.415 81.983 8.136 1.00 17.03 16 PRO H O 1
ATOM 12332 N N . ASP H 1 17 ? 60.780 79.793 8.472 1.00 14.54 17 ASP H N 1
ATOM 12333 C CA . ASP H 1 17 ? 61.521 79.699 7.239 1.00 12.97 17 ASP H CA 1
ATOM 12334 C C . ASP H 1 17 ? 61.226 78.415 6.460 1.00 12.29 17 ASP H C 1
ATOM 12335 O O . ASP H 1 17 ? 60.149 78.248 5.943 1.00 13.41 17 ASP H O 1
ATOM 12340 N N . VAL H 1 18 ? 62.211 77.538 6.347 1.00 11.78 18 VAL H N 1
ATOM 12341 C CA . VAL H 1 18 ? 62.014 76.306 5.585 1.00 11.27 18 VAL H CA 1
ATOM 12342 C C . VAL H 1 18 ? 61.503 75.120 6.421 1.00 11.67 18 VAL H C 1
ATOM 12343 O O . VAL H 1 18 ? 61.919 74.967 7.572 1.00 10.92 18 VAL H O 1
ATOM 12347 N N . VAL H 1 19 ? 60.593 74.349 5.843 1.00 10.54 19 VAL H N 1
ATOM 12348 C CA . VAL H 1 19 ? 60.131 73.130 6.511 1.00 10.52 19 VAL H CA 1
ATOM 12349 C C . VAL H 1 19 ? 60.264 71.931 5.584 1.00 10.66 19 VAL H C 1
ATOM 12350 O O . VAL H 1 19 ? 59.831 71.981 4.439 1.00 12.56 19 VAL H O 1
ATOM 12354 N N . LEU H 1 20 ? 60.910 70.876 6.090 1.00 10.16 20 LEU H N 1
ATOM 12355 C CA . LEU H 1 20 ? 61.033 69.600 5.398 1.00 10.22 20 LEU H CA 1
ATOM 12356 C C . LEU H 1 20 ? 59.994 68.715 6.088 1.00 9.94 20 LEU H C 1
ATOM 12357 O O . LEU H 1 20 ? 60.137 68.414 7.289 1.00 10.46 20 LEU H O 1
ATOM 12362 N N . VAL H 1 21 ? 58.932 68.309 5.391 1.00 9.88 21 VAL H N 1
ATOM 12363 C CA . VAL H 1 21 ? 57.926 67.430 6.002 1.00 9.46 21 VAL H CA 1
ATOM 12364 C C . VAL H 1 21 ? 58.308 65.978 5.729 1.00 9.36 21 VAL H C 1
ATOM 12365 O O . VAL H 1 21 ? 58.584 65.589 4.597 1.00 9.66 21 VAL H O 1
ATOM 12369 N N . VAL H 1 22 ? 58.253 65.162 6.787 1.00 9.95 22 VAL H N 1
ATOM 12370 C CA . VAL H 1 22 ? 58.653 63.767 6.666 1.00 10.65 22 VAL H CA 1
ATOM 12371 C C . VAL H 1 22 ? 57.531 62.776 7.046 1.00 10.76 22 VAL H C 1
ATOM 12372 O O . VAL H 1 22 ? 56.945 62.850 8.139 1.00 9.58 22 VAL H O 1
ATOM 12376 N N . ASP H 1 23 ? 57.168 61.883 6.130 1.00 10.86 23 ASP H N 1
ATOM 12377 C CA . ASP H 1 23 ? 56.236 60.764 6.465 1.00 11.26 23 ASP H CA 1
ATOM 12378 C C . ASP H 1 23 ? 56.955 59.668 5.663 1.00 9.92 23 ASP H C 1
ATOM 12379 O O . ASP H 1 23 ? 56.559 59.302 4.540 1.00 10.56 23 ASP H O 1
ATOM 12384 N N . VAL H 1 24 ? 58.008 59.085 6.231 1.00 9.38 24 VAL H N 1
ATOM 12385 C CA . VAL H 1 24 ? 58.868 58.197 5.455 1.00 9.39 24 VAL H CA 1
ATOM 12386 C C . VAL H 1 24 ? 58.253 56.840 5.094 1.00 8.33 24 VAL H C 1
ATOM 12387 O O . VAL H 1 24 ? 58.522 56.300 4.038 1.00 9.52 24 VAL H O 1
ATOM 12391 N N . ILE H 1 25 ? 57.421 56.304 5.965 1.00 9.92 25 ILE H N 1
ATOM 12392 C CA . ILE H 1 25 ? 56.679 55.094 5.593 1.00 9.18 25 ILE H CA 1
ATOM 12393 C C . ILE H 1 25 ? 55.221 55.568 5.620 1.00 9.58 25 ILE H C 1
ATOM 12394 O O . ILE H 1 25 ? 54.637 55.523 6.645 1.00 11.62 25 ILE H O 1
ATOM 12399 N N . ARG H 1 26 ? 54.628 55.974 4.486 1.00 10.10 26 ARG H N 1
ATOM 12400 C CA . ARG H 1 26 ? 55.262 55.968 3.180 1.00 10.07 26 ARG H CA 1
ATOM 12401 C C . ARG H 1 26 ? 55.055 57.260 2.385 1.00 9.46 26 ARG H C 1
ATOM 12402 O O . ARG H 1 26 ? 55.739 57.474 1.403 1.00 11.40 26 ARG H O 1
ATOM 12410 N N . ALA H 1 27 ? 54.102 58.079 2.801 1.00 11.35 27 ALA H N 1
ATOM 12411 C CA . ALA H 1 27 ? 53.721 59.245 2.006 1.00 11.06 27 ALA H CA 1
ATOM 12412 C C . ALA H 1 27 ? 54.790 60.106 1.364 1.00 10.19 27 ALA H C 1
ATOM 12413 O O . ALA H 1 27 ? 54.719 60.355 0.170 1.00 12.92 27 ALA H O 1
ATOM 12415 N N . THR H 1 28 ? 55.781 60.592 2.098 1.00 10.40 28 THR H N 1
ATOM 12416 C CA . THR H 1 28 ? 56.750 61.427 1.395 1.00 10.51 28 THR H CA 1
ATOM 12417 C C . THR H 1 28 ? 57.675 60.637 0.519 1.00 11.24 28 THR H C 1
ATOM 12418 O O . THR H 1 28 ? 58.195 61.180 -0.483 1.00 11.29 28 THR H O 1
ATOM 12422 N N . THR H 1 29 ? 57.918 59.364 0.849 1.00 10.62 29 THR H N 1
ATOM 12423 C CA . THR H 1 29 ? 58.729 58.546 -0.046 1.00 10.63 29 THR H CA 1
ATOM 12424 C C . THR H 1 29 ? 57.970 58.324 -1.373 1.00 11.19 29 THR H C 1
ATOM 12425 O O . THR H 1 29 ? 58.577 58.462 -2.442 1.00 11.00 29 THR H O 1
ATOM 12429 N N . THR H 1 30 ? 56.693 57.994 -1.270 1.00 11.50 30 THR H N 1
ATOM 12430 C CA . THR H 1 30 ? 55.854 57.754 -2.455 1.00 12.98 30 THR H CA 1
ATOM 12431 C C . THR H 1 30 ? 55.769 59.042 -3.295 1.00 14.21 30 THR H C 1
ATOM 12432 O O . THR H 1 30 ? 55.914 58.994 -4.529 1.00 14.88 30 THR H O 1
ATOM 12436 N N . ALA H 1 31 ? 55.702 60.171 -2.610 1.00 14.36 31 ALA H N 1
ATOM 12437 C CA . ALA H 1 31 ? 55.639 61.453 -3.287 1.00 15.05 31 ALA H CA 1
ATOM 12438 C C . ALA H 1 31 ? 56.870 61.657 -4.147 1.00 14.70 31 ALA H C 1
ATOM 12439 O O . ALA H 1 31 ? 56.747 62.036 -5.350 1.00 15.67 31 ALA H O 1
ATOM 12441 N N . ALA H 1 32 ? 58.061 61.423 -3.591 1.00 14.20 32 ALA H N 1
ATOM 12442 C CA . ALA H 1 32 ? 59.292 61.532 -4.356 1.00 14.34 32 ALA H CA 1
ATOM 12443 C C . ALA H 1 32 ? 59.329 60.522 -5.506 1.00 15.76 32 ALA H C 1
ATOM 12444 O O . ALA H 1 32 ? 59.779 60.859 -6.587 1.00 15.65 32 ALA H O 1
ATOM 12446 N N . ALA H 1 33 ? 58.859 59.302 -5.252 1.00 15.62 33 ALA H N 1
ATOM 12447 C CA . ALA H 1 33 ? 58.837 58.267 -6.276 1.00 17.13 33 ALA H CA 1
ATOM 12448 C C . ALA H 1 33 ? 57.986 58.678 -7.482 1.00 17.55 33 ALA H C 1
ATOM 12449 O O . ALA H 1 33 ? 58.424 58.439 -8.620 1.00 18.89 33 ALA H O 1
ATOM 12451 N N . PHE H 1 34 ? 56.823 59.285 -7.247 1.00 17.90 34 PHE H N 1
ATOM 12452 C CA . PHE H 1 34 ? 55.930 59.721 -8.351 1.00 19.48 34 PHE H CA 1
ATOM 12453 C C . PHE H 1 34 ? 56.620 60.788 -9.185 1.00 20.79 34 PHE H C 1
ATOM 12454 O O . PHE H 1 34 ? 56.566 60.747 -10.433 1.00 21.11 34 PHE H O 1
ATOM 12462 N N . LEU H 1 35 ? 57.266 61.750 -8.531 1.00 21.06 35 LEU H N 1
ATOM 12463 C CA . LEU H 1 35 ? 57.984 62.785 -9.268 1.00 22.69 35 LEU H CA 1
ATOM 12464 C C . LEU H 1 35 ? 59.208 62.234 -9.982 1.00 23.69 35 LEU H C 1
ATOM 12465 O O . LEU H 1 35 ? 59.565 62.681 -11.079 1.00 24.51 35 LEU H O 1
ATOM 12470 N N . GLU H 1 36 ? 59.866 61.247 -9.382 1.00 24.43 36 GLU H N 1
ATOM 12471 C CA . GLU H 1 36 ? 61.028 60.648 -9.990 1.00 25.72 36 GLU H CA 1
ATOM 12472 C C . GLU H 1 36 ? 60.563 59.942 -11.283 1.00 27.06 36 GLU H C 1
ATOM 12473 O O . GLU H 1 36 ? 61.318 59.861 -12.249 1.00 27.79 36 GLU H O 1
ATOM 12479 N N . ALA H 1 37 ? 59.316 59.479 -11.289 1.00 28.33 37 ALA H N 1
ATOM 12480 C CA . ALA H 1 37 ? 58.732 58.778 -12.429 1.00 28.95 37 ALA H CA 1
ATOM 12481 C C . ALA H 1 37 ? 58.189 59.759 -13.464 1.00 29.08 37 ALA H C 1
ATOM 12482 O O . ALA H 1 37 ? 57.387 59.381 -14.331 1.00 28.66 37 ALA H O 1
ATOM 12484 N N . GLY H 1 38 ? 58.608 61.019 -13.355 1.00 28.56 38 GLY H N 1
ATOM 12485 C CA . GLY H 1 38 ? 58.172 62.025 -14.317 1.00 29.57 38 GLY H CA 1
ATOM 12486 C C . GLY H 1 38 ? 56.796 62.646 -14.192 1.00 30.47 38 GLY H C 1
ATOM 12487 O O . GLY H 1 38 ? 56.373 63.371 -15.104 1.00 30.23 38 GLY H O 1
ATOM 12488 N N . ALA H 1 39 ? 56.080 62.397 -13.101 1.00 29.99 39 ALA H N 1
ATOM 12489 C CA . ALA H 1 39 ? 54.762 63.000 -12.939 1.00 30.67 39 ALA H CA 1
ATOM 12490 C C . ALA H 1 39 ? 54.833 64.528 -13.016 1.00 31.24 39 ALA H C 1
ATOM 12491 O O . ALA H 1 39 ? 55.789 65.159 -12.555 1.00 31.75 39 ALA H O 1
ATOM 12493 N N . GLU H 1 40 ? 53.814 65.118 -13.632 1.00 32.15 40 GLU H N 1
ATOM 12494 C CA . GLU H 1 40 ? 53.720 66.565 -13.811 1.00 32.30 40 GLU H CA 1
ATOM 12495 C C . GLU H 1 40 ? 53.622 67.268 -12.492 1.00 31.28 40 GLU H C 1
ATOM 12496 O O . GLU H 1 40 ? 54.358 68.226 -12.211 1.00 30.81 40 GLU H O 1
ATOM 12502 N N . ALA H 1 41 ? 52.674 66.796 -11.702 1.00 29.85 41 ALA H N 1
ATOM 12503 C CA . ALA H 1 41 ? 52.379 67.362 -10.413 1.00 29.52 41 ALA H CA 1
ATOM 12504 C C . ALA H 1 41 ? 51.857 66.273 -9.521 1.00 29.45 41 ALA H C 1
ATOM 12505 O O . ALA H 1 41 ? 51.473 65.193 -9.974 1.00 28.74 41 ALA H O 1
ATOM 12507 N N . LEU H 1 42 ? 51.810 66.608 -8.242 1.00 29.25 42 LEU H N 1
ATOM 12508 C CA . LEU H 1 42 ? 51.337 65.723 -7.213 1.00 29.75 42 LEU H CA 1
ATOM 12509 C C . LEU H 1 42 ? 50.330 66.521 -6.397 1.00 30.25 42 LEU H C 1
ATOM 12510 O O . LEU H 1 42 ? 50.633 67.647 -5.975 1.00 30.01 42 LEU H O 1
ATOM 12515 N N . TYR H 1 43 ? 49.128 65.970 -6.201 1.00 31.00 43 TYR H N 1
ATOM 12516 C CA . TYR H 1 43 ? 48.096 66.619 -5.393 1.00 32.56 43 TYR H CA 1
ATOM 12517 C C . TYR H 1 43 ? 47.836 65.783 -4.159 1.00 31.66 43 TYR H C 1
ATOM 12518 O O . TYR H 1 43 ? 47.386 64.630 -4.299 1.00 32.44 43 TYR H O 1
ATOM 12527 N N . TRP H 1 44 ? 48.075 66.352 -2.975 1.00 29.95 44 TRP H N 1
ATOM 12528 C CA . TRP H 1 44 ? 47.872 65.686 -1.688 1.00 28.60 44 TRP H CA 1
ATOM 12529 C C . TRP H 1 44 ? 46.536 66.023 -1.033 1.00 28.38 44 TRP H C 1
ATOM 12530 O O . TRP H 1 44 ? 46.231 67.197 -0.820 1.00 27.49 44 TRP H O 1
ATOM 12541 N N . THR H 1 45 ? 45.757 64.995 -0.683 1.00 28.39 45 THR H N 1
ATOM 12542 C CA . THR H 1 45 ? 44.459 65.195 -0.028 1.00 28.93 45 THR H CA 1
ATOM 12543 C C . THR H 1 45 ? 44.443 64.491 1.322 1.00 30.14 45 THR H C 1
ATOM 12544 O O . THR H 1 45 ? 45.153 63.489 1.530 1.00 29.76 45 THR H O 1
ATOM 12548 N N . PRO H 1 46 ? 43.606 64.968 2.260 1.00 30.60 46 PRO H N 1
ATOM 12549 C CA . PRO H 1 46 ? 43.493 64.402 3.607 1.00 31.80 46 PRO H CA 1
ATOM 12550 C C . PRO H 1 46 ? 42.582 63.180 3.775 1.00 32.93 46 PRO H C 1
ATOM 12551 O O . PRO H 1 46 ? 42.477 62.622 4.878 1.00 33.28 46 PRO H O 1
ATOM 12555 N N . SER H 1 47 ? 41.935 62.757 2.697 1.00 33.75 47 SER H N 1
ATOM 12556 C CA . SER H 1 47 ? 41.024 61.614 2.781 1.00 34.37 47 SER H CA 1
ATOM 12557 C C . SER H 1 47 ? 40.720 61.041 1.413 1.00 34.74 47 SER H C 1
ATOM 12558 O O . SER H 1 47 ? 40.903 61.703 0.396 1.00 35.28 47 SER H O 1
ATOM 12561 N N . LEU H 1 48 ? 40.259 59.796 1.383 1.00 35.60 48 LEU H N 1
ATOM 12562 C CA . LEU H 1 48 ? 39.919 59.180 0.109 1.00 35.82 48 LEU H CA 1
ATOM 12563 C C . LEU H 1 48 ? 38.810 59.996 -0.545 1.00 36.30 48 LEU H C 1
ATOM 12564 O O . LEU H 1 48 ? 38.833 60.249 -1.754 1.00 36.22 48 LEU H O 1
ATOM 12569 N N . GLU H 1 49 ? 37.840 60.442 0.248 1.00 36.55 49 GLU H N 1
ATOM 12570 C CA . GLU H 1 49 ? 36.749 61.200 -0.350 1.00 37.07 49 GLU H CA 1
ATOM 12571 C C . GLU H 1 49 ? 37.176 62.488 -1.045 1.00 36.91 49 GLU H C 1
ATOM 12572 O O . GLU H 1 49 ? 36.687 62.783 -2.141 1.00 37.01 49 GLU H O 1
ATOM 12578 N N . SER H 1 50 ? 38.091 63.258 -0.450 1.00 36.79 50 SER H N 1
ATOM 12579 C CA . SER H 1 50 ? 38.516 64.490 -1.111 1.00 36.01 50 SER H CA 1
ATOM 12580 C C . SER H 1 50 ? 39.357 64.178 -2.349 1.00 36.01 50 SER H C 1
ATOM 12581 O O . SER H 1 50 ? 39.453 64.993 -3.271 1.00 35.70 50 SER H O 1
ATOM 12584 N N . ALA H 1 51 ? 39.957 62.988 -2.396 1.00 35.90 51 ALA H N 1
ATOM 12585 C CA . ALA H 1 51 ? 40.730 62.625 -3.581 1.00 36.07 51 ALA H CA 1
ATOM 12586 C C . ALA H 1 51 ? 39.767 62.182 -4.680 1.00 36.02 51 ALA H C 1
ATOM 12587 O O . ALA H 1 51 ? 39.982 62.445 -5.869 1.00 35.91 51 ALA H O 1
ATOM 12589 N N . LEU H 1 52 ? 38.705 61.489 -4.280 1.00 36.51 52 LEU H N 1
ATOM 12590 C CA . LEU H 1 52 ? 37.730 61.017 -5.260 1.00 36.90 52 LEU H CA 1
ATOM 12591 C C . LEU H 1 52 ? 37.147 62.203 -5.990 1.00 36.94 52 LEU H C 1
ATOM 12592 O O . LEU H 1 52 ? 36.765 62.112 -7.163 1.00 36.59 52 LEU H O 1
ATOM 12597 N N . ALA H 1 53 ? 37.112 63.330 -5.294 1.00 36.97 53 ALA H N 1
ATOM 12598 C CA . ALA H 1 53 ? 36.577 64.537 -5.880 1.00 38.07 53 ALA H CA 1
ATOM 12599 C C . ALA H 1 53 ? 37.291 64.921 -7.168 1.00 38.47 53 ALA H C 1
ATOM 12600 O O . ALA H 1 53 ? 36.875 65.861 -7.826 1.00 38.93 53 ALA H O 1
ATOM 12602 N N . PHE H 1 54 ? 38.350 64.203 -7.539 1.00 38.93 54 PHE H N 1
ATOM 12603 C CA . PHE H 1 54 ? 39.117 64.512 -8.761 1.00 39.11 54 PHE H CA 1
ATOM 12604 C C . PHE H 1 54 ? 39.022 63.459 -9.881 1.00 40.21 54 PHE H C 1
ATOM 12605 O O . PHE H 1 54 ? 39.653 63.604 -10.919 1.00 40.52 54 PHE H O 1
ATOM 12613 N N . LYS H 1 55 ? 38.257 62.391 -9.685 1.00 42.15 55 LYS H N 1
ATOM 12614 C CA . LYS H 1 55 ? 38.204 61.365 -10.727 1.00 43.15 55 LYS H CA 1
ATOM 12615 C C . LYS H 1 55 ? 37.675 61.839 -12.080 1.00 43.70 55 LYS H C 1
ATOM 12616 O O . LYS H 1 55 ? 38.223 61.468 -13.120 1.00 43.32 55 LYS H O 1
ATOM 12622 N N . ASP H 1 56 ? 36.632 62.669 -12.067 1.00 45.14 56 ASP H N 1
ATOM 12623 C CA . ASP H 1 56 ? 36.075 63.199 -13.316 1.00 46.60 56 ASP H CA 1
ATOM 12624 C C . ASP H 1 56 ? 37.172 63.917 -14.091 1.00 47.07 56 ASP H C 1
ATOM 12625 O O . ASP H 1 56 ? 37.069 64.126 -15.320 1.00 46.63 56 ASP H O 1
ATOM 12630 N N . GLU H 1 57 ? 38.230 64.302 -13.381 1.00 46.75 57 GLU H N 1
ATOM 12631 C CA . GLU H 1 57 ? 39.309 64.993 -14.049 1.00 46.69 57 GLU H CA 1
ATOM 12632 C C . GLU H 1 57 ? 40.421 64.071 -14.509 1.00 45.88 57 GLU H C 1
ATOM 12633 O O . GLU H 1 57 ? 40.472 62.898 -14.127 1.00 46.04 57 GLU H O 1
ATOM 12639 N N . ASP H 1 58 ? 41.267 64.600 -15.389 1.00 45.16 58 ASP H N 1
ATOM 12640 C CA . ASP H 1 58 ? 42.397 63.867 -15.969 1.00 43.68 58 ASP H CA 1
ATOM 12641 C C . ASP H 1 58 ? 43.550 63.707 -14.955 1.00 42.37 58 ASP H C 1
ATOM 12642 O O . ASP H 1 58 ? 44.561 64.439 -14.991 1.00 41.90 58 ASP H O 1
ATOM 12647 N N . VAL H 1 59 ? 43.408 62.733 -14.064 1.00 40.58 59 VAL H N 1
ATOM 12648 C CA . VAL H 1 59 ? 44.421 62.513 -13.033 1.00 39.30 59 VAL H CA 1
ATOM 12649 C C . VAL H 1 59 ? 44.528 61.034 -12.714 1.00 38.23 59 VAL H C 1
ATOM 12650 O O . VAL H 1 59 ? 43.653 60.254 -13.085 1.00 37.53 59 VAL H O 1
ATOM 12654 N N . VAL H 1 60 ? 45.623 60.655 -12.059 1.00 36.44 60 VAL H N 1
ATOM 12655 C CA . VAL H 1 60 ? 45.833 59.276 -11.616 1.00 35.02 60 VAL H CA 1
ATOM 12656 C C . VAL H 1 60 ? 45.517 59.340 -10.120 1.00 34.34 60 VAL H C 1
ATOM 12657 O O . VAL H 1 60 ? 45.969 60.254 -9.420 1.00 33.94 60 VAL H O 1
ATOM 12661 N N . LEU H 1 61 ? 44.737 58.398 -9.613 1.00 33.15 61 LEU H N 1
ATOM 12662 C CA . LEU H 1 61 ? 44.387 58.421 -8.200 1.00 32.63 61 LEU H CA 1
ATOM 12663 C C . LEU H 1 61 ? 45.075 57.299 -7.413 1.00 32.27 61 LEU H C 1
ATOM 12664 O O . LEU H 1 61 ? 45.071 56.131 -7.844 1.00 32.02 61 LEU H O 1
ATOM 12669 N N . ALA H 1 62 ? 45.611 57.658 -6.243 1.00 32.00 62 ALA H N 1
ATOM 12670 C CA . ALA H 1 62 ? 46.299 56.719 -5.343 1.00 31.78 62 ALA H CA 1
ATOM 12671 C C . ALA H 1 62 ? 45.753 56.786 -3.905 1.00 32.11 62 ALA H C 1
ATOM 12672 O O . ALA H 1 62 ? 45.556 57.883 -3.362 1.00 32.04 62 ALA H O 1
ATOM 12674 N N . GLY H 1 63 ? 45.494 55.623 -3.306 1.00 32.47 63 GLY H N 1
ATOM 12675 C CA . GLY H 1 63 ? 44.979 55.544 -1.948 1.00 33.32 63 GLY H CA 1
ATOM 12676 C C . GLY H 1 63 ? 44.849 54.120 -1.432 1.00 34.82 63 GLY H C 1
ATOM 12677 O O . GLY H 1 63 ? 44.933 53.156 -2.211 1.00 33.97 63 GLY H O 1
ATOM 12678 N N . GLU H 1 64 ? 44.611 53.963 -0.136 1.00 35.38 64 GLU H N 1
ATOM 12679 C CA . GLU H 1 64 ? 44.510 52.618 0.405 1.00 37.30 64 GLU H CA 1
ATOM 12680 C C . GLU H 1 64 ? 43.804 52.571 1.741 1.00 38.43 64 GLU H C 1
ATOM 12681 O O . GLU H 1 64 ? 43.775 53.552 2.492 1.00 39.54 64 GLU H O 1
ATOM 12687 N N . THR H 1 65 ? 43.230 51.409 2.025 1.00 39.85 65 THR H N 1
ATOM 12688 C CA . THR H 1 65 ? 42.518 51.160 3.257 1.00 40.32 65 THR H CA 1
ATOM 12689 C C . THR H 1 65 ? 42.697 49.696 3.601 1.00 40.40 65 THR H C 1
ATOM 12690 O O . THR H 1 65 ? 42.356 48.819 2.806 1.00 40.50 65 THR H O 1
ATOM 12694 N N . GLY H 1 66 ? 43.235 49.448 4.790 1.00 40.17 66 GLY H N 1
ATOM 12695 C CA . GLY H 1 66 ? 43.464 48.089 5.255 1.00 40.63 66 GLY H CA 1
ATOM 12696 C C . GLY H 1 66 ? 44.318 47.293 4.280 1.00 40.87 66 GLY H C 1
ATOM 12697 O O . GLY H 1 66 ? 44.112 46.079 4.105 1.00 41.00 66 GLY H O 1
ATOM 12698 N N . GLY H 1 67 ? 45.263 47.977 3.625 1.00 40.68 67 GLY H N 1
ATOM 12699 C CA . GLY H 1 67 ? 46.151 47.322 2.677 1.00 40.28 67 GLY H CA 1
ATOM 12700 C C . GLY H 1 67 ? 45.591 47.048 1.305 1.00 39.82 67 GLY H C 1
ATOM 12701 O O . GLY H 1 67 ? 46.283 46.451 0.457 1.00 39.25 67 GLY H O 1
ATOM 12702 N N . LEU H 1 68 ? 44.353 47.507 1.074 1.00 39.54 68 LEU H N 1
ATOM 12703 C CA . LEU H 1 68 ? 43.654 47.318 -0.193 1.00 39.46 68 LEU H CA 1
ATOM 12704 C C . LEU H 1 68 ? 43.383 48.684 -0.815 1.00 38.87 68 LEU H C 1
ATOM 12705 O O . LEU H 1 68 ? 42.976 49.665 -0.124 1.00 38.64 68 LEU H O 1
ATOM 12710 N N . LYS H 1 69 ? 43.570 48.743 -2.122 1.00 37.88 69 LYS H N 1
ATOM 12711 C CA . LYS H 1 69 ? 43.314 49.949 -2.878 1.00 37.11 69 LYS H CA 1
ATOM 12712 C C . LYS H 1 69 ? 41.818 50.026 -2.987 1.00 37.44 69 LYS H C 1
ATOM 12713 O O . LYS H 1 69 ? 41.149 48.986 -3.152 1.00 37.13 69 LYS H O 1
ATOM 12719 N N . PRO H 1 70 ? 41.234 51.223 -2.870 1.00 37.77 70 PRO H N 1
ATOM 12720 C CA . PRO H 1 70 ? 39.776 51.239 -3.016 1.00 38.55 70 PRO H CA 1
ATOM 12721 C C . PRO H 1 70 ? 39.471 51.271 -4.524 1.00 39.27 70 PRO H C 1
ATOM 12722 O O . PRO H 1 70 ? 40.357 51.644 -5.364 1.00 39.30 70 PRO H O 1
ATOM 12726 N N . PRO H 1 71 ? 38.230 50.895 -4.931 1.00 40.88 71 PRO H N 1
ATOM 12727 C CA . PRO H 1 71 ? 37.635 50.802 -6.299 1.00 41.11 71 PRO H CA 1
ATOM 12728 C C . PRO H 1 71 ? 37.891 51.939 -7.324 1.00 41.39 71 PRO H C 1
ATOM 12729 O O . PRO H 1 71 ? 38.611 51.746 -8.349 1.00 39.87 71 PRO H O 1
ATOM 12733 N N . ARG H 1 72 ? 37.318 53.106 -7.099 1.00 41.48 72 ARG H N 1
ATOM 12734 C CA . ARG H 1 72 ? 37.574 54.198 -8.041 1.00 42.96 72 ARG H CA 1
ATOM 12735 C C . ARG H 1 72 ? 39.065 54.590 -8.039 1.00 41.32 72 ARG H C 1
ATOM 12736 O O . ARG H 1 72 ? 39.447 55.515 -8.740 1.00 40.33 72 ARG H O 1
ATOM 12744 N N . PHE H 1 73 ? 39.923 53.891 -7.275 1.00 38.81 73 PHE H N 1
ATOM 12745 C CA . PHE H 1 73 ? 41.352 54.257 -7.307 1.00 36.63 73 PHE H CA 1
ATOM 12746 C C . PHE H 1 73 ? 42.191 53.464 -8.286 1.00 35.50 73 PHE H C 1
ATOM 12747 O O . PHE H 1 73 ? 41.911 52.298 -8.577 1.00 34.57 73 PHE H O 1
ATOM 12755 N N . ASP H 1 74 ? 43.224 54.119 -8.791 1.00 33.95 74 ASP H N 1
ATOM 12756 C CA . ASP H 1 74 ? 44.154 53.531 -9.744 1.00 33.28 74 ASP H CA 1
ATOM 12757 C C . ASP H 1 74 ? 45.360 52.849 -9.119 1.00 32.46 74 ASP H C 1
ATOM 12758 O O . ASP H 1 74 ? 45.760 51.779 -9.554 1.00 32.92 74 ASP H O 1
ATOM 12763 N N . LEU H 1 75 ? 45.976 53.500 -8.136 1.00 31.21 75 LEU H N 1
ATOM 12764 C CA . LEU H 1 75 ? 47.167 52.942 -7.466 1.00 29.47 75 LEU H CA 1
ATOM 12765 C C . LEU H 1 75 ? 46.967 52.941 -5.957 1.00 28.28 75 LEU H C 1
ATOM 12766 O O . LEU H 1 75 ? 46.010 53.536 -5.435 1.00 26.86 75 LEU H O 1
ATOM 12771 N N . GLY H 1 76 ? 47.846 52.219 -5.265 1.00 27.57 76 GLY H N 1
ATOM 12772 C CA . GLY H 1 76 ? 47.791 52.187 -3.814 1.00 27.34 76 GLY H CA 1
ATOM 12773 C C . GLY H 1 76 ? 48.863 53.170 -3.369 1.00 26.94 76 GLY H C 1
ATOM 12774 O O . GLY H 1 76 ? 49.260 54.032 -4.145 1.00 25.72 76 GLY H O 1
ATOM 12775 N N . ASN H 1 77 ? 49.365 53.009 -2.139 1.00 26.75 77 ASN H N 1
ATOM 12776 C CA . ASN H 1 77 ? 50.387 53.930 -1.649 1.00 26.43 77 ASN H CA 1
ATOM 12777 C C . ASN H 1 77 ? 51.802 53.373 -1.618 1.00 24.69 77 ASN H C 1
ATOM 12778 O O . ASN H 1 77 ? 52.694 53.931 -0.977 1.00 22.28 77 ASN H O 1
ATOM 12783 N N . SER H 1 78 ? 52.037 52.276 -2.333 1.00 22.17 78 SER H N 1
ATOM 12784 C CA . SER H 1 78 ? 53.381 51.719 -2.353 1.00 20.89 78 SER H CA 1
ATOM 12785 C C . SER H 1 78 ? 54.336 52.543 -3.220 1.00 19.48 78 SER H C 1
ATOM 12786 O O . SER H 1 78 ? 54.039 52.852 -4.395 1.00 19.44 78 SER H O 1
ATOM 12789 N N . PRO H 1 79 ? 55.521 52.897 -2.697 1.00 17.96 79 PRO H N 1
ATOM 12790 C CA . PRO H 1 79 ? 56.453 53.682 -3.502 1.00 18.03 79 PRO H CA 1
ATOM 12791 C C . PRO H 1 79 ? 57.088 52.975 -4.701 1.00 19.83 79 PRO H C 1
ATOM 12792 O O . PRO H 1 79 ? 57.395 53.614 -5.716 1.00 18.78 79 PRO H O 1
ATOM 12796 N N . ARG H 1 80 ? 57.278 51.653 -4.627 1.00 20.65 80 ARG H N 1
ATOM 12797 C CA . ARG H 1 80 ? 57.872 50.941 -5.773 1.00 23.22 80 ARG H CA 1
ATOM 12798 C C . ARG H 1 80 ? 56.849 50.976 -6.919 1.00 23.66 80 ARG H C 1
ATOM 12799 O O . ARG H 1 80 ? 57.201 51.167 -8.064 1.00 24.09 80 ARG H O 1
ATOM 12807 N N . GLU H 1 81 ? 55.597 50.824 -6.552 1.00 23.97 81 GLU H N 1
ATOM 12808 C CA . GLU H 1 81 ? 54.451 50.838 -7.471 1.00 25.55 81 GLU H CA 1
ATOM 12809 C C . GLU H 1 81 ? 54.444 52.242 -8.120 1.00 24.99 81 GLU H C 1
ATOM 12810 O O . GLU H 1 81 ? 54.379 52.389 -9.352 1.00 24.67 81 GLU H O 1
ATOM 12816 N N . ALA H 1 82 ? 54.563 53.281 -7.295 1.00 23.92 82 ALA H N 1
ATOM 12817 C CA . ALA H 1 82 ? 54.582 54.634 -7.836 1.00 23.59 82 ALA H CA 1
ATOM 12818 C C . ALA H 1 82 ? 55.703 54.834 -8.852 1.00 23.74 82 ALA H C 1
ATOM 12819 O O . ALA H 1 82 ? 55.441 55.339 -9.946 1.00 24.18 82 ALA H O 1
ATOM 12821 N N . LEU H 1 83 ? 56.927 54.429 -8.505 1.00 23.92 83 LEU H N 1
ATOM 12822 C CA . LEU H 1 83 ? 58.112 54.590 -9.351 1.00 25.44 83 LEU H CA 1
ATOM 12823 C C . LEU H 1 83 ? 57.949 53.880 -10.684 1.00 26.92 83 LEU H C 1
ATOM 12824 O O . LEU H 1 83 ? 58.624 54.242 -11.655 1.00 27.86 83 LEU H O 1
ATOM 12829 N N . SER H 1 84 ? 57.055 52.892 -10.720 1.00 28.89 84 SER H N 1
ATOM 12830 C CA . SER H 1 84 ? 56.802 52.123 -11.945 1.00 30.53 84 SER H CA 1
ATOM 12831 C C . SER H 1 84 ? 55.480 52.439 -12.623 1.00 31.01 84 SER H C 1
ATOM 12832 O O . SER H 1 84 ? 55.133 51.819 -13.626 1.00 30.35 84 SER H O 1
ATOM 12835 N N . ALA H 1 85 ? 54.727 53.385 -12.087 1.00 31.95 85 ALA H N 1
ATOM 12836 C CA . ALA H 1 85 ? 53.454 53.727 -12.707 1.00 33.80 85 ALA H CA 1
ATOM 12837 C C . ALA H 1 85 ? 53.674 54.574 -13.966 1.00 35.05 85 ALA H C 1
ATOM 12838 O O . ALA H 1 85 ? 54.689 55.285 -14.117 1.00 35.05 85 ALA H O 1
ATOM 12840 N N . GLN H 1 86 ? 52.736 54.472 -14.895 1.00 36.59 86 GLN H N 1
ATOM 12841 C CA . GLN H 1 86 ? 52.869 55.264 -16.114 1.00 37.30 86 GLN H CA 1
ATOM 12842 C C . GLN H 1 86 ? 52.239 56.610 -15.797 1.00 36.63 86 GLN H C 1
ATOM 12843 O O . GLN H 1 86 ? 51.076 56.861 -16.087 1.00 36.72 86 GLN H O 1
ATOM 12849 N N . VAL H 1 87 ? 53.021 57.460 -15.143 1.00 36.22 87 VAL H N 1
ATOM 12850 C CA . VAL H 1 87 ? 52.543 58.762 -14.729 1.00 36.13 87 VAL H CA 1
ATOM 12851 C C . VAL H 1 87 ? 53.363 59.855 -15.368 1.00 36.24 87 VAL H C 1
ATOM 12852 O O . VAL H 1 87 ? 53.172 61.030 -15.070 1.00 35.93 87 VAL H O 1
ATOM 12856 N N . ALA H 1 88 ? 54.284 59.478 -16.248 1.00 36.59 88 ALA H N 1
ATOM 12857 C CA . ALA H 1 88 ? 55.123 60.482 -16.880 1.00 37.17 88 ALA H CA 1
ATOM 12858 C C . ALA H 1 88 ? 54.231 61.511 -17.577 1.00 37.52 88 ALA H C 1
ATOM 12859 O O . ALA H 1 88 ? 53.351 61.157 -18.380 1.00 38.01 88 ALA H O 1
ATOM 12861 N N . GLY H 1 89 ? 54.449 62.782 -17.243 1.00 37.59 89 GLY H N 1
ATOM 12862 C CA . GLY H 1 89 ? 53.670 63.876 -17.809 1.00 37.60 89 GLY H CA 1
ATOM 12863 C C . GLY H 1 89 ? 52.265 63.982 -17.240 1.00 37.98 89 GLY H C 1
ATOM 12864 O O . GLY H 1 89 ? 51.468 64.803 -17.695 1.00 37.75 89 GLY H O 1
ATOM 12865 N N . ARG H 1 90 ? 51.957 63.188 -16.216 1.00 37.87 90 ARG H N 1
ATOM 12866 C CA . ARG H 1 90 ? 50.613 63.181 -15.631 1.00 38.10 90 ARG H CA 1
ATOM 12867 C C . ARG H 1 90 ? 50.454 63.763 -14.236 1.00 37.19 90 ARG H C 1
ATOM 12868 O O . ARG H 1 90 ? 51.430 63.935 -13.497 1.00 37.91 90 ARG H O 1
ATOM 12876 N N . VAL H 1 91 ? 49.213 64.048 -13.864 1.00 35.66 91 VAL H N 1
ATOM 12877 C CA . VAL H 1 91 ? 48.942 64.579 -12.540 1.00 33.83 91 VAL H CA 1
ATOM 12878 C C . VAL H 1 91 ? 48.459 63.440 -11.637 1.00 32.34 91 VAL H C 1
ATOM 12879 O O . VAL H 1 91 ? 47.482 62.745 -11.952 1.00 31.75 91 VAL H O 1
ATOM 12883 N N . VAL H 1 92 ? 49.148 63.245 -10.510 1.00 30.36 92 VAL H N 1
ATOM 12884 C CA . VAL H 1 92 ? 48.800 62.183 -9.570 1.00 28.82 92 VAL H CA 1
ATOM 12885 C C . VAL H 1 92 ? 48.176 62.749 -8.307 1.00 28.32 92 VAL H C 1
ATOM 12886 O O . VAL H 1 92 ? 48.740 63.670 -7.697 1.00 27.71 92 VAL H O 1
ATOM 12890 N N . VAL H 1 93 ? 47.033 62.201 -7.904 1.00 27.30 93 VAL H N 1
ATOM 12891 C CA . VAL H 1 93 ? 46.337 62.612 -6.695 1.00 27.73 93 VAL H CA 1
ATOM 12892 C C . VAL H 1 93 ? 46.485 61.574 -5.593 1.00 28.49 93 VAL H C 1
ATOM 12893 O O . VAL H 1 93 ? 45.907 60.495 -5.682 1.00 28.92 93 VAL H O 1
ATOM 12897 N N . MET H 1 94 ? 47.209 61.920 -4.534 1.00 28.44 94 MET H N 1
ATOM 12898 C CA . MET H 1 94 ? 47.450 61.003 -3.419 1.00 29.04 94 MET H CA 1
ATOM 12899 C C . MET H 1 94 ? 46.678 61.324 -2.168 1.00 29.35 94 MET H C 1
ATOM 12900 O O . MET H 1 94 ? 46.753 62.439 -1.694 1.00 29.31 94 MET H O 1
ATOM 12905 N N . SER H 1 95 ? 45.986 60.344 -1.593 1.00 30.54 95 SER H N 1
ATOM 12906 C CA . SER H 1 95 ? 45.267 60.558 -0.342 1.00 31.29 95 SER H CA 1
ATOM 12907 C C . SER H 1 95 ? 46.132 60.110 0.853 1.00 32.22 95 SER H C 1
ATOM 12908 O O . SER H 1 95 ? 46.537 58.941 0.914 1.00 32.67 95 SER H O 1
ATOM 12911 N N . THR H 1 96 ? 46.414 61.030 1.790 1.00 32.76 96 THR H N 1
ATOM 12912 C CA . THR H 1 96 ? 47.206 60.751 3.005 1.00 33.50 96 THR H CA 1
ATOM 12913 C C . THR H 1 96 ? 46.803 61.605 4.217 1.00 33.75 96 THR H C 1
ATOM 12914 O O . THR H 1 96 ? 46.944 62.830 4.221 1.00 33.89 96 THR H O 1
ATOM 12918 N N . THR H 1 97 ? 46.364 60.951 5.281 1.00 33.43 97 THR H N 1
ATOM 12919 C CA . THR H 1 97 ? 45.903 61.682 6.454 1.00 32.98 97 THR H CA 1
ATOM 12920 C C . THR H 1 97 ? 46.952 62.383 7.306 1.00 31.82 97 THR H C 1
ATOM 12921 O O . THR H 1 97 ? 46.863 63.579 7.557 1.00 31.43 97 THR H O 1
ATOM 12925 N N . ASN H 1 98 ? 47.953 61.657 7.764 1.00 30.20 98 ASN H N 1
ATOM 12926 C CA . ASN H 1 98 ? 48.915 62.327 8.597 1.00 28.26 98 ASN H CA 1
ATOM 12927 C C . ASN H 1 98 ? 49.827 63.200 7.745 1.00 26.93 98 ASN H C 1
ATOM 12928 O O . ASN H 1 98 ? 50.292 64.218 8.234 1.00 25.92 98 ASN H O 1
ATOM 12933 N N . GLY H 1 99 ? 50.043 62.808 6.484 1.00 25.69 99 GLY H N 1
ATOM 12934 C CA . GLY H 1 99 ? 50.915 63.565 5.577 1.00 25.50 99 GLY H CA 1
ATOM 12935 C C . GLY H 1 99 ? 50.340 64.931 5.236 1.00 25.60 99 GLY H C 1
ATOM 12936 O O . GLY H 1 99 ? 51.043 65.963 5.259 1.00 24.46 99 GLY H O 1
ATOM 12937 N N . THR H 1 100 ? 49.046 64.949 4.927 1.00 25.19 100 THR H N 1
ATOM 12938 C CA . THR H 1 100 ? 48.373 66.213 4.600 1.00 25.30 100 THR H CA 1
ATOM 12939 C C . THR H 1 100 ? 48.204 67.068 5.832 1.00 26.02 100 THR H C 1
ATOM 12940 O O . THR H 1 100 ? 48.388 68.308 5.770 1.00 25.57 100 THR H O 1
ATOM 12944 N N . LYS H 1 101 ? 47.862 66.456 6.959 1.00 25.62 101 LYS H N 1
ATOM 12945 C CA . LYS H 1 101 ? 47.720 67.232 8.177 1.00 26.34 101 LYS H CA 1
ATOM 12946 C C . LYS H 1 101 ? 49.063 67.902 8.496 1.00 25.30 101 LYS H C 1
ATOM 12947 O O . LYS H 1 101 ? 49.115 69.052 8.942 1.00 25.51 101 LYS H O 1
ATOM 12953 N N . ALA H 1 102 ? 50.162 67.191 8.247 1.00 23.16 102 ALA H N 1
ATOM 12954 C CA . ALA H 1 102 ? 51.444 67.791 8.525 1.00 21.61 102 ALA H CA 1
ATOM 12955 C C . ALA H 1 102 ? 51.801 68.903 7.529 1.00 20.96 102 ALA H C 1
ATOM 12956 O O . ALA H 1 102 ? 52.197 69.997 7.947 1.00 20.93 102 ALA H O 1
ATOM 12958 N N . ALA H 1 103 ? 51.661 68.642 6.234 1.00 20.93 103 ALA H N 1
ATOM 12959 C CA . ALA H 1 103 ? 52.010 69.636 5.225 1.00 22.46 103 ALA H CA 1
ATOM 12960 C C . ALA H 1 103 ? 51.141 70.891 5.368 1.00 23.96 103 ALA H C 1
ATOM 12961 O O . ALA H 1 103 ? 51.627 72.016 5.236 1.00 23.01 103 ALA H O 1
ATOM 12963 N N . HIS H 1 104 ? 49.871 70.689 5.703 1.00 25.86 104 HIS H N 1
ATOM 12964 C CA . HIS H 1 104 ? 48.951 71.806 5.887 1.00 28.36 104 HIS H CA 1
ATOM 12965 C C . HIS H 1 104 ? 49.392 72.665 7.088 1.00 27.36 104 HIS H C 1
ATOM 12966 O O . HIS H 1 104 ? 49.391 73.901 7.028 1.00 27.95 104 HIS H O 1
ATOM 12973 N N . ALA H 1 105 ? 49.759 72.002 8.183 1.00 26.08 105 ALA H N 1
ATOM 12974 C CA . ALA H 1 105 ? 50.201 72.681 9.394 1.00 24.39 105 ALA H CA 1
ATOM 12975 C C . ALA H 1 105 ? 51.444 73.526 9.075 1.00 23.45 105 ALA H C 1
ATOM 12976 O O . ALA H 1 105 ? 51.569 74.685 9.480 1.00 24.38 105 ALA H O 1
ATOM 12978 N N . ALA H 1 106 ? 52.381 72.947 8.345 1.00 22.06 106 ALA H N 1
ATOM 12979 C CA . ALA H 1 106 ? 53.595 73.687 7.967 1.00 20.71 106 ALA H CA 1
ATOM 12980 C C . ALA H 1 106 ? 53.288 74.898 7.063 1.00 20.34 106 ALA H C 1
ATOM 12981 O O . ALA H 1 106 ? 53.826 76.017 7.237 1.00 19.56 106 ALA H O 1
ATOM 12983 N N . ALA H 1 107 ? 52.394 74.658 6.115 1.00 20.07 107 ALA H N 1
ATOM 12984 C CA . ALA H 1 107 ? 52.045 75.687 5.142 1.00 20.54 107 ALA H CA 1
ATOM 12985 C C . ALA H 1 107 ? 51.377 76.924 5.700 1.00 20.89 107 ALA H C 1
ATOM 12986 O O . ALA H 1 107 ? 51.390 77.924 5.030 1.00 20.97 107 ALA H O 1
ATOM 12988 N N . ARG H 1 108 ? 50.790 76.854 6.892 1.00 22.09 108 ARG H N 1
ATOM 12989 C CA . ARG H 1 108 ? 50.128 78.015 7.479 1.00 23.00 108 ARG H CA 1
ATOM 12990 C C . ARG H 1 108 ? 51.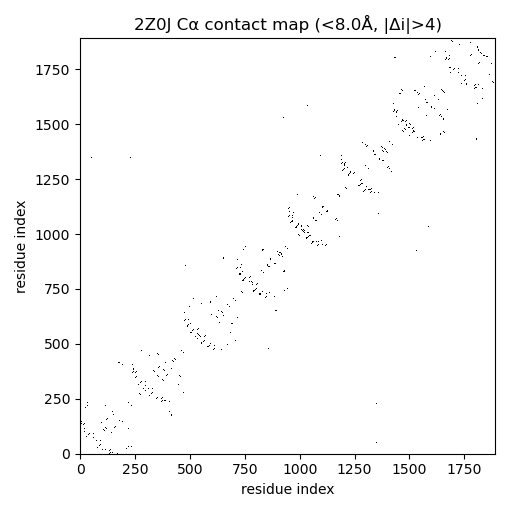120 79.148 7.712 1.00 22.10 108 ARG H C 1
ATOM 12991 O O . ARG H 1 108 ? 50.749 80.328 7.655 1.00 22.54 108 ARG H O 1
ATOM 12999 N N . THR H 1 109 ? 52.392 78.814 7.915 1.00 20.43 109 THR H N 1
ATOM 13000 C CA . THR H 1 109 ? 53.374 79.825 8.224 1.00 18.96 109 THR H CA 1
ATOM 13001 C C . THR H 1 109 ? 54.722 79.764 7.513 1.00 18.40 109 THR H C 1
ATOM 13002 O O . THR H 1 109 ? 55.460 80.763 7.454 1.00 18.05 109 THR H O 1
ATOM 13006 N N . ALA H 1 110 ? 55.092 78.590 6.993 1.00 17.17 110 ALA H N 1
ATOM 13007 C CA . ALA H 1 110 ? 56.413 78.433 6.370 1.00 17.01 110 ALA H CA 1
ATOM 13008 C C . ALA H 1 110 ? 56.664 79.229 5.096 1.00 16.38 110 ALA H C 1
ATOM 13009 O O . ALA H 1 110 ? 55.727 79.480 4.341 1.00 17.09 110 ALA H O 1
ATOM 13011 N N . LYS H 1 111 ? 57.920 79.588 4.857 1.00 16.77 111 LYS H N 1
ATOM 13012 C CA . LYS H 1 111 ? 58.263 80.273 3.601 1.00 17.33 111 LYS H CA 1
ATOM 13013 C C . LYS H 1 111 ? 58.345 79.204 2.492 1.00 17.74 111 LYS H C 1
ATOM 13014 O O . LYS H 1 111 ? 58.055 79.464 1.311 1.00 18.28 111 LYS H O 1
ATOM 13020 N N . HIS H 1 112 ? 58.797 78.000 2.855 1.00 16.93 112 HIS H N 1
ATOM 13021 C CA . HIS H 1 112 ? 58.943 76.931 1.849 1.00 15.96 112 HIS H CA 1
ATOM 13022 C C . HIS H 1 112 ? 58.589 75.613 2.524 1.00 15.18 112 HIS H C 1
ATOM 13023 O O . HIS H 1 112 ? 58.925 75.408 3.689 1.00 13.59 112 HIS H O 1
ATOM 13030 N N . VAL H 1 113 ? 57.906 74.753 1.782 1.00 14.09 113 VAL H N 1
ATOM 13031 C CA . VAL H 1 113 ? 57.528 73.417 2.291 1.00 13.45 113 VAL H CA 1
ATOM 13032 C C . VAL H 1 113 ? 58.008 72.353 1.279 1.00 12.90 113 VAL H C 1
ATOM 13033 O O . VAL H 1 113 ? 57.532 72.292 0.127 1.00 13.63 113 VAL H O 1
ATOM 13037 N N . LEU H 1 114 ? 58.924 71.492 1.727 1.00 12.34 114 LEU H N 1
ATOM 13038 C CA . LEU H 1 114 ? 59.562 70.432 0.928 1.00 11.62 114 LEU H CA 1
ATOM 13039 C C . LEU H 1 114 ? 59.170 69.083 1.483 1.00 12.26 114 LEU H C 1
ATOM 13040 O O . LEU H 1 114 ? 58.974 68.944 2.702 1.00 11.12 114 LEU H O 1
ATOM 13045 N N . LEU H 1 115 ? 58.981 68.089 0.614 1.00 11.52 115 LEU H N 1
ATOM 13046 C CA . LEU H 1 115 ? 58.630 66.739 1.138 1.00 11.39 115 LEU H CA 1
ATOM 13047 C C . LEU H 1 115 ? 59.891 65.916 1.130 1.00 10.96 115 LEU H C 1
ATOM 13048 O O . LEU H 1 115 ? 60.483 65.680 0.088 1.00 11.35 115 LEU H O 1
ATOM 13053 N N . ALA H 1 116 ? 60.299 65.466 2.312 1.00 10.17 116 ALA H N 1
ATOM 13054 C CA . ALA H 1 116 ? 61.573 64.750 2.475 1.00 9.53 116 ALA H CA 1
ATOM 13055 C C . ALA H 1 116 ? 61.395 63.321 2.959 1.00 9.53 116 ALA H C 1
ATOM 13056 O O . ALA H 1 116 ? 60.470 63.043 3.748 1.00 10.25 116 ALA H O 1
ATOM 13058 N N . SER H 1 117 ? 62.312 62.468 2.516 1.00 10.11 117 SER H N 1
ATOM 13059 C CA . SER H 1 117 ? 62.320 61.037 2.903 1.00 9.69 117 SER H CA 1
ATOM 13060 C C . SER H 1 117 ? 63.763 60.581 2.923 1.00 9.26 117 SER H C 1
ATOM 13061 O O . SER H 1 117 ? 64.660 61.351 2.554 1.00 9.94 117 SER H O 1
ATOM 13064 N N . LEU H 1 118 ? 64.037 59.332 3.329 1.00 9.24 118 LEU H N 1
ATOM 13065 C CA . LEU H 1 118 ? 65.416 58.874 3.206 1.00 8.26 118 LEU H CA 1
ATOM 13066 C C . LEU H 1 118 ? 65.747 58.826 1.677 1.00 9.28 118 LEU H C 1
ATOM 13067 O O . LEU H 1 118 ? 66.837 59.199 1.262 1.00 9.15 118 LEU H O 1
ATOM 13072 N N . TYR H 1 119 ? 64.749 58.395 0.902 1.00 9.90 119 TYR H N 1
ATOM 13073 C CA . TYR H 1 119 ? 64.892 58.207 -0.562 1.00 10.64 119 TYR H CA 1
ATOM 13074 C C . TYR H 1 119 ? 65.436 59.434 -1.263 1.00 11.13 119 TYR H C 1
ATOM 13075 O O . TYR H 1 119 ? 66.312 59.305 -2.126 1.00 10.55 119 TYR H O 1
ATOM 13084 N N . ASN H 1 120 ? 64.977 60.642 -0.877 1.00 11.11 120 ASN H N 1
ATOM 13085 C CA . ASN H 1 120 ? 65.515 61.857 -1.525 1.00 11.51 120 ASN H CA 1
ATOM 13086 C C . ASN H 1 120 ? 66.259 62.707 -0.514 1.00 10.78 120 ASN H C 1
ATOM 13087 O O . ASN H 1 120 ? 66.457 63.915 -0.760 1.00 12.10 120 ASN H O 1
ATOM 13092 N N . ALA H 1 121 ? 66.826 62.094 0.532 1.00 10.88 121 ALA H N 1
ATOM 13093 C CA . ALA H 1 121 ? 67.332 62.943 1.610 1.00 10.88 121 ALA H CA 1
ATOM 13094 C C . ALA H 1 121 ? 68.429 63.918 1.333 1.00 11.99 121 ALA H C 1
ATOM 13095 O O . ALA H 1 121 ? 68.405 65.022 1.866 1.00 11.88 121 ALA H O 1
ATOM 13097 N N . HIS H 1 122 ? 69.400 63.533 0.527 1.00 11.79 122 HIS H N 1
ATOM 13098 C CA . HIS H 1 122 ? 70.520 64.425 0.303 1.00 13.07 122 HIS H CA 1
ATOM 13099 C C . HIS H 1 122 ? 70.035 65.609 -0.533 1.00 12.04 122 HIS H C 1
ATOM 13100 O O . HIS H 1 122 ? 70.369 66.759 -0.218 1.00 12.03 122 HIS H O 1
ATOM 13107 N N . ALA H 1 123 ? 69.269 65.345 -1.577 1.00 12.35 123 ALA H N 1
ATOM 13108 C CA . ALA H 1 123 ? 68.716 66.439 -2.412 1.00 12.11 123 ALA H CA 1
ATOM 13109 C C . ALA H 1 123 ? 67.809 67.373 -1.625 1.00 12.76 123 ALA H C 1
ATOM 13110 O O . ALA H 1 123 ? 67.822 68.593 -1.781 1.00 13.07 123 ALA H O 1
ATOM 13112 N N . ALA H 1 124 ? 67.018 66.790 -0.742 1.00 12.58 124 ALA H N 1
ATOM 13113 C CA . ALA H 1 124 ? 66.122 67.571 0.071 1.00 11.69 124 ALA H CA 1
ATOM 13114 C C . ALA H 1 124 ? 66.914 68.469 1.041 1.00 10.94 124 ALA H C 1
ATOM 13115 O O . ALA H 1 124 ? 66.542 69.673 1.206 1.00 11.62 124 ALA H O 1
ATOM 13117 N N . ALA H 1 125 ? 67.919 67.919 1.727 1.00 10.82 125 ALA H N 1
ATOM 13118 C CA . ALA H 1 125 ? 68.763 68.703 2.638 1.00 10.61 125 ALA H CA 1
ATOM 13119 C C . ALA H 1 125 ? 69.507 69.815 1.868 1.00 11.88 125 ALA H C 1
ATOM 13120 O O . ALA H 1 125 ? 69.593 70.965 2.327 1.00 11.43 125 ALA H O 1
ATOM 13122 N N . ARG H 1 126 ? 70.026 69.500 0.682 1.00 12.51 126 ARG H N 1
ATOM 13123 C CA . ARG H 1 126 ? 70.749 70.527 -0.098 1.00 14.14 126 ARG H CA 1
ATOM 13124 C C . ARG H 1 126 ? 69.829 71.668 -0.484 1.00 13.97 126 ARG H C 1
ATOM 13125 O O . ARG H 1 126 ? 70.217 72.853 -0.402 1.00 13.02 126 ARG H O 1
ATOM 13133 N N . LEU H 1 127 ? 68.637 71.335 -0.940 1.00 12.83 127 LEU H N 1
ATOM 13134 C CA . LEU H 1 127 ? 67.679 72.380 -1.323 1.00 12.77 127 LEU H CA 1
ATOM 13135 C C . LEU H 1 127 ? 67.279 73.228 -0.129 1.00 12.92 127 LEU H C 1
ATOM 13136 O O . LEU H 1 127 ? 67.127 74.449 -0.229 1.00 12.71 127 LEU H O 1
ATOM 13141 N N . ALA H 1 128 ? 67.125 72.593 1.029 1.00 12.06 128 ALA H N 1
ATOM 13142 C CA . ALA H 1 128 ? 66.695 73.322 2.214 1.00 11.82 128 ALA H CA 1
ATOM 13143 C C . ALA H 1 128 ? 67.759 74.314 2.570 1.00 11.36 128 ALA H C 1
ATOM 13144 O O . ALA H 1 128 ? 67.455 75.453 2.891 1.00 11.59 128 ALA H O 1
ATOM 13146 N N . ARG H 1 129 ? 69.001 73.889 2.527 1.00 12.00 129 ARG H N 1
ATOM 13147 C CA . ARG H 1 129 ? 70.115 74.797 2.822 1.00 12.18 129 ARG H CA 1
ATOM 13148 C C . ARG H 1 129 ? 70.154 75.944 1.783 1.00 13.08 129 ARG H C 1
ATOM 13149 O O . ARG H 1 129 ? 70.435 77.116 2.151 1.00 12.55 129 ARG H O 1
ATOM 13157 N N . GLU H 1 130 ? 69.954 75.617 0.510 1.00 13.48 130 GLU H N 1
ATOM 13158 C CA . GLU H 1 130 ? 69.993 76.671 -0.517 1.00 14.18 130 GLU H CA 1
ATOM 13159 C C . GLU H 1 130 ? 68.909 77.707 -0.286 1.00 14.24 130 GLU H C 1
ATOM 13160 O O . GLU H 1 130 ? 69.120 78.923 -0.468 1.00 12.96 130 GLU H O 1
ATOM 13166 N N . LEU H 1 131 ? 67.746 77.286 0.172 1.00 13.02 131 LEU H N 1
ATOM 13167 C CA . LEU H 1 131 ? 66.656 78.224 0.372 1.00 12.60 131 LEU H CA 1
ATOM 13168 C C . LEU H 1 131 ? 66.623 79.000 1.694 1.00 12.79 131 LEU H C 1
ATOM 13169 O O . LEU H 1 131 ? 66.119 80.130 1.757 1.00 13.15 131 LEU H O 1
ATOM 13174 N N . ALA H 1 132 ? 67.149 78.402 2.762 1.00 12.66 132 ALA H N 1
ATOM 13175 C CA . ALA H 1 132 ? 67.007 79.008 4.103 1.00 12.01 132 ALA H CA 1
ATOM 13176 C C . ALA H 1 132 ? 67.888 80.206 4.393 1.00 13.46 132 ALA H C 1
ATOM 13177 O O . ALA H 1 132 ? 68.963 80.303 3.844 1.00 13.30 132 ALA H O 1
ATOM 13179 N N . THR H 1 133 ? 67.411 81.068 5.294 1.00 14.66 133 THR H N 1
ATOM 13180 C CA . THR H 1 133 ? 68.245 82.190 5.757 1.00 16.37 133 THR H CA 1
ATOM 13181 C C . THR H 1 133 ? 68.330 82.241 7.271 1.00 17.26 133 THR H C 1
ATOM 13182 O O . THR H 1 133 ? 69.258 82.861 7.830 1.00 18.87 133 THR H O 1
ATOM 13186 N N . GLU H 1 134 ? 67.338 81.696 7.933 1.00 16.49 134 GLU H N 1
ATOM 13187 C CA . GLU H 1 134 ? 67.413 81.672 9.370 1.00 16.59 134 GLU H CA 1
ATOM 13188 C C . GLU H 1 134 ? 67.136 80.309 9.961 1.00 15.14 134 GLU H C 1
ATOM 13189 O O . GLU H 1 134 ? 67.621 80.036 11.045 1.00 15.60 134 GLU H O 1
ATOM 13195 N N . GLU H 1 135 ? 66.407 79.444 9.250 1.00 14.06 135 GLU H N 1
ATOM 13196 C CA . GLU H 1 135 ? 66.054 78.160 9.875 1.00 13.67 135 GLU H CA 1
ATOM 13197 C C . GLU H 1 135 ? 65.615 77.069 8.930 1.00 13.16 135 GLU H C 1
ATOM 13198 O O . GLU H 1 135 ? 64.843 77.311 8.000 1.00 12.26 135 GLU H O 1
ATOM 13204 N N . VAL H 1 136 ? 66.100 75.860 9.201 1.00 12.61 136 VAL H N 1
ATOM 13205 C CA . VAL H 1 136 ? 65.551 74.707 8.501 1.00 11.33 136 VAL H CA 1
ATOM 13206 C C . VAL H 1 136 ? 64.868 73.899 9.597 1.00 10.48 136 VAL H C 1
ATOM 13207 O O . VAL H 1 136 ? 65.537 73.467 10.580 1.00 10.27 136 VAL H O 1
ATOM 13211 N N . ALA H 1 137 ? 63.547 73.696 9.446 1.00 10.31 137 ALA H N 1
ATOM 13212 C CA . ALA H 1 137 ? 62.798 72.885 10.406 1.00 10.87 137 ALA H CA 1
ATOM 13213 C C . ALA H 1 137 ? 62.402 71.607 9.693 1.00 10.62 137 ALA H C 1
ATOM 13214 O O . ALA H 1 137 ? 62.136 71.602 8.511 1.00 11.39 137 ALA H O 1
ATOM 13216 N N . ILE H 1 138 ? 62.423 70.492 10.421 1.00 9.66 138 ILE H N 1
ATOM 13217 C CA . ILE H 1 138 ? 61.949 69.225 9.864 1.00 8.56 138 ILE H CA 1
ATOM 13218 C C . ILE H 1 138 ? 60.714 68.850 10.699 1.00 9.09 138 ILE H C 1
ATOM 13219 O O . ILE H 1 138 ? 60.804 68.751 11.955 1.00 9.85 138 ILE H O 1
ATOM 13224 N N . LEU H 1 139 ? 59.578 68.658 10.031 1.00 8.60 139 LEU H N 1
ATOM 13225 C CA . LEU H 1 139 ? 58.315 68.310 10.703 1.00 9.62 139 LEU H CA 1
ATOM 13226 C C . LEU H 1 139 ? 57.987 66.858 10.434 1.00 9.97 139 LEU H C 1
ATOM 13227 O O . LEU H 1 139 ? 57.687 66.485 9.293 1.00 11.04 139 LEU H O 1
ATOM 13232 N N . CYS H 1 140 ? 58.020 66.058 11.499 1.00 10.03 140 CYS H N 1
ATOM 13233 C CA . CYS H 1 140 ? 57.704 64.629 11.381 1.00 10.94 140 CYS H CA 1
ATOM 13234 C C . CYS H 1 140 ? 56.186 64.473 11.465 1.00 11.71 140 CYS H C 1
ATOM 13235 O O . CYS H 1 140 ? 55.548 65.085 12.292 1.00 13.01 140 CYS H O 1
ATOM 13238 N N . ALA H 1 141 ? 55.601 63.696 10.569 1.00 11.22 141 ALA H N 1
ATOM 13239 C CA . ALA H 1 141 ? 54.138 63.563 10.568 1.00 11.59 141 ALA H CA 1
ATOM 13240 C C . ALA H 1 141 ? 53.641 62.685 11.709 1.00 11.88 141 ALA H C 1
ATOM 13241 O O . ALA H 1 141 ? 52.551 62.931 12.268 1.00 12.19 141 ALA H O 1
ATOM 13243 N N . GLY H 1 142 ? 54.426 61.682 12.043 1.00 11.92 142 GLY H N 1
ATOM 13244 C CA . GLY H 1 142 ? 54.001 60.758 13.074 1.00 12.16 142 GLY H CA 1
ATOM 13245 C C . GLY H 1 142 ? 52.667 60.097 12.724 1.00 12.46 142 GLY H C 1
ATOM 13246 O O . GLY H 1 142 ? 52.331 59.885 11.536 1.00 12.07 142 GLY H O 1
ATOM 13247 N N . LYS H 1 143 ? 51.878 59.761 13.738 1.00 13.20 143 LYS H N 1
ATOM 13248 C CA . LYS H 1 143 ? 50.614 59.106 13.489 1.00 14.12 143 LYS H CA 1
ATOM 13249 C C . LYS H 1 143 ? 49.668 59.441 14.642 1.00 14.43 143 LYS H C 1
ATOM 13250 O O . LYS H 1 143 ? 49.913 59.084 15.808 1.00 14.25 143 LYS H O 1
ATOM 13256 N N . GLU H 1 144 ? 48.623 60.190 14.308 1.00 14.13 144 GLU H N 1
ATOM 13257 C CA . GLU H 1 144 ? 47.619 60.571 15.293 1.00 15.47 144 GLU H CA 1
ATOM 13258 C C . GLU H 1 144 ? 48.137 61.064 16.631 1.00 14.70 144 GLU H C 1
ATOM 13259 O O . GLU H 1 144 ? 47.693 60.629 17.682 1.00 14.34 144 GLU H O 1
ATOM 13265 N N . GLY H 1 145 ? 49.113 61.959 16.567 1.00 13.23 145 GLY H N 1
ATOM 13266 C CA . GLY H 1 145 ? 49.597 62.568 17.786 1.00 12.33 145 GLY H CA 1
ATOM 13267 C C . GLY H 1 145 ? 50.726 61.846 18.488 1.00 11.97 145 GLY H C 1
ATOM 13268 O O . GLY H 1 145 ? 51.089 62.321 19.557 1.00 11.62 145 GLY H O 1
ATOM 13269 N N . ARG H 1 146 ? 51.221 60.735 17.925 1.00 10.86 146 ARG H N 1
ATOM 13270 C CA . ARG H 1 146 ? 52.364 60.044 18.536 1.00 9.64 146 ARG H CA 1
ATOM 13271 C C . ARG H 1 146 ? 53.491 60.019 17.499 1.00 10.22 146 ARG H C 1
ATOM 13272 O O . ARG H 1 146 ? 53.244 59.898 16.307 1.00 11.56 146 ARG H O 1
ATOM 13280 N N . ALA H 1 147 ? 54.717 60.170 17.967 1.00 9.83 147 ALA H N 1
ATOM 13281 C CA . ALA H 1 147 ? 55.881 60.221 17.088 1.00 9.54 147 ALA H CA 1
ATOM 13282 C C . ALA H 1 147 ? 56.266 58.854 16.563 1.00 10.39 147 ALA H C 1
ATOM 13283 O O . ALA H 1 147 ? 56.063 57.794 17.227 1.00 11.92 147 ALA H O 1
ATOM 13285 N N . GLY H 1 148 ? 56.879 58.866 15.386 1.00 9.53 148 GLY H N 1
ATOM 13286 C CA . GLY H 1 148 ? 57.304 57.602 14.799 1.00 9.85 148 GLY H CA 1
ATOM 13287 C C . GLY H 1 148 ? 58.821 57.480 14.790 1.00 8.66 148 GLY H C 1
ATOM 13288 O O . GLY H 1 148 ? 59.544 58.439 14.538 1.00 9.78 148 GLY H O 1
ATOM 13289 N N . LEU H 1 149 ? 59.323 56.313 15.170 1.00 7.93 149 LEU H N 1
ATOM 13290 C CA . LEU H 1 149 ? 60.780 56.047 15.161 1.00 6.89 149 LEU H CA 1
ATOM 13291 C C . LEU H 1 149 ? 61.364 56.258 13.755 1.00 7.00 149 LEU H C 1
ATOM 13292 O O . LEU H 1 149 ? 62.487 56.772 13.604 1.00 7.68 149 LEU H O 1
ATOM 13297 N N . ASP H 1 150 ? 60.605 55.814 12.758 1.00 7.08 150 ASP H N 1
ATOM 13298 C CA . ASP H 1 150 ? 61.036 55.954 11.360 1.00 7.31 150 ASP H CA 1
ATOM 13299 C C . ASP H 1 150 ? 61.153 57.409 10.907 1.00 7.75 150 ASP H C 1
ATOM 13300 O O . ASP H 1 150 ? 62.155 57.771 10.299 1.00 7.80 150 ASP H O 1
ATOM 13305 N N . ASP H 1 151 ? 60.148 58.228 11.240 1.00 8.36 151 ASP H N 1
ATOM 13306 C CA . ASP H 1 151 ? 60.192 59.638 10.838 1.00 7.73 151 ASP H CA 1
ATOM 13307 C C . ASP H 1 151 ? 61.326 60.334 11.592 1.00 8.18 151 ASP H C 1
ATOM 13308 O O . ASP H 1 151 ? 62.021 61.159 10.997 1.00 7.92 151 ASP H O 1
ATOM 13313 N N . LEU H 1 152 ? 61.514 60.036 12.900 1.00 7.86 152 LEU H N 1
ATOM 13314 C CA . LEU H 1 152 ? 62.601 60.704 13.631 1.00 8.46 152 LEU H CA 1
ATOM 13315 C C . LEU H 1 152 ? 63.974 60.246 13.130 1.00 8.14 152 LEU H C 1
ATOM 13316 O O . LEU H 1 152 ? 64.913 61.050 13.104 1.00 7.58 152 LEU H O 1
ATOM 13321 N N . TYR H 1 153 ? 64.096 58.965 12.765 1.00 7.95 153 TYR H N 1
ATOM 13322 C CA . TYR H 1 153 ? 65.365 58.529 12.229 1.00 7.53 153 TYR H CA 1
ATOM 13323 C C . TYR H 1 153 ? 65.666 59.331 10.981 1.00 7.15 153 TYR H C 1
ATOM 13324 O O . TYR H 1 153 ? 66.817 59.749 10.759 1.00 8.07 153 TYR H O 1
ATOM 13333 N N . THR H 1 154 ? 64.641 59.515 10.152 1.00 7.21 154 THR H N 1
ATOM 13334 C CA . THR H 1 154 ? 64.808 60.249 8.876 1.00 7.08 154 THR H CA 1
ATOM 13335 C C . THR H 1 154 ? 65.174 61.698 9.130 1.00 7.12 154 THR H C 1
ATOM 13336 O O . THR H 1 154 ? 66.023 62.271 8.450 1.00 7.87 154 THR H O 1
ATOM 13340 N N . ALA H 1 155 ? 64.503 62.301 10.105 1.00 6.76 155 ALA H N 1
ATOM 13341 C CA . ALA H 1 155 ? 64.836 63.686 10.476 1.00 6.56 155 ALA H CA 1
ATOM 13342 C C . ALA H 1 155 ? 66.269 63.741 10.950 1.00 6.51 155 ALA H C 1
ATOM 13343 O O . ALA H 1 155 ? 66.951 64.733 10.696 1.00 8.12 155 ALA H O 1
ATOM 13345 N N . GLY H 1 156 ? 66.774 62.698 11.622 1.00 7.01 156 GLY H N 1
ATOM 13346 C CA . GLY H 1 156 ? 68.165 62.702 12.073 1.00 7.47 156 GLY H CA 1
ATOM 13347 C C . GLY H 1 156 ? 69.157 62.615 10.898 1.00 7.69 156 GLY H C 1
ATOM 13348 O O . GLY H 1 156 ? 70.217 63.230 10.925 1.00 8.18 156 GLY H O 1
ATOM 13349 N N . VAL H 1 157 ? 68.817 61.838 9.876 1.00 7.77 157 VAL H N 1
ATOM 13350 C CA . VAL H 1 157 ? 69.671 61.767 8.669 1.00 8.00 157 VAL H CA 1
ATOM 13351 C C . VAL H 1 157 ? 69.711 63.143 8.012 1.00 7.78 157 VAL H C 1
ATOM 13352 O O . VAL H 1 157 ? 70.805 63.595 7.620 1.00 8.09 157 VAL H O 1
ATOM 13356 N N . LEU H 1 158 ? 68.544 63.789 7.904 1.00 8.27 158 LEU H N 1
ATOM 13357 C CA . LEU H 1 158 ? 68.539 65.129 7.310 1.00 7.49 158 LEU H CA 1
ATOM 13358 C C . LEU H 1 158 ? 69.351 66.102 8.133 1.00 7.68 158 LEU H C 1
ATOM 13359 O O . LEU H 1 158 ? 70.140 66.883 7.592 1.00 9.28 158 LEU H O 1
ATOM 13364 N N . ALA H 1 159 ? 69.127 66.072 9.447 1.00 7.79 159 ALA H N 1
ATOM 13365 C CA . ALA H 1 159 ? 69.889 66.937 10.337 1.00 7.70 159 ALA H CA 1
ATOM 13366 C C . ALA H 1 159 ? 71.377 66.704 10.274 1.00 8.21 159 ALA H C 1
ATOM 13367 O O . ALA H 1 159 ? 72.150 67.666 10.339 1.00 8.25 159 ALA H O 1
ATOM 13369 N N . GLU H 1 160 ? 71.795 65.439 10.144 1.00 8.61 160 GLU H N 1
ATOM 13370 C CA . GLU H 1 160 ? 73.217 65.161 10.082 1.00 7.87 160 GLU H CA 1
ATOM 13371 C C . GLU H 1 160 ? 73.795 65.736 8.775 1.00 8.57 160 GLU H C 1
ATOM 13372 O O . GLU H 1 160 ? 74.864 66.360 8.793 1.00 8.92 160 GLU H O 1
ATOM 13378 N N . TYR H 1 161 ? 73.076 65.560 7.675 1.00 8.43 161 TYR H N 1
ATOM 13379 C CA . TYR H 1 161 ? 73.592 66.159 6.414 1.00 9.08 161 TYR H CA 1
ATOM 13380 C C . TYR H 1 161 ? 73.763 67.661 6.568 1.00 10.81 161 TYR H C 1
ATOM 13381 O O . TYR H 1 161 ? 74.783 68.267 6.182 1.00 9.57 161 TYR H O 1
ATOM 13390 N N . LEU H 1 162 ? 72.707 68.284 7.079 1.00 10.22 162 LEU H N 1
ATOM 13391 C CA . LEU H 1 162 ? 72.739 69.758 7.220 1.00 10.67 162 LEU H CA 1
ATOM 13392 C C . LEU H 1 162 ? 73.909 70.234 8.060 1.00 11.04 162 LEU H C 1
ATOM 13393 O O . LEU H 1 162 ? 74.529 71.271 7.740 1.00 11.42 162 LEU H O 1
ATOM 13398 N N . GLY H 1 163 ? 74.288 69.490 9.116 1.00 9.36 163 GLY H N 1
ATOM 13399 C CA . GLY H 1 163 ? 75.414 69.906 9.943 1.00 10.08 163 GLY H CA 1
ATOM 13400 C C . GLY H 1 163 ? 76.773 69.573 9.355 1.00 12.01 163 GLY H C 1
ATOM 13401 O O . GLY H 1 163 ? 77.804 70.023 9.865 1.00 13.95 163 GLY H O 1
ATOM 13402 N N . PHE H 1 164 ? 76.797 68.694 8.374 1.00 10.51 164 PHE H N 1
ATOM 13403 C CA . PHE H 1 164 ? 78.079 68.477 7.688 1.00 10.88 164 PHE H CA 1
ATOM 13404 C C . PHE H 1 164 ? 78.270 69.534 6.615 1.00 11.50 164 PHE H C 1
ATOM 13405 O O . PHE H 1 164 ? 79.417 69.864 6.317 1.00 11.51 164 PHE H O 1
ATOM 13413 N N . LEU H 1 165 ? 77.187 70.068 6.061 1.00 10.11 165 LEU H N 1
ATOM 13414 C CA . LEU H 1 165 ? 77.270 71.038 4.954 1.00 10.82 165 LEU H CA 1
ATOM 13415 C C . LEU H 1 165 ? 77.389 72.446 5.410 1.00 12.28 165 LEU H C 1
ATOM 13416 O O . LEU H 1 165 ? 77.682 73.343 4.598 1.00 12.35 165 LEU H O 1
ATOM 13421 N N . GLY H 1 166 ? 77.092 72.711 6.681 1.00 11.90 166 GLY H N 1
ATOM 13422 C CA . GLY H 1 166 ? 77.200 74.093 7.137 1.00 12.79 166 GLY H CA 1
ATOM 13423 C C . GLY H 1 166 ? 77.049 74.205 8.635 1.00 13.31 166 GLY H C 1
ATOM 13424 O O . GLY H 1 166 ? 76.862 73.183 9.293 1.00 13.40 166 GLY H O 1
ATOM 13425 N N . GLU H 1 167 ? 77.138 75.416 9.197 1.00 14.86 167 GLU H N 1
ATOM 13426 C CA . GLU H 1 167 ? 77.008 75.555 10.642 1.00 17.62 167 GLU H CA 1
ATOM 13427 C C . GLU H 1 167 ? 75.551 75.472 11.020 1.00 17.05 167 GLU H C 1
ATOM 13428 O O . GLU H 1 167 ? 74.706 76.049 10.354 1.00 17.92 167 GLU H O 1
ATOM 13434 N N . VAL H 1 168 ? 75.239 74.719 12.077 1.00 13.96 168 VAL H N 1
ATOM 13435 C CA . VAL H 1 168 ? 73.845 74.605 12.499 1.00 13.33 168 VAL H CA 1
ATOM 13436 C C . VAL H 1 168 ? 73.786 74.807 14.004 1.00 12.69 168 VAL H C 1
ATOM 13437 O O . VAL H 1 168 ? 74.725 74.472 14.712 1.00 12.89 168 VAL H O 1
ATOM 13441 N N . GLU H 1 169 ? 72.665 75.328 14.463 1.00 13.42 169 GLU H N 1
ATOM 13442 C CA . GLU H 1 169 ? 72.398 75.512 15.902 1.00 13.20 169 GLU H CA 1
ATOM 13443 C C . GLU H 1 169 ? 71.126 74.679 16.199 1.00 12.14 169 GLU H C 1
ATOM 13444 O O . GLU H 1 169 ? 70.015 75.135 16.001 1.00 11.82 169 GLU H O 1
ATOM 13450 N N . PRO H 1 170 ? 71.311 73.436 16.667 1.00 11.90 170 PRO H N 1
ATOM 13451 C CA . PRO H 1 170 ? 70.150 72.575 16.953 1.00 10.63 170 PRO H CA 1
ATOM 13452 C C . PRO H 1 170 ? 69.386 72.861 18.184 1.00 11.41 170 PRO H C 1
ATOM 13453 O O . PRO H 1 170 ? 69.966 73.305 19.165 1.00 13.98 170 PRO H O 1
ATOM 13457 N N . GLU H 1 171 ? 68.086 72.659 18.102 1.00 9.76 171 GLU H N 1
ATOM 13458 C CA . GLU H 1 171 ? 67.292 72.756 19.307 1.00 8.66 171 GLU H CA 1
ATOM 13459 C C . GLU H 1 171 ? 66.956 71.321 19.785 1.00 9.46 171 GLU H C 1
ATOM 13460 O O . GLU H 1 171 ? 67.539 70.365 19.283 1.00 10.50 171 GLU H O 1
ATOM 13466 N N . ASP H 1 172 ? 66.048 71.197 20.752 1.00 9.85 172 ASP H N 1
ATOM 13467 C CA . ASP H 1 172 ? 65.789 69.881 21.347 1.00 9.47 172 ASP H CA 1
ATOM 13468 C C . ASP H 1 172 ? 65.424 68.782 20.397 1.00 9.00 172 ASP H C 1
ATOM 13469 O O . ASP H 1 172 ? 65.943 67.655 20.492 1.00 9.40 172 ASP H O 1
ATOM 13474 N N . GLY H 1 173 ? 64.461 69.093 19.542 1.00 9.77 173 GLY H N 1
ATOM 13475 C CA . GLY H 1 173 ? 63.993 68.071 18.617 1.00 8.53 173 GLY H CA 1
ATOM 13476 C C . GLY H 1 173 ? 65.105 67.597 17.721 1.00 9.44 173 GLY H C 1
ATOM 13477 O O . GLY H 1 173 ? 65.170 66.407 17.426 1.00 9.36 173 GLY H O 1
ATOM 13478 N N . ALA H 1 174 ? 65.940 68.513 17.252 1.00 9.69 174 ALA H N 1
ATOM 13479 C CA . ALA H 1 174 ? 67.045 68.121 16.391 1.00 8.78 174 ALA H CA 1
ATOM 13480 C C . ALA H 1 174 ? 68.070 67.232 17.152 1.00 9.72 174 ALA H C 1
ATOM 13481 O O . ALA H 1 174 ? 68.644 66.300 16.586 1.00 9.45 174 ALA H O 1
ATOM 13483 N N . ARG H 1 175 ? 68.318 67.524 18.419 1.00 9.49 175 ARG H N 1
ATOM 13484 C CA . ARG H 1 175 ? 69.223 66.701 19.202 1.00 8.72 175 ARG H CA 1
ATOM 13485 C C . ARG H 1 175 ? 68.586 65.298 19.366 1.00 7.78 175 ARG H C 1
ATOM 13486 O O . ARG H 1 175 ? 69.285 64.264 19.295 1.00 8.77 175 ARG H O 1
ATOM 13494 N N . VAL H 1 176 ? 67.265 65.233 19.562 1.00 8.63 176 VAL H N 1
ATOM 13495 C CA . VAL H 1 176 ? 66.635 63.931 19.706 1.00 7.37 176 VAL H CA 1
ATOM 13496 C C . VAL H 1 176 ? 66.725 63.158 18.384 1.00 8.23 176 VAL H C 1
ATOM 13497 O O . VAL H 1 176 ? 67.041 61.953 18.364 1.00 7.44 176 VAL H O 1
ATOM 13501 N N . ALA H 1 177 ? 66.495 63.846 17.260 1.00 8.24 177 ALA H N 1
ATOM 13502 C CA . ALA H 1 177 ? 66.519 63.159 15.969 1.00 7.98 177 ALA H CA 1
ATOM 13503 C C . ALA H 1 177 ? 67.935 62.651 15.675 1.00 7.51 177 ALA H C 1
ATOM 13504 O O . ALA H 1 177 ? 68.121 61.531 15.169 1.00 8.02 177 ALA H O 1
ATOM 13506 N N . LEU H 1 178 ? 68.939 63.480 15.975 1.00 7.29 178 LEU H N 1
ATOM 13507 C CA . LEU H 1 178 ? 70.336 63.034 15.731 1.00 7.55 178 LEU H CA 1
ATOM 13508 C C . LEU H 1 178 ? 70.648 61.820 16.610 1.00 7.62 178 LEU H C 1
ATOM 13509 O O . LEU H 1 178 ? 71.360 60.918 16.158 1.00 8.15 178 LEU H O 1
ATOM 13514 N N . ALA H 1 179 ? 70.168 61.801 17.871 1.00 7.81 179 ALA H N 1
ATOM 13515 C CA . ALA H 1 179 ? 70.441 60.635 18.740 1.00 7.66 179 ALA H CA 1
ATOM 13516 C C . ALA H 1 179 ? 69.792 59.378 18.107 1.00 7.44 179 ALA H C 1
ATOM 13517 O O . ALA H 1 179 ? 70.366 58.290 18.154 1.00 8.70 179 ALA H O 1
ATOM 13519 N N . VAL H 1 180 ? 68.590 59.525 17.552 1.00 8.09 180 VAL H N 1
ATOM 13520 C CA . VAL H 1 180 ? 67.945 58.374 16.910 1.00 7.70 180 VAL H CA 1
ATOM 13521 C C . VAL H 1 180 ? 68.745 57.887 15.689 1.00 8.32 180 VAL H C 1
ATOM 13522 O O . VAL H 1 180 ? 68.978 56.697 15.536 1.00 9.20 180 VAL H O 1
ATOM 13526 N N . LYS H 1 181 ? 69.136 58.799 14.811 1.00 8.33 181 LYS H N 1
ATOM 13527 C CA . LYS H 1 181 ? 69.887 58.404 13.634 1.00 8.22 181 LYS H CA 1
ATOM 13528 C C . LYS H 1 181 ? 71.217 57.730 14.053 1.00 8.86 181 LYS H C 1
ATOM 13529 O O . LYS H 1 181 ? 71.634 56.718 13.434 1.00 9.16 181 LYS H O 1
ATOM 13535 N N . ARG H 1 182 ? 71.918 58.303 15.043 1.00 8.52 182 ARG H N 1
ATOM 13536 C CA . ARG H 1 182 ? 73.194 57.768 15.480 1.00 9.63 182 ARG H CA 1
ATOM 13537 C C . ARG H 1 182 ? 73.087 56.426 16.187 1.00 9.89 182 ARG H C 1
ATOM 13538 O O . ARG H 1 182 ? 74.099 55.704 16.280 1.00 11.88 182 ARG H O 1
ATOM 13546 N N . ALA H 1 183 ? 71.886 56.056 16.650 1.00 9.44 183 ALA H N 1
ATOM 13547 C CA . ALA H 1 183 ? 71.657 54.775 17.364 1.00 10.00 183 ALA H CA 1
ATOM 13548 C C . ALA H 1 183 ? 71.460 53.56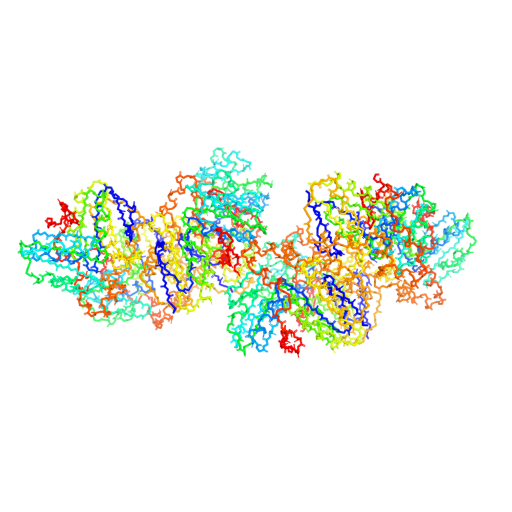8 16.404 1.00 10.75 183 ALA H C 1
ATOM 13549 O O . ALA H 1 183 ? 71.573 52.413 16.852 1.00 12.50 183 ALA H O 1
ATOM 13551 N N . TYR H 1 184 ? 71.171 53.838 15.130 1.00 10.61 184 TYR H N 1
ATOM 13552 C CA . TYR H 1 184 ? 70.886 52.767 14.162 1.00 11.32 184 TYR H CA 1
ATOM 13553 C C . TYR H 1 184 ? 71.736 52.990 12.931 1.00 12.56 184 TYR H C 1
ATOM 13554 O O . TYR H 1 184 ? 71.367 53.734 12.034 1.00 13.28 184 TYR H O 1
ATOM 13563 N N . PRO H 1 185 ? 72.847 52.270 12.849 1.00 14.55 185 PRO H N 1
ATOM 13564 C CA . PRO H 1 185 ? 73.772 52.377 11.717 1.00 14.84 185 PRO H CA 1
ATOM 13565 C C . PRO H 1 185 ? 73.097 52.024 10.389 1.00 14.40 185 PRO H C 1
ATOM 13566 O O . PRO H 1 185 ? 73.388 52.643 9.367 1.00 16.64 185 PRO H O 1
ATOM 13570 N N . ASP H 1 186 ? 72.186 51.047 10.425 1.00 13.06 186 ASP H N 1
ATOM 13571 C CA . ASP H 1 186 ? 71.451 50.629 9.231 1.00 11.79 186 ASP H CA 1
ATOM 13572 C C . ASP H 1 186 ? 70.032 51.234 9.292 1.00 11.33 186 ASP H C 1
ATOM 13573 O O . ASP H 1 186 ? 69.243 50.940 10.176 1.00 9.96 186 ASP H O 1
ATOM 13578 N N . PRO H 1 187 ? 69.700 52.096 8.350 1.00 10.70 187 PRO H N 1
ATOM 13579 C CA . PRO H 1 187 ? 68.371 52.711 8.330 1.00 10.75 187 PRO H CA 1
ATOM 13580 C C . PRO H 1 187 ? 67.265 51.633 8.317 1.00 10.85 187 PRO H C 1
ATOM 13581 O O . PRO H 1 187 ? 66.175 51.872 8.836 1.00 9.84 187 PRO H O 1
ATOM 13585 N N . LEU H 1 188 ? 67.520 50.473 7.690 1.00 10.46 188 LEU H N 1
ATOM 13586 C CA . LEU H 1 188 ? 66.471 49.487 7.649 1.00 9.94 188 LEU H CA 1
ATOM 13587 C C . LEU H 1 188 ? 66.201 48.904 9.046 1.00 10.67 188 LEU H C 1
ATOM 13588 O O . LEU H 1 188 ? 65.082 48.456 9.355 1.00 10.15 188 LEU H O 1
ATOM 13593 N N . GLU H 1 189 ? 67.196 48.927 9.909 1.00 10.52 189 GLU H N 1
ATOM 13594 C CA . GLU H 1 189 ? 66.874 48.442 11.258 1.00 11.34 189 GLU H CA 1
ATOM 13595 C C . GLU H 1 189 ? 65.891 49.394 11.957 1.00 11.17 189 GLU H C 1
ATOM 13596 O O . GLU H 1 189 ? 64.883 48.961 12.553 1.00 11.42 189 GLU H O 1
ATOM 13602 N N . ALA H 1 190 ? 66.171 50.696 11.913 1.00 10.35 190 ALA H N 1
ATOM 13603 C CA . ALA H 1 190 ? 65.234 51.644 12.514 1.00 10.56 190 ALA H CA 1
ATOM 13604 C C . ALA H 1 190 ? 63.863 51.560 11.890 1.00 10.17 190 ALA H C 1
ATOM 13605 O O . ALA H 1 190 ? 62.855 51.540 12.603 1.00 11.72 190 ALA H O 1
ATOM 13607 N N . LEU H 1 191 ? 63.789 51.549 10.557 1.00 9.28 191 LEU H N 1
ATOM 13608 C CA . LEU H 1 191 ? 62.472 51.509 9.922 1.00 8.98 191 LEU H CA 1
ATOM 13609 C C . LEU H 1 191 ? 61.722 50.196 10.183 1.00 9.10 191 LEU H C 1
ATOM 13610 O O . LEU H 1 191 ? 60.517 50.231 10.449 1.00 9.86 191 LEU H O 1
ATOM 13615 N N . SER H 1 192 ? 62.425 49.051 10.158 1.00 9.69 192 SER H N 1
ATOM 13616 C CA . SER H 1 192 ? 61.764 47.750 10.345 1.00 10.13 192 SER H CA 1
ATOM 13617 C C . SER H 1 192 ? 61.187 47.569 11.744 1.00 9.74 192 SER H C 1
ATOM 13618 O O . SER H 1 192 ? 60.180 46.863 11.900 1.00 11.14 192 SER H O 1
ATOM 13621 N N . LEU H 1 193 ? 61.779 48.249 12.730 1.00 8.62 193 LEU H N 1
ATOM 13622 C CA . LEU H 1 193 ? 61.277 48.149 14.101 1.00 9.71 193 LEU H CA 1
ATOM 13623 C C . LEU H 1 193 ? 60.109 49.080 14.345 1.00 10.66 193 LEU H C 1
ATOM 13624 O O . LEU H 1 193 ? 59.400 48.958 15.379 1.00 11.58 193 LEU H O 1
ATOM 13629 N N . SER H 1 194 ? 59.909 50.036 13.437 1.00 10.52 194 SER H N 1
ATOM 13630 C CA . SER H 1 194 ? 58.847 51.029 13.660 1.00 9.41 194 SER H CA 1
ATOM 13631 C C . SER H 1 194 ? 57.428 50.538 13.520 1.00 10.02 194 SER H C 1
ATOM 13632 O O . SER H 1 194 ? 57.164 49.584 12.786 1.00 8.96 194 SER H O 1
ATOM 13635 N N . ALA H 1 195 ? 56.522 51.221 14.225 1.00 10.12 195 ALA H N 1
ATOM 13636 C CA . ALA H 1 195 ? 55.106 50.904 14.158 1.00 10.27 195 ALA H CA 1
ATOM 13637 C C . ALA H 1 195 ? 54.615 50.981 12.723 1.00 11.18 195 ALA H C 1
ATOM 13638 O O . ALA H 1 195 ? 53.785 50.154 12.341 1.00 11.33 195 ALA H O 1
ATOM 13640 N N . ALA H 1 196 ? 55.106 51.935 11.919 1.00 9.95 196 ALA H N 1
ATOM 13641 C CA . ALA H 1 196 ? 54.624 52.027 10.552 1.00 10.81 196 ALA H CA 1
ATOM 13642 C C . ALA H 1 196 ? 54.992 50.793 9.753 1.00 10.82 196 ALA H C 1
ATOM 13643 O O . ALA H 1 196 ? 54.190 50.294 8.935 1.00 11.25 196 ALA H O 1
ATOM 13645 N N . ALA H 1 197 ? 56.205 50.283 9.959 1.00 10.07 197 ALA H N 1
ATOM 13646 C CA . ALA H 1 197 ? 56.604 49.052 9.272 1.00 10.76 197 ALA H CA 1
ATOM 13647 C C . ALA H 1 197 ? 55.775 47.869 9.744 1.00 11.74 197 ALA H C 1
ATOM 13648 O O . ALA H 1 197 ? 55.405 47.005 8.894 1.00 12.28 197 ALA H O 1
ATOM 13650 N N . LEU H 1 198 ? 55.474 47.821 11.047 1.00 12.87 198 LEU H N 1
ATOM 13651 C CA . LEU H 1 198 ? 54.699 46.682 11.577 1.00 13.98 198 LEU H CA 1
ATOM 13652 C C . LEU H 1 198 ? 53.290 46.707 11.021 1.00 14.04 198 LEU H C 1
ATOM 13653 O O . LEU H 1 198 ? 52.732 45.633 10.726 1.00 15.27 198 LEU H O 1
ATOM 13658 N N . ALA H 1 199 ? 52.733 47.898 10.809 1.00 13.27 199 ALA H N 1
ATOM 13659 C CA . ALA H 1 199 ? 51.396 48.057 10.250 1.00 13.45 199 ALA H CA 1
ATOM 13660 C C . ALA H 1 199 ? 51.384 47.561 8.801 1.00 13.88 199 ALA H C 1
ATOM 13661 O O . ALA H 1 199 ? 50.384 46.993 8.354 1.00 15.23 199 ALA H O 1
ATOM 13663 N N . LEU H 1 200 ? 52.460 47.773 8.047 1.00 13.37 200 LEU H N 1
ATOM 13664 C CA . LEU H 1 200 ? 52.502 47.290 6.681 1.00 14.35 200 LEU H CA 1
ATOM 13665 C C . LEU H 1 200 ? 52.643 45.780 6.684 1.00 15.80 200 LEU H C 1
ATOM 13666 O O . LEU H 1 200 ? 51.990 45.095 5.883 1.00 15.23 200 LEU H O 1
ATOM 13671 N N . LYS H 1 201 ? 53.417 45.240 7.615 1.00 18.10 201 LYS H N 1
ATOM 13672 C CA . LYS H 1 201 ? 53.550 43.775 7.629 1.00 21.08 201 LYS H CA 1
ATOM 13673 C C . LYS H 1 201 ? 52.218 43.162 7.906 1.00 21.67 201 LYS H C 1
ATOM 13674 O O . LYS H 1 201 ? 51.880 42.072 7.377 1.00 21.85 201 LYS H O 1
ATOM 13680 N N . GLN H 1 202 ? 51.422 43.842 8.716 1.00 22.18 202 GLN H N 1
ATOM 13681 C CA . GLN H 1 202 ? 50.095 43.320 9.005 1.00 23.79 202 GLN H CA 1
ATOM 13682 C C . GLN H 1 202 ? 49.236 43.161 7.764 1.00 23.08 202 GLN H C 1
ATOM 13683 O O . GLN H 1 202 ? 48.424 42.217 7.697 1.00 24.31 202 GLN H O 1
ATOM 13689 N N . VAL H 1 203 ? 49.358 44.073 6.800 1.00 20.46 203 VAL H N 1
ATOM 13690 C CA . VAL H 1 203 ? 48.568 43.947 5.572 1.00 19.56 203 VAL H CA 1
ATOM 13691 C C . VAL H 1 203 ? 49.355 43.439 4.345 1.00 18.03 203 VAL H C 1
ATOM 13692 O O . VAL H 1 203 ? 48.942 43.657 3.191 1.00 18.69 203 VAL H O 1
ATOM 13696 N N . GLY H 1 204 ? 50.453 42.742 4.626 1.00 17.68 204 GLY H N 1
ATOM 13697 C CA . GLY H 1 204 ? 51.277 42.147 3.579 1.00 17.16 204 GLY H CA 1
ATOM 13698 C C . GLY H 1 204 ? 52.052 43.076 2.672 1.00 17.01 204 GLY H C 1
ATOM 13699 O O . GLY H 1 204 ? 52.504 42.668 1.596 1.00 17.12 204 GLY H O 1
ATOM 13700 N N . LEU H 1 205 ? 52.242 44.312 3.123 1.00 15.59 205 LEU H N 1
ATOM 13701 C CA . LEU H 1 205 ? 52.954 45.287 2.336 1.00 15.72 205 LEU H CA 1
ATOM 13702 C C . LEU H 1 205 ? 54.375 45.585 2.845 1.00 15.06 205 LEU H C 1
ATOM 13703 O O . LEU H 1 205 ? 54.985 46.622 2.462 1.00 14.30 205 LEU H O 1
ATOM 13708 N N . GLU H 1 206 ? 54.925 44.688 3.648 1.00 14.84 206 GLU H N 1
ATOM 13709 C CA . GLU H 1 206 ? 56.274 44.891 4.178 1.00 15.85 206 GLU H CA 1
ATOM 13710 C C . GLU H 1 206 ? 57.388 45.081 3.152 1.00 14.35 206 GLU H C 1
ATOM 13711 O O . GLU H 1 206 ? 58.427 45.649 3.492 1.00 12.72 206 GLU H O 1
ATOM 13717 N N . ALA H 1 207 ? 57.205 44.642 1.907 1.00 14.22 207 ALA H N 1
ATOM 13718 C CA . ALA H 1 207 ? 58.255 44.856 0.912 1.00 13.13 207 ALA H CA 1
ATOM 13719 C C . ALA H 1 207 ? 58.420 46.366 0.629 1.00 12.79 207 ALA H C 1
ATOM 13720 O O . ALA H 1 207 ? 59.418 46.738 0.020 1.00 12.73 207 ALA H O 1
ATOM 13722 N N . ASP H 1 208 ? 57.462 47.188 1.066 1.00 12.17 208 ASP H N 1
ATOM 13723 C CA . ASP H 1 208 ? 57.640 48.622 0.816 1.00 11.66 208 ASP H CA 1
ATOM 13724 C C . ASP H 1 208 ? 58.716 49.150 1.751 1.00 11.48 208 ASP H C 1
ATOM 13725 O O . ASP H 1 208 ? 59.332 50.200 1.457 1.00 10.63 208 ASP H O 1
ATOM 13730 N N . VAL H 1 209 ? 59.007 48.434 2.844 1.00 10.75 209 VAL H N 1
ATOM 13731 C CA . VAL H 1 209 ? 59.958 49.011 3.810 1.00 10.61 209 VAL H CA 1
ATOM 13732 C C . VAL H 1 209 ? 61.390 49.147 3.295 1.00 10.42 209 VAL H C 1
ATOM 13733 O O . VAL H 1 209 ? 62.000 50.207 3.446 1.00 9.72 209 VAL H O 1
ATOM 13737 N N . PRO H 1 210 ? 61.964 48.119 2.636 1.00 9.69 210 PRO H N 1
ATOM 13738 C CA . PRO H 1 210 ? 63.338 48.256 2.140 1.00 10.11 210 PRO H CA 1
ATOM 13739 C C . PRO H 1 210 ? 63.419 49.387 1.097 1.00 10.12 210 PRO H C 1
ATOM 13740 O O . PRO H 1 210 ? 64.462 50.017 0.976 1.00 10.03 210 PRO H O 1
ATOM 13744 N N . PHE H 1 211 ? 62.336 49.628 0.355 1.00 10.92 211 PHE H N 1
ATOM 13745 C CA . PHE H 1 211 ? 62.371 50.745 -0.600 1.00 10.69 211 PHE H CA 1
ATOM 13746 C C . PHE H 1 211 ? 62.506 52.073 0.186 1.00 9.83 211 PHE H C 1
ATOM 13747 O O . PHE H 1 211 ? 63.362 52.928 -0.136 1.00 9.82 211 PHE H O 1
ATOM 13755 N N . CYS H 1 212 ? 61.707 52.181 1.241 1.00 8.88 212 CYS H N 1
ATOM 13756 C CA . CYS H 1 212 ? 61.766 53.410 2.065 1.00 8.23 212 CYS H CA 1
ATOM 13757 C C . CYS H 1 212 ? 63.081 53.606 2.829 1.00 8.62 212 CYS H C 1
ATOM 13758 O O . CYS H 1 212 ? 63.389 54.748 3.228 1.00 9.03 212 CYS H O 1
ATOM 13761 N N . ALA H 1 213 ? 63.862 52.539 3.023 1.00 8.70 213 ALA H N 1
ATOM 13762 C CA . ALA H 1 213 ? 65.136 52.640 3.726 1.00 8.67 213 ALA H CA 1
ATOM 13763 C C . ALA H 1 213 ? 66.320 53.047 2.815 1.00 9.10 213 ALA H C 1
ATOM 13764 O O . ALA H 1 213 ? 67.426 53.245 3.287 1.00 10.68 213 ALA H O 1
ATOM 13766 N N . GLN H 1 214 ? 66.096 53.126 1.505 1.00 10.00 214 GLN H N 1
ATOM 13767 C CA . GLN H 1 214 ? 67.149 53.576 0.591 1.00 9.85 214 GLN H CA 1
ATOM 13768 C C . GLN H 1 214 ? 67.491 55.031 0.930 1.00 10.58 214 GLN H C 1
ATOM 13769 O O . GLN H 1 214 ? 66.580 55.820 1.116 1.00 11.28 214 GLN H O 1
ATOM 13775 N N . VAL H 1 215 ? 68.766 55.396 0.879 1.00 10.66 215 VAL H N 1
ATOM 13776 C CA . VAL H 1 215 ? 69.139 56.779 1.209 1.00 11.24 215 VAL H CA 1
ATOM 13777 C C . VAL H 1 215 ? 69.756 57.510 0.044 1.00 12.51 215 VAL H C 1
ATOM 13778 O O . VAL H 1 215 ? 70.759 57.047 -0.510 1.00 13.71 215 VAL H O 1
ATOM 13782 N N . ALA H 1 216 ? 69.123 58.622 -0.312 1.00 12.46 216 ALA H N 1
ATOM 13783 C CA . ALA H 1 216 ? 69.650 59.533 -1.343 1.00 14.42 216 ALA H CA 1
ATOM 13784 C C . ALA H 1 216 ? 69.802 58.884 -2.699 1.00 15.98 216 ALA H C 1
ATOM 13785 O O . ALA H 1 216 ? 70.860 59.085 -3.339 1.00 16.68 216 ALA H O 1
ATOM 13787 N N . LYS H 1 217 ? 68.800 58.108 -3.109 1.00 16.17 217 LYS H N 1
ATOM 13788 C CA . LYS H 1 217 ? 68.831 57.456 -4.408 1.00 17.82 217 LYS H CA 1
ATOM 13789 C C . LYS H 1 217 ? 68.186 58.381 -5.424 1.00 18.35 217 LYS H C 1
ATOM 13790 O O . LYS H 1 217 ? 68.510 58.318 -6.619 1.00 19.63 217 LYS H O 1
ATOM 13796 N N . SER H 1 218 ? 67.320 59.280 -4.955 1.00 17.56 218 SER H N 1
ATOM 13797 C CA . SER H 1 218 ? 66.637 60.207 -5.859 1.00 17.06 218 SER H CA 1
ATOM 13798 C C . SER H 1 218 ? 66.924 61.658 -5.562 1.00 17.60 218 SER H C 1
ATOM 13799 O O . SER H 1 218 ? 67.035 62.051 -4.393 1.00 15.99 218 SER H O 1
ATOM 13802 N N . ALA H 1 219 ? 67.029 62.455 -6.618 1.00 16.74 219 ALA H N 1
ATOM 13803 C CA . ALA H 1 219 ? 67.199 63.891 -6.406 1.00 16.43 219 ALA H CA 1
ATOM 13804 C C . ALA H 1 219 ? 65.859 64.659 -6.560 1.00 16.16 219 ALA H C 1
ATOM 13805 O O . ALA H 1 219 ? 65.820 65.925 -6.533 1.00 16.77 219 ALA H O 1
ATOM 13807 N N . ALA H 1 220 ? 64.743 63.951 -6.697 1.00 15.94 220 ALA H N 1
ATOM 13808 C CA . ALA H 1 220 ? 63.443 64.599 -6.833 1.00 15.28 220 ALA H CA 1
ATOM 13809 C C . ALA H 1 220 ? 62.913 65.141 -5.479 1.00 15.58 220 ALA H C 1
ATOM 13810 O O . ALA H 1 220 ? 62.710 64.379 -4.541 1.00 15.58 220 ALA H O 1
ATOM 13812 N N . VAL H 1 221 ? 62.662 66.445 -5.393 1.00 15.12 221 VAL H N 1
ATOM 13813 C CA . VAL H 1 221 ? 62.143 67.008 -4.150 1.00 14.41 221 VAL H CA 1
ATOM 13814 C C . VAL H 1 221 ? 60.806 67.713 -4.362 1.00 14.51 221 VAL H C 1
ATOM 13815 O O . VAL H 1 221 ? 60.756 68.760 -5.017 1.00 15.63 221 VAL H O 1
ATOM 13819 N N . PRO H 1 222 ? 59.678 67.141 -3.892 1.00 14.75 222 PRO H N 1
ATOM 13820 C CA . PRO H 1 222 ? 58.352 67.746 -4.032 1.00 14.61 222 PRO H CA 1
ATOM 13821 C C . PRO H 1 222 ? 58.310 69.044 -3.254 1.00 16.03 222 PRO H C 1
ATOM 13822 O O . PRO H 1 222 ? 58.732 69.076 -2.115 1.00 14.77 222 PRO H O 1
ATOM 13826 N N . VAL H 1 223 ? 57.808 70.119 -3.857 1.00 15.80 223 VAL H N 1
ATOM 13827 C CA . VAL H 1 223 ? 57.720 71.396 -3.149 1.00 17.59 223 VAL H CA 1
ATOM 13828 C C . VAL H 1 223 ? 56.327 71.939 -3.305 1.00 17.85 223 VAL H C 1
ATOM 13829 O O . VAL H 1 223 ? 55.707 71.798 -4.379 1.00 18.45 223 VAL H O 1
ATOM 13833 N N . LEU H 1 224 ? 55.812 72.526 -2.238 1.00 18.51 224 LEU H N 1
ATOM 13834 C CA . LEU H 1 224 ? 54.455 73.050 -2.238 1.00 19.06 224 LEU H CA 1
ATOM 13835 C C . LEU H 1 224 ? 54.320 74.259 -3.149 1.00 20.25 224 LEU H C 1
ATOM 13836 O O . LEU H 1 224 ? 55.121 75.205 -3.055 1.00 20.01 224 LEU H O 1
ATOM 13841 N N . ARG H 1 225 ? 53.305 74.207 -4.015 1.00 21.66 225 ARG H N 1
ATOM 13842 C CA . ARG H 1 225 ? 53.067 75.310 -4.977 1.00 23.84 225 ARG H CA 1
ATOM 13843 C C . ARG H 1 225 ? 51.697 75.955 -4.898 1.00 25.96 225 ARG H C 1
ATOM 13844 O O . ARG H 1 225 ? 51.468 77.016 -5.517 1.00 26.14 225 ARG H O 1
ATOM 13852 N N . GLY H 1 226 ? 50.772 75.369 -4.143 1.00 27.39 226 GLY H N 1
ATOM 13853 C CA . GLY H 1 226 ? 49.448 75.966 -4.073 1.00 30.89 226 GLY H CA 1
ATOM 13854 C C . GLY H 1 226 ? 48.392 75.003 -3.586 1.00 33.12 226 GLY H C 1
ATOM 13855 O O . GLY H 1 226 ? 48.736 73.974 -3.003 1.00 32.80 226 GLY H O 1
ATOM 13856 N N . ARG H 1 227 ? 47.120 75.342 -3.824 1.00 35.35 227 ARG H N 1
ATOM 13857 C CA . ARG H 1 227 ? 45.973 74.547 -3.403 1.00 37.40 227 ARG H CA 1
ATOM 13858 C C . ARG H 1 227 ? 44.762 74.892 -4.270 1.00 37.55 227 ARG H C 1
ATOM 13859 O O . ARG H 1 227 ? 44.899 75.019 -5.503 1.00 38.25 227 ARG H O 1
ATOM 13867 N N . LEU H 1 232 ? 46.619 70.003 -1.706 1.00 24.86 232 LEU H N 1
ATOM 13868 C CA . LEU H 1 232 ? 47.876 70.740 -1.846 1.00 24.60 232 LEU H CA 1
ATOM 13869 C C . LEU H 1 232 ? 48.613 70.275 -3.077 1.00 25.01 232 LEU H C 1
ATOM 13870 O O . LEU H 1 232 ? 48.682 69.085 -3.343 1.00 25.40 232 LEU H O 1
ATOM 13875 N N . ILE H 1 233 ? 49.162 71.214 -3.833 1.00 24.53 233 ILE H N 1
ATOM 13876 C CA . ILE H 1 233 ? 49.893 70.921 -5.043 1.00 24.83 233 ILE H CA 1
ATOM 13877 C C . ILE H 1 233 ? 51.406 70.962 -4.830 1.00 24.68 233 ILE H C 1
ATOM 13878 O O . ILE H 1 233 ? 51.925 71.955 -4.314 1.00 24.98 233 ILE H O 1
ATOM 13883 N N . PHE H 1 234 ? 52.094 69.883 -5.200 1.00 23.64 234 PHE H N 1
ATOM 13884 C CA . PHE H 1 234 ? 53.539 69.783 -5.136 1.00 21.34 234 PHE H CA 1
ATOM 13885 C C . PHE H 1 234 ? 54.100 69.553 -6.534 1.00 21.78 234 PHE H C 1
ATOM 13886 O O . PHE H 1 234 ? 53.516 68.788 -7.324 1.00 22.07 234 PHE H O 1
ATOM 13894 N N . LYS H 1 235 ? 55.237 70.174 -6.839 1.00 21.61 235 LYS H N 1
ATOM 13895 C CA . LYS H 1 235 ? 55.920 70.000 -8.118 1.00 23.22 235 LYS H CA 1
ATOM 13896 C C . LYS H 1 235 ? 57.348 69.604 -7.840 1.00 23.69 235 LYS H C 1
ATOM 13897 O O . LYS H 1 235 ? 57.820 69.783 -6.725 1.00 23.76 235 LYS H O 1
ATOM 13903 N N . ARG H 1 236 ? 58.066 69.097 -8.825 1.00 24.63 236 ARG H N 1
ATOM 13904 C CA . ARG H 1 236 ? 59.450 68.686 -8.642 1.00 25.51 236 ARG H CA 1
ATOM 13905 C C . ARG H 1 236 ? 60.379 69.899 -8.666 1.00 27.13 236 ARG H C 1
ATOM 13906 O O . ARG H 1 236 ? 60.415 70.667 -9.653 1.00 27.18 236 ARG H O 1
ATOM 13914 N N . ALA H 1 237 ? 61.144 70.096 -7.594 1.00 29.07 237 ALA H N 1
ATOM 13915 C CA . ALA H 1 237 ? 62.031 71.268 -7.557 1.00 30.89 237 ALA H CA 1
ATOM 13916 C C . ALA H 1 237 ? 63.313 71.164 -8.393 1.00 32.28 237 ALA H C 1
ATOM 13917 O O . ALA H 1 237 ? 63.545 70.093 -9.009 1.00 32.90 237 ALA H O 1
#

CATH classification: 3.90.1560.10